Protein 5KLO (pdb70)

Solvent-accessible surface area: 60629 Å² total; per-residue (Å²): 125,57,106,15,42,0,8,1,62,9,88,69,44,71,19,112,60,58,25,54,3,69,30,2,7,22,27,121,80,32,0,43,0,25,39,0,63,55,160,24,1,66,82,0,0,61,9,0,69,83,11,49,157,16,96,3,44,152,54,24,67,108,81,28,1,57,22,0,32,99,1,0,72,20,0,93,87,58,40,88,82,0,4,61,15,0,18,30,1,5,0,6,7,22,131,24,0,110,80,41,0,0,45,24,0,14,35,0,0,66,30,0,0,6,13,11,36,15,33,74,14,17,2,5,54,37,67,23,128,95,68,59,11,3,6,1,7,4,0,44,19,50,15,10,2,0,0,0,17,7,23,50,7,6,6,0,4,13,1,0,9,5,0,0,0,0,0,1,7,4,0,0,0,0,0,7,4,7,50,58,2,0,12,1,2,8,27,0,0,58,4,0,88,115,11,50,10,24,85,0,0,2,0,0,0,1,0,76,36,152,111,2,0,3,42,53,0,8,104,28,109,14,2,34,0,0,0,10,7,20,89,12,153,50,0,8,71,8,0,82,37,3,0,97,21,4,33,33,7,6,4,12,0,3,3,4,7,2,0,1,0,8,50,45,16,80,33,113,40,0,13,83,4,0,17,94,1,0,5,31,9,3,0,7,4,18,4,4,2,8,12,1,6,0,41,158,85,26,33,112,113,0,16,66,19,0,73,75,50,2,98,162,28,50,28,0,64,14,116,67,136,60,23,74,2,2,3,0,5,22,73,49,20,41,93,67,0,36,45,27,6,150,39,0,86,119,58,52,16,79,56,25,14,32,28,20,65,22,148,36,117,56,66,28,38,114,0,0,1,2,55,14,0,0,2,19,64,12,75,47,133,14,118,1,8,48,50,25,0,29,0,0,0,0,5,1,12,58,5,72,75,33,86,58,1,8,100,43,7,39,82,26,112,38,4,1,3,2,3,0,13,0,49,38,0,28,57,0,2,80,1,2,85,77,1,52,8,0,4,1,5,0,33,16,5,24,37,36,10,18,32,2,1,18,2,1,9,63,46,0,2,10,22,31,7,0,2,64,20,0,9,27,27,0,7,5,10,2,7,1,0,0,32,30,97,113,14,39,0,6,2,65,8,91,72,41,72,20,106,58,67,28,54,2,71,30,1,8,22,30,119,116,38,0,52,0,29,38,0,62,52,161,23,1,67,80,0,0,61,7,0,72,82,9,50,155,18,98,3,47,158,56,24,65,107,80,30,1,51,18,0,35,109,0,0,70,19,0,96,89,56,41,89,86,0,4,60,13,0,19,29,1,6,0,7,9,22,134,21,0,114,81,42,0,0,44,24,0,13,36,0,0,67,27,0,0,6,12,10,36,13,33,72,15,19,1,5,58,38,65,23,130,100,68,57,12,4,5,1,4,3,0,46,20,46,17,9,2,0,0,0,15,7,22,49,6,5,6,0,4,14,1,0,7,6,0,0,0,0,0,0,8,3,0,0,0,0,0,8,5,6,51,61,2,0,11,1,2,6,29,0,0,59,4,0,88,116,25,50,10,21,84,0,0,1,0,0,0,1,0,76,36,156,120,3,0,3,42,49,0,7,106,28,109,13,2,34,0,0,0,10,7,20,84,11,128,39,0,9,65,9,0,81,38,4,0,99,20,4,31,34,6,6,4,13,1,3,3,4,7,2,0,2,0,9,54,47,14,80,33,117,38,0,14,66,5,0,16,141,1,0,6,37,10,3,0,8,4,17,4,4,2,8,13,1,6,0,40,134,83,25,32,112,112,0,17,66,20,0,72,68,51,2,98,160,29,49,26,0,62,15,114,61,139,59,19,73,2,2,4,0,6,22,70,49,20,42,90,70,0,33,54,30,7,146,36,0,86,116,56,52,15,80,56,25,15,32,30,23,70,24,161,36,115,56,73,29,54,113,0,0,1,2,59,13,0,0,2,20,66,13,72,43,138,12,119,1,6,56,51,29,0,28,0,0,0,0,5,1,11,40,2,76,75,33,88,54,1,9,99,44,6,39,77,27,110,41,4,1,3,2,3,0,15,0,49,36,0,29,54,0,4,80,1,1,83,78,1,54,8,1,3,1,5,0,31,16,30,31,38,36,11,17,33,2,0,19,2,1,11,62,47,0,2,9,21,30,7,0,2,68,22,0,9,26,27,0,8,4,11,2,5,1,0,0,33,29,106,108,22,42,0,7,1,63,8,91,71,42,72,18,106,62,59,25,54,3,71,30,2,8,19,29,115,89,44,3,52,0,23,40,0,62,54,163,22,1,68,78,0,0,60,7,0,58,86,9,49,144,16,94,2,45,158,55,24,63,106,81,28,1,56,26,0,36,129,0,0,68,20,0,94,90,60,40,89,84,0,3,59,12,0,18,29,1,5,0,7,7,26,131,27,0,111,81,43,0,0,46,28,0,12,35,0,0,68,30,0,0,7,13,10,38,15,34,75,14,19,2,6,50,40,66,23,134,98,71,55,12,3,6,2,8,4,0,43,17,52,17,9,1,0,0,0,15,6,23,52,6,4,6,0,4,17,2,0,10,4,0,0,0,0,0,0,6,4,0,0,0,0,0,7,4,7,48,60,3,0,13,1,2,9,28,0,0,59,5,0,87,111,26,50,11,23,84,0,0,2,0,0,0,1,0,78,34,170,102,4,0,4,46,56,0,7,106,28,108,13,3,32,0,0,0,10,6,19,89,11,152,49,0,7,86,9,0,85,28,2,0,98,19,4,30,34,6,5,4,15,1,3,3,4,7,2,0,1,0,8,50,51,14,78,33,117,39,0,16,66,6,0,15,135,1,0,7,31,12,3,0,7,6,17,4,4,2,8,12,1,5,0,44,140,80,22,30,113,110,0,17,66,21,0,79,67,48,2,105,162,33,53,25,0,60,16,122,60,142,49,22,75,4,3,3,1,6,22,71,50,20,42,89,69,0,31,54,28,6,145,39,0,86,118,57,52,14,80,56,21,13,30,30,22,70,24,151,34,123,53,65,30,39,116,0,0,3,2,58,13,0,0,2,20,64,14,69,46,150,12,119,1,7,54,51,28,0,26,0,0,0,0,6,1,12,35,2,73,80,42,98,52,1,10,98,42,8,38,84,27,111,43,4,1,2,2,3,0,13,0,49,38,0,28,56,0,4,83,1,1,87,87,1,52,8,0,2,2,5,0,31,22,24,32,36,35,11,18,31,1,0,18,1,1,10,65,49,0,2,8,23,29,10,0,2,65,19,0,8,25,28,0,8,4,11,3,7,0,0,0,33,27,105,106,14,39,0,7,2,62,9,91,74,44,69,21,110,57,65,27,56,4,72,28,1,6,22,27,126,108,41,1,53,0,26,34,1,62,56,146,18,1,67,73,0,0,60,9,0,65,81,9,49,141,15,97,3,44,160,54,25,67,106,82,31,1,57,29,0,34,102,0,0,65,18,0,97,87,60,42,88,83,0,4,60,14,0,19,30,1,5,0,8,10,24,129,24,0,111,82,40,0,0,43,27,0,14,36,0,0,68,30,0,0,7,14,11,39,16,34,71,15,18,1,5,60,40,66,23,132,100,70,58,11,4,5,2,5,3,0,45,18,50,13,10,2,0,0,0,15,7,22,50,6,5,6,0,3,14,2,0,8,5,0,0,0,0,0,1,7,3,0,0,0,0,0,7,4,7,50,62,2,0,11,1,3,6,28,0,0,59,4,1,85,110,17,51,11,22,85,0,0,2,0,0,0,1,0,76,38,163,119,2,0,4,52,50,0,8,105,28,109,12,2,32,0,0,0,10,7,20,78,10,144,52,0,9,69,9,0,81,40,3,0,95,21,4,31,34,6,6,4,14,0,2,4,4,7,2,0,1,0,6,52,46,14,81,31,113,40,0,15,91,4,0,18,97,1,0,6,32,10,3,0,8,4,18,4,4,2,8,12,2,4,0,42,134,84,25,32,111,112,0,16,66,18,0,75,71,52,1,98,170,34,50,26,0,60,14,117,64,143,56,21,70,2,2,3,1,6,21,68,51,19,44,93,68,0,36,51,30,7,147,37,0,84,119,58,54,15,79,57,24,12,30,29,24,68,26,150,33,121,55,68,31,42,116,0,0,2,2,56,13,0,0,2,18,65,13,72,45,147,13,119,1,6,54,50,26,0,27,0,0,0,0,4,0,10,36,2,64,84,37,98,50,1,10,100,44,7,38,78,28,108,41,5,1,3,2,2,0,14,0,50,39,1,29,62,0,3,84,1,1,82,86,2,56,8,0,4,2,6,0,34,15,5,29,35,38,13,17,30,2,0,19,2,1,10,64,46,0,3,9,24,30,8,0,2,70,19,0,8,25,28,0,8,4,10,3,7,0,0,0,30,33

Structure (mmCIF, N/CA/C/O backbone):
data_5KLO
#
_entry.id   5KLO
#
_cell.length_a   88.111
_cell.length_b   141.724
_cell.length_c   171.505
_cell.angle_alpha   90.000
_cell.angle_beta   90.000
_cell.angle_gamma   90.000
#
_symmetry.space_group_name_H-M   'P 21 21 21'
#
loop_
_entity.id
_entity.type
_entity.pdbx_description
1 polymer '2-aminomuconate 6-semialdehyde dehydrogenase'
2 non-polymer '(2Z,4E)-2-hydroxy-6-oxohexa-2,4-dienoic acid'
3 non-polymer 'SODIUM ION'
4 non-polymer NICOTINAMIDE-ADENINE-DINUCLEOTIDE
5 water water
#
loop_
_atom_site.group_PDB
_atom_site.id
_atom_site.type_symbol
_atom_site.label_atom_id
_atom_site.label_alt_id
_atom_site.label_comp_id
_atom_site.label_asym_id
_atom_site.label_entity_id
_atom_site.label_seq_id
_atom_site.pdbx_PDB_ins_code
_atom_site.Cartn_x
_atom_site.Cartn_y
_atom_site.Cartn_z
_atom_site.occupancy
_atom_site.B_iso_or_equiv
_atom_site.auth_seq_id
_atom_site.auth_comp_id
_atom_site.auth_asym_id
_atom_site.auth_atom_id
_atom_site.pdbx_PDB_model_num
ATOM 1 N N . PRO A 1 37 ? -25.225 7.033 160.145 1.00 59.41 17 PRO A N 1
ATOM 2 C CA . PRO A 1 37 ? -24.991 7.337 161.560 1.00 57.86 17 PRO A CA 1
ATOM 3 C C . PRO A 1 37 ? -25.517 6.230 162.471 1.00 56.21 17 PRO A C 1
ATOM 4 O O . PRO A 1 37 ? -24.945 5.139 162.479 1.00 66.52 17 PRO A O 1
ATOM 8 N N . SER A 1 38 ? -26.582 6.493 163.223 1.00 54.17 18 SER A N 1
ATOM 9 C CA . SER A 1 38 ? -27.137 5.461 164.095 1.00 51.58 18 SER A CA 1
ATOM 10 C C . SER A 1 38 ? -28.166 4.622 163.338 1.00 47.69 18 SER A C 1
ATOM 11 O O . SER A 1 38 ? -28.595 4.994 162.247 1.00 47.48 18 SER A O 1
ATOM 14 N N . GLN A 1 39 ? -28.518 3.469 163.892 1.00 46.61 19 GLN A N 1
ATOM 15 C CA . GLN A 1 39 ? -29.501 2.590 163.264 1.00 41.06 19 GLN A CA 1
ATOM 16 C C . GLN A 1 39 ? -30.546 2.190 164.296 1.00 39.34 19 GLN A C 1
ATOM 17 O O . GLN A 1 39 ? -30.212 1.799 165.417 1.00 41.32 19 GLN A O 1
ATOM 23 N N . LEU A 1 40 ? -31.812 2.293 163.916 1.00 33.50 20 LEU A N 1
ATOM 24 C CA . LEU A 1 40 ? -32.887 1.974 164.842 1.00 32.49 20 LEU A CA 1
ATOM 25 C C . LEU A 1 40 ? -33.569 0.680 164.438 1.00 30.15 20 LEU A C 1
ATOM 26 O O . LEU A 1 40 ? -34.231 0.607 163.401 1.00 31.44 20 LEU A O 1
ATOM 31 N N . LEU A 1 41 ? -33.412 -0.342 165.271 1.00 30.55 21 LEU A N 1
ATOM 32 C CA . LEU A 1 41 ? -33.956 -1.661 164.962 1.00 29.59 21 LEU A CA 1
ATOM 33 C C . LEU A 1 41 ? -35.339 -1.898 165.575 1.00 33.67 21 LEU A C 1
ATOM 34 O O . LEU A 1 41 ? -35.738 -1.219 166.530 1.00 31.11 21 LEU A O 1
ATOM 39 N N . ASN A 1 42 ? -36.068 -2.854 165.011 1.00 29.51 22 ASN A N 1
ATOM 40 C CA . ASN A 1 42 ? -37.280 -3.361 165.655 1.00 33.75 22 ASN A CA 1
ATOM 41 C C . ASN A 1 42 ? -36.913 -4.223 166.856 1.00 31.00 22 ASN A C 1
ATOM 42 O O . ASN A 1 42 ? -35.774 -4.670 166.976 1.00 29.90 22 ASN A O 1
ATOM 47 N N . TYR A 1 43 ? -37.875 -4.440 167.754 1.00 30.43 23 TYR A N 1
ATOM 48 C CA . TYR A 1 43 ? -37.654 -5.317 168.896 1.00 32.24 23 TYR A CA 1
ATOM 49 C C . TYR A 1 43 ? -38.813 -6.294 168.940 1.00 32.63 23 TYR A C 1
ATOM 50 O O . TYR A 1 43 ? -39.947 -5.921 169.253 1.00 28.96 23 TYR A O 1
ATOM 59 N N . ILE A 1 44 ? -38.530 -7.547 168.591 1.00 28.90 24 ILE A N 1
ATOM 60 C CA . ILE A 1 44 ? -39.585 -8.540 168.394 1.00 29.09 24 ILE A CA 1
ATOM 61 C C . ILE A 1 44 ? -39.233 -9.829 169.105 1.00 34.14 24 ILE A C 1
ATOM 62 O O . ILE A 1 44 ? -38.181 -10.421 168.843 1.00 32.74 24 ILE A O 1
ATOM 67 N N . ASP A 1 45 ? -40.114 -10.256 170.010 1.00 33.18 25 ASP A N 1
ATOM 68 C CA . ASP A 1 45 ? -39.916 -11.501 170.757 1.00 33.90 25 ASP A CA 1
ATOM 69 C C . ASP A 1 45 ? -38.552 -11.554 171.471 1.00 33.85 25 ASP A C 1
ATOM 70 O O . ASP A 1 45 ? -37.878 -12.587 171.504 1.00 33.32 25 ASP A O 1
ATOM 75 N N . GLY A 1 46 ? -38.151 -10.425 172.043 1.00 28.87 26 GLY A N 1
ATOM 76 C CA . GLY A 1 46 ? -36.976 -10.378 172.898 1.00 34.27 26 GLY A CA 1
ATOM 77 C C . GLY A 1 46 ? -35.668 -10.165 172.157 1.00 33.69 26 GLY A C 1
ATOM 78 O O . GLY A 1 46 ? -34.585 -10.225 172.755 1.00 35.71 26 GLY A O 1
ATOM 79 N N . ASN A 1 47 ? -35.767 -9.897 170.860 1.00 32.00 27 ASN A N 1
ATOM 80 C CA . ASN A 1 47 ? -34.582 -9.655 170.036 1.00 34.87 27 ASN A CA 1
ATOM 81 C C . ASN A 1 47 ? -34.678 -8.365 169.237 1.00 33.19 27 ASN A C 1
ATOM 82 O O . ASN A 1 47 ? -35.729 -8.069 168.667 1.00 32.91 27 ASN A O 1
ATOM 87 N N . PHE A 1 48 ? -33.580 -7.613 169.172 1.00 33.85 28 PHE A N 1
ATOM 88 C CA . PHE A 1 48 ? -33.496 -6.511 168.216 1.00 33.65 28 PHE A CA 1
ATOM 89 C C . PHE A 1 48 ? -33.219 -7.083 166.833 1.00 36.15 28 PHE A C 1
ATOM 90 O O . PHE A 1 48 ? -32.280 -7.861 166.644 1.00 35.70 28 PHE A O 1
ATOM 98 N N . VAL A 1 49 ? -34.058 -6.722 165.873 1.00 34.48 29 VAL A N 1
ATOM 99 C CA . VAL A 1 49 ? -33.946 -7.276 164.533 1.00 35.42 29 VAL A CA 1
ATOM 100 C C . VAL A 1 49 ? -34.007 -6.175 163.485 1.00 37.27 29 VAL A C 1
ATOM 101 O O . VAL A 1 49 ? -34.719 -5.175 163.650 1.00 33.44 29 VAL A O 1
ATOM 105 N N . THR A 1 50 ? -33.253 -6.361 162.407 1.00 34.80 30 THR A N 1
ATOM 106 C CA . THR A 1 50 ? -33.295 -5.431 161.295 1.00 35.18 30 THR A CA 1
ATOM 107 C C . THR A 1 50 ? -34.453 -5.791 160.387 1.00 36.13 30 THR A C 1
ATOM 108 O O . THR A 1 50 ? -35.270 -6.652 160.706 1.00 38.67 30 THR A O 1
ATOM 112 N N . SER A 1 51 ? -34.517 -5.122 159.245 1.00 39.79 31 SER A N 1
ATOM 113 C CA . SER A 1 51 ? -35.560 -5.378 158.271 1.00 35.99 31 SER A CA 1
ATOM 114 C C . SER A 1 51 ? -34.954 -5.270 156.883 1.00 39.64 31 SER A C 1
ATOM 115 O O . SER A 1 51 ? -33.827 -4.791 156.734 1.00 37.80 31 SER A O 1
ATOM 118 N N . ALA A 1 52 ? -35.716 -5.702 155.879 1.00 39.61 32 ALA A N 1
ATOM 119 C CA . ALA A 1 52 ? -35.261 -5.696 154.490 1.00 42.06 32 ALA A CA 1
ATOM 120 C C . ALA A 1 52 ? -35.112 -4.283 153.928 1.00 46.17 32 ALA A C 1
ATOM 121 O O . ALA A 1 52 ? -34.305 -4.050 153.035 1.00 45.88 32 ALA A O 1
ATOM 123 N N . SER A 1 53 ? -35.899 -3.342 154.440 1.00 43.73 33 SER A N 1
ATOM 124 C CA . SER A 1 53 ? -35.782 -1.952 154.007 1.00 43.49 33 SER A CA 1
ATOM 125 C C . SER A 1 53 ? -35.710 -0.997 155.195 1.00 42.70 33 SER A C 1
ATOM 126 O O . SER A 1 53 ? -36.145 -1.329 156.302 1.00 38.82 33 SER A O 1
ATOM 129 N N . SER A 1 54 ? -35.143 0.181 154.960 1.00 40.24 34 SER A N 1
ATOM 130 C CA . SER A 1 54 ? -35.009 1.186 156.004 1.00 36.06 34 SER A CA 1
ATOM 131 C C . SER A 1 54 ? -35.410 2.555 155.483 1.00 42.11 34 SER A C 1
ATOM 132 O O . SER A 1 54 ? -35.477 2.778 154.274 1.00 42.89 34 SER A O 1
ATOM 135 N N . PHE A 1 55 ? -35.689 3.472 156.401 1.00 34.92 35 PHE A N 1
ATOM 136 C CA . PHE A 1 55 ? -36.020 4.832 156.014 1.00 32.54 35 PHE A CA 1
ATOM 137 C C . PHE A 1 55 ? -35.257 5.826 156.866 1.00 33.66 35 PHE A C 1
ATOM 138 O O . PHE A 1 55 ? -34.725 5.481 157.929 1.00 32.88 35 PHE A O 1
ATOM 146 N N . ALA A 1 56 ? -35.190 7.057 156.380 1.00 33.70 36 ALA A N 1
ATOM 147 C CA . ALA A 1 56 ? -34.400 8.082 157.033 1.00 33.49 36 ALA A CA 1
ATOM 148 C C . ALA A 1 56 ? -35.184 8.746 158.162 1.00 30.98 36 ALA A C 1
ATOM 149 O O . ALA A 1 56 ? -36.376 9.009 158.033 1.00 31.75 36 ALA A O 1
ATOM 151 N N . ASN A 1 57 ? -34.474 8.979 159.261 1.00 32.07 37 ASN A N 1
ATOM 152 C CA . ASN A 1 57 ? -34.907 9.809 160.379 1.00 31.97 37 ASN A CA 1
ATOM 153 C C . ASN A 1 57 ? -34.142 11.123 160.188 1.00 32.01 37 ASN A C 1
ATOM 154 O O . ASN A 1 57 ? -32.917 11.121 160.200 1.00 31.05 37 ASN A O 1
ATOM 159 N N . ILE A 1 58 ? -34.848 12.233 159.969 1.00 31.78 38 ILE A N 1
ATOM 160 C CA . ILE A 1 58 ? -34.199 13.516 159.656 1.00 27.77 38 ILE A CA 1
ATOM 161 C C . ILE A 1 58 ? -34.324 14.526 160.795 1.00 32.12 38 ILE A C 1
ATOM 162 O O . ILE A 1 58 ? -35.408 14.735 161.280 1.00 31.65 38 ILE A O 1
ATOM 167 N N . ASN A 1 59 ? -33.239 15.184 161.195 1.00 28.28 39 ASN A N 1
ATOM 168 C CA . ASN A 1 59 ? -33.290 16.224 162.232 1.00 28.77 39 ASN A CA 1
ATOM 169 C C . ASN A 1 59 ? -33.935 17.497 161.679 1.00 30.75 39 ASN A C 1
ATOM 170 O O . ASN A 1 59 ? -33.413 18.085 160.728 1.00 29.91 39 ASN A O 1
ATOM 175 N N . PRO A 1 60 ? -35.069 17.947 162.272 1.00 26.75 40 PRO A N 1
ATOM 176 C CA . PRO A 1 60 ? -35.745 19.119 161.686 1.00 24.63 40 PRO A CA 1
ATOM 177 C C . PRO A 1 60 ? -35.029 20.449 161.966 1.00 23.57 40 PRO A C 1
ATOM 178 O O . PRO A 1 60 ? -35.401 21.472 161.405 1.00 25.52 40 PRO A O 1
ATOM 182 N N . VAL A 1 61 ? -34.021 20.430 162.828 1.00 26.65 41 VAL A N 1
ATOM 183 C CA . VAL A 1 61 ? -33.270 21.644 163.127 1.00 26.26 41 VAL A CA 1
ATOM 184 C C . VAL A 1 61 ? -32.458 22.066 161.900 1.00 28.46 41 VAL A C 1
ATOM 185 O O . VAL A 1 61 ? -32.370 23.251 161.588 1.00 28.73 41 VAL A O 1
ATOM 189 N N . ASN A 1 62 ? -31.918 21.084 161.179 1.00 28.16 42 ASN A N 1
ATOM 190 C CA . ASN A 1 62 ? -30.959 21.368 160.103 1.00 31.85 42 ASN A CA 1
ATOM 191 C C . ASN A 1 62 ? -31.108 20.488 158.863 1.00 35.84 42 ASN A C 1
ATOM 192 O O . ASN A 1 62 ? -30.301 20.579 157.937 1.00 33.91 42 ASN A O 1
ATOM 197 N N . GLY A 1 63 ? -32.116 19.618 158.859 1.00 30.62 43 GLY A N 1
ATOM 198 C CA . GLY A 1 63 ? -32.360 18.747 157.718 1.00 31.86 43 GLY A CA 1
ATOM 199 C C . GLY A 1 63 ? -31.411 17.571 157.563 1.00 34.72 43 GLY A C 1
ATOM 200 O O . GLY A 1 63 ? -31.494 16.830 156.587 1.00 37.04 43 GLY A O 1
ATOM 201 N N . LYS A 1 64 ? -30.524 17.382 158.533 1.00 31.55 44 LYS A N 1
ATOM 202 C CA . LYS A 1 64 ? -29.538 16.299 158.475 1.00 34.60 44 LYS A CA 1
ATOM 203 C C . LYS A 1 64 ? -30.064 14.923 158.878 1.00 36.99 44 LYS A C 1
ATOM 204 O O . LYS A 1 64 ? -30.977 14.796 159.701 1.00 32.39 44 LYS A O 1
ATOM 210 N N . LEU A 1 65 ? -29.465 13.892 158.288 1.00 35.10 45 LEU A N 1
ATOM 211 C CA . LEU A 1 65 ? -29.778 12.507 158.603 1.00 33.81 45 LEU A CA 1
ATOM 212 C C . LEU A 1 65 ? -29.294 12.138 160.002 1.00 36.46 45 LEU A C 1
ATOM 213 O O . LEU A 1 65 ? -28.138 12.372 160.349 1.00 39.38 45 LEU A O 1
ATOM 218 N N . ILE A 1 66 ? -30.187 11.562 160.803 1.00 36.05 46 ILE A N 1
ATOM 219 C CA . ILE A 1 66 ? -29.869 11.173 162.172 1.00 35.71 46 ILE A CA 1
ATOM 220 C C . ILE A 1 66 ? -29.621 9.682 162.247 1.00 33.92 46 ILE A C 1
ATOM 221 O O . ILE A 1 66 ? -28.705 9.225 162.922 1.00 39.60 46 ILE A O 1
ATOM 226 N N . SER A 1 67 ? -30.475 8.924 161.572 1.00 32.74 47 SER A N 1
ATOM 227 C CA . SER A 1 67 ? -30.399 7.479 161.639 1.00 37.42 47 SER A CA 1
ATOM 228 C C . SER A 1 67 ? -31.153 6.831 160.504 1.00 34.47 47 SER A C 1
ATOM 229 O O . SER A 1 67 ? -31.967 7.467 159.833 1.00 34.62 47 SER A O 1
ATOM 232 N N . ASP A 1 68 ? -30.871 5.552 160.300 1.00 33.93 48 ASP A N 1
ATOM 233 C CA . ASP A 1 68 ? -31.687 4.721 159.434 1.00 36.33 48 ASP A CA 1
ATOM 234 C C . ASP A 1 68 ? -32.577 3.896 160.343 1.00 34.24 48 ASP A C 1
ATOM 235 O O . ASP A 1 68 ? -32.122 3.397 161.369 1.00 34.94 48 ASP A O 1
ATOM 240 N N . VAL A 1 69 ? -33.841 3.769 159.964 1.00 30.51 49 VAL A N 1
ATOM 241 C CA . VAL A 1 69 ? -34.810 3.018 160.749 1.00 32.98 49 VAL A CA 1
ATOM 242 C C . VAL A 1 69 ? -35.334 1.849 159.942 1.00 34.16 49 VAL A C 1
ATOM 243 O O . VAL A 1 69 ? -35.842 2.025 158.830 1.00 34.44 49 VAL A O 1
ATOM 247 N N . PHE A 1 70 ? -35.238 0.657 160.513 1.00 30.69 50 PHE A N 1
ATOM 248 C CA . PHE A 1 70 ? -35.661 -0.548 159.813 1.00 34.90 50 PHE A CA 1
ATOM 249 C C . PHE A 1 70 ? -37.169 -0.723 159.844 1.00 36.09 50 PHE A C 1
ATOM 250 O O . PHE A 1 70 ? -37.766 -0.887 160.914 1.00 36.77 50 PHE A O 1
ATOM 258 N N . GLU A 1 71 ? -37.783 -0.682 158.665 1.00 36.08 51 GLU A N 1
ATOM 259 C CA . GLU A 1 71 ? -39.233 -0.742 158.536 1.00 32.75 51 GLU A CA 1
ATOM 260 C C . GLU A 1 71 ? -39.767 -2.175 158.637 1.00 38.28 51 GLU A C 1
ATOM 261 O O . GLU A 1 71 ? -39.466 -3.015 157.789 1.00 38.31 51 GLU A O 1
ATOM 267 N N . ALA A 1 72 ? -40.563 -2.454 159.668 1.00 37.48 52 ALA A N 1
ATOM 268 C CA . ALA A 1 72 ? -41.120 -3.790 159.843 1.00 34.01 52 ALA A CA 1
ATOM 269 C C . ALA A 1 72 ? -42.072 -4.112 158.705 1.00 35.02 52 ALA A C 1
ATOM 270 O O . ALA A 1 72 ? -42.908 -3.290 158.341 1.00 34.74 52 ALA A O 1
ATOM 272 N N . ASP A 1 73 ? -41.945 -5.306 158.135 1.00 37.54 53 ASP A N 1
ATOM 273 C CA . ASP A 1 73 ? -42.886 -5.732 157.100 1.00 36.00 53 ASP A CA 1
ATOM 274 C C . ASP A 1 73 ? -44.055 -6.523 157.705 1.00 39.37 53 ASP A C 1
ATOM 275 O O . ASP A 1 73 ? -44.095 -6.745 158.917 1.00 36.67 53 ASP A O 1
ATOM 280 N N . ALA A 1 74 ? -44.999 -6.937 156.860 1.00 38.17 54 ALA A N 1
ATOM 281 C CA . ALA A 1 74 ? -46.170 -7.694 157.304 1.00 38.68 54 ALA A CA 1
ATOM 282 C C . ALA A 1 74 ? -45.821 -8.958 158.076 1.00 37.97 54 ALA A C 1
ATOM 283 O O . ALA A 1 74 ? -46.501 -9.318 159.043 1.00 39.19 54 ALA A O 1
ATOM 285 N N . LYS A 1 75 ? -44.772 -9.638 157.628 1.00 40.11 55 LYS A N 1
ATOM 286 C CA . LYS A 1 75 ? -44.309 -10.863 158.258 1.00 40.95 55 LYS A CA 1
ATOM 287 C C . LYS A 1 75 ? -43.763 -10.568 159.649 1.00 38.77 55 LYS A C 1
ATOM 288 O O . LYS A 1 75 ? -44.010 -11.311 160.598 1.00 37.73 55 LYS A O 1
ATOM 294 N N . GLN A 1 76 ? -43.029 -9.470 159.775 1.00 36.58 56 GLN A N 1
ATOM 295 C CA . GLN A 1 76 ? -42.484 -9.105 161.077 1.00 36.21 56 GLN A CA 1
ATOM 296 C C . GLN A 1 76 ? -43.589 -8.636 162.027 1.00 35.36 56 GLN A C 1
ATOM 297 O O . GLN A 1 76 ? -43.537 -8.919 163.223 1.00 32.03 56 GLN A O 1
ATOM 303 N N . VAL A 1 77 ? -44.596 -7.946 161.495 1.00 30.35 57 VAL A N 1
ATOM 304 C CA . VAL A 1 77 ? -45.729 -7.533 162.325 1.00 30.60 57 VAL A CA 1
ATOM 305 C C . VAL A 1 77 ? -46.477 -8.765 162.831 1.00 34.75 57 VAL A C 1
ATOM 306 O O . VAL A 1 77 ? -46.838 -8.850 164.007 1.00 30.68 57 VAL A O 1
ATOM 310 N N . ASN A 1 78 ? -46.698 -9.733 161.948 1.00 36.03 58 ASN A N 1
ATOM 311 C CA . ASN A 1 78 ? -47.337 -10.967 162.377 1.00 33.60 58 ASN A CA 1
ATOM 312 C C . ASN A 1 78 ? -46.526 -11.664 163.462 1.00 34.62 58 ASN A C 1
ATOM 313 O O . ASN A 1 78 ? -47.082 -12.124 164.456 1.00 37.44 58 ASN A O 1
ATOM 318 N N . GLU A 1 79 ? -45.213 -11.732 163.269 1.00 34.00 59 GLU A N 1
ATOM 319 C CA . GLU A 1 79 ? -44.322 -12.366 164.240 1.00 33.92 59 GLU A CA 1
ATOM 320 C C . GLU A 1 79 ? -44.442 -11.691 165.613 1.00 35.02 59 GLU A C 1
ATOM 321 O O . GLU A 1 79 ? -44.492 -12.361 166.649 1.00 34.78 59 GLU A O 1
ATOM 327 N N . ALA A 1 80 ? -44.495 -10.361 165.607 1.00 31.07 60 ALA A N 1
ATOM 328 C CA . ALA A 1 80 ? -44.663 -9.587 166.840 1.00 31.73 60 ALA A CA 1
ATOM 329 C C . ALA A 1 80 ? -45.994 -9.891 167.533 1.00 30.01 60 ALA A C 1
ATOM 330 O O . ALA A 1 80 ? -46.043 -10.094 168.744 1.00 30.74 60 ALA A O 1
ATOM 332 N N . VAL A 1 81 ? -47.077 -9.893 166.769 1.00 29.12 61 VAL A N 1
ATOM 333 C CA . VAL A 1 81 ? -48.383 -10.169 167.347 1.00 31.32 61 VAL A CA 1
ATOM 334 C C . VAL A 1 81 ? -48.433 -11.585 167.907 1.00 32.28 61 VAL A C 1
ATOM 335 O O . VAL A 1 81 ? -48.898 -11.804 169.027 1.00 31.21 61 VAL A O 1
ATOM 339 N N . VAL A 1 82 ? -47.944 -12.552 167.132 1.00 32.59 62 VAL A N 1
ATOM 340 C CA . VAL A 1 82 ? -47.929 -13.939 167.589 1.00 30.99 62 VAL A CA 1
ATOM 341 C C . VAL A 1 82 ? -47.084 -14.086 168.855 1.00 31.26 62 VAL A C 1
ATOM 342 O O . VAL A 1 82 ? -47.477 -14.796 169.788 1.00 37.62 62 VAL A O 1
ATOM 346 N N . ALA A 1 83 ? -45.936 -13.413 168.892 1.00 30.63 63 ALA A N 1
ATOM 347 C CA . ALA A 1 83 ? -45.077 -13.417 170.082 1.00 33.35 63 ALA A CA 1
ATOM 348 C C . ALA A 1 83 ? -45.813 -12.857 171.299 1.00 30.30 63 ALA A C 1
ATOM 349 O O . ALA A 1 83 ? -45.699 -13.394 172.409 1.00 31.53 63 ALA A O 1
ATOM 351 N N . ALA A 1 84 ? -46.537 -11.762 171.085 1.00 31.71 64 ALA A N 1
ATOM 352 C CA . ALA A 1 84 ? -47.345 -11.154 172.146 1.00 28.92 64 ALA A CA 1
ATOM 353 C C . ALA A 1 84 ? -48.424 -12.103 172.661 1.00 31.56 64 ALA A C 1
ATOM 354 O O . ALA A 1 84 ? -48.685 -12.162 173.868 1.00 31.44 64 ALA A O 1
ATOM 356 N N . GLN A 1 85 ? -49.078 -12.814 171.745 1.00 29.87 65 GLN A N 1
ATOM 357 C CA . GLN A 1 85 ? -50.093 -13.789 172.140 1.00 32.33 65 GLN A CA 1
ATOM 358 C C . GLN A 1 85 ? -49.484 -14.908 172.970 1.00 36.29 65 GLN A C 1
ATOM 359 O O . GLN A 1 85 ? -50.041 -15.309 173.995 1.00 35.26 65 GLN A O 1
ATOM 365 N N . ASN A 1 86 ? -48.325 -15.398 172.540 1.00 36.12 66 ASN A N 1
ATOM 366 C CA . ASN A 1 86 ? -47.665 -16.474 173.260 1.00 34.19 66 ASN A CA 1
ATOM 367 C C . ASN A 1 86 ? -47.123 -16.042 174.615 1.00 36.39 66 ASN A C 1
ATOM 368 O O . ASN A 1 86 ? -47.122 -16.828 175.558 1.00 36.70 66 ASN A O 1
ATOM 373 N N . ALA A 1 87 ? -46.681 -14.790 174.723 1.00 32.78 67 ALA A N 1
ATOM 374 C CA . ALA A 1 87 ? -46.120 -14.300 175.978 1.00 34.13 67 ALA A CA 1
ATOM 375 C C . ALA A 1 87 ? -47.189 -14.217 177.075 1.00 33.24 67 ALA A C 1
ATOM 376 O O . ALA A 1 87 ? -46.872 -14.241 178.271 1.00 32.89 67 ALA A O 1
ATOM 378 N N . LEU A 1 88 ? -48.445 -14.106 176.667 1.00 31.56 68 LEU A N 1
ATOM 379 C CA . LEU A 1 88 ? -49.553 -14.113 177.630 1.00 34.76 68 LEU A CA 1
ATOM 380 C C . LEU A 1 88 ? -49.613 -15.456 178.375 1.00 36.81 68 LEU A C 1
ATOM 381 O O . LEU A 1 88 ? -50.122 -15.532 179.497 1.00 37.61 68 LEU A O 1
ATOM 386 N N . LYS A 1 89 ? -49.068 -16.499 177.749 1.00 35.89 69 LYS A N 1
ATOM 387 C CA . LYS A 1 89 ? -49.095 -17.858 178.299 1.00 41.99 69 LYS A CA 1
ATOM 388 C C . LYS A 1 89 ? -47.791 -18.226 178.988 1.00 40.93 69 LYS A C 1
ATOM 389 O O . LYS A 1 89 ? -47.632 -19.347 179.472 1.00 43.90 69 LYS A O 1
ATOM 395 N N . GLY A 1 90 ? -46.848 -17.294 179.015 1.00 38.92 70 GLY A N 1
ATOM 396 C CA . GLY A 1 90 ? -45.554 -17.545 179.610 1.00 39.27 70 GLY A CA 1
ATOM 397 C C . GLY A 1 90 ? -45.428 -16.894 180.969 1.00 35.94 70 GLY A C 1
ATOM 398 O O . GLY A 1 90 ? -46.439 -16.570 181.590 1.00 38.99 70 GLY A O 1
ATOM 399 N N . PRO A 1 91 ? -44.187 -16.707 181.436 1.00 38.61 71 PRO A N 1
ATOM 400 C CA . PRO A 1 91 ? -43.860 -16.126 182.747 1.00 40.91 71 PRO A CA 1
ATOM 401 C C . PRO A 1 91 ? -44.627 -14.841 183.071 1.00 39.89 71 PRO A C 1
ATOM 402 O O . PRO A 1 91 ? -45.059 -14.657 184.214 1.00 37.14 71 PRO A O 1
ATOM 406 N N . TRP A 1 92 ? -44.784 -13.966 182.081 1.00 35.71 72 TRP A N 1
ATOM 407 C CA . TRP A 1 92 ? -45.526 -12.714 182.261 1.00 33.73 72 TRP A CA 1
ATOM 408 C C . TRP A 1 92 ? -46.950 -12.958 182.747 1.00 35.17 72 TRP A C 1
ATOM 409 O O . TRP A 1 92 ? -47.424 -12.288 183.666 1.00 36.61 72 TRP A O 1
ATOM 420 N N . GLY A 1 93 ? -47.630 -13.906 182.110 1.00 36.17 73 GLY A N 1
ATOM 421 C CA . GLY A 1 93 ? -48.986 -14.265 182.477 1.00 35.51 73 GLY A CA 1
ATOM 422 C C . GLY A 1 93 ? -49.106 -14.818 183.883 1.00 37.77 73 GLY A C 1
ATOM 423 O O . GLY A 1 93 ? -50.184 -14.781 184.473 1.00 39.97 73 GLY A O 1
ATOM 424 N N . LYS A 1 94 ? -48.001 -15.320 184.427 1.00 36.55 74 LYS A N 1
ATOM 425 C CA . LYS A 1 94 ? -47.995 -15.906 185.767 1.00 39.17 74 LYS A CA 1
ATOM 426 C C . LYS A 1 94 ? -47.625 -14.940 186.884 1.00 38.56 74 LYS A C 1
ATOM 427 O O . LYS A 1 94 ? -47.729 -15.291 188.059 1.00 39.43 74 LYS A O 1
ATOM 433 N N . LEU A 1 95 ? -47.174 -13.738 186.538 1.00 33.53 75 LEU A N 1
ATOM 434 C CA . LEU A 1 95 ? -46.772 -12.777 187.560 1.00 33.71 75 LEU A CA 1
ATOM 435 C C . LEU A 1 95 ? -47.965 -12.301 188.394 1.00 29.86 75 LEU A C 1
ATOM 436 O O . LEU A 1 95 ? -49.033 -12.025 187.854 1.00 35.22 75 LEU A O 1
ATOM 441 N N . SER A 1 96 ? -47.766 -12.186 189.702 1.00 31.41 76 SER A N 1
ATOM 442 C CA . SER A 1 96 ? -48.740 -11.517 190.558 1.00 32.17 76 SER A CA 1
ATOM 443 C C . SER A 1 96 ? -48.821 -10.046 190.136 1.00 37.12 76 SER A C 1
ATOM 444 O O . SER A 1 96 ? -47.893 -9.527 189.506 1.00 31.72 76 SER A O 1
ATOM 447 N N . VAL A 1 97 ? -49.921 -9.375 190.470 1.00 34.03 77 VAL A N 1
ATOM 448 C CA . VAL A 1 97 ? -50.025 -7.937 190.211 1.00 35.77 77 VAL A CA 1
ATOM 449 C C . VAL A 1 97 ? -48.876 -7.175 190.882 1.00 36.29 77 VAL A C 1
ATOM 450 O O . VAL A 1 97 ? -48.309 -6.250 190.292 1.00 32.41 77 VAL A O 1
ATOM 454 N N . GLN A 1 98 ? -48.503 -7.588 192.094 1.00 34.37 78 GLN A N 1
ATOM 455 C CA . GLN A 1 98 ? -47.405 -6.940 192.805 1.00 35.68 78 GLN A CA 1
ATOM 456 C C . GLN A 1 98 ? -46.061 -7.093 192.076 1.00 34.50 78 GLN A C 1
ATOM 457 O O . GLN A 1 98 ? -45.297 -6.131 191.972 1.00 33.45 78 GLN A O 1
ATOM 463 N N . ASP A 1 99 ? -45.769 -8.297 191.585 1.00 33.34 79 ASP A N 1
ATOM 464 C CA . ASP A 1 99 ? -44.509 -8.522 190.875 1.00 34.74 79 ASP A CA 1
ATOM 465 C C . ASP A 1 99 ? -44.483 -7.777 189.542 1.00 32.09 79 ASP A C 1
ATOM 466 O O . ASP A 1 99 ? -43.453 -7.222 189.159 1.00 30.33 79 ASP A O 1
ATOM 471 N N . ARG A 1 100 ? -45.624 -7.753 188.856 1.00 33.56 80 ARG A N 1
ATOM 472 C CA . ARG A 1 100 ? -45.768 -6.980 187.626 1.00 33.04 80 ARG A CA 1
ATOM 473 C C . ARG A 1 100 ? -45.516 -5.492 187.866 1.00 33.09 80 ARG A C 1
ATOM 474 O O . ARG A 1 100 ? -44.742 -4.859 187.144 1.00 28.21 80 ARG A O 1
ATOM 482 N N . ALA A 1 101 ? -46.163 -4.930 188.882 1.00 28.94 81 ALA A N 1
ATOM 483 C CA . ALA A 1 101 ? -45.943 -3.527 189.218 1.00 30.06 81 ALA A CA 1
ATOM 484 C C . ALA A 1 101 ? -44.483 -3.254 189.554 1.00 30.94 81 ALA A C 1
ATOM 485 O O . ALA A 1 101 ? -43.940 -2.204 189.206 1.00 29.97 81 ALA A O 1
ATOM 487 N N . ALA A 1 102 ? -43.843 -4.192 190.241 1.00 29.65 82 ALA A N 1
ATOM 488 C CA . ALA A 1 102 ? -42.444 -3.990 190.615 1.00 30.68 82 ALA A CA 1
ATOM 489 C C . ALA A 1 102 ? -41.551 -3.912 189.374 1.00 28.24 82 ALA A C 1
ATOM 490 O O . ALA A 1 102 ? -40.627 -3.108 189.311 1.00 31.42 82 ALA A O 1
ATOM 492 N N . LEU A 1 103 ? -41.831 -4.760 188.395 1.00 29.11 83 LEU A N 1
ATOM 493 C CA . LEU A 1 103 ? -41.057 -4.799 187.162 1.00 30.07 83 LEU A CA 1
ATOM 494 C C . LEU A 1 103 ? -41.285 -3.529 186.353 1.00 29.47 83 LEU A C 1
ATOM 495 O O . LEU A 1 103 ? -40.373 -3.012 185.716 1.00 29.80 83 LEU A O 1
ATOM 500 N N . ILE A 1 104 ? -42.515 -3.026 186.373 1.00 27.19 84 ILE A N 1
ATOM 501 C CA . ILE A 1 104 ? -42.819 -1.777 185.689 1.00 26.69 84 ILE A CA 1
ATOM 502 C C . ILE A 1 104 ? -42.078 -0.597 186.331 1.00 27.62 84 ILE A C 1
ATOM 503 O O . ILE A 1 104 ? -41.588 0.296 185.632 1.00 27.28 84 ILE A O 1
ATOM 508 N N . HIS A 1 105 ? -41.961 -0.600 187.654 1.00 28.74 85 HIS A N 1
ATOM 509 C CA . HIS A 1 105 ? -41.124 0.394 188.319 1.00 28.27 85 HIS A CA 1
ATOM 510 C C . HIS A 1 105 ? -39.648 0.248 187.904 1.00 29.54 85 HIS A C 1
ATOM 511 O O . HIS A 1 105 ? -38.925 1.231 187.815 1.00 26.14 85 HIS A O 1
ATOM 518 N N . LYS A 1 106 ? -39.216 -0.978 187.637 1.00 29.75 86 LYS A N 1
ATOM 519 C CA . LYS A 1 106 ? -37.850 -1.190 187.146 1.00 32.54 86 LYS A CA 1
ATOM 520 C C . LYS A 1 106 ? -37.668 -0.598 185.746 1.00 31.24 86 LYS A C 1
ATOM 521 O O . LYS A 1 106 ? -36.601 -0.078 185.410 1.00 27.80 86 LYS A O 1
ATOM 527 N N . ILE A 1 107 ? -38.713 -0.673 184.926 1.00 29.17 87 ILE A N 1
ATOM 528 C CA . ILE A 1 107 ? -38.666 -0.025 183.615 1.00 28.82 87 ILE A CA 1
ATOM 529 C C . ILE A 1 107 ? -38.463 1.485 183.788 1.00 30.30 87 ILE A C 1
ATOM 530 O O . ILE A 1 107 ? -37.582 2.095 183.164 1.00 28.69 87 ILE A O 1
ATOM 535 N N . ALA A 1 108 ? -39.264 2.084 184.665 1.00 27.51 88 ALA A N 1
ATOM 536 C CA . ALA A 1 108 ? -39.108 3.497 184.989 1.00 24.67 88 ALA A CA 1
ATOM 537 C C . ALA A 1 108 ? -37.713 3.838 185.542 1.00 28.02 88 ALA A C 1
ATOM 538 O O . ALA A 1 108 ? -37.144 4.870 185.188 1.00 26.63 88 ALA A O 1
ATOM 540 N N . ASP A 1 109 ? -37.177 2.980 186.415 1.00 25.77 89 ASP A N 1
ATOM 541 C CA . ASP A 1 109 ? -35.828 3.170 186.956 1.00 29.42 89 ASP A CA 1
ATOM 542 C C . ASP A 1 109 ? -34.799 3.178 185.822 1.00 28.18 89 ASP A C 1
ATOM 543 O O . ASP A 1 109 ? -33.822 3.920 185.870 1.00 30.75 89 ASP A O 1
ATOM 548 N N . GLY A 1 110 ? -35.031 2.330 184.823 1.00 28.40 90 GLY A N 1
ATOM 549 C CA . GLY A 1 110 ? -34.123 2.172 183.694 1.00 30.26 90 GLY A CA 1
ATOM 550 C C . GLY A 1 110 ? -34.114 3.393 182.795 1.00 31.21 90 GLY A C 1
ATOM 551 O O . GLY A 1 110 ? -33.078 3.752 182.224 1.00 30.98 90 GLY A O 1
ATOM 552 N N . ILE A 1 111 ? -35.268 4.038 182.659 1.00 27.42 91 ILE A N 1
ATOM 553 C CA . ILE A 1 111 ? -35.333 5.292 181.920 1.00 28.40 91 ILE A CA 1
ATOM 554 C C . ILE A 1 111 ? -34.616 6.378 182.703 1.00 31.15 91 ILE A C 1
ATOM 555 O O . ILE A 1 111 ? -33.828 7.142 182.140 1.00 29.44 91 ILE A O 1
ATOM 560 N N . GLN A 1 112 ? -34.903 6.458 184.003 1.00 29.57 92 GLN A N 1
ATOM 561 C CA . GLN A 1 112 ? -34.264 7.449 184.862 1.00 31.02 92 GLN A CA 1
ATOM 562 C C . GLN A 1 112 ? -32.737 7.305 184.845 1.00 32.60 92 GLN A C 1
ATOM 563 O O . GLN A 1 112 ? -32.007 8.304 184.856 1.00 32.30 92 GLN A O 1
ATOM 569 N N . ALA A 1 113 ? -32.262 6.064 184.808 1.00 30.90 93 ALA A N 1
ATOM 570 C CA . ALA A 1 113 ? -30.822 5.787 184.818 1.00 35.37 93 ALA A CA 1
ATOM 571 C C . ALA A 1 113 ? -30.132 6.219 183.516 1.00 35.26 93 ALA A C 1
ATOM 572 O O . ALA A 1 113 ? -28.920 6.470 183.488 1.00 34.25 93 ALA A O 1
ATOM 574 N N . ARG A 1 114 ? -30.912 6.307 182.445 1.00 30.34 94 ARG A N 1
ATOM 575 C CA . ARG A 1 114 ? -30.411 6.789 181.164 1.00 29.95 94 ARG A CA 1
ATOM 576 C C . ARG A 1 114 ? -31.119 8.078 180.755 1.00 29.88 94 ARG A C 1
ATOM 577 O O . ARG A 1 114 ? -31.352 8.314 179.570 1.00 30.15 94 ARG A O 1
ATOM 585 N N . PHE A 1 115 ? -31.460 8.902 181.746 1.00 28.47 95 PHE A N 1
ATOM 586 C CA . PHE A 1 115 ? -32.263 10.105 181.532 1.00 29.89 95 PHE A CA 1
ATOM 587 C C . PHE A 1 115 ? -31.752 10.997 180.392 1.00 31.00 95 PHE A C 1
ATOM 588 O O . PHE A 1 115 ? -32.522 11.379 179.491 1.00 27.86 95 PHE A O 1
ATOM 596 N N . GLU A 1 116 ? -30.462 11.328 180.419 1.00 29.21 96 GLU A N 1
ATOM 597 C CA . GLU A 1 116 ? -29.926 12.252 179.416 1.00 30.15 96 GLU A CA 1
ATOM 598 C C . GLU A 1 116 ? -29.871 11.631 178.012 1.00 29.69 96 GLU A C 1
ATOM 599 O O . GLU A 1 116 ? -30.009 12.332 177.008 1.00 29.95 96 GLU A O 1
ATOM 605 N N . GLU A 1 117 ? -29.709 10.316 177.937 1.00 30.15 97 GLU A N 1
ATOM 606 C CA . GLU A 1 117 ? -29.771 9.637 176.645 1.00 29.95 97 GLU A CA 1
ATOM 607 C C . GLU A 1 117 ? -31.152 9.754 176.026 1.00 30.56 97 GLU A C 1
ATOM 608 O O . GLU A 1 117 ? -31.285 9.950 174.817 1.00 28.97 97 GLU A O 1
ATOM 614 N N . PHE A 1 118 ? -32.187 9.608 176.853 1.00 26.70 98 PHE A N 1
ATOM 615 C CA . PHE A 1 118 ? -33.543 9.759 176.354 1.00 27.28 98 PHE A CA 1
ATOM 616 C C . PHE A 1 118 ? -33.809 11.213 175.954 1.00 26.30 98 PHE A C 1
ATOM 617 O O . PHE A 1 118 ? -34.472 11.463 174.948 1.00 25.69 98 PHE A O 1
ATOM 625 N N . VAL A 1 119 ? -33.298 12.166 176.737 1.00 27.02 99 VAL A N 1
ATOM 626 C CA . VAL A 1 119 ? -33.463 13.582 176.406 1.00 27.20 99 VAL A CA 1
ATOM 627 C C . VAL A 1 119 ? -32.849 13.828 175.031 1.00 27.91 99 VAL A C 1
ATOM 628 O O . VAL A 1 119 ? -33.481 14.429 174.148 1.00 27.58 99 VAL A O 1
ATOM 632 N N . ALA A 1 120 ? -31.631 13.322 174.846 1.00 27.39 100 ALA A N 1
ATOM 633 C CA . ALA A 1 120 ? -30.898 13.538 173.592 1.00 29.65 100 ALA A CA 1
ATOM 634 C C . ALA A 1 120 ? -31.651 12.939 172.414 1.00 26.57 100 ALA A C 1
ATOM 635 O O . ALA A 1 120 ? -31.751 13.551 171.352 1.00 28.43 100 ALA A O 1
ATOM 637 N N . ALA A 1 121 ? -32.188 11.740 172.614 1.00 26.74 101 ALA A N 1
ATOM 638 C CA . ALA A 1 121 ? -32.952 11.059 171.576 1.00 25.75 101 ALA A CA 1
ATOM 639 C C . ALA A 1 121 ? -34.207 11.812 171.158 1.00 27.91 101 ALA A C 1
ATOM 640 O O . ALA A 1 121 ? -34.517 11.912 169.971 1.00 28.69 101 ALA A O 1
ATOM 642 N N . GLU A 1 122 ? -34.949 12.316 172.140 1.00 24.33 102 GLU A N 1
ATOM 643 C CA . GLU A 1 122 ? -36.206 13.002 171.856 1.00 26.17 102 GLU A CA 1
ATOM 644 C C . GLU A 1 122 ? -35.912 14.313 171.137 1.00 28.54 102 GLU A C 1
ATOM 645 O O . GLU A 1 122 ? -36.639 14.727 170.227 1.00 27.35 102 GLU A O 1
ATOM 651 N N . VAL A 1 123 ? -34.845 14.974 171.564 1.00 24.79 103 VAL A N 1
ATOM 652 C CA . VAL A 1 123 ? -34.469 16.263 170.982 1.00 27.33 103 VAL A CA 1
ATOM 653 C C . VAL A 1 123 ? -33.988 16.089 169.541 1.00 28.94 103 VAL A C 1
ATOM 654 O O . VAL A 1 123 ? -34.344 16.869 168.653 1.00 27.12 103 VAL A O 1
ATOM 658 N N . ALA A 1 124 ? -33.198 15.049 169.309 1.00 26.24 104 ALA A N 1
ATOM 659 C CA . ALA A 1 124 ? -32.625 14.836 167.978 1.00 30.01 104 ALA A CA 1
ATOM 660 C C . ALA A 1 124 ? -33.737 14.650 166.954 1.00 27.78 104 ALA A C 1
ATOM 661 O O . ALA A 1 124 ? -33.715 15.269 165.889 1.00 27.17 104 ALA A O 1
ATOM 663 N N . ASP A 1 125 ? -34.737 13.831 167.300 1.00 29.91 105 ASP A N 1
ATOM 664 C CA . ASP A 1 125 ? -35.861 13.565 166.402 1.00 27.72 105 ASP A CA 1
ATOM 665 C C . ASP A 1 125 ? -36.743 14.777 166.120 1.00 29.21 105 ASP A C 1
ATOM 666 O O . ASP A 1 125 ? -37.308 14.902 165.057 1.00 29.96 105 ASP A O 1
ATOM 671 N N . THR A 1 126 ? -36.928 15.659 167.082 1.00 27.74 106 THR A N 1
ATOM 672 C CA . THR A 1 126 ? -38.024 16.602 166.941 1.00 25.46 106 THR A CA 1
ATOM 673 C C . THR A 1 126 ? -37.624 18.058 166.975 1.00 25.05 106 THR A C 1
ATOM 674 O O . THR A 1 126 ? -38.428 18.915 166.642 1.00 27.04 106 THR A O 1
ATOM 678 N N . GLY A 1 127 ? -36.406 18.335 167.421 1.00 26.78 107 GLY A N 1
ATOM 679 C CA . GLY A 1 127 ? -35.959 19.710 167.573 1.00 25.50 107 GLY A CA 1
ATOM 680 C C . GLY A 1 127 ? -36.516 20.429 168.793 1.00 24.67 107 GLY A C 1
ATOM 681 O O . GLY A 1 127 ? -36.364 21.645 168.923 1.00 25.98 107 GLY A O 1
ATOM 682 N N . ARG A 1 128 ? -37.173 19.702 169.698 1.00 27.64 108 ARG A N 1
ATOM 683 C CA . ARG A 1 128 ? -37.795 20.363 170.852 1.00 27.28 108 ARG A CA 1
ATOM 684 C C . ARG A 1 128 ? -36.687 20.900 171.774 1.00 26.57 108 ARG A C 1
ATOM 685 O O . ARG A 1 128 ? -35.596 20.332 171.830 1.00 28.84 108 ARG A O 1
ATOM 693 N N . PRO A 1 129 ? -36.943 22.030 172.449 1.00 27.60 109 PRO A N 1
ATOM 694 C CA . PRO A 1 129 ? -35.981 22.582 173.402 1.00 27.13 109 PRO A CA 1
ATOM 695 C C . PRO A 1 129 ? -35.552 21.540 174.423 1.00 29.05 109 PRO A C 1
ATOM 696 O O . PRO A 1 129 ? -36.375 20.751 174.901 1.00 29.05 109 PRO A O 1
ATOM 700 N N . VAL A 1 130 ? -34.259 21.510 174.716 1.00 27.51 110 VAL A N 1
ATOM 701 C CA . VAL A 1 130 ? -33.720 20.556 175.681 1.00 28.75 110 VAL A CA 1
ATOM 702 C C . VAL A 1 130 ? -34.410 20.722 177.046 1.00 29.20 110 VAL A C 1
ATOM 703 O O . VAL A 1 130 ? -34.729 19.740 177.713 1.00 29.00 110 VAL A O 1
ATOM 707 N N . HIS A 1 131 ? -34.645 21.963 177.448 1.00 27.84 111 HIS A N 1
ATOM 708 C CA . HIS A 1 131 ? -35.354 22.237 178.702 1.00 32.28 111 HIS A CA 1
ATOM 709 C C . HIS A 1 131 ? -36.749 21.596 178.738 1.00 32.76 111 HIS A C 1
ATOM 710 O O . HIS A 1 131 ? -37.142 21.018 179.757 1.00 34.11 111 HIS A O 1
ATOM 717 N N . GLN A 1 132 ? -37.495 21.691 177.637 1.00 29.72 112 GLN A N 1
ATOM 718 C CA . GLN A 1 132 ? -38.786 20.997 177.540 1.00 29.58 112 GLN A CA 1
ATOM 719 C C . GLN A 1 132 ? -38.626 19.485 177.688 1.00 29.41 112 GLN A C 1
ATOM 720 O O . GLN A 1 132 ? -39.390 18.841 178.413 1.00 29.53 112 GLN A O 1
ATOM 726 N N . ALA A 1 133 ? -37.643 18.902 177.000 1.00 28.03 113 ALA A N 1
ATOM 727 C CA . ALA A 1 133 ? -37.445 17.455 177.097 1.00 27.83 113 ALA A CA 1
ATOM 728 C C . ALA A 1 133 ? -37.086 17.032 178.521 1.00 27.34 113 ALA A C 1
ATOM 729 O O . ALA A 1 133 ? -37.525 15.983 179.004 1.00 27.72 113 ALA A O 1
ATOM 731 N N . ARG A 1 134 ? -36.290 17.855 179.192 1.00 27.33 114 ARG A N 1
ATOM 732 C CA . ARG A 1 134 ? -35.824 17.536 180.541 1.00 27.86 114 ARG A CA 1
ATOM 733 C C . ARG A 1 134 ? -36.897 17.759 181.604 1.00 30.41 114 ARG A C 1
ATOM 734 O O . ARG A 1 134 ? -36.828 17.170 182.679 1.00 30.11 114 ARG A O 1
ATOM 742 N N . THR A 1 135 ? -37.866 18.622 181.312 1.00 30.22 115 THR A N 1
ATOM 743 C CA . THR A 1 135 ? -38.917 18.956 182.295 1.00 32.19 115 THR A CA 1
ATOM 744 C C . THR A 1 135 ? -40.309 18.386 182.010 1.00 33.15 115 THR A C 1
ATOM 745 O O . THR A 1 135 ? -41.106 18.175 182.933 1.00 34.97 115 THR A O 1
ATOM 749 N N . LEU A 1 136 ? -40.630 18.166 180.744 1.00 29.90 116 LEU A N 1
ATOM 750 C CA . LEU A 1 136 ? -41.950 17.647 180.405 1.00 30.80 116 LEU A CA 1
ATOM 751 C C . LEU A 1 136 ? -41.832 16.219 179.900 1.00 33.43 116 LEU A C 1
ATOM 752 O O . LEU A 1 136 ? -42.312 15.281 180.535 1.00 31.91 116 LEU A O 1
ATOM 757 N N . ASP A 1 137 ? -41.161 16.060 178.763 1.00 28.60 117 ASP A N 1
ATOM 758 C CA . ASP A 1 137 ? -41.258 14.827 177.994 1.00 28.54 117 ASP A CA 1
ATOM 759 C C . ASP A 1 137 ? -40.735 13.602 178.731 1.00 29.90 117 ASP A C 1
ATOM 760 O O . ASP A 1 137 ? -41.462 12.625 178.929 1.00 28.68 117 ASP A O 1
ATOM 765 N N . ILE A 1 138 ? -39.479 13.646 179.150 1.00 27.48 118 ILE A N 1
ATOM 766 C CA . ILE A 1 138 ? -38.902 12.462 179.768 1.00 26.54 118 ILE A CA 1
ATOM 767 C C . ILE A 1 138 ? -39.428 12.202 181.194 1.00 25.35 118 ILE A C 1
ATOM 768 O O . ILE A 1 138 ? -39.704 11.044 181.540 1.00 24.59 118 ILE A O 1
ATOM 773 N N . PRO A 1 139 ? -39.572 13.258 182.023 1.00 27.29 119 PRO A N 1
ATOM 774 C CA . PRO A 1 139 ? -40.190 12.989 183.334 1.00 26.96 119 PRO A CA 1
ATOM 775 C C . PRO A 1 139 ? -41.588 12.384 183.239 1.00 27.34 119 PRO A C 1
ATOM 776 O O . PRO A 1 139 ? -41.898 11.502 184.039 1.00 26.11 119 PRO A O 1
ATOM 780 N N . ARG A 1 140 ? -42.404 12.832 182.286 1.00 26.17 120 ARG A N 1
ATOM 781 C CA . ARG A 1 140 ? -43.758 12.293 182.138 1.00 27.76 120 ARG A CA 1
ATOM 782 C C . ARG A 1 140 ? -43.740 10.814 181.739 1.00 27.33 120 ARG A C 1
ATOM 783 O O . ARG A 1 140 ? -44.611 10.048 182.145 1.00 26.73 120 ARG A O 1
ATOM 791 N N . ALA A 1 141 ? -42.764 10.420 180.923 1.00 24.29 121 ALA A N 1
ATOM 792 C CA . ALA A 1 141 ? -42.633 9.017 180.526 1.00 23.95 121 ALA A CA 1
ATOM 793 C C . ALA A 1 141 ? -42.342 8.118 181.732 1.00 26.39 121 ALA A C 1
ATOM 794 O O . ALA A 1 141 ? -42.948 7.043 181.896 1.00 27.37 121 ALA A O 1
ATOM 796 N N . ILE A 1 142 ? -41.435 8.577 182.586 1.00 24.80 122 ILE A N 1
ATOM 797 C CA . ILE A 1 142 ? -41.138 7.892 183.839 1.00 26.30 122 ILE A CA 1
ATOM 798 C C . ILE A 1 142 ? -42.402 7.869 184.726 1.00 26.85 122 ILE A C 1
ATOM 799 O O . ILE A 1 142 ? -42.781 6.822 185.282 1.00 25.66 122 ILE A O 1
ATOM 804 N N . ALA A 1 143 ? -43.064 9.011 184.821 1.00 25.13 123 ALA A N 1
ATOM 805 C CA . ALA A 1 143 ? -44.268 9.122 185.656 1.00 24.03 123 ALA A CA 1
ATOM 806 C C . ALA A 1 143 ? -45.416 8.259 185.144 1.00 26.29 123 ALA A C 1
ATOM 807 O O . ALA A 1 143 ? -46.214 7.737 185.938 1.00 26.13 123 ALA A O 1
ATOM 809 N N . ASN A 1 144 ? -45.525 8.127 183.826 1.00 25.18 124 ASN A N 1
ATOM 810 C CA . ASN A 1 144 ? -46.541 7.246 183.257 1.00 25.52 124 ASN A CA 1
ATOM 811 C C . ASN A 1 144 ? -46.391 5.816 183.782 1.00 24.87 124 ASN A C 1
ATOM 812 O O . ASN A 1 144 ? -47.367 5.172 184.209 1.00 24.53 124 ASN A O 1
ATOM 817 N N . PHE A 1 145 ? -45.169 5.312 183.772 1.00 24.96 125 PHE A N 1
ATOM 818 C CA . PHE A 1 145 ? -44.957 3.954 184.239 1.00 25.47 125 PHE A CA 1
ATOM 819 C C . PHE A 1 145 ? -45.230 3.823 185.740 1.00 26.20 125 PHE A C 1
ATOM 820 O O . PHE A 1 145 ? -45.913 2.895 186.170 1.00 25.68 125 PHE A O 1
ATOM 828 N N . ARG A 1 146 ? -44.712 4.762 186.524 1.00 23.78 126 ARG A N 1
ATOM 829 C CA . ARG A 1 146 ? -44.865 4.673 187.970 1.00 26.31 126 ARG A CA 1
ATOM 830 C C . ARG A 1 146 ? -46.319 4.805 188.392 1.00 25.58 126 ARG A C 1
ATOM 831 O O . ARG A 1 146 ? -46.783 4.058 189.248 1.00 26.44 126 ARG A O 1
ATOM 839 N N . THR A 1 147 ? -47.039 5.750 187.795 1.00 25.07 127 THR A N 1
ATOM 840 C CA . THR A 1 147 ? -48.436 5.968 188.177 1.00 26.65 127 THR A CA 1
ATOM 841 C C . THR A 1 147 ? -49.328 4.778 187.853 1.00 26.67 127 THR A C 1
ATOM 842 O O . THR A 1 147 ? -50.162 4.385 188.671 1.00 26.10 127 THR A O 1
ATOM 846 N N . PHE A 1 148 ? -49.173 4.192 186.669 1.00 25.53 128 PHE A N 1
ATOM 847 C CA . PHE A 1 148 ? -50.019 3.043 186.335 1.00 25.21 128 PHE A CA 1
ATOM 848 C C . PHE A 1 148 ? -49.611 1.769 187.077 1.00 27.04 128 PHE A C 1
ATOM 849 O O . PHE A 1 148 ? -50.458 0.925 187.390 1.00 28.09 128 PHE A O 1
ATOM 857 N N . ALA A 1 149 ? -48.327 1.643 187.393 1.00 25.81 129 ALA A N 1
ATOM 858 C CA . ALA A 1 149 ? -47.881 0.555 188.262 1.00 27.30 129 ALA A CA 1
ATOM 859 C C . ALA A 1 149 ? -48.552 0.690 189.628 1.00 27.22 129 ALA A C 1
ATOM 860 O O . ALA A 1 149 ? -49.026 -0.290 190.197 1.00 29.74 129 ALA A O 1
ATOM 862 N N . ASP A 1 150 ? -48.579 1.909 190.150 1.00 25.98 130 ASP A N 1
ATOM 863 C CA . ASP A 1 150 ? -49.194 2.155 191.452 1.00 29.19 130 ASP A CA 1
ATOM 864 C C . ASP A 1 150 ? -50.703 1.926 191.433 1.00 28.47 130 ASP A C 1
ATOM 865 O O . ASP A 1 150 ? -51.275 1.358 192.373 1.00 28.49 130 ASP A O 1
ATOM 870 N N . LEU A 1 151 ? -51.351 2.397 190.371 1.00 27.89 131 LEU A N 1
ATOM 871 C CA . LEU A 1 151 ? -52.791 2.202 190.209 1.00 27.59 131 LEU A CA 1
ATOM 872 C C . LEU A 1 151 ? -53.126 0.723 190.128 1.00 31.69 131 LEU A C 1
ATOM 873 O O . LEU A 1 151 ? -54.163 0.286 190.624 1.00 30.67 131 LEU A O 1
ATOM 878 N N . ALA A 1 152 ? -52.256 -0.047 189.481 1.00 27.86 132 ALA A N 1
ATOM 879 C CA . ALA A 1 152 ? -52.472 -1.489 189.377 1.00 30.57 132 ALA A CA 1
ATOM 880 C C . ALA A 1 152 ? -52.406 -2.162 190.748 1.00 30.71 132 ALA A C 1
ATOM 881 O O . ALA A 1 152 ? -53.181 -3.075 191.041 1.00 34.32 132 ALA A O 1
ATOM 883 N N . LYS A 1 153 ? -51.480 -1.705 191.582 1.00 27.93 133 LYS A N 1
ATOM 884 C CA . LYS A 1 153 ? -51.320 -2.251 192.926 1.00 31.74 133 LYS A CA 1
ATOM 885 C C . LYS A 1 153 ? -52.502 -1.927 193.829 1.00 31.79 133 LYS A C 1
ATOM 886 O O . LYS A 1 153 ? -52.875 -2.727 194.683 1.00 34.92 133 LYS A O 1
ATOM 892 N N . THR A 1 154 ? -53.081 -0.745 193.658 1.00 27.12 134 THR A N 1
ATOM 893 C CA . THR A 1 154 ? -54.095 -0.287 194.608 1.00 29.04 134 THR A CA 1
ATOM 894 C C . THR A 1 154 ? -55.533 -0.460 194.128 1.00 32.44 134 THR A C 1
ATOM 895 O O . THR A 1 154 ? -56.457 -0.378 194.932 1.00 31.11 134 THR A O 1
ATOM 899 N N . SER A 1 155 ? -55.739 -0.677 192.834 1.00 30.64 135 SER A N 1
ATOM 900 C CA . SER A 1 155 ? -57.114 -0.687 192.305 1.00 27.70 135 SER A CA 1
ATOM 901 C C . SER A 1 155 ? -57.872 -1.965 192.690 1.00 30.00 135 SER A C 1
ATOM 902 O O . SER A 1 155 ? -57.281 -3.028 192.864 1.00 32.41 135 SER A O 1
ATOM 905 N N . HIS A 1 156 ? -59.184 -1.853 192.838 1.00 27.76 136 HIS A N 1
ATOM 906 C CA . HIS A 1 156 ? -59.984 -3.035 193.115 1.00 28.32 136 HIS A CA 1
ATOM 907 C C . HIS A 1 156 ? -61.245 -3.008 192.274 1.00 25.37 136 HIS A C 1
ATOM 908 O O . HIS A 1 156 ? -61.453 -2.091 191.476 1.00 25.89 136 HIS A O 1
ATOM 915 N N . THR A 1 157 ? -62.089 -4.017 192.454 1.00 23.62 137 THR A N 1
ATOM 916 C CA . THR A 1 157 ? -63.315 -4.102 191.677 1.00 23.83 137 THR A CA 1
ATOM 917 C C . THR A 1 157 ? -64.511 -4.223 192.630 1.00 27.69 137 THR A C 1
ATOM 918 O O . THR A 1 157 ? -64.368 -3.924 193.818 1.00 23.04 137 THR A O 1
ATOM 922 N N . ASP A 1 158 ? -65.650 -4.694 192.116 1.00 27.12 138 ASP A N 1
ATOM 923 C CA . ASP A 1 158 ? -66.935 -4.583 192.828 1.00 26.51 138 ASP A CA 1
ATOM 924 C C . ASP A 1 158 ? -67.599 -5.892 193.262 1.00 27.14 138 ASP A C 1
ATOM 925 O O . ASP A 1 158 ? -67.422 -6.950 192.647 1.00 26.71 138 ASP A O 1
ATOM 930 N N . LEU A 1 159 ? -68.403 -5.792 194.318 1.00 25.86 139 LEU A N 1
ATOM 931 C CA . LEU A 1 159 ? -69.165 -6.932 194.830 1.00 26.51 139 LEU A CA 1
ATOM 932 C C . LEU A 1 159 ? -70.599 -6.449 194.909 1.00 26.50 139 LEU A C 1
ATOM 933 O O . LEU A 1 159 ? -70.863 -5.400 195.508 1.00 25.03 139 LEU A O 1
ATOM 938 N N . PHE A 1 160 ? -71.519 -7.201 194.306 1.00 25.63 140 PHE A N 1
ATOM 939 C CA . PHE A 1 160 ? -72.931 -6.837 194.336 1.00 27.84 140 PHE A CA 1
ATOM 940 C C . PHE A 1 160 ? -73.694 -8.023 194.895 1.00 27.42 140 PHE A C 1
ATOM 941 O O . PHE A 1 160 ? -73.610 -9.108 194.337 1.00 30.23 140 PHE A O 1
ATOM 949 N N . GLU A 1 161 ? -74.427 -7.832 195.989 1.00 27.98 141 GLU A N 1
ATOM 950 C CA . GLU A 1 161 ? -75.304 -8.895 196.508 1.00 30.36 141 GLU A CA 1
ATOM 951 C C . GLU A 1 161 ? -76.733 -8.736 195.997 1.00 29.96 141 GLU A C 1
ATOM 952 O O . GLU A 1 161 ? -77.211 -7.618 195.804 1.00 28.33 141 GLU A O 1
ATOM 958 N N . MET A 1 162 ? -77.433 -9.849 195.797 1.00 30.32 142 MET A N 1
ATOM 959 C CA . MET A 1 162 ? -78.820 -9.767 195.333 1.00 34.12 142 MET A CA 1
ATOM 960 C C . MET A 1 162 ? -79.634 -10.883 195.957 1.00 30.82 142 MET A C 1
ATOM 961 O O . MET A 1 162 ? -79.094 -11.925 196.295 1.00 30.45 142 MET A O 1
ATOM 966 N N . SER A 1 163 ? -80.931 -10.660 196.119 1.00 31.75 143 SER A N 1
ATOM 967 C CA . SER A 1 163 ? -81.813 -11.739 196.565 1.00 34.62 143 SER A CA 1
ATOM 968 C C . SER A 1 163 ? -82.371 -12.492 195.361 1.00 35.21 143 SER A C 1
ATOM 969 O O . SER A 1 163 ? -82.435 -11.952 194.256 1.00 35.47 143 SER A O 1
ATOM 972 N N . THR A 1 164 ? -82.760 -13.745 195.577 1.00 35.30 144 THR A N 1
ATOM 973 C CA . THR A 1 164 ? -83.352 -14.554 194.519 1.00 38.30 144 THR A CA 1
ATOM 974 C C . THR A 1 164 ? -84.657 -15.152 195.013 1.00 40.17 144 THR A C 1
ATOM 975 O O . THR A 1 164 ? -84.929 -15.155 196.221 1.00 38.86 144 THR A O 1
ATOM 979 N N . SER A 1 165 ? -85.450 -15.672 194.079 1.00 43.00 145 SER A N 1
ATOM 980 C CA . SER A 1 165 ? -86.774 -16.205 194.400 1.00 43.70 145 SER A CA 1
ATOM 981 C C . SER A 1 165 ? -86.761 -17.355 195.417 1.00 49.26 145 SER A C 1
ATOM 982 O O . SER A 1 165 ? -87.711 -17.511 196.182 1.00 49.96 145 SER A O 1
ATOM 985 N N . ASP A 1 166 ? -85.694 -18.150 195.443 1.00 45.77 146 ASP A N 1
ATOM 986 C CA . ASP A 1 166 ? -85.621 -19.264 196.387 1.00 43.97 146 ASP A CA 1
ATOM 987 C C . ASP A 1 166 ? -85.152 -18.858 197.791 1.00 47.29 146 ASP A C 1
ATOM 988 O O . ASP A 1 166 ? -85.081 -19.691 198.700 1.00 49.03 146 ASP A O 1
ATOM 993 N N . GLY A 1 167 ? -84.826 -17.579 197.960 1.00 44.80 147 GLY A N 1
ATOM 994 C CA . GLY A 1 167 ? -84.460 -17.045 199.261 1.00 43.74 147 GLY A CA 1
ATOM 995 C C . GLY A 1 167 ? -83.023 -17.275 199.703 1.00 46.04 147 GLY A C 1
ATOM 996 O O . GLY A 1 167 ? -82.662 -16.956 200.838 1.00 44.46 147 GLY A O 1
ATOM 997 N N . SER A 1 168 ? -82.191 -17.825 198.823 1.00 43.01 148 SER A N 1
ATOM 998 C CA . SER A 1 168 ? -80.803 -18.103 199.189 1.00 43.02 148 SER A CA 1
ATOM 999 C C . SER A 1 168 ? -79.823 -17.049 198.689 1.00 40.96 148 SER A C 1
ATOM 1000 O O . SER A 1 168 ? -78.728 -16.907 199.234 1.00 40.08 148 SER A O 1
ATOM 1003 N N . GLY A 1 169 ? -80.218 -16.320 197.654 1.00 37.15 149 GLY A N 1
ATOM 1004 C CA . GLY A 1 169 ? -79.423 -15.205 197.185 1.00 34.45 149 GLY A CA 1
ATOM 1005 C C . GLY A 1 169 ? -78.346 -15.580 196.184 1.00 34.51 149 GLY A C 1
ATOM 1006 O O . GLY A 1 169 ? -78.195 -16.742 195.798 1.00 32.29 149 GLY A O 1
ATOM 1007 N N . ALA A 1 170 ? -77.604 -14.565 195.754 1.00 29.69 150 ALA A N 1
ATOM 1008 C CA . ALA A 1 170 ? -76.503 -14.741 194.816 1.00 31.39 150 ALA A CA 1
ATOM 1009 C C . ALA A 1 170 ? -75.498 -13.625 195.038 1.00 30.74 150 ALA A C 1
ATOM 1010 O O . ALA A 1 170 ? -75.823 -12.596 195.629 1.00 29.96 150 ALA A O 1
ATOM 1012 N N . LEU A 1 171 ? -74.278 -13.845 194.563 1.00 30.27 151 LEU A N 1
ATOM 1013 C CA . LEU A 1 171 ? -73.191 -12.879 194.690 1.00 31.58 151 LEU A CA 1
ATOM 1014 C C . LEU A 1 171 ? -72.703 -12.592 193.284 1.00 29.86 151 LEU A C 1
ATOM 1015 O O . LEU A 1 171 ? -72.434 -13.526 192.535 1.00 31.98 151 LEU A O 1
ATOM 1020 N N . ASN A 1 172 ? -72.599 -11.325 192.911 1.00 24.93 152 ASN A N 1
ATOM 1021 C CA . ASN A 1 172 ? -71.949 -10.985 191.653 1.00 26.02 152 ASN A CA 1
ATOM 1022 C C . ASN A 1 172 ? -70.659 -10.272 191.997 1.00 28.16 152 ASN A C 1
ATOM 1023 O O . ASN A 1 172 ? -70.679 -9.301 192.754 1.00 28.02 152 ASN A O 1
ATOM 1028 N N . TYR A 1 173 ? -69.539 -10.733 191.452 1.00 23.90 153 TYR A N 1
ATOM 1029 C CA . TYR A 1 173 ? -68.302 -9.983 191.648 1.00 25.97 153 TYR A CA 1
ATOM 1030 C C . TYR A 1 173 ? -67.621 -9.760 190.318 1.00 28.24 153 TYR A C 1
ATOM 1031 O O . TYR A 1 173 ? -67.765 -10.567 189.398 1.00 25.57 153 TYR A O 1
ATOM 1040 N N . THR A 1 174 ? -66.926 -8.637 190.200 1.00 25.98 154 THR A N 1
ATOM 1041 C CA . THR A 1 174 ? -66.229 -8.337 188.962 1.00 25.55 154 THR A CA 1
ATOM 1042 C C . THR A 1 174 ? -64.735 -8.487 189.129 1.00 27.21 154 THR A C 1
ATOM 1043 O O . THR A 1 174 ? -64.186 -8.346 190.226 1.00 25.65 154 THR A O 1
ATOM 1047 N N . VAL A 1 175 ? -64.081 -8.832 188.031 1.00 26.02 155 VAL A N 1
ATOM 1048 C CA . VAL A 1 175 ? -62.642 -8.923 188.011 1.00 29.98 155 VAL A CA 1
ATOM 1049 C C . VAL A 1 175 ? -62.114 -8.157 186.802 1.00 28.70 155 VAL A C 1
ATOM 1050 O O . VAL A 1 175 ? -62.816 -7.988 185.805 1.00 27.97 155 VAL A O 1
ATOM 1054 N N . ARG A 1 176 ? -60.892 -7.659 186.925 1.00 31.11 156 ARG A N 1
ATOM 1055 C CA . ARG A 1 176 ? -60.175 -7.116 185.783 1.00 28.07 156 ARG A CA 1
ATOM 1056 C C . ARG A 1 176 ? -59.118 -8.143 185.368 1.00 27.30 156 ARG A C 1
ATOM 1057 O O . ARG A 1 176 ? -58.308 -8.586 186.186 1.00 29.09 156 ARG A O 1
ATOM 1065 N N . LYS A 1 177 ? -59.136 -8.511 184.093 1.00 24.65 157 LYS A N 1
ATOM 1066 C CA . LYS A 1 177 ? -58.165 -9.428 183.520 1.00 26.12 157 LYS A CA 1
ATOM 1067 C C . LYS A 1 177 ? -57.514 -8.702 182.365 1.00 27.04 157 LYS A C 1
ATOM 1068 O O . LYS A 1 177 ? -58.076 -7.738 181.867 1.00 25.98 157 LYS A O 1
ATOM 1074 N N . PRO A 1 178 ? -56.335 -9.170 181.921 1.00 28.97 158 PRO A N 1
ATOM 1075 C CA . PRO A 1 178 ? -55.732 -8.568 180.731 1.00 28.29 158 PRO A CA 1
ATOM 1076 C C . PRO A 1 178 ? -56.683 -8.680 179.548 1.00 31.17 158 PRO A C 1
ATOM 1077 O O . PRO A 1 178 ? -57.339 -9.716 179.396 1.00 28.67 158 PRO A O 1
ATOM 1081 N N . LEU A 1 179 ? -56.775 -7.627 178.741 1.00 27.41 159 LEU A N 1
ATOM 1082 C CA . LEU A 1 179 ? -57.590 -7.664 177.533 1.00 30.41 159 LEU A CA 1
ATOM 1083 C C . LEU A 1 179 ? -56.948 -8.613 176.519 1.00 32.23 159 LEU A C 1
ATOM 1084 O O . LEU A 1 179 ? -57.639 -9.279 175.754 1.00 31.54 159 LEU A O 1
ATOM 1089 N N . GLY A 1 180 ? -55.619 -8.679 176.527 1.00 29.19 160 GLY A N 1
ATOM 1090 C CA . GLY A 1 180 ? -54.900 -9.541 175.599 1.00 31.29 160 GLY A CA 1
ATOM 1091 C C . GLY A 1 180 ? -53.725 -8.804 174.982 1.00 30.86 160 GLY A C 1
ATOM 1092 O O . GLY A 1 180 ? -52.925 -8.237 175.712 1.00 27.92 160 GLY A O 1
ATOM 1093 N N . VAL A 1 181 ? -53.623 -8.806 173.650 1.00 28.18 161 VAL A N 1
ATOM 1094 C CA . VAL A 1 181 ? -52.585 -8.037 172.957 1.00 25.14 161 VAL A CA 1
ATOM 1095 C C . VAL A 1 181 ? -53.092 -6.638 172.606 1.00 24.74 161 VAL A C 1
ATOM 1096 O O . VAL A 1 181 ? -54.101 -6.481 171.913 1.00 28.64 161 VAL A O 1
ATOM 1100 N N . ILE A 1 182 ? -52.393 -5.618 173.093 1.00 25.97 162 ILE A N 1
ATOM 1101 C CA . ILE A 1 182 ? -52.743 -4.235 172.775 1.00 26.23 162 ILE A CA 1
ATOM 1102 C C . ILE A 1 182 ? -51.881 -3.706 171.628 1.00 26.16 162 ILE A C 1
ATOM 1103 O O . ILE A 1 182 ? -50.641 -3.706 171.715 1.00 25.80 162 ILE A O 1
ATOM 1108 N N . GLY A 1 183 ? -52.533 -3.272 170.550 1.00 27.60 163 GLY A N 1
ATOM 1109 C CA . GLY A 1 183 ? -51.841 -2.566 169.482 1.00 26.19 163 GLY A CA 1
ATOM 1110 C C . GLY A 1 183 ? -51.794 -1.093 169.859 1.00 26.40 163 GLY A C 1
ATOM 1111 O O . GLY A 1 183 ? -52.829 -0.491 170.155 1.00 27.32 163 GLY A O 1
ATOM 1112 N N . VAL A 1 184 ? -50.600 -0.516 169.845 1.00 25.09 164 VAL A N 1
ATOM 1113 C CA . VAL A 1 184 ? -50.401 0.892 170.184 1.00 24.35 164 VAL A CA 1
ATOM 1114 C C . VAL A 1 184 ? -49.862 1.637 168.957 1.00 24.46 164 VAL A C 1
ATOM 1115 O O . VAL A 1 184 ? -48.877 1.211 168.366 1.00 25.49 164 VAL A O 1
ATOM 1119 N N . ILE A 1 185 ? -50.534 2.709 168.550 1.00 25.36 165 ILE A N 1
ATOM 1120 C CA . ILE A 1 185 ? -50.018 3.555 167.471 1.00 26.51 165 ILE A CA 1
ATOM 1121 C C . ILE A 1 185 ? -49.948 4.998 167.948 1.00 30.39 165 ILE A C 1
ATOM 1122 O O . ILE A 1 185 ? -50.974 5.577 168.321 1.00 28.05 165 ILE A O 1
ATOM 1127 N N . SER A 1 186 ? -48.746 5.577 167.951 1.00 28.04 166 SER A N 1
ATOM 1128 C CA . SER A 1 186 ? -48.576 6.886 168.579 1.00 27.06 166 SER A CA 1
ATOM 1129 C C . SER A 1 186 ? -47.981 7.928 167.631 1.00 28.46 166 SER A C 1
ATOM 1130 O O . SER A 1 186 ? -47.387 7.573 166.617 1.00 27.50 166 SER A O 1
ATOM 1133 N N . PRO A 1 187 ? -48.163 9.217 167.950 1.00 27.87 167 PRO A N 1
ATOM 1134 C CA . PRO A 1 187 ? -47.742 10.253 167.003 1.00 27.01 167 PRO A CA 1
ATOM 1135 C C . PRO A 1 187 ? -46.452 10.953 167.430 1.00 26.85 167 PRO A C 1
ATOM 1136 O O . PRO A 1 187 ? -45.847 10.607 168.450 1.00 25.75 167 PRO A O 1
ATOM 1140 N N . TRP A 1 188 ? -46.042 11.948 166.645 1.00 26.29 168 TRP A N 1
ATOM 1141 C CA . TRP A 1 188 ? -44.759 12.619 166.848 1.00 28.25 168 TRP A CA 1
ATOM 1142 C C . TRP A 1 188 ? -44.803 13.859 167.743 1.00 30.55 168 TRP A C 1
ATOM 1143 O O . TRP A 1 188 ? -43.753 14.445 168.019 1.00 28.12 168 TRP A O 1
ATOM 1154 N N . ALA A 1 189 ? -45.989 14.259 168.195 1.00 26.27 169 ALA A N 1
ATOM 1155 C CA . ALA A 1 189 ? -46.108 15.493 168.994 1.00 27.91 169 ALA A CA 1
ATOM 1156 C C . ALA A 1 189 ? -45.314 15.420 170.303 1.00 30.13 169 ALA A C 1
ATOM 1157 O O . ALA A 1 189 ? -44.522 16.309 170.628 1.00 31.13 169 ALA A O 1
ATOM 1159 N N . LEU A 1 190 ? -45.555 14.372 171.074 1.00 25.99 170 LEU A N 1
ATOM 1160 C CA . LEU A 1 190 ? -44.819 14.183 172.324 1.00 26.80 170 LEU A CA 1
ATOM 1161 C C . LEU A 1 190 ? -44.456 12.719 172.320 1.00 26.50 170 LEU A C 1
ATOM 1162 O O . LEU A 1 190 ? -45.158 11.900 172.918 1.00 26.60 170 LEU A O 1
ATOM 1167 N N . PRO A 1 191 ? -43.377 12.372 171.606 1.00 25.35 171 PRO A N 1
ATOM 1168 C CA . PRO A 1 191 ? -43.150 10.968 171.233 1.00 24.63 171 PRO A CA 1
ATOM 1169 C C . PRO A 1 191 ? -43.119 9.991 172.411 1.00 26.02 171 PRO A C 1
ATOM 1170 O O . PRO A 1 191 ? -43.941 9.074 172.447 1.00 25.61 171 PRO A O 1
ATOM 1174 N N . LEU A 1 192 ? -42.197 10.164 173.352 1.00 23.32 172 LEU A N 1
ATOM 1175 C CA . LEU A 1 192 ? -42.094 9.194 174.439 1.00 26.00 172 LEU A CA 1
ATOM 1176 C C . LEU A 1 192 ? -43.248 9.324 175.433 1.00 23.55 172 LEU A C 1
ATOM 1177 O O . LEU A 1 192 ? -43.736 8.319 175.968 1.00 24.13 172 LEU A O 1
ATOM 1182 N N . LEU A 1 193 ? -43.670 10.558 175.687 1.00 25.37 173 LEU A N 1
ATOM 1183 C CA . LEU A 1 193 ? -44.798 10.798 176.590 1.00 22.79 173 LEU A CA 1
ATOM 1184 C C . LEU A 1 193 ? -46.044 10.063 176.094 1.00 25.33 173 LEU A C 1
ATOM 1185 O O . LEU A 1 193 ? -46.698 9.343 176.854 1.00 24.73 173 LEU A O 1
ATOM 1190 N N . LEU A 1 194 ? -46.383 10.235 174.820 1.00 26.26 174 LEU A N 1
ATOM 1191 C CA . LEU A 1 194 ? -47.595 9.613 174.284 1.00 23.48 174 LEU A CA 1
ATOM 1192 C C . LEU A 1 194 ? -47.472 8.096 174.103 1.00 25.88 174 LEU A C 1
ATOM 1193 O O . LEU A 1 194 ? -48.431 7.359 174.323 1.00 26.35 174 LEU A O 1
ATOM 1198 N N . PHE A 1 195 ? -46.288 7.636 173.700 1.00 24.17 175 PHE A N 1
ATOM 1199 C CA . PHE A 1 195 ? -46.007 6.210 173.582 1.00 24.33 175 PHE A CA 1
ATOM 1200 C C . PHE A 1 195 ? -46.178 5.507 174.934 1.00 23.35 175 PHE A C 1
ATOM 1201 O O . PHE A 1 195 ? -46.881 4.498 175.032 1.00 24.07 175 PHE A O 1
ATOM 1209 N N . THR A 1 196 ? -45.530 6.036 175.973 1.00 23.30 176 THR A N 1
ATOM 1210 C CA . THR A 1 196 ? -45.622 5.444 177.310 1.00 24.04 176 THR A CA 1
ATOM 1211 C C . THR A 1 196 ? -46.998 5.667 177.955 1.00 24.54 176 THR A C 1
ATOM 1212 O O . THR A 1 196 ? -47.406 4.900 178.810 1.00 24.75 176 THR A O 1
ATOM 1216 N N . TRP A 1 197 ? -47.705 6.713 177.548 1.00 23.01 177 TRP A N 1
ATOM 1217 C CA . TRP A 1 197 ? -49.069 6.938 178.040 1.00 23.22 177 TRP A CA 1
ATOM 1218 C C . TRP A 1 197 ? -49.970 5.745 177.723 1.00 25.75 177 TRP A C 1
ATOM 1219 O O . TRP A 1 197 ? -50.898 5.444 178.476 1.00 24.29 177 TRP A O 1
ATOM 1230 N N . LYS A 1 198 ? -49.677 5.064 176.618 1.00 24.10 178 LYS A N 1
ATOM 1231 C CA . LYS A 1 198 ? -50.430 3.882 176.211 1.00 25.05 178 LYS A CA 1
ATOM 1232 C C . LYS A 1 198 ? -49.757 2.594 176.681 1.00 26.09 178 LYS A C 1
ATOM 1233 O O . LYS A 1 198 ? -50.434 1.675 177.181 1.00 24.09 178 LYS A O 1
ATOM 1239 N N . VAL A 1 199 ? -48.436 2.511 176.516 1.00 23.77 179 VAL A N 1
ATOM 1240 C CA . VAL A 1 199 ? -47.731 1.290 176.887 1.00 23.55 179 VAL A CA 1
ATOM 1241 C C . VAL A 1 199 ? -47.779 1.019 178.397 1.00 25.41 179 VAL A C 1
ATOM 1242 O O . VAL A 1 199 ? -47.931 -0.128 178.813 1.00 25.71 179 VAL A O 1
ATOM 1246 N N . ALA A 1 200 ? -47.657 2.072 179.210 1.00 23.68 180 ALA A N 1
ATOM 1247 C CA . ALA A 1 200 ? -47.666 1.914 180.666 1.00 22.86 180 ALA A CA 1
ATOM 1248 C C . ALA A 1 200 ? -48.927 1.228 181.238 1.00 25.55 180 ALA A C 1
ATOM 1249 O O . ALA A 1 200 ? -48.796 0.198 181.909 1.00 25.66 180 ALA A O 1
ATOM 1251 N N . PRO A 1 201 ? -50.135 1.771 180.968 1.00 25.62 181 PRO A N 1
ATOM 1252 C CA . PRO A 1 201 ? -51.333 1.082 181.478 1.00 23.33 181 PRO A CA 1
ATOM 1253 C C . PRO A 1 201 ? -51.541 -0.273 180.805 1.00 25.42 181 PRO A C 1
ATOM 1254 O O . PRO A 1 201 ? -52.034 -1.181 181.454 1.00 22.73 181 PRO A O 1
ATOM 1258 N N . ALA A 1 202 ? -51.165 -0.412 179.534 1.00 25.46 182 ALA A N 1
ATOM 1259 C CA . ALA A 1 202 ? -51.276 -1.717 178.879 1.00 25.94 182 ALA A CA 1
ATOM 1260 C C . ALA A 1 202 ? -50.517 -2.785 179.664 1.00 24.04 182 ALA A C 1
ATOM 1261 O O . ALA A 1 202 ? -51.072 -3.850 179.979 1.00 25.72 182 ALA A O 1
ATOM 1263 N N . LEU A 1 203 ? -49.273 -2.493 180.020 1.00 23.76 183 LEU A N 1
ATOM 1264 C CA . LEU A 1 203 ? -48.467 -3.456 180.763 1.00 24.91 183 LEU A CA 1
ATOM 1265 C C . LEU A 1 203 ? -48.950 -3.593 182.207 1.00 25.76 183 LEU A C 1
ATOM 1266 O O . LEU A 1 203 ? -48.948 -4.696 182.775 1.00 24.63 183 LEU A O 1
ATOM 1271 N N . ALA A 1 204 ? -49.339 -2.470 182.809 1.00 23.31 184 ALA A N 1
ATOM 1272 C CA . ALA A 1 204 ? -49.841 -2.496 184.185 1.00 25.53 184 ALA A CA 1
ATOM 1273 C C . ALA A 1 204 ? -51.051 -3.412 184.317 1.00 26.93 184 ALA A C 1
ATOM 1274 O O . ALA A 1 204 ? -51.263 -4.024 185.359 1.00 28.58 184 ALA A O 1
ATOM 1276 N N . CYS A 1 205 ? -51.847 -3.508 183.259 1.00 24.10 185 CYS A N 1
ATOM 1277 C CA . CYS A 1 205 ? -53.038 -4.347 183.294 1.00 24.90 185 CYS A CA 1
ATOM 1278 C C . CYS A 1 205 ? -52.775 -5.776 182.850 1.00 27.53 185 CYS A C 1
ATOM 1279 O O . CYS A 1 205 ? -53.719 -6.559 182.701 1.00 26.21 185 CYS A O 1
ATOM 1282 N N . GLY A 1 206 ? -51.501 -6.110 182.652 1.00 26.53 186 GLY A N 1
ATOM 1283 C CA . GLY A 1 206 ? -51.101 -7.477 182.370 1.00 27.43 186 GLY A CA 1
ATOM 1284 C C . GLY A 1 206 ? -51.222 -7.867 180.907 1.00 28.46 186 GLY A C 1
ATOM 1285 O O . GLY A 1 206 ? -51.141 -9.041 180.569 1.00 25.52 186 GLY A O 1
ATOM 1286 N N . ASN A 1 207 ? -51.420 -6.887 180.034 1.00 25.63 187 ASN A N 1
ATOM 1287 C CA . ASN A 1 207 ? -51.485 -7.176 178.603 1.00 26.84 187 ASN A CA 1
ATOM 1288 C C . ASN A 1 207 ? -50.079 -7.352 178.063 1.00 26.28 187 ASN A C 1
ATOM 1289 O O . ASN A 1 207 ? -49.106 -7.027 178.752 1.00 25.51 187 ASN A O 1
ATOM 1294 N N . THR A 1 208 ? -49.979 -7.861 176.835 1.00 25.68 188 THR A N 1
ATOM 1295 C CA . THR A 1 208 ? -48.745 -7.744 176.050 1.00 25.57 188 THR A CA 1
ATOM 1296 C C . THR A 1 208 ? -48.974 -6.709 174.947 1.00 27.02 188 THR A C 1
ATOM 1297 O O . THR A 1 208 ? -50.113 -6.349 174.658 1.00 26.93 188 THR A O 1
ATOM 1301 N N . VAL A 1 209 ? -47.888 -6.217 174.347 1.00 25.31 189 VAL A N 1
ATOM 1302 C CA . VAL A 1 209 ? -47.968 -5.010 173.540 1.00 27.60 189 VAL A CA 1
ATOM 1303 C C . VAL A 1 209 ? -47.229 -5.151 172.206 1.00 27.83 189 VAL A C 1
ATOM 1304 O O . VAL A 1 209 ? -46.134 -5.696 172.157 1.00 26.78 189 VAL A O 1
ATOM 1308 N N . VAL A 1 210 ? -47.851 -4.679 171.134 1.00 24.56 190 VAL A N 1
ATOM 1309 C CA . VAL A 1 210 ? -47.139 -4.395 169.884 1.00 26.61 190 VAL A CA 1
ATOM 1310 C C . VAL A 1 210 ? -47.349 -2.920 169.571 1.00 24.18 190 VAL A C 1
ATOM 1311 O O . VAL A 1 210 ? -48.486 -2.468 169.408 1.00 26.88 190 VAL A O 1
ATOM 1315 N N . ALA A 1 211 ? -46.258 -2.165 169.510 1.00 25.34 191 ALA A N 1
ATOM 1316 C CA . ALA A 1 211 ? -46.333 -0.709 169.480 1.00 25.95 191 ALA A CA 1
ATOM 1317 C C . ALA A 1 211 ? -45.520 -0.151 168.326 1.00 25.70 191 ALA A C 1
ATOM 1318 O O . ALA A 1 211 ? -44.389 -0.594 168.073 1.00 26.68 191 ALA A O 1
ATOM 1320 N N . LYS A 1 212 ? -46.122 0.818 167.646 1.00 27.79 192 LYS A N 1
ATOM 1321 C CA . LYS A 1 212 ? -45.610 1.408 166.413 1.00 27.45 192 LYS A CA 1
ATOM 1322 C C . LYS A 1 212 ? -45.506 2.921 166.618 1.00 26.62 192 LYS A C 1
ATOM 1323 O O . LYS A 1 212 ? -46.517 3.622 166.525 1.00 30.05 192 LYS A O 1
ATOM 1329 N N . PRO A 1 213 ? -44.285 3.433 166.896 1.00 29.71 193 PRO A N 1
ATOM 1330 C CA . PRO A 1 213 ? -44.106 4.880 167.082 1.00 26.94 193 PRO A CA 1
ATOM 1331 C C . PRO A 1 213 ? -44.107 5.602 165.742 1.00 30.35 193 PRO A C 1
ATOM 1332 O O . PRO A 1 213 ? -43.956 4.956 164.701 1.00 28.51 193 PRO A O 1
ATOM 1336 N N . SER A 1 214 ? -44.298 6.917 165.762 1.00 25.93 194 SER A N 1
ATOM 1337 C CA . SER A 1 214 ? -44.290 7.682 164.526 1.00 29.43 194 SER A CA 1
ATOM 1338 C C . SER A 1 214 ? -42.970 7.513 163.790 1.00 26.76 194 SER A C 1
ATOM 1339 O O . SER A 1 214 ? -41.897 7.489 164.404 1.00 27.89 194 SER A O 1
ATOM 1342 N N . GLU A 1 215 ? -43.063 7.398 162.469 1.00 28.09 195 GLU A N 1
ATOM 1343 C CA . GLU A 1 215 ? -41.878 7.356 161.615 1.00 26.71 195 GLU A CA 1
ATOM 1344 C C . GLU A 1 215 ? -41.039 8.622 161.774 1.00 29.24 195 GLU A C 1
ATOM 1345 O O . GLU A 1 215 ? -39.836 8.604 161.524 1.00 29.01 195 GLU A O 1
ATOM 1351 N N . GLU A 1 216 ? -41.669 9.717 162.199 1.00 28.38 196 GLU A N 1
ATOM 1352 C CA . GLU A 1 216 ? -40.929 10.954 162.449 1.00 27.99 196 GLU A CA 1
ATOM 1353 C C . GLU A 1 216 ? -40.193 10.904 163.775 1.00 29.17 196 GLU A C 1
ATOM 1354 O O . GLU A 1 216 ? -39.325 11.695 164.020 1.00 29.61 196 GLU A O 1
ATOM 1360 N N . SER A 1 217 ? -40.558 10.033 164.691 1.00 28.09 197 SER A N 1
ATOM 1361 C CA . SER A 1 217 ? -39.911 10.123 165.998 1.00 24.95 197 SER A CA 1
ATOM 1362 C C . SER A 1 217 ? -39.701 8.767 166.624 1.00 28.70 197 SER A C 1
ATOM 1363 O O . SER A 1 217 ? -40.319 8.447 167.639 1.00 30.04 197 SER A O 1
ATOM 1366 N N . PRO A 1 218 ? -38.808 7.964 166.027 1.00 27.14 198 PRO A N 1
ATOM 1367 C CA . PRO A 1 218 ? -38.624 6.574 166.422 1.00 26.91 198 PRO A CA 1
ATOM 1368 C C . PRO A 1 218 ? -37.559 6.367 167.504 1.00 28.46 198 PRO A C 1
ATOM 1369 O O . PRO A 1 218 ? -37.486 5.265 168.035 1.00 28.11 198 PRO A O 1
ATOM 1373 N N . SER A 1 219 ? -36.762 7.382 167.838 1.00 26.64 199 SER A N 1
ATOM 1374 C CA . SER A 1 219 ? -35.575 7.137 168.662 1.00 27.60 199 SER A CA 1
ATOM 1375 C C . SER A 1 219 ? -35.856 6.749 170.110 1.00 28.83 199 SER A C 1
ATOM 1376 O O . SER A 1 219 ? -35.338 5.748 170.582 1.00 28.42 199 SER A O 1
ATOM 1379 N N . SER A 1 220 ? -36.650 7.541 170.825 1.00 28.62 200 SER A N 1
ATOM 1380 C CA . SER A 1 220 ? -36.847 7.258 172.251 1.00 27.11 200 SER A CA 1
ATOM 1381 C C . SER A 1 220 ? -37.565 5.926 172.463 1.00 26.78 200 SER A C 1
ATOM 1382 O O . SER A 1 220 ? -37.290 5.217 173.433 1.00 26.51 200 SER A O 1
ATOM 1385 N N . ALA A 1 221 ? -38.458 5.564 171.545 1.00 26.10 201 ALA A N 1
ATOM 1386 C CA . ALA A 1 221 ? -39.151 4.281 171.650 1.00 27.50 201 ALA A CA 1
ATOM 1387 C C . ALA A 1 221 ? -38.178 3.117 171.502 1.00 27.51 201 ALA A C 1
ATOM 1388 O O . ALA A 1 221 ? -38.332 2.071 172.142 1.00 26.98 201 ALA A O 1
ATOM 1390 N N . THR A 1 222 ? -37.170 3.296 170.653 1.00 28.15 202 THR A N 1
ATOM 1391 C CA . THR A 1 222 ? -36.152 2.267 170.481 1.00 27.58 202 THR A CA 1
ATOM 1392 C C . THR A 1 222 ? -35.279 2.136 171.728 1.00 26.24 202 THR A C 1
ATOM 1393 O O . THR A 1 222 ? -34.949 1.021 172.138 1.00 28.40 202 THR A O 1
ATOM 1397 N N . LEU A 1 223 ? -34.905 3.273 172.313 1.00 25.43 203 LEU A N 1
ATOM 1398 C CA . LEU A 1 223 ? -34.205 3.285 173.599 1.00 27.24 203 LEU A CA 1
ATOM 1399 C C . LEU A 1 223 ? -35.053 2.586 174.668 1.00 29.21 203 LEU A C 1
ATOM 1400 O O . LEU A 1 223 ? -34.535 1.827 175.492 1.00 28.85 203 LEU A O 1
ATOM 1405 N N . LEU A 1 224 ? -36.356 2.858 174.658 1.00 28.33 204 LEU A N 1
ATOM 1406 C CA . LEU A 1 224 ? -37.257 2.216 175.616 1.00 26.43 204 LEU A CA 1
ATOM 1407 C C . LEU A 1 224 ? -37.219 0.691 175.466 1.00 28.12 204 LEU A C 1
ATOM 1408 O O . LEU A 1 224 ? -37.242 -0.039 176.459 1.00 25.90 204 LEU A O 1
ATOM 1413 N N . ALA A 1 225 ? -37.158 0.205 174.230 1.00 28.16 205 ALA A N 1
ATOM 1414 C CA . ALA A 1 225 ? -37.051 -1.242 174.019 1.00 30.51 205 ALA A CA 1
ATOM 1415 C C . ALA A 1 225 ? -35.806 -1.806 174.719 1.00 28.28 205 ALA A C 1
ATOM 1416 O O . ALA A 1 225 ? -35.848 -2.890 175.321 1.00 28.69 205 ALA A O 1
ATOM 1418 N N . GLU A 1 226 ? -34.710 -1.053 174.662 1.00 29.23 206 GLU A N 1
ATOM 1419 C CA . GLU A 1 226 ? -33.463 -1.455 175.320 1.00 30.75 206 GLU A CA 1
ATOM 1420 C C . GLU A 1 226 ? -33.638 -1.533 176.830 1.00 32.75 206 GLU A C 1
ATOM 1421 O O . GLU A 1 226 ? -33.185 -2.477 177.471 1.00 30.81 206 GLU A O 1
ATOM 1427 N N . VAL A 1 227 ? -34.285 -0.519 177.394 1.00 30.50 207 VAL A N 1
ATOM 1428 C CA . VAL A 1 227 ? -34.579 -0.496 178.825 1.00 29.16 207 VAL A CA 1
ATOM 1429 C C . VAL A 1 227 ? -35.427 -1.708 179.225 1.00 28.90 207 VAL A C 1
ATOM 1430 O O . VAL A 1 227 ? -35.154 -2.357 180.230 1.00 30.73 207 VAL A O 1
ATOM 1434 N N . MET A 1 228 ? -36.445 -2.015 178.426 1.00 27.21 208 MET A N 1
ATOM 1435 C CA . MET A 1 228 ? -37.292 -3.185 178.657 1.00 29.21 208 MET A CA 1
ATOM 1436 C C . MET A 1 228 ? -36.472 -4.468 178.663 1.00 32.35 208 MET A C 1
ATOM 1437 O O . MET A 1 228 ? -36.628 -5.321 179.541 1.00 31.26 208 MET A O 1
ATOM 1442 N N . HIS A 1 229 ? -35.610 -4.605 177.662 1.00 32.74 209 HIS A N 1
ATOM 1443 C CA . HIS A 1 229 ? -34.757 -5.783 177.529 1.00 30.78 209 HIS A CA 1
ATOM 1444 C C . HIS A 1 229 ? -33.860 -5.930 178.756 1.00 31.33 209 HIS A C 1
ATOM 1445 O O . HIS A 1 229 ? -33.807 -6.999 179.375 1.00 33.52 209 HIS A O 1
ATOM 1452 N N . ASP A 1 230 ? -33.158 -4.852 179.100 1.00 29.91 210 ASP A N 1
ATOM 1453 C CA . ASP A 1 230 ? -32.246 -4.839 180.245 1.00 34.20 210 ASP A CA 1
ATOM 1454 C C . ASP A 1 230 ? -32.951 -5.050 181.582 1.00 36.52 210 ASP A C 1
ATOM 1455 O O . ASP A 1 230 ? -32.359 -5.585 182.521 1.00 33.24 210 ASP A O 1
ATOM 1460 N N . ALA A 1 231 ? -34.208 -4.623 181.676 1.00 33.93 211 ALA A N 1
ATOM 1461 C CA . ALA A 1 231 ? -34.969 -4.809 182.912 1.00 34.98 211 ALA A CA 1
ATOM 1462 C C . ALA A 1 231 ? -35.446 -6.249 183.096 1.00 37.21 211 ALA A C 1
ATOM 1463 O O . ALA A 1 231 ? -35.951 -6.607 184.164 1.00 38.09 211 ALA A O 1
ATOM 1465 N N . GLY A 1 232 ? -35.304 -7.068 182.056 1.00 35.85 212 GLY A N 1
ATOM 1466 C CA . GLY A 1 232 ? -35.719 -8.461 182.127 1.00 37.93 212 GLY A CA 1
ATOM 1467 C C . GLY A 1 232 ? -37.180 -8.721 181.780 1.00 38.46 212 GLY A C 1
ATOM 1468 O O . GLY A 1 232 ? -37.727 -9.780 182.100 1.00 35.09 212 GLY A O 1
ATOM 1469 N N . VAL A 1 233 ? -37.824 -7.768 181.117 1.00 32.41 213 VAL A N 1
ATOM 1470 C CA . VAL A 1 233 ? -39.177 -7.999 180.617 1.00 31.14 213 VAL A CA 1
ATOM 1471 C C . VAL A 1 233 ? -39.180 -9.189 179.662 1.00 31.76 213 VAL A C 1
ATOM 1472 O O . VAL A 1 233 ? -38.436 -9.196 178.686 1.00 33.54 213 VAL A O 1
ATOM 1476 N N . PRO A 1 234 ? -40.001 -10.217 179.953 1.00 32.25 214 PRO A N 1
ATOM 1477 C CA . PRO A 1 234 ? -39.961 -11.459 179.167 1.00 32.65 214 PRO A CA 1
ATOM 1478 C C . PRO A 1 234 ? -40.204 -11.238 177.676 1.00 33.97 214 PRO A C 1
ATOM 1479 O O . PRO A 1 234 ? -40.948 -10.331 177.299 1.00 31.44 214 PRO A O 1
ATOM 1483 N N . PRO A 1 235 ? -39.554 -12.053 176.833 1.00 33.78 215 PRO A N 1
ATOM 1484 C CA . PRO A 1 235 ? -39.668 -11.959 175.375 1.00 31.69 215 PRO A CA 1
ATOM 1485 C C . PRO A 1 235 ? -41.114 -12.018 174.932 1.00 32.94 215 PRO A C 1
ATOM 1486 O O . PRO A 1 235 ? -41.851 -12.869 175.420 1.00 31.38 215 PRO A O 1
ATOM 1490 N N . GLY A 1 236 ? -41.506 -11.120 174.030 1.00 29.72 216 GLY A N 1
ATOM 1491 C CA . GLY A 1 236 ? -42.848 -11.115 173.479 1.00 29.88 216 GLY A CA 1
ATOM 1492 C C . GLY A 1 236 ? -43.815 -10.185 174.205 1.00 25.91 216 GLY A C 1
ATOM 1493 O O . GLY A 1 236 ? -44.885 -9.872 173.698 1.00 28.74 216 GLY A O 1
ATOM 1494 N N . VAL A 1 237 ? -43.449 -9.761 175.404 1.00 25.97 217 VAL A N 1
ATOM 1495 C CA . VAL A 1 237 ? -44.341 -8.930 176.204 1.00 28.22 217 VAL A CA 1
ATOM 1496 C C . VAL A 1 237 ? -44.436 -7.514 175.638 1.00 29.17 217 VAL A C 1
ATOM 1497 O O . VAL A 1 237 ? -45.526 -6.944 175.532 1.00 28.60 217 VAL A O 1
ATOM 1501 N N . PHE A 1 238 ? -43.282 -6.951 175.291 1.00 28.25 218 PHE A N 1
ATOM 1502 C CA . PHE A 1 238 ? -43.221 -5.666 174.601 1.00 27.23 218 PHE A CA 1
ATOM 1503 C C . PHE A 1 238 ? -42.551 -5.836 173.238 1.00 25.96 218 PHE A C 1
ATOM 1504 O O . PHE A 1 238 ? -41.424 -6.300 173.156 1.00 28.34 218 PHE A O 1
ATOM 1512 N N . ASN A 1 239 ? -43.249 -5.461 172.174 1.00 28.64 219 ASN A N 1
ATOM 1513 C CA . ASN A 1 239 ? -42.681 -5.536 170.839 1.00 28.42 219 ASN A CA 1
ATOM 1514 C C . ASN A 1 239 ? -42.763 -4.180 170.161 1.00 28.84 219 ASN A C 1
ATOM 1515 O O . ASN A 1 239 ? -43.804 -3.522 170.187 1.00 28.17 219 ASN A O 1
ATOM 1520 N N . LEU A 1 240 ? -41.657 -3.772 169.556 1.00 27.77 220 LEU A N 1
ATOM 1521 C CA . LEU A 1 240 ? -41.556 -2.478 168.893 1.00 28.58 220 LEU A CA 1
ATOM 1522 C C . LEU A 1 240 ? -41.413 -2.709 167.397 1.00 27.84 220 LEU A C 1
ATOM 1523 O O . LEU A 1 240 ? -40.496 -3.407 166.966 1.00 29.28 220 LEU A O 1
ATOM 1528 N N . ILE A 1 241 ? -42.331 -2.149 166.621 1.00 28.18 221 ILE A N 1
ATOM 1529 C CA . ILE A 1 241 ? -42.272 -2.246 165.167 1.00 29.99 221 ILE A CA 1
ATOM 1530 C C . ILE A 1 241 ? -42.207 -0.837 164.578 1.00 30.31 221 ILE A C 1
ATOM 1531 O O . ILE A 1 241 ? -43.004 0.032 164.945 1.00 29.33 221 ILE A O 1
ATOM 1536 N N . HIS A 1 242 ? -41.255 -0.612 163.676 1.00 27.80 222 HIS A N 1
ATOM 1537 C CA . HIS A 1 242 ? -41.123 0.686 163.020 1.00 27.89 222 HIS A CA 1
ATOM 1538 C C . HIS A 1 242 ? -41.768 0.699 161.654 1.00 32.31 222 HIS A C 1
ATOM 1539 O O . HIS A 1 242 ? -41.878 -0.337 160.996 1.00 30.91 222 HIS A O 1
ATOM 1546 N N . GLY A 1 243 ? -42.194 1.882 161.229 1.00 32.10 223 GLY A N 1
ATOM 1547 C CA . GLY A 1 243 ? -42.747 2.036 159.903 1.00 29.89 223 GLY A CA 1
ATOM 1548 C C . GLY A 1 243 ? -43.713 3.189 159.769 1.00 33.30 223 GLY A C 1
ATOM 1549 O O . GLY A 1 243 ? -43.798 4.069 160.632 1.00 30.89 223 GLY A O 1
ATOM 1550 N N . PHE A 1 244 ? -44.444 3.179 158.663 1.00 30.16 224 PHE A N 1
ATOM 1551 C CA . PHE A 1 244 ? -45.420 4.211 158.366 1.00 32.31 224 PHE A CA 1
ATOM 1552 C C . PHE A 1 244 ? -46.820 3.703 158.665 1.00 32.32 224 PHE A C 1
ATOM 1553 O O . PHE A 1 244 ? -46.992 2.751 159.433 1.00 32.21 224 PHE A O 1
ATOM 1561 N N . GLY A 1 245 ? -47.816 4.337 158.051 1.00 33.29 225 GLY A N 1
ATOM 1562 C CA . GLY A 1 245 ? -49.202 3.947 158.236 1.00 33.14 225 GLY A CA 1
ATOM 1563 C C . GLY A 1 245 ? -49.719 3.043 157.128 1.00 37.70 225 GLY A C 1
ATOM 1564 O O . GLY A 1 245 ? -49.521 1.830 157.163 1.00 32.53 225 GLY A O 1
ATOM 1565 N N . LYS A 1 246 ? -50.400 3.631 156.148 1.00 38.67 226 LYS A N 1
ATOM 1566 C CA . LYS A 1 246 ? -50.917 2.869 155.011 1.00 40.74 226 LYS A CA 1
ATOM 1567 C C . LYS A 1 246 ? -49.810 2.084 154.300 1.00 42.01 226 LYS A C 1
ATOM 1568 O O . LYS A 1 246 ? -48.720 2.607 154.071 1.00 40.60 226 LYS A O 1
ATOM 1574 N N . ASP A 1 247 ? -50.090 0.821 153.985 1.00 42.15 227 ASP A N 1
ATOM 1575 C CA . ASP A 1 247 ? -49.139 -0.064 153.301 1.00 41.55 227 ASP A CA 1
ATOM 1576 C C . ASP A 1 247 ? -47.854 -0.268 154.090 1.00 41.73 227 ASP A C 1
ATOM 1577 O O . ASP A 1 247 ? -46.798 -0.564 153.528 1.00 40.14 227 ASP A O 1
ATOM 1582 N N . SER A 1 248 ? -47.945 -0.119 155.402 1.00 37.11 228 SER A N 1
ATOM 1583 C CA . SER A 1 248 ? -46.774 -0.266 156.239 1.00 35.70 228 SER A CA 1
ATOM 1584 C C . SER A 1 248 ? -47.179 -0.807 157.598 1.00 34.52 228 SER A C 1
ATOM 1585 O O . SER A 1 248 ? -48.304 -1.278 157.775 1.00 35.30 228 SER A O 1
ATOM 1588 N N . ALA A 1 249 ? -46.262 -0.723 158.554 1.00 35.06 229 ALA A N 1
ATOM 1589 C CA . ALA A 1 249 ? -46.432 -1.404 159.829 1.00 32.18 229 ALA A CA 1
ATOM 1590 C C . ALA A 1 249 ? -47.722 -1.002 160.537 1.00 30.75 229 ALA A C 1
ATOM 1591 O O . ALA A 1 249 ? -48.365 -1.834 161.165 1.00 32.71 229 ALA A O 1
ATOM 1593 N N . GLY A 1 250 ? -48.093 0.272 160.443 1.00 31.07 230 GLY A N 1
ATOM 1594 C CA . GLY A 1 250 ? -49.283 0.755 161.134 1.00 31.47 230 GLY A CA 1
ATOM 1595 C C . GLY A 1 250 ? -50.550 0.080 160.639 1.00 34.83 230 GLY A C 1
ATOM 1596 O O . GLY A 1 250 ? -51.375 -0.411 161.420 1.00 30.99 230 GLY A O 1
ATOM 1597 N N . GLU A 1 251 ? -50.718 0.062 159.325 1.00 33.88 231 GLU A N 1
ATOM 1598 C CA . GLU A 1 251 ? -51.859 -0.613 158.733 1.00 35.36 231 GLU A CA 1
ATOM 1599 C C . GLU A 1 251 ? -51.839 -2.117 159.017 1.00 34.36 231 GLU A C 1
ATOM 1600 O O . GLU A 1 251 ? -52.873 -2.695 159.351 1.00 36.70 231 GLU A O 1
ATOM 1606 N N . PHE A 1 252 ? -50.665 -2.740 158.902 1.00 34.74 232 PHE A N 1
ATOM 1607 C CA . PHE A 1 252 ? -50.538 -4.180 159.157 1.00 34.36 232 PHE A CA 1
ATOM 1608 C C . PHE A 1 252 ? -50.988 -4.516 160.581 1.00 35.59 232 PHE A C 1
ATOM 1609 O O . PHE A 1 252 ? -51.610 -5.551 160.821 1.00 31.82 232 PHE A O 1
ATOM 1617 N N . LEU A 1 253 ? -50.669 -3.633 161.521 1.00 32.42 233 LEU A N 1
ATOM 1618 C CA . LEU A 1 253 ? -51.028 -3.848 162.916 1.00 32.02 233 LEU A CA 1
ATOM 1619 C C . LEU A 1 253 ? -52.535 -3.741 163.131 1.00 30.76 233 LEU A C 1
ATOM 1620 O O . LEU A 1 253 ? -53.134 -4.611 163.769 1.00 32.41 233 LEU A O 1
ATOM 1625 N N . THR A 1 254 ? -53.164 -2.691 162.597 1.00 31.81 234 THR A N 1
ATOM 1626 C CA . THR A 1 254 ? -54.597 -2.502 162.826 1.00 34.71 234 THR A CA 1
ATOM 1627 C C . THR A 1 254 ? -55.428 -3.604 162.171 1.00 34.67 234 THR A C 1
ATOM 1628 O O . THR A 1 254 ? -56.548 -3.877 162.597 1.00 34.16 234 THR A O 1
ATOM 1632 N N . GLN A 1 255 ? -54.873 -4.234 161.138 1.00 33.84 235 GLN A N 1
ATOM 1633 C CA . GLN A 1 255 ? -55.602 -5.262 160.395 1.00 38.26 235 GLN A CA 1
ATOM 1634 C C . GLN A 1 255 ? -55.370 -6.662 160.929 1.00 38.44 235 GLN A C 1
ATOM 1635 O O . GLN A 1 255 ? -56.021 -7.614 160.489 1.00 38.39 235 GLN A O 1
ATOM 1641 N N . HIS A 1 256 ? -54.435 -6.805 161.861 1.00 33.99 236 HIS A N 1
ATOM 1642 C CA . HIS A 1 256 ? -54.111 -8.129 162.374 1.00 34.48 236 HIS A CA 1
ATOM 1643 C C . HIS A 1 256 ? -55.202 -8.639 163.316 1.00 38.81 236 HIS A C 1
ATOM 1644 O O . HIS A 1 256 ? -55.561 -7.966 164.275 1.00 35.95 236 HIS A O 1
ATOM 1651 N N . PRO A 1 257 ? -55.735 -9.841 163.045 1.00 37.80 237 PRO A N 1
ATOM 1652 C CA . PRO A 1 257 ? -56.842 -10.355 163.859 1.00 37.30 237 PRO A CA 1
ATOM 1653 C C . PRO A 1 257 ? -56.383 -10.788 165.245 1.00 34.90 237 PRO A C 1
ATOM 1654 O O . PRO A 1 257 ? -57.219 -11.068 166.105 1.00 39.20 237 PRO A O 1
ATOM 1658 N N . GLY A 1 258 ? -55.073 -10.838 165.455 1.00 32.49 238 GLY A N 1
ATOM 1659 C CA . GLY A 1 258 ? -54.512 -11.291 166.716 1.00 35.16 238 GLY A CA 1
ATOM 1660 C C . GLY A 1 258 ? -54.534 -10.280 167.849 1.00 33.59 238 GLY A C 1
ATOM 1661 O O . GLY A 1 258 ? -54.380 -10.650 169.011 1.00 35.38 238 GLY A O 1
ATOM 1662 N N . ILE A 1 259 ? -54.725 -9.004 167.530 1.00 31.64 239 ILE A N 1
ATOM 1663 C CA . ILE A 1 259 ? -54.823 -7.996 168.591 1.00 30.02 239 ILE A CA 1
ATOM 1664 C C . ILE A 1 259 ? -56.203 -7.981 169.247 1.00 32.31 239 ILE A C 1
ATOM 1665 O O . ILE A 1 259 ? -57.189 -8.440 168.667 1.00 34.03 239 ILE A O 1
ATOM 1670 N N . SER A 1 260 ? -56.269 -7.472 170.473 1.00 29.03 240 SER A N 1
ATOM 1671 C CA . SER A 1 260 ? -57.534 -7.374 171.188 1.00 29.07 240 SER A CA 1
ATOM 1672 C C . SER A 1 260 ? -58.033 -5.945 171.237 1.00 29.98 240 SER A C 1
ATOM 1673 O O . SER A 1 260 ? -59.204 -5.701 171.486 1.00 30.71 240 SER A O 1
ATOM 1676 N N . ALA A 1 261 ? -57.133 -4.994 171.016 1.00 26.51 241 ALA A N 1
ATOM 1677 C CA . ALA A 1 261 ? -57.517 -3.589 171.075 1.00 28.48 241 ALA A CA 1
ATOM 1678 C C . ALA A 1 261 ? -56.529 -2.762 170.290 1.00 24.56 241 ALA A C 1
ATOM 1679 O O . ALA A 1 261 ? -55.408 -3.193 170.058 1.00 27.12 241 ALA A O 1
ATOM 1681 N N . LEU A 1 262 ? -56.956 -1.567 169.903 1.00 26.49 242 LEU A N 1
ATOM 1682 C CA . LEU A 1 262 ? -56.083 -0.601 169.242 1.00 24.66 242 LEU A CA 1
ATOM 1683 C C . LEU A 1 262 ? -56.306 0.722 169.950 1.00 27.58 242 LEU A C 1
ATOM 1684 O O . LEU A 1 262 ? -57.424 1.237 169.983 1.00 26.26 242 LEU A O 1
ATOM 1689 N N . THR A 1 263 ? -55.249 1.264 170.543 1.00 27.15 243 THR A N 1
ATOM 1690 C CA . THR A 1 263 ? -55.349 2.581 171.147 1.00 25.28 243 THR A CA 1
ATOM 1691 C C . THR A 1 263 ? -54.458 3.505 170.324 1.00 28.00 243 THR A C 1
ATOM 1692 O O . THR A 1 263 ? -53.340 3.134 169.945 1.00 27.73 243 THR A O 1
ATOM 1696 N N . PHE A 1 264 ? -54.970 4.690 170.022 1.00 27.80 244 PHE A N 1
ATOM 1697 C CA . PHE A 1 264 ? -54.346 5.557 169.022 1.00 27.78 244 PHE A CA 1
ATOM 1698 C C . PHE A 1 264 ? -54.484 7.010 169.422 1.00 28.23 244 PHE A C 1
ATOM 1699 O O . PHE A 1 264 ? -55.512 7.413 169.965 1.00 28.55 244 PHE A O 1
ATOM 1707 N N . THR A 1 265 ? -53.433 7.785 169.177 1.00 26.66 245 THR A N 1
ATOM 1708 C CA . THR A 1 265 ? -53.488 9.235 169.271 1.00 28.47 245 THR A CA 1
ATOM 1709 C C . THR A 1 265 ? -52.914 9.770 167.964 1.00 29.66 245 THR A C 1
ATOM 1710 O O . THR A 1 265 ? -51.840 9.329 167.533 1.00 27.96 245 THR A O 1
ATOM 1714 N N . GLY A 1 266 ? -53.631 10.693 167.326 1.00 28.84 246 GLY A N 1
ATOM 1715 C CA . GLY A 1 266 ? -53.188 11.265 166.061 1.00 31.68 246 GLY A CA 1
ATOM 1716 C C . GLY A 1 266 ? -54.281 12.054 165.354 1.00 34.06 246 GLY A C 1
ATOM 1717 O O . GLY A 1 266 ? -55.138 12.669 166.000 1.00 30.17 246 GLY A O 1
ATOM 1718 N N . GLU A 1 267 ? -54.256 12.047 164.023 1.00 32.83 247 GLU A N 1
ATOM 1719 C CA . GLU A 1 267 ? -55.220 12.832 163.262 1.00 33.61 247 GLU A CA 1
ATOM 1720 C C . GLU A 1 267 ? -56.613 12.221 163.335 1.00 31.36 247 GLU A C 1
ATOM 1721 O O . GLU A 1 267 ? -56.772 10.997 163.294 1.00 29.66 247 GLU A O 1
ATOM 1727 N N . SER A 1 268 ? -57.620 13.079 163.424 1.00 29.54 248 SER A N 1
ATOM 1728 C CA . SER A 1 268 ? -59.006 12.624 163.464 1.00 34.64 248 SER A CA 1
ATOM 1729 C C . SER A 1 268 ? -59.350 11.674 162.305 1.00 32.80 248 SER A C 1
ATOM 1730 O O . SER A 1 268 ? -59.945 10.611 162.510 1.00 30.79 248 SER A O 1
ATOM 1733 N N . LYS A 1 269 ? -58.951 12.047 161.093 1.00 33.97 249 LYS A N 1
ATOM 1734 C CA . LYS A 1 269 ? -59.254 11.220 159.926 1.00 33.37 249 LYS A CA 1
ATOM 1735 C C . LYS A 1 269 ? -58.589 9.847 160.013 1.00 31.45 249 LYS A C 1
ATOM 1736 O O . LYS A 1 269 ? -59.155 8.850 159.549 1.00 33.80 249 LYS A O 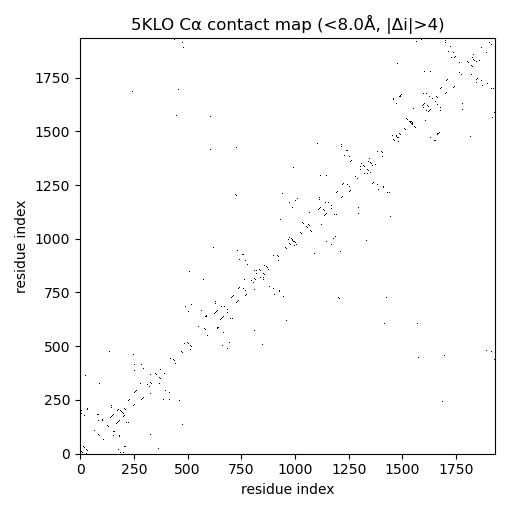1
ATOM 1742 N N . THR A 1 270 ? -57.407 9.787 160.620 1.00 30.68 250 THR A N 1
ATOM 1743 C CA . THR A 1 270 ? -56.742 8.507 160.821 1.00 30.85 250 THR A CA 1
ATOM 1744 C C . THR A 1 270 ? -57.520 7.662 161.833 1.00 31.91 250 THR A C 1
ATOM 1745 O O . THR A 1 270 ? -57.671 6.453 161.654 1.00 31.52 250 THR A O 1
ATOM 1749 N N . GLY A 1 271 ? -58.018 8.297 162.890 1.00 30.66 251 GLY A N 1
ATOM 1750 C CA . GLY A 1 271 ? -58.896 7.612 163.830 1.00 30.23 251 GLY A CA 1
ATOM 1751 C C . GLY A 1 271 ? -60.060 6.924 163.121 1.00 31.46 251 GLY A C 1
ATOM 1752 O O . GLY A 1 271 ? -60.367 5.753 163.385 1.00 31.01 251 GLY A O 1
ATOM 1753 N N . SER A 1 272 ? -60.713 7.649 162.216 1.00 31.17 252 SER A N 1
ATOM 1754 C CA . SER A 1 272 ? -61.822 7.074 161.456 1.00 29.41 252 SER A CA 1
ATOM 1755 C C . SER A 1 272 ? -61.361 5.863 160.639 1.00 31.57 252 SER A C 1
ATOM 1756 O O . SER A 1 272 ? -62.013 4.816 160.625 1.00 32.07 252 SER A O 1
ATOM 1759 N N . THR A 1 273 ? -60.222 6.005 159.979 1.00 30.77 253 THR A N 1
ATOM 1760 C CA . THR A 1 273 ? -59.668 4.924 159.168 1.00 31.19 253 THR A CA 1
ATOM 1761 C C . THR A 1 273 ? -59.418 3.683 160.014 1.00 33.69 253 THR A C 1
ATOM 1762 O O . THR A 1 273 ? -59.784 2.566 159.629 1.00 34.44 253 THR A O 1
ATOM 1766 N N . ILE A 1 274 ? -58.807 3.885 161.179 1.00 30.38 254 ILE A N 1
ATOM 1767 C CA . ILE A 1 274 ? -58.483 2.770 162.068 1.00 30.22 254 ILE A CA 1
ATOM 1768 C C . ILE A 1 274 ? -59.754 2.114 162.603 1.00 30.53 254 ILE A C 1
ATOM 1769 O O . ILE A 1 274 ? -59.827 0.890 162.715 1.00 32.91 254 ILE A O 1
ATOM 1774 N N . MET A 1 275 ? -60.759 2.929 162.908 1.00 28.69 255 MET A N 1
ATOM 1775 C CA . MET A 1 275 ? -62.014 2.411 163.428 1.00 30.79 255 MET A CA 1
ATOM 1776 C C . MET A 1 275 ? -62.666 1.469 162.413 1.00 34.29 255 MET A C 1
ATOM 1777 O O . MET A 1 275 ? -63.196 0.416 162.775 1.00 29.96 255 MET A O 1
ATOM 1782 N N . LYS A 1 276 ? -62.596 1.836 161.136 1.00 32.82 256 LYS A N 1
ATOM 1783 C CA . LYS A 1 276 ? -63.108 0.969 160.071 1.00 34.10 256 LYS A CA 1
ATOM 1784 C C . LYS A 1 276 ? -62.270 -0.306 159.946 1.00 34.73 256 LYS A C 1
ATOM 1785 O O . LYS A 1 276 ? -62.800 -1.394 159.700 1.00 35.04 256 LYS A O 1
ATOM 1791 N N . ALA A 1 277 ? -60.962 -0.160 160.111 1.00 32.83 257 ALA A N 1
ATOM 1792 C CA . ALA A 1 277 ? -60.031 -1.267 159.898 1.00 34.84 257 ALA A CA 1
ATOM 1793 C C . ALA A 1 277 ? -60.221 -2.370 160.926 1.00 35.29 257 ALA A C 1
ATOM 1794 O O . ALA A 1 277 ? -60.068 -3.553 160.608 1.00 35.18 257 ALA A O 1
ATOM 1796 N N . VAL A 1 278 ? -60.553 -1.990 162.159 1.00 31.89 258 VAL A N 1
ATOM 1797 C CA . VAL A 1 278 ? -60.696 -2.986 163.220 1.00 35.06 258 VAL A CA 1
ATOM 1798 C C . VAL A 1 278 ? -62.136 -3.489 163.370 1.00 32.30 258 VAL A C 1
ATOM 1799 O O . VAL A 1 278 ? -62.396 -4.382 164.177 1.00 33.19 258 VAL A O 1
ATOM 1803 N N . ALA A 1 279 ? -63.060 -2.932 162.583 1.00 34.97 259 ALA A N 1
ATOM 1804 C CA . ALA A 1 279 ? -64.499 -3.161 162.774 1.00 30.57 259 ALA A CA 1
ATOM 1805 C C . ALA A 1 279 ? -64.960 -4.602 162.552 1.00 34.10 259 ALA A C 1
ATOM 1806 O O . ALA A 1 279 ? -65.860 -5.099 163.249 1.00 32.32 259 ALA A O 1
ATOM 1808 N N . ASP A 1 280 ? -64.365 -5.270 161.570 1.00 33.02 260 ASP A N 1
ATOM 1809 C CA . ASP A 1 280 ? -64.716 -6.660 161.313 1.00 34.71 260 ASP A CA 1
ATOM 1810 C C . ASP A 1 280 ? -64.403 -7.586 162.496 1.00 36.92 260 ASP A C 1
ATOM 1811 O O . ASP A 1 280 ? -65.056 -8.614 162.668 1.00 36.37 260 ASP A O 1
ATOM 1816 N N . GLY A 1 281 ? -63.409 -7.222 163.303 1.00 34.54 261 GLY A N 1
ATOM 1817 C CA . GLY A 1 281 ? -63.053 -8.005 164.475 1.00 34.45 261 GLY A CA 1
ATOM 1818 C C . GLY A 1 281 ? -63.680 -7.470 165.760 1.00 33.85 261 GLY A C 1
ATOM 1819 O O . GLY A 1 281 ? -63.486 -8.046 166.837 1.00 33.80 261 GLY A O 1
ATOM 1820 N N . VAL A 1 282 ? -64.431 -6.375 165.635 1.00 31.04 262 VAL A N 1
ATOM 1821 C CA . VAL A 1 282 ? -65.029 -5.669 166.780 1.00 29.51 262 VAL A CA 1
ATOM 1822 C C . VAL A 1 282 ? -63.998 -5.455 167.900 1.00 32.44 262 VAL A C 1
ATOM 1823 O O . VAL A 1 282 ? -64.248 -5.765 169.061 1.00 31.78 262 VAL A O 1
ATOM 1827 N N . LYS A 1 283 ? -62.827 -4.948 167.537 1.00 31.49 263 LYS A N 1
ATOM 1828 C CA . LYS A 1 283 ? -61.775 -4.699 168.519 1.00 28.07 263 LYS A CA 1
ATOM 1829 C C . LYS A 1 283 ? -62.117 -3.490 169.398 1.00 28.46 263 LYS A C 1
ATOM 1830 O O . LYS A 1 283 ? -62.736 -2.532 168.933 1.00 30.50 263 LYS A O 1
ATOM 1836 N N . GLU A 1 284 ? -61.716 -3.536 170.666 1.00 31.01 264 GLU A N 1
ATOM 1837 C CA . GLU A 1 284 ? -61.893 -2.384 171.551 1.00 29.31 264 GLU A CA 1
ATOM 1838 C C . GLU A 1 284 ? -61.009 -1.249 171.042 1.00 27.55 264 GLU A C 1
ATOM 1839 O O . GLU A 1 284 ? -59.875 -1.485 170.622 1.00 26.33 264 GLU A O 1
ATOM 1845 N N . VAL A 1 285 ? -61.532 -0.027 171.062 1.00 29.03 265 VAL A N 1
ATOM 1846 C CA . VAL A 1 285 ? -60.774 1.119 170.560 1.00 27.30 265 VAL A CA 1
ATOM 1847 C C . VAL A 1 285 ? -60.786 2.304 171.525 1.00 28.99 265 VAL A C 1
ATOM 1848 O O . VAL A 1 285 ? -61.734 2.499 172.293 1.00 27.08 265 VAL A O 1
ATOM 1852 N N . SER A 1 286 ? -59.729 3.107 171.456 1.00 26.31 266 SER A N 1
ATOM 1853 C CA . SER A 1 286 ? -59.598 4.280 172.302 1.00 26.13 266 SER A CA 1
ATOM 1854 C C . SER A 1 286 ? -58.854 5.294 171.460 1.00 26.30 266 SER A C 1
ATOM 1855 O O . SER A 1 286 ? -57.742 5.024 171.019 1.00 28.41 266 SER A O 1
ATOM 1858 N N . PHE A 1 287 ? -59.479 6.438 171.217 1.00 28.32 267 PHE A N 1
ATOM 1859 C CA . PHE A 1 287 ? -58.912 7.450 170.321 1.00 30.05 267 PHE A CA 1
ATOM 1860 C C . PHE A 1 287 ? -58.814 8.813 170.985 1.00 27.82 267 PHE A C 1
ATOM 1861 O O . PHE A 1 287 ? -59.783 9.305 171.567 1.00 27.84 267 PHE A O 1
ATOM 1869 N N . GLU A 1 288 ? -57.649 9.436 170.883 1.00 25.48 268 GLU A N 1
ATOM 1870 C CA . GLU A 1 288 ? -57.549 10.858 171.166 1.00 28.16 268 GLU A CA 1
ATOM 1871 C C . GLU A 1 288 ? -57.063 11.507 169.877 1.00 27.44 268 GLU A C 1
ATOM 1872 O O . GLU A 1 288 ? -56.014 11.133 169.341 1.00 27.70 268 GLU A O 1
ATOM 1878 N N . LEU A 1 289 ? -57.837 12.460 169.374 1.00 27.32 269 LEU A N 1
ATOM 1879 C CA . LEU A 1 289 ? -57.710 12.872 167.977 1.00 30.91 269 LEU A CA 1
ATOM 1880 C C . LEU A 1 289 ? -57.533 14.379 167.752 1.00 33.08 269 LEU A C 1
ATOM 1881 O O . LEU A 1 289 ? -57.955 14.911 166.719 1.00 30.50 269 LEU A O 1
ATOM 1886 N N . GLY A 1 290 ? -56.925 15.079 168.697 1.00 27.46 270 GLY A N 1
ATOM 1887 C CA . GLY A 1 290 ? -56.674 16.500 168.478 1.00 33.80 270 GLY A CA 1
ATOM 1888 C C . GLY A 1 290 ? -57.922 17.378 168.408 1.00 33.06 270 GLY A C 1
ATOM 1889 O O . GLY A 1 290 ? -59.019 16.959 168.787 1.00 31.41 270 GLY A O 1
ATOM 1890 N N . GLY A 1 291 ? -57.773 18.613 167.937 1.00 29.48 271 GLY A N 1
ATOM 1891 C CA . GLY A 1 291 ? -58.903 19.524 167.982 1.00 28.89 271 GLY A CA 1
ATOM 1892 C C . GLY A 1 291 ? -58.661 20.893 167.390 1.00 29.98 271 GLY A C 1
ATOM 1893 O O . GLY A 1 291 ? -57.701 21.104 166.661 1.00 29.48 271 GLY A O 1
ATOM 1894 N N . LYS A 1 292 ? -59.561 21.819 167.700 1.00 25.25 272 LYS A N 1
ATOM 1895 C CA . LYS A 1 292 ? -59.382 23.226 167.358 1.00 26.49 272 LYS A CA 1
ATOM 1896 C C . LYS A 1 292 ? -59.750 23.991 168.623 1.00 27.26 272 LYS A C 1
ATOM 1897 O O . LYS A 1 292 ? -60.829 24.589 168.732 1.00 26.51 272 LYS A O 1
ATOM 1903 N N . ASN A 1 293 ? -58.856 23.950 169.603 1.00 25.45 273 ASN A N 1
ATOM 1904 C CA . ASN A 1 293 ? -59.224 24.371 170.945 1.00 25.88 273 ASN A CA 1
ATOM 1905 C C . ASN A 1 293 ? -59.228 25.862 171.115 1.00 24.43 273 ASN A C 1
ATOM 1906 O O . ASN A 1 293 ? -58.451 26.572 170.476 1.00 26.09 273 ASN A O 1
ATOM 1911 N N . ALA A 1 294 ? -60.087 26.324 172.018 1.00 23.23 274 ALA A N 1
ATOM 1912 C CA . ALA A 1 294 ? -60.193 27.739 172.335 1.00 25.27 274 ALA A CA 1
ATOM 1913 C C . ALA A 1 294 ? -59.633 28.068 173.712 1.00 26.37 274 ALA A C 1
ATOM 1914 O O . ALA A 1 294 ? -59.729 27.267 174.656 1.00 25.47 274 ALA A O 1
ATOM 1916 N N . ALA A 1 295 ? -59.043 29.253 173.804 1.00 23.18 275 ALA A N 1
ATOM 1917 C CA . ALA A 1 295 ? -58.823 29.908 175.083 1.00 23.18 275 ALA A CA 1
ATOM 1918 C C . ALA A 1 295 ? -59.799 31.067 175.178 1.00 25.14 275 ALA A C 1
ATOM 1919 O O . ALA A 1 295 ? -60.073 31.742 174.180 1.00 24.75 275 ALA A O 1
ATOM 1921 N N . VAL A 1 296 ? -60.335 31.302 176.371 1.00 21.33 276 VAL A N 1
ATOM 1922 C CA . VAL A 1 296 ? -61.280 32.389 176.583 1.00 21.56 276 VAL A CA 1
ATOM 1923 C C . VAL A 1 296 ? -60.742 33.262 177.689 1.00 24.10 276 VAL A C 1
ATOM 1924 O O . VAL A 1 296 ? -60.430 32.770 178.784 1.00 25.21 276 VAL A O 1
ATOM 1928 N N . VAL A 1 297 ? -60.615 34.549 177.403 1.00 22.71 277 VAL A N 1
ATOM 1929 C CA . VAL A 1 297 ? -60.122 35.496 178.389 1.00 22.44 277 VAL A CA 1
ATOM 1930 C C . VAL A 1 297 ? -61.218 36.506 178.731 1.00 23.97 277 VAL A C 1
ATOM 1931 O O . VAL A 1 297 ? -61.533 37.412 177.949 1.00 24.29 277 VAL A O 1
ATOM 1935 N N . PHE A 1 298 ? -61.802 36.337 179.914 1.00 21.61 278 PHE A N 1
ATOM 1936 C CA . PHE A 1 298 ? -62.841 37.238 180.393 1.00 24.24 278 PHE A CA 1
ATOM 1937 C C . PHE A 1 298 ? -62.260 38.554 180.897 1.00 23.01 278 PHE A C 1
ATOM 1938 O O . PHE A 1 298 ? -61.079 38.643 181.256 1.00 24.77 278 PHE A O 1
ATOM 1946 N N . ALA A 1 299 ? -63.080 39.598 180.902 1.00 22.73 279 ALA A N 1
ATOM 1947 C CA . ALA A 1 299 ? -62.616 40.917 181.322 1.00 25.46 279 ALA A CA 1
ATOM 1948 C C . ALA A 1 299 ? -62.056 40.918 182.741 1.00 27.53 279 ALA A C 1
ATOM 1949 O O . ALA A 1 299 ? -61.224 41.763 183.082 1.00 27.96 279 ALA A O 1
ATOM 1951 N N . ASP A 1 300 ? -62.515 39.989 183.579 1.00 26.63 280 ASP A N 1
ATOM 1952 C CA . ASP A 1 300 ? -62.000 39.913 184.956 1.00 27.62 280 ASP A CA 1
ATOM 1953 C C . ASP A 1 300 ? -60.783 39.002 185.130 1.00 28.11 280 ASP A C 1
ATOM 1954 O O . ASP A 1 300 ? -60.400 38.685 186.256 1.00 29.42 280 ASP A O 1
ATOM 1959 N N . ALA A 1 301 ? -60.163 38.590 184.027 1.00 24.47 281 ALA A N 1
ATOM 1960 C CA . ALA A 1 301 ? -58.948 37.786 184.113 1.00 26.23 281 ALA A CA 1
ATOM 1961 C C . ALA A 1 301 ? -57.790 38.619 184.671 1.00 26.70 281 ALA A C 1
ATOM 1962 O O . ALA A 1 301 ? -57.786 39.845 184.553 1.00 27.84 281 ALA A O 1
ATOM 1964 N N . ASP A 1 302 ? -56.823 37.951 185.290 1.00 26.64 282 ASP A N 1
ATOM 1965 C CA . ASP A 1 302 ? -55.526 38.574 185.550 1.00 25.95 282 ASP A CA 1
ATOM 1966 C C . ASP A 1 302 ? -54.873 38.687 184.166 1.00 26.97 282 ASP A C 1
ATOM 1967 O O . ASP A 1 302 ? -54.463 37.690 183.600 1.00 25.36 282 ASP A O 1
ATOM 1972 N N . LEU A 1 303 ? -54.812 39.897 183.611 1.00 26.99 283 LEU A N 1
ATOM 1973 C CA . LEU A 1 303 ? -54.451 40.068 182.196 1.00 28.25 283 LEU A CA 1
ATOM 1974 C C . LEU A 1 303 ? -53.018 39.624 181.842 1.00 30.74 283 LEU A C 1
ATOM 1975 O O . LEU A 1 303 ? -52.808 38.940 180.839 1.00 27.12 283 LEU A O 1
ATOM 1980 N N . ASP A 1 304 ? -52.037 40.006 182.659 1.00 31.82 284 ASP A N 1
ATOM 1981 C CA . ASP A 1 304 ? -50.664 39.527 182.455 1.00 32.76 284 ASP A CA 1
ATOM 1982 C C . ASP A 1 304 ? -50.546 37.999 182.538 1.00 27.80 284 ASP A C 1
ATOM 1983 O O . ASP A 1 304 ? -49.840 37.385 181.746 1.00 28.27 284 ASP A O 1
ATOM 1988 N N . ALA A 1 305 ? -51.233 37.386 183.495 1.00 27.53 285 ALA A N 1
ATOM 1989 C CA . ALA A 1 305 ? -51.215 35.932 183.614 1.00 26.51 285 ALA A CA 1
ATOM 1990 C C . ALA A 1 305 ? -51.840 35.275 182.386 1.00 24.06 285 ALA A C 1
ATOM 1991 O O . ALA A 1 305 ? -51.352 34.244 181.905 1.00 25.93 285 ALA A O 1
ATOM 1993 N N . ALA A 1 306 ? -52.920 35.874 181.890 1.00 25.58 286 ALA A N 1
ATOM 1994 C CA . ALA A 1 306 ? -53.632 35.343 180.732 1.00 24.27 286 ALA A CA 1
ATOM 1995 C C . ALA A 1 306 ? -52.788 35.476 179.472 1.00 25.15 286 ALA A C 1
ATOM 1996 O O . ALA A 1 306 ? -52.783 34.590 178.622 1.00 25.93 286 ALA A O 1
ATOM 1998 N N . ILE A 1 307 ? -52.092 36.599 179.335 1.00 24.22 287 ILE A N 1
ATOM 1999 C CA . ILE A 1 307 ? -51.203 36.766 178.194 1.00 24.94 287 ILE A CA 1
ATOM 2000 C C . ILE A 1 307 ? -50.122 35.675 178.212 1.00 26.49 287 ILE A C 1
ATOM 2001 O O . ILE A 1 307 ? -49.880 34.999 177.207 1.00 25.09 287 ILE A O 1
ATOM 2006 N N . GLU A 1 308 ? -49.482 35.489 179.366 1.00 26.15 288 GLU A N 1
ATOM 2007 C CA . GLU A 1 308 ? -48.509 34.421 179.524 1.00 27.61 288 GLU A CA 1
ATOM 2008 C C . GLU A 1 308 ? -49.134 33.047 179.266 1.00 28.59 288 GLU A C 1
ATOM 2009 O O . GLU A 1 308 ? -48.524 32.171 178.634 1.00 27.30 288 GLU A O 1
ATOM 2015 N N . GLY A 1 309 ? -50.347 32.850 179.774 1.00 26.69 289 GLY A N 1
ATOM 2016 C CA . GLY A 1 309 ? -50.996 31.561 179.644 1.00 26.04 289 GLY A CA 1
ATOM 2017 C C . GLY A 1 309 ? -51.315 31.235 178.199 1.00 24.84 289 GLY A C 1
ATOM 2018 O O . GLY A 1 309 ? -51.154 30.095 177.773 1.00 25.29 289 GLY A O 1
ATOM 2019 N N . VAL A 1 310 ? -51.762 32.234 177.443 1.00 23.44 290 VAL A N 1
ATOM 2020 C CA . VAL A 1 310 ? -52.110 32.006 176.037 1.00 24.15 290 VAL A CA 1
ATOM 2021 C C . VAL A 1 310 ? -50.863 31.864 175.160 1.00 24.88 290 VAL A C 1
ATOM 2022 O O . VAL A 1 310 ? -50.856 31.122 174.180 1.00 24.54 290 VAL A O 1
ATOM 2026 N N . LEU A 1 311 ? -49.801 32.565 175.533 1.00 25.46 291 LEU A N 1
ATOM 2027 C CA . LEU A 1 311 ? -48.512 32.359 174.901 1.00 24.41 291 LEU A CA 1
ATOM 2028 C C . LEU A 1 311 ? -48.132 30.888 175.028 1.00 26.76 291 LEU A C 1
ATOM 2029 O O . LEU A 1 311 ? -47.693 30.268 174.056 1.00 26.22 291 LEU A O 1
ATOM 2034 N N . ARG A 1 312 ? -48.300 30.321 176.227 1.00 25.75 292 ARG A N 1
ATOM 2035 C CA . ARG A 1 312 ? -47.949 28.922 176.452 1.00 22.97 292 ARG A CA 1
ATOM 2036 C C . ARG A 1 312 ? -48.874 27.994 175.688 1.00 23.20 292 ARG A C 1
ATOM 2037 O O . ARG A 1 312 ? -48.429 27.042 175.058 1.00 23.72 292 ARG A O 1
ATOM 2045 N N . SER A 1 313 ? -50.174 28.263 175.768 1.00 24.84 293 SER A N 1
ATOM 2046 C CA . SER A 1 313 ? -51.139 27.348 175.170 1.00 24.29 293 SER A CA 1
ATOM 2047 C C . SER A 1 313 ? -51.117 27.412 173.648 1.00 25.77 293 SER A C 1
ATOM 2048 O O . SER A 1 313 ? -51.561 26.485 172.991 1.00 25.53 293 SER A O 1
ATOM 2051 N N . SER A 1 314 ? -50.592 28.496 173.084 1.00 22.97 294 SER A N 1
ATOM 2052 C CA . SER A 1 314 ? -50.558 28.614 171.625 1.00 22.42 294 SER A CA 1
ATOM 2053 C C . SER A 1 314 ? -49.253 28.139 171.015 1.00 24.07 294 SER A C 1
ATOM 2054 O O . SER A 1 314 ? -49.255 27.638 169.888 1.00 24.13 294 SER A O 1
ATOM 2057 N N . PHE A 1 315 ? -48.143 28.310 171.739 1.00 23.52 295 PHE A N 1
ATOM 2058 C CA . PHE A 1 315 ? -46.816 28.153 171.120 1.00 21.13 295 PHE A CA 1
ATOM 2059 C C . PHE A 1 315 ? -45.933 27.054 171.745 1.00 24.16 295 PHE A C 1
ATOM 2060 O O . PHE A 1 315 ? -44.831 26.791 171.264 1.00 25.26 295 PHE A O 1
ATOM 2068 N N . THR A 1 316 ? -46.418 26.400 172.800 1.00 24.45 296 THR A N 1
ATOM 2069 C CA . THR A 1 316 ? -45.680 25.283 173.400 1.00 24.94 296 THR A CA 1
ATOM 2070 C C . THR A 1 316 ? -45.436 24.172 172.368 1.00 24.00 296 THR A C 1
ATOM 2071 O O . THR A 1 316 ? -46.338 23.837 171.602 1.00 24.71 296 THR A O 1
ATOM 2075 N N . ASN A 1 317 ? -44.227 23.610 172.365 1.00 23.92 297 ASN A N 1
ATOM 2076 C CA . ASN A 1 317 ? -43.806 22.632 171.350 1.00 23.18 297 ASN A CA 1
ATOM 2077 C C . ASN A 1 317 ? -44.062 23.164 169.930 1.00 23.84 297 ASN A C 1
ATOM 2078 O O . ASN A 1 317 ? -44.462 22.413 169.037 1.00 23.97 297 ASN A O 1
ATOM 2083 N N . SER A 1 318 ? -43.828 24.460 169.744 1.00 22.58 298 SER A N 1
ATOM 2084 C CA . SER A 1 318 ? -44.131 25.154 168.488 1.00 24.98 298 SER A CA 1
ATOM 2085 C C . SER A 1 318 ? -45.558 24.903 168.007 1.00 25.38 298 SER A C 1
ATOM 2086 O O . SER A 1 318 ? -45.810 24.763 166.808 1.00 24.60 298 SER A O 1
ATOM 2089 N N . GLY A 1 319 ? -46.498 24.848 168.953 1.00 23.59 299 GLY A N 1
ATOM 2090 C CA . GLY A 1 319 ? -47.900 24.694 168.625 1.00 22.38 299 GLY A CA 1
ATOM 2091 C C . GLY A 1 319 ? -48.309 23.276 168.265 1.00 25.38 299 GLY A C 1
ATOM 2092 O O . GLY A 1 319 ? -49.444 23.051 167.846 1.00 24.59 299 GLY A O 1
ATOM 2093 N N . GLN A 1 320 ? -47.393 22.331 168.440 1.00 23.04 300 GLN A N 1
ATOM 2094 C CA . GLN A 1 320 ? -47.598 20.952 167.993 1.00 21.11 300 GLN A CA 1
ATOM 2095 C C . GLN A 1 320 ? -48.036 20.097 169.184 1.00 24.62 300 GLN A C 1
ATOM 2096 O O . GLN A 1 320 ? -47.359 19.142 169.567 1.00 25.22 300 GLN A O 1
ATOM 2102 N N . VAL A 1 321 ? -49.151 20.495 169.790 1.00 25.74 301 VAL A N 1
ATOM 2103 C CA . VAL A 1 321 ? -49.800 19.680 170.818 1.00 27.66 301 VAL A CA 1
ATOM 2104 C C . VAL A 1 321 ? -51.284 19.695 170.499 1.00 25.62 301 VAL A C 1
ATOM 2105 O O . VAL A 1 321 ? -51.825 20.740 170.127 1.00 23.04 301 VAL A O 1
ATOM 2109 N N . CYS A 1 322 ? -51.949 18.542 170.632 1.00 27.30 302 CYS A N 1
ATOM 2110 C CA . CYS A 1 322 ? -53.371 18.432 170.347 1.00 27.18 302 CYS A CA 1
ATOM 2111 C C . CYS A 1 322 ? -54.184 19.424 171.189 1.00 26.66 302 CYS A C 1
ATOM 2112 O O . CYS A 1 322 ? -55.255 19.882 170.779 1.00 26.98 302 CYS A O 1
ATOM 2115 N N . LEU A 1 323 ? -53.643 19.760 172.357 1.00 23.47 303 LEU A N 1
ATOM 2116 C CA . LEU A 1 323 ? -54.305 20.628 173.331 1.00 24.18 303 LEU A CA 1
ATOM 2117 C C . LEU A 1 323 ? -54.079 22.122 173.115 1.00 24.99 303 LEU A C 1
ATOM 2118 O O . LEU A 1 323 ? -54.670 22.946 173.817 1.00 24.58 303 LEU A O 1
ATOM 2123 N N . CYS A 1 324 ? -53.214 22.484 172.171 1.00 24.28 304 CYS A N 1
ATOM 2124 C CA . CYS A 1 324 ? -52.943 23.905 171.939 1.00 22.32 304 CYS A CA 1
ATOM 2125 C C . CYS A 1 324 ? -54.167 24.728 171.528 1.00 26.10 304 CYS A C 1
ATOM 2126 O O . CYS A 1 324 ? -55.071 24.235 170.840 1.00 25.87 304 CYS A O 1
ATOM 2129 N N . SER A 1 325 ? -54.184 25.989 171.948 1.00 23.87 305 SER A N 1
ATOM 2130 C CA . SER A 1 325 ? -55.236 26.920 171.601 1.00 23.42 305 SER A CA 1
ATOM 2131 C C . SER A 1 325 ? -54.948 27.592 170.264 1.00 30.35 305 SER A C 1
ATOM 2132 O O . SER A 1 325 ? -54.022 28.401 170.163 1.00 30.74 305 SER A O 1
ATOM 2135 N N . GLU A 1 326 ? -55.722 27.252 169.238 1.00 25.30 306 GLU A N 1
ATOM 2136 C CA . GLU A 1 326 ? -55.592 27.931 167.949 1.00 26.35 306 GLU A CA 1
ATOM 2137 C C . GLU A 1 326 ? -56.704 28.976 167.750 1.00 26.41 306 GLU A C 1
ATOM 2138 O O . GLU A 1 326 ? -56.664 29.785 166.814 1.00 27.24 306 GLU A O 1
ATOM 2144 N N . ARG A 1 327 ? -57.684 28.972 168.652 1.00 24.61 307 ARG A N 1
ATOM 2145 C CA . ARG A 1 327 ? -58.701 30.020 168.692 1.00 24.30 307 ARG A CA 1
ATOM 2146 C C . ARG A 1 327 ? -58.604 30.693 170.047 1.00 26.35 307 ARG A C 1
ATOM 2147 O O . ARG A 1 327 ? -58.495 30.019 171.068 1.00 25.69 307 ARG A O 1
ATOM 2155 N N . VAL A 1 328 ? -58.633 32.017 170.059 1.00 23.66 308 VAL A N 1
ATOM 2156 C CA . VAL A 1 328 ? -58.656 32.756 171.315 1.00 24.91 308 VAL A CA 1
ATOM 2157 C C . VAL A 1 328 ? -59.787 33.784 171.292 1.00 26.92 308 VAL A C 1
ATOM 2158 O O . VAL A 1 328 ? -59.944 34.508 170.311 1.00 25.80 308 VAL A O 1
ATOM 2162 N N . TYR A 1 329 ? -60.584 33.822 172.358 1.00 23.35 309 TYR A N 1
ATOM 2163 C CA . TYR A 1 329 ? -61.684 34.780 172.485 1.00 23.77 309 TYR A CA 1
ATOM 2164 C C . TYR A 1 329 ? -61.396 35.677 173.672 1.00 27.38 309 TYR A C 1
ATOM 2165 O O . TYR A 1 329 ? -61.167 35.181 174.780 1.00 25.39 309 TYR A O 1
ATOM 2174 N N . VAL A 1 330 ? -61.396 36.990 173.445 1.00 22.58 310 VAL A N 1
ATOM 2175 C CA . VAL A 1 330 ? -61.021 37.933 174.489 1.00 24.08 310 VAL A CA 1
ATOM 2176 C C . VAL A 1 330 ? -62.107 38.988 174.614 1.00 25.37 310 VAL A C 1
ATOM 2177 O O . VAL A 1 330 ? -62.630 39.470 173.608 1.00 25.11 310 VAL A O 1
ATOM 2181 N N . HIS A 1 331 ? -62.485 39.329 175.841 1.00 24.13 311 HIS A N 1
ATOM 2182 C CA . HIS A 1 331 ? -63.555 40.291 176.002 1.00 23.90 311 HIS A CA 1
ATOM 2183 C C . HIS A 1 331 ? -63.220 41.616 175.319 1.00 25.93 311 HIS A C 1
ATOM 2184 O O . HIS A 1 331 ? -62.074 42.068 175.364 1.00 25.72 311 HIS A O 1
ATOM 2191 N N . ARG A 1 332 ? -64.234 42.241 174.717 1.00 26.56 312 ARG A N 1
ATOM 2192 C CA . ARG A 1 332 ? -64.018 43.449 173.923 1.00 26.45 312 ARG A CA 1
ATOM 2193 C C . ARG A 1 332 ? -63.283 44.534 174.701 1.00 28.48 312 ARG A C 1
ATOM 2194 O O . ARG A 1 332 ? -62.420 45.211 174.153 1.00 27.57 312 ARG A O 1
ATOM 2202 N N . SER A 1 333 ? -63.605 44.669 175.985 1.00 27.38 313 SER A N 1
ATOM 2203 C CA . SER A 1 333 ? -63.027 45.717 176.828 1.00 28.02 313 SER A CA 1
ATOM 2204 C C . SER A 1 333 ? -61.514 45.610 177.039 1.00 30.47 313 SER A C 1
ATOM 2205 O O . SER A 1 333 ? -60.854 46.608 177.363 1.00 28.84 313 SER A O 1
ATOM 2208 N N . ILE A 1 334 ? -60.963 44.410 176.870 1.00 26.45 314 ILE A N 1
ATOM 2209 C CA . ILE A 1 334 ? -59.527 44.186 177.031 1.00 27.98 314 ILE A CA 1
ATOM 2210 C C . ILE A 1 334 ? -58.861 43.672 175.754 1.00 28.75 314 ILE A C 1
ATOM 2211 O O . ILE A 1 334 ? -57.682 43.337 175.757 1.00 27.89 314 ILE A O 1
ATOM 2216 N N . PHE A 1 335 ? -59.616 43.616 174.663 1.00 28.38 315 PHE A N 1
ATOM 2217 C CA . PHE A 1 335 ? -59.126 43.007 173.429 1.00 26.91 315 PHE A CA 1
ATOM 2218 C C . PHE A 1 335 ? -57.853 43.655 172.894 1.00 25.48 315 PHE A C 1
ATOM 2219 O O . PHE A 1 335 ? -56.869 42.957 172.639 1.00 29.41 315 PHE A O 1
ATOM 2227 N N . ASP A 1 336 ? -57.849 44.982 172.751 1.00 28.95 316 ASP A N 1
ATOM 2228 C CA . ASP A 1 336 ? -56.673 45.673 172.210 1.00 30.37 316 ASP A CA 1
ATOM 2229 C C . ASP A 1 336 ? -55.439 45.504 173.087 1.00 29.35 316 ASP A C 1
ATOM 2230 O O . ASP A 1 336 ? -54.343 45.255 172.582 1.00 30.37 316 ASP A O 1
ATOM 2235 N N . GLU A 1 337 ? -55.614 45.650 174.396 1.00 29.61 317 GLU A N 1
ATOM 2236 C CA . GLU A 1 337 ? -54.496 45.503 175.314 1.00 31.12 317 GLU A CA 1
ATOM 2237 C C . GLU A 1 337 ? -53.964 44.070 175.291 1.00 30.23 317 GLU A C 1
ATOM 2238 O O . GLU A 1 337 ? -52.752 43.838 175.368 1.00 30.02 317 GLU A O 1
ATOM 2244 N N . PHE A 1 338 ? -54.873 43.103 175.187 1.00 27.51 318 PHE A N 1
ATOM 2245 C CA . PHE A 1 338 ? -54.456 41.702 175.151 1.00 27.58 318 PHE A CA 1
ATOM 2246 C C . PHE A 1 338 ? -53.631 41.401 173.901 1.00 26.26 318 PHE A C 1
ATOM 2247 O O . PHE A 1 338 ? -52.592 40.759 173.984 1.00 26.47 318 PHE A O 1
ATOM 2255 N N . VAL A 1 339 ? -54.121 41.836 172.743 1.00 25.47 319 VAL A N 1
ATOM 2256 C CA . VAL A 1 339 ? -53.460 41.543 171.477 1.00 27.94 319 VAL A CA 1
ATOM 2257 C C . VAL A 1 339 ? -52.071 42.192 171.416 1.00 29.01 319 VAL A C 1
ATOM 2258 O O . VAL A 1 339 ? -51.092 41.561 171.001 1.00 28.87 319 VAL A O 1
ATOM 2262 N N . SER A 1 340 ? -51.988 43.449 171.844 1.00 29.77 320 SER A N 1
ATOM 2263 C CA . SER A 1 340 ? -50.708 44.150 171.871 1.00 30.95 320 SER A CA 1
ATOM 2264 C C . SER A 1 340 ? -49.725 43.451 172.790 1.00 29.08 320 SER A C 1
ATOM 2265 O O . SER A 1 340 ? -48.558 43.295 172.444 1.00 30.51 320 SER A O 1
ATOM 2268 N N . GLY A 1 341 ? -50.202 43.037 173.963 1.00 29.45 321 GLY A N 1
ATOM 2269 C CA . GLY A 1 341 ? -49.371 42.313 174.917 1.00 29.56 321 GLY A CA 1
ATOM 2270 C C . GLY A 1 341 ? -48.855 40.983 174.385 1.00 30.29 321 GLY A C 1
ATOM 2271 O O . GLY A 1 341 ? -47.679 40.639 174.531 1.00 30.63 321 GLY A O 1
ATOM 2272 N N . LEU A 1 342 ? -49.734 40.219 173.759 1.00 28.23 322 LEU A N 1
ATOM 2273 C CA . LEU A 1 342 ? -49.341 38.921 173.245 1.00 29.41 322 LEU A CA 1
ATOM 2274 C C . LEU A 1 342 ? -48.360 39.051 172.082 1.00 26.24 322 LEU A C 1
ATOM 2275 O O . LEU A 1 342 ? -47.449 38.239 171.940 1.00 29.28 322 LEU A O 1
ATOM 2280 N N . LYS A 1 343 ? -48.567 40.055 171.239 1.00 26.50 323 LYS A N 1
ATOM 2281 C CA . LYS A 1 343 ? -47.638 40.336 170.133 1.00 29.04 323 LYS A CA 1
ATOM 2282 C C . LYS A 1 343 ? -46.215 40.532 170.654 1.00 31.39 323 LYS A C 1
ATOM 2283 O O . LYS A 1 343 ? -45.242 39.908 170.182 1.00 29.88 323 LYS A O 1
ATOM 2289 N N . VAL A 1 344 ? -46.100 41.412 171.640 1.00 31.78 324 VAL A N 1
ATOM 2290 C CA . VAL A 1 344 ? -44.819 41.696 172.266 1.00 33.65 324 VAL A CA 1
ATOM 2291 C C . VAL A 1 344 ? -44.171 40.433 172.832 1.00 33.67 324 VAL A C 1
ATOM 2292 O O . VAL A 1 344 ? -42.999 40.171 172.574 1.00 30.76 324 VAL A O 1
ATOM 2296 N N . GLU A 1 345 ? -44.935 39.647 173.588 1.00 30.99 325 GLU A N 1
ATOM 2297 C CA . GLU A 1 345 ? -44.405 38.418 174.175 1.00 29.86 325 GLU A CA 1
ATOM 2298 C C . GLU A 1 345 ? -44.084 37.354 173.120 1.00 29.56 325 GLU A C 1
ATOM 2299 O O . GLU A 1 345 ? -43.106 36.616 173.255 1.00 30.48 325 GLU A O 1
ATOM 2305 N N . ALA A 1 346 ? -44.886 37.276 172.063 1.00 28.00 326 ALA A N 1
ATOM 2306 C CA . ALA A 1 346 ? -44.588 36.314 170.997 1.00 28.17 326 ALA A CA 1
ATOM 2307 C C . ALA A 1 346 ? -43.298 36.712 170.283 1.00 30.35 326 ALA A C 1
ATOM 2308 O O . ALA A 1 346 ? -42.487 35.860 169.899 1.00 28.48 326 ALA A O 1
ATOM 2310 N N . GLU A 1 347 ? -43.106 38.013 170.100 1.00 29.84 327 GLU A N 1
ATOM 2311 C CA . GLU A 1 347 ? -41.906 38.474 169.402 1.00 32.08 327 GLU A CA 1
ATOM 2312 C C . GLU A 1 347 ? -40.663 38.358 170.278 1.00 34.09 327 GLU A C 1
ATOM 2313 O O . GLU A 1 347 ? -39.546 38.265 169.767 1.00 32.74 327 GLU A O 1
ATOM 2319 N N . ARG A 1 348 ? -40.875 38.313 171.591 1.00 29.74 328 ARG A N 1
ATOM 2320 C CA . ARG A 1 348 ? -39.804 38.017 172.551 1.00 30.27 328 ARG A CA 1
ATOM 2321 C C . ARG A 1 348 ? -39.326 36.567 172.509 1.00 32.32 328 ARG A C 1
ATOM 2322 O O . ARG A 1 348 ? -38.245 36.255 173.008 1.00 32.37 328 ARG A O 1
ATOM 2330 N N . LEU A 1 349 ? -40.142 35.662 171.969 1.00 30.28 329 LEU A N 1
ATOM 2331 C CA . LEU A 1 349 ? -39.783 34.251 171.998 1.00 30.19 329 LEU A CA 1
ATOM 2332 C C . LEU A 1 349 ? -38.524 33.991 171.193 1.00 29.95 329 LEU A C 1
ATOM 2333 O O . LEU A 1 349 ? -38.392 34.475 170.070 1.00 29.95 329 LEU A O 1
ATOM 2338 N N . VAL A 1 350 ? -37.611 33.219 171.770 1.00 26.71 330 VAL A N 1
ATOM 2339 C CA . VAL A 1 350 ? -36.401 32.813 171.065 1.00 28.09 330 VAL A CA 1
ATOM 2340 C C . VAL A 1 350 ? -36.694 31.528 170.287 1.00 30.25 330 VAL A C 1
ATOM 2341 O O . VAL A 1 350 ? -37.012 30.484 170.868 1.00 28.86 330 VAL A O 1
ATOM 2345 N N . VAL A 1 351 ? -36.615 31.625 168.965 1.00 26.29 331 VAL A N 1
ATOM 2346 C CA . VAL A 1 351 ? -36.809 30.484 168.087 1.00 27.07 331 VAL A CA 1
ATOM 2347 C C . VAL A 1 351 ? -35.430 30.061 167.604 1.00 30.52 331 VAL A C 1
ATOM 2348 O O . VAL A 1 351 ? -34.732 30.871 166.995 1.00 29.37 331 VAL A O 1
ATOM 2352 N N . GLY A 1 352 ? -35.009 28.830 167.898 1.00 28.41 332 GLY A N 1
ATOM 2353 C CA . GLY A 1 352 ? -33.654 28.417 167.539 1.00 29.32 332 GLY A CA 1
ATOM 2354 C C . GLY A 1 352 ? -33.239 27.014 167.945 1.00 29.60 332 GLY A C 1
ATOM 2355 O O . GLY A 1 352 ? -34.071 26.090 167.992 1.00 27.16 332 GLY A O 1
ATOM 2356 N N . TYR A 1 353 ? -31.953 26.845 168.249 1.00 25.77 333 TYR A N 1
ATOM 2357 C CA . TYR A 1 353 ? -31.401 25.528 168.572 1.00 29.38 333 TYR A CA 1
ATOM 2358 C C . TYR A 1 353 ? -31.957 25.005 169.897 1.00 26.99 333 TYR A C 1
ATOM 2359 O O . TYR A 1 353 ? -32.187 25.786 170.809 1.00 27.19 333 TYR A O 1
ATOM 2368 N N . PRO A 1 354 ? -32.133 23.676 170.003 1.00 30.32 334 PRO A N 1
ATOM 2369 C CA . PRO A 1 354 ? -32.687 23.054 171.213 1.00 28.10 334 PRO A CA 1
ATOM 2370 C C . PRO A 1 354 ? -31.907 23.381 172.484 1.00 30.36 334 PRO A C 1
ATOM 2371 O O . PRO A 1 354 ? -32.517 23.426 173.550 1.00 29.40 334 PRO A O 1
ATOM 2375 N N . ASP A 1 355 ? -30.596 23.601 172.382 1.00 25.99 335 ASP A N 1
ATOM 2376 C CA . ASP A 1 355 ? -29.790 23.920 173.566 1.00 30.14 335 ASP A CA 1
ATOM 2377 C C . ASP A 1 355 ? -29.257 25.356 173.573 1.00 29.39 335 ASP A C 1
ATOM 2378 O O . ASP A 1 355 ? -28.394 25.700 174.366 1.00 30.88 335 ASP A O 1
ATOM 2383 N N . GLN A 1 356 ? -29.811 26.194 172.704 1.00 28.50 336 GLN A N 1
ATOM 2384 C CA . GLN A 1 356 ? -29.471 27.614 172.653 1.00 29.60 336 GLN A CA 1
ATOM 2385 C C . GLN A 1 356 ? -29.947 28.359 173.908 1.00 34.61 336 GLN A C 1
ATOM 2386 O O . GLN A 1 356 ? -31.013 28.053 174.456 1.00 29.14 336 GLN A O 1
ATOM 2392 N N . ASP A 1 357 ? -29.152 29.323 174.366 1.00 32.44 337 ASP A N 1
ATOM 2393 C CA . ASP A 1 357 ? -29.507 30.142 175.530 1.00 35.99 337 ASP A CA 1
ATOM 2394 C C . ASP A 1 357 ? -30.877 30.778 175.408 1.00 33.19 337 ASP A C 1
ATOM 2395 O O . ASP A 1 357 ? -31.158 31.507 174.458 1.00 34.09 337 ASP A O 1
ATOM 2400 N N . GLY A 1 358 ? -31.731 30.510 176.387 1.00 35.35 338 GLY A N 1
ATOM 2401 C CA . GLY A 1 358 ? -33.034 31.138 176.434 1.00 34.39 338 GLY A CA 1
ATOM 2402 C C . GLY A 1 358 ? -34.012 30.676 175.364 1.00 31.08 338 GLY A C 1
ATOM 2403 O O . GLY A 1 358 ? -35.015 31.347 175.143 1.00 29.31 338 GLY A O 1
ATOM 2404 N N . VAL A 1 359 ? -33.751 29.536 174.721 1.00 26.29 339 VAL A N 1
ATOM 2405 C CA . VAL A 1 359 ? -34.629 29.098 173.633 1.00 27.46 339 VAL A CA 1
ATOM 2406 C C . VAL A 1 359 ? -36.041 28.758 174.133 1.00 29.85 339 VAL A C 1
ATOM 2407 O O . VAL A 1 359 ? -36.200 28.143 175.195 1.00 28.73 339 VAL A O 1
ATOM 2411 N N . ASN A 1 360 ? -37.045 29.173 173.360 1.00 26.88 340 ASN A N 1
ATOM 2412 C CA . ASN A 1 360 ? -38.450 28.907 173.683 1.00 29.58 340 ASN A CA 1
ATOM 2413 C C . ASN A 1 360 ? -39.107 27.957 172.681 1.00 32.72 340 ASN A C 1
ATOM 2414 O O . ASN A 1 360 ? -40.024 27.202 173.033 1.00 29.86 340 ASN A O 1
ATOM 2419 N N . MET A 1 361 ? -38.658 28.017 171.428 1.00 27.68 341 MET A N 1
ATOM 2420 C CA . MET A 1 361 ? -39.298 27.254 170.353 1.00 26.78 341 MET A CA 1
ATOM 2421 C C . MET A 1 361 ? -38.275 26.634 169.419 1.00 28.79 341 MET A C 1
ATOM 2422 O O . MET A 1 361 ? -37.335 27.309 168.971 1.00 25.14 341 MET A O 1
ATOM 2427 N N . GLY A 1 362 ? -38.487 25.363 169.104 1.00 24.59 342 GLY A N 1
ATOM 2428 C CA . GLY A 1 362 ? -37.742 24.692 168.056 1.00 25.50 342 GLY A CA 1
ATOM 2429 C C . GLY A 1 362 ? -38.507 24.731 166.742 1.00 24.24 342 GLY A C 1
ATOM 2430 O O . GLY A 1 362 ? -39.473 25.487 166.587 1.00 25.91 342 GLY A O 1
ATOM 2431 N N . PRO A 1 363 ? -38.079 23.909 165.771 1.00 25.00 343 PRO A N 1
ATOM 2432 C CA . PRO A 1 363 ? -38.768 23.847 164.479 1.00 25.08 343 PRO A CA 1
ATOM 2433 C C . PRO A 1 363 ? -40.068 23.037 164.546 1.00 26.63 343 PRO A C 1
ATOM 2434 O O . PRO A 1 363 ? -40.403 22.488 165.602 1.00 26.48 343 PRO A O 1
ATOM 2438 N N . LEU A 1 364 ? -40.774 22.950 163.420 1.00 25.12 344 LEU A N 1
ATOM 2439 C CA . LEU A 1 364 ? -41.824 21.956 163.254 1.00 26.48 344 LEU A CA 1
ATOM 2440 C C . LEU A 1 364 ? -41.171 20.592 163.069 1.00 26.86 344 LEU A C 1
ATOM 2441 O O . LEU A 1 364 ? -39.953 20.496 162.881 1.00 25.75 344 LEU A O 1
ATOM 2446 N N . ILE A 1 365 ? -41.970 19.531 163.132 1.00 23.55 345 ILE A N 1
ATOM 2447 C CA . ILE A 1 365 ? -41.440 18.169 163.125 1.00 25.55 345 ILE A CA 1
ATOM 2448 C C . ILE A 1 365 ? -40.724 17.798 161.809 1.00 26.89 345 ILE A C 1
ATOM 2449 O O . ILE A 1 365 ? -39.787 16.989 161.806 1.00 26.25 345 ILE A O 1
ATOM 2454 N N . SER A 1 366 ? -41.161 18.389 160.701 1.00 28.77 346 SER A N 1
ATOM 2455 C CA . SER A 1 366 ? -40.682 17.955 159.388 1.00 28.10 346 SER A CA 1
ATOM 2456 C C . SER A 1 366 ? -40.954 18.998 158.321 1.00 29.54 346 SER A C 1
ATOM 2457 O O . SER A 1 366 ? -41.786 19.886 158.503 1.00 26.23 346 SER A O 1
ATOM 2460 N N . HIS A 1 367 ? -40.261 18.891 157.191 1.00 28.80 347 HIS A N 1
ATOM 2461 C CA . HIS A 1 367 ? -40.522 19.793 156.078 1.00 27.88 347 HIS A CA 1
ATOM 2462 C C . HIS A 1 367 ? -41.941 19.596 155.557 1.00 28.11 347 HIS A C 1
ATOM 2463 O O . HIS A 1 367 ? -42.610 20.552 155.173 1.00 29.48 347 HIS A O 1
ATOM 2470 N N . GLY A 1 368 ? -42.391 18.344 155.555 1.00 29.19 348 GLY A N 1
ATOM 2471 C CA . GLY A 1 368 ? -43.735 18.007 155.118 1.00 28.91 348 GLY A CA 1
ATOM 2472 C C . GLY A 1 368 ? -44.797 18.662 155.986 1.00 31.80 348 GLY A C 1
ATOM 2473 O O . GLY A 1 368 ? -45.794 19.182 155.481 1.00 31.22 348 GLY A O 1
ATOM 2474 N N . HIS A 1 369 ? -44.600 18.640 157.301 1.00 28.80 349 HIS A N 1
ATOM 2475 C CA . HIS A 1 369 ? -45.544 19.335 158.180 1.00 26.83 349 HIS A CA 1
ATOM 2476 C C . HIS A 1 369 ? -45.443 20.847 157.990 1.00 27.76 349 HIS A C 1
ATOM 2477 O O . HIS A 1 369 ? -46.450 21.545 158.008 1.00 29.14 349 HIS A O 1
ATOM 2484 N N . ARG A 1 370 ? -44.231 21.365 157.795 1.00 28.43 350 ARG A N 1
ATOM 2485 C CA . ARG A 1 370 ? -44.113 22.796 157.529 1.00 28.08 350 ARG A CA 1
ATOM 2486 C C . ARG A 1 370 ? -44.883 23.194 156.274 1.00 28.34 350 ARG A C 1
ATOM 2487 O O . ARG A 1 370 ? -45.508 24.260 156.235 1.00 27.87 350 ARG A O 1
ATOM 2495 N N . ASP A 1 371 ? -44.847 22.343 155.253 1.00 31.49 351 ASP A N 1
ATOM 2496 C CA . ASP A 1 371 ? -45.644 22.602 154.049 1.00 32.91 351 ASP A CA 1
ATOM 2497 C C . ASP A 1 371 ? -47.127 22.811 154.373 1.00 31.62 351 ASP A C 1
ATOM 2498 O O . ASP A 1 371 ? -47.751 23.731 153.844 1.00 34.30 351 ASP A O 1
ATOM 2503 N N . LYS A 1 372 ? -47.696 21.948 155.220 1.00 31.67 352 LYS A N 1
ATOM 2504 C CA . LYS A 1 372 ? -49.095 22.091 155.639 1.00 31.48 352 LYS A CA 1
ATOM 2505 C C . LYS A 1 372 ? -49.317 23.415 156.367 1.00 27.93 352 LYS A C 1
ATOM 2506 O O . LYS A 1 372 ? -50.216 24.193 156.024 1.00 27.96 352 LYS A O 1
ATOM 2512 N N . VAL A 1 373 ? -48.468 23.687 157.355 1.00 28.07 353 VAL A N 1
ATOM 2513 C CA . VAL A 1 373 ? -48.620 24.886 158.167 1.00 24.05 353 VAL A CA 1
ATOM 2514 C C . VAL A 1 373 ? -48.482 26.158 157.330 1.00 27.14 353 VAL A C 1
ATOM 2515 O O . VAL A 1 373 ? -49.266 27.080 157.463 1.00 27.19 353 VAL A O 1
ATOM 2519 N N . LEU A 1 374 ? -47.490 26.204 156.449 1.00 27.29 354 LEU A N 1
ATOM 2520 C CA . LEU A 1 374 ? -47.339 27.390 155.605 1.00 26.93 354 LEU A CA 1
ATOM 2521 C C . LEU A 1 374 ? -48.520 27.578 154.656 1.00 30.42 354 LEU A C 1
ATOM 2522 O O . LEU A 1 374 ? -48.917 28.713 154.339 1.00 29.94 354 LEU A O 1
ATOM 2527 N N . SER A 1 375 ? -49.092 26.473 154.197 1.00 30.59 355 SER A N 1
ATOM 2528 C CA . SER A 1 375 ? -50.253 26.581 153.323 1.00 31.08 355 SER A CA 1
ATOM 2529 C C . SER A 1 375 ? -51.425 27.231 154.069 1.00 31.17 355 SER A C 1
ATOM 2530 O O . SER A 1 375 ? -52.208 27.967 153.486 1.00 31.75 355 SER A O 1
ATOM 2533 N N . TYR A 1 376 ? -51.535 26.969 155.369 1.00 32.41 356 TYR A N 1
ATOM 2534 C CA . TYR A 1 376 ? -52.538 27.651 156.184 1.00 26.94 356 TYR A CA 1
ATOM 2535 C C . TYR A 1 376 ? -52.169 29.119 156.417 1.00 28.91 356 TYR A C 1
ATOM 2536 O O . TYR A 1 376 ? -53.050 29.983 156.465 1.00 29.06 356 TYR A O 1
ATOM 2545 N N . TYR A 1 377 ? -50.876 29.404 156.577 1.00 28.97 357 TYR A N 1
ATOM 2546 C CA . TYR A 1 377 ? -50.442 30.790 156.734 1.00 26.09 357 TYR A CA 1
ATOM 2547 C C . TYR A 1 377 ? -50.878 31.595 155.513 1.00 32.24 357 TYR A C 1
ATOM 2548 O O . TYR A 1 377 ? -51.360 32.720 155.639 1.00 32.54 357 TYR A O 1
ATOM 2557 N N . ARG A 1 378 ? -50.691 31.015 154.329 1.00 32.77 358 ARG A N 1
ATOM 2558 C CA . ARG A 1 378 ? -51.167 31.643 153.090 1.00 36.03 358 ARG A CA 1
ATOM 2559 C C . ARG A 1 378 ? -52.687 31.773 153.061 1.00 34.56 358 ARG A C 1
ATOM 2560 O O . ARG A 1 378 ? -53.227 32.837 152.734 1.00 33.31 358 ARG A O 1
ATOM 2568 N N . LEU A 1 379 ? -53.376 30.689 153.408 1.00 33.73 359 LEU A N 1
ATOM 2569 C CA . LEU A 1 379 ? -54.833 30.682 153.412 1.00 30.53 359 LEU A CA 1
ATOM 2570 C C . LEU A 1 379 ? -55.412 31.773 154.307 1.00 32.84 359 LEU A C 1
ATOM 2571 O O . LEU A 1 379 ? -56.413 32.381 153.954 1.00 33.17 359 LEU A O 1
ATOM 2576 N N . ALA A 1 380 ? -54.785 32.034 155.459 1.00 30.53 360 ALA A N 1
ATOM 2577 C CA . ALA A 1 380 ? -55.306 33.048 156.376 1.00 30.43 360 ALA A CA 1
ATOM 2578 C C . ALA A 1 380 ? -55.301 34.426 155.726 1.00 33.42 360 ALA A C 1
ATOM 2579 O O . ALA A 1 380 ? -56.252 35.189 155.860 1.00 33.33 360 ALA A O 1
ATOM 2581 N N . VAL A 1 381 ? -54.218 34.738 155.023 1.00 33.37 361 VAL A N 1
ATOM 2582 C CA . VAL A 1 381 ? -54.137 36.001 154.307 1.00 35.19 361 VAL A CA 1
ATOM 2583 C C . VAL A 1 381 ? -55.212 36.042 153.225 1.00 34.72 361 VAL A C 1
ATOM 2584 O O . VAL A 1 381 ? -55.935 37.027 153.109 1.00 38.20 361 VAL A O 1
ATOM 2588 N N . ASP A 1 382 ? -55.341 34.962 152.462 1.00 36.32 362 ASP A N 1
ATOM 2589 C CA . ASP A 1 382 ? -56.394 34.881 151.442 1.00 36.61 362 ASP A CA 1
ATOM 2590 C C . ASP A 1 382 ? -57.805 35.048 152.020 1.00 41.25 362 ASP A C 1
ATOM 2591 O O . ASP A 1 382 ? -58.680 35.646 151.382 1.00 39.87 362 ASP A O 1
ATOM 2596 N N . GLU A 1 383 ? -58.027 34.532 153.230 1.00 35.85 363 GLU A N 1
ATOM 2597 C CA . GLU A 1 383 ? -59.326 34.655 153.892 1.00 34.85 363 GLU A CA 1
ATOM 2598 C C . GLU A 1 383 ? -59.559 36.022 154.540 1.00 34.46 363 GLU A C 1
ATOM 2599 O O . GLU A 1 383 ? -60.622 36.278 155.113 1.00 37.98 363 GLU A O 1
ATOM 2605 N N . GLY A 1 384 ? -58.563 36.895 154.461 1.00 37.13 364 GLY A N 1
ATOM 2606 C CA . GLY A 1 384 ? -58.718 38.257 154.938 1.00 35.34 364 GLY A CA 1
ATOM 2607 C C . GLY A 1 384 ? -58.191 38.550 156.335 1.00 34.73 364 GLY A C 1
ATOM 2608 O O . GLY A 1 384 ? -58.596 39.536 156.946 1.00 34.42 364 GLY A O 1
ATOM 2609 N N . ALA A 1 385 ? -57.286 37.713 156.838 1.00 32.90 365 ALA A N 1
ATOM 2610 C CA . ALA A 1 385 ? -56.710 37.930 158.167 1.00 32.76 365 ALA A CA 1
ATOM 2611 C C . ALA A 1 385 ? -55.778 39.135 158.215 1.00 34.57 365 ALA A C 1
ATOM 2612 O O . ALA A 1 385 ? -55.114 39.460 157.234 1.00 35.03 365 ALA A O 1
ATOM 2614 N N . THR A 1 386 ? -55.736 39.787 159.371 1.00 30.98 366 THR A N 1
ATOM 2615 C CA . THR A 1 386 ? -54.663 40.709 159.698 1.00 30.38 366 THR A CA 1
ATOM 2616 C C . THR A 1 386 ? -53.594 39.878 160.369 1.00 35.15 366 THR A C 1
ATOM 2617 O O . THR A 1 386 ? -53.890 39.153 161.319 1.00 30.36 366 THR A O 1
ATOM 2621 N N . VAL A 1 387 ? -52.362 39.958 159.865 1.00 30.14 367 VAL A N 1
ATOM 2622 C CA . VAL A 1 387 ? -51.258 39.233 160.470 1.00 29.25 367 VAL A CA 1
ATOM 2623 C C . VAL A 1 387 ? -50.624 40.125 161.532 1.00 32.17 367 VAL A C 1
ATOM 2624 O O . VAL A 1 387 ? -49.915 41.097 161.230 1.00 31.29 367 VAL A O 1
ATOM 2628 N N . VAL A 1 388 ? -50.904 39.809 162.788 1.00 27.33 368 VAL A N 1
ATOM 2629 C CA . VAL A 1 388 ? -50.443 40.636 163.891 1.00 27.65 368 VAL A CA 1
ATOM 2630 C C . VAL A 1 388 ? -48.953 40.430 164.104 1.00 28.67 368 VAL A C 1
ATOM 2631 O O . VAL A 1 388 ? -48.205 41.386 164.341 1.00 31.67 368 VAL A O 1
ATOM 2635 N N . THR A 1 389 ? -48.519 39.178 164.008 1.00 27.42 369 THR A N 1
ATOM 2636 C CA . THR A 1 389 ? -47.100 38.852 164.033 1.00 28.96 369 THR A CA 1
ATOM 2637 C C . THR A 1 389 ? -46.861 37.533 163.310 1.00 29.30 369 THR A C 1
ATOM 2638 O O . THR A 1 389 ? -47.792 36.746 163.123 1.00 29.43 369 THR A O 1
ATOM 2642 N N . GLY A 1 390 ? -45.622 37.303 162.882 1.00 29.35 370 GLY A N 1
ATOM 2643 C CA . GLY A 1 390 ? -45.264 36.055 162.227 1.00 26.83 370 GLY A CA 1
ATOM 2644 C C . GLY A 1 390 ? -45.803 35.975 160.811 1.00 30.03 370 GLY A C 1
ATOM 2645 O O . GLY A 1 390 ? -45.718 36.934 160.037 1.00 29.59 370 GLY A O 1
ATOM 2646 N N . GLY A 1 391 ? -46.355 34.823 160.466 1.00 28.97 371 GLY A N 1
ATOM 2647 C CA . GLY A 1 391 ? -46.941 34.618 159.151 1.00 30.12 371 GLY A CA 1
ATOM 2648 C C . GLY A 1 391 ? -45.996 34.007 158.134 1.00 31.97 371 GLY A C 1
ATOM 2649 O O . GLY A 1 391 ? -46.389 33.765 156.991 1.00 31.91 371 GLY A O 1
ATOM 2650 N N . GLY A 1 392 ? -44.758 33.736 158.545 1.00 30.92 372 GLY A N 1
ATOM 2651 C CA . GLY A 1 392 ? -43.769 33.170 157.644 1.00 31.58 372 GLY A CA 1
ATOM 2652 C C . GLY A 1 392 ? -42.710 32.284 158.280 1.00 32.55 372 GLY A C 1
ATOM 2653 O O . GLY A 1 392 ? -42.945 31.621 159.288 1.00 30.23 372 GLY A O 1
ATOM 2654 N N . VAL A 1 393 ? -41.533 32.272 157.664 1.00 28.72 373 VAL A N 1
ATOM 2655 C CA . VAL A 1 393 ? -40.414 31.463 158.117 1.00 29.02 373 VAL A CA 1
ATOM 2656 C C . VAL A 1 393 ? -39.309 32.403 158.607 1.00 31.69 373 VAL A C 1
ATOM 2657 O O . VAL A 1 393 ? -39.003 33.401 157.944 1.00 29.68 373 VAL A O 1
ATOM 2661 N N . PRO A 1 394 ? -38.723 32.114 159.779 1.00 30.51 374 PRO A N 1
ATOM 2662 C CA . PRO A 1 394 ? -37.594 32.947 160.206 1.00 30.62 374 PRO A CA 1
ATOM 2663 C C . PRO A 1 394 ? -36.404 32.734 159.282 1.00 32.90 374 PRO A C 1
ATOM 2664 O O . PRO A 1 394 ? -36.233 31.637 158.767 1.00 30.90 374 PRO A O 1
ATOM 2668 N N . LYS A 1 395 ? -35.601 33.771 159.071 1.00 29.70 375 LYS A N 1
ATOM 2669 C CA . LYS A 1 395 ? -34.363 33.606 158.312 1.00 32.47 375 LYS A CA 1
ATOM 2670 C C . LYS A 1 395 ? -33.168 33.611 159.266 1.00 28.52 375 LYS A C 1
ATOM 2671 O O . LYS A 1 395 ? -32.876 34.626 159.899 1.00 29.66 375 LYS A O 1
ATOM 2677 N N . PHE A 1 396 ? -32.491 32.473 159.379 1.00 26.55 376 PHE A N 1
ATOM 2678 C CA . PHE A 1 396 ? -31.390 32.335 160.327 1.00 28.05 376 PHE A CA 1
ATOM 2679 C C . PHE A 1 396 ? -30.034 32.657 159.719 1.00 27.68 376 PHE A C 1
ATOM 2680 O O . PHE A 1 396 ? -29.107 33.034 160.435 1.00 27.96 376 PHE A O 1
ATOM 2688 N N . ASN A 1 397 ? -29.921 32.458 158.412 1.00 28.30 377 ASN A N 1
ATOM 2689 C CA . ASN A 1 397 ? -28.644 32.597 157.718 1.00 28.66 377 ASN A CA 1
ATOM 2690 C C . ASN A 1 397 ? -27.578 31.674 158.303 1.00 29.91 377 ASN A C 1
ATOM 2691 O O . ASN A 1 397 ? -26.439 32.071 158.559 1.00 30.37 377 ASN A O 1
ATOM 2696 N N . ASP A 1 398 ? -27.992 30.431 158.539 1.00 27.08 378 ASP A N 1
ATOM 2697 C CA . ASP A 1 398 ? -27.091 29.348 158.889 1.00 28.16 378 ASP A CA 1
ATOM 2698 C C . ASP A 1 398 ? -27.819 28.040 158.586 1.00 28.95 378 ASP A C 1
ATOM 2699 O O . ASP A 1 398 ? -28.865 28.067 157.941 1.00 26.57 378 ASP A O 1
ATOM 2704 N N . GLU A 1 399 ? -27.267 26.914 159.044 1.00 29.17 379 GLU A N 1
ATOM 2705 C CA . GLU A 1 399 ? -27.779 25.586 158.682 1.00 30.29 379 GLU A CA 1
ATOM 2706 C C . GLU A 1 399 ? -29.258 25.392 159.018 1.00 30.60 379 GLU A C 1
ATOM 2707 O O . GLU A 1 399 ? -29.938 24.539 158.419 1.00 27.70 379 GLU A O 1
ATOM 2713 N N . ARG A 1 400 ? -29.764 26.173 159.970 1.00 26.96 380 ARG A N 1
ATOM 2714 C CA . ARG A 1 400 ? -31.169 26.033 160.378 1.00 28.54 380 ARG A CA 1
ATOM 2715 C C . ARG A 1 400 ? -32.117 26.409 159.246 1.00 31.15 380 ARG A C 1
ATOM 2716 O O . ARG A 1 400 ? -33.278 26.012 159.242 1.00 28.21 380 ARG A O 1
ATOM 2724 N N . ASP A 1 401 ? -31.615 27.158 158.264 1.00 28.10 381 ASP A N 1
ATOM 2725 C CA . ASP A 1 401 ? -32.429 27.452 157.094 1.00 27.70 381 ASP A CA 1
ATOM 2726 C C . ASP A 1 401 ? -32.765 26.195 156.279 1.00 27.18 381 ASP A C 1
ATOM 2727 O O . ASP A 1 401 ? -33.692 26.211 155.476 1.00 30.02 381 ASP A O 1
ATOM 2732 N N . GLN A 1 402 ? -32.012 25.119 156.492 1.00 27.76 382 GLN A N 1
ATOM 2733 C CA . GLN A 1 402 ? -32.283 23.838 155.842 1.00 29.68 382 GLN A CA 1
ATOM 2734 C C . GLN A 1 402 ? -33.231 22.994 156.695 1.00 30.86 382 GLN A C 1
ATOM 2735 O O . GLN A 1 402 ? -33.625 21.898 156.290 1.00 26.74 382 GLN A O 1
ATOM 2741 N N . GLY A 1 403 ? -33.571 23.517 157.872 1.00 29.28 383 GLY A N 1
ATOM 2742 C CA . GLY A 1 403 ? -34.507 22.865 158.783 1.00 29.20 383 GLY A CA 1
ATOM 2743 C C . GLY A 1 403 ? -35.960 23.165 158.457 1.00 28.90 383 GLY A C 1
ATOM 2744 O O . GLY A 1 403 ? -36.288 23.518 157.329 1.00 28.83 383 GLY A O 1
ATOM 2745 N N . ALA A 1 404 ? -36.849 23.016 159.443 1.00 28.18 384 ALA A N 1
ATOM 2746 C CA . ALA A 1 404 ? -38.279 23.174 159.190 1.00 26.36 384 ALA A CA 1
ATOM 2747 C C . ALA A 1 404 ? -38.935 24.138 160.169 1.00 28.35 384 ALA A C 1
ATOM 2748 O O . ALA A 1 404 ? -39.987 23.845 160.711 1.00 26.92 384 ALA A O 1
ATOM 2750 N N . TYR A 1 405 ? -38.305 25.286 160.386 1.00 27.09 385 TYR A N 1
ATOM 2751 C CA . TYR A 1 405 ? -38.818 26.294 161.305 1.00 26.58 385 TYR A CA 1
ATOM 2752 C C . TYR A 1 405 ? -39.928 27.141 160.675 1.00 29.19 385 TYR A C 1
ATOM 2753 O O . TYR A 1 405 ? -39.927 27.371 159.458 1.00 26.17 385 TYR A O 1
ATOM 2762 N N . VAL A 1 406 ? -40.872 27.593 161.512 1.00 26.38 386 VAL A N 1
ATOM 2763 C CA . VAL A 1 406 ? -41.803 28.676 161.160 1.00 24.83 386 VAL A CA 1
ATOM 2764 C C . VAL A 1 406 ? -41.896 29.669 162.322 1.00 24.55 386 VAL A C 1
ATOM 2765 O O . VAL A 1 406 ? -41.488 29.356 163.446 1.00 27.10 386 VAL A O 1
ATOM 2769 N N . GLN A 1 407 ? -42.426 30.855 162.043 1.00 26.90 387 GLN A N 1
ATOM 2770 C CA . GLN A 1 407 ? -42.630 31.881 163.066 1.00 26.32 387 GLN A CA 1
ATOM 2771 C C . GLN A 1 407 ? -43.888 31.638 163.890 1.00 24.80 387 GLN A C 1
ATOM 2772 O O . GLN A 1 407 ? -44.919 31.234 163.344 1.00 26.16 387 GLN A O 1
ATOM 2778 N N . PRO A 1 408 ? -43.812 31.912 165.203 1.00 24.23 388 PRO A N 1
ATOM 2779 C CA . PRO A 1 408 ? -45.063 32.017 165.969 1.00 21.97 388 PRO A CA 1
ATOM 2780 C C . PRO A 1 408 ? -45.907 33.112 165.334 1.00 26.39 388 PRO A C 1
ATOM 2781 O O . PRO A 1 408 ? -45.386 34.189 164.987 1.00 26.33 388 PRO A O 1
ATOM 2785 N N . THR A 1 409 ? -47.193 32.830 165.169 1.00 23.55 389 THR A N 1
ATOM 2786 C CA . THR A 1 409 ? -48.062 33.653 164.339 1.00 24.52 389 THR A CA 1
ATOM 2787 C C . THR A 1 409 ? -49.375 33.970 165.042 1.00 26.15 389 THR A C 1
ATOM 2788 O O . THR A 1 409 ? -49.973 33.099 165.684 1.00 27.27 389 THR A O 1
ATOM 2792 N N . ILE A 1 410 ? -49.809 35.223 164.940 1.00 26.30 390 ILE A N 1
ATOM 2793 C CA . ILE A 1 410 ? -51.091 35.653 165.497 1.00 26.36 390 ILE A CA 1
ATOM 2794 C C . ILE A 1 410 ? -51.931 36.310 164.408 1.00 28.76 390 ILE A C 1
ATOM 2795 O O . ILE A 1 410 ? -51.438 37.180 163.678 1.00 26.14 390 ILE A O 1
ATOM 2800 N N . TRP A 1 411 ? -53.182 35.877 164.283 1.00 24.34 391 TRP A N 1
ATOM 2801 C CA . TRP A 1 411 ? -54.120 36.481 163.342 1.00 26.22 391 TRP A CA 1
ATOM 2802 C C . TRP A 1 411 ? -55.267 37.184 164.067 1.00 29.50 391 TRP A C 1
ATOM 2803 O O . TRP A 1 411 ? -55.649 36.795 165.171 1.00 27.01 391 TRP A O 1
ATOM 2814 N N . THR A 1 412 ? -55.819 38.220 163.438 1.00 26.81 392 THR A N 1
ATOM 2815 C CA . THR A 1 412 ? -57.120 38.758 163.845 1.00 28.38 392 THR A CA 1
ATOM 2816 C C . THR A 1 412 ? -57.959 38.968 162.581 1.00 30.65 392 THR A C 1
ATOM 2817 O O . THR A 1 412 ? -57.445 38.828 161.464 1.00 28.34 392 THR A O 1
ATOM 2821 N N . GLY A 1 413 ? -59.244 39.271 162.763 1.00 30.52 393 GLY A N 1
ATOM 2822 C CA . GLY A 1 413 ? -60.100 39.707 161.665 1.00 31.25 393 GLY A CA 1
ATOM 2823 C C . GLY A 1 413 ? -60.871 38.662 160.876 1.00 32.87 393 GLY A C 1
ATOM 2824 O O . GLY A 1 413 ? -61.639 39.009 159.970 1.00 35.40 393 GLY A O 1
ATOM 2825 N N . LEU A 1 414 ? -60.695 37.389 161.206 1.00 30.46 394 LEU A N 1
ATOM 2826 C CA . LEU A 1 414 ? -61.418 36.325 160.504 1.00 31.88 394 LEU A CA 1
ATOM 2827 C C . LEU A 1 414 ? -62.774 36.057 161.138 1.00 33.62 394 LEU A C 1
ATOM 2828 O O . LEU A 1 414 ? -62.943 36.213 162.347 1.00 33.75 394 LEU A O 1
ATOM 2833 N N . SER A 1 415 ? -63.740 35.635 160.327 1.00 37.58 395 SER A N 1
ATOM 2834 C CA . SER A 1 415 ? -65.034 35.240 160.872 1.00 35.13 395 SER A CA 1
ATOM 2835 C C . SER A 1 415 ? -64.919 33.839 161.475 1.00 33.58 395 SER A C 1
ATOM 2836 O O . SER A 1 415 ? -63.971 33.101 161.179 1.00 33.14 395 SER A O 1
ATOM 2839 N N . ASP A 1 416 ? -65.880 33.476 162.321 1.00 32.79 396 ASP A N 1
ATOM 2840 C CA . ASP A 1 416 ? -65.876 32.175 162.985 1.00 34.11 396 ASP A CA 1
ATOM 2841 C C . ASP A 1 416 ? -65.946 31.022 162.000 1.00 36.70 396 ASP A C 1
ATOM 2842 O O . ASP A 1 416 ? -65.671 29.876 162.353 1.00 34.99 396 ASP A O 1
ATOM 2847 N N . LYS A 1 417 ? -66.320 31.328 160.764 1.00 35.58 397 LYS A N 1
ATOM 2848 C CA . LYS A 1 417 ? -66.498 30.303 159.751 1.00 32.76 397 LYS A CA 1
ATOM 2849 C C . LYS A 1 417 ? -65.308 30.144 158.815 1.00 35.25 397 LYS A C 1
ATOM 2850 O O . LYS A 1 417 ? -65.301 29.254 157.970 1.00 34.73 397 LYS A O 1
ATOM 2856 N N . ALA A 1 418 ? -64.298 30.990 158.965 1.00 31.33 398 ALA A N 1
ATOM 2857 C CA . ALA A 1 418 ? -63.100 30.848 158.138 1.00 32.84 398 ALA A CA 1
ATOM 2858 C C . ALA A 1 418 ? -62.456 29.476 158.340 1.00 36.14 398 ALA A C 1
ATOM 2859 O O . ALA A 1 418 ? -62.497 28.915 159.444 1.00 34.13 398 ALA A O 1
ATOM 2861 N N . ARG A 1 419 ? -61.866 28.934 157.278 1.00 30.73 399 ARG A N 1
ATOM 2862 C CA . ARG A 1 419 ? -61.187 27.645 157.366 1.00 32.24 399 ARG A CA 1
ATOM 2863 C C . ARG A 1 419 ? -60.054 27.664 158.395 1.00 29.60 399 ARG A C 1
ATOM 2864 O O . ARG A 1 419 ? -59.819 26.680 159.089 1.00 31.03 399 ARG A O 1
ATOM 2872 N N . CYS A 1 420 ? -59.357 28.787 158.496 1.00 29.28 400 CYS A N 1
ATOM 2873 C CA . CYS A 1 420 ? -58.195 28.867 159.385 1.00 31.16 400 CYS A CA 1
ATOM 2874 C C . CYS A 1 420 ? -58.605 28.896 160.853 1.00 34.08 400 CYS A C 1
ATOM 2875 O O . CYS A 1 420 ? -57.771 28.742 161.746 1.00 31.93 400 CYS A O 1
ATOM 2878 N N . VAL A 1 421 ? -59.896 29.091 161.089 1.00 29.52 401 VAL A N 1
ATOM 2879 C CA . VAL A 1 421 ? -60.417 29.184 162.438 1.00 31.14 401 VAL A CA 1
ATOM 2880 C C . VAL A 1 421 ? -61.175 27.897 162.805 1.00 32.25 401 VAL A C 1
ATOM 2881 O O . VAL A 1 421 ? -61.520 27.676 163.966 1.00 30.95 401 VAL A O 1
ATOM 2885 N N . THR A 1 422 ? -61.392 27.022 161.822 1.00 30.34 402 THR A N 1
ATOM 2886 C CA . THR A 1 422 ? -62.174 25.812 162.059 1.00 31.17 402 THR A CA 1
ATOM 2887 C C . THR A 1 422 ? -61.402 24.513 161.853 1.00 32.52 402 THR A C 1
ATOM 2888 O O . THR A 1 422 ? -61.828 23.467 162.328 1.00 35.03 402 THR A O 1
ATOM 2892 N N . GLU A 1 423 ? -60.294 24.564 161.117 1.00 29.93 403 GLU A N 1
ATOM 2893 C CA . GLU A 1 423 ? -59.533 23.364 160.816 1.00 29.64 403 GLU A CA 1
ATOM 2894 C C . GLU A 1 423 ? -58.234 23.368 161.614 1.00 27.40 403 GLU A C 1
ATOM 2895 O O . GLU A 1 423 ? -57.583 24.405 161.738 1.00 28.62 403 GLU A O 1
ATOM 2901 N N . GLU A 1 424 ? -57.867 22.205 162.138 1.00 28.47 404 GLU A N 1
ATOM 2902 C CA . GLU A 1 424 ? -56.640 22.051 162.914 1.00 26.16 404 GLU A CA 1
ATOM 2903 C C . GLU A 1 424 ? -55.372 22.252 162.078 1.00 31.13 404 GLU A C 1
ATOM 2904 O O . GLU A 1 424 ? -55.125 21.542 161.106 1.00 28.87 404 GLU A O 1
ATOM 2910 N N . ILE A 1 425 ? -54.559 23.211 162.490 1.00 25.16 405 ILE A N 1
ATOM 2911 C CA . ILE A 1 425 ? -53.305 23.508 161.794 1.00 25.13 405 ILE A CA 1
ATOM 2912 C C . ILE A 1 425 ? -52.139 22.750 162.424 1.00 28.10 405 ILE A C 1
ATOM 2913 O O . ILE A 1 425 ? -51.293 22.180 161.716 1.00 28.56 405 ILE A O 1
ATOM 2918 N N . PHE A 1 426 ? -52.110 22.721 163.756 1.00 25.10 406 PHE A N 1
ATOM 2919 C CA . PHE A 1 426 ? -51.060 22.017 164.501 1.00 24.84 406 PHE A CA 1
ATOM 2920 C C . PHE A 1 426 ? -49.717 22.740 164.307 1.00 26.12 406 PHE A C 1
ATOM 2921 O O . PHE A 1 426 ? -48.664 22.114 164.173 1.00 27.06 406 PHE A O 1
ATOM 2929 N N . GLY A 1 427 ? -49.781 24.066 164.289 1.00 25.75 407 GLY A N 1
ATOM 2930 C CA . GLY A 1 427 ? -48.604 24.907 164.221 1.00 23.69 407 GLY A CA 1
ATOM 2931 C C . GLY A 1 427 ? -48.655 25.954 165.323 1.00 24.20 407 GLY A C 1
ATOM 2932 O O . GLY A 1 427 ? -49.608 25.990 166.115 1.00 25.28 407 GLY A O 1
ATOM 2933 N N . PRO A 1 428 ? -47.642 26.825 165.378 1.00 24.64 408 PRO A N 1
ATOM 2934 C CA . PRO A 1 428 ? -47.590 27.803 166.468 1.00 24.54 408 PRO A CA 1
ATOM 2935 C C . PRO A 1 428 ? -48.383 29.029 166.082 1.00 25.72 408 PRO A C 1
ATOM 2936 O O . PRO A 1 428 ? -47.824 30.061 165.712 1.00 24.81 408 PRO A O 1
ATOM 2940 N N . VAL A 1 429 ? -49.700 28.909 166.178 1.00 24.27 409 VAL A N 1
ATOM 2941 C CA . VAL A 1 429 ? -50.561 29.947 165.667 1.00 24.58 409 VAL A CA 1
ATOM 2942 C C . VAL A 1 429 ? -51.824 30.052 166.492 1.00 24.56 409 VAL A C 1
ATOM 2943 O O . VAL A 1 429 ? -52.294 29.057 167.053 1.00 26.33 409 VAL A O 1
ATOM 2947 N N . CYS A 1 430 ? -52.357 31.264 166.589 1.00 25.12 410 CYS A N 1
ATOM 2948 C CA . CYS A 1 430 ? -53.703 31.461 167.123 1.00 24.36 410 CYS A CA 1
ATOM 2949 C C . CYS A 1 430 ? -54.384 32.639 166.447 1.00 26.00 410 CYS A C 1
ATOM 2950 O O . CYS A 1 430 ? -53.739 33.617 166.073 1.00 26.35 410 CYS A O 1
ATOM 2953 N N . HIS A 1 431 ? -55.690 32.529 166.274 1.00 23.93 411 HIS A N 1
ATOM 2954 C CA . HIS A 1 431 ? -56.485 33.661 165.828 1.00 24.05 411 HIS A CA 1
ATOM 2955 C C . HIS A 1 431 ? -57.193 34.224 167.049 1.00 26.91 411 HIS A C 1
ATOM 2956 O O . HIS A 1 431 ? -57.675 33.467 167.886 1.00 27.22 411 HIS A O 1
ATOM 2963 N N . ILE A 1 432 ? -57.238 35.542 167.165 1.00 24.67 412 ILE A N 1
ATOM 2964 C CA . ILE A 1 432 ? -57.865 36.181 168.318 1.00 24.24 412 ILE A CA 1
ATOM 2965 C C . ILE A 1 432 ? -59.071 37.009 167.912 1.00 27.13 412 ILE A C 1
ATOM 2966 O O . ILE A 1 432 ? -58.988 37.835 166.996 1.00 26.92 412 ILE A O 1
ATOM 2971 N N . SER A 1 433 ? -60.183 36.802 168.615 1.00 24.24 413 SER A N 1
ATOM 2972 C CA . SER A 1 433 ? -61.440 37.447 168.273 1.00 30.06 413 SER A CA 1
ATOM 2973 C C . SER A 1 433 ? -62.081 38.035 169.535 1.00 28.78 413 SER A C 1
ATOM 2974 O O . SER A 1 433 ? -62.011 37.422 170.604 1.00 27.55 413 SER A O 1
ATOM 2977 N N . PRO A 1 434 ? -62.704 39.225 169.424 1.00 26.65 414 PRO A N 1
ATOM 2978 C CA . PRO A 1 434 ? -63.389 39.780 170.598 1.00 26.64 414 PRO A CA 1
ATOM 2979 C C . PRO A 1 434 ? -64.743 39.114 170.848 1.00 26.97 414 PRO A C 1
ATOM 2980 O O . PRO A 1 434 ? -65.306 38.539 169.930 1.00 29.01 414 PRO A O 1
ATOM 2984 N N . PHE A 1 435 ? -65.252 39.209 172.077 1.00 26.95 415 PHE A N 1
ATOM 2985 C CA . PHE A 1 435 ? -66.630 38.824 172.390 1.00 25.77 415 PHE A CA 1
ATOM 2986 C C . PHE A 1 435 ? -67.190 39.793 173.434 1.00 26.47 415 PHE A C 1
ATOM 2987 O O . PHE A 1 435 ? -66.422 40.487 174.112 1.00 25.36 415 PHE A O 1
ATOM 2995 N N . ASP A 1 436 ? -68.514 39.827 173.587 1.00 25.28 416 ASP A N 1
ATOM 2996 C CA . ASP A 1 436 ? -69.133 40.748 174.549 1.00 25.80 416 ASP A CA 1
ATOM 2997 C C . ASP A 1 436 ? -69.820 40.040 175.707 1.00 28.35 416 ASP A C 1
ATOM 2998 O O . ASP A 1 436 ? -69.898 40.574 176.809 1.00 31.24 416 ASP A O 1
ATOM 3003 N N . ASP A 1 437 ? -70.354 38.857 175.437 1.00 25.70 417 ASP A N 1
ATOM 3004 C CA . ASP A 1 437 ? -71.282 38.207 176.362 1.00 26.76 417 ASP A CA 1
ATOM 3005 C C . ASP A 1 437 ? -70.844 36.775 176.691 1.00 27.22 417 ASP A C 1
ATOM 3006 O O . ASP A 1 437 ? -70.312 36.059 175.841 1.00 24.74 417 ASP A O 1
ATOM 3011 N N . GLU A 1 438 ? -71.091 36.353 177.924 1.00 25.28 418 GLU A N 1
ATOM 3012 C CA . GLU A 1 438 ? -70.662 35.023 178.371 1.00 25.80 418 GLU A CA 1
ATOM 3013 C C . GLU A 1 438 ? -71.354 33.884 177.611 1.00 25.51 418 GLU A C 1
ATOM 3014 O O . GLU A 1 438 ? -70.712 32.933 177.170 1.00 26.14 418 GLU A O 1
ATOM 3020 N N . ASP A 1 439 ? -72.667 33.975 177.449 1.00 26.21 419 ASP A N 1
ATOM 3021 C CA . ASP A 1 439 ? -73.376 32.940 176.711 1.00 28.38 419 ASP A CA 1
ATOM 3022 C C . ASP A 1 439 ? -72.931 32.922 175.251 1.00 27.96 419 ASP A C 1
ATOM 3023 O O . ASP A 1 439 ? -72.783 31.853 174.665 1.00 27.53 419 ASP A O 1
ATOM 3028 N N . GLU A 1 440 ? -72.703 34.111 174.691 1.00 26.59 420 GLU A N 1
ATOM 3029 C CA . GLU A 1 440 ? -72.200 34.255 173.323 1.00 29.56 420 GLU A CA 1
ATOM 3030 C C . GLU A 1 440 ? -70.908 33.479 173.106 1.00 26.25 420 GLU A C 1
ATOM 3031 O O . GLU A 1 440 ? -70.781 32.700 172.155 1.00 25.71 420 GLU A O 1
ATOM 3037 N N . VAL A 1 441 ? -69.942 33.692 173.994 1.00 25.22 421 VAL A N 1
ATOM 3038 C CA . VAL A 1 441 ? -68.629 33.087 173.801 1.00 23.74 421 VAL A CA 1
ATOM 3039 C C . VAL A 1 441 ? -68.671 31.582 174.037 1.00 23.21 421 VAL A C 1
ATOM 3040 O O . VAL A 1 441 ? -67.946 30.820 173.386 1.00 26.35 421 VAL A O 1
ATOM 3044 N N . ILE A 1 442 ? -69.518 31.155 174.966 1.00 23.15 422 ILE A N 1
ATOM 3045 C CA . ILE A 1 442 ? -69.712 29.731 175.191 1.00 22.89 422 ILE A CA 1
ATOM 3046 C C . ILE A 1 442 ? -70.212 29.074 173.905 1.00 23.20 422 ILE A C 1
ATOM 3047 O O . ILE A 1 442 ? -69.704 28.034 173.487 1.00 24.30 422 ILE A O 1
ATOM 3052 N N . ASN A 1 443 ? -71.196 29.691 173.262 1.00 26.45 423 ASN A N 1
ATOM 3053 C CA . ASN A 1 443 ? -71.733 29.120 172.027 1.00 27.76 423 ASN A CA 1
ATOM 3054 C C . ASN A 1 443 ? -70.691 29.121 170.911 1.00 24.54 423 ASN A C 1
ATOM 3055 O O . ASN A 1 443 ? -70.601 28.176 170.133 1.00 26.21 423 ASN A O 1
ATOM 3060 N N . ARG A 1 444 ? -69.890 30.176 170.848 1.00 23.60 424 ARG A N 1
ATOM 3061 C CA . ARG A 1 444 ? -68.838 30.248 169.831 1.00 24.48 424 ARG A CA 1
ATOM 3062 C C . ARG A 1 444 ? -67.729 29.218 170.060 1.00 24.90 424 ARG A C 1
ATOM 3063 O O . ARG A 1 444 ? -67.176 28.637 169.104 1.00 26.03 424 ARG A O 1
ATOM 3071 N N . VAL A 1 445 ? -67.380 28.994 171.325 1.00 24.26 425 VAL A N 1
ATOM 3072 C CA . VAL A 1 445 ? -66.409 27.953 171.644 1.00 23.85 425 VAL A CA 1
ATOM 3073 C C . VAL A 1 445 ? -66.935 26.587 171.211 1.00 24.18 425 VAL A C 1
ATOM 3074 O O . VAL A 1 445 ? -66.187 25.769 170.646 1.00 23.63 425 VAL A O 1
ATOM 3078 N N . ASN A 1 446 ? -68.225 26.352 171.453 1.00 24.90 426 ASN A N 1
ATOM 3079 C CA . ASN A 1 446 ? -68.822 25.041 171.205 1.00 25.48 426 ASN A CA 1
ATOM 3080 C C . ASN A 1 446 ? -69.182 24.813 169.740 1.00 28.41 426 ASN A C 1
ATOM 3081 O O . ASN A 1 446 ? -69.473 23.687 169.342 1.00 29.01 426 ASN A O 1
ATOM 3086 N N . ASP A 1 447 ? -69.172 25.881 168.948 1.00 28.69 427 ASP A N 1
ATOM 3087 C CA . ASP A 1 447 ? -69.495 25.786 167.521 1.00 31.17 427 ASP A CA 1
ATOM 3088 C C . ASP A 1 447 ? -68.282 25.256 166.772 1.00 32.77 427 ASP A C 1
ATOM 3089 O O . ASP A 1 447 ? -67.537 26.003 166.139 1.00 31.92 427 ASP A O 1
ATOM 3094 N N . SER A 1 448 ? -68.078 23.951 166.866 1.00 29.72 428 SER A N 1
ATOM 3095 C CA . SER A 1 448 ? -66.886 23.328 166.332 1.00 33.59 428 SER A CA 1
ATOM 3096 C C . SER A 1 448 ? -67.200 21.858 166.146 1.00 32.25 428 SER A C 1
ATOM 3097 O O . SER A 1 448 ? -67.992 21.301 166.904 1.00 30.80 428 SER A O 1
ATOM 3100 N N . ASN A 1 449 ? -66.599 21.236 165.134 1.00 30.86 429 ASN A N 1
ATOM 3101 C CA . ASN A 1 449 ? -66.730 19.792 164.949 1.00 33.65 429 ASN A CA 1
ATOM 3102 C C . ASN A 1 449 ? -65.783 19.031 165.870 1.00 32.69 429 ASN A C 1
ATOM 3103 O O . ASN A 1 449 ? -65.843 17.805 165.948 1.00 31.16 429 ASN A O 1
ATOM 3108 N N . TYR A 1 450 ? -64.911 19.772 166.556 1.00 29.05 430 TYR A N 1
ATOM 3109 C CA . TYR A 1 450 ? -63.969 19.194 167.509 1.00 28.85 430 TYR A CA 1
ATOM 3110 C C . TYR A 1 450 ? -64.424 19.479 168.941 1.00 27.63 430 TYR A C 1
ATOM 3111 O O . TYR A 1 450 ? -65.362 20.228 169.160 1.00 30.08 430 TYR A O 1
ATOM 3120 N N . GLY A 1 451 ? -63.735 18.903 169.920 1.00 29.37 431 GLY A N 1
ATOM 3121 C CA . GLY A 1 451 ? -64.107 19.130 171.308 1.00 25.90 431 GLY A CA 1
ATOM 3122 C C . GLY A 1 451 ? -63.112 18.509 172.275 1.00 27.42 431 GLY A C 1
ATOM 3123 O O . GLY A 1 451 ? -63.483 17.673 173.103 1.00 26.71 431 GLY A O 1
ATOM 3124 N N . LEU A 1 452 ? -61.857 18.944 172.202 1.00 25.65 432 LEU A N 1
ATOM 3125 C CA . LEU A 1 452 ? -60.823 18.330 173.033 1.00 25.88 432 LEU A CA 1
ATOM 3126 C C . LEU A 1 452 ? -60.636 19.075 174.342 1.00 26.11 432 LEU A C 1
ATOM 3127 O O . LEU A 1 452 ? -60.893 18.533 175.412 1.00 25.15 432 LEU A O 1
ATOM 3132 N N . ALA A 1 453 ? -60.194 20.326 174.257 1.00 24.30 433 ALA A N 1
ATOM 3133 C CA . ALA A 1 453 ? -59.829 21.063 175.458 1.00 24.56 433 ALA A CA 1
ATOM 3134 C C . ALA A 1 453 ? -60.219 22.512 175.337 1.00 25.63 433 ALA A C 1
ATOM 3135 O O . ALA A 1 453 ? -60.437 23.014 174.233 1.00 25.57 433 ALA A O 1
ATOM 3137 N N . CYS A 1 454 ? -60.322 23.176 176.482 1.00 21.42 434 CYS A N 1
ATOM 3138 C CA . CYS A 1 454 ? -60.532 24.622 176.520 1.00 22.66 434 CYS A CA 1
ATOM 3139 C C . CYS A 1 454 ? -59.805 25.178 177.733 1.00 25.79 434 CYS A C 1
ATOM 3140 O O . CYS A 1 454 ? -59.731 24.507 178.764 1.00 25.94 434 CYS A O 1
ATOM 3143 N N . ALA A 1 455 ? -59.268 26.389 177.611 1.00 22.56 435 ALA A N 1
ATOM 3144 C CA . ALA A 1 455 ? -58.628 27.078 178.733 1.00 22.19 435 ALA A CA 1
ATOM 3145 C C . ALA A 1 455 ? -59.368 28.387 178.957 1.00 25.97 435 ALA A C 1
ATOM 3146 O O . ALA A 1 455 ? -59.571 29.146 178.016 1.00 26.21 435 ALA A O 1
ATOM 3148 N N . ILE A 1 456 ? -59.782 28.641 180.198 1.00 22.64 436 ILE A N 1
ATOM 3149 C CA . ILE A 1 456 ? -60.568 29.822 180.556 1.00 23.37 436 ILE A CA 1
ATOM 3150 C C . ILE A 1 456 ? -59.792 30.636 181.579 1.00 22.02 436 ILE A C 1
ATOM 3151 O O . ILE A 1 456 ? -59.217 30.068 182.509 1.00 23.19 436 ILE A O 1
ATOM 3156 N N . TRP A 1 457 ? -59.769 31.954 181.394 1.00 22.05 437 TRP A N 1
ATOM 3157 C CA . TRP A 1 457 ? -59.060 32.860 182.286 1.00 21.86 437 TRP A CA 1
ATOM 3158 C C . TRP A 1 457 ? -60.073 33.802 182.914 1.00 22.88 437 TRP A C 1
ATOM 3159 O O . TRP A 1 457 ? -60.709 34.592 182.214 1.00 21.44 437 TRP A O 1
ATOM 3170 N N . THR A 1 458 ? -60.250 33.676 184.228 1.00 23.36 438 THR A N 1
ATOM 3171 C CA . THR A 1 458 ? -61.156 34.532 184.993 1.00 23.68 438 THR A CA 1
ATOM 3172 C C . THR A 1 458 ? -60.780 34.447 186.468 1.00 24.02 438 THR A C 1
ATOM 3173 O O . THR A 1 458 ? -60.410 33.379 186.944 1.00 24.79 438 THR A O 1
ATOM 3177 N N . THR A 1 459 ? -60.903 35.553 187.195 1.00 23.61 439 THR A N 1
ATOM 3178 C CA . THR A 1 459 ? -60.669 35.523 188.639 1.00 23.52 439 THR A CA 1
ATOM 3179 C C . THR A 1 459 ? -61.975 35.320 189.429 1.00 25.06 439 THR A C 1
ATOM 3180 O O . THR A 1 459 ? -61.965 35.278 190.657 1.00 24.18 439 THR A O 1
ATOM 3184 N N . ASN A 1 460 ? -63.089 35.158 188.719 1.00 22.60 440 ASN A N 1
ATOM 3185 C CA . ASN A 1 460 ? -64.398 35.095 189.372 1.00 22.88 440 ASN A CA 1
ATOM 3186 C C . ASN A 1 460 ? -64.815 33.657 189.688 1.00 23.12 440 ASN A C 1
ATOM 3187 O O . ASN A 1 460 ? -64.843 32.794 188.818 1.00 23.77 440 ASN A O 1
ATOM 3192 N N . LEU A 1 461 ? -65.113 33.411 190.955 1.00 24.32 441 LEU A N 1
ATOM 3193 C CA . LEU A 1 461 ? -65.460 32.067 191.438 1.00 24.34 441 LEU A CA 1
ATOM 3194 C C . LEU A 1 461 ? -66.624 31.431 190.673 1.00 22.96 441 LEU A C 1
ATOM 3195 O O . LEU A 1 461 ? -66.484 30.330 190.119 1.00 23.74 441 LEU A O 1
ATOM 3200 N N . SER A 1 462 ? -67.788 32.079 190.711 1.00 22.59 442 SER A N 1
ATOM 3201 C CA . SER A 1 462 ? -68.959 31.552 190.002 1.00 25.00 442 SER A CA 1
ATOM 3202 C C . SER A 1 462 ? -68.692 31.380 188.513 1.00 24.26 442 SER A C 1
ATOM 3203 O O . SER A 1 462 ? -69.107 30.386 187.912 1.00 23.62 442 SER A O 1
ATOM 3206 N N . ARG A 1 463 ? -68.003 32.348 187.920 1.00 24.87 443 ARG A N 1
ATOM 3207 C CA . ARG A 1 463 ? -67.781 32.292 186.477 1.00 26.08 443 ARG A CA 1
ATOM 3208 C C . ARG A 1 463 ? -66.974 31.053 186.120 1.00 23.35 443 ARG A C 1
ATOM 3209 O O . ARG A 1 463 ? -67.310 30.323 185.188 1.00 22.49 443 ARG A O 1
ATOM 3217 N N . ALA A 1 464 ? -65.925 30.784 186.895 1.00 22.71 444 ALA A N 1
ATOM 3218 C CA . ALA A 1 464 ? -65.084 29.631 186.622 1.00 22.98 444 ALA A CA 1
ATOM 3219 C C . ALA A 1 464 ? -65.877 28.332 186.550 1.00 24.17 444 ALA A C 1
ATOM 3220 O O . ALA A 1 464 ? -65.756 27.558 185.587 1.00 22.37 444 ALA A O 1
ATOM 3222 N N . HIS A 1 465 ? -66.710 28.087 187.554 1.00 21.87 445 HIS A N 1
ATOM 3223 C CA . HIS A 1 465 ? -67.456 26.840 187.593 1.00 22.65 445 HIS A CA 1
ATOM 3224 C C . HIS A 1 465 ? -68.651 26.811 186.636 1.00 23.04 445 HIS A C 1
ATOM 3225 O O . HIS A 1 465 ? -68.927 25.775 186.021 1.00 25.56 445 HIS A O 1
ATOM 3232 N N . ARG A 1 466 ? -69.343 27.942 186.511 1.00 21.66 446 ARG A N 1
ATOM 3233 C CA . ARG A 1 466 ? -70.519 28.048 185.623 1.00 22.08 446 ARG A CA 1
ATOM 3234 C C . ARG A 1 466 ? -70.148 27.850 184.143 1.00 23.48 446 ARG A C 1
ATOM 3235 O O . ARG A 1 466 ? -70.807 27.102 183.401 1.00 25.77 446 ARG A O 1
ATOM 3243 N N . VAL A 1 467 ? -69.100 28.538 183.712 1.00 22.46 447 VAL A N 1
ATOM 3244 C CA . VAL A 1 467 ? -68.678 28.474 182.320 1.00 23.38 447 VAL A CA 1
ATOM 3245 C C . VAL A 1 467 ? -68.023 27.137 181.986 1.00 22.83 447 VAL A C 1
ATOM 3246 O O . VAL A 1 467 ? -68.323 26.536 180.961 1.00 23.46 447 VAL A O 1
ATOM 3250 N N . SER A 1 468 ? -67.164 26.640 182.873 1.00 21.82 448 SER A N 1
ATOM 3251 C CA . SER A 1 468 ? -66.419 25.426 182.566 1.00 22.33 448 SER A CA 1
ATOM 3252 C C . SER A 1 468 ? -67.348 24.253 182.295 1.00 23.56 448 SER A C 1
ATOM 3253 O O . SER A 1 468 ? -67.090 23.440 181.404 1.00 23.52 448 SER A O 1
ATOM 3256 N N . ARG A 1 469 ? -68.432 24.169 183.060 1.00 23.00 449 ARG A N 1
ATOM 3257 C CA . ARG A 1 469 ? -69.360 23.058 182.913 1.00 24.06 449 ARG A CA 1
ATOM 3258 C C . ARG A 1 469 ? -70.114 23.090 181.587 1.00 27.07 449 ARG A C 1
ATOM 3259 O O . ARG A 1 469 ? -70.650 22.071 181.144 1.00 28.17 449 ARG A O 1
ATOM 3267 N N . GLN A 1 470 ? -70.156 24.256 180.957 1.00 24.48 450 GLN A N 1
ATOM 3268 C CA . GLN A 1 470 ? -70.935 24.427 179.735 1.00 23.57 450 GLN A CA 1
ATOM 3269 C C . GLN A 1 470 ? -70.099 24.238 178.474 1.00 27.52 450 GLN A C 1
ATOM 3270 O O . GLN A 1 470 ? -70.639 24.209 177.372 1.00 26.74 450 GLN A O 1
ATOM 3276 N N . ILE A 1 471 ? -68.785 24.114 178.628 1.00 24.15 451 ILE A N 1
ATOM 3277 C CA . ILE A 1 471 ? -67.937 23.925 177.449 1.00 25.41 451 ILE A CA 1
ATOM 3278 C C . ILE A 1 471 ? -67.959 22.472 177.009 1.00 26.57 451 ILE A C 1
ATOM 3279 O O . ILE A 1 471 ? -67.688 21.571 177.804 1.00 25.93 451 ILE A O 1
ATOM 3284 N N . HIS A 1 472 ? -68.256 22.244 175.734 1.00 24.57 452 HIS A N 1
ATOM 3285 C CA . HIS A 1 472 ? -68.408 20.882 175.237 1.00 25.71 452 HIS A CA 1
ATOM 3286 C C . HIS A 1 472 ? -67.081 20.255 174.802 1.00 26.77 452 HIS A C 1
ATOM 3287 O O . HIS A 1 472 ? -66.799 20.135 173.601 1.00 25.98 452 HIS A O 1
ATOM 3294 N N . VAL A 1 473 ? -66.253 19.882 175.781 1.00 24.07 453 VAL A N 1
ATOM 3295 C CA . VAL A 1 473 ? -64.923 19.328 175.526 1.00 23.07 453 VAL A CA 1
ATOM 3296 C C . VAL A 1 473 ? -64.653 18.320 176.618 1.00 24.38 453 VAL A C 1
ATOM 3297 O O . VAL A 1 473 ? -65.408 18.251 177.595 1.00 26.54 453 VAL A O 1
ATOM 3301 N N . GLY A 1 474 ? -63.592 17.536 176.473 1.00 22.57 454 GLY A N 1
ATOM 3302 C CA . GLY A 1 474 ? -63.262 16.569 177.505 1.00 21.67 454 GLY A CA 1
ATOM 3303 C C . GLY A 1 474 ? -62.489 17.178 178.667 1.00 27.25 454 GLY A C 1
ATOM 3304 O O . GLY A 1 474 ? -62.523 16.654 179.783 1.00 25.05 454 GLY A O 1
ATOM 3305 N N . LEU A 1 475 ? -61.805 18.290 178.401 1.00 22.69 455 LEU A N 1
ATOM 3306 C CA . LEU A 1 475 ? -60.817 18.846 179.333 1.00 25.08 455 LEU A CA 1
ATOM 3307 C C . LEU A 1 475 ? -60.922 20.362 179.413 1.00 26.17 455 LEU A C 1
ATOM 3308 O O . LEU A 1 475 ? -60.765 21.043 178.400 1.00 24.94 455 LEU A O 1
ATOM 3313 N N . VAL A 1 476 ? -61.173 20.902 180.606 1.00 21.50 456 VAL A N 1
ATOM 3314 C CA . VAL A 1 476 ? -61.155 22.350 180.783 1.00 21.19 456 VAL A CA 1
ATOM 3315 C C . VAL A 1 476 ? -60.085 22.709 181.803 1.00 24.59 456 VAL A C 1
ATOM 3316 O O . VAL A 1 476 ? -59.944 22.029 182.818 1.00 24.35 456 VAL A O 1
ATOM 3320 N N . TRP A 1 477 ? -59.308 23.748 181.513 1.00 21.10 457 TRP A N 1
ATOM 3321 C CA . TRP A 1 477 ? -58.383 24.321 182.501 1.00 22.35 457 TRP A CA 1
ATOM 3322 C C . TRP A 1 477 ? -58.842 25.731 182.829 1.00 25.75 457 TRP A C 1
ATOM 3323 O O . TRP A 1 477 ? -59.297 26.457 181.942 1.00 24.92 457 TRP A O 1
ATOM 3334 N N . VAL A 1 478 ? -58.739 26.128 184.095 1.00 22.04 458 VAL A N 1
ATOM 3335 C CA . VAL A 1 478 ? -59.063 27.502 184.461 1.00 21.06 458 VAL A CA 1
ATOM 3336 C C . VAL A 1 478 ? -57.804 28.144 185.044 1.00 25.07 458 VAL A C 1
ATOM 3337 O O . VAL A 1 478 ? -57.218 27.609 185.986 1.00 22.28 458 VAL A O 1
ATOM 3341 N N . ASN A 1 479 ? -57.366 29.253 184.443 1.00 22.72 459 ASN A N 1
ATOM 3342 C CA . ASN A 1 479 ? -56.167 29.979 184.888 1.00 25.40 459 ASN A CA 1
ATOM 3343 C C . ASN A 1 479 ? -54.869 29.173 184.815 1.00 25.68 459 ASN A C 1
ATOM 3344 O O . ASN A 1 479 ? -53.922 29.405 185.570 1.00 22.22 459 ASN A O 1
ATOM 3349 N N . THR A 1 480 ? -54.845 28.216 183.895 1.00 23.63 460 THR A N 1
ATOM 3350 C CA . THR A 1 480 ? -53.648 27.466 183.570 1.00 22.69 460 THR A CA 1
ATOM 3351 C C . THR A 1 480 ? -53.951 26.757 182.254 1.00 24.60 460 THR A C 1
ATOM 3352 O O . THR A 1 480 ? -54.982 27.025 181.627 1.00 24.39 460 THR A O 1
ATOM 3356 N N . TRP A 1 481 ? -53.048 25.881 181.834 1.00 24.70 461 TRP A N 1
ATOM 3357 C CA . TRP A 1 481 ? -53.237 25.075 180.627 1.00 24.59 461 TRP A CA 1
ATOM 3358 C C . TRP A 1 481 ? -52.277 23.903 180.673 1.00 24.69 461 TRP A C 1
ATOM 3359 O O . TRP A 1 481 ? -51.118 24.061 181.074 1.00 25.32 461 TRP A O 1
ATOM 3370 N N . TYR A 1 482 ? -52.776 22.730 180.276 1.00 23.31 462 TYR A N 1
ATOM 3371 C CA . TYR A 1 482 ? -52.007 21.493 180.219 1.00 25.56 462 TYR A CA 1
ATOM 3372 C C . TYR A 1 482 ? -51.325 21.177 181.556 1.00 28.52 462 TYR A C 1
ATOM 3373 O O . TYR A 1 482 ? -50.171 20.758 181.602 1.00 28.29 462 TYR A O 1
ATOM 3382 N N . LEU A 1 483 ? -52.072 21.376 182.638 1.00 27.51 463 LEU A N 1
ATOM 3383 C CA . LEU A 1 483 ? -51.667 20.943 183.972 1.00 28.53 463 LEU A CA 1
ATOM 3384 C C . LEU A 1 483 ? -52.289 19.569 184.126 1.00 28.18 463 LEU A C 1
ATOM 3385 O O . LEU A 1 483 ? -53.515 19.439 184.050 1.00 27.51 463 LEU A O 1
ATOM 3390 N N . ARG A 1 484 ? -51.465 18.544 184.331 1.00 25.80 464 ARG A N 1
ATOM 3391 C CA . ARG A 1 484 ? -51.937 17.164 184.242 1.00 27.02 464 ARG A CA 1
ATOM 3392 C C . ARG A 1 484 ? -51.848 16.368 185.547 1.00 28.61 464 ARG A C 1
ATOM 3393 O O . ARG A 1 484 ? -50.787 16.235 186.140 1.00 28.28 464 ARG A O 1
ATOM 3401 N N . ASP A 1 485 ? -52.984 15.838 185.980 1.00 28.25 465 ASP A N 1
ATOM 3402 C CA . ASP A 1 485 ? -53.018 14.840 187.046 1.00 28.07 465 ASP A CA 1
ATOM 3403 C C . ASP A 1 485 ? -53.354 13.524 186.353 1.00 27.85 465 ASP A C 1
ATOM 3404 O O . ASP A 1 485 ? -54.442 13.384 185.788 1.00 26.69 465 ASP A O 1
ATOM 3409 N N . LEU A 1 486 ? -52.425 12.564 186.374 1.00 26.45 466 LEU A N 1
ATOM 3410 C CA . LEU A 1 486 ? -52.570 11.352 185.561 1.00 24.61 466 LEU A CA 1
ATOM 3411 C C . LEU A 1 486 ? -53.725 10.426 185.980 1.00 26.99 466 LEU A C 1
ATOM 3412 O O . LEU A 1 486 ? -54.033 9.461 185.286 1.00 28.14 466 LEU A O 1
ATOM 3417 N N . ARG A 1 487 ? -54.359 10.731 187.108 1.00 25.48 467 ARG A N 1
ATOM 3418 C CA . ARG A 1 487 ? -55.509 9.965 187.597 1.00 27.15 467 ARG A CA 1
ATOM 3419 C C . ARG A 1 487 ? -56.848 10.392 186.973 1.00 28.51 467 ARG A C 1
ATOM 3420 O O . ARG A 1 487 ? -57.864 9.699 187.127 1.00 28.24 467 ARG A O 1
ATOM 3428 N N . THR A 1 488 ? -56.860 11.542 186.304 1.00 25.51 468 THR A N 1
ATOM 3429 C CA . THR A 1 488 ? -58.102 12.131 185.816 1.00 24.25 468 THR A CA 1
ATOM 3430 C C . THR A 1 488 ? -58.478 11.567 184.451 1.00 26.99 468 THR A C 1
ATOM 3431 O O . THR A 1 488 ? -57.614 11.099 183.721 1.00 25.53 468 THR A O 1
ATOM 3435 N N . PRO A 1 489 ? -59.775 11.604 184.104 1.00 28.26 469 PRO A N 1
ATOM 3436 C CA . PRO A 1 489 ? -60.137 11.189 182.743 1.00 26.20 469 PRO A CA 1
ATOM 3437 C C . PRO A 1 489 ? -59.623 12.178 181.709 1.00 27.78 469 PRO A C 1
ATOM 3438 O O . PRO A 1 489 ? -59.723 13.394 181.890 1.00 27.59 469 PRO A O 1
ATOM 3442 N N . PHE A 1 490 ? -59.090 11.637 180.625 1.00 24.58 470 PHE A N 1
ATOM 3443 C CA . PHE A 1 490 ? -58.500 12.427 179.563 1.00 26.70 470 PHE A CA 1
ATOM 3444 C C . PHE A 1 490 ? -59.029 11.929 178.219 1.00 28.16 470 PHE A C 1
ATOM 3445 O O . PHE A 1 490 ? -58.930 10.749 177.907 1.00 26.97 470 PHE A O 1
ATOM 3453 N N . GLY A 1 491 ? -59.580 12.835 177.417 1.00 27.13 471 GLY A N 1
ATOM 3454 C CA . GLY A 1 491 ? -60.075 12.461 176.105 1.00 27.61 471 GLY A CA 1
ATOM 3455 C C . GLY A 1 491 ? -60.902 13.596 175.564 1.00 27.39 471 GLY A C 1
ATOM 3456 O O . GLY A 1 491 ? -60.954 14.660 176.181 1.00 26.46 471 GLY A O 1
ATOM 3457 N N . GLY A 1 492 ? -61.575 13.374 174.439 1.00 26.51 472 GLY A N 1
ATOM 3458 C CA . GLY A 1 492 ? -62.338 14.438 173.820 1.00 25.69 472 GLY A CA 1
ATOM 3459 C C . GLY A 1 492 ? -63.723 14.012 173.370 1.00 29.32 472 GLY A C 1
ATOM 3460 O O . GLY A 1 492 ? -64.089 12.831 173.462 1.00 29.35 472 GLY A O 1
ATOM 3461 N N . VAL A 1 493 ? -64.496 14.985 172.886 1.00 26.69 473 VAL A N 1
ATOM 3462 C CA . VAL A 1 493 ? -65.821 14.720 172.334 1.00 28.08 473 VAL A CA 1
ATOM 3463 C C . VAL A 1 493 ? -65.852 15.034 170.838 1.00 29.56 473 VAL A C 1
ATOM 3464 O O . VAL A 1 493 ? -64.887 15.580 170.283 1.00 27.92 473 VAL A O 1
ATOM 3468 N N . LYS A 1 494 ? -66.951 14.668 170.182 1.00 30.22 474 LYS A N 1
ATOM 3469 C CA . LYS A 1 494 ? -67.101 14.926 168.750 1.00 29.24 474 LYS A CA 1
ATOM 3470 C C . LYS A 1 494 ? -65.947 14.294 167.973 1.00 30.13 474 LYS A C 1
ATOM 3471 O O . LYS A 1 494 ? -65.571 13.164 168.262 1.00 29.77 474 LYS A O 1
ATOM 3477 N N . LEU A 1 495 ? -65.376 15.002 167.004 1.00 28.93 475 LEU A N 1
ATOM 3478 C CA . LEU A 1 495 ? -64.263 14.449 166.223 1.00 29.49 475 LEU A CA 1
ATOM 3479 C C . LEU A 1 495 ? -62.963 14.312 167.026 1.00 28.85 475 LEU A C 1
ATOM 3480 O O . LEU A 1 495 ? -61.975 13.757 166.526 1.00 28.44 475 LEU A O 1
ATOM 3485 N N . SER A 1 496 ? -62.953 14.827 168.257 1.00 28.25 476 SER A N 1
ATOM 3486 C CA . SER A 1 496 ? -61.726 14.831 169.058 1.00 28.17 476 SER A CA 1
ATOM 3487 C C . SER A 1 496 ? -61.443 13.534 169.797 1.00 29.49 476 SER A C 1
ATOM 3488 O O . SER A 1 496 ? -60.378 13.374 170.408 1.00 27.45 476 SER A O 1
ATOM 3491 N N . GLY A 1 497 ? -62.369 12.590 169.751 1.00 27.34 477 GLY A N 1
ATOM 3492 C CA . GLY A 1 497 ? -62.051 11.320 170.357 1.00 27.94 477 GLY A CA 1
ATOM 3493 C C . GLY A 1 497 ? -63.194 10.372 170.636 1.00 28.90 477 GLY A C 1
ATOM 3494 O O . GLY A 1 497 ? -64.374 10.643 170.370 1.00 28.30 477 GLY A O 1
ATOM 3495 N N . LEU A 1 498 ? -62.808 9.230 171.175 1.00 27.28 478 LEU A N 1
ATOM 3496 C CA . LEU A 1 498 ? -63.750 8.213 171.579 1.00 32.42 478 LEU A CA 1
ATOM 3497 C C . LEU A 1 498 ? -63.131 7.605 172.830 1.00 29.25 478 LEU A C 1
ATOM 3498 O O . LEU A 1 498 ? -61.979 7.202 172.805 1.00 29.01 478 LEU A O 1
ATOM 3503 N N . GLY A 1 499 ? -63.886 7.540 173.919 1.00 29.69 479 GLY A N 1
ATOM 3504 C CA . GLY A 1 499 ? -63.381 6.903 175.123 1.00 26.46 479 GLY A CA 1
ATOM 3505 C C . GLY A 1 499 ? -62.644 7.888 176.005 1.00 26.76 479 GLY A C 1
ATOM 3506 O O . GLY A 1 499 ? -62.443 9.052 175.631 1.00 28.72 479 GLY A O 1
ATOM 3507 N N . ARG A 1 500 ? -62.265 7.421 177.190 1.00 26.11 480 ARG A N 1
ATOM 3508 C CA . ARG A 1 500 ? -61.386 8.176 178.085 1.00 28.83 480 ARG A CA 1
ATOM 3509 C C . ARG A 1 500 ? -60.241 7.281 178.522 1.00 27.53 480 ARG A C 1
ATOM 3510 O O . ARG A 1 500 ? -60.413 6.065 178.688 1.00 24.51 480 ARG A O 1
ATOM 3518 N N . GLU A 1 501 ? -59.077 7.889 178.721 1.00 24.67 481 GLU A N 1
ATOM 3519 C CA . GLU A 1 501 ? -57.976 7.220 179.390 1.00 22.45 481 GLU A CA 1
ATOM 3520 C C . GLU A 1 501 ? -57.556 8.045 180.604 1.00 27.04 481 GLU A C 1
ATOM 3521 O O . GLU A 1 501 ? -58.123 9.114 180.854 1.00 29.50 481 GLU A O 1
ATOM 3527 N N . GLY A 1 502 ? -56.594 7.536 181.363 1.00 24.51 482 GLY A N 1
ATOM 3528 C CA . GLY A 1 502 ? -56.209 8.152 182.624 1.00 27.57 482 GLY A CA 1
ATOM 3529 C C . GLY A 1 502 ? -56.874 7.439 183.787 1.00 27.63 482 GLY A C 1
ATOM 3530 O O . GLY A 1 502 ? -58.023 7.031 183.684 1.00 27.41 482 GLY A O 1
ATOM 3531 N N . GLY A 1 503 ? -56.144 7.278 184.886 1.00 27.63 483 GLY A N 1
ATOM 3532 C CA . GLY A 1 503 ? -56.699 6.690 186.098 1.00 27.33 483 GLY A CA 1
ATOM 3533 C C . GLY A 1 503 ? -57.521 5.430 185.880 1.00 28.74 483 GLY A C 1
ATOM 3534 O O . GLY A 1 503 ? -57.081 4.499 185.193 1.00 26.46 483 GLY A O 1
ATOM 3535 N N . ARG A 1 504 ? -58.721 5.409 186.459 1.00 27.59 484 ARG A N 1
ATOM 3536 C CA . ARG A 1 504 ? -59.583 4.229 186.404 1.00 28.78 484 ARG A CA 1
ATOM 3537 C C . ARG A 1 504 ? -60.062 3.947 184.988 1.00 27.43 484 ARG A C 1
ATOM 3538 O O . ARG A 1 504 ? -60.394 2.807 184.650 1.00 27.84 484 ARG A O 1
ATOM 3546 N N . PHE A 1 505 ? -60.108 4.995 184.171 1.00 25.84 485 PHE A N 1
ATOM 3547 C CA . PHE A 1 505 ? -60.527 4.871 182.783 1.00 26.63 485 PHE A CA 1
ATOM 3548 C C . PHE A 1 505 ? -59.544 4.017 181.988 1.00 28.38 485 PHE A C 1
ATOM 3549 O O . PHE A 1 505 ? -59.954 3.141 181.208 1.00 28.10 485 PHE A O 1
ATOM 3557 N N . SER A 1 506 ? -58.250 4.210 182.235 1.00 26.04 486 SER A N 1
ATOM 3558 C CA . SER A 1 506 ? -57.259 3.308 181.642 1.00 24.68 486 SER A CA 1
ATOM 3559 C C . SER A 1 506 ? -57.342 1.901 182.232 1.00 25.83 486 SER A C 1
ATOM 3560 O O . SER A 1 506 ? -57.248 0.926 181.501 1.00 26.48 486 SER A O 1
ATOM 3563 N N . MET A 1 507 ? -57.503 1.792 183.550 1.00 25.97 487 MET A N 1
ATOM 3564 C CA . MET A 1 507 ? -57.578 0.470 184.181 1.00 28.50 487 MET A CA 1
ATOM 3565 C C . MET A 1 507 ? -58.736 -0.346 183.602 1.00 27.66 487 MET A C 1
ATOM 3566 O O . MET A 1 507 ? -58.635 -1.567 183.496 1.00 26.85 487 MET A O 1
ATOM 3571 N N . ASP A 1 508 ? -59.825 0.337 183.238 1.00 28.39 488 ASP A N 1
ATOM 3572 C CA . ASP A 1 508 ? -60.983 -0.311 182.610 1.00 29.34 488 ASP A CA 1
ATOM 3573 C C . ASP A 1 508 ? -60.755 -0.572 181.122 1.00 29.90 488 ASP A C 1
ATOM 3574 O O . ASP A 1 508 ? -61.107 -1.643 180.623 1.00 27.17 488 ASP A O 1
ATOM 3579 N N . PHE A 1 509 ? -60.196 0.404 180.400 1.00 24.70 489 PHE A N 1
ATOM 3580 C CA . PHE A 1 509 ? -60.024 0.180 178.973 1.00 26.28 489 PHE A CA 1
ATOM 3581 C C . PHE A 1 509 ? -59.050 -0.964 178.664 1.00 27.05 489 PHE A C 1
ATOM 3582 O O . PHE A 1 509 ? -59.297 -1.773 177.763 1.00 28.64 489 PHE A O 1
ATOM 3590 N N . TYR A 1 510 ? -57.948 -1.029 179.401 1.00 24.89 490 TYR A N 1
ATOM 3591 C CA . TYR A 1 510 ? -56.905 -2.006 179.083 1.00 25.13 490 TYR A CA 1
ATOM 3592 C C . TYR A 1 510 ? -57.155 -3.335 179.762 1.00 27.08 490 TYR A C 1
ATOM 3593 O O . TYR A 1 510 ? -56.288 -4.198 179.758 1.00 27.46 490 TYR A O 1
ATOM 3602 N N . SER A 1 511 ? -58.353 -3.488 180.335 1.00 28.33 491 SER A N 1
ATOM 3603 C CA . SER A 1 511 ? -58.758 -4.747 180.966 1.00 28.40 491 SER A CA 1
ATOM 3604 C C . SER A 1 511 ? -60.022 -5.344 180.362 1.00 29.87 491 SER A C 1
ATOM 3605 O O . SER A 1 511 ? -60.894 -4.616 179.896 1.00 27.08 491 SER A O 1
ATOM 3608 N N . ASP A 1 512 ? -60.105 -6.673 180.387 1.00 27.83 492 ASP A N 1
ATOM 3609 C CA . ASP A 1 512 ? -61.381 -7.373 180.270 1.00 28.38 492 ASP A CA 1
ATOM 3610 C C . ASP A 1 512 ? -62.076 -7.187 181.617 1.00 30.15 492 ASP A C 1
ATOM 3611 O O . ASP A 1 512 ? -61.526 -7.580 182.655 1.00 30.81 492 ASP A O 1
ATOM 3616 N N . ILE A 1 513 ? -63.263 -6.593 181.612 1.00 29.78 493 ILE A N 1
ATOM 3617 C CA . ILE A 1 513 ? -64.105 -6.565 182.807 1.00 28.26 493 ILE A CA 1
ATOM 3618 C C . ILE A 1 513 ? -65.033 -7.771 182.740 1.00 28.48 493 ILE A C 1
ATOM 3619 O O . ILE A 1 513 ? -65.833 -7.887 181.812 1.00 30.88 493 ILE A O 1
ATOM 3624 N N . ALA A 1 514 ? -64.919 -8.692 183.688 1.00 28.18 494 ALA A N 1
ATOM 3625 C CA . ALA A 1 514 ? -65.803 -9.856 183.673 1.00 26.64 494 ALA A CA 1
ATOM 3626 C C . ALA A 1 514 ? -66.653 -9.892 184.935 1.00 25.88 494 ALA A C 1
ATOM 3627 O O . ALA A 1 514 ? -66.145 -9.628 186.030 1.00 27.20 494 ALA A O 1
ATOM 3629 N N . ASN A 1 515 ? -67.932 -10.215 184.776 1.00 25.86 495 ASN A N 1
ATOM 3630 C CA . ASN A 1 515 ? -68.828 -10.389 185.914 1.00 23.89 495 ASN A CA 1
ATOM 3631 C C . ASN A 1 515 ? -69.000 -11.878 186.176 1.00 26.83 495 ASN A C 1
ATOM 3632 O O . ASN A 1 515 ? -69.256 -12.641 185.252 1.00 28.66 495 ASN A O 1
ATOM 3637 N N . ILE A 1 516 ? -68.836 -12.284 187.429 1.00 21.19 496 ILE A N 1
ATOM 3638 C CA . ILE A 1 516 ? -68.992 -13.671 187.811 1.00 22.84 496 ILE A CA 1
ATOM 3639 C C . ILE A 1 516 ? -70.129 -13.718 188.826 1.00 26.83 496 ILE A C 1
ATOM 3640 O O . ILE A 1 516 ? -70.068 -13.085 189.882 1.00 26.55 496 ILE A O 1
ATOM 3645 N N . CYS A 1 517 ? -71.174 -14.453 188.481 1.00 24.65 497 CYS A N 1
ATOM 3646 C CA . CYS A 1 517 ? -72.357 -14.522 189.319 1.00 22.46 497 CYS A CA 1
ATOM 3647 C C . CYS A 1 517 ? -72.464 -15.907 189.946 1.00 27.76 497 CYS A C 1
ATOM 3648 O O . CYS A 1 517 ? -72.560 -16.896 189.232 1.00 29.66 497 CYS A O 1
ATOM 3651 N N . ILE A 1 518 ? -72.443 -15.965 191.277 1.00 25.97 498 ILE A N 1
ATOM 3652 C CA . ILE A 1 518 ? -72.520 -17.228 192.014 1.00 28.80 498 ILE A CA 1
ATOM 3653 C C . ILE A 1 518 ? -73.895 -17.364 192.647 1.00 29.81 498 ILE A C 1
ATOM 3654 O O . ILE A 1 518 ? -74.266 -16.557 193.493 1.00 29.27 498 ILE A O 1
ATOM 3659 N N . LYS A 1 519 ? -74.644 -18.388 192.259 1.00 29.33 499 LYS A N 1
ATOM 3660 C CA . LYS A 1 519 ? -75.902 -18.671 192.927 1.00 31.01 499 LYS A CA 1
ATOM 3661 C C . LYS A 1 519 ? -75.579 -19.408 194.219 1.00 31.84 499 LYS A C 1
ATOM 3662 O O . LYS A 1 519 ? -74.848 -20.390 194.208 1.00 34.02 499 LYS A O 1
ATOM 3668 N N . ILE A 1 520 ? -76.117 -18.935 195.334 1.00 29.93 500 ILE A N 1
ATOM 3669 C CA . ILE A 1 520 ? -75.812 -19.544 196.623 1.00 31.57 500 ILE A CA 1
ATOM 3670 C C . ILE A 1 520 ? -76.904 -20.532 197.051 1.00 37.56 500 ILE A C 1
ATOM 3671 O O . ILE A 1 520 ? -78.066 -20.377 196.654 1.00 39.45 500 ILE A O 1
ATOM 3676 N N . SER B 1 38 ? -28.248 -3.403 225.532 1.00 49.55 18 SER B N 1
ATOM 3677 C CA . SER B 1 38 ? -28.429 -2.123 224.849 1.00 46.16 18 SER B CA 1
ATOM 3678 C C . SER B 1 38 ? -29.218 -1.135 225.707 1.00 44.64 18 SER B C 1
ATOM 3679 O O . SER B 1 38 ? -29.590 -1.437 226.840 1.00 43.67 18 SER B O 1
ATOM 3682 N N . GLN B 1 39 ? -29.440 0.059 225.175 1.00 41.10 19 GLN B N 1
ATOM 3683 C CA . GLN B 1 39 ? -30.242 1.060 225.856 1.00 42.48 19 GLN B CA 1
ATOM 3684 C C . GLN B 1 39 ? -31.240 1.634 224.860 1.00 40.42 19 GLN B C 1
ATOM 3685 O O . GLN B 1 39 ? -30.882 1.955 223.726 1.00 42.54 19 GLN B O 1
ATOM 3691 N N . LEU B 1 40 ? -32.491 1.758 225.281 1.00 37.09 20 LEU B N 1
ATOM 3692 C CA . LEU B 1 40 ? -33.528 2.235 224.383 1.00 34.87 20 LEU B CA 1
ATOM 3693 C C . LEU B 1 40 ? -34.056 3.590 224.850 1.00 35.57 20 LEU B C 1
ATOM 3694 O O . LEU B 1 40 ? -34.658 3.703 225.921 1.00 32.84 20 LEU B O 1
ATOM 3699 N N . LEU B 1 41 ? -33.816 4.617 224.037 1.00 32.82 21 LEU B N 1
ATOM 3700 C CA . LEU B 1 41 ? -34.220 5.976 224.380 1.00 30.96 21 LEU B CA 1
ATOM 3701 C C . LEU B 1 41 ? -35.537 6.388 223.724 1.00 31.97 21 LEU B C 1
ATOM 3702 O O . LEU B 1 41 ? -35.967 5.797 222.732 1.00 33.19 21 LEU B O 1
ATOM 3707 N N . ASN B 1 42 ? -36.170 7.404 224.302 1.00 32.95 22 ASN B N 1
ATOM 3708 C CA . ASN B 1 42 ? -37.283 8.086 223.665 1.00 33.73 22 ASN B CA 1
ATOM 3709 C C . ASN B 1 42 ? -36.771 8.880 222.469 1.00 32.47 22 ASN B C 1
ATOM 3710 O O . ASN B 1 42 ? -35.585 9.210 222.397 1.00 32.17 22 ASN B O 1
ATOM 3715 N N . TYR B 1 43 ? -37.665 9.202 221.539 1.00 29.82 23 TYR B N 1
ATOM 3716 C CA . TYR B 1 43 ? -37.294 10.036 220.404 1.00 30.80 23 TYR B CA 1
ATOM 3717 C C . TYR B 1 43 ? -38.290 11.179 220.313 1.00 33.81 23 TYR B C 1
ATOM 3718 O O . TYR B 1 43 ? -39.447 10.974 219.943 1.00 30.24 23 TYR B O 1
ATOM 3727 N N . ILE B 1 44 ? -37.846 12.378 220.688 1.00 29.05 24 ILE B N 1
ATOM 3728 C CA . ILE B 1 44 ? -38.746 13.514 220.843 1.00 31.14 24 ILE B CA 1
ATOM 3729 C C . ILE B 1 44 ? -38.162 14.730 220.151 1.00 36.64 24 ILE B C 1
ATOM 3730 O O . ILE B 1 44 ? -37.005 15.101 220.394 1.00 35.30 24 ILE B O 1
ATOM 3735 N N . ASP B 1 45 ? -38.958 15.321 219.264 1.00 34.23 25 ASP B N 1
ATOM 3736 C CA . ASP B 1 45 ? -38.561 16.517 218.525 1.00 34.32 25 ASP B CA 1
ATOM 3737 C C . ASP B 1 45 ? -37.183 16.382 217.873 1.00 36.62 25 ASP B C 1
ATOM 3738 O O . ASP B 1 45 ? -36.365 17.314 217.896 1.00 35.75 25 ASP B O 1
ATOM 3743 N N . GLY B 1 46 ? -36.926 15.208 217.308 1.00 35.17 26 GLY B N 1
ATOM 3744 C CA . GLY B 1 46 ? -35.761 15.009 216.469 1.00 35.04 26 GLY B CA 1
ATOM 3745 C C . GLY B 1 46 ? -34.543 14.548 217.241 1.00 36.56 26 GLY B C 1
ATOM 3746 O O . GLY B 1 46 ? -33.463 14.379 216.664 1.00 36.87 26 GLY B O 1
ATOM 3747 N N . ASN B 1 47 ? -34.716 14.335 218.541 1.00 34.99 27 ASN B N 1
ATOM 3748 C CA . ASN B 1 47 ? -33.610 13.917 219.396 1.00 36.09 27 ASN B CA 1
ATOM 3749 C C . ASN B 1 47 ? -33.916 12.695 220.240 1.00 34.19 27 ASN B C 1
ATOM 3750 O O . ASN B 1 47 ? -34.992 12.579 220.810 1.00 34.20 27 ASN B O 1
ATOM 3755 N N . PHE B 1 48 ? -32.940 11.808 220.352 1.00 34.18 28 PHE B N 1
ATOM 3756 C CA . PHE B 1 48 ? -33.030 10.725 221.323 1.00 34.55 28 PHE B CA 1
ATOM 3757 C C . PHE B 1 48 ? -32.745 11.284 222.721 1.00 38.80 28 PHE B C 1
ATOM 3758 O O . PHE B 1 48 ? -31.755 11.997 222.935 1.00 39.17 28 PHE B O 1
ATOM 3766 N N . VAL B 1 49 ? -33.624 10.978 223.665 1.00 32.86 29 VAL B N 1
ATOM 3767 C CA . VAL B 1 49 ? -33.501 11.508 225.018 1.00 34.68 29 VAL B CA 1
ATOM 3768 C C . VAL B 1 49 ? -33.717 10.411 226.060 1.00 39.25 29 VAL B C 1
ATOM 3769 O O . VAL B 1 49 ? -34.487 9.473 225.842 1.00 34.03 29 VAL B O 1
ATOM 3773 N N . THR B 1 50 ? -33.017 10.520 227.185 1.00 34.71 30 THR B N 1
ATOM 3774 C CA . THR B 1 50 ? -33.228 9.598 228.293 1.00 35.85 30 THR B CA 1
ATOM 3775 C C . THR B 1 50 ? -34.352 10.103 229.198 1.00 39.75 30 THR B C 1
ATOM 3776 O O . THR B 1 50 ? -35.055 11.064 228.865 1.00 38.54 30 THR B O 1
ATOM 3780 N N . SER B 1 51 ? -34.517 9.450 230.343 1.00 37.51 31 SER B N 1
ATOM 3781 C CA . SER B 1 51 ? -35.570 9.800 231.284 1.00 37.63 31 SER B CA 1
ATOM 3782 C C . SER B 1 51 ? -35.108 9.574 232.722 1.00 39.74 31 SER B C 1
ATOM 3783 O O . SER B 1 51 ? -34.119 8.881 232.960 1.00 38.62 31 SER B O 1
ATOM 3786 N N . ALA B 1 52 ? -35.851 10.148 233.665 1.00 43.17 32 ALA B N 1
ATOM 3787 C CA . ALA B 1 52 ? -35.589 9.981 235.092 1.00 41.93 32 ALA B CA 1
ATOM 3788 C C . ALA B 1 52 ? -35.662 8.515 235.483 1.00 46.78 32 ALA B C 1
ATOM 3789 O O . ALA B 1 52 ? -34.847 8.037 236.270 1.00 49.98 32 ALA B O 1
ATOM 3791 N N . SER B 1 53 ? -36.645 7.807 234.929 1.00 45.78 33 SER B N 1
ATOM 3792 C CA . SER B 1 53 ? -36.867 6.402 235.255 1.00 41.29 33 SER B CA 1
ATOM 3793 C C . SER B 1 53 ? -36.531 5.496 234.081 1.00 43.88 33 SER B C 1
ATOM 3794 O O . SER B 1 53 ? -36.682 5.883 232.923 1.00 40.16 33 SER B O 1
ATOM 3797 N N . SER B 1 54 ? -36.094 4.279 234.391 1.00 42.69 34 SER B N 1
ATOM 3798 C CA . SER B 1 54 ? -35.823 3.279 233.369 1.00 41.16 34 SER B CA 1
ATOM 3799 C C . SER B 1 54 ? -36.370 1.919 233.786 1.00 41.45 34 SER B C 1
ATOM 3800 O O . SER B 1 54 ? -36.573 1.665 234.973 1.00 41.55 34 SER B O 1
ATOM 3803 N N . PHE B 1 55 ? -36.608 1.044 232.814 1.00 33.93 35 PHE B N 1
ATOM 3804 C CA . PHE B 1 55 ? -37.063 -0.306 233.129 1.00 36.15 35 PHE B CA 1
ATOM 3805 C C . PHE B 1 55 ? -36.385 -1.370 232.283 1.00 34.82 35 PHE B C 1
ATOM 3806 O O . PHE B 1 55 ? -35.731 -1.069 231.280 1.00 36.57 35 PHE B O 1
ATOM 3814 N N . ALA B 1 56 ? -36.533 -2.618 232.712 1.00 34.06 36 ALA B N 1
ATOM 3815 C CA . ALA B 1 56 ? -35.902 -3.740 232.048 1.00 33.34 36 ALA B CA 1
ATOM 3816 C C . ALA B 1 56 ? -36.707 -4.305 230.881 1.00 34.31 36 ALA B C 1
ATOM 3817 O O . ALA B 1 56 ? -37.935 -4.440 230.946 1.00 33.73 36 ALA B O 1
ATOM 3819 N N . ASN B 1 57 ? -35.965 -4.624 229.825 1.00 33.49 37 ASN B N 1
ATOM 3820 C CA . ASN B 1 57 ? -36.408 -5.406 228.684 1.00 35.11 37 ASN B CA 1
ATOM 3821 C C . ASN B 1 57 ? -35.793 -6.800 228.850 1.00 34.81 37 ASN B C 1
ATOM 3822 O O . ASN B 1 57 ? -34.570 -6.928 228.901 1.00 37.28 37 ASN B O 1
ATOM 3827 N N . ILE B 1 58 ? -36.629 -7.834 228.944 1.00 33.94 38 ILE B N 1
ATOM 3828 C CA . ILE B 1 58 ? -36.173 -9.182 229.317 1.00 34.92 38 ILE B CA 1
ATOM 3829 C C . ILE B 1 58 ? -36.395 -10.230 228.228 1.00 38.88 38 ILE B C 1
ATOM 3830 O O . ILE B 1 58 ? -37.503 -10.401 227.771 1.00 38.72 38 ILE B O 1
ATOM 3835 N N . ASN B 1 59 ? -35.370 -10.978 227.841 1.00 33.60 39 ASN B N 1
ATOM 3836 C CA . ASN B 1 59 ? -35.551 -12.033 226.841 1.00 34.04 39 ASN B CA 1
ATOM 3837 C C . ASN B 1 59 ? -36.356 -13.224 227.389 1.00 35.70 39 ASN B C 1
ATOM 3838 O O . ASN B 1 59 ? -35.905 -13.881 228.320 1.00 37.01 39 ASN B O 1
ATOM 3843 N N . PRO B 1 60 ? -37.531 -13.528 226.797 1.00 31.43 40 PRO B N 1
ATOM 3844 C CA . PRO B 1 60 ? -38.372 -14.604 227.343 1.00 31.37 40 PRO B CA 1
ATOM 3845 C C . PRO B 1 60 ? -37.862 -16.016 227.040 1.00 31.05 40 PRO B C 1
ATOM 3846 O O . PRO B 1 60 ? -38.386 -16.985 227.595 1.00 33.30 40 PRO B O 1
ATOM 3850 N N . VAL B 1 61 ? -36.868 -16.135 226.169 1.00 34.19 41 VAL B N 1
ATOM 3851 C CA . VAL B 1 61 ? -36.264 -17.437 225.900 1.00 32.49 41 VAL B CA 1
ATOM 3852 C C . VAL B 1 61 ? -35.509 -17.922 227.147 1.00 35.86 41 VAL B C 1
ATOM 3853 O O . VAL B 1 61 ? -35.550 -19.103 227.494 1.00 34.68 41 VAL B O 1
ATOM 3857 N N . ASN B 1 62 ? -34.837 -16.997 227.822 1.00 34.46 42 ASN B N 1
ATOM 3858 C CA . ASN B 1 62 ? -33.916 -17.358 228.902 1.00 35.76 42 ASN B CA 1
ATOM 3859 C C . ASN B 1 62 ? -33.949 -16.429 230.123 1.00 37.03 42 ASN B C 1
ATOM 3860 O O . ASN B 1 62 ? -33.152 -16.588 231.049 1.00 35.34 42 ASN B O 1
ATOM 3865 N N . GLY B 1 63 ? -34.845 -15.445 230.120 1.00 35.07 43 GLY B N 1
ATOM 3866 C CA . GLY B 1 63 ? -34.997 -14.566 231.273 1.00 37.57 43 GLY B CA 1
ATOM 3867 C C . GLY B 1 63 ? -33.863 -13.577 231.507 1.00 38.46 43 GLY B C 1
ATOM 3868 O O . GLY B 1 63 ? -33.794 -12.923 232.556 1.00 41.31 43 GLY B O 1
ATOM 3869 N N . LYS B 1 64 ? -32.980 -13.447 230.524 1.00 35.81 44 LYS B N 1
ATOM 3870 C CA . LYS B 1 64 ? -31.861 -12.524 230.622 1.00 39.15 44 LYS B CA 1
ATOM 3871 C C . LYS B 1 64 ? -32.244 -11.086 230.247 1.00 41.11 44 LYS B C 1
ATOM 3872 O O . LYS B 1 64 ? -33.100 -10.857 229.388 1.00 37.74 44 LYS B O 1
ATOM 3878 N N . LEU B 1 65 ? -31.606 -10.126 230.906 1.00 38.63 45 LEU B N 1
ATOM 3879 C CA . LEU B 1 65 ? -31.753 -8.717 230.569 1.00 42.45 45 LEU B CA 1
ATOM 3880 C C . LEU B 1 65 ? -31.208 -8.423 229.165 1.00 45.48 45 LEU B C 1
ATOM 3881 O O . LEU B 1 65 ? -30.065 -8.756 228.860 1.00 42.16 45 LEU B O 1
ATOM 3886 N N . ILE B 1 66 ? -32.030 -7.801 228.321 1.00 39.46 46 ILE B N 1
ATOM 3887 C CA . ILE B 1 66 ? -31.615 -7.385 226.980 1.00 39.57 46 ILE B CA 1
ATOM 3888 C C . ILE B 1 66 ? -31.217 -5.919 226.953 1.00 40.03 46 ILE B C 1
ATOM 3889 O O . ILE B 1 66 ? -30.232 -5.549 226.318 1.00 42.78 46 ILE B O 1
ATOM 3894 N N . SER B 1 67 ? -32.009 -5.074 227.611 1.00 37.18 47 SER B N 1
ATOM 3895 C CA . SER B 1 67 ? -31.769 -3.636 227.558 1.00 37.46 47 SER B CA 1
ATOM 3896 C C . SER B 1 67 ? -32.360 -2.859 228.717 1.00 37.64 47 SER B C 1
ATOM 3897 O O . SER B 1 67 ? -33.195 -3.365 229.463 1.00 38.57 47 SER B O 1
ATOM 3900 N N . ASP B 1 68 ? -31.906 -1.618 228.858 1.00 38.95 48 ASP B N 1
ATOM 3901 C CA . ASP B 1 68 ? -32.561 -0.661 229.729 1.00 39.71 48 ASP B CA 1
ATOM 3902 C C . ASP B 1 68 ? -33.422 0.229 228.851 1.00 37.67 48 ASP B C 1
ATOM 3903 O O . ASP B 1 68 ? -33.010 0.610 227.763 1.00 36.37 48 ASP B O 1
ATOM 3908 N N . VAL B 1 69 ? -34.611 0.562 229.334 1.00 37.92 49 VAL B N 1
ATOM 3909 C CA . VAL B 1 69 ? -35.544 1.371 228.569 1.00 34.02 49 VAL B CA 1
ATOM 3910 C C . VAL B 1 69 ? -35.958 2.582 229.392 1.00 37.03 49 VAL B C 1
ATOM 3911 O O . VAL B 1 69 ? -36.401 2.441 230.527 1.00 37.28 49 VAL B O 1
ATOM 3915 N N . PHE B 1 70 ? -35.841 3.771 228.815 1.00 33.86 50 PHE B N 1
ATOM 3916 C CA . PHE B 1 70 ? -36.202 4.977 229.546 1.00 33.36 50 PHE B CA 1
ATOM 3917 C C . PHE B 1 70 ? -37.687 5.288 229.479 1.00 40.04 50 PHE B C 1
ATOM 3918 O O . PHE B 1 70 ? -38.242 5.467 228.396 1.00 39.74 50 PHE B O 1
ATOM 3926 N N . GLU B 1 71 ? -38.323 5.359 230.646 1.00 35.45 51 GLU B N 1
ATOM 3927 C CA . GLU B 1 71 ? -39.759 5.602 230.722 1.00 37.46 51 GLU B CA 1
ATOM 3928 C C . GLU B 1 71 ? -40.064 7.096 230.647 1.00 40.79 51 GLU B C 1
ATOM 3929 O O . GLU B 1 71 ? -39.676 7.861 231.530 1.00 38.35 51 GLU B O 1
ATOM 3935 N N . ALA B 1 72 ? -40.766 7.513 229.595 1.00 34.55 52 ALA B N 1
ATOM 3936 C CA . ALA B 1 72 ? -41.156 8.913 229.463 1.00 35.63 52 ALA B CA 1
ATOM 3937 C C . ALA B 1 72 ? -42.114 9.314 230.585 1.00 34.37 52 ALA B C 1
ATOM 3938 O O . ALA B 1 72 ? -43.039 8.575 230.902 1.00 38.09 52 ALA B O 1
ATOM 3940 N N . ASP B 1 73 ? -41.893 10.479 231.192 1.00 35.87 53 ASP B N 1
ATOM 3941 C CA . ASP B 1 73 ? -42.830 10.975 232.194 1.00 40.02 53 ASP B CA 1
ATOM 3942 C C . ASP B 1 73 ? -43.844 11.899 231.532 1.00 41.32 53 ASP B C 1
ATOM 3943 O O . ASP B 1 73 ? -43.808 12.083 230.311 1.00 38.96 53 ASP B O 1
ATOM 3948 N N . ALA B 1 74 ? -44.728 12.484 232.336 1.00 40.13 54 ALA B N 1
ATOM 3949 C CA . ALA B 1 74 ? -45.790 13.338 231.819 1.00 40.79 54 ALA B CA 1
ATOM 3950 C C . ALA B 1 74 ? -45.231 14.574 231.114 1.00 42.99 54 ALA B C 1
ATOM 3951 O O . ALA B 1 74 ? -45.770 15.021 230.098 1.00 39.24 54 ALA B O 1
ATOM 3953 N N . LYS B 1 75 ? -44.149 15.119 231.660 1.00 39.07 55 LYS B N 1
ATOM 3954 C CA . LYS B 1 75 ? -43.473 16.263 231.060 1.00 40.37 55 LYS B CA 1
ATOM 3955 C C . LYS B 1 75 ? -42.996 15.941 229.649 1.00 40.21 55 LYS B C 1
ATOM 3956 O O . LYS B 1 75 ? -43.096 16.768 228.737 1.00 36.75 55 LYS B O 1
ATOM 3962 N N . GLN B 1 76 ? -42.461 14.738 229.476 1.00 37.58 56 GLN B N 1
ATOM 3963 C CA . GLN B 1 76 ? -41.905 14.349 228.185 1.00 37.78 56 GLN B CA 1
ATOM 3964 C C . GLN B 1 76 ? -42.998 14.000 227.177 1.00 36.62 56 GLN B C 1
ATOM 3965 O O . GLN B 1 76 ? -42.849 14.251 225.982 1.00 37.85 56 GLN B O 1
ATOM 3971 N N . VAL B 1 77 ? -44.086 13.419 227.658 1.00 33.76 57 VAL B N 1
ATOM 3972 C CA . VAL B 1 77 ? -45.226 13.164 226.793 1.00 34.50 57 VAL B CA 1
ATOM 3973 C C . VAL B 1 77 ? -45.748 14.503 226.265 1.00 39.71 57 VAL B C 1
ATOM 3974 O O . VAL B 1 77 ? -46.044 14.639 225.079 1.00 35.85 57 VAL B O 1
ATOM 3978 N N . ASN B 1 78 ? -45.826 15.502 227.141 1.00 36.04 58 ASN B N 1
ATOM 3979 C CA . ASN B 1 78 ? -46.256 16.821 226.707 1.00 36.42 58 ASN B CA 1
ATOM 3980 C C . ASN B 1 78 ? -45.311 17.406 225.662 1.00 37.11 58 ASN B C 1
ATOM 3981 O O . ASN B 1 78 ? -45.758 17.960 224.657 1.00 35.75 58 ASN B O 1
ATOM 3986 N N . GLU B 1 79 ? -44.008 17.271 225.889 1.00 34.98 59 GLU B N 1
ATOM 3987 C CA . GLU B 1 79 ? -43.015 17.774 224.936 1.00 37.60 59 GLU B CA 1
ATOM 3988 C C . GLU B 1 79 ? -43.182 17.126 223.554 1.00 36.97 59 GLU B C 1
ATOM 3989 O O . GLU B 1 79 ? -43.041 17.794 222.520 1.00 34.85 59 GLU B O 1
ATOM 3995 N N . ALA B 1 80 ? -43.487 15.831 223.544 1.00 34.11 60 ALA B N 1
ATOM 3996 C CA . ALA B 1 80 ? -43.692 15.095 222.289 1.00 32.81 60 ALA B CA 1
ATOM 3997 C C . ALA B 1 80 ? -44.951 15.543 221.540 1.00 33.94 60 ALA B C 1
ATOM 3998 O O . ALA B 1 80 ? -44.904 15.773 220.330 1.00 32.48 60 ALA B O 1
ATOM 4000 N N . VAL B 1 81 ? -46.073 15.637 222.252 1.00 30.70 61 VAL B N 1
ATOM 4001 C CA . VAL B 1 81 ? -47.321 16.131 221.656 1.00 30.62 61 VAL B CA 1
ATOM 4002 C C . VAL B 1 81 ? -47.167 17.567 221.129 1.00 35.76 61 VAL B C 1
ATOM 4003 O O . VAL B 1 81 ? -47.517 17.863 219.983 1.00 31.78 61 VAL B O 1
ATOM 4007 N N . VAL B 1 82 ? -46.614 18.459 221.948 1.00 35.27 62 VAL B N 1
ATOM 4008 C CA . VAL B 1 82 ? -46.374 19.832 221.496 1.00 34.16 62 VAL B CA 1
ATOM 4009 C C . VAL B 1 82 ? -45.440 19.864 220.282 1.00 36.36 62 VAL B C 1
ATOM 4010 O O . VAL B 1 82 ? -45.676 20.613 219.330 1.00 35.43 62 VAL B O 1
ATOM 4014 N N . ALA B 1 83 ? -44.400 19.030 220.301 1.00 34.07 63 ALA B N 1
ATOM 4015 C CA . ALA B 1 83 ? -43.481 18.938 219.160 1.00 36.91 63 ALA B CA 1
ATOM 4016 C C . ALA B 1 83 ? -44.222 18.464 217.909 1.00 35.82 63 ALA B C 1
ATOM 4017 O O . ALA B 1 83 ? -43.964 18.944 216.805 1.00 34.41 63 ALA B O 1
ATOM 4019 N N . ALA B 1 84 ? -45.136 17.516 218.097 1.00 32.55 64 ALA B N 1
ATOM 4020 C CA . ALA B 1 84 ? -45.967 17.007 216.999 1.00 32.16 64 ALA B CA 1
ATOM 4021 C C . ALA B 1 84 ? -46.898 18.080 216.431 1.00 31.65 64 ALA B C 1
ATOM 4022 O O . ALA B 1 84 ? -47.092 18.164 215.210 1.00 32.29 64 ALA B O 1
ATOM 4024 N N . GLN B 1 85 ? -47.477 18.890 217.310 1.00 31.61 65 GLN B N 1
ATOM 4025 C CA . GLN B 1 85 ? -48.376 19.954 216.871 1.00 32.70 65 GLN B CA 1
ATOM 4026 C C . GLN B 1 85 ? -47.613 20.981 216.049 1.00 36.93 65 GLN B C 1
ATOM 4027 O O . GLN B 1 85 ? -48.081 21.423 214.991 1.00 32.79 65 GLN B O 1
ATOM 4033 N N . ASN B 1 86 ? -46.439 21.366 216.547 1.00 34.79 66 ASN B N 1
ATOM 4034 C CA . ASN B 1 86 ? -45.597 22.336 215.861 1.00 37.15 66 ASN B CA 1
ATOM 4035 C C . ASN B 1 86 ? -45.083 21.836 214.519 1.00 37.37 66 ASN B C 1
ATOM 4036 O O . ASN B 1 86 ? -44.971 22.608 213.563 1.00 40.58 66 ASN B O 1
ATOM 4041 N N . ALA B 1 87 ? -44.778 20.544 214.445 1.00 33.95 67 ALA B N 1
ATOM 4042 C CA . ALA B 1 87 ? -44.277 19.953 213.204 1.00 33.92 67 ALA B CA 1
ATOM 4043 C C . ALA B 1 87 ? -45.323 19.995 212.082 1.00 34.09 67 ALA B C 1
ATOM 4044 O O . ALA B 1 87 ? -44.978 19.966 210.904 1.00 34.23 67 ALA B O 1
ATOM 4046 N N . LEU B 1 88 ? -46.599 20.062 212.446 1.00 32.26 68 LEU B N 1
ATOM 4047 C CA . LEU B 1 88 ? -47.653 20.224 211.447 1.00 33.19 68 LEU B CA 1
ATOM 4048 C C . LEU B 1 88 ? -47.493 21.556 210.713 1.00 36.75 68 LEU B C 1
ATOM 4049 O O . LEU B 1 88 ? -47.924 21.696 209.566 1.00 39.31 68 LEU B O 1
ATOM 4054 N N . LYS B 1 89 ? -46.871 22.523 211.381 1.00 36.53 69 LYS B N 1
ATOM 4055 C CA . LYS B 1 89 ? -46.702 23.867 210.821 1.00 40.73 69 LYS B CA 1
ATOM 4056 C C . LYS B 1 89 ? -45.325 24.073 210.197 1.00 42.94 69 LYS B C 1
ATOM 4057 O O . LYS B 1 89 ? -45.002 25.176 209.738 1.00 41.70 69 LYS B O 1
ATOM 4063 N N . GLY B 1 90 ? -44.517 23.016 210.190 1.00 35.39 70 GLY B N 1
ATOM 4064 C CA . GLY B 1 90 ? -43.167 23.072 209.656 1.00 39.97 70 GLY B CA 1
ATOM 4065 C C . GLY B 1 90 ? -43.109 22.504 208.251 1.00 37.82 70 GLY B C 1
ATOM 4066 O O . GLY B 1 90 ? -44.137 22.428 207.578 1.00 38.56 70 GLY B O 1
ATOM 4067 N N . PRO B 1 91 ? -41.914 22.099 207.802 1.00 35.86 71 PRO B N 1
ATOM 4068 C CA . PRO B 1 91 ? -41.679 21.569 206.453 1.00 35.25 71 PRO B CA 1
ATOM 4069 C C . PRO B 1 91 ? -42.514 20.330 206.123 1.00 37.22 71 PRO B C 1
ATOM 4070 O O . PRO B 1 91 ? -42.872 20.131 204.958 1.00 37.05 71 PRO B O 1
ATOM 4074 N N . TRP B 1 92 ? -42.801 19.502 207.124 1.00 35.72 72 TRP B N 1
ATOM 4075 C CA . TRP B 1 92 ? -43.671 18.341 206.931 1.00 34.89 72 TRP B CA 1
ATOM 4076 C C . TRP B 1 92 ? -45.020 18.754 206.356 1.00 34.80 72 TRP B C 1
ATOM 4077 O O . TRP B 1 92 ? -45.519 18.133 205.412 1.00 34.93 72 TRP B O 1
ATOM 4088 N N . GLY B 1 93 ? -45.601 19.807 206.927 1.00 32.10 73 GLY B N 1
ATOM 4089 C CA . GLY B 1 93 ? -46.935 20.256 206.549 1.00 35.99 73 GLY B CA 1
ATOM 4090 C C . GLY B 1 93 ? -46.989 20.935 205.191 1.00 35.66 73 GLY B C 1
ATOM 4091 O O . GLY B 1 93 ? -48.065 21.177 204.648 1.00 41.07 73 GLY B O 1
ATOM 4092 N N . LYS B 1 94 ? -45.819 21.227 204.640 1.00 37.93 74 LYS B N 1
ATOM 4093 C CA . LYS B 1 94 ? -45.700 21.894 203.348 1.00 37.95 74 LYS B CA 1
ATOM 4094 C C . LYS B 1 94 ? -45.410 20.924 202.205 1.00 38.93 74 LYS B C 1
ATOM 4095 O O . LYS B 1 94 ? -45.425 21.323 201.037 1.00 39.08 74 LYS B O 1
ATOM 4101 N N . LEU B 1 95 ? -45.136 19.658 202.530 1.00 33.65 75 LEU B N 1
ATOM 4102 C CA . LEU B 1 95 ? -44.843 18.653 201.505 1.00 32.30 75 LEU B CA 1
ATOM 4103 C C . LEU B 1 95 ? -46.061 18.283 200.665 1.00 35.80 75 LEU B C 1
ATOM 4104 O O . LEU B 1 95 ? -47.170 18.135 201.191 1.00 31.81 75 LEU B O 1
ATOM 4109 N N . SER B 1 96 ? -45.846 18.089 199.369 1.00 31.31 76 SER B N 1
ATOM 4110 C CA . SER B 1 96 ? -46.902 17.558 198.515 1.00 31.76 76 SER B CA 1
ATOM 4111 C C . SER B 1 96 ? -47.165 16.114 198.910 1.00 36.90 76 SER B C 1
ATOM 4112 O O . SER B 1 96 ? -46.334 15.478 199.565 1.00 31.79 76 SER B O 1
ATOM 4115 N N . VAL B 1 97 ? -48.324 15.602 198.518 1.00 32.93 77 VAL B N 1
ATOM 4116 C CA . VAL B 1 97 ? -48.634 14.207 198.770 1.00 32.63 77 VAL B CA 1
ATOM 4117 C C . VAL B 1 97 ? -47.590 13.318 198.114 1.00 32.35 77 VAL B C 1
ATOM 4118 O O . VAL B 1 97 ? -47.135 12.347 198.717 1.00 32.28 77 VAL B O 1
ATOM 4122 N N . GLN B 1 98 ? -47.175 13.662 196.895 1.00 32.85 78 GLN B N 1
ATOM 4123 C CA . GLN B 1 98 ? -46.133 12.895 196.210 1.00 34.18 78 GLN B CA 1
ATOM 4124 C C . GLN B 1 98 ? -44.808 12.868 196.985 1.00 32.75 78 GLN B C 1
ATOM 4125 O O . GLN B 1 98 ? -44.194 11.812 197.151 1.00 32.05 78 GLN B O 1
ATOM 4131 N N . ASP B 1 99 ? -44.362 14.028 197.456 1.00 34.85 79 ASP B N 1
ATOM 4132 C CA . ASP B 1 99 ? -43.113 14.092 198.208 1.00 33.68 79 ASP B CA 1
ATOM 4133 C C . ASP B 1 99 ? -43.236 13.366 199.551 1.00 32.63 79 ASP B C 1
ATOM 4134 O O . ASP B 1 99 ? -42.308 12.690 200.002 1.00 31.11 79 ASP B O 1
ATOM 4139 N N . ARG B 1 100 ? -44.400 13.486 200.169 1.00 34.26 80 ARG B N 1
ATOM 4140 C CA . ARG B 1 100 ? -44.645 12.790 201.416 1.00 33.16 80 ARG B CA 1
ATOM 4141 C C . ARG B 1 100 ? -44.562 11.278 201.209 1.00 31.71 80 ARG B C 1
ATOM 4142 O O . ARG B 1 100 ? -43.903 10.586 201.982 1.00 29.02 80 ARG B O 1
ATOM 4150 N N . ALA B 1 101 ? -45.207 10.775 200.155 1.00 27.68 81 ALA B N 1
ATOM 4151 C CA . ALA B 1 101 ? -45.162 9.346 199.845 1.00 31.07 81 ALA B CA 1
ATOM 4152 C C . ALA B 1 101 ? -43.752 8.874 199.507 1.00 31.03 81 ALA B C 1
ATOM 4153 O O . ALA B 1 101 ? -43.365 7.752 199.843 1.00 28.20 81 ALA B O 1
ATOM 4155 N N . ALA B 1 102 ? -42.989 9.719 198.821 1.00 29.45 82 ALA B N 1
ATOM 4156 C CA . ALA B 1 102 ? -41.603 9.379 198.490 1.00 33.21 82 ALA B CA 1
ATOM 4157 C C . ALA B 1 102 ? -40.773 9.209 199.760 1.00 31.15 82 ALA B C 1
ATOM 4158 O O . ALA B 1 102 ? -39.961 8.279 199.869 1.00 33.79 82 ALA B O 1
ATOM 4160 N N . LEU B 1 103 ? -40.988 10.108 200.717 1.00 29.18 83 LEU B N 1
ATOM 4161 C CA . LEU B 1 103 ? -40.296 10.057 202.005 1.00 29.55 83 LEU B CA 1
ATOM 4162 C C . LEU B 1 103 ? -40.677 8.789 202.781 1.00 32.27 83 LEU B C 1
ATOM 4163 O O . LEU B 1 103 ? -39.826 8.140 203.385 1.00 28.61 83 LEU B O 1
ATOM 4168 N N . ILE B 1 104 ? -41.960 8.437 202.757 1.00 29.00 84 ILE B N 1
ATOM 4169 C CA . ILE B 1 104 ? -42.415 7.219 203.422 1.00 28.22 84 ILE B CA 1
ATOM 4170 C C . ILE B 1 104 ? -41.798 5.973 202.768 1.00 31.80 84 ILE B C 1
ATOM 4171 O O . ILE B 1 104 ? -41.410 5.014 203.455 1.00 29.83 84 ILE B O 1
ATOM 4176 N N . HIS B 1 105 ? -41.683 5.989 201.442 1.00 30.09 85 HIS B N 1
ATOM 4177 C CA . HIS B 1 105 ? -40.987 4.909 200.750 1.00 31.25 85 HIS B CA 1
ATOM 4178 C C . HIS B 1 105 ? -39.511 4.822 201.177 1.00 30.23 85 HIS B C 1
ATOM 4179 O O . HIS B 1 105 ? -38.954 3.722 201.260 1.00 30.10 85 HIS B O 1
ATOM 4186 N N . LYS B 1 106 ? -38.890 5.970 201.453 1.00 31.85 86 LYS B N 1
ATOM 4187 C CA . LYS B 1 106 ? -37.508 5.986 201.959 1.00 32.35 86 LYS B CA 1
ATOM 4188 C C . LYS B 1 106 ? -37.429 5.406 203.380 1.00 33.44 86 LYS B C 1
ATOM 4189 O O . LYS B 1 106 ? -36.444 4.771 203.737 1.00 30.93 86 LYS B O 1
ATOM 4195 N N . ILE B 1 107 ? -38.466 5.616 204.189 1.00 30.12 87 ILE B N 1
ATOM 4196 C CA . ILE B 1 107 ? -38.535 4.938 205.491 1.00 30.25 87 ILE B CA 1
ATOM 4197 C C . ILE B 1 107 ? -38.540 3.418 205.313 1.00 32.10 87 ILE B C 1
ATOM 4198 O O . ILE B 1 107 ? -37.792 2.685 205.991 1.00 30.11 87 ILE B O 1
ATOM 4203 N N . ALA B 1 108 ? -39.378 2.943 204.391 1.00 30.43 88 ALA B N 1
ATOM 4204 C CA . ALA B 1 108 ? -39.443 1.524 204.067 1.00 27.73 88 ALA B CA 1
ATOM 4205 C C . ALA B 1 108 ? -38.081 1.005 203.577 1.00 32.34 88 ALA B C 1
ATOM 4206 O O . ALA B 1 108 ? -37.636 -0.077 203.983 1.00 29.23 88 ALA B O 1
ATOM 4208 N N . ASP B 1 109 ? -37.423 1.782 202.715 1.00 31.10 89 ASP B N 1
ATOM 4209 C CA . ASP B 1 109 ? -36.088 1.428 202.210 1.00 31.49 89 ASP B CA 1
ATOM 4210 C C . ASP B 1 109 ? -35.108 1.262 203.368 1.00 32.19 89 ASP B C 1
ATOM 4211 O O . ASP B 1 109 ? -34.280 0.348 203.367 1.00 35.52 89 ASP B O 1
ATOM 4216 N N . GLY B 1 110 ? -35.210 2.164 204.341 1.00 29.25 90 GLY B N 1
ATOM 4217 C CA . GLY B 1 110 ? -34.352 2.157 205.519 1.00 32.59 90 GLY B CA 1
ATOM 4218 C C . GLY B 1 110 ? -34.486 0.915 206.383 1.00 36.05 90 GLY B C 1
ATOM 4219 O O . GLY B 1 110 ? -33.494 0.410 206.917 1.00 34.92 90 GLY B O 1
ATOM 4220 N N . ILE B 1 111 ? -35.713 0.424 206.531 1.00 31.96 91 ILE B N 1
ATOM 4221 C CA . ILE B 1 111 ? -35.969 -0.821 207.263 1.00 31.15 91 ILE B CA 1
ATOM 4222 C C . ILE B 1 111 ? -35.394 -2.007 206.490 1.00 35.38 91 ILE B C 1
ATOM 4223 O O . ILE B 1 111 ? -34.734 -2.886 207.062 1.00 35.75 91 ILE B O 1
ATOM 4228 N N . GLN B 1 112 ? -35.634 -2.023 205.184 1.00 32.29 92 GLN B N 1
ATOM 4229 C CA . GLN B 1 112 ? -35.077 -3.060 204.323 1.00 34.23 92 GLN B CA 1
ATOM 4230 C C . GLN B 1 112 ? -33.542 -3.074 204.391 1.00 34.33 92 GLN B C 1
ATOM 4231 O O . GLN B 1 112 ? -32.919 -4.142 204.450 1.00 34.80 92 GLN B O 1
ATOM 4237 N N . ALA B 1 113 ? -32.931 -1.894 204.412 1.00 35.56 93 ALA B N 1
ATOM 4238 C CA . ALA B 1 113 ? -31.464 -1.811 204.428 1.00 36.51 93 ALA B CA 1
ATOM 4239 C C . ALA B 1 113 ? -30.892 -2.351 205.733 1.00 36.93 93 ALA B C 1
ATOM 4240 O O . ALA B 1 113 ? -29.712 -2.688 205.812 1.00 37.50 93 ALA B O 1
ATOM 4242 N N . ARG B 1 114 ? -31.735 -2.430 206.757 1.00 34.03 94 ARG B N 1
ATOM 4243 C CA . ARG B 1 114 ? -31.305 -2.954 208.045 1.00 34.37 94 ARG B CA 1
ATOM 4244 C C . ARG B 1 114 ? -32.146 -4.152 208.438 1.00 31.84 94 ARG B C 1
ATOM 4245 O O . ARG B 1 114 ? -32.351 -4.402 209.622 1.00 35.24 94 ARG B O 1
ATOM 4253 N N . PHE B 1 115 ? -32.623 -4.884 207.434 1.00 32.08 95 PHE B N 1
ATOM 4254 C CA . PHE B 1 115 ? -33.571 -5.983 207.627 1.00 33.10 95 PHE B CA 1
ATOM 4255 C C . PHE B 1 115 ? -33.199 -6.926 208.776 1.00 36.02 95 PHE B C 1
ATOM 4256 O O . PHE B 1 115 ? -34.010 -7.190 209.662 1.00 29.22 95 PHE B O 1
ATOM 4264 N N . GLU B 1 116 ? -31.976 -7.439 208.760 1.00 34.45 96 GLU B N 1
ATOM 4265 C CA . GLU B 1 116 ? -31.584 -8.427 209.762 1.00 35.33 96 GLU B CA 1
ATOM 4266 C C . GLU B 1 116 ? -31.430 -7.830 211.162 1.00 33.69 96 GLU B C 1
ATOM 4267 O O . GLU B 1 116 ? -31.608 -8.535 212.152 1.00 35.52 96 GLU B O 1
ATOM 4273 N N . GLU B 1 117 ? -31.116 -6.539 211.249 1.00 31.78 97 GLU B N 1
ATOM 4274 C CA . GLU B 1 117 ? -31.087 -5.861 212.542 1.00 35.88 97 GLU B CA 1
ATOM 4275 C C . GLU B 1 117 ? -32.488 -5.785 213.137 1.00 34.77 97 GLU B C 1
ATOM 4276 O O . GLU B 1 117 ? -32.663 -5.932 214.346 1.00 33.82 97 GLU B O 1
ATOM 4282 N N . PHE B 1 118 ? -33.476 -5.487 212.291 1.00 31.34 98 PHE B N 1
ATOM 4283 C CA . PHE B 1 118 ? -34.858 -5.458 212.748 1.00 31.66 98 PHE B CA 1
ATOM 4284 C C . PHE B 1 118 ? -35.311 -6.868 213.160 1.00 29.71 98 PHE B C 1
ATOM 4285 O O . PHE B 1 118 ? -36.000 -7.046 214.169 1.00 31.11 98 PHE B O 1
ATOM 4293 N N . VAL B 1 119 ? -34.915 -7.871 212.391 1.00 28.88 99 VAL B N 1
ATOM 4294 C CA . VAL B 1 119 ? -35.255 -9.250 212.726 1.00 29.55 99 VAL B CA 1
ATOM 4295 C C . VAL B 1 119 ? -34.728 -9.623 214.112 1.00 31.29 99 VAL B C 1
ATOM 4296 O O . VAL B 1 119 ? -35.473 -10.126 214.963 1.00 28.21 99 VAL B O 1
ATOM 4300 N N . ALA B 1 120 ? -33.448 -9.342 214.337 1.00 33.31 100 ALA B N 1
ATOM 4301 C CA . ALA B 1 120 ? -32.793 -9.671 215.601 1.00 33.84 100 ALA B CA 1
ATOM 4302 C C . ALA B 1 120 ? -33.469 -8.963 216.771 1.00 34.45 100 ALA B C 1
ATOM 4303 O O . ALA B 1 120 ? -33.665 -9.555 217.829 1.00 33.61 100 ALA B O 1
ATOM 4305 N N . ALA B 1 121 ? -33.834 -7.699 216.565 1.00 33.88 101 ALA B N 1
ATOM 4306 C CA . ALA B 1 121 ? -34.520 -6.916 217.590 1.00 31.35 101 ALA B CA 1
ATOM 4307 C C . ALA B 1 121 ? -35.896 -7.489 217.961 1.00 33.87 101 ALA B C 1
ATOM 4308 O O . ALA B 1 121 ? -36.230 -7.579 219.151 1.00 31.92 101 ALA B O 1
ATOM 4310 N N . GLU B 1 122 ? -36.695 -7.849 216.951 1.00 29.08 102 GLU B N 1
ATOM 4311 C CA . GLU B 1 122 ? -38.022 -8.414 217.192 1.00 31.20 102 GLU B CA 1
ATOM 4312 C C . GLU B 1 122 ? -37.896 -9.743 217.919 1.00 30.84 102 GLU B C 1
ATOM 4313 O O . GLU B 1 122 ? -38.661 -10.046 218.832 1.00 30.39 102 GLU B O 1
ATOM 4319 N N . VAL B 1 123 ? -36.934 -10.542 217.480 1.00 31.48 103 VAL B N 1
ATOM 4320 C CA . VAL B 1 123 ? -36.725 -11.874 218.027 1.00 30.40 103 VAL B CA 1
ATOM 4321 C C . VAL B 1 123 ? -36.225 -11.780 219.471 1.00 32.11 103 VAL B C 1
ATOM 4322 O O . VAL B 1 123 ? -36.692 -12.514 220.350 1.00 31.75 103 VAL B O 1
ATOM 4326 N N . ALA B 1 124 ? -35.304 -10.855 219.716 1.00 30.15 104 ALA B N 1
ATOM 4327 C CA . ALA B 1 124 ? -34.736 -10.693 221.058 1.00 33.07 104 ALA B CA 1
ATOM 4328 C C . ALA B 1 124 ? -35.822 -10.363 222.072 1.00 34.38 104 ALA B C 1
ATOM 4329 O O . ALA B 1 124 ? -35.873 -10.959 223.145 1.00 33.89 104 ALA B O 1
ATOM 4331 N N . ASP B 1 125 ? -36.692 -9.416 221.720 1.00 28.65 105 ASP B N 1
ATOM 4332 C CA . ASP B 1 125 ? -37.750 -8.980 222.630 1.00 30.98 105 ASP B CA 1
ATOM 4333 C C . ASP B 1 125 ? -38.750 -10.094 222.916 1.00 31.52 105 ASP B C 1
ATOM 4334 O O . ASP B 1 125 ? -39.247 -10.220 224.008 1.00 34.00 105 ASP B O 1
ATOM 4339 N N . THR B 1 126 ? -39.103 -10.890 221.927 1.00 30.19 106 THR B N 1
ATOM 4340 C CA . THR B 1 126 ? -40.326 -11.671 222.074 1.00 31.76 106 THR B CA 1
ATOM 4341 C C . THR B 1 126 ? -40.120 -13.168 222.040 1.00 29.93 106 THR B C 1
ATOM 4342 O O . THR B 1 126 ? -41.016 -13.922 222.403 1.00 30.99 106 THR B O 1
ATOM 4346 N N . GLY B 1 127 ? -38.975 -13.607 221.541 1.00 30.95 107 GLY B N 1
ATOM 4347 C CA . GLY B 1 127 ? -38.738 -15.037 221.418 1.00 31.11 107 GLY B CA 1
ATOM 4348 C C . GLY B 1 127 ? -39.374 -15.658 220.189 1.00 34.71 107 GLY B C 1
ATOM 4349 O O . GLY B 1 127 ? -39.361 -16.879 220.038 1.00 31.62 107 GLY B O 1
ATOM 4350 N N . ARG B 1 128 ? -39.946 -14.841 219.303 1.00 30.36 108 ARG B N 1
ATOM 4351 C CA . ARG B 1 128 ? -40.590 -15.408 218.116 1.00 31.21 108 ARG B CA 1
ATOM 4352 C C . ARG B 1 128 ? -39.557 -16.080 217.212 1.00 30.80 108 ARG B C 1
ATOM 4353 O O . ARG B 1 128 ? -38.395 -15.668 217.184 1.00 32.55 108 ARG B O 1
ATOM 4361 N N . PRO B 1 129 ? -39.976 -17.135 216.500 1.00 31.12 109 PRO B N 1
ATOM 4362 C CA . PRO B 1 129 ? -39.097 -17.856 215.576 1.00 33.20 109 PRO B CA 1
ATOM 4363 C C . PRO B 1 129 ? -38.481 -16.902 214.563 1.00 34.15 109 PRO B C 1
ATOM 4364 O O . PRO B 1 129 ? -39.174 -16.001 214.068 1.00 31.71 109 PRO B O 1
ATOM 4368 N N . VAL B 1 130 ? -37.200 -17.091 214.273 1.00 28.72 110 VAL B N 1
ATOM 4369 C CA . VAL B 1 130 ? -36.503 -16.210 213.339 1.00 33.03 110 VAL B CA 1
ATOM 4370 C C . VAL B 1 130 ? -37.180 -16.253 211.972 1.00 32.82 110 VAL B C 1
ATOM 4371 O O . VAL B 1 130 ? -37.326 -15.227 211.301 1.00 36.58 110 VAL B O 1
ATOM 4375 N N . HIS B 1 131 ? -37.630 -17.439 211.579 1.00 30.60 111 HIS B N 1
ATOM 4376 C CA . HIS B 1 131 ? -38.311 -17.617 210.301 1.00 36.76 111 HIS B CA 1
ATOM 4377 C C . HIS B 1 131 ? -39.604 -16.795 210.219 1.00 34.22 111 HIS B C 1
ATOM 4378 O O . HIS B 1 131 ? -39.934 -16.242 209.168 1.00 33.67 111 HIS B O 1
ATOM 4385 N N . GLN B 1 132 ? -40.335 -16.722 211.325 1.00 32.06 112 GLN B N 1
ATOM 4386 C CA . GLN B 1 132 ? -41.549 -15.912 211.366 1.00 33.80 112 GLN B CA 1
ATOM 4387 C C . GLN B 1 132 ? -41.208 -14.431 211.254 1.00 34.53 112 GLN B C 1
ATOM 4388 O O . GLN B 1 132 ? -41.871 -13.679 210.540 1.00 32.36 112 GLN B O 1
ATOM 4394 N N . ALA B 1 133 ? -40.177 -14.006 211.969 1.00 32.18 113 ALA B N 1
ATOM 4395 C CA . ALA B 1 133 ? -39.762 -12.607 211.911 1.00 30.43 113 ALA B CA 1
ATOM 4396 C C . ALA B 1 133 ? -39.314 -12.203 210.506 1.00 33.05 113 ALA B C 1
ATOM 4397 O O . ALA B 1 133 ? -39.548 -11.068 210.075 1.00 30.19 113 ALA B O 1
ATOM 4399 N N . ARG B 1 134 ? -38.667 -13.131 209.803 1.00 30.70 114 ARG B N 1
ATOM 4400 C CA . ARG B 1 134 ? -38.137 -12.867 208.460 1.00 31.00 114 ARG B CA 1
ATOM 4401 C C . ARG B 1 134 ? -39.198 -12.942 207.371 1.00 33.20 114 ARG B C 1
ATOM 4402 O O . ARG B 1 134 ? -39.018 -12.387 206.291 1.00 33.82 114 ARG B O 1
ATOM 4410 N N . THR B 1 135 ? -40.292 -13.646 207.635 1.00 34.38 115 THR B N 1
ATOM 4411 C CA . THR B 1 135 ? -41.316 -13.826 206.603 1.00 34.23 115 THR B CA 1
ATOM 4412 C C . THR B 1 135 ? -42.612 -13.057 206.867 1.00 36.00 115 THR B C 1
ATOM 4413 O O . THR B 1 135 ? -43.309 -12.660 205.925 1.00 34.85 115 THR B O 1
ATOM 4417 N N . LEU B 1 136 ? -42.939 -12.845 208.136 1.00 33.34 116 LEU B N 1
ATOM 4418 C CA . LEU B 1 136 ? -44.179 -12.152 208.481 1.00 33.65 116 LEU B CA 1
ATOM 4419 C C . LEU B 1 136 ? -43.894 -10.770 209.042 1.00 33.64 116 LEU B C 1
ATOM 4420 O O . LEU B 1 136 ? -44.245 -9.763 208.430 1.00 34.67 116 LEU B O 1
ATOM 4425 N N . ASP B 1 137 ? -43.225 -10.727 210.190 1.00 28.82 117 ASP B N 1
ATOM 4426 C CA . ASP B 1 137 ? -43.122 -9.504 210.968 1.00 28.24 117 ASP B CA 1
ATOM 4427 C C . ASP B 1 137 ? -42.413 -8.352 210.256 1.00 28.72 117 ASP B C 1
ATOM 4428 O O . ASP B 1 137 ? -42.989 -7.274 210.069 1.00 29.30 117 ASP B O 1
ATOM 4433 N N . ILE B 1 138 ? -41.168 -8.558 209.864 1.00 27.40 118 ILE B N 1
ATOM 4434 C CA . ILE B 1 138 ? -40.432 -7.454 209.256 1.00 29.19 118 ILE B CA 1
ATOM 4435 C C . ILE B 1 138 ? -40.921 -7.104 207.837 1.00 27.36 118 ILE B C 1
ATOM 4436 O O . ILE B 1 138 ? -41.085 -5.920 207.525 1.00 29.19 118 ILE B O 1
ATOM 4441 N N . PRO B 1 139 ? -41.164 -8.115 206.979 1.00 28.96 119 PRO B N 1
ATOM 4442 C CA . PRO B 1 139 ? -41.717 -7.758 205.666 1.00 29.10 119 PRO B CA 1
ATOM 4443 C C . PRO B 1 139 ? -43.055 -7.013 205.756 1.00 30.80 119 PRO B C 1
ATOM 4444 O O . PRO B 1 139 ? -43.286 -6.115 204.949 1.00 28.70 119 PRO B O 1
ATOM 4448 N N . ARG B 1 140 ? -43.911 -7.361 206.716 1.00 28.31 120 ARG B N 1
ATOM 4449 C CA . ARG B 1 140 ? -45.181 -6.636 206.859 1.00 31.41 120 ARG B CA 1
ATOM 4450 C C . ARG B 1 140 ? -44.972 -5.185 207.265 1.00 30.15 120 ARG B C 1
ATOM 4451 O O . ARG B 1 140 ? -45.738 -4.313 206.850 1.00 29.33 120 ARG B O 1
ATOM 4459 N N . ALA B 1 141 ? -43.950 -4.911 208.078 1.00 26.77 121 ALA B N 1
ATOM 4460 C CA . ALA B 1 141 ? -43.681 -3.531 208.467 1.00 25.59 121 ALA B CA 1
ATOM 4461 C C . ALA B 1 141 ? -43.291 -2.712 207.241 1.00 29.75 121 ALA B C 1
ATOM 4462 O O . ALA B 1 141 ? -43.761 -1.588 207.042 1.00 29.79 121 ALA B O 1
ATOM 4464 N N . ILE B 1 142 ? -42.442 -3.293 206.407 1.00 26.17 122 ILE B N 1
ATOM 4465 C CA . ILE B 1 142 ? -42.048 -2.647 205.169 1.00 27.14 122 ILE B CA 1
ATOM 4466 C C . ILE B 1 142 ? -43.261 -2.432 204.265 1.00 27.82 122 ILE B C 1
ATOM 4467 O O . ILE B 1 142 ? -43.497 -1.316 203.782 1.00 27.85 122 ILE B O 1
ATOM 4472 N N . ALA B 1 143 ? -44.049 -3.487 204.084 1.00 26.88 123 ALA B N 1
ATOM 4473 C CA . ALA B 1 143 ? -45.244 -3.428 203.241 1.00 28.02 123 ALA B CA 1
ATOM 4474 C C . ALA B 1 143 ? -46.292 -2.449 203.783 1.00 27.48 123 ALA B C 1
ATOM 4475 O O . ALA B 1 143 ? -47.017 -1.826 203.001 1.00 27.47 123 ALA B O 1
ATOM 4477 N N . ASN B 1 144 ? -46.380 -2.313 205.107 1.00 25.66 124 ASN B N 1
ATOM 4478 C CA . ASN B 1 144 ? -47.289 -1.321 205.695 1.00 27.12 124 ASN B CA 1
ATOM 4479 C C . ASN B 1 144 ? -46.976 0.089 205.201 1.00 26.34 124 ASN B C 1
ATOM 4480 O O . ASN B 1 144 ? -47.873 0.828 204.754 1.00 25.25 124 ASN B O 1
ATOM 4485 N N . PHE B 1 145 ? -45.700 0.460 205.270 1.00 25.41 125 PHE B N 1
ATOM 4486 C CA . PHE B 1 145 ? -45.274 1.781 204.812 1.00 25.05 125 PHE B CA 1
ATOM 4487 C C . PHE B 1 145 ? -45.480 1.940 203.301 1.00 26.53 125 PHE B C 1
ATOM 4488 O O . PHE B 1 145 ? -46.014 2.952 202.844 1.00 27.63 125 PHE B O 1
ATOM 4496 N N . ARG B 1 146 ? -45.065 0.947 202.523 1.00 25.96 126 ARG B N 1
ATOM 4497 C CA . ARG B 1 146 ? -45.203 1.048 201.067 1.00 28.32 126 ARG B CA 1
ATOM 4498 C C . ARG B 1 146 ? -46.665 1.113 200.611 1.00 28.28 126 ARG B C 1
ATOM 4499 O O . ARG B 1 146 ? -47.021 1.889 199.715 1.00 27.74 126 ARG B O 1
ATOM 4507 N N . THR B 1 147 ? -47.517 0.294 201.215 1.00 24.73 127 THR B N 1
ATOM 4508 C CA . THR B 1 147 ? -48.919 0.261 200.791 1.00 25.95 127 THR B CA 1
ATOM 4509 C C . THR B 1 147 ? -49.654 1.561 201.077 1.00 26.69 127 THR B C 1
ATOM 4510 O O . THR B 1 147 ? -50.400 2.065 200.228 1.00 26.78 127 THR B O 1
ATOM 4514 N N . PHE B 1 148 ? -49.448 2.117 202.267 1.00 27.24 128 PHE B N 1
ATOM 4515 C CA . PHE B 1 148 ? -50.131 3.359 202.597 1.00 26.72 128 PHE B CA 1
ATOM 4516 C C . PHE B 1 148 ? -49.563 4.569 201.875 1.00 27.63 128 PHE B C 1
ATOM 4517 O O . PHE B 1 148 ? -50.320 5.500 201.550 1.00 28.10 128 PHE B O 1
ATOM 4525 N N . ALA B 1 149 ? -48.254 4.549 201.606 1.00 25.64 129 ALA B N 1
ATOM 4526 C CA . ALA B 1 149 ? -47.646 5.549 200.722 1.00 26.64 129 ALA B CA 1
ATOM 4527 C C . ALA B 1 149 ? -48.326 5.462 199.349 1.00 26.24 129 ALA B C 1
ATOM 4528 O O . ALA B 1 149 ? -48.739 6.472 198.786 1.00 29.98 129 ALA B O 1
ATOM 4530 N N . ASP B 1 150 ? -48.461 4.248 198.827 1.00 27.55 130 ASP B N 1
ATOM 4531 C CA . ASP B 1 150 ? -49.103 4.060 197.524 1.00 27.56 130 ASP B CA 1
ATOM 4532 C C . ASP B 1 150 ? -50.573 4.482 197.512 1.00 29.92 130 ASP B C 1
ATOM 4533 O O . ASP B 1 150 ? -51.030 5.147 196.572 1.00 28.41 130 ASP B O 1
ATOM 4538 N N . LEU B 1 151 ? -51.315 4.096 198.550 1.00 27.27 131 LEU B N 1
ATOM 4539 C CA . LEU B 1 151 ? -52.707 4.494 198.677 1.00 28.70 131 LEU B CA 1
ATOM 4540 C C . LEU B 1 151 ? -52.846 6.019 198.744 1.00 31.06 131 LEU B C 1
ATOM 4541 O O . LEU B 1 151 ? -53.787 6.591 198.188 1.00 28.72 131 LEU B O 1
ATOM 4546 N N . ALA B 1 152 ? -51.922 6.676 199.435 1.00 27.43 132 ALA B N 1
ATOM 4547 C CA . ALA B 1 152 ? -51.926 8.139 199.490 1.00 30.36 132 ALA B CA 1
ATOM 4548 C C . ALA B 1 152 ? -51.750 8.753 198.106 1.00 31.60 132 ALA B C 1
ATOM 4549 O O . ALA B 1 152 ? -52.430 9.722 197.755 1.00 33.71 132 ALA B O 1
ATOM 4551 N N . LYS B 1 153 ? -50.845 8.183 197.320 1.00 27.75 133 LYS B N 1
ATOM 4552 C CA . LYS B 1 153 ? -50.593 8.669 195.965 1.00 31.40 133 LYS B CA 1
ATOM 4553 C C . LYS B 1 153 ? -51.799 8.510 195.045 1.00 30.81 133 LYS B C 1
ATOM 4554 O O . LYS B 1 153 ? -52.049 9.356 194.188 1.00 35.53 133 LYS B O 1
ATOM 4560 N N . THR B 1 154 ? -52.533 7.421 195.205 1.00 26.34 134 THR B N 1
ATOM 4561 C CA . THR B 1 154 ? -53.594 7.081 194.252 1.00 27.94 134 THR B CA 1
ATOM 4562 C C . THR B 1 154 ? -55.016 7.437 194.704 1.00 31.42 134 THR B C 1
ATOM 4563 O O . THR B 1 154 ? -55.938 7.441 193.887 1.00 31.32 134 THR B O 1
ATOM 4567 N N . SER B 1 155 ? -55.214 7.722 195.988 1.00 29.94 135 SER B N 1
ATOM 4568 C CA . SER B 1 155 ? -56.584 7.896 196.482 1.00 29.29 135 SER B CA 1
ATOM 4569 C C . SER B 1 155 ? -57.153 9.263 196.116 1.00 28.34 135 SER B C 1
ATOM 4570 O O . SER B 1 155 ? -56.421 10.239 195.972 1.00 31.63 135 SER B O 1
ATOM 4573 N N . HIS B 1 156 ? -58.462 9.323 195.922 1.00 25.78 136 HIS B N 1
ATOM 4574 C CA . HIS B 1 156 ? -59.092 10.600 195.645 1.00 26.98 136 HIS B CA 1
ATOM 4575 C C . HIS B 1 156 ? -60.380 10.690 196.443 1.00 27.24 136 HIS B C 1
ATOM 4576 O O . HIS B 1 156 ? -60.712 9.783 197.211 1.00 26.00 136 HIS B O 1
ATOM 4583 N N . THR B 1 157 ? -61.096 11.797 196.261 1.00 24.07 137 THR B N 1
ATOM 4584 C CA . THR B 1 157 ? -62.314 12.045 197.012 1.00 25.41 137 THR B CA 1
ATOM 4585 C C . THR B 1 157 ? -63.474 12.324 196.059 1.00 28.26 137 THR B C 1
ATOM 4586 O O . THR B 1 157 ? -63.392 11.998 194.874 1.00 26.11 137 THR B O 1
ATOM 4590 N N . ASP B 1 158 ? -64.547 12.917 196.576 1.00 27.20 138 ASP B N 1
ATOM 4591 C CA . ASP B 1 158 ? -65.824 12.927 195.855 1.00 26.48 138 ASP B CA 1
ATOM 4592 C C . ASP B 1 158 ? -66.289 14.303 195.419 1.00 26.76 138 ASP B C 1
ATOM 4593 O O . ASP B 1 158 ? -65.970 15.319 196.049 1.00 28.95 138 ASP B O 1
ATOM 4598 N N . LEU B 1 159 ? -67.055 14.308 194.333 1.00 24.32 139 LEU B N 1
ATOM 4599 C CA . LEU B 1 159 ? -67.662 15.515 193.787 1.00 26.08 139 LEU B CA 1
ATOM 4600 C C . LEU B 1 159 ? -69.151 15.224 193.663 1.00 24.83 139 LEU B C 1
ATOM 4601 O O . LEU B 1 159 ? -69.543 14.223 193.060 1.00 24.10 139 LEU B O 1
ATOM 4606 N N . PHE B 1 160 ? -69.986 16.078 194.245 1.00 27.16 140 PHE B N 1
ATOM 4607 C CA . PHE B 1 160 ? -71.432 15.910 194.138 1.00 26.13 140 PHE B CA 1
ATOM 4608 C C . PHE B 1 160 ? -72.002 17.195 193.578 1.00 23.93 140 PHE B C 1
ATOM 4609 O O . PHE B 1 160 ? -71.704 18.266 194.080 1.00 29.24 140 PHE B O 1
ATOM 4617 N N . GLU B 1 161 ? -72.822 17.096 192.541 1.00 27.59 141 GLU B N 1
ATOM 4618 C CA . GLU B 1 161 ? -73.485 18.280 192.018 1.00 29.87 141 GLU B CA 1
ATOM 4619 C C . GLU B 1 161 ? -74.922 18.319 192.499 1.00 29.06 141 GLU B C 1
ATOM 4620 O O . GLU B 1 161 ? -75.560 17.278 192.666 1.00 28.15 141 GLU B O 1
ATOM 4626 N N . MET B 1 162 ? -75.453 19.517 192.709 1.00 30.11 142 MET B N 1
ATOM 4627 C CA . MET B 1 162 ? -76.850 19.620 193.108 1.00 33.11 142 MET B CA 1
ATOM 4628 C C . MET B 1 162 ? -77.492 20.821 192.453 1.00 32.38 142 MET B C 1
ATOM 4629 O O . MET B 1 162 ? -76.809 21.777 192.087 1.00 30.13 142 MET B O 1
ATOM 4634 N N . SER B 1 163 ? -78.809 20.774 192.315 1.00 32.65 143 SER B N 1
ATOM 4635 C CA . SER B 1 163 ? -79.560 21.936 191.843 1.00 33.34 143 SER B CA 1
ATOM 4636 C C . SER B 1 163 ? -80.016 22.793 193.009 1.00 34.67 143 SER B C 1
ATOM 4637 O O . SER B 1 163 ? -80.202 22.295 194.110 1.00 38.16 143 SER B O 1
ATOM 4640 N N . THR B 1 164 ? -80.211 24.083 192.754 1.00 35.95 144 THR B N 1
ATOM 4641 C CA . THR B 1 164 ? -80.689 25.009 193.775 1.00 41.29 144 THR B CA 1
ATOM 4642 C C . THR B 1 164 ? -81.898 25.784 193.246 1.00 44.35 144 THR B C 1
ATOM 4643 O O . THR B 1 164 ? -82.191 25.736 192.045 1.00 41.73 144 THR B O 1
ATOM 4647 N N . SER B 1 165 ? -82.583 26.496 194.143 1.00 43.53 145 SER B N 1
ATOM 4648 C CA . SER B 1 165 ? -83.768 27.285 193.792 1.00 47.98 145 SER B CA 1
ATOM 4649 C C . SER B 1 165 ? -83.536 28.211 192.602 1.00 50.36 145 SER B C 1
ATOM 4650 O O . SER B 1 165 ? -84.320 28.211 191.652 1.00 52.56 145 SER B O 1
ATOM 4653 N N . ASP B 1 166 ? -82.458 28.991 192.648 1.00 48.83 146 ASP B N 1
ATOM 4654 C CA . ASP B 1 166 ? -82.216 29.991 191.611 1.00 46.29 146 ASP B CA 1
ATOM 4655 C C . ASP B 1 166 ? -81.768 29.411 190.263 1.00 46.15 146 ASP B C 1
ATOM 4656 O O . ASP B 1 166 ? -81.559 30.153 189.302 1.00 50.90 146 ASP B O 1
ATOM 4661 N N . GLY B 1 167 ? -81.628 28.090 190.193 1.00 43.99 147 GLY B N 1
ATOM 4662 C CA . GLY B 1 167 ? -81.253 27.419 188.955 1.00 45.30 147 GLY B CA 1
ATOM 4663 C C . GLY B 1 167 ? -79.784 27.506 188.554 1.00 45.68 147 GLY B C 1
ATOM 4664 O O . GLY B 1 167 ? -79.406 27.056 187.469 1.00 43.87 147 GLY B O 1
ATOM 4665 N N . SER B 1 168 ? -78.949 28.074 189.423 1.00 42.40 148 SER B N 1
ATOM 4666 C CA . SER B 1 168 ? -77.519 28.208 189.137 1.00 42.51 148 SER B CA 1
ATOM 4667 C C . SER B 1 168 ? -76.720 26.989 189.605 1.00 41.08 148 SER B C 1
ATOM 4668 O O . SER B 1 168 ? -75.675 26.667 189.040 1.00 40.30 148 SER B O 1
ATOM 4671 N N . GLY B 1 169 ? -77.212 26.307 190.634 1.00 34.74 149 GLY B N 1
ATOM 4672 C CA . GLY B 1 169 ? -76.576 25.074 191.063 1.00 34.53 149 GLY B CA 1
ATOM 4673 C C . GLY B 1 169 ? -75.534 25.266 192.148 1.00 31.36 149 GLY B C 1
ATOM 4674 O O . GLY B 1 169 ? -75.215 26.388 192.554 1.00 29.41 149 GLY B O 1
ATOM 4675 N N . ALA B 1 170 ? -75.022 24.149 192.643 1.00 28.94 150 ALA B N 1
ATOM 4676 C CA . ALA B 1 170 ? -73.954 24.182 193.627 1.00 28.49 150 ALA B CA 1
ATOM 4677 C C . ALA B 1 170 ? -73.093 22.960 193.438 1.00 28.76 150 ALA B C 1
ATOM 4678 O O . ALA B 1 170 ? -73.524 21.973 192.863 1.00 28.57 150 ALA B O 1
ATOM 4680 N N . LEU B 1 171 ? -71.866 23.009 193.932 1.00 24.66 151 LEU B N 1
ATOM 4681 C CA . LEU B 1 171 ? -71.077 21.800 193.921 1.00 26.31 151 LEU B CA 1
ATOM 4682 C C . LEU B 1 171 ? -70.493 21.569 195.292 1.00 26.02 151 LEU B C 1
ATOM 4683 O O . LEU B 1 171 ? -70.101 22.502 195.983 1.00 28.44 151 LEU B O 1
ATOM 4688 N N . ASN B 1 172 ? -70.484 20.311 195.681 1.00 27.13 152 ASN B N 1
ATOM 4689 C CA . ASN B 1 172 ? -69.926 19.907 196.940 1.00 24.68 152 ASN B CA 1
ATOM 4690 C C . ASN B 1 172 ? -68.742 19.034 196.591 1.00 24.33 152 ASN B C 1
ATOM 4691 O O . ASN B 1 172 ? -68.885 18.064 195.840 1.00 28.71 152 ASN B O 1
ATOM 4696 N N . TYR B 1 173 ? -67.574 19.369 197.108 1.00 21.60 153 TYR B N 1
ATOM 4697 C CA . TYR B 1 173 ? -66.440 18.467 196.939 1.00 23.75 153 TYR B CA 1
ATOM 4698 C C . TYR B 1 173 ? -65.813 18.160 198.281 1.00 26.71 153 TYR B C 1
ATOM 4699 O O . TYR B 1 173 ? -65.837 18.979 199.191 1.00 25.07 153 TYR B O 1
ATOM 4708 N N . THR B 1 174 ? -65.307 16.946 198.423 1.00 23.66 154 THR B N 1
ATOM 4709 C CA . THR B 1 174 ? -64.721 16.572 199.697 1.00 25.73 154 THR B CA 1
ATOM 4710 C C . THR B 1 174 ? -63.221 16.524 199.559 1.00 27.09 154 THR B C 1
ATOM 4711 O O . THR B 1 174 ? -62.688 16.270 198.471 1.00 24.65 154 THR B O 1
ATOM 4715 N N . VAL B 1 175 ? -62.525 16.785 200.655 1.00 24.46 155 VAL B N 1
ATOM 4716 C CA . VAL B 1 175 ? -61.086 16.652 200.642 1.00 28.26 155 VAL B CA 1
ATOM 4717 C C . VAL B 1 175 ? -60.654 15.898 201.884 1.00 28.12 155 VAL B C 1
ATOM 4718 O O . VAL B 1 175 ? -61.361 15.898 202.898 1.00 25.66 155 VAL B O 1
ATOM 4722 N N . ARG B 1 176 ? -59.505 15.235 201.780 1.00 27.06 156 ARG B N 1
ATOM 4723 C CA . ARG B 1 176 ? -58.884 14.591 202.926 1.00 28.43 156 ARG B CA 1
ATOM 4724 C C . ARG B 1 176 ? -57.728 15.475 203.389 1.00 26.19 156 ARG B C 1
ATOM 4725 O O . ARG B 1 176 ? -56.855 15.842 202.598 1.00 29.40 156 ARG B O 1
ATOM 4733 N N . LYS B 1 177 ? -57.742 15.834 204.667 1.00 24.75 157 LYS B N 1
ATOM 4734 C CA . LYS B 1 177 ? -56.682 16.637 205.264 1.00 24.44 157 LYS B CA 1
ATOM 4735 C C . LYS B 1 177 ? -56.142 15.867 206.454 1.00 25.30 157 LYS B C 1
ATOM 4736 O O . LYS B 1 177 ? -56.823 14.978 206.957 1.00 25.20 157 LYS B O 1
ATOM 4742 N N . PRO B 1 178 ? -54.943 16.222 206.935 1.00 26.20 158 PRO B N 1
ATOM 4743 C CA . PRO B 1 178 ? -54.458 15.529 208.131 1.00 26.70 158 PRO B CA 1
ATOM 4744 C C . PRO B 1 178 ? -55.425 15.775 209.279 1.00 27.48 158 PRO B C 1
ATOM 4745 O O . PRO B 1 178 ? -55.957 16.867 209.394 1.00 28.82 158 PRO B O 1
ATOM 4749 N N . LEU B 1 179 ? -55.642 14.765 210.106 1.00 28.27 159 LEU B N 1
ATOM 4750 C CA . LEU B 1 179 ? -56.449 14.889 211.303 1.00 27.90 159 LEU B CA 1
ATOM 4751 C C . LEU B 1 179 ? -55.713 15.769 212.323 1.00 30.19 159 LEU B C 1
ATOM 4752 O O . LEU B 1 179 ? -56.314 16.610 212.992 1.00 31.39 159 LEU B O 1
ATOM 4757 N N . GLY B 1 180 ? -54.406 15.567 212.436 1.00 29.02 160 GLY B N 1
ATOM 4758 C CA . GLY B 1 180 ? -53.589 16.341 213.356 1.00 27.58 160 GLY B CA 1
ATOM 4759 C C . GLY B 1 180 ? -52.510 15.467 213.958 1.00 29.09 160 GLY B C 1
ATOM 4760 O O . GLY B 1 180 ? -51.755 14.820 213.234 1.00 26.73 160 GLY B O 1
ATOM 4761 N N . VAL B 1 181 ? -52.452 15.433 215.286 1.00 26.31 161 VAL B N 1
ATOM 4762 C CA . VAL B 1 181 ? -51.508 14.577 215.981 1.00 26.91 161 VAL B CA 1
ATOM 4763 C C . VAL B 1 181 ? -52.192 13.261 216.327 1.00 28.43 161 VAL B C 1
ATOM 4764 O O . VAL B 1 181 ? -53.238 13.243 216.989 1.00 26.19 161 VAL B O 1
ATOM 4768 N N . ILE B 1 182 ? -51.616 12.165 215.852 1.00 26.08 162 ILE B N 1
ATOM 4769 C CA . ILE B 1 182 ? -52.184 10.845 216.105 1.00 26.39 162 ILE B CA 1
ATOM 4770 C C . ILE B 1 182 ? -51.444 10.187 217.256 1.00 27.46 162 ILE B C 1
ATOM 4771 O O . ILE B 1 182 ? -50.228 10.033 217.205 1.00 26.04 162 ILE B O 1
ATOM 4776 N N . GLY B 1 183 ? -52.173 9.805 218.299 1.00 27.55 163 GLY B N 1
ATOM 4777 C CA . GLY B 1 183 ? -51.572 9.030 219.366 1.00 29.23 163 GLY B CA 1
ATOM 4778 C C . GLY B 1 183 ? -51.713 7.571 219.016 1.00 26.71 163 GLY B C 1
ATOM 4779 O O . GLY B 1 183 ? -52.801 7.105 218.662 1.00 26.02 163 GLY B O 1
ATOM 4780 N N . VAL B 1 184 ? -50.616 6.837 219.116 1.00 26.75 164 VAL B N 1
ATOM 4781 C CA . VAL B 1 184 ? -50.612 5.430 218.751 1.00 27.26 164 VAL B CA 1
ATOM 4782 C C . VAL B 1 184 ? -50.173 4.621 219.951 1.00 30.15 164 VAL B C 1
ATOM 4783 O O . VAL B 1 184 ? -49.119 4.894 220.525 1.00 28.51 164 VAL B O 1
ATOM 4787 N N . ILE B 1 185 ? -50.981 3.640 220.345 1.00 27.21 165 ILE B N 1
ATOM 4788 C CA . ILE B 1 185 ? -50.577 2.754 221.426 1.00 29.44 165 ILE B CA 1
ATOM 4789 C C . ILE B 1 185 ? -50.673 1.316 220.940 1.00 30.17 165 ILE B C 1
ATOM 4790 O O . ILE B 1 185 ? -51.725 0.888 220.470 1.00 27.83 165 ILE B O 1
ATOM 4795 N N . SER B 1 186 ? -49.576 0.568 221.036 1.00 27.47 166 SER B N 1
ATOM 4796 C CA . SER B 1 186 ? -49.516 -0.747 220.398 1.00 29.75 166 SER B CA 1
ATOM 4797 C C . SER B 1 186 ? -49.085 -1.866 221.361 1.00 29.55 166 SER B C 1
ATOM 4798 O O . SER B 1 186 ? -48.486 -1.592 222.402 1.00 30.68 166 SER B O 1
ATOM 4801 N N . PRO B 1 187 ? -49.430 -3.127 221.034 1.00 29.53 167 PRO B N 1
ATOM 4802 C CA . PRO B 1 187 ? -49.179 -4.223 221.976 1.00 27.13 167 PRO B CA 1
ATOM 4803 C C . PRO B 1 187 ? -47.994 -5.079 221.543 1.00 30.88 167 PRO B C 1
ATOM 4804 O O . PRO B 1 187 ? -47.346 -4.763 220.547 1.00 28.32 167 PRO B O 1
ATOM 4808 N N . TRP B 1 188 ? -47.742 -6.172 222.262 1.00 30.32 168 TRP B N 1
ATOM 4809 C CA . TRP B 1 188 ? -46.542 -6.974 222.025 1.00 28.14 168 TRP B CA 1
ATOM 4810 C C . TRP B 1 188 ? -46.740 -8.202 221.135 1.00 29.42 168 TRP B C 1
ATOM 4811 O O . TRP B 1 188 ? -45.767 -8.906 220.855 1.00 31.71 168 TRP B O 1
ATOM 4822 N N . ALA B 1 189 ? -47.964 -8.470 220.686 1.00 29.28 169 ALA B N 1
ATOM 4823 C CA . ALA B 1 189 ? -48.223 -9.684 219.900 1.00 30.90 169 ALA B CA 1
ATOM 4824 C C . ALA B 1 189 ? -47.391 -9.714 218.610 1.00 35.23 169 ALA B C 1
ATOM 4825 O O . ALA B 1 189 ? -46.656 -10.668 218.344 1.00 34.52 169 ALA B O 1
ATOM 4827 N N . LEU B 1 190 ? -47.483 -8.647 217.828 1.00 33.07 170 LEU B N 1
ATOM 4828 C CA . LEU B 1 190 ? -46.720 -8.518 216.586 1.00 29.39 170 LEU B CA 1
ATOM 4829 C C . LEU B 1 190 ? -46.160 -7.109 216.583 1.00 29.12 170 LEU B C 1
ATOM 4830 O O . LEU B 1 190 ? -46.708 -6.228 215.920 1.00 29.83 170 LEU B O 1
ATOM 4835 N N . PRO B 1 191 ? -45.079 -6.884 217.350 1.00 28.52 171 PRO B N 1
ATOM 4836 C CA . PRO B 1 191 ? -44.617 -5.539 217.723 1.00 27.85 171 PRO B CA 1
ATOM 4837 C C . PRO B 1 191 ? -44.488 -4.540 216.569 1.00 27.87 171 PRO B C 1
ATOM 4838 O O . PRO B 1 191 ? -45.234 -3.562 216.550 1.00 29.83 171 PRO B O 1
ATOM 4842 N N . LEU B 1 192 ? -43.583 -4.778 215.627 1.00 26.44 172 LEU B N 1
ATOM 4843 C CA . LEU B 1 192 ? -43.342 -3.814 214.560 1.00 27.56 172 LEU B CA 1
ATOM 4844 C C . LEU B 1 192 ? -44.477 -3.831 213.532 1.00 26.72 172 LEU B C 1
ATOM 4845 O O . LEU B 1 192 ? -44.854 -2.784 212.996 1.00 28.51 172 LEU B O 1
ATOM 4850 N N . LEU B 1 193 ? -45.040 -5.009 213.283 1.00 23.89 173 LEU B N 1
ATOM 4851 C CA . LEU B 1 193 ? -46.176 -5.115 212.364 1.00 26.94 173 LEU B CA 1
ATOM 4852 C C . LEU B 1 193 ? -47.322 -4.209 212.824 1.00 27.96 173 LEU B C 1
ATOM 4853 O O . LEU B 1 193 ? -47.855 -3.421 212.038 1.00 25.99 173 LEU B O 1
ATOM 4858 N N . LEU B 1 194 ? -47.703 -4.336 214.091 1.00 26.95 174 LEU B N 1
ATOM 4859 C CA . LEU B 1 194 ? -48.840 -3.581 214.631 1.00 27.02 174 LEU B CA 1
ATOM 4860 C C . LEU B 1 194 ? -48.519 -2.110 214.855 1.00 28.08 174 LEU B C 1
ATOM 4861 O O . LEU B 1 194 ? -49.374 -1.245 214.650 1.00 28.81 174 LEU B O 1
ATOM 4866 N N . PHE B 1 195 ? -47.281 -1.827 215.263 1.00 26.23 175 PHE B N 1
ATOM 4867 C CA . PHE B 1 195 ? -46.812 -0.449 215.410 1.00 28.73 175 PHE B CA 1
ATOM 4868 C C . PHE B 1 195 ? -46.888 0.294 214.073 1.00 26.06 175 PHE B C 1
ATOM 4869 O O . PHE B 1 195 ? -47.445 1.396 213.993 1.00 26.77 175 PHE B O 1
ATOM 4877 N N . THR B 1 196 ? -46.344 -0.321 213.023 1.00 27.13 176 THR B N 1
ATOM 4878 C CA . THR B 1 196 ? -46.300 0.317 211.702 1.00 26.11 176 THR B CA 1
ATOM 4879 C C . THR B 1 196 ? -47.654 0.298 210.985 1.00 26.50 176 THR B C 1
ATOM 4880 O O . THR B 1 196 ? -47.931 1.159 210.154 1.00 26.09 176 THR B O 1
ATOM 4884 N N . TRP B 1 197 ? -48.505 -0.658 211.343 1.00 24.06 177 TRP B N 1
ATOM 4885 C CA . TRP B 1 197 ? -49.881 -0.703 210.840 1.00 26.72 177 TRP B CA 1
ATOM 4886 C C . TRP B 1 197 ? -50.629 0.587 211.186 1.00 26.35 177 TRP B C 1
ATOM 4887 O O . TRP B 1 197 ? -51.542 0.995 210.451 1.00 25.40 177 TRP B O 1
ATOM 4898 N N . LYS B 1 198 ? -50.247 1.219 212.301 1.00 23.20 178 LYS B N 1
ATOM 4899 C CA . LYS B 1 198 ? -50.843 2.494 212.713 1.00 25.21 178 LYS B CA 1
ATOM 4900 C C . LYS B 1 198 ? -50.021 3.683 212.248 1.00 26.76 178 LYS B C 1
ATOM 4901 O O . LYS B 1 198 ? -50.573 4.672 211.758 1.00 25.44 178 LYS B O 1
ATOM 4907 N N . VAL B 1 199 ? -48.700 3.598 212.428 1.00 23.43 179 VAL B N 1
ATOM 4908 C CA . VAL B 1 199 ? -47.828 4.712 212.090 1.00 25.37 179 VAL B CA 1
ATOM 4909 C C . VAL B 1 199 ? -47.785 5.001 210.584 1.00 26.38 179 VAL B C 1
ATOM 4910 O O . VAL B 1 199 ? -47.740 6.169 210.171 1.00 26.23 179 VAL B O 1
ATOM 4914 N N . ALA B 1 200 ? -47.808 3.957 209.760 1.00 24.37 180 ALA B N 1
ATOM 4915 C CA . ALA B 1 200 ? -47.731 4.158 208.310 1.00 24.46 180 ALA B CA 1
ATOM 4916 C C . ALA B 1 200 ? -48.913 4.975 207.725 1.00 23.87 180 ALA B C 1
ATOM 4917 O O . ALA B 1 200 ? -48.685 5.981 207.042 1.00 27.73 180 ALA B O 1
ATOM 4919 N N . PRO B 1 201 ? -50.170 4.564 207.992 1.00 23.90 181 PRO B N 1
ATOM 4920 C CA . PRO B 1 201 ? -51.271 5.385 207.459 1.00 26.01 181 PRO B CA 1
ATOM 4921 C C . PRO B 1 201 ? -51.332 6.767 208.117 1.00 25.93 181 PRO B C 1
ATOM 4922 O O . PRO B 1 201 ? -51.756 7.731 207.486 1.00 25.07 181 PRO B O 1
ATOM 4926 N N . ALA B 1 202 ? -50.896 6.873 209.370 1.00 25.61 182 ALA B N 1
ATOM 4927 C CA . ALA B 1 202 ? -50.921 8.168 210.045 1.00 25.32 182 ALA B CA 1
ATOM 4928 C C . ALA B 1 202 ? -50.033 9.152 209.292 1.00 26.35 182 ALA B C 1
ATOM 4929 O O . ALA B 1 202 ? -50.465 10.254 208.948 1.00 26.97 182 ALA B O 1
ATOM 4931 N N . LEU B 1 203 ? -48.802 8.735 209.008 1.00 24.52 183 LEU B N 1
ATOM 4932 C CA . LEU B 1 203 ? -47.861 9.565 208.252 1.00 27.49 183 LEU B CA 1
ATOM 4933 C C . LEU B 1 203 ? -48.280 9.731 206.795 1.00 28.31 183 LEU B C 1
ATOM 4934 O O . LEU B 1 203 ? -48.104 10.799 206.219 1.00 26.00 183 LEU B O 1
ATOM 4939 N N . ALA B 1 204 ? -48.843 8.678 206.202 1.00 25.99 184 ALA B N 1
ATOM 4940 C CA . ALA B 1 204 ? -49.285 8.748 204.807 1.00 28.32 184 ALA B CA 1
ATOM 4941 C C . ALA B 1 204 ? -50.370 9.799 204.611 1.00 28.72 184 ALA B C 1
ATOM 4942 O O . ALA B 1 204 ? -50.456 10.424 203.552 1.00 28.02 184 ALA B O 1
ATOM 4944 N N . CYS B 1 205 ? -51.182 10.000 205.643 1.00 23.37 185 CYS B N 1
ATOM 4945 C CA . CYS B 1 205 ? -52.239 11.002 205.600 1.00 25.85 185 CYS B CA 1
ATOM 4946 C C . CYS B 1 205 ? -51.771 12.374 206.078 1.00 27.08 185 CYS B C 1
ATOM 4947 O O . CYS B 1 205 ? -52.583 13.282 206.229 1.00 27.01 185 CYS B O 1
ATOM 4950 N N . GLY B 1 206 ? -50.466 12.512 206.315 1.00 27.98 186 GLY B N 1
ATOM 4951 C CA . GLY B 1 206 ? -49.872 13.808 206.627 1.00 27.85 186 GLY B CA 1
ATOM 4952 C C . GLY B 1 206 ? -49.990 14.243 208.078 1.00 30.23 186 GLY B C 1
ATOM 4953 O O . GLY B 1 206 ? -49.755 15.410 208.405 1.00 27.00 186 GLY B O 1
ATOM 4954 N N . ASN B 1 207 ? -50.375 13.319 208.950 1.00 25.87 187 ASN B N 1
ATOM 4955 C CA . ASN B 1 207 ? -50.398 13.600 210.382 1.00 29.47 187 ASN B CA 1
ATOM 4956 C C . ASN B 1 207 ? -48.999 13.580 210.953 1.00 27.13 187 ASN B C 1
ATOM 4957 O O . ASN B 1 207 ? -48.055 13.162 210.290 1.00 27.48 187 ASN B O 1
ATOM 4962 N N . THR B 1 208 ? -48.873 14.032 212.192 1.00 26.08 188 THR B N 1
ATOM 4963 C CA . THR B 1 208 ? -47.665 13.768 212.976 1.00 27.05 188 THR B CA 1
ATOM 4964 C C . THR B 1 208 ? -48.045 12.791 214.089 1.00 26.99 188 THR B C 1
ATOM 4965 O O . THR B 1 208 ? -49.230 12.545 214.323 1.00 25.45 188 THR B O 1
ATOM 4969 N N . VAL B 1 209 ? -47.053 12.219 214.768 1.00 28.58 189 VAL B N 1
ATOM 4970 C CA . VAL B 1 209 ? -47.308 11.010 215.551 1.00 28.99 189 VAL B CA 1
ATOM 4971 C C . VAL B 1 209 ? -46.609 11.040 216.907 1.00 27.74 189 VAL B C 1
ATOM 4972 O O . VAL B 1 209 ? -45.448 11.449 216.999 1.00 27.75 189 VAL B O 1
ATOM 4976 N N . VAL B 1 210 ? -47.333 10.663 217.961 1.00 27.08 190 VAL B N 1
ATOM 4977 C CA . VAL B 1 210 ? -46.678 10.301 219.222 1.00 28.85 190 VAL B CA 1
ATOM 4978 C C . VAL B 1 210 ? -47.065 8.861 219.496 1.00 26.53 190 VAL B C 1
ATOM 4979 O O . VAL B 1 210 ? -48.253 8.554 219.663 1.00 27.11 190 VAL B O 1
ATOM 4983 N N . ALA B 1 211 ? -46.066 7.978 219.516 1.00 27.85 191 ALA B N 1
ATOM 4984 C CA . ALA B 1 211 ? -46.316 6.541 219.538 1.00 26.97 191 ALA B CA 1
ATOM 4985 C C . ALA B 1 211 ? -45.663 5.854 220.735 1.00 30.31 191 ALA B C 1
ATOM 4986 O O . ALA B 1 211 ? -44.492 6.110 221.046 1.00 27.68 191 ALA B O 1
ATOM 4988 N N . LYS B 1 212 ? -46.419 4.954 221.369 1.00 27.68 192 LYS B N 1
ATOM 4989 C CA . LYS B 1 212 ? -45.994 4.280 222.593 1.00 30.71 192 LYS B CA 1
ATOM 4990 C C . LYS B 1 212 ? -46.082 2.763 222.375 1.00 29.27 192 LYS B C 1
ATOM 4991 O O . LYS B 1 212 ? -47.175 2.194 222.423 1.00 30.11 192 LYS B O 1
ATOM 4997 N N . PRO B 1 213 ? -44.936 2.095 222.143 1.00 31.27 193 PRO B N 1
ATOM 4998 C CA . PRO B 1 213 ? -44.973 0.648 221.919 1.00 28.62 193 PRO B CA 1
ATOM 4999 C C . PRO B 1 213 ? -45.045 -0.097 223.242 1.00 30.38 193 PRO B C 1
ATOM 5000 O O . PRO B 1 213 ? -44.795 0.499 224.285 1.00 33.03 193 PRO B O 1
ATOM 5004 N N . SER B 1 214 ? -45.393 -1.378 223.198 1.00 29.54 194 SER B N 1
ATOM 5005 C CA . SER B 1 214 ? -45.480 -2.168 224.421 1.00 32.84 194 SER B CA 1
ATOM 5006 C C . SER B 1 214 ? -44.161 -2.180 225.187 1.00 30.47 194 SER B C 1
ATOM 5007 O O . SER B 1 214 ? -43.079 -2.313 224.599 1.00 30.78 194 SER B O 1
ATOM 5010 N N . GLU B 1 215 ? -44.268 -2.059 226.507 1.00 32.53 195 GLU B N 1
ATOM 5011 C CA . GLU B 1 215 ? -43.109 -2.151 227.392 1.00 33.02 195 GLU B CA 1
ATOM 5012 C C . GLU B 1 215 ? -42.409 -3.502 227.218 1.00 31.77 195 GLU B C 1
ATOM 5013 O O . GLU B 1 215 ? -41.203 -3.638 227.485 1.00 34.79 195 GLU B O 1
ATOM 5019 N N . GLU B 1 216 ? -43.164 -4.500 226.766 1.00 32.57 196 GLU B N 1
ATOM 5020 C CA . GLU B 1 216 ? -42.591 -5.821 226.534 1.00 32.68 196 GLU B CA 1
ATOM 5021 C C . GLU B 1 216 ? -41.805 -5.860 225.231 1.00 34.86 196 GLU B C 1
ATOM 5022 O O . GLU B 1 216 ? -40.980 -6.706 225.046 1.00 30.88 196 GLU B O 1
ATOM 5028 N N . SER B 1 217 ? -42.061 -4.976 224.289 1.00 31.05 197 SER B N 1
ATOM 5029 C CA . SER B 1 217 ? -41.355 -5.127 223.023 1.00 30.42 197 SER B CA 1
ATOM 5030 C C . SER B 1 217 ? -40.957 -3.782 222.442 1.00 31.21 197 SER B C 1
ATOM 5031 O O . SER B 1 217 ? -41.507 -3.363 221.419 1.00 33.37 197 SER B O 1
ATOM 5034 N N . PRO B 1 218 ? -40.012 -3.090 223.098 1.00 29.70 198 PRO B N 1
ATOM 5035 C CA . PRO B 1 218 ? -39.679 -1.720 222.702 1.00 28.95 198 PRO B CA 1
ATOM 5036 C C . PRO B 1 218 ? -38.600 -1.607 221.634 1.00 31.08 198 PRO B C 1
ATOM 5037 O O . PRO B 1 218 ? -38.374 -0.501 221.160 1.00 29.74 198 PRO B O 1
ATOM 5041 N N . SER B 1 219 ? -37.928 -2.701 221.279 1.00 30.50 199 SER B N 1
ATOM 5042 C CA . SER B 1 219 ? -36.720 -2.598 220.461 1.00 30.28 199 SER B CA 1
ATOM 5043 C C . SER B 1 219 ? -36.931 -2.153 219.012 1.00 30.65 199 SER B C 1
ATOM 5044 O O . SER B 1 219 ? -36.301 -1.196 218.564 1.00 31.65 199 SER B O 1
ATOM 5047 N N . SER B 1 220 ? -37.799 -2.844 218.277 1.00 30.15 200 SER B N 1
ATOM 5048 C CA . SER B 1 220 ? -37.943 -2.542 216.854 1.00 29.34 200 SER B CA 1
ATOM 5049 C C . SER B 1 220 ? -38.500 -1.135 216.637 1.00 28.30 200 SER B C 1
ATOM 5050 O O . SER B 1 220 ? -38.141 -0.464 215.675 1.00 29.09 200 SER B O 1
ATOM 5053 N N . ALA B 1 221 ? -39.349 -0.670 217.549 1.00 27.63 201 ALA B N 1
ATOM 5054 C CA . ALA B 1 221 ? -39.857 0.694 217.452 1.00 29.78 201 ALA B CA 1
ATOM 5055 C C . ALA B 1 221 ? -38.722 1.721 217.607 1.00 30.79 201 ALA B C 1
ATOM 5056 O O . ALA B 1 221 ? -38.699 2.753 216.931 1.00 29.83 201 ALA B O 1
ATOM 5058 N N . THR B 1 222 ? -37.769 1.428 218.486 1.00 30.97 202 THR B N 1
ATOM 5059 C CA . THR B 1 222 ? -36.635 2.324 218.709 1.00 29.97 202 THR B CA 1
ATOM 5060 C C . THR B 1 222 ? -35.711 2.351 217.491 1.00 28.83 202 THR B C 1
ATOM 5061 O O . THR B 1 222 ? -35.196 3.409 217.113 1.00 29.36 202 THR B O 1
ATOM 5065 N N . LEU B 1 223 ? -35.505 1.188 216.882 1.00 28.70 203 LEU B N 1
ATOM 5066 C CA . LEU B 1 223 ? -34.787 1.110 215.610 1.00 29.26 203 LEU B CA 1
ATOM 5067 C C . LEU B 1 223 ? -35.516 1.901 214.517 1.00 31.65 203 LEU B C 1
ATOM 5068 O O . LEU B 1 223 ? -34.886 2.571 213.694 1.00 32.09 203 LEU B O 1
ATOM 5073 N N . LEU B 1 224 ? -36.847 1.811 214.502 1.00 31.55 204 LEU B N 1
ATOM 5074 C CA . LEU B 1 224 ? -37.629 2.564 213.523 1.00 29.32 204 LEU B CA 1
ATOM 5075 C C . LEU B 1 224 ? -37.389 4.073 213.683 1.00 30.53 204 LEU B C 1
ATOM 5076 O O . LEU B 1 224 ? -37.273 4.800 212.695 1.00 30.95 204 LEU B O 1
ATOM 5081 N N . ALA B 1 225 ? -37.280 4.541 214.923 1.00 28.19 205 ALA B N 1
ATOM 5082 C CA . ALA B 1 225 ? -36.951 5.954 215.176 1.00 28.54 205 ALA B CA 1
ATOM 5083 C C . ALA B 1 225 ? -35.616 6.347 214.530 1.00 30.76 205 ALA B C 1
ATOM 5084 O O . ALA B 1 225 ? -35.480 7.442 213.959 1.00 30.83 205 ALA B O 1
ATOM 5086 N N . GLU B 1 226 ? -34.638 5.448 214.614 1.00 29.95 206 GLU B N 1
ATOM 5087 C CA . GLU B 1 226 ? -33.342 5.645 213.953 1.00 31.53 206 GLU B CA 1
ATOM 5088 C C . GLU B 1 226 ? -33.497 5.727 212.440 1.00 33.38 206 GLU B C 1
ATOM 5089 O O . GLU B 1 226 ? -32.855 6.547 211.782 1.00 33.42 206 GLU B O 1
ATOM 5095 N N . VAL B 1 227 ? -34.353 4.874 211.887 1.00 32.68 207 VAL B N 1
ATOM 5096 C CA . VAL B 1 227 ? -34.585 4.877 210.449 1.00 32.95 207 VAL B CA 1
ATOM 5097 C C . VAL B 1 227 ? -35.184 6.213 210.003 1.00 34.14 207 VAL B C 1
ATOM 5098 O O . VAL B 1 227 ? -34.711 6.822 209.037 1.00 35.61 207 VAL B O 1
ATOM 5102 N N . MET B 1 228 ? -36.194 6.677 210.735 1.00 28.54 208 MET B N 1
ATOM 5103 C CA . MET B 1 228 ? -36.850 7.949 210.443 1.00 32.43 208 MET B CA 1
ATOM 5104 C C . MET B 1 228 ? -35.848 9.090 210.491 1.00 34.35 208 MET B C 1
ATOM 5105 O O . MET B 1 228 ? -35.833 9.953 209.608 1.00 33.72 208 MET B O 1
ATOM 5110 N N . HIS B 1 229 ? -35.023 9.092 211.536 1.00 32.50 209 HIS B N 1
ATOM 5111 C CA . HIS B 1 229 ? -34.008 10.128 211.719 1.00 34.40 209 HIS B CA 1
ATOM 5112 C C . HIS B 1 229 ? -33.054 10.158 210.536 1.00 35.42 209 HIS B C 1
ATOM 5113 O O . HIS B 1 229 ? -32.763 11.221 209.982 1.00 38.19 209 HIS B O 1
ATOM 5120 N N . ASP B 1 230 ? -32.578 8.988 210.139 1.00 33.75 210 ASP B N 1
ATOM 5121 C CA . ASP B 1 230 ? -31.629 8.897 209.037 1.00 35.69 210 ASP B CA 1
ATOM 5122 C C . ASP B 1 230 ? -32.252 9.192 207.673 1.00 38.70 210 ASP B C 1
ATOM 5123 O O . ASP B 1 230 ? -31.541 9.541 206.729 1.00 37.75 210 ASP B O 1
ATOM 5128 N N . ALA B 1 231 ? -33.572 9.061 207.566 1.00 34.25 211 ALA B N 1
ATOM 5129 C CA . ALA B 1 231 ? -34.257 9.328 206.300 1.00 35.28 211 ALA B CA 1
ATOM 5130 C C . ALA B 1 231 ? -34.517 10.816 206.134 1.00 37.53 211 ALA B C 1
ATOM 5131 O O . ALA B 1 231 ? -34.890 11.280 205.050 1.00 38.63 211 ALA B O 1
ATOM 5133 N N . GLY B 1 232 ? -34.334 11.564 207.216 1.00 35.51 212 GLY B N 1
ATOM 5134 C CA . GLY B 1 232 ? -34.549 12.998 207.187 1.00 38.08 212 GLY B CA 1
ATOM 5135 C C . GLY B 1 232 ? -35.979 13.408 207.496 1.00 37.67 212 GLY B C 1
ATOM 5136 O O . GLY B 1 232 ? -36.402 14.510 207.146 1.00 34.46 212 GLY B O 1
ATOM 5137 N N . VAL B 1 233 ? -36.733 12.525 208.143 1.00 35.19 213 VAL B N 1
ATOM 5138 C CA . VAL B 1 233 ? -38.071 12.890 208.597 1.00 33.59 213 VAL B CA 1
ATOM 5139 C C . VAL B 1 233 ? -37.941 14.084 209.544 1.00 32.47 213 VAL B C 1
ATOM 5140 O O . VAL B 1 233 ? -37.190 14.022 210.508 1.00 33.83 213 VAL B O 1
ATOM 5144 N N . PRO B 1 234 ? -38.648 15.191 209.248 1.00 34.43 214 PRO B N 1
ATOM 5145 C CA . PRO B 1 234 ? -38.465 16.402 210.055 1.00 33.39 214 PRO B CA 1
ATOM 5146 C C . PRO B 1 234 ? -38.766 16.185 211.535 1.00 32.24 214 PRO B C 1
ATOM 5147 O O . PRO B 1 234 ? -39.605 15.355 211.887 1.00 31.56 214 PRO B O 1
ATOM 5151 N N . PRO B 1 235 ? -38.062 16.918 212.401 1.00 34.66 215 PRO B N 1
ATOM 5152 C CA . PRO B 1 235 ? -38.223 16.826 213.851 1.00 34.78 215 PRO B CA 1
ATOM 5153 C C . PRO B 1 235 ? -39.649 17.098 214.273 1.00 32.02 215 PRO B C 1
ATOM 5154 O O . PRO B 1 235 ? -40.267 18.060 213.795 1.00 33.05 215 PRO B O 1
ATOM 5158 N N . GLY B 1 236 ? -40.168 16.247 215.152 1.00 31.13 216 GLY B N 1
ATOM 5159 C CA . GLY B 1 236 ? -41.506 16.407 215.683 1.00 30.46 216 GLY B CA 1
ATOM 5160 C C . GLY B 1 236 ? -42.558 15.588 214.949 1.00 27.41 216 GLY B C 1
ATOM 5161 O O . GLY B 1 236 ? -43.649 15.384 215.461 1.00 28.37 216 GLY B O 1
ATOM 5162 N N . VAL B 1 237 ? -42.231 15.123 213.749 1.00 27.08 217 VAL B N 1
ATOM 5163 C CA . VAL B 1 237 ? -43.202 14.386 212.919 1.00 27.12 217 VAL B CA 1
ATOM 5164 C C . VAL B 1 237 ? -43.480 12.990 213.471 1.00 25.96 217 VAL B C 1
ATOM 5165 O O . VAL B 1 237 ? -44.621 12.539 213.520 1.00 28.03 217 VAL B O 1
ATOM 5169 N N . PHE B 1 238 ? -42.416 12.306 213.869 1.00 28.32 218 PHE B N 1
ATOM 5170 C CA . PHE B 1 238 ? -42.534 11.021 214.538 1.00 29.27 218 PHE B CA 1
ATOM 5171 C C . PHE B 1 238 ? -41.875 11.132 215.909 1.00 29.11 218 PHE B C 1
ATOM 5172 O O . PHE B 1 238 ? -40.708 11.510 216.014 1.00 28.73 218 PHE B O 1
ATOM 5180 N N . ASN B 1 239 ? -42.639 10.845 216.952 1.00 26.40 219 ASN B N 1
ATOM 5181 C CA . ASN B 1 239 ? -42.109 10.860 218.307 1.00 30.12 219 ASN B CA 1
ATOM 5182 C C . ASN B 1 239 ? -42.380 9.524 218.966 1.00 30.06 219 ASN B C 1
ATOM 5183 O O . ASN B 1 239 ? -43.490 9.013 218.908 1.00 28.59 219 ASN B O 1
ATOM 5188 N N . LEU B 1 240 ? -41.346 8.957 219.567 1.00 28.47 220 LEU B N 1
ATOM 5189 C CA . LEU B 1 240 ? -41.445 7.689 220.267 1.00 27.45 220 LEU B CA 1
ATOM 5190 C C . LEU B 1 240 ? -41.291 7.906 221.767 1.00 30.25 220 LEU B C 1
ATOM 5191 O O . LEU B 1 240 ? -40.295 8.478 222.221 1.00 30.43 220 LEU B O 1
ATOM 5196 N N . ILE B 1 241 ? -42.287 7.463 222.527 1.00 29.66 221 ILE B N 1
ATOM 5197 C CA . ILE B 1 241 ? -42.247 7.521 223.986 1.00 29.96 221 ILE B CA 1
ATOM 5198 C C . ILE B 1 241 ? -42.368 6.099 224.533 1.00 30.99 221 ILE B C 1
ATOM 5199 O O . ILE B 1 241 ? -43.169 5.308 224.029 1.00 31.04 221 ILE B O 1
ATOM 5204 N N . HIS B 1 242 ? -41.563 5.769 225.542 1.00 31.58 222 HIS B N 1
ATOM 5205 C CA . 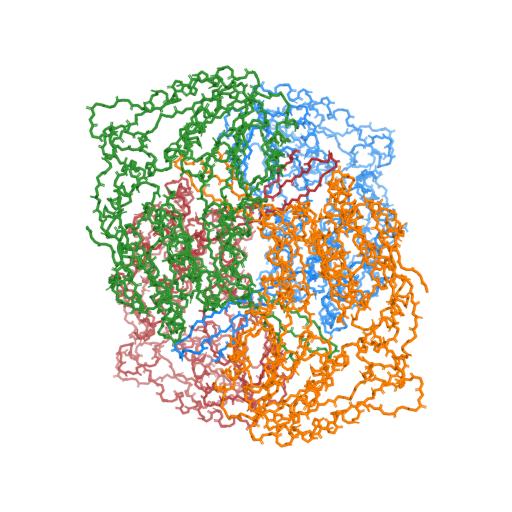HIS B 1 242 ? -41.578 4.433 226.141 1.00 28.87 222 HIS B CA 1
ATOM 5206 C C . HIS B 1 242 ? -42.243 4.435 227.505 1.00 33.28 222 HIS B C 1
ATOM 5207 O O . HIS B 1 242 ? -42.246 5.446 228.203 1.00 31.63 222 HIS B O 1
ATOM 5214 N N . GLY B 1 243 ? -42.786 3.288 227.890 1.00 31.52 223 GLY B N 1
ATOM 5215 C CA . GLY B 1 243 ? -43.353 3.154 229.216 1.00 33.26 223 GLY B CA 1
ATOM 5216 C C . GLY B 1 243 ? -44.517 2.189 229.293 1.00 34.97 223 GLY B C 1
ATOM 5217 O O . GLY B 1 243 ? -44.702 1.330 228.427 1.00 31.61 223 GLY B O 1
ATOM 5218 N N . PHE B 1 244 ? -45.311 2.346 230.343 1.00 31.51 224 PHE B N 1
ATOM 5219 C CA . PHE B 1 244 ? -46.410 1.440 230.623 1.00 32.72 224 PHE B CA 1
ATOM 5220 C C . PHE B 1 244 ? -47.731 2.144 230.340 1.00 35.18 224 PHE B C 1
ATOM 5221 O O . PHE B 1 244 ? -47.765 3.102 229.567 1.00 32.86 224 PHE B O 1
ATOM 5229 N N . GLY B 1 245 ? -48.808 1.673 230.965 1.00 33.05 225 GLY B N 1
ATOM 5230 C CA . GLY B 1 245 ? -50.122 2.254 230.763 1.00 37.55 225 GLY B CA 1
ATOM 5231 C C . GLY B 1 245 ? -50.520 3.219 231.861 1.00 38.49 225 GLY B C 1
ATOM 5232 O O . GLY B 1 245 ? -50.164 4.389 231.821 1.00 36.00 225 GLY B O 1
ATOM 5233 N N . LYS B 1 246 ? -51.261 2.720 232.847 1.00 38.31 226 LYS B N 1
ATOM 5234 C CA . LYS B 1 246 ? -51.712 3.534 233.974 1.00 45.64 226 LYS B CA 1
ATOM 5235 C C . LYS B 1 246 ? -50.541 4.228 234.674 1.00 43.83 226 LYS B C 1
ATOM 5236 O O . LYS B 1 246 ? -49.498 3.619 234.878 1.00 41.93 226 LYS B O 1
ATOM 5242 N N . ASP B 1 247 ? -50.720 5.499 235.031 1.00 42.03 227 ASP B N 1
ATOM 5243 C CA . ASP B 1 247 ? -49.671 6.304 235.677 1.00 44.94 227 ASP B CA 1
ATOM 5244 C C . ASP B 1 247 ? -48.356 6.324 234.907 1.00 42.03 227 ASP B C 1
ATOM 5245 O O . ASP B 1 247 ? -47.290 6.509 235.491 1.00 41.23 227 ASP B O 1
ATOM 5250 N N . SER B 1 248 ? -48.426 6.135 233.596 1.00 38.93 228 SER B N 1
ATOM 5251 C CA . SER B 1 248 ? -47.217 6.125 232.795 1.00 35.26 228 SER B CA 1
ATOM 5252 C C . SER B 1 248 ? -47.508 6.684 231.409 1.00 35.25 228 SER B C 1
ATOM 5253 O O . SER B 1 248 ? -48.591 7.218 231.166 1.00 37.53 228 SER B O 1
ATOM 5256 N N . ALA B 1 249 ? -46.539 6.541 230.512 1.00 33.03 229 ALA B N 1
ATOM 5257 C CA . ALA B 1 249 ? -46.570 7.162 229.190 1.00 29.51 229 ALA B CA 1
ATOM 5258 C C . ALA B 1 249 ? -47.877 6.926 228.432 1.00 34.64 229 ALA B C 1
ATOM 5259 O O . ALA B 1 249 ? -48.414 7.850 227.830 1.00 33.51 229 ALA B O 1
ATOM 5261 N N . GLY B 1 250 ? -48.384 5.699 228.478 1.00 30.40 230 GLY B N 1
ATOM 5262 C CA . GLY B 1 250 ? -49.597 5.346 227.754 1.00 31.11 230 GLY B CA 1
ATOM 5263 C C . GLY B 1 250 ? -50.808 6.136 228.212 1.00 35.28 230 GLY B C 1
ATOM 5264 O O . GLY B 1 250 ? -51.544 6.719 227.405 1.00 33.90 230 GLY B O 1
ATOM 5265 N N . GLU B 1 251 ? -51.029 6.155 229.519 1.00 35.41 231 GLU B N 1
ATOM 5266 C CA . GLU B 1 251 ? -52.118 6.945 230.073 1.00 36.69 231 GLU B CA 1
ATOM 5267 C C . GLU B 1 251 ? -51.937 8.442 229.810 1.00 38.00 231 GLU B C 1
ATOM 5268 O O . GLU B 1 251 ? -52.892 9.117 229.413 1.00 36.60 231 GLU B O 1
ATOM 5274 N N . PHE B 1 252 ? -50.725 8.957 230.020 1.00 35.78 232 PHE B N 1
ATOM 5275 C CA . PHE B 1 252 ? -50.461 10.383 229.805 1.00 36.04 232 PHE B CA 1
ATOM 5276 C C . PHE B 1 252 ? -50.808 10.805 228.380 1.00 35.17 232 PHE B C 1
ATOM 5277 O O . PHE B 1 252 ? -51.334 11.891 228.160 1.00 35.27 232 PHE B O 1
ATOM 5285 N N . LEU B 1 253 ? -50.495 9.941 227.419 1.00 35.10 233 LEU B N 1
ATOM 5286 C CA . LEU B 1 253 ? -50.806 10.211 226.019 1.00 32.49 233 LEU B CA 1
ATOM 5287 C C . LEU B 1 253 ? -52.317 10.314 225.802 1.00 31.95 233 LEU B C 1
ATOM 5288 O O . LEU B 1 253 ? -52.804 11.244 225.154 1.00 33.32 233 LEU B O 1
ATOM 5293 N N . THR B 1 254 ? -53.066 9.378 226.366 1.00 31.05 234 THR B N 1
ATOM 5294 C CA . THR B 1 254 ? -54.505 9.365 226.142 1.00 34.35 234 THR B CA 1
ATOM 5295 C C . THR B 1 254 ? -55.194 10.563 226.796 1.00 34.44 234 THR B C 1
ATOM 5296 O O . THR B 1 254 ? -56.278 10.965 226.369 1.00 34.36 234 THR B O 1
ATOM 5300 N N . GLN B 1 255 ? -54.562 11.128 227.826 1.00 33.08 235 GLN B N 1
ATOM 5301 C CA . GLN B 1 255 ? -55.147 12.248 228.573 1.00 37.48 235 GLN B CA 1
ATOM 5302 C C . GLN B 1 255 ? -54.741 13.608 228.024 1.00 37.63 235 GLN B C 1
ATOM 5303 O O . GLN B 1 255 ? -55.222 14.651 228.489 1.00 34.92 235 GLN B O 1
ATOM 5309 N N . HIS B 1 256 ? -53.836 13.610 227.056 1.00 35.52 236 HIS B N 1
ATOM 5310 C CA . HIS B 1 256 ? -53.323 14.866 226.552 1.00 33.41 236 HIS B CA 1
ATOM 5311 C C . HIS B 1 256 ? -54.319 15.498 225.583 1.00 35.43 236 HIS B C 1
ATOM 5312 O O . HIS B 1 256 ? -54.734 14.862 224.621 1.00 34.33 236 HIS B O 1
ATOM 5319 N N . PRO B 1 257 ? -54.710 16.759 225.844 1.00 34.74 237 PRO B N 1
ATOM 5320 C CA . PRO B 1 257 ? -55.721 17.441 225.018 1.00 34.05 237 PRO B CA 1
ATOM 5321 C C . PRO B 1 257 ? -55.188 17.840 223.641 1.00 33.13 237 PRO B C 1
ATOM 5322 O O . PRO B 1 257 ? -55.977 18.250 222.783 1.00 33.56 237 PRO B O 1
ATOM 5326 N N . GLY B 1 258 ? -53.880 17.713 223.437 1.00 32.27 238 GLY B N 1
ATOM 5327 C CA . GLY B 1 258 ? -53.247 18.097 222.191 1.00 33.76 238 GLY B CA 1
ATOM 5328 C C . GLY B 1 258 ? -53.294 17.062 221.078 1.00 35.43 238 GLY B C 1
ATOM 5329 O O . GLY B 1 258 ? -52.909 17.356 219.941 1.00 34.35 238 GLY B O 1
ATOM 5330 N N . ILE B 1 259 ? -53.735 15.845 221.386 1.00 29.05 239 ILE B N 1
ATOM 5331 C CA . ILE B 1 259 ? -53.856 14.837 220.336 1.00 30.24 239 ILE B CA 1
ATOM 5332 C C . ILE B 1 259 ? -55.188 14.990 219.616 1.00 29.62 239 ILE B C 1
ATOM 5333 O O . ILE B 1 259 ? -56.125 15.584 220.140 1.00 31.40 239 ILE B O 1
ATOM 5338 N N . SER B 1 260 ? -55.272 14.445 218.410 1.00 28.47 240 SER B N 1
ATOM 5339 C CA . SER B 1 260 ? -56.503 14.519 217.643 1.00 26.37 240 SER B CA 1
ATOM 5340 C C . SER B 1 260 ? -57.185 13.165 217.550 1.00 26.62 240 SER B C 1
ATOM 5341 O O . SER B 1 260 ? -58.375 13.091 217.271 1.00 29.64 240 SER B O 1
ATOM 5344 N N . ALA B 1 261 ? -56.429 12.090 217.772 1.00 26.30 241 ALA B N 1
ATOM 5345 C CA . ALA B 1 261 ? -57.024 10.769 217.761 1.00 27.33 241 ALA B CA 1
ATOM 5346 C C . ALA B 1 261 ? -56.174 9.803 218.560 1.00 25.80 241 ALA B C 1
ATOM 5347 O O . ALA B 1 261 ? -54.999 10.058 218.817 1.00 25.85 241 ALA B O 1
ATOM 5349 N N . LEU B 1 262 ? -56.787 8.695 218.948 1.00 24.78 242 LEU B N 1
ATOM 5350 C CA . LEU B 1 262 ? -56.062 7.617 219.619 1.00 24.71 242 LEU B CA 1
ATOM 5351 C C . LEU B 1 262 ? -56.414 6.329 218.888 1.00 27.86 242 LEU B C 1
ATOM 5352 O O . LEU B 1 262 ? -57.579 5.913 218.864 1.00 27.97 242 LEU B O 1
ATOM 5357 N N . THR B 1 263 ? -55.416 5.692 218.274 1.00 27.21 243 THR B N 1
ATOM 5358 C CA . THR B 1 263 ? -55.642 4.379 217.684 1.00 26.78 243 THR B CA 1
ATOM 5359 C C . THR B 1 263 ? -54.875 3.347 218.506 1.00 25.46 243 THR B C 1
ATOM 5360 O O . THR B 1 263 ? -53.753 3.594 218.912 1.00 29.31 243 THR B O 1
ATOM 5364 N N . PHE B 1 264 ? -55.491 2.196 218.745 1.00 28.00 244 PHE B N 1
ATOM 5365 C CA . PHE B 1 264 ? -55.022 1.273 219.782 1.00 27.28 244 PHE B CA 1
ATOM 5366 C C . PHE B 1 264 ? -55.361 -0.163 219.429 1.00 28.60 244 PHE B C 1
ATOM 5367 O O . PHE B 1 264 ? -56.445 -0.439 218.925 1.00 29.12 244 PHE B O 1
ATOM 5375 N N . THR B 1 265 ? -54.436 -1.080 219.702 1.00 28.39 245 THR B N 1
ATOM 5376 C CA . THR B 1 265 ? -54.697 -2.510 219.570 1.00 27.68 245 THR B CA 1
ATOM 5377 C C . THR B 1 265 ? -54.217 -3.127 220.867 1.00 29.60 245 THR B C 1
ATOM 5378 O O . THR B 1 265 ? -53.146 -2.777 221.352 1.00 28.89 245 THR B O 1
ATOM 5382 N N . GLY B 1 266 ? -55.009 -4.024 221.441 1.00 30.43 246 GLY B N 1
ATOM 5383 C CA . GLY B 1 266 ? -54.650 -4.631 222.713 1.00 31.63 246 GLY B CA 1
ATOM 5384 C C . GLY B 1 266 ? -55.866 -5.265 223.369 1.00 32.49 246 GLY B C 1
ATOM 5385 O O . GLY B 1 266 ? -56.785 -5.722 222.686 1.00 32.08 246 GLY B O 1
ATOM 5386 N N . GLU B 1 267 ? -55.882 -5.280 224.698 1.00 35.08 247 GLU B N 1
ATOM 5387 C CA . GLU B 1 267 ? -56.961 -5.920 225.449 1.00 35.65 247 GLU B CA 1
ATOM 5388 C C . GLU B 1 267 ? -58.265 -5.102 225.409 1.00 33.61 247 GLU B C 1
ATOM 5389 O O . GLU B 1 267 ? -58.234 -3.872 225.431 1.00 32.80 247 GLU B O 1
ATOM 5395 N N . SER B 1 268 ? -59.402 -5.787 225.363 1.00 31.60 248 SER B N 1
ATOM 5396 C CA . SER B 1 268 ? -60.704 -5.107 225.321 1.00 33.29 248 SER B CA 1
ATOM 5397 C C . SER B 1 268 ? -60.930 -4.144 226.483 1.00 34.41 248 SER B C 1
ATOM 5398 O O . SER B 1 268 ? -61.369 -3.010 226.276 1.00 29.88 248 SER B O 1
ATOM 5401 N N . LYS B 1 269 ? -60.627 -4.591 227.700 1.00 33.49 249 LYS B N 1
ATOM 5402 C CA . LYS B 1 269 ? -60.806 -3.743 228.877 1.00 33.30 249 LYS B CA 1
ATOM 5403 C C . LYS B 1 269 ? -60.000 -2.448 228.772 1.00 34.86 249 LYS B C 1
ATOM 5404 O O . LYS B 1 269 ? -60.433 -1.393 229.240 1.00 34.24 249 LYS B O 1
ATOM 5410 N N . THR B 1 270 ? -58.826 -2.529 228.157 1.00 30.74 250 THR B N 1
ATOM 5411 C CA . THR B 1 270 ? -57.977 -1.357 227.982 1.00 31.41 250 THR B CA 1
ATOM 5412 C C . THR B 1 270 ? -58.581 -0.391 226.961 1.00 31.87 250 THR B C 1
ATOM 5413 O O . THR B 1 270 ? -58.518 0.824 227.135 1.00 30.20 250 THR B O 1
ATOM 5417 N N . GLY B 1 271 ? -59.147 -0.936 225.888 1.00 30.95 251 GLY B N 1
ATOM 5418 C CA . GLY B 1 271 ? -59.866 -0.115 224.921 1.00 30.18 251 GLY B CA 1
ATOM 5419 C C . GLY B 1 271 ? -60.968 0.681 225.599 1.00 28.95 251 GLY B C 1
ATOM 5420 O O . GLY B 1 271 ? -61.139 1.884 225.346 1.00 30.57 251 GLY B O 1
ATOM 5421 N N . SER B 1 272 ? -61.706 0.021 226.487 1.00 27.29 252 SER B N 1
ATOM 5422 C CA . SER B 1 272 ? -62.777 0.691 227.219 1.00 30.84 252 SER B CA 1
ATOM 5423 C C . SER B 1 272 ? -62.239 1.826 228.066 1.00 29.77 252 SER B C 1
ATOM 5424 O O . SER B 1 272 ? -62.808 2.914 228.095 1.00 32.70 252 SER B O 1
ATOM 5427 N N . THR B 1 273 ? -61.140 1.562 228.763 1.00 31.48 253 THR B N 1
ATOM 5428 C CA . THR B 1 273 ? -60.493 2.563 229.594 1.00 30.39 253 THR B CA 1
ATOM 5429 C C . THR B 1 273 ? -60.039 3.765 228.764 1.00 34.83 253 THR B C 1
ATOM 5430 O O . THR B 1 273 ? -60.235 4.922 229.151 1.00 32.26 253 THR B O 1
ATOM 5434 N N . ILE B 1 274 ? -59.436 3.483 227.616 1.00 31.20 254 ILE B N 1
ATOM 5435 C CA . ILE B 1 274 ? -58.967 4.541 226.723 1.00 30.51 254 ILE B CA 1
ATOM 5436 C C . ILE B 1 274 ? -60.134 5.359 226.153 1.00 27.89 254 ILE B C 1
ATOM 5437 O O . ILE B 1 274 ? -60.053 6.589 226.034 1.00 31.90 254 ILE B O 1
ATOM 5442 N N . MET B 1 275 ? -61.219 4.674 225.817 1.00 27.42 255 MET B N 1
ATOM 5443 C CA . MET B 1 275 ? -62.392 5.348 225.260 1.00 30.54 255 MET B CA 1
ATOM 5444 C C . MET B 1 275 ? -62.936 6.359 226.268 1.00 33.13 255 MET B C 1
ATOM 5445 O O . MET B 1 275 ? -63.350 7.452 225.895 1.00 31.82 255 MET B O 1
ATOM 5450 N N . LYS B 1 276 ? -62.913 5.994 227.548 1.00 31.58 256 LYS B N 1
ATOM 5451 C CA . LYS B 1 276 ? -63.297 6.927 228.603 1.00 34.27 256 LYS B CA 1
ATOM 5452 C C . LYS B 1 276 ? -62.286 8.054 228.770 1.00 34.81 256 LYS B C 1
ATOM 5453 O O . LYS B 1 276 ? -62.660 9.207 229.008 1.00 34.90 256 LYS B O 1
ATOM 5459 N N . ALA B 1 277 ? -61.004 7.724 228.648 1.00 29.97 257 ALA B N 1
ATOM 5460 C CA . ALA B 1 277 ? -59.946 8.713 228.842 1.00 31.15 257 ALA B CA 1
ATOM 5461 C C . ALA B 1 277 ? -59.987 9.856 227.816 1.00 34.62 257 ALA B C 1
ATOM 5462 O O . ALA B 1 277 ? -59.642 10.993 228.135 1.00 31.11 257 ALA B O 1
ATOM 5464 N N . VAL B 1 278 ? -60.400 9.555 226.586 1.00 30.94 258 VAL B N 1
ATOM 5465 C CA . VAL B 1 278 ? -60.400 10.574 225.531 1.00 32.48 258 VAL B CA 1
ATOM 5466 C C . VAL B 1 278 ? -61.768 11.236 225.358 1.00 33.72 258 VAL B C 1
ATOM 5467 O O . VAL B 1 278 ? -61.929 12.139 224.529 1.00 31.62 258 VAL B O 1
ATOM 5471 N N . ALA B 1 279 ? -62.750 10.797 226.141 1.00 32.02 259 ALA B N 1
ATOM 5472 C CA . ALA B 1 279 ? -64.136 11.207 225.920 1.00 33.56 259 ALA B CA 1
ATOM 5473 C C . ALA B 1 279 ? -64.354 12.702 226.097 1.00 32.42 259 ALA B C 1
ATOM 5474 O O . ALA B 1 279 ? -65.123 13.311 225.352 1.00 30.79 259 ALA B O 1
ATOM 5476 N N . ASP B 1 280 ? -63.681 13.292 227.080 1.00 32.57 260 ASP B N 1
ATOM 5477 C CA . ASP B 1 280 ? -63.852 14.721 227.351 1.00 34.89 260 ASP B CA 1
ATOM 5478 C C . ASP B 1 280 ? -63.393 15.596 226.190 1.00 34.29 260 ASP B C 1
ATOM 5479 O O . ASP B 1 280 ? -63.869 16.721 226.033 1.00 33.46 260 ASP B O 1
ATOM 5484 N N . GLY B 1 281 ? -62.466 15.086 225.385 1.00 32.08 261 GLY B N 1
ATOM 5485 C CA . GLY B 1 281 ? -61.989 15.823 224.226 1.00 33.05 261 GLY B CA 1
ATOM 5486 C C . GLY B 1 281 ? -62.679 15.402 222.935 1.00 33.81 261 GLY B C 1
ATOM 5487 O O . GLY B 1 281 ? -62.406 15.967 221.872 1.00 32.87 261 GLY B O 1
ATOM 5488 N N . VAL B 1 282 ? -63.568 14.418 223.042 1.00 28.74 262 VAL B N 1
ATOM 5489 C CA . VAL B 1 282 ? -64.264 13.816 221.894 1.00 30.49 262 VAL B CA 1
ATOM 5490 C C . VAL B 1 282 ? -63.260 13.433 220.802 1.00 31.58 262 VAL B C 1
ATOM 5491 O O . VAL B 1 282 ? -63.445 13.763 219.631 1.00 30.25 262 VAL B O 1
ATOM 5495 N N . LYS B 1 283 ? -62.180 12.759 221.191 1.00 30.14 263 LYS B N 1
ATOM 5496 C CA . LYS B 1 283 ? -61.144 12.396 220.227 1.00 25.92 263 LYS B CA 1
ATOM 5497 C C . LYS B 1 283 ? -61.618 11.260 219.328 1.00 29.38 263 LYS B C 1
ATOM 5498 O O . LYS B 1 283 ? -62.362 10.389 219.764 1.00 28.70 263 LYS B O 1
ATOM 5504 N N . GLU B 1 284 ? -61.181 11.255 218.073 1.00 29.42 264 GLU B N 1
ATOM 5505 C CA . GLU B 1 284 ? -61.513 10.142 217.192 1.00 29.00 264 GLU B CA 1
ATOM 5506 C C . GLU B 1 284 ? -60.796 8.911 217.734 1.00 27.73 264 GLU B C 1
ATOM 5507 O O . GLU B 1 284 ? -59.663 9.016 218.203 1.00 27.41 264 GLU B O 1
ATOM 5513 N N . VAL B 1 285 ? -61.454 7.759 217.670 1.00 27.92 265 VAL B N 1
ATOM 5514 C CA . VAL B 1 285 ? -60.873 6.525 218.190 1.00 27.69 265 VAL B CA 1
ATOM 5515 C C . VAL B 1 285 ? -61.011 5.370 217.207 1.00 28.35 265 VAL B C 1
ATOM 5516 O O . VAL B 1 285 ? -61.977 5.292 216.432 1.00 29.52 265 VAL B O 1
ATOM 5520 N N . SER B 1 286 ? -60.036 4.473 217.248 1.00 28.07 266 SER B N 1
ATOM 5521 C CA . SER B 1 286 ? -60.063 3.266 216.438 1.00 28.12 266 SER B CA 1
ATOM 5522 C C . SER B 1 286 ? -59.450 2.143 217.277 1.00 29.51 266 SER B C 1
ATOM 5523 O O . SER B 1 286 ? -58.320 2.271 217.749 1.00 28.47 266 SER B O 1
ATOM 5526 N N . PHE B 1 287 ? -60.203 1.063 217.472 1.00 28.15 267 PHE B N 1
ATOM 5527 C CA . PHE B 1 287 ? -59.807 -0.012 218.389 1.00 30.47 267 PHE B CA 1
ATOM 5528 C C . PHE B 1 287 ? -59.913 -1.387 217.744 1.00 29.27 267 PHE B C 1
ATOM 5529 O O . PHE B 1 287 ? -60.937 -1.721 217.153 1.00 27.52 267 PHE B O 1
ATOM 5537 N N . GLU B 1 288 ? -58.865 -2.191 217.887 1.00 28.73 268 GLU B N 1
ATOM 5538 C CA . GLU B 1 288 ? -58.956 -3.619 217.607 1.00 29.77 268 GLU B CA 1
ATOM 5539 C C . GLU B 1 288 ? -58.576 -4.319 218.899 1.00 29.74 268 GLU B C 1
ATOM 5540 O O . GLU B 1 288 ? -57.498 -4.077 219.438 1.00 30.28 268 GLU B O 1
ATOM 5546 N N . LEU B 1 289 ? -59.465 -5.176 219.391 1.00 29.73 269 LEU B N 1
ATOM 5547 C CA . LEU B 1 289 ? -59.429 -5.575 220.801 1.00 30.90 269 LEU B CA 1
ATOM 5548 C C . LEU B 1 289 ? -59.417 -7.088 221.058 1.00 32.18 269 LEU B C 1
ATOM 5549 O O . LEU B 1 289 ? -59.925 -7.557 222.081 1.00 32.32 269 LEU B O 1
ATOM 5554 N N . GLY B 1 290 ? -58.863 -7.860 220.135 1.00 31.70 270 GLY B N 1
ATOM 5555 C CA . GLY B 1 290 ? -58.747 -9.295 220.360 1.00 35.14 270 GLY B CA 1
ATOM 5556 C C . GLY B 1 290 ? -60.099 -9.995 220.407 1.00 35.46 270 GLY B C 1
ATOM 5557 O O . GLY B 1 290 ? -61.112 -9.429 220.015 1.00 32.16 270 GLY B O 1
ATOM 5558 N N . GLY B 1 291 ? -60.135 -11.228 220.892 1.00 29.00 271 GLY B N 1
ATOM 5559 C CA . GLY B 1 291 ? -61.386 -11.957 220.861 1.00 28.55 271 GLY B CA 1
ATOM 5560 C C . GLY B 1 291 ? -61.292 -13.372 221.387 1.00 31.84 271 GLY B C 1
ATOM 5561 O O . GLY B 1 291 ? -60.358 -13.714 222.103 1.00 31.11 271 GLY B O 1
ATOM 5562 N N . LYS B 1 292 ? -62.286 -14.178 221.035 1.00 29.06 272 LYS B N 1
ATOM 5563 C CA . LYS B 1 292 ? -62.304 -15.601 221.358 1.00 29.29 272 LYS B CA 1
ATOM 5564 C C . LYS B 1 292 ? -62.754 -16.322 220.098 1.00 29.05 272 LYS B C 1
ATOM 5565 O O . LYS B 1 292 ? -63.889 -16.790 219.993 1.00 29.50 272 LYS B O 1
ATOM 5571 N N . ASN B 1 293 ? -61.853 -16.399 219.126 1.00 29.29 273 ASN B N 1
ATOM 5572 C CA . ASN B 1 293 ? -62.232 -16.799 217.777 1.00 27.47 273 ASN B CA 1
ATOM 5573 C C . ASN B 1 293 ? -62.442 -18.292 217.594 1.00 30.31 273 ASN B C 1
ATOM 5574 O O . ASN B 1 293 ? -61.763 -19.109 218.211 1.00 30.51 273 ASN B O 1
ATOM 5579 N N . ALA B 1 294 ? -63.381 -18.628 216.722 1.00 29.42 274 ALA B N 1
ATOM 5580 C CA . ALA B 1 294 ? -63.676 -20.013 216.406 1.00 27.38 274 ALA B CA 1
ATOM 5581 C C . ALA B 1 294 ? -63.136 -20.403 215.038 1.00 31.76 274 ALA B C 1
ATOM 5582 O O . ALA B 1 294 ? -63.142 -19.603 214.089 1.00 28.49 274 ALA B O 1
ATOM 5584 N N . ALA B 1 295 ? -62.683 -21.647 214.940 1.00 28.67 275 ALA B N 1
ATOM 5585 C CA . ALA B 1 295 ? -62.522 -22.288 213.647 1.00 26.93 275 ALA B CA 1
ATOM 5586 C C . ALA B 1 295 ? -63.666 -23.285 213.526 1.00 28.67 275 ALA B C 1
ATOM 5587 O O . ALA B 1 295 ? -64.081 -23.867 214.524 1.00 28.92 275 ALA B O 1
ATOM 5589 N N . VAL B 1 296 ? -64.200 -23.456 212.323 1.00 26.47 276 VAL B N 1
ATOM 5590 C CA . VAL B 1 296 ? -65.260 -24.440 212.090 1.00 24.76 276 VAL B CA 1
ATOM 5591 C C . VAL B 1 296 ? -64.837 -25.394 210.986 1.00 30.05 276 VAL B C 1
ATOM 5592 O O . VAL B 1 296 ? -64.471 -24.965 209.893 1.00 26.59 276 VAL B O 1
ATOM 5596 N N . VAL B 1 297 ? -64.886 -26.692 211.270 1.00 28.64 277 VAL B N 1
ATOM 5597 C CA . VAL B 1 297 ? -64.526 -27.693 210.273 1.00 27.45 277 VAL B CA 1
ATOM 5598 C C . VAL B 1 297 ? -65.744 -28.527 209.896 1.00 28.57 277 VAL B C 1
ATOM 5599 O O . VAL B 1 297 ? -66.214 -29.350 210.684 1.00 30.13 277 VAL B O 1
ATOM 5603 N N . PHE B 1 298 ? -66.267 -28.304 208.694 1.00 26.14 278 PHE B N 1
ATOM 5604 C CA . PHE B 1 298 ? -67.453 -29.014 208.239 1.00 26.00 278 PHE B CA 1
ATOM 5605 C C . PHE B 1 298 ? -67.071 -30.395 207.745 1.00 29.91 278 PHE B C 1
ATOM 5606 O O . PHE B 1 298 ? -65.918 -30.626 207.429 1.00 28.74 278 PHE B O 1
ATOM 5614 N N . ALA B 1 299 ? -68.043 -31.306 207.688 1.00 28.92 279 ALA B N 1
ATOM 5615 C CA . ALA B 1 299 ? -67.778 -32.680 207.269 1.00 32.80 279 ALA B CA 1
ATOM 5616 C C . ALA B 1 299 ? -67.186 -32.749 205.867 1.00 35.77 279 ALA B C 1
ATOM 5617 O O . ALA B 1 299 ? -66.448 -33.684 205.555 1.00 35.21 279 ALA B O 1
ATOM 5619 N N . ASP B 1 300 ? -67.498 -31.763 205.023 1.00 32.47 280 ASP B N 1
ATOM 5620 C CA . ASP B 1 300 ? -66.987 -31.766 203.652 1.00 31.22 280 ASP B CA 1
ATOM 5621 C C . ASP B 1 300 ? -65.628 -31.058 203.493 1.00 29.65 280 ASP B C 1
ATOM 5622 O O . ASP B 1 300 ? -65.167 -30.834 202.374 1.00 32.88 280 ASP B O 1
ATOM 5627 N N . ALA B 1 301 ? -64.978 -30.723 204.606 1.00 30.17 281 ALA B N 1
ATOM 5628 C CA . ALA B 1 301 ? -63.661 -30.094 204.539 1.00 27.28 281 ALA B CA 1
ATOM 5629 C C . ALA B 1 301 ? -62.633 -31.081 204.009 1.00 34.25 281 ALA B C 1
ATOM 5630 O O . ALA B 1 301 ? -62.783 -32.294 204.180 1.00 32.55 281 ALA B O 1
ATOM 5632 N N . ASP B 1 302 ? -61.599 -30.554 203.358 1.00 33.18 282 ASP B N 1
ATOM 5633 C CA . ASP B 1 302 ? -60.380 -31.316 203.110 1.00 32.90 282 ASP B CA 1
ATOM 5634 C C . ASP B 1 302 ? -59.768 -31.522 204.492 1.00 34.12 282 ASP B C 1
ATOM 5635 O O . ASP B 1 302 ? -59.242 -30.583 205.089 1.00 33.08 282 ASP B O 1
ATOM 5640 N N . LEU B 1 303 ? -59.852 -32.744 205.014 1.00 34.65 283 LEU B N 1
ATOM 5641 C CA . LEU B 1 303 ? -59.506 -32.969 206.419 1.00 33.58 283 LEU B CA 1
ATOM 5642 C C . LEU B 1 303 ? -58.044 -32.694 206.773 1.00 35.39 283 LEU B C 1
ATOM 5643 O O . LEU B 1 303 ? -57.758 -32.074 207.800 1.00 33.41 283 LEU B O 1
ATOM 5648 N N . ASP B 1 304 ? -57.115 -33.158 205.938 1.00 35.74 284 ASP B N 1
ATOM 5649 C CA . ASP B 1 304 ? -55.691 -32.904 206.181 1.00 38.00 284 ASP B CA 1
ATOM 5650 C C . ASP B 1 304 ? -55.373 -31.412 206.151 1.00 35.34 284 ASP B C 1
ATOM 5651 O O . ASP B 1 304 ? -54.606 -30.914 206.980 1.00 33.24 284 ASP B O 1
ATOM 5656 N N . ALA B 1 305 ? -55.950 -30.708 205.182 1.00 35.64 285 ALA B N 1
ATOM 5657 C CA . ALA B 1 305 ? -55.776 -29.259 205.086 1.00 35.79 285 ALA B CA 1
ATOM 5658 C C . ALA B 1 305 ? -56.361 -28.557 206.318 1.00 30.88 285 ALA B C 1
ATOM 5659 O O . ALA B 1 305 ? -55.764 -27.611 206.839 1.00 31.70 285 ALA B O 1
ATOM 5661 N N . ALA B 1 306 ? -57.513 -29.029 206.790 1.00 31.61 286 ALA B N 1
ATOM 5662 C CA . ALA B 1 306 ? -58.149 -28.414 207.967 1.00 30.11 286 ALA B CA 1
ATOM 5663 C C . ALA B 1 306 ? -57.344 -28.650 209.244 1.00 29.29 286 ALA B C 1
ATOM 5664 O O . ALA B 1 306 ? -57.228 -27.771 210.094 1.00 31.89 286 ALA B O 1
ATOM 5666 N N . ILE B 1 307 ? -56.788 -29.850 209.382 1.00 31.08 287 ILE B N 1
ATOM 5667 C CA . ILE B 1 307 ? -55.918 -30.136 210.518 1.00 30.31 287 ILE B CA 1
ATOM 5668 C C . ILE B 1 307 ? -54.701 -29.208 210.518 1.00 29.94 287 ILE B C 1
ATOM 5669 O O . ILE B 1 307 ? -54.367 -28.596 211.542 1.00 29.38 287 ILE B O 1
ATOM 5674 N N . GLU B 1 308 ? -54.053 -29.088 209.360 1.00 27.63 288 GLU B N 1
ATOM 5675 C CA . GLU B 1 308 ? -52.917 -28.183 209.208 1.00 32.22 288 GLU B CA 1
ATOM 5676 C C . GLU B 1 308 ? -53.345 -26.736 209.460 1.00 31.48 288 GLU B C 1
ATOM 5677 O O . GLU B 1 308 ? -52.628 -25.969 210.101 1.00 31.42 288 GLU B O 1
ATOM 5683 N N . GLY B 1 309 ? -54.519 -26.378 208.947 1.00 32.90 289 GLY B N 1
ATOM 5684 C CA . GLY B 1 309 ? -55.032 -25.023 209.080 1.00 28.87 289 GLY B CA 1
ATOM 5685 C C . GLY B 1 309 ? -55.284 -24.630 210.522 1.00 29.52 289 GLY B C 1
ATOM 5686 O O . GLY B 1 309 ? -54.902 -23.537 210.957 1.00 28.47 289 GLY B O 1
ATOM 5687 N N . VAL B 1 310 ? -55.917 -25.529 211.269 1.00 27.10 290 VAL B N 1
ATOM 5688 C CA . VAL B 1 310 ? -56.228 -25.284 212.679 1.00 28.87 290 VAL B CA 1
ATOM 5689 C C . VAL B 1 310 ? -54.969 -25.341 213.541 1.00 27.85 290 VAL B C 1
ATOM 5690 O O . VAL B 1 310 ? -54.845 -24.613 214.516 1.00 24.90 290 VAL B O 1
ATOM 5694 N N . LEU B 1 311 ? -54.009 -26.186 213.163 1.00 28.17 291 LEU B N 1
ATOM 5695 C CA . LEU B 1 311 ? -52.704 -26.148 213.805 1.00 27.74 291 LEU B CA 1
ATOM 5696 C C . LEU B 1 311 ? -52.117 -24.742 213.688 1.00 28.10 291 LEU B C 1
ATOM 5697 O O . LEU B 1 311 ? -51.631 -24.169 214.672 1.00 28.31 291 LEU B O 1
ATOM 5702 N N . ARG B 1 312 ? -52.183 -24.170 212.491 1.00 28.89 292 ARG B N 1
ATOM 5703 C CA . ARG B 1 312 ? -51.642 -22.835 212.290 1.00 28.74 292 ARG B CA 1
ATOM 5704 C C . ARG B 1 312 ? -52.427 -21.791 213.077 1.00 26.20 292 ARG B C 1
ATOM 5705 O O . ARG B 1 312 ? -51.839 -20.935 213.739 1.00 28.32 292 ARG B O 1
ATOM 5713 N N . SER B 1 313 ? -53.749 -21.872 213.004 1.00 28.34 293 SER B N 1
ATOM 5714 C CA . SER B 1 313 ? -54.587 -20.826 213.588 1.00 27.20 293 SER B CA 1
ATOM 5715 C C . SER B 1 313 ? -54.581 -20.872 215.112 1.00 29.43 293 SER B C 1
ATOM 5716 O O . SER B 1 313 ? -54.856 -19.875 215.747 1.00 27.71 293 SER B O 1
ATOM 5719 N N . SER B 1 314 ? -54.231 -22.017 215.702 1.00 26.51 294 SER B N 1
ATOM 5720 C CA . SER B 1 314 ? -54.211 -22.123 217.162 1.00 26.98 294 SER B CA 1
ATOM 5721 C C . SER B 1 314 ? -52.844 -21.841 217.768 1.00 29.13 294 SER B C 1
ATOM 5722 O O . SER B 1 314 ? -52.746 -21.340 218.893 1.00 26.94 294 SER B O 1
ATOM 5725 N N . PHE B 1 315 ? -51.784 -22.151 217.027 1.00 29.91 295 PHE B N 1
ATOM 5726 C CA . PHE B 1 315 ? -50.453 -22.178 217.631 1.00 27.33 295 PHE B CA 1
ATOM 5727 C C . PHE B 1 315 ? -49.426 -21.217 217.021 1.00 25.44 295 PHE B C 1
ATOM 5728 O O . PHE B 1 315 ? -48.315 -21.114 217.522 1.00 27.23 295 PHE B O 1
ATOM 5736 N N . THR B 1 316 ? -49.791 -20.512 215.949 1.00 28.64 296 THR B N 1
ATOM 5737 C CA . THR B 1 316 ? -48.905 -19.490 215.380 1.00 29.09 296 THR B CA 1
ATOM 5738 C C . THR B 1 316 ? -48.557 -18.433 216.430 1.00 28.56 296 THR B C 1
ATOM 5739 O O . THR B 1 316 ? -49.428 -18.001 217.189 1.00 28.87 296 THR B O 1
ATOM 5743 N N . ASN B 1 317 ? -47.284 -18.035 216.476 1.00 26.16 297 ASN B N 1
ATOM 5744 C CA . ASN B 1 317 ? -46.771 -17.122 217.496 1.00 30.08 297 ASN B CA 1
ATOM 5745 C C . ASN B 1 317 ? -47.100 -17.621 218.905 1.00 30.56 297 ASN B C 1
ATOM 5746 O O . ASN B 1 317 ? -47.401 -16.833 219.809 1.00 27.91 297 ASN B O 1
ATOM 5751 N N . SER B 1 318 ? -47.053 -18.941 219.068 1.00 30.28 298 SER B N 1
ATOM 5752 C CA . SER B 1 318 ? -47.436 -19.587 220.320 1.00 28.60 298 SER B CA 1
ATOM 5753 C C . SER B 1 318 ? -48.822 -19.139 220.785 1.00 28.52 298 SER B C 1
ATOM 5754 O O . SER B 1 318 ? -49.043 -18.902 221.980 1.00 28.92 298 SER B O 1
ATOM 5757 N N . GLY B 1 319 ? -49.750 -19.035 219.831 1.00 25.11 299 GLY B N 1
ATOM 5758 C CA . GLY B 1 319 ? -51.130 -18.659 220.113 1.00 25.58 299 GLY B CA 1
ATOM 5759 C C . GLY B 1 319 ? -51.336 -17.219 220.531 1.00 29.65 299 GLY B C 1
ATOM 5760 O O . GLY B 1 319 ? -52.436 -16.847 220.943 1.00 27.99 299 GLY B O 1
ATOM 5761 N N . GLN B 1 320 ? -50.285 -16.412 220.412 1.00 28.07 300 GLN B N 1
ATOM 5762 C CA . GLN B 1 320 ? -50.309 -15.018 220.835 1.00 28.27 300 GLN B CA 1
ATOM 5763 C C . GLN B 1 320 ? -50.627 -14.104 219.654 1.00 27.74 300 GLN B C 1
ATOM 5764 O O . GLN B 1 320 ? -49.836 -13.225 219.301 1.00 28.72 300 GLN B O 1
ATOM 5770 N N . VAL B 1 321 ? -51.769 -14.342 219.019 1.00 31.60 301 VAL B N 1
ATOM 5771 C CA . VAL B 1 321 ? -52.294 -13.407 218.021 1.00 30.74 301 VAL B CA 1
ATOM 5772 C C . VAL B 1 321 ? -53.770 -13.195 218.335 1.00 29.44 301 VAL B C 1
ATOM 5773 O O . VAL B 1 321 ? -54.466 -14.150 218.677 1.00 27.55 301 VAL B O 1
ATOM 5777 N N . CYS B 1 322 ? -54.253 -11.953 218.209 1.00 29.50 302 CYS B N 1
ATOM 5778 C CA . CYS B 1 322 ? -55.665 -11.650 218.450 1.00 32.20 302 CYS B CA 1
ATOM 5779 C C . CYS B 1 322 ? -56.593 -12.536 217.621 1.00 30.18 302 CYS B C 1
ATOM 5780 O O . CYS B 1 322 ? -57.717 -12.837 218.028 1.00 30.74 302 CYS B O 1
ATOM 5783 N N . LEU B 1 323 ? -56.100 -12.964 216.460 1.00 28.93 303 LEU B N 1
ATOM 5784 C CA . LEU B 1 323 ? -56.883 -13.705 215.478 1.00 29.52 303 LEU B CA 1
ATOM 5785 C C . LEU B 1 323 ? -56.850 -15.225 215.663 1.00 29.11 303 LEU B C 1
ATOM 5786 O O . LEU B 1 323 ? -57.545 -15.942 214.954 1.00 26.65 303 LEU B O 1
ATOM 5791 N N . CYS B 1 324 ? -56.038 -15.722 216.591 1.00 27.52 304 CYS B N 1
ATOM 5792 C CA . CYS B 1 324 ? -55.940 -17.178 216.794 1.00 30.28 304 CYS B CA 1
ATOM 5793 C C . CYS B 1 324 ? -57.265 -17.837 217.171 1.00 27.71 304 CYS B C 1
ATOM 5794 O O . CYS B 1 324 ? -58.102 -17.220 217.828 1.00 27.78 304 CYS B O 1
ATOM 5797 N N . SER B 1 325 ? -57.451 -19.093 216.765 1.00 26.79 305 SER B N 1
ATOM 5798 C CA . SER B 1 325 ? -58.648 -19.863 217.109 1.00 28.21 305 SER B CA 1
ATOM 5799 C C . SER B 1 325 ? -58.490 -20.562 218.462 1.00 33.96 305 SER B C 1
ATOM 5800 O O . SER B 1 325 ? -57.716 -21.517 218.589 1.00 35.65 305 SER B O 1
ATOM 5803 N N . GLU B 1 326 ? -59.208 -20.097 219.478 1.00 29.45 306 GLU B N 1
ATOM 5804 C CA . GLU B 1 326 ? -59.177 -20.799 220.758 1.00 30.62 306 GLU B CA 1
ATOM 5805 C C . GLU B 1 326 ? -60.396 -21.700 220.927 1.00 30.01 306 GLU B C 1
ATOM 5806 O O . GLU B 1 326 ? -60.431 -22.527 221.834 1.00 31.27 306 GLU B O 1
ATOM 5812 N N . ARG B 1 327 ? -61.372 -21.555 220.030 1.00 26.06 307 ARG B N 1
ATOM 5813 C CA . ARG B 1 327 ? -62.528 -22.438 219.976 1.00 26.47 307 ARG B CA 1
ATOM 5814 C C . ARG B 1 327 ? -62.533 -23.148 218.629 1.00 30.66 307 ARG B C 1
ATOM 5815 O O . ARG B 1 327 ? -62.303 -22.525 217.591 1.00 29.63 307 ARG B O 1
ATOM 5823 N N . VAL B 1 328 ? -62.788 -24.452 218.624 1.00 26.49 308 VAL B N 1
ATOM 5824 C CA . VAL B 1 328 ? -62.899 -25.165 217.360 1.00 25.44 308 VAL B CA 1
ATOM 5825 C C . VAL B 1 328 ? -64.155 -26.019 217.364 1.00 29.10 308 VAL B C 1
ATOM 5826 O O . VAL B 1 328 ? -64.446 -26.677 218.349 1.00 31.29 308 VAL B O 1
ATOM 5830 N N . TYR B 1 329 ? -64.917 -25.976 216.273 1.00 27.62 309 TYR B N 1
ATOM 5831 C CA . TYR B 1 329 ? -66.122 -26.779 216.136 1.00 28.54 309 TYR B CA 1
ATOM 5832 C C . TYR B 1 329 ? -65.927 -27.690 214.943 1.00 29.99 309 TYR B C 1
ATOM 5833 O O . TYR B 1 329 ? -65.583 -27.233 213.853 1.00 27.30 309 TYR B O 1
ATOM 5842 N N . VAL B 1 330 ? -66.133 -28.984 215.159 1.00 26.39 310 VAL B N 1
ATOM 5843 C CA . VAL B 1 330 ? -65.860 -29.992 214.140 1.00 25.33 310 VAL B CA 1
ATOM 5844 C C . VAL B 1 330 ? -67.071 -30.884 214.023 1.00 29.07 310 VAL B C 1
ATOM 5845 O O . VAL B 1 330 ? -67.650 -31.288 215.038 1.00 29.33 310 VAL B O 1
ATOM 5849 N N . HIS B 1 331 ? -67.500 -31.165 212.797 1.00 28.67 311 HIS B N 1
ATOM 5850 C CA . HIS B 1 331 ? -68.706 -31.957 212.651 1.00 28.51 311 HIS B CA 1
ATOM 5851 C C . HIS B 1 331 ? -68.540 -33.308 213.333 1.00 29.52 311 HIS B C 1
ATOM 5852 O O . HIS B 1 331 ? -67.465 -33.891 213.286 1.00 30.14 311 HIS B O 1
ATOM 5859 N N . ARG B 1 332 ? -69.608 -33.769 213.978 1.00 30.26 312 ARG B N 1
ATOM 5860 C CA . ARG B 1 332 ? -69.581 -35.014 214.759 1.00 32.20 312 ARG B CA 1
ATOM 5861 C C . ARG B 1 332 ? -69.010 -36.182 213.958 1.00 31.27 312 ARG B C 1
ATOM 5862 O O . ARG B 1 332 ? -68.238 -36.982 214.488 1.00 31.41 312 ARG B O 1
ATOM 5870 N N . SER B 1 333 ? -69.382 -36.258 212.683 1.00 28.12 313 SER B N 1
ATOM 5871 C CA . SER B 1 333 ? -68.970 -37.350 211.800 1.00 34.22 313 SER B CA 1
ATOM 5872 C C . SER B 1 333 ? -67.463 -37.468 211.594 1.00 35.02 313 SER B C 1
ATOM 5873 O O . SER B 1 333 ? -66.964 -38.553 211.298 1.00 33.99 313 SER B O 1
ATOM 5876 N N . ILE B 1 334 ? -66.733 -36.362 211.731 1.00 31.55 314 ILE B N 1
ATOM 5877 C CA . ILE B 1 334 ? -65.284 -36.401 211.568 1.00 30.70 314 ILE B CA 1
ATOM 5878 C C . ILE B 1 334 ? -64.544 -35.963 212.826 1.00 33.49 314 ILE B C 1
ATOM 5879 O O . ILE B 1 334 ? -63.341 -35.718 212.789 1.00 33.02 314 ILE B O 1
ATOM 5884 N N . PHE B 1 335 ? -65.266 -35.848 213.936 1.00 32.63 315 PHE B N 1
ATOM 5885 C CA . PHE B 1 335 ? -64.701 -35.286 215.155 1.00 30.26 315 PHE B CA 1
ATOM 5886 C C . PHE B 1 335 ? -63.518 -36.089 215.697 1.00 34.71 315 PHE B C 1
ATOM 5887 O O . PHE B 1 335 ? -62.466 -35.525 215.989 1.00 31.50 315 PHE B O 1
ATOM 5895 N N . ASP B 1 336 ? -63.695 -37.399 215.837 1.00 32.05 316 ASP B N 1
ATOM 5896 C CA . ASP B 1 336 ? -62.643 -38.251 216.400 1.00 34.42 316 ASP B CA 1
ATOM 5897 C C . ASP B 1 336 ? -61.403 -38.250 215.522 1.00 34.66 316 ASP B C 1
ATOM 5898 O O . ASP B 1 336 ? -60.281 -38.188 216.017 1.00 36.74 316 ASP B O 1
ATOM 5903 N N . GLU B 1 337 ? -61.610 -38.329 214.213 1.00 36.28 317 GLU B N 1
ATOM 5904 C CA . GLU B 1 337 ? -60.492 -38.375 213.281 1.00 34.73 317 GLU B CA 1
ATOM 5905 C C . GLU B 1 337 ? -59.752 -37.041 213.290 1.00 35.92 317 GLU B C 1
ATOM 5906 O O . GLU B 1 337 ? -58.519 -36.991 213.194 1.00 36.06 317 GLU B O 1
ATOM 5912 N N . PHE B 1 338 ? -60.504 -35.954 213.422 1.00 34.04 318 PHE B N 1
ATOM 5913 C CA . PHE B 1 338 ? -59.888 -34.635 213.443 1.00 33.01 318 PHE B CA 1
ATOM 5914 C C . PHE B 1 338 ? -59.041 -34.458 214.694 1.00 30.58 318 PHE B C 1
ATOM 5915 O O . PHE B 1 338 ? -57.914 -33.984 214.626 1.00 31.41 318 PHE B O 1
ATOM 5923 N N . VAL B 1 339 ? -59.596 -34.824 215.845 1.00 30.52 319 VAL B N 1
ATOM 5924 C CA . VAL B 1 339 ? -58.905 -34.593 217.108 1.00 32.13 319 VAL B CA 1
ATOM 5925 C C . VAL B 1 339 ? -57.619 -35.432 217.207 1.00 34.98 319 VAL B C 1
ATOM 5926 O O . VAL B 1 339 ? -56.594 -34.941 217.667 1.00 35.15 319 VAL B O 1
ATOM 5930 N N . SER B 1 340 ? -57.679 -36.684 216.755 1.00 36.09 320 SER B N 1
ATOM 5931 C CA . SER B 1 340 ? -56.499 -37.555 216.753 1.00 34.33 320 SER B CA 1
ATOM 5932 C C . SER B 1 340 ? -55.417 -36.993 215.844 1.00 34.50 320 SER B C 1
ATOM 5933 O O . SER B 1 340 ? -54.245 -36.978 216.201 1.00 35.88 320 SER B O 1
ATOM 5936 N N . GLY B 1 341 ? -55.836 -36.516 214.673 1.00 38.90 321 GLY B N 1
ATOM 5937 C CA . GLY B 1 341 ? -54.931 -35.960 213.689 1.00 33.28 321 GLY B CA 1
ATOM 5938 C C . GLY B 1 341 ? -54.259 -34.711 214.203 1.00 35.11 321 GLY B C 1
ATOM 5939 O O . GLY B 1 341 ? -53.055 -34.528 214.036 1.00 33.86 321 GLY B O 1
ATOM 5940 N N . LEU B 1 342 ? -55.039 -33.842 214.843 1.00 34.20 322 LEU B N 1
ATOM 5941 C CA . LEU B 1 342 ? -54.493 -32.609 215.380 1.00 34.83 322 LEU B CA 1
ATOM 5942 C C . LEU B 1 342 ? -53.559 -32.909 216.549 1.00 34.38 322 LEU B C 1
ATOM 5943 O O . LEU B 1 342 ? -52.531 -32.263 216.701 1.00 33.12 322 LEU B O 1
ATOM 5948 N N . LYS B 1 343 ? -53.907 -33.901 217.365 1.00 35.96 323 LYS B N 1
ATOM 5949 C CA . LYS B 1 343 ? -53.047 -34.288 218.489 1.00 35.44 323 LYS B CA 1
ATOM 5950 C C . LYS B 1 343 ? -51.649 -34.671 218.013 1.00 34.77 323 LYS B C 1
ATOM 5951 O O . LYS B 1 343 ? -50.641 -34.213 218.559 1.00 34.54 323 LYS B O 1
ATOM 5957 N N . VAL B 1 344 ? -51.602 -35.500 216.982 1.00 34.06 324 VAL B N 1
ATOM 5958 C CA . VAL B 1 344 ? -50.334 -35.952 216.420 1.00 36.57 324 VAL B CA 1
ATOM 5959 C C . VAL B 1 344 ? -49.524 -34.790 215.870 1.00 37.46 324 VAL B C 1
ATOM 5960 O O . VAL B 1 344 ? -48.335 -34.663 216.163 1.00 35.65 324 VAL B O 1
ATOM 5964 N N . GLU B 1 345 ? -50.167 -33.932 215.082 1.00 37.47 325 GLU B N 1
ATOM 5965 C CA . GLU B 1 345 ? -49.469 -32.791 214.500 1.00 35.55 325 GLU B CA 1
ATOM 5966 C C . GLU B 1 345 ? -49.017 -31.790 215.558 1.00 35.18 325 GLU B C 1
ATOM 5967 O O . GLU B 1 345 ? -47.968 -31.169 215.416 1.00 36.04 325 GLU B O 1
ATOM 5973 N N . ALA B 1 346 ? -49.812 -31.616 216.613 1.00 35.69 326 ALA B N 1
ATOM 5974 C CA . ALA B 1 346 ? -49.425 -30.708 217.685 1.00 33.56 326 ALA B CA 1
ATOM 5975 C C . ALA B 1 346 ? -48.200 -31.262 218.403 1.00 34.27 326 ALA B C 1
ATOM 5976 O O . ALA B 1 346 ? -47.288 -30.527 218.772 1.00 33.41 326 ALA B O 1
ATOM 5978 N N . GLU B 1 347 ? -48.183 -32.572 218.598 1.00 34.44 327 GLU B N 1
ATOM 5979 C CA . GLU B 1 347 ? -47.060 -33.196 219.286 1.00 37.14 327 GLU B CA 1
ATOM 5980 C C . GLU B 1 347 ? -45.772 -33.241 218.444 1.00 37.38 327 GLU B C 1
ATOM 5981 O O . GLU B 1 347 ? -44.683 -33.435 218.981 1.00 42.23 327 GLU B O 1
ATOM 5987 N N . ARG B 1 348 ? -45.889 -33.009 217.139 1.00 38.25 328 ARG B N 1
ATOM 5988 C CA . ARG B 1 348 ? -44.704 -32.899 216.282 1.00 35.23 328 ARG B CA 1
ATOM 5989 C C . ARG B 1 348 ? -44.146 -31.483 216.247 1.00 37.57 328 ARG B C 1
ATOM 5990 O O . ARG B 1 348 ? -43.057 -31.256 215.720 1.00 35.33 328 ARG B O 1
ATOM 5998 N N . LEU B 1 349 ? -44.894 -30.522 216.786 1.00 36.98 329 LEU B N 1
ATOM 5999 C CA . LEU B 1 349 ? -44.418 -29.146 216.823 1.00 33.79 329 LEU B CA 1
ATOM 6000 C C . LEU B 1 349 ? -43.126 -29.043 217.618 1.00 35.31 329 LEU B C 1
ATOM 6001 O O . LEU B 1 349 ? -43.024 -29.569 218.726 1.00 35.71 329 LEU B O 1
ATOM 6006 N N . VAL B 1 350 ? -42.145 -28.349 217.058 1.00 32.61 330 VAL B N 1
ATOM 6007 C CA . VAL B 1 350 ? -40.894 -28.119 217.765 1.00 33.73 330 VAL B CA 1
ATOM 6008 C C . VAL B 1 350 ? -40.973 -26.825 218.557 1.00 36.40 330 VAL B C 1
ATOM 6009 O O . VAL B 1 350 ? -41.205 -25.750 217.990 1.00 33.68 330 VAL B O 1
ATOM 6013 N N . VAL B 1 351 ? -40.797 -26.940 219.872 1.00 33.15 331 VAL B N 1
ATOM 6014 C CA . VAL B 1 351 ? -40.820 -25.794 220.776 1.00 34.64 331 VAL B CA 1
ATOM 6015 C C . VAL B 1 351 ? -39.409 -25.532 221.294 1.00 36.55 331 VAL B C 1
ATOM 6016 O O . VAL B 1 351 ? -38.805 -26.404 221.911 1.00 34.61 331 VAL B O 1
ATOM 6020 N N . GLY B 1 352 ? -38.863 -24.345 221.038 1.00 31.85 332 GLY B N 1
ATOM 6021 C CA . GLY B 1 352 ? -37.489 -24.080 221.438 1.00 29.89 332 GLY B CA 1
ATOM 6022 C C . GLY B 1 352 ? -36.912 -22.734 221.042 1.00 32.47 332 GLY B C 1
ATOM 6023 O O . GLY B 1 352 ? -37.586 -21.707 221.118 1.00 32.36 332 GLY B O 1
ATOM 6024 N N . TYR B 1 353 ? -35.649 -22.739 220.619 1.00 30.98 333 TYR B N 1
ATOM 6025 C CA . TYR B 1 353 ? -34.917 -21.502 220.337 1.00 32.58 333 TYR B CA 1
ATOM 6026 C C . TYR B 1 353 ? -35.419 -20.861 219.054 1.00 31.36 333 TYR B C 1
ATOM 6027 O O . TYR B 1 353 ? -35.734 -21.566 218.111 1.00 29.96 333 TYR B O 1
ATOM 6036 N N . PRO B 1 354 ? -35.461 -19.521 219.012 1.00 33.65 334 PRO B N 1
ATOM 6037 C CA . PRO B 1 354 ? -35.940 -18.793 217.827 1.00 35.19 334 PRO B CA 1
ATOM 6038 C C . PRO B 1 354 ? -35.237 -19.202 216.532 1.00 35.75 334 PRO B C 1
ATOM 6039 O O . PRO B 1 354 ? -35.880 -19.249 215.482 1.00 35.04 334 PRO B O 1
ATOM 6043 N N . ASP B 1 355 ? -33.946 -19.513 216.596 1.00 37.11 335 ASP B N 1
ATOM 6044 C CA . ASP B 1 355 ? -33.246 -19.957 215.387 1.00 41.12 335 ASP B CA 1
ATOM 6045 C C . ASP B 1 355 ? -32.935 -21.451 215.344 1.00 46.49 335 ASP B C 1
ATOM 6046 O O . ASP B 1 355 ? -32.074 -21.884 214.578 1.00 49.90 335 ASP B O 1
ATOM 6051 N N . GLN B 1 356 ? -33.647 -22.229 216.155 1.00 41.56 336 GLN B N 1
ATOM 6052 C CA . GLN B 1 356 ? -33.454 -23.683 216.240 1.00 39.67 336 GLN B CA 1
ATOM 6053 C C . GLN B 1 356 ? -33.953 -24.390 214.986 1.00 47.43 336 GLN B C 1
ATOM 6054 O O . GLN B 1 356 ? -34.894 -23.909 214.334 1.00 44.41 336 GLN B O 1
ATOM 6060 N N . ASP B 1 357 ? -33.317 -25.522 214.654 1.00 44.96 337 ASP B N 1
ATOM 6061 C CA . ASP B 1 357 ? -33.626 -26.269 213.440 1.00 45.95 337 ASP B CA 1
ATOM 6062 C C . ASP B 1 357 ? -35.087 -26.686 213.378 1.00 49.04 337 ASP B C 1
ATOM 6063 O O . ASP B 1 357 ? -35.530 -27.577 214.110 1.00 47.36 337 ASP B O 1
ATOM 6068 N N . GLY B 1 358 ? -35.837 -26.028 212.501 1.00 42.82 338 GLY B N 1
ATOM 6069 C CA . GLY B 1 358 ? -37.228 -26.374 212.313 1.00 43.68 338 GLY B CA 1
ATOM 6070 C C . GLY B 1 358 ? -38.090 -26.075 213.527 1.00 36.62 338 GLY B C 1
ATOM 6071 O O . GLY B 1 358 ? -39.039 -26.794 213.795 1.00 39.53 338 GLY B O 1
ATOM 6072 N N . VAL B 1 359 ? -37.767 -25.014 214.256 1.00 35.67 339 VAL B N 1
ATOM 6073 C CA . VAL B 1 359 ? -38.602 -24.612 215.383 1.00 33.42 339 VAL B CA 1
ATOM 6074 C C . VAL B 1 359 ? -39.963 -24.113 214.884 1.00 35.32 339 VAL B C 1
ATOM 6075 O O . VAL B 1 359 ? -40.054 -23.483 213.823 1.00 34.56 339 VAL B O 1
ATOM 6079 N N . ASN B 1 360 ? -41.019 -24.428 215.629 1.00 33.59 340 ASN B N 1
ATOM 6080 C CA . ASN B 1 360 ? -42.359 -23.952 215.297 1.00 33.98 340 ASN B CA 1
ATOM 6081 C C . ASN B 1 360 ? -42.859 -22.920 216.297 1.00 36.70 340 ASN B C 1
ATOM 6082 O O . ASN B 1 360 ? -43.588 -21.997 215.937 1.00 34.67 340 ASN B O 1
ATOM 6087 N N . MET B 1 361 ? -42.460 -23.084 217.553 1.00 30.37 341 MET B N 1
ATOM 6088 C CA . MET B 1 361 ? -42.936 -22.231 218.636 1.00 31.77 341 MET B CA 1
ATOM 6089 C C . MET B 1 361 ? -41.798 -21.785 219.533 1.00 32.94 341 MET B C 1
ATOM 6090 O O . MET B 1 361 ? -40.978 -22.597 219.967 1.00 30.49 341 MET B O 1
ATOM 6095 N N . GLY B 1 362 ? -41.758 -20.493 219.819 1.00 30.27 342 GLY B N 1
ATOM 6096 C CA . GLY B 1 362 ? -40.874 -19.963 220.841 1.00 29.37 342 GLY B CA 1
ATOM 6097 C C . GLY B 1 362 ? -41.658 -19.909 222.146 1.00 28.91 342 GLY B C 1
ATOM 6098 O O . GLY B 1 362 ? -42.716 -20.539 222.258 1.00 30.23 342 GLY B O 1
ATOM 6099 N N . PRO B 1 363 ? -41.150 -19.157 223.134 1.00 29.74 343 PRO B N 1
ATOM 6100 C CA . PRO B 1 363 ? -41.829 -19.038 224.427 1.00 29.88 343 PRO B CA 1
ATOM 6101 C C . PRO B 1 363 ? -42.986 -18.059 224.331 1.00 31.87 343 PRO B C 1
ATOM 6102 O O . PRO B 1 363 ? -43.244 -17.507 223.256 1.00 29.22 343 PRO B O 1
ATOM 6106 N N . LEU B 1 364 ? -43.659 -17.836 225.452 1.00 27.80 344 LEU B N 1
ATOM 6107 C CA . LEU B 1 364 ? -44.611 -16.743 225.559 1.00 31.03 344 LEU B CA 1
ATOM 6108 C C . LEU B 1 364 ? -43.833 -15.446 225.760 1.00 30.67 344 LEU B C 1
ATOM 6109 O O . LEU B 1 364 ? -42.612 -15.470 225.975 1.00 29.83 344 LEU B O 1
ATOM 6114 N N . ILE B 1 365 ? -44.526 -14.313 225.683 1.00 30.08 345 ILE B N 1
ATOM 6115 C CA . ILE B 1 365 ? -43.862 -13.009 225.741 1.00 28.23 345 ILE B CA 1
ATOM 6116 C C . ILE B 1 365 ? -43.107 -12.755 227.054 1.00 29.52 345 ILE B C 1
ATOM 6117 O O . ILE B 1 365 ? -42.088 -12.058 227.067 1.00 29.37 345 ILE B O 1
ATOM 6122 N N . SER B 1 366 ? -43.607 -13.317 228.151 1.00 30.84 346 SER B N 1
ATOM 6123 C CA . SER B 1 366 ? -43.100 -12.982 229.481 1.00 33.21 346 SER B CA 1
ATOM 6124 C C . SER B 1 366 ? -43.520 -14.017 230.525 1.00 31.09 346 SER B C 1
ATOM 6125 O O . SER B 1 366 ? -44.456 -14.791 230.313 1.00 32.20 346 SER B O 1
ATOM 6128 N N . HIS B 1 367 ? -42.822 -14.039 231.657 1.00 33.52 347 HIS B N 1
ATOM 6129 C CA . HIS B 1 367 ? -43.205 -14.933 232.749 1.00 33.24 347 HIS B CA 1
ATOM 6130 C C . HIS B 1 367 ? -44.572 -14.552 233.304 1.00 33.67 347 HIS B C 1
ATOM 6131 O O . HIS B 1 367 ? -45.356 -15.417 233.691 1.00 36.08 347 HIS B O 1
ATOM 6138 N N . GLY B 1 368 ? -44.842 -13.249 233.343 1.00 34.88 348 GLY B N 1
ATOM 6139 C CA . GLY B 1 368 ? -46.134 -12.735 233.767 1.00 36.18 348 GLY B CA 1
ATOM 6140 C C . GLY B 1 368 ? -47.260 -13.261 232.894 1.00 36.10 348 GLY B C 1
ATOM 6141 O O . GLY B 1 368 ? -48.294 -13.694 233.403 1.00 35.58 348 GLY B O 1
ATOM 6142 N N . HIS B 1 369 ? -47.069 -13.235 231.577 1.00 32.92 349 HIS B N 1
ATOM 6143 C CA . HIS B 1 369 ? -48.081 -13.789 230.684 1.00 32.44 349 HIS B CA 1
ATOM 6144 C C . HIS B 1 369 ? -48.205 -15.298 230.880 1.00 32.73 349 HIS B C 1
ATOM 6145 O O . HIS B 1 369 ? -49.311 -15.840 230.857 1.00 30.77 349 HIS B O 1
ATOM 6152 N N . ARG B 1 370 ? -47.079 -15.982 231.070 1.00 34.25 350 ARG B N 1
ATOM 6153 C CA . ARG B 1 370 ? -47.141 -17.424 231.324 1.00 32.99 350 ARG B CA 1
ATOM 6154 C C . ARG B 1 370 ? -47.970 -17.754 232.566 1.00 33.11 350 ARG B C 1
ATOM 6155 O O . ARG B 1 370 ? -48.753 -18.710 232.564 1.00 36.25 350 ARG B O 1
ATOM 6163 N N . ASP B 1 371 ? -47.798 -16.961 233.619 1.00 35.29 351 ASP B N 1
ATOM 6164 C CA . ASP B 1 371 ? -48.624 -17.097 234.822 1.00 33.43 351 ASP B CA 1
ATOM 6165 C C . ASP B 1 371 ? -50.109 -17.094 234.471 1.00 36.15 351 ASP B C 1
ATOM 6166 O O . ASP B 1 371 ? -50.861 -17.979 234.903 1.00 36.30 351 ASP B O 1
ATOM 6171 N N . LYS B 1 372 ? -50.529 -16.114 233.669 1.00 36.08 352 LYS B N 1
ATOM 6172 C CA . LYS B 1 372 ? -51.910 -16.059 233.179 1.00 36.24 352 LYS B CA 1
ATOM 6173 C C . LYS B 1 372 ? -52.307 -17.323 232.418 1.00 34.10 352 LYS B C 1
ATOM 6174 O O . LYS B 1 372 ? -53.349 -17.919 232.685 1.00 34.06 352 LYS B O 1
ATOM 6180 N N . VAL B 1 373 ? -51.475 -17.725 231.459 1.00 32.10 353 VAL B N 1
ATOM 6181 C CA . VAL B 1 373 ? -51.807 -18.859 230.606 1.00 32.03 353 VAL B CA 1
ATOM 6182 C C . VAL B 1 373 ? -51.882 -20.163 231.401 1.00 32.50 353 VAL B C 1
ATOM 6183 O O . VAL B 1 373 ? -52.796 -20.964 231.206 1.00 32.49 353 VAL B O 1
ATOM 6187 N N . LEU B 1 374 ? -50.923 -20.363 232.300 1.00 31.94 354 LEU B N 1
ATOM 6188 C CA . LEU B 1 374 ? -50.897 -21.560 233.138 1.00 34.79 354 LEU B CA 1
ATOM 6189 C C . LEU B 1 374 ? -52.070 -21.586 234.112 1.00 36.77 354 LEU B C 1
ATOM 6190 O O . LEU B 1 374 ? -52.574 -22.656 234.461 1.00 38.14 354 LEU B O 1
ATOM 6195 N N . SER B 1 375 ? -52.493 -20.407 234.558 1.00 34.79 355 SER B N 1
ATOM 6196 C CA . SER B 1 375 ? -53.677 -20.293 235.398 1.00 38.38 355 SER B CA 1
ATOM 6197 C C . SER B 1 375 ? -54.912 -20.797 234.653 1.00 38.14 355 SER B C 1
ATOM 6198 O O . SER B 1 375 ? -55.768 -21.473 235.234 1.00 37.61 355 SER B O 1
ATOM 6201 N N . TYR B 1 376 ? -55.009 -20.471 233.364 1.00 34.57 356 TYR B N 1
ATOM 6202 C CA . TYR B 1 376 ? -56.080 -21.019 232.534 1.00 36.35 356 TYR B CA 1
ATOM 6203 C C . TYR B 1 376 ? -55.939 -22.531 232.298 1.00 34.57 356 TYR B C 1
ATOM 6204 O O . TYR B 1 376 ? -56.941 -23.246 232.276 1.00 34.53 356 TYR B O 1
ATOM 6213 N N . TYR B 1 377 ? -54.706 -23.013 232.129 1.00 34.99 357 TYR B N 1
ATOM 6214 C CA . TYR B 1 377 ? -54.465 -24.454 232.000 1.00 29.87 357 TYR B CA 1
ATOM 6215 C C . TYR B 1 377 ? -55.043 -25.210 233.209 1.00 35.56 357 TYR B C 1
ATOM 6216 O O . TYR B 1 377 ? -55.729 -26.221 233.046 1.00 35.63 357 TYR B O 1
ATOM 6225 N N . ARG B 1 378 ? -54.771 -24.708 234.413 1.00 37.17 358 ARG B N 1
ATOM 6226 C CA . ARG B 1 378 ? -55.346 -25.281 235.641 1.00 38.80 358 ARG B CA 1
ATOM 6227 C C . ARG B 1 378 ? -56.863 -25.186 235.659 1.00 37.00 358 ARG B C 1
ATOM 6228 O O . ARG B 1 378 ? -57.550 -26.155 235.983 1.00 37.10 358 ARG B O 1
ATOM 6236 N N . LEU B 1 379 ? -57.380 -24.009 235.321 1.00 33.63 359 LEU B N 1
ATOM 6237 C CA . LEU B 1 379 ? -58.821 -23.789 235.317 1.00 36.12 359 LEU B CA 1
ATOM 6238 C C . LEU B 1 379 ? -59.539 -24.764 234.391 1.00 36.56 359 LEU B C 1
ATOM 6239 O O . LEU B 1 379 ? -60.620 -25.252 234.723 1.00 35.42 359 LEU B O 1
ATOM 6244 N N . ALA B 1 380 ? -58.938 -25.066 233.241 1.00 34.82 360 ALA B N 1
ATOM 6245 C CA . ALA B 1 380 ? -59.573 -25.972 232.287 1.00 35.65 360 ALA B CA 1
ATOM 6246 C C . ALA B 1 380 ? -59.777 -27.344 232.909 1.00 36.22 360 ALA B C 1
ATOM 6247 O O . ALA B 1 380 ? -60.836 -27.961 232.765 1.00 36.10 360 ALA B O 1
ATOM 6249 N N . VAL B 1 381 ? -58.743 -27.816 233.592 1.00 37.64 361 VAL B N 1
ATOM 6250 C CA . VAL B 1 381 ? -58.818 -29.075 234.324 1.00 39.06 361 VAL B CA 1
ATOM 6251 C C . VAL B 1 381 ? -59.917 -29.019 235.387 1.00 38.84 361 VAL B C 1
ATOM 6252 O O . VAL B 1 381 ? -60.742 -29.931 235.489 1.00 40.20 361 VAL B O 1
ATOM 6256 N N . ASP B 1 382 ? -59.940 -27.936 236.158 1.00 38.94 362 ASP B N 1
ATOM 6257 C CA . ASP B 1 382 ? -60.985 -27.735 237.171 1.00 36.26 362 ASP B CA 1
ATOM 6258 C C . ASP B 1 382 ? -62.386 -27.685 236.559 1.00 42.89 362 ASP B C 1
ATOM 6259 O O . ASP B 1 382 ? -63.367 -28.136 237.169 1.00 42.06 362 ASP B O 1
ATOM 6264 N N . GLU B 1 383 ? -62.487 -27.144 235.350 1.00 37.83 363 GLU B N 1
ATOM 6265 C CA . GLU B 1 383 ? -63.777 -27.086 234.669 1.00 39.23 363 GLU B CA 1
ATOM 6266 C C . GLU B 1 383 ? -64.173 -28.417 234.036 1.00 40.77 363 GLU B C 1
ATOM 6267 O O . GLU B 1 383 ? -65.249 -28.534 233.447 1.00 43.38 363 GLU B O 1
ATOM 6273 N N . GLY B 1 384 ? -63.306 -29.419 234.161 1.00 38.70 364 GLY B N 1
ATOM 6274 C CA . GLY B 1 384 ? -63.638 -30.762 233.718 1.00 40.55 364 GLY B CA 1
ATOM 6275 C C . GLY B 1 384 ? -63.167 -31.125 232.320 1.00 38.92 364 GLY B C 1
ATOM 6276 O O . GLY B 1 384 ? -63.682 -32.055 231.705 1.00 38.04 364 GLY B O 1
ATOM 6277 N N . ALA B 1 385 ? -62.183 -30.394 231.811 1.00 38.31 365 ALA B N 1
ATOM 6278 C CA . ALA B 1 385 ? -61.682 -30.660 230.470 1.00 39.67 365 ALA B CA 1
ATOM 6279 C C . ALA B 1 385 ? -60.836 -31.925 230.403 1.00 38.60 365 ALA B C 1
ATOM 6280 O O . ALA B 1 385 ? -60.145 -32.284 231.358 1.00 40.63 365 ALA B O 1
ATOM 6282 N N . THR B 1 386 ? -60.888 -32.586 229.256 1.00 35.81 366 THR B N 1
ATOM 6283 C CA . THR B 1 386 ? -59.926 -33.617 228.921 1.00 37.12 366 THR B CA 1
ATOM 6284 C C . THR B 1 386 ? -58.757 -32.932 228.231 1.00 40.50 366 THR B C 1
ATOM 6285 O O . THR B 1 386 ? -58.958 -32.170 227.274 1.00 34.76 366 THR B O 1
ATOM 6289 N N . VAL B 1 387 ? -57.553 -33.165 228.743 1.00 35.28 367 VAL B N 1
ATOM 6290 C CA . VAL B 1 387 ? -56.344 -32.610 228.138 1.00 34.03 367 VAL B CA 1
ATOM 6291 C C . VAL B 1 387 ? -55.858 -33.574 227.066 1.00 37.15 367 VAL B C 1
ATOM 6292 O O . VAL B 1 387 ? -55.249 -34.601 227.362 1.00 35.88 367 VAL B O 1
ATOM 6296 N N . VAL B 1 388 ? -56.174 -33.256 225.817 1.00 32.49 368 VAL B N 1
ATOM 6297 C CA . VAL B 1 388 ? -55.814 -34.111 224.691 1.00 35.93 368 VAL B CA 1
ATOM 6298 C C . VAL B 1 388 ? -54.287 -34.144 224.501 1.00 37.04 368 VAL B C 1
ATOM 6299 O O . VAL B 1 388 ? -53.695 -35.202 224.264 1.00 40.66 368 VAL B O 1
ATOM 6303 N N . THR B 1 389 ? -53.654 -32.981 224.629 1.00 34.60 369 THR B N 1
ATOM 6304 C CA . THR B 1 389 ? -52.202 -32.872 224.607 1.00 34.77 369 THR B CA 1
ATOM 6305 C C . THR B 1 389 ? -51.806 -31.586 225.308 1.00 35.93 369 THR B C 1
ATOM 6306 O O . THR B 1 389 ? -52.624 -30.666 225.435 1.00 33.56 369 THR B O 1
ATOM 6310 N N . GLY B 1 390 ? -50.560 -31.528 225.764 1.00 32.81 370 GLY B N 1
ATOM 6311 C CA . GLY B 1 390 ? -50.025 -30.340 226.408 1.00 34.87 370 GLY B CA 1
ATOM 6312 C C . GLY B 1 390 ? -50.512 -30.177 227.831 1.00 36.82 370 GLY B C 1
ATOM 6313 O O . GLY B 1 390 ? -50.623 -31.155 228.570 1.00 36.82 370 GLY B O 1
ATOM 6314 N N . GLY B 1 391 ? -50.799 -28.940 228.225 1.00 33.85 371 GLY B N 1
ATOM 6315 C CA . GLY B 1 391 ? -51.344 -28.674 229.547 1.00 35.11 371 GLY B CA 1
ATOM 6316 C C . GLY B 1 391 ? -50.301 -28.328 230.593 1.00 37.18 371 GLY B C 1
ATOM 6317 O O . GLY B 1 391 ? -50.628 -28.136 231.767 1.00 35.03 371 GLY B O 1
ATOM 6318 N N . GLY B 1 392 ? -49.044 -28.217 230.168 1.00 34.39 372 GLY B N 1
ATOM 6319 C CA . GLY B 1 392 ? -47.965 -27.927 231.094 1.00 36.63 372 GLY B CA 1
ATOM 6320 C C . GLY B 1 392 ? -46.853 -27.134 230.445 1.00 40.37 372 GLY B C 1
ATOM 6321 O O . GLY B 1 392 ? -47.078 -26.426 229.460 1.00 35.45 372 GLY B O 1
ATOM 6322 N N . VAL B 1 393 ? -45.647 -27.247 230.995 1.00 36.49 373 VAL B N 1
ATOM 6323 C CA . VAL B 1 393 ? -44.494 -26.587 230.399 1.00 35.98 373 VAL B CA 1
ATOM 6324 C C . VAL B 1 393 ? -43.385 -27.592 230.079 1.00 41.46 373 VAL B C 1
ATOM 6325 O O . VAL B 1 393 ? -43.124 -28.514 230.858 1.00 41.97 373 VAL B O 1
ATOM 6329 N N . PRO B 1 394 ? -42.754 -27.439 228.905 1.00 38.74 374 PRO B N 1
ATOM 6330 C CA . PRO B 1 394 ? -41.728 -28.410 228.512 1.00 37.01 374 PRO B CA 1
ATOM 6331 C C . PRO B 1 394 ? -40.513 -28.349 229.437 1.00 35.73 374 PRO B C 1
ATOM 6332 O O . PRO B 1 394 ? -40.249 -27.328 230.077 1.00 38.42 374 PRO B O 1
ATOM 6336 N N . LYS B 1 395 ? -39.786 -29.457 229.508 1.00 37.36 375 LYS B N 1
ATOM 6337 C CA . LYS B 1 395 ? -38.564 -29.519 230.292 1.00 39.12 375 LYS B CA 1
ATOM 6338 C C . LYS B 1 395 ? -37.383 -29.634 229.332 1.00 37.58 375 LYS B C 1
ATOM 6339 O O . LYS B 1 395 ? -37.251 -30.633 228.628 1.00 35.18 375 LYS B O 1
ATOM 6345 N N . PHE B 1 396 ? -36.546 -28.596 229.296 1.00 35.42 376 PHE B N 1
ATOM 6346 C CA . PHE B 1 396 ? -35.457 -28.492 228.322 1.00 35.06 376 PHE B CA 1
ATOM 6347 C C . PHE B 1 396 ? -34.121 -28.910 228.905 1.00 37.69 376 PHE B C 1
ATOM 6348 O O . PHE B 1 396 ? -33.210 -29.316 228.172 1.00 35.92 376 PHE B O 1
ATOM 6356 N N . ASN B 1 397 ? -34.000 -28.751 230.219 1.00 37.00 377 ASN B N 1
ATOM 6357 C CA . ASN B 1 397 ? -32.736 -28.938 230.913 1.00 35.86 377 ASN B CA 1
ATOM 6358 C C . ASN B 1 397 ? -31.606 -28.072 230.368 1.00 38.02 377 ASN B C 1
ATOM 6359 O O . ASN B 1 397 ? -30.455 -28.503 230.282 1.00 42.22 377 ASN B O 1
ATOM 6364 N N . ASP B 1 398 ? -31.945 -26.844 230.001 1.00 36.19 378 ASP B N 1
ATOM 6365 C CA . ASP B 1 398 ? -30.951 -25.813 229.730 1.00 34.20 378 ASP B CA 1
ATOM 6366 C C . ASP B 1 398 ? -31.542 -24.444 230.060 1.00 39.66 378 ASP B C 1
ATOM 6367 O O . ASP B 1 398 ? -32.568 -24.366 230.739 1.00 37.44 378 ASP B O 1
ATOM 6372 N N . GLU B 1 399 ? -30.900 -23.380 229.578 1.00 37.69 379 GLU B N 1
ATOM 6373 C CA . GLU B 1 399 ? -31.299 -22.006 229.885 1.00 38.32 379 GLU B CA 1
ATOM 6374 C C . GLU B 1 399 ? -32.758 -21.687 229.543 1.00 36.62 379 GLU B C 1
ATOM 6375 O O . GLU B 1 399 ? -33.327 -20.732 230.082 1.00 39.59 379 GLU B O 1
ATOM 6381 N N . ARG B 1 400 ? -33.361 -22.469 228.648 1.00 36.02 380 ARG B N 1
ATOM 6382 C CA . ARG B 1 400 ? -34.756 -22.237 228.281 1.00 35.68 380 ARG B CA 1
ATOM 6383 C C . ARG B 1 400 ? -35.686 -22.480 229.474 1.00 36.54 380 ARG B C 1
ATOM 6384 O O . ARG B 1 400 ? -36.800 -21.971 229.515 1.00 34.15 380 ARG B O 1
ATOM 6392 N N . ASP B 1 401 ? -35.213 -23.231 230.465 1.00 37.50 381 ASP B N 1
ATOM 6393 C CA . ASP B 1 401 ? -36.012 -23.440 231.674 1.00 38.86 381 ASP B CA 1
ATOM 6394 C C . ASP B 1 401 ? -36.165 -22.167 232.506 1.00 36.27 381 ASP B C 1
ATOM 6395 O O . ASP B 1 401 ? -37.046 -22.073 233.357 1.00 37.60 381 ASP B O 1
ATOM 6400 N N . GLN B 1 402 ? -35.310 -21.185 232.255 1.00 35.76 382 GLN B N 1
ATOM 6401 C CA . GLN B 1 402 ? -35.426 -19.898 232.924 1.00 35.04 382 GLN B CA 1
ATOM 6402 C C . GLN B 1 402 ? -36.299 -18.955 232.100 1.00 36.43 382 GLN B C 1
ATOM 6403 O O . GLN B 1 402 ? -36.486 -17.785 232.460 1.00 36.23 382 GLN B O 1
ATOM 6409 N N . GLY B 1 403 ? -36.829 -19.483 231.001 1.00 35.48 383 GLY B N 1
ATOM 6410 C CA . GLY B 1 403 ? -37.650 -18.710 230.089 1.00 33.68 383 GLY B CA 1
ATOM 6411 C C . GLY B 1 403 ? -39.132 -18.819 230.394 1.00 38.31 383 GLY B C 1
ATOM 6412 O O . GLY B 1 403 ? -39.527 -19.277 231.471 1.00 35.67 383 GLY B O 1
ATOM 6413 N N . ALA B 1 404 ? -39.957 -18.402 229.437 1.00 33.20 384 ALA B N 1
ATOM 6414 C CA . ALA B 1 404 ? -41.406 -18.384 229.626 1.00 32.47 384 ALA B CA 1
ATOM 6415 C C . ALA B 1 404 ? -42.145 -19.321 228.675 1.00 33.09 384 ALA B C 1
ATOM 6416 O O . ALA B 1 404 ? -43.161 -18.945 228.089 1.00 31.06 384 ALA B O 1
ATOM 6418 N N . TYR B 1 405 ? -41.658 -20.554 228.545 1.00 30.70 385 TYR B N 1
ATOM 6419 C CA . TYR B 1 405 ? -42.258 -21.530 227.627 1.00 29.00 385 TYR B CA 1
ATOM 6420 C C . TYR B 1 405 ? -43.471 -22.261 228.188 1.00 32.58 385 TYR B C 1
ATOM 6421 O O . TYR B 1 405 ? -43.552 -22.538 229.386 1.00 31.09 385 TYR B O 1
ATOM 6430 N N . VAL B 1 406 ? -44.407 -22.586 227.300 1.00 29.75 386 VAL B N 1
ATOM 6431 C CA . VAL B 1 406 ? -45.481 -23.523 227.608 1.00 28.30 386 VAL B CA 1
ATOM 6432 C C . VAL B 1 406 ? -45.695 -24.469 226.430 1.00 32.66 386 VAL B C 1
ATOM 6433 O O . VAL B 1 406 ? -45.225 -24.215 225.316 1.00 31.97 386 VAL B O 1
ATOM 6437 N N . GLN B 1 407 ? -46.410 -25.561 226.684 1.00 31.09 387 GLN B N 1
ATOM 6438 C CA . GLN B 1 407 ? -46.731 -26.543 225.658 1.00 30.79 387 GLN B CA 1
ATOM 6439 C C . GLN B 1 407 ? -47.994 -26.163 224.889 1.00 31.11 387 GLN B C 1
ATOM 6440 O O . GLN B 1 407 ? -48.957 -25.651 225.481 1.00 30.08 387 GLN B O 1
ATOM 6446 N N . PRO B 1 408 ? -48.006 -26.432 223.571 1.00 30.42 388 PRO B N 1
ATOM 6447 C CA . PRO B 1 408 ? -49.253 -26.298 222.812 1.00 29.72 388 PRO B CA 1
ATOM 6448 C C . PRO B 1 408 ? -50.273 -27.286 223.361 1.00 33.97 388 PRO B C 1
ATOM 6449 O O . PRO B 1 408 ? -49.951 -28.459 223.594 1.00 33.90 388 PRO B O 1
ATOM 6453 N N . THR B 1 409 ? -51.498 -26.812 223.556 1.00 30.54 389 THR B N 1
ATOM 6454 C CA . THR B 1 409 ? -52.485 -27.558 224.320 1.00 31.23 389 THR B CA 1
ATOM 6455 C C . THR B 1 409 ? -53.833 -27.670 223.604 1.00 34.60 389 THR B C 1
ATOM 6456 O O . THR B 1 409 ? -54.313 -26.710 222.991 1.00 30.80 389 THR B O 1
ATOM 6460 N N . ILE B 1 410 ? -54.438 -28.853 223.687 1.00 29.74 390 ILE B N 1
ATOM 6461 C CA . ILE B 1 410 ? -55.751 -29.100 223.117 1.00 31.09 390 ILE B CA 1
ATOM 6462 C C . ILE B 1 410 ? -56.681 -29.654 224.194 1.00 33.22 390 ILE B C 1
ATOM 6463 O O . ILE B 1 410 ? -56.323 -30.608 224.899 1.00 34.23 390 ILE B O 1
ATOM 6468 N N . TRP B 1 411 ? -57.855 -29.043 224.335 1.00 31.45 391 TRP B N 1
ATOM 6469 C CA . TRP B 1 411 ? -58.881 -29.547 225.249 1.00 30.07 391 TRP B CA 1
ATOM 6470 C C . TRP B 1 411 ? -60.134 -30.035 224.532 1.00 33.51 391 TRP B C 1
ATOM 6471 O O . TRP B 1 411 ? -60.463 -29.569 223.438 1.00 31.10 391 TRP B O 1
ATOM 6482 N N . THR B 1 412 ? -60.843 -30.970 225.166 1.00 29.48 392 THR B N 1
ATOM 6483 C CA . THR B 1 412 ? -62.176 -31.373 224.741 1.00 32.10 392 THR B CA 1
ATOM 6484 C C . THR B 1 412 ? -63.023 -31.559 226.004 1.00 35.32 392 THR B C 1
ATOM 6485 O O . THR B 1 412 ? -62.489 -31.561 227.120 1.00 32.75 392 THR B O 1
ATOM 6489 N N . GLY B 1 413 ? -64.334 -31.695 225.823 1.00 34.59 393 GLY B N 1
ATOM 6490 C CA . GLY B 1 413 ? -65.234 -31.992 226.927 1.00 34.96 393 GLY B CA 1
ATOM 6491 C C . GLY B 1 413 ? -65.796 -30.822 227.725 1.00 38.83 393 GLY B C 1
ATOM 6492 O O . GLY B 1 413 ? -66.476 -31.043 228.731 1.00 36.94 393 GLY B O 1
ATOM 6493 N N . LEU B 1 414 ? -65.522 -29.585 227.305 1.00 33.30 394 LEU B N 1
ATOM 6494 C CA . LEU B 1 414 ? -66.076 -28.415 227.995 1.00 32.57 394 LEU B CA 1
ATOM 6495 C C . LEU B 1 414 ? -67.395 -27.928 227.393 1.00 38.16 394 LEU B C 1
ATOM 6496 O O . LEU B 1 414 ? -67.635 -28.059 226.187 1.00 36.31 394 LEU B O 1
ATOM 6501 N N . SER B 1 415 ? -68.244 -27.364 228.250 1.00 33.06 395 SER B N 1
ATOM 6502 C CA . SER B 1 415 ? -69.466 -26.699 227.830 1.00 37.79 395 SER B CA 1
ATOM 6503 C C . SER B 1 415 ? -69.146 -25.413 227.076 1.00 33.88 395 SER B C 1
ATOM 6504 O O . SER B 1 415 ? -68.082 -24.827 227.276 1.00 33.16 395 SER B O 1
ATOM 6507 N N . ASP B 1 416 ? -70.077 -24.978 226.229 1.00 37.94 396 ASP B N 1
ATOM 6508 C CA . ASP B 1 416 ? -69.967 -23.699 225.524 1.00 35.52 396 ASP B CA 1
ATOM 6509 C C . ASP B 1 416 ? -69.898 -22.514 226.478 1.00 36.70 396 ASP B C 1
ATOM 6510 O O . ASP B 1 416 ? -69.479 -21.423 226.089 1.00 37.82 396 ASP B O 1
ATOM 6515 N N . LYS B 1 417 ? -70.306 -22.725 227.726 1.00 34.95 397 LYS B N 1
ATOM 6516 C CA . LYS B 1 417 ? -70.314 -21.653 228.715 1.00 36.01 397 LYS B CA 1
ATOM 6517 C C . LYS B 1 417 ? -69.131 -21.682 229.692 1.00 36.15 397 LYS B C 1
ATOM 6518 O O . LYS B 1 417 ? -69.005 -20.798 230.543 1.00 35.82 397 LYS B O 1
ATOM 6524 N N . ALA B 1 418 ? -68.257 -22.673 229.573 1.00 35.16 398 ALA B N 1
ATOM 6525 C CA . ALA B 1 418 ? -67.064 -22.707 230.421 1.00 32.89 398 ALA B CA 1
ATOM 6526 C C . ALA B 1 418 ? -66.182 -21.469 230.217 1.00 37.30 398 ALA B C 1
ATOM 6527 O O . ALA B 1 418 ? -66.074 -20.939 229.108 1.00 36.20 398 ALA B O 1
ATOM 6529 N N . ARG B 1 419 ? -65.545 -21.018 231.288 1.00 31.75 399 ARG B N 1
ATOM 6530 C CA . ARG B 1 419 ? -64.661 -19.866 231.213 1.00 34.77 399 ARG B CA 1
ATOM 6531 C C . ARG B 1 419 ? -63.554 -20.047 230.157 1.00 34.75 399 ARG B C 1
ATOM 6532 O O . ARG B 1 419 ? -63.204 -19.107 229.441 1.00 32.83 399 ARG B O 1
ATOM 6540 N N . CYS B 1 420 ? -63.014 -21.257 230.063 1.00 30.77 400 CYS B N 1
ATOM 6541 C CA . CYS B 1 420 ? -61.887 -21.513 229.163 1.00 34.93 400 CYS B CA 1
ATOM 6542 C C . CYS B 1 420 ? -62.314 -21.506 227.694 1.00 36.70 400 CYS B C 1
ATOM 6543 O O . CYS B 1 420 ? -61.483 -21.507 226.779 1.00 34.27 400 CYS B O 1
ATOM 6546 N N . VAL B 1 421 ? -63.619 -21.481 227.482 1.00 32.90 401 VAL B N 1
ATOM 6547 C CA . VAL B 1 421 ? -64.172 -21.465 226.139 1.00 33.97 401 VAL B CA 1
ATOM 6548 C C . VAL B 1 421 ? -64.704 -20.074 225.793 1.00 34.62 401 VAL B C 1
ATOM 6549 O O . VAL B 1 421 ? -64.943 -19.772 224.629 1.00 34.51 401 VAL B O 1
ATOM 6553 N N . THR B 1 422 ? -64.852 -19.216 226.802 1.00 34.91 402 THR B N 1
ATOM 6554 C CA . THR B 1 422 ? -65.426 -17.885 226.591 1.00 31.44 402 THR B CA 1
ATOM 6555 C C . THR B 1 422 ? -64.475 -16.716 226.861 1.00 35.72 402 THR B C 1
ATOM 6556 O O . THR B 1 422 ? -64.760 -15.588 226.455 1.00 40.30 402 THR B O 1
ATOM 6560 N N . GLU B 1 423 ? -63.372 -16.963 227.563 1.00 31.41 403 GLU B N 1
ATOM 6561 C CA . GLU B 1 423 ? -62.430 -15.888 227.896 1.00 29.91 403 GLU B CA 1
ATOM 6562 C C . GLU B 1 423 ? -61.138 -16.011 227.078 1.00 30.09 403 GLU B C 1
ATOM 6563 O O . GLU B 1 423 ? -60.599 -17.105 226.930 1.00 33.20 403 GLU B O 1
ATOM 6569 N N . GLU B 1 424 ? -60.648 -14.888 226.561 1.00 31.06 404 GLU B N 1
ATOM 6570 C CA . GLU B 1 424 ? -59.406 -14.880 225.779 1.00 29.51 404 GLU B CA 1
ATOM 6571 C C . GLU B 1 424 ? -58.209 -15.271 226.646 1.00 30.89 404 GLU B C 1
ATOM 6572 O O . GLU B 1 424 ? -57.914 -14.604 227.637 1.00 31.72 404 GLU B O 1
ATOM 6578 N N . ILE B 1 425 ? -57.512 -16.339 226.259 1.00 28.26 405 ILE B N 1
ATOM 6579 C CA . ILE B 1 425 ? -56.342 -16.813 227.004 1.00 31.00 405 ILE B CA 1
ATOM 6580 C C . ILE B 1 425 ? -55.049 -16.224 226.431 1.00 29.37 405 ILE B C 1
ATOM 6581 O O . ILE B 1 425 ? -54.154 -15.816 227.176 1.00 31.25 405 ILE B O 1
ATOM 6586 N N . PHE B 1 426 ? -54.983 -16.131 225.105 1.00 30.98 406 PHE B N 1
ATOM 6587 C CA . PHE B 1 426 ? -53.818 -15.574 224.398 1.00 29.48 406 PHE B CA 1
ATOM 6588 C C . PHE B 1 426 ? -52.582 -16.457 224.568 1.00 29.91 406 PHE B C 1
ATOM 6589 O O . PHE B 1 426 ? -51.452 -15.971 224.701 1.00 29.44 406 PHE B O 1
ATOM 6597 N N . GLY B 1 427 ? -52.822 -17.764 224.562 1.00 30.54 407 GLY B N 1
ATOM 6598 C CA . GLY B 1 427 ? -51.752 -18.744 224.574 1.00 28.60 407 GLY B CA 1
ATOM 6599 C C . GLY B 1 427 ? -52.004 -19.772 223.491 1.00 28.16 407 GLY B C 1
ATOM 6600 O O . GLY B 1 427 ? -52.983 -19.684 222.752 1.00 29.24 407 GLY B O 1
ATOM 6601 N N . PRO B 1 428 ? -51.128 -20.782 223.400 1.00 27.42 408 PRO B N 1
ATOM 6602 C CA . PRO B 1 428 ? -51.222 -21.778 222.331 1.00 26.21 408 PRO B CA 1
ATOM 6603 C C . PRO B 1 428 ? -52.178 -22.891 222.705 1.00 30.04 408 PRO B C 1
ATOM 6604 O O . PRO B 1 428 ? -51.750 -24.006 223.030 1.00 30.66 408 PRO B O 1
ATOM 6608 N N . VAL B 1 429 ? -53.469 -22.589 222.650 1.00 29.77 409 VAL B N 1
ATOM 6609 C CA . VAL B 1 429 ? -54.471 -23.514 223.122 1.00 29.22 409 VAL B CA 1
ATOM 6610 C C . VAL B 1 429 ? -55.716 -23.453 222.248 1.00 32.15 409 VAL B C 1
ATOM 6611 O O . VAL B 1 429 ? -56.023 -22.410 221.652 1.00 31.06 409 VAL B O 1
ATOM 6615 N N . CYS B 1 430 ? -56.422 -24.575 222.156 1.00 29.24 410 CYS B N 1
ATOM 6616 C CA . CYS B 1 430 ? -57.747 -24.584 221.582 1.00 30.41 410 CYS B CA 1
ATOM 6617 C C . CYS B 1 430 ? -58.573 -25.680 222.232 1.00 31.23 410 CYS B C 1
ATOM 6618 O O . CYS B 1 430 ? -58.048 -26.725 222.630 1.00 31.18 410 CYS B O 1
ATOM 6621 N N . HIS B 1 431 ? -59.862 -25.412 222.355 1.00 28.22 411 HIS B N 1
ATOM 6622 C CA . HIS B 1 431 ? -60.823 -26.423 222.773 1.00 27.08 411 HIS B CA 1
ATOM 6623 C C . HIS B 1 431 ? -61.601 -26.853 221.541 1.00 30.75 411 HIS B C 1
ATOM 6624 O O . HIS B 1 431 ? -61.968 -26.018 220.716 1.00 31.81 411 HIS B O 1
ATOM 6631 N N . ILE B 1 432 ? -61.853 -28.151 221.409 1.00 27.60 412 ILE B N 1
ATOM 6632 C CA . ILE B 1 432 ? -62.573 -28.682 220.262 1.00 27.73 412 ILE B CA 1
ATOM 6633 C C . ILE B 1 432 ? -63.867 -29.343 220.708 1.00 31.50 412 ILE B C 1
ATOM 6634 O O . ILE B 1 432 ? -63.877 -30.137 221.649 1.00 31.02 412 ILE B O 1
ATOM 6639 N N . SER B 1 433 ? -64.951 -29.013 220.015 1.00 28.25 413 SER B N 1
ATOM 6640 C CA . SER B 1 433 ? -66.279 -29.495 220.368 1.00 30.09 413 SER B CA 1
ATOM 6641 C C . SER B 1 433 ? -66.999 -29.975 219.112 1.00 30.57 413 SER B C 1
ATOM 6642 O O . SER B 1 433 ? -66.876 -29.373 218.042 1.00 29.58 413 SER B O 1
ATOM 6645 N N . PRO B 1 434 ? -67.771 -31.059 219.225 1.00 31.13 414 PRO B N 1
ATOM 6646 C CA . PRO B 1 434 ? -68.518 -31.518 218.055 1.00 29.80 414 PRO B CA 1
ATOM 6647 C C . PRO B 1 434 ? -69.757 -30.670 217.801 1.00 28.17 414 PRO B C 1
ATOM 6648 O O . PRO B 1 434 ? -70.291 -30.042 218.721 1.00 30.11 414 PRO B O 1
ATOM 6652 N N . PHE B 1 435 ? -70.226 -30.661 216.561 1.00 27.39 415 PHE B N 1
ATOM 6653 C CA . PHE B 1 435 ? -71.533 -30.085 216.256 1.00 25.78 415 PHE B CA 1
ATOM 6654 C C . PHE B 1 435 ? -72.235 -30.958 215.231 1.00 29.76 415 PHE B C 1
ATOM 6655 O O . PHE B 1 435 ? -71.605 -31.807 214.604 1.00 29.85 415 PHE B O 1
ATOM 6663 N N . ASP B 1 436 ? -73.531 -30.734 215.039 1.00 29.50 416 ASP B N 1
ATOM 6664 C CA . ASP B 1 436 ? -74.314 -31.585 214.159 1.00 29.64 416 ASP B CA 1
ATOM 6665 C C . ASP B 1 436 ? -74.881 -30.855 212.962 1.00 32.60 416 ASP B C 1
ATOM 6666 O O . ASP B 1 436 ? -74.948 -31.408 211.869 1.00 32.84 416 ASP B O 1
ATOM 6671 N N . ASP B 1 437 ? -75.300 -29.613 213.174 1.00 29.62 417 ASP B N 1
ATOM 6672 C CA . ASP B 1 437 ? -76.084 -28.900 212.177 1.00 28.63 417 ASP B CA 1
ATOM 6673 C C . ASP B 1 437 ? -75.427 -27.558 211.828 1.00 29.23 417 ASP B C 1
ATOM 6674 O O . ASP B 1 437 ? -74.810 -26.932 212.681 1.00 26.27 417 ASP B O 1
ATOM 6679 N N . GLU B 1 438 ? -75.567 -27.128 210.578 1.00 28.19 418 GLU B N 1
ATOM 6680 C CA . GLU B 1 438 ? -74.971 -25.855 210.147 1.00 28.70 418 GLU B CA 1
ATOM 6681 C C . GLU B 1 438 ? -75.531 -24.650 210.916 1.00 28.16 418 GLU B C 1
ATOM 6682 O O . GLU B 1 438 ? -74.765 -23.827 211.442 1.00 26.49 418 GLU B O 1
ATOM 6688 N N . ASP B 1 439 ? -76.856 -24.547 211.005 1.00 27.82 419 ASP B N 1
ATOM 6689 C CA . ASP B 1 439 ? -77.443 -23.407 211.697 1.00 30.76 419 ASP B CA 1
ATOM 6690 C C . ASP B 1 439 ? -77.042 -23.411 213.163 1.00 30.27 419 ASP B C 1
ATOM 6691 O O . ASP B 1 439 ? -76.784 -22.358 213.749 1.00 27.61 419 ASP B O 1
ATOM 6696 N N . GLU B 1 440 ? -77.005 -24.604 213.750 1.00 31.27 420 GLU B N 1
ATOM 6697 C CA . GLU B 1 440 ? -76.536 -24.783 215.119 1.00 31.96 420 GLU B CA 1
ATOM 6698 C C . GLU B 1 440 ? -75.132 -24.219 215.323 1.00 29.49 420 GLU B C 1
ATOM 6699 O O . GLU B 1 440 ? -74.874 -23.466 216.262 1.00 28.92 420 GLU B O 1
ATOM 6705 N N . VAL B 1 441 ? -74.198 -24.597 214.455 1.00 27.36 421 VAL B N 1
ATOM 6706 C CA . VAL B 1 441 ? -72.830 -24.159 214.674 1.00 28.40 421 VAL B CA 1
ATOM 6707 C C . VAL B 1 441 ? -72.670 -22.637 214.468 1.00 23.72 421 VAL B C 1
ATOM 6708 O O . VAL B 1 441 ? -71.887 -22.007 215.172 1.00 26.70 421 VAL B O 1
ATOM 6712 N N . ILE B 1 442 ? -73.424 -22.063 213.529 1.00 27.12 422 ILE B N 1
ATOM 6713 C CA . ILE B 1 442 ? -73.401 -20.606 213.317 1.00 24.68 422 ILE B CA 1
ATOM 6714 C C . ILE B 1 442 ? -73.809 -19.925 214.620 1.00 27.38 422 ILE B C 1
ATOM 6715 O O . ILE B 1 442 ? -73.130 -19.018 215.106 1.00 25.78 422 ILE B O 1
ATOM 6720 N N . ASN B 1 443 ? -74.896 -20.402 215.216 1.00 27.53 423 ASN B N 1
ATOM 6721 C CA . ASN B 1 443 ? -75.352 -19.844 216.496 1.00 28.22 423 ASN B CA 1
ATOM 6722 C C . ASN B 1 443 ? -74.312 -19.978 217.600 1.00 27.16 423 ASN B C 1
ATOM 6723 O O . ASN B 1 443 ? -74.084 -19.048 218.376 1.00 29.32 423 ASN B O 1
ATOM 6728 N N . ARG B 1 444 ? -73.651 -21.131 217.660 1.00 27.56 424 ARG B N 1
ATOM 6729 C CA . ARG B 1 444 ? -72.612 -21.341 218.677 1.00 25.03 424 ARG B CA 1
ATOM 6730 C C . ARG B 1 444 ? -71.360 -20.469 218.486 1.00 27.46 424 ARG B C 1
ATOM 6731 O O . ARG B 1 444 ? -70.748 -19.996 219.452 1.00 26.46 424 ARG B O 1
ATOM 6739 N N . VAL B 1 445 ? -70.955 -20.275 217.238 1.00 27.37 425 VAL B N 1
ATOM 6740 C CA . VAL B 1 445 ? -69.850 -19.358 216.961 1.00 27.50 425 VAL B CA 1
ATOM 6741 C C . VAL B 1 445 ? -70.204 -17.930 217.388 1.00 25.94 425 VAL B C 1
ATOM 6742 O O . VAL B 1 445 ? -69.387 -17.228 217.997 1.00 26.62 425 VAL B O 1
ATOM 6746 N N . ASN B 1 446 ? -71.431 -17.519 217.086 1.00 27.50 426 ASN B N 1
ATOM 6747 C CA . ASN B 1 446 ? -71.873 -16.145 217.356 1.00 25.77 426 ASN B CA 1
ATOM 6748 C C . ASN B 1 446 ? -72.196 -15.875 218.821 1.00 32.27 426 ASN B C 1
ATOM 6749 O O . ASN B 1 446 ? -72.297 -14.711 219.240 1.00 27.83 426 ASN B O 1
ATOM 6754 N N . ASP B 1 447 ? -72.336 -16.951 219.595 1.00 28.87 427 ASP B N 1
ATOM 6755 C CA . ASP B 1 447 ? -72.702 -16.849 221.004 1.00 31.06 427 ASP B CA 1
ATOM 6756 C C . ASP B 1 447 ? -71.472 -16.465 221.805 1.00 32.88 427 ASP B C 1
ATOM 6757 O O . ASP B 1 447 ? -70.844 -17.294 222.466 1.00 34.37 427 ASP B O 1
ATOM 6762 N N . SER B 1 448 ? -71.119 -15.187 221.720 1.00 32.52 428 SER B N 1
ATOM 6763 C CA . SER B 1 448 ? -69.863 -14.700 222.259 1.00 31.44 428 SER B CA 1
ATOM 6764 C C . SER B 1 448 ? -69.962 -13.187 222.424 1.00 31.90 428 SER B C 1
ATOM 6765 O O . SER B 1 448 ? -70.630 -12.519 221.634 1.00 30.50 428 SER B O 1
ATOM 6768 N N . ASN B 1 449 ? -69.301 -12.650 223.442 1.00 30.48 429 ASN B N 1
ATOM 6769 C CA . ASN B 1 449 ? -69.206 -11.200 223.610 1.00 33.12 429 ASN B CA 1
ATOM 6770 C C . ASN B 1 449 ? -68.131 -10.615 222.712 1.00 33.39 429 ASN B C 1
ATOM 6771 O O . ASN B 1 449 ? -67.991 -9.394 222.611 1.00 31.83 429 ASN B O 1
ATOM 6776 N N . TYR B 1 450 ? -67.359 -11.498 222.081 1.00 29.41 430 TYR B N 1
ATOM 6777 C CA . TYR B 1 450 ? -66.334 -11.087 221.124 1.00 28.07 430 TYR B CA 1
ATOM 6778 C C . TYR B 1 450 ? -66.810 -11.314 219.697 1.00 28.77 430 TYR B C 1
ATOM 6779 O O . TYR B 1 450 ? -67.852 -11.922 219.472 1.00 28.96 430 TYR B O 1
ATOM 6788 N N . GLY B 1 451 ? -66.031 -10.842 218.728 1.00 29.08 431 GLY B N 1
ATOM 6789 C CA . GLY B 1 451 ? -66.388 -11.046 217.335 1.00 27.60 431 GLY B CA 1
ATOM 6790 C C . GLY B 1 451 ? -65.322 -10.479 216.420 1.00 27.79 431 GLY B C 1
ATOM 6791 O O . GLY B 1 451 ? -65.579 -9.549 215.644 1.00 27.88 431 GLY B O 1
ATOM 6792 N N . LEU B 1 452 ? -64.121 -11.042 216.500 1.00 26.21 432 LEU B N 1
ATOM 6793 C CA . LEU B 1 452 ? -63.026 -10.532 215.688 1.00 26.53 432 LEU B CA 1
ATOM 6794 C C . LEU B 1 452 ? -62.941 -11.316 214.392 1.00 27.15 432 LEU B C 1
ATOM 6795 O O . LEU B 1 452 ? -63.104 -10.759 213.310 1.00 27.24 432 LEU B O 1
ATOM 6800 N N . ALA B 1 453 ? -62.687 -12.617 214.500 1.00 26.81 433 ALA B N 1
ATOM 6801 C CA . ALA B 1 453 ? -62.432 -13.414 213.311 1.00 25.01 433 ALA B CA 1
ATOM 6802 C C . ALA B 1 453 ? -62.992 -14.819 213.400 1.00 28.02 433 ALA B C 1
ATOM 6803 O O . ALA B 1 453 ? -63.265 -15.337 214.491 1.00 25.58 433 ALA B O 1
ATOM 6805 N N . CYS B 1 454 ? -63.138 -15.436 212.237 1.00 24.50 434 CYS B N 1
ATOM 6806 C CA . CYS B 1 454 ? -63.538 -16.838 212.160 1.00 26.62 434 CYS B CA 1
ATOM 6807 C C . CYS B 1 454 ? -62.895 -17.502 210.931 1.00 28.54 434 CYS B C 1
ATOM 6808 O O . CYS B 1 454 ? -62.775 -16.875 209.870 1.00 26.54 434 CYS B O 1
ATOM 6811 N N . ALA B 1 455 ? -62.446 -18.751 211.090 1.00 24.49 435 ALA B N 1
ATOM 6812 C CA . ALA B 1 455 ? -61.947 -19.546 209.968 1.00 25.32 435 ALA B CA 1
ATOM 6813 C C . ALA B 1 455 ? -62.872 -20.729 209.750 1.00 28.29 435 ALA B C 1
ATOM 6814 O O . ALA B 1 455 ? -63.243 -21.414 210.693 1.00 28.94 435 ALA B O 1
ATOM 6816 N N . ILE B 1 456 ? -63.240 -20.964 208.503 1.00 25.28 436 ILE B N 1
ATOM 6817 C CA . ILE B 1 456 ? -64.188 -21.999 208.156 1.00 24.72 436 ILE B CA 1
ATOM 6818 C C . ILE B 1 456 ? -63.541 -22.890 207.120 1.00 29.56 436 ILE B C 1
ATOM 6819 O O . ILE B 1 456 ? -62.909 -22.386 206.182 1.00 25.93 436 ILE B O 1
ATOM 6824 N N . TRP B 1 457 ? -63.706 -24.202 207.296 1.00 26.48 437 TRP B N 1
ATOM 6825 C CA . TRP B 1 457 ? -63.137 -25.209 206.397 1.00 26.90 437 TRP B CA 1
ATOM 6826 C C . TRP B 1 457 ? -64.244 -26.024 205.743 1.00 28.42 437 TRP B C 1
ATOM 6827 O O . TRP B 1 457 ? -65.010 -26.715 206.421 1.00 25.93 437 TRP B O 1
ATOM 6838 N N . THR B 1 458 ? -64.333 -25.905 204.423 1.00 24.29 438 THR B N 1
ATOM 6839 C CA . THR B 1 458 ? -65.356 -26.574 203.634 1.00 28.15 438 THR B CA 1
ATOM 6840 C C . THR B 1 458 ? -64.999 -26.539 202.157 1.00 30.30 438 THR B C 1
ATOM 6841 O O . THR B 1 458 ? -64.461 -25.546 201.676 1.00 28.24 438 THR B O 1
ATOM 6845 N N . THR B 1 459 ? -65.317 -27.614 201.434 1.00 28.06 439 THR B N 1
ATOM 6846 C CA . THR B 1 459 ? -65.067 -27.647 199.995 1.00 28.54 439 THR B CA 1
ATOM 6847 C C . THR B 1 459 ? -66.305 -27.281 199.193 1.00 30.12 439 THR B C 1
ATOM 6848 O O . THR B 1 459 ? -66.259 -27.250 197.968 1.00 28.53 439 THR B O 1
ATOM 6852 N N . ASN B 1 460 ? -67.407 -26.989 199.886 1.00 27.95 440 ASN B N 1
ATOM 6853 C CA . ASN B 1 460 ? -68.676 -26.725 199.218 1.00 26.79 440 ASN B CA 1
ATOM 6854 C C . ASN B 1 460 ? -68.835 -25.235 198.890 1.00 28.44 440 ASN B C 1
ATOM 6855 O O . ASN B 1 460 ? -68.720 -24.398 199.779 1.00 25.92 440 ASN B O 1
ATOM 6860 N N . LEU B 1 461 ? -69.106 -24.937 197.616 1.00 27.47 441 LEU B N 1
ATOM 6861 C CA . LEU B 1 461 ? -69.246 -23.570 197.110 1.00 26.11 441 LEU B CA 1
ATOM 6862 C C . LEU B 1 461 ? -70.319 -22.780 197.866 1.00 28.45 441 LEU B C 1
ATOM 6863 O O . LEU B 1 461 ? -70.046 -21.700 198.410 1.00 26.72 441 LEU B O 1
ATOM 6868 N N . SER B 1 462 ? -71.539 -23.312 197.888 1.00 25.34 442 SER B N 1
ATOM 6869 C CA . SER B 1 462 ? -72.652 -22.596 198.519 1.00 29.43 442 SER B CA 1
ATOM 6870 C C . SER B 1 462 ? -72.386 -22.384 200.001 1.00 28.49 442 SER B C 1
ATOM 6871 O O . SER B 1 462 ? -72.678 -21.316 200.556 1.00 25.83 442 SER B O 1
ATOM 6874 N N . ARG B 1 463 ? -71.842 -23.414 200.642 1.00 25.98 443 ARG B N 1
ATOM 6875 C CA . ARG B 1 463 ? -71.667 -23.379 202.083 1.00 28.49 443 ARG B CA 1
ATOM 6876 C C . ARG B 1 463 ? -70.686 -22.281 202.461 1.00 26.90 443 ARG B C 1
ATOM 6877 O O . ARG B 1 463 ? -70.903 -21.566 203.439 1.00 23.99 443 ARG B O 1
ATOM 6885 N N . ALA B 1 464 ? -69.617 -22.139 201.675 1.00 26.00 444 ALA B N 1
ATOM 6886 C CA . ALA B 1 464 ? -68.606 -21.128 201.966 1.00 25.38 444 ALA B CA 1
ATOM 6887 C C . ALA B 1 464 ? -69.230 -19.743 202.042 1.00 24.49 444 ALA B C 1
ATOM 6888 O O . ALA B 1 464 ? -68.961 -18.986 202.978 1.00 25.47 444 ALA B O 1
ATOM 6890 N N . HIS B 1 465 ? -70.070 -19.413 201.068 1.00 22.09 445 HIS B N 1
ATOM 6891 C CA . HIS B 1 465 ? -70.610 -18.054 200.991 1.00 24.14 445 HIS B CA 1
ATOM 6892 C C . HIS B 1 465 ? -71.798 -17.880 201.928 1.00 27.46 445 HIS B C 1
ATOM 6893 O O . HIS B 1 465 ? -71.928 -16.855 202.583 1.00 27.38 445 HIS B O 1
ATOM 6900 N N . ARG B 1 466 ? -72.643 -18.901 201.999 1.00 25.07 446 ARG B N 1
ATOM 6901 C CA . ARG B 1 466 ? -73.815 -18.875 202.889 1.00 25.90 446 ARG B CA 1
ATOM 6902 C C . ARG B 1 466 ? -73.403 -18.736 204.358 1.00 25.46 446 ARG B C 1
ATOM 6903 O O . ARG B 1 466 ? -73.922 -17.889 205.091 1.00 26.34 446 ARG B O 1
ATOM 6911 N N . VAL B 1 467 ? -72.459 -19.560 204.790 1.00 23.28 447 VAL B N 1
ATOM 6912 C CA . VAL B 1 467 ? -72.061 -19.546 206.187 1.00 25.57 447 VAL B CA 1
ATOM 6913 C C . VAL B 1 467 ? -71.264 -18.299 206.556 1.00 26.66 447 VAL B C 1
ATOM 6914 O O . VAL B 1 467 ? -71.555 -17.661 207.564 1.00 26.01 447 VAL B O 1
ATOM 6918 N N . SER B 1 468 ? -70.284 -17.932 205.724 1.00 22.79 448 SER B N 1
ATOM 6919 C CA . SER B 1 468 ? -69.406 -16.814 206.046 1.00 25.27 448 SER B CA 1
ATOM 6920 C C . SER B 1 468 ? -70.192 -15.545 206.311 1.00 23.47 448 SER B C 1
ATOM 6921 O O . SER B 1 468 ? -69.827 -14.757 207.197 1.00 25.17 448 SER B O 1
ATOM 6924 N N . ARG B 1 469 ? -71.259 -15.354 205.540 1.00 24.33 449 ARG B N 1
ATOM 6925 C CA . ARG B 1 469 ? -72.030 -14.120 205.627 1.00 25.52 449 ARG B CA 1
ATOM 6926 C C . ARG B 1 469 ? -72.794 -14.046 206.941 1.00 27.76 449 ARG B C 1
ATOM 6927 O O . ARG B 1 469 ? -73.217 -12.963 207.348 1.00 25.41 449 ARG B O 1
ATOM 6935 N N . GLN B 1 470 ? -72.975 -15.193 207.597 1.00 24.47 450 GLN B N 1
ATOM 6936 C CA . GLN B 1 470 ? -73.776 -15.257 208.817 1.00 26.51 450 GLN B CA 1
ATOM 6937 C C . GLN B 1 470 ? -72.951 -15.180 210.086 1.00 26.85 450 GLN B C 1
ATOM 6938 O O . GLN B 1 470 ? -73.503 -15.077 211.187 1.00 27.87 450 GLN B O 1
ATOM 6944 N N . ILE B 1 471 ? -71.630 -15.218 209.958 1.00 24.34 451 ILE B N 1
ATOM 6945 C CA . ILE B 1 471 ? -70.796 -15.161 211.151 1.00 26.16 451 ILE B CA 1
ATOM 6946 C C . ILE B 1 471 ? -70.618 -13.717 211.610 1.00 29.41 451 ILE B C 1
ATOM 6947 O O . ILE B 1 471 ? -70.186 -12.859 210.838 1.00 29.69 451 ILE B O 1
ATOM 6952 N N . HIS B 1 472 ? -70.947 -13.450 212.870 1.00 25.90 452 HIS B N 1
ATOM 6953 C CA . HIS B 1 472 ? -70.908 -12.085 213.394 1.00 26.93 452 HIS B CA 1
ATOM 6954 C C . HIS B 1 472 ? -69.493 -11.664 213.831 1.00 28.72 452 HIS B C 1
ATOM 6955 O O . HIS B 1 472 ? -69.195 -11.550 215.021 1.00 25.32 452 HIS B O 1
ATOM 6962 N N . VAL B 1 473 ? -68.605 -11.454 212.852 1.00 25.03 453 VAL B N 1
ATOM 6963 C CA . VAL B 1 473 ? -67.221 -11.057 213.124 1.00 24.97 453 VAL B CA 1
ATOM 6964 C C . VAL B 1 473 ? -66.806 -10.073 212.042 1.00 26.28 453 VAL B C 1
ATOM 6965 O O . VAL B 1 473 ? -67.550 -9.862 211.089 1.00 26.88 453 VAL B O 1
ATOM 6969 N N . GLY B 1 474 ? -65.631 -9.467 212.181 1.00 24.37 454 GLY B N 1
ATOM 6970 C CA . GLY B 1 474 ? -65.168 -8.520 211.176 1.00 25.40 454 GLY B CA 1
ATOM 6971 C C . GLY B 1 474 ? -64.450 -9.216 210.028 1.00 26.87 454 GLY B C 1
ATOM 6972 O O . GLY B 1 474 ? -64.386 -8.691 208.913 1.00 25.66 454 GLY B O 1
ATOM 6973 N N . LEU B 1 475 ? -63.925 -10.409 210.303 1.00 25.03 455 LEU B N 1
ATOM 6974 C CA . LEU B 1 475 ? -63.001 -11.096 209.392 1.00 26.80 455 LEU B CA 1
ATOM 6975 C C . LEU B 1 475 ? -63.319 -12.587 209.292 1.00 26.91 455 LEU B C 1
ATOM 6976 O O . LEU B 1 475 ? -63.258 -13.293 210.288 1.00 25.52 455 LEU B O 1
ATOM 6981 N N . VAL B 1 476 ? -63.628 -13.071 208.094 1.00 25.39 456 VAL B N 1
ATOM 6982 C CA . VAL B 1 476 ? -63.826 -14.511 207.885 1.00 23.58 456 VAL B CA 1
ATOM 6983 C C . VAL B 1 476 ? -62.790 -15.007 206.879 1.00 28.60 456 VAL B C 1
ATOM 6984 O O . VAL B 1 476 ? -62.546 -14.354 205.870 1.00 25.34 456 VAL B O 1
ATOM 6988 N N . TRP B 1 477 ? -62.167 -16.144 207.180 1.00 23.90 457 TRP B N 1
ATOM 6989 C CA . TRP B 1 477 ? -61.287 -16.839 206.235 1.00 25.49 457 TRP B CA 1
ATOM 6990 C C . TRP B 1 477 ? -61.906 -18.192 205.907 1.00 27.70 457 TRP B C 1
ATOM 6991 O O . TRP B 1 477 ? -62.408 -18.876 206.795 1.00 27.14 457 TRP B O 1
ATOM 7002 N N . VAL B 1 478 ? -61.882 -18.567 204.635 1.00 24.55 458 VAL B N 1
ATOM 7003 C CA . VAL B 1 478 ? -62.367 -19.871 204.226 1.00 23.03 458 VAL B CA 1
ATOM 7004 C C . VAL B 1 478 ? -61.191 -20.656 203.644 1.00 27.68 458 VAL B C 1
ATOM 7005 O O . VAL B 1 478 ? -60.521 -20.196 202.703 1.00 24.81 458 VAL B O 1
ATOM 7009 N N . ASN B 1 479 ? -60.935 -21.819 204.235 1.00 24.98 459 ASN B N 1
ATOM 7010 C CA . ASN B 1 479 ? -59.837 -22.698 203.812 1.00 28.77 459 ASN B CA 1
ATOM 7011 C C . ASN B 1 479 ? -58.452 -22.048 203.913 1.00 30.76 459 ASN B C 1
ATOM 7012 O O . ASN B 1 479 ? -57.526 -22.394 203.169 1.00 28.10 459 ASN B O 1
ATOM 7017 N N . THR B 1 480 ? -58.323 -21.101 204.843 1.00 26.55 460 THR B N 1
ATOM 7018 C CA . THR B 1 480 ? -57.044 -20.502 205.193 1.00 26.04 460 THR B CA 1
ATOM 7019 C C . THR B 1 480 ? -57.230 -19.766 206.523 1.00 28.11 460 THR B C 1
ATOM 7020 O O . THR B 1 480 ? -58.275 -19.889 207.159 1.00 27.65 460 THR B O 1
ATOM 7024 N N . TRP B 1 481 ? -56.214 -19.026 206.950 1.00 27.28 461 TRP B N 1
ATOM 7025 C CA . TRP B 1 481 ? -56.296 -18.224 208.168 1.00 27.24 461 TRP B CA 1
ATOM 7026 C C . TRP B 1 481 ? -55.205 -17.169 208.135 1.00 29.96 461 TRP B C 1
ATOM 7027 O O . TRP B 1 481 ? -54.081 -17.452 207.726 1.00 30.19 461 TRP B O 1
ATOM 7038 N N . TYR B 1 482 ? -55.558 -15.955 208.553 1.00 26.60 462 TYR B N 1
ATOM 7039 C CA . TYR B 1 482 ? -54.636 -14.814 208.583 1.00 27.54 462 TYR B CA 1
ATOM 7040 C C . TYR B 1 482 ? -53.903 -14.613 207.252 1.00 28.65 462 TYR B C 1
ATOM 7041 O O . TYR B 1 482 ? -52.692 -14.385 207.219 1.00 31.05 462 TYR B O 1
ATOM 7050 N N . LEU B 1 483 ? -54.665 -14.699 206.163 1.00 28.44 463 LEU B N 1
ATOM 7051 C CA . LEU B 1 483 ? -54.190 -14.339 204.832 1.00 32.42 463 LEU B CA 1
ATOM 7052 C C . LEU B 1 483 ? -54.594 -12.876 204.665 1.00 32.79 463 LEU B C 1
ATOM 7053 O O . LEU B 1 483 ? -55.777 -12.555 204.758 1.00 31.55 463 LEU B O 1
ATOM 7058 N N . ARG B 1 484 ? -53.629 -11.990 204.424 1.00 32.37 464 ARG B N 1
ATOM 7059 C CA . ARG B 1 484 ? -53.895 -10.556 204.524 1.00 32.34 464 ARG B CA 1
ATOM 7060 C C . ARG B 1 484 ? -53.684 -9.789 203.228 1.00 31.41 464 ARG B C 1
ATOM 7061 O O . ARG B 1 484 ? -52.608 -9.844 202.635 1.00 34.08 464 ARG B O 1
ATOM 7069 N N . ASP B 1 485 ? -54.721 -9.076 202.796 1.00 28.50 465 ASP B N 1
ATOM 7070 C CA . ASP B 1 485 ? -54.602 -8.094 201.729 1.00 31.99 465 ASP B CA 1
ATOM 7071 C C . ASP B 1 485 ? -54.779 -6.759 202.432 1.00 32.42 465 ASP B C 1
ATOM 7072 O O . ASP B 1 485 ? -55.834 -6.494 203.009 1.00 27.81 465 ASP B O 1
ATOM 7077 N N . LEU B 1 486 ? -53.747 -5.922 202.397 1.00 28.85 466 LEU B N 1
ATOM 7078 C CA . LEU B 1 486 ? -53.742 -4.708 203.204 1.00 28.97 466 LEU B CA 1
ATOM 7079 C C . LEU B 1 486 ? -54.783 -3.666 202.799 1.00 28.14 466 LEU B C 1
ATOM 7080 O O . LEU B 1 486 ? -54.998 -2.691 203.517 1.00 29.45 466 LEU B O 1
ATOM 7085 N N . ARG B 1 487 ? -55.448 -3.877 201.667 1.00 25.72 467 ARG B N 1
ATOM 7086 C CA . ARG B 1 487 ? -56.476 -2.933 201.216 1.00 27.31 467 ARG B CA 1
ATOM 7087 C C . ARG B 1 487 ? -57.846 -3.175 201.844 1.00 29.08 467 ARG B C 1
ATOM 7088 O O . ARG B 1 487 ? -58.751 -2.347 201.711 1.00 28.84 467 ARG B O 1
ATOM 7096 N N . THR B 1 488 ? -58.020 -4.323 202.494 1.00 27.84 468 THR B N 1
ATOM 7097 C CA . THR B 1 488 ? -59.349 -4.730 202.949 1.00 25.13 468 THR B CA 1
ATOM 7098 C C . THR B 1 488 ? -59.650 -4.139 204.318 1.00 27.40 468 THR B C 1
ATOM 7099 O O . THR B 1 488 ? -58.731 -3.826 205.064 1.00 27.88 468 THR B O 1
ATOM 7103 N N . PRO B 1 489 ? -60.943 -3.990 204.653 1.00 28.54 469 PRO B N 1
ATOM 7104 C CA . PRO B 1 489 ? -61.298 -3.511 205.997 1.00 28.61 469 PRO B CA 1
ATOM 7105 C C . PRO B 1 489 ? -60.931 -4.545 207.056 1.00 28.54 469 PRO B C 1
ATOM 7106 O O . PRO B 1 489 ? -61.164 -5.731 206.873 1.00 28.83 469 PRO B O 1
ATOM 7110 N N . PHE B 1 490 ? -60.365 -4.081 208.159 1.00 27.17 470 PHE B N 1
ATOM 7111 C CA . PHE B 1 490 ? -59.896 -4.955 209.215 1.00 25.15 470 PHE B CA 1
ATOM 7112 C C . PHE B 1 490 ? -60.397 -4.379 210.534 1.00 29.03 470 PHE B C 1
ATOM 7113 O O . PHE B 1 490 ? -60.135 -3.221 210.851 1.00 30.05 470 PHE B O 1
ATOM 7121 N N . GLY B 1 491 ? -61.114 -5.194 211.302 1.00 30.23 471 GLY B N 1
ATOM 7122 C CA . GLY B 1 491 ? -61.609 -4.771 212.600 1.00 26.55 471 GLY B CA 1
ATOM 7123 C C . GLY B 1 491 ? -62.576 -5.812 213.129 1.00 29.98 471 GLY B C 1
ATOM 7124 O O . GLY B 1 491 ? -62.804 -6.834 212.477 1.00 30.05 471 GLY B O 1
ATOM 7125 N N . GLY B 1 492 ? -63.153 -5.559 214.299 1.00 28.28 472 GLY B N 1
ATOM 7126 C CA . GLY B 1 492 ? -64.077 -6.518 214.880 1.00 26.42 472 GLY B CA 1
ATOM 7127 C C . GLY B 1 492 ? -65.410 -5.905 215.285 1.00 30.54 472 GLY B C 1
ATOM 7128 O O . GLY B 1 492 ? -65.636 -4.699 215.139 1.00 29.82 472 GLY B O 1
ATOM 7129 N N . VAL B 1 493 ? -66.311 -6.754 215.770 1.00 27.97 473 VAL B N 1
ATOM 7130 C CA . VAL B 1 493 ? -67.589 -6.289 216.288 1.00 26.80 473 VAL B CA 1
ATOM 7131 C C . VAL B 1 493 ? -67.665 -6.611 217.771 1.00 28.33 473 VAL B C 1
ATOM 7132 O O . VAL B 1 493 ? -66.764 -7.245 218.319 1.00 26.90 473 VAL B O 1
ATOM 7136 N N . LYS B 1 494 ? -68.732 -6.152 218.421 1.00 28.81 474 LYS B N 1
ATOM 7137 C CA . LYS B 1 494 ? -68.921 -6.372 219.851 1.00 28.39 474 LYS B CA 1
ATOM 7138 C C . LYS B 1 494 ? -67.700 -5.910 220.639 1.00 28.21 474 LYS B C 1
ATOM 7139 O O . LYS B 1 494 ? -67.158 -4.837 220.362 1.00 28.90 474 LYS B O 1
ATOM 7145 N N . LEU B 1 495 ? -67.231 -6.712 221.594 1.00 26.67 475 LEU B N 1
ATOM 7146 C CA . LEU B 1 495 ? -66.104 -6.274 222.415 1.00 28.92 475 LEU B CA 1
ATOM 7147 C C . LEU B 1 495 ? -64.766 -6.312 221.655 1.00 31.41 475 LEU B C 1
ATOM 7148 O O . LEU B 1 495 ? -63.728 -5.913 222.197 1.00 28.33 475 LEU B O 1
ATOM 7153 N N . SER B 1 496 ? -64.785 -6.788 220.411 1.00 29.20 476 SER B N 1
ATOM 7154 C CA . SER B 1 496 ? -63.535 -6.936 219.655 1.00 26.35 476 SER B CA 1
ATOM 7155 C C . SER B 1 496 ? -63.077 -5.679 218.922 1.00 29.57 476 SER B C 1
ATOM 7156 O O . SER B 1 496 ? -62.011 -5.667 218.299 1.00 28.60 476 SER B O 1
ATOM 7159 N N . GLY B 1 497 ? -63.869 -4.619 218.972 1.00 29.81 477 GLY B N 1
ATOM 7160 C CA . GLY B 1 497 ? -63.392 -3.403 218.345 1.00 30.66 477 GLY B CA 1
ATOM 7161 C C . GLY B 1 497 ? -64.423 -2.341 218.053 1.00 28.97 477 GLY B C 1
ATOM 7162 O O . GLY B 1 497 ? -65.614 -2.509 218.283 1.00 27.98 477 GLY B O 1
ATOM 7163 N N . LEU B 1 498 ? -63.915 -1.250 217.500 1.00 28.90 478 LEU B N 1
ATOM 7164 C CA . LEU B 1 498 ? -6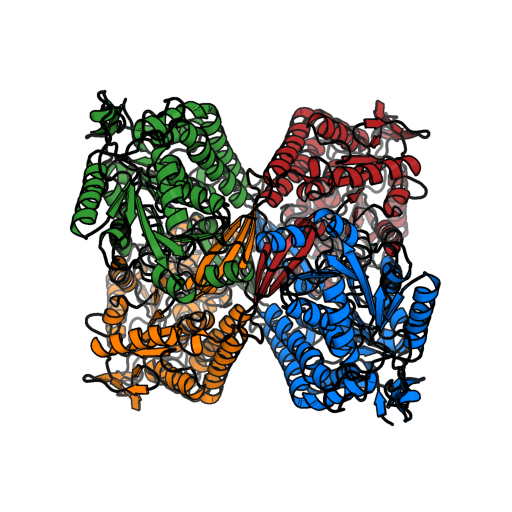4.703 -0.107 217.101 1.00 31.12 478 LEU B CA 1
ATOM 7165 C C . LEU B 1 498 ? -63.978 0.391 215.862 1.00 28.68 478 LEU B C 1
ATOM 7166 O O . LEU B 1 498 ? -62.766 0.601 215.906 1.00 30.00 478 LEU B O 1
ATOM 7171 N N . GLY B 1 499 ? -64.712 0.572 214.770 1.00 29.57 479 GLY B N 1
ATOM 7172 C CA . GLY B 1 499 ? -64.127 1.077 213.540 1.00 28.82 479 GLY B CA 1
ATOM 7173 C C . GLY B 1 499 ? -63.466 0.019 212.676 1.00 29.01 479 GLY B C 1
ATOM 7174 O O . GLY B 1 499 ? -63.343 -1.139 213.068 1.00 27.15 479 GLY B O 1
ATOM 7175 N N . ARG B 1 500 ? -63.051 0.427 211.481 1.00 26.57 480 ARG B N 1
ATOM 7176 C CA . ARG B 1 500 ? -62.244 -0.419 210.612 1.00 27.83 480 ARG B CA 1
ATOM 7177 C C . ARG B 1 500 ? -60.974 0.324 210.206 1.00 28.17 480 ARG B C 1
ATOM 7178 O O . ARG B 1 500 ? -60.975 1.549 210.058 1.00 27.66 480 ARG B O 1
ATOM 7186 N N . GLU B 1 501 ? -59.891 -0.424 210.022 1.00 25.21 481 GLU B N 1
ATOM 7187 C CA . GLU B 1 501 ? -58.702 0.126 209.389 1.00 25.65 481 GLU B CA 1
ATOM 7188 C C . GLU B 1 501 ? -58.344 -0.709 208.164 1.00 28.72 481 GLU B C 1
ATOM 7189 O O . GLU B 1 501 ? -58.985 -1.725 207.897 1.00 30.01 481 GLU B O 1
ATOM 7195 N N . GLY B 1 502 ? -57.345 -0.270 207.406 1.00 26.20 482 GLY B N 1
ATOM 7196 C CA . GLY B 1 502 ? -56.993 -0.952 206.169 1.00 26.07 482 GLY B CA 1
ATOM 7197 C C . GLY B 1 502 ? -57.525 -0.190 204.970 1.00 28.31 482 GLY B C 1
ATOM 7198 O O . GLY B 1 502 ? -58.644 0.320 205.008 1.00 27.80 482 GLY B O 1
ATOM 7199 N N . GLY B 1 503 ? -56.728 -0.118 203.906 1.00 26.85 483 GLY B N 1
ATOM 7200 C CA . GLY B 1 503 ? -57.157 0.527 202.675 1.00 27.94 483 GLY B CA 1
ATOM 7201 C C . GLY B 1 503 ? -57.849 1.868 202.891 1.00 29.01 483 GLY B C 1
ATOM 7202 O O . GLY B 1 503 ? -57.345 2.722 203.618 1.00 28.05 483 GLY B O 1
ATOM 7203 N N . ARG B 1 504 ? -59.012 2.041 202.273 1.00 28.07 484 ARG B N 1
ATOM 7204 C CA . ARG B 1 504 ? -59.729 3.317 202.328 1.00 28.93 484 ARG B CA 1
ATOM 7205 C C . ARG B 1 504 ? -60.204 3.650 203.734 1.00 29.04 484 ARG B C 1
ATOM 7206 O O . ARG B 1 504 ? -60.415 4.816 204.064 1.00 27.40 484 ARG B O 1
ATOM 7214 N N . PHE B 1 505 ? -60.370 2.625 204.561 1.00 28.06 485 PHE B N 1
ATOM 7215 C CA . PHE B 1 505 ? -60.823 2.836 205.928 1.00 28.62 485 PHE B CA 1
ATOM 7216 C C . PHE B 1 505 ? -59.763 3.543 206.766 1.00 27.16 485 PHE B C 1
ATOM 7217 O O . PHE B 1 505 ? -60.097 4.413 207.566 1.00 26.38 485 PHE B O 1
ATOM 7225 N N . SER B 1 506 ? -58.491 3.196 206.558 1.00 26.72 486 SER B N 1
ATOM 7226 C CA . SER B 1 506 ? -57.401 3.957 207.166 1.00 24.76 486 SER B CA 1
ATOM 7227 C C . SER B 1 506 ? -57.279 5.352 206.554 1.00 26.00 486 SER B C 1
ATOM 7228 O O . SER B 1 506 ? -57.068 6.319 207.278 1.00 26.25 486 SER B O 1
ATOM 7231 N N . MET B 1 507 ? -57.389 5.468 205.230 1.00 27.57 487 MET B N 1
ATOM 7232 C CA . MET B 1 507 ? -57.327 6.807 204.608 1.00 28.79 487 MET B CA 1
ATOM 7233 C C . MET B 1 507 ? -58.400 7.756 205.176 1.00 30.33 487 MET B C 1
ATOM 7234 O O . MET B 1 507 ? -58.155 8.961 205.320 1.00 29.90 487 MET B O 1
ATOM 7239 N N . ASP B 1 508 ? -59.572 7.211 205.506 1.00 27.01 488 ASP B N 1
ATOM 7240 C CA . ASP B 1 508 ? -60.639 8.009 206.120 1.00 27.12 488 ASP B CA 1
ATOM 7241 C C . ASP B 1 508 ? -60.377 8.256 207.610 1.00 28.42 488 ASP B C 1
ATOM 7242 O O . ASP B 1 508 ? -60.532 9.383 208.090 1.00 27.80 488 ASP B O 1
ATOM 7247 N N . PHE B 1 509 ? -59.994 7.217 208.354 1.00 25.68 489 PHE B N 1
ATOM 7248 C CA . PHE B 1 509 ? -59.791 7.418 209.796 1.00 26.65 489 PHE B CA 1
ATOM 7249 C C . PHE B 1 509 ? -58.682 8.411 210.120 1.00 27.66 489 PHE B C 1
ATOM 7250 O O . PHE B 1 509 ? -58.843 9.252 211.000 1.00 27.30 489 PHE B O 1
ATOM 7258 N N . TYR B 1 510 ? -57.552 8.306 209.426 1.00 25.56 490 TYR B N 1
ATOM 7259 C CA . TYR B 1 510 ? -56.413 9.157 209.747 1.00 24.99 490 TYR B CA 1
ATOM 7260 C C . TYR B 1 510 ? -56.496 10.517 209.059 1.00 25.88 490 TYR B C 1
ATOM 7261 O O . TYR B 1 510 ? -55.528 11.262 209.042 1.00 26.09 490 TYR B O 1
ATOM 7270 N N . SER B 1 511 ? -57.654 10.830 208.480 1.00 25.39 491 SER B N 1
ATOM 7271 C CA . SER B 1 511 ? -57.838 12.130 207.839 1.00 25.00 491 SER B CA 1
ATOM 7272 C C . SER B 1 511 ? -59.030 12.880 208.413 1.00 27.64 491 SER B C 1
ATOM 7273 O O . SER B 1 511 ? -60.015 12.271 208.817 1.00 25.90 491 SER B O 1
ATOM 7276 N N . ASP B 1 512 ? -58.949 14.205 208.402 1.00 26.71 492 ASP B N 1
ATOM 7277 C CA . ASP B 1 512 ? -60.147 15.040 208.462 1.00 28.40 492 ASP B CA 1
ATOM 7278 C C . ASP B 1 512 ? -60.854 14.911 207.123 1.00 29.44 492 ASP B C 1
ATOM 7279 O O . ASP B 1 512 ? -60.246 15.185 206.087 1.00 29.93 492 ASP B O 1
ATOM 7284 N N . ILE B 1 513 ? -62.120 14.512 207.129 1.00 27.52 493 ILE B N 1
ATOM 7285 C CA . ILE B 1 513 ? -62.932 14.570 205.914 1.00 27.05 493 ILE B CA 1
ATOM 7286 C C . ILE B 1 513 ? -63.684 15.892 205.938 1.00 28.31 493 ILE B C 1
ATOM 7287 O O . ILE B 1 513 ? -64.494 16.120 206.836 1.00 26.26 493 ILE B O 1
ATOM 7292 N N . ALA B 1 514 ? -63.401 16.780 204.987 1.00 27.21 494 ALA B N 1
ATOM 7293 C CA . ALA B 1 514 ? -64.105 18.064 204.936 1.00 25.94 494 ALA B CA 1
ATOM 7294 C C . ALA B 1 514 ? -64.955 18.174 203.673 1.00 25.27 494 ALA B C 1
ATOM 7295 O O . ALA B 1 514 ? -64.508 17.797 202.594 1.00 27.69 494 ALA B O 1
ATOM 7297 N N . ASN B 1 515 ? -66.176 18.677 203.821 1.00 25.04 495 ASN B N 1
ATOM 7298 C CA . ASN B 1 515 ? -67.039 18.976 202.674 1.00 24.48 495 ASN B CA 1
ATOM 7299 C C . ASN B 1 515 ? -67.038 20.476 202.393 1.00 26.39 495 ASN B C 1
ATOM 7300 O O . ASN B 1 515 ? -67.262 21.291 203.304 1.00 24.28 495 ASN B O 1
ATOM 7305 N N . ILE B 1 516 ? -66.778 20.836 201.140 1.00 22.32 496 ILE B N 1
ATOM 7306 C CA . ILE B 1 516 ? -66.742 22.239 200.742 1.00 23.18 496 ILE B CA 1
ATOM 7307 C C . ILE B 1 516 ? -67.843 22.429 199.720 1.00 23.71 496 ILE B C 1
ATOM 7308 O O . ILE B 1 516 ? -67.866 21.775 198.686 1.00 24.54 496 ILE B O 1
ATOM 7313 N N . CYS B 1 517 ? -68.787 23.302 200.040 1.00 22.90 497 CYS B N 1
ATOM 7314 C CA . CYS B 1 517 ? -69.956 23.492 199.195 1.00 23.91 497 CYS B CA 1
ATOM 7315 C C . CYS B 1 517 ? -69.884 24.872 198.569 1.00 28.04 497 CYS B C 1
ATOM 7316 O O . CYS B 1 517 ? -69.908 25.872 199.276 1.00 26.86 497 CYS B O 1
ATOM 7319 N N . ILE B 1 518 ? -69.773 24.921 197.246 1.00 26.76 498 ILE B N 1
ATOM 7320 C CA . ILE B 1 518 ? -69.682 26.189 196.535 1.00 29.79 498 ILE B CA 1
ATOM 7321 C C . ILE B 1 518 ? -71.017 26.489 195.854 1.00 28.18 498 ILE B C 1
ATOM 7322 O O . ILE B 1 518 ? -71.462 25.717 195.003 1.00 27.29 498 ILE B O 1
ATOM 7327 N N . LYS B 1 519 ? -71.665 27.591 196.225 1.00 26.81 499 LYS B N 1
ATOM 7328 C CA . LYS B 1 519 ? -72.885 28.002 195.544 1.00 28.42 499 LYS B CA 1
ATOM 7329 C C . LYS B 1 519 ? -72.448 28.732 194.292 1.00 30.18 499 LYS B C 1
ATOM 7330 O O . LYS B 1 519 ? -71.665 29.669 194.367 1.00 32.39 499 LYS B O 1
ATOM 7336 N N . ILE B 1 520 ? -72.930 28.292 193.139 1.00 27.92 500 ILE B N 1
ATOM 7337 C CA . ILE B 1 520 ? -72.478 28.875 191.880 1.00 29.74 500 ILE B CA 1
ATOM 7338 C C . ILE B 1 520 ? -73.397 30.013 191.429 1.00 36.36 500 ILE B C 1
ATOM 7339 O O . ILE B 1 520 ? -74.598 29.992 191.722 1.00 36.61 500 ILE B O 1
ATOM 7344 N N . SER C 1 38 ? -102.933 15.244 222.982 1.00 55.00 18 SER C N 1
ATOM 7345 C CA . SER C 1 38 ? -102.800 15.690 224.366 1.00 51.87 18 SER C CA 1
ATOM 7346 C C . SER C 1 38 ? -102.102 14.639 225.228 1.00 50.37 18 SER C C 1
ATOM 7347 O O . SER C 1 38 ? -101.653 14.936 226.335 1.00 49.16 18 SER C O 1
ATOM 7350 N N . GLN C 1 39 ? -102.018 13.409 224.726 1.00 46.22 19 GLN C N 1
ATOM 7351 C CA . GLN C 1 39 ? -101.183 12.392 225.360 1.00 45.27 19 GLN C CA 1
ATOM 7352 C C . GLN C 1 39 ? -100.244 11.730 224.353 1.00 36.77 19 GLN C C 1
ATOM 7353 O O . GLN C 1 39 ? -100.665 11.274 223.295 1.00 40.82 19 GLN C O 1
ATOM 7359 N N . LEU C 1 40 ? -98.963 11.705 224.691 1.00 35.15 20 LEU C N 1
ATOM 7360 C CA . LEU C 1 40 ? -97.960 11.115 223.814 1.00 38.29 20 LEU C CA 1
ATOM 7361 C C . LEU C 1 40 ? -97.421 9.840 224.435 1.00 33.20 20 LEU C C 1
ATOM 7362 O O . LEU C 1 40 ? -96.833 9.862 225.512 1.00 33.34 20 LEU C O 1
ATOM 7367 N N . LEU C 1 41 ? -97.630 8.727 223.745 1.00 35.76 21 LEU C N 1
ATOM 7368 C CA . LEU C 1 41 ? -97.242 7.421 224.269 1.00 33.83 21 LEU C CA 1
ATOM 7369 C C . LEU C 1 41 ? -95.939 6.907 223.653 1.00 38.23 21 LEU C C 1
ATOM 7370 O O . LEU C 1 41 ? -95.509 7.368 222.589 1.00 34.40 21 LEU C O 1
ATOM 7375 N N . ASN C 1 42 ? -95.319 5.956 224.344 1.00 35.94 22 ASN C N 1
ATOM 7376 C CA . ASN C 1 42 ? -94.193 5.201 223.806 1.00 36.02 22 ASN C CA 1
ATOM 7377 C C . ASN C 1 42 ? -94.681 4.202 222.782 1.00 35.95 22 ASN C C 1
ATOM 7378 O O . ASN C 1 42 ? -95.857 3.844 222.768 1.00 33.41 22 ASN C O 1
ATOM 7383 N N . TYR C 1 43 ? -93.775 3.723 221.932 1.00 31.43 23 TYR C N 1
ATOM 7384 C CA . TYR C 1 43 ? -94.153 2.736 220.937 1.00 32.16 23 TYR C CA 1
ATOM 7385 C C . TYR C 1 43 ? -93.116 1.648 221.022 1.00 35.90 23 TYR C C 1
ATOM 7386 O O . TYR C 1 43 ? -91.970 1.841 220.611 1.00 33.41 23 TYR C O 1
ATOM 7395 N N . ILE C 1 44 ? -93.510 0.519 221.609 1.00 33.35 24 ILE C N 1
ATOM 7396 C CA . ILE C 1 44 ? -92.579 -0.558 221.921 1.00 34.13 24 ILE C CA 1
ATOM 7397 C C . ILE C 1 44 ? -93.142 -1.886 221.436 1.00 41.56 24 ILE C C 1
ATOM 7398 O O . ILE C 1 44 ? -94.266 -2.257 221.786 1.00 39.59 24 ILE C O 1
ATOM 7403 N N . ASP C 1 45 ? -92.358 -2.577 220.608 1.00 36.15 25 ASP C N 1
ATOM 7404 C CA . ASP C 1 45 ? -92.725 -3.883 220.069 1.00 38.85 25 ASP C CA 1
ATOM 7405 C C . ASP C 1 45 ? -94.109 -3.904 219.410 1.00 40.24 25 ASP C C 1
ATOM 7406 O O . ASP C 1 45 ? -94.900 -4.828 219.621 1.00 41.72 25 ASP C O 1
ATOM 7411 N N . GLY C 1 46 ? -94.402 -2.876 218.620 1.00 34.26 26 GLY C N 1
ATOM 7412 C CA . GLY C 1 46 ? -95.610 -2.848 217.814 1.00 38.00 26 GLY C CA 1
ATOM 7413 C C . GLY C 1 46 ? -96.839 -2.284 218.512 1.00 37.86 26 GLY C C 1
ATOM 7414 O O . GLY C 1 46 ? -97.934 -2.281 217.943 1.00 36.90 26 GLY C O 1
ATOM 7415 N N . ASN C 1 47 ? -96.650 -1.798 219.735 1.00 34.62 27 ASN C N 1
ATOM 7416 C CA . ASN C 1 47 ? -97.759 -1.304 220.548 1.00 40.61 27 ASN C CA 1
ATOM 7417 C C . ASN C 1 47 ? -97.480 0.053 221.176 1.00 37.29 27 ASN C C 1
ATOM 7418 O O . ASN C 1 47 ? -96.399 0.286 221.717 1.00 38.33 27 ASN C O 1
ATOM 7423 N N . PHE C 1 48 ? -98.462 0.950 221.117 1.00 35.59 28 PHE C N 1
ATOM 7424 C CA . PHE C 1 48 ? -98.377 2.192 221.881 1.00 38.19 28 PHE C CA 1
ATOM 7425 C C . PHE C 1 48 ? -98.640 1.934 223.359 1.00 39.96 28 PHE C C 1
ATOM 7426 O O . PHE C 1 48 ? -99.664 1.353 223.724 1.00 39.05 28 PHE C O 1
ATOM 7434 N N . VAL C 1 49 ? -97.718 2.353 224.215 1.00 37.51 29 VAL C N 1
ATOM 7435 C CA . VAL C 1 49 ? -97.858 2.061 225.637 1.00 40.40 29 VAL C CA 1
ATOM 7436 C C . VAL C 1 49 ? -97.620 3.280 226.513 1.00 41.76 29 VAL C C 1
ATOM 7437 O O . VAL C 1 49 ? -96.759 4.125 226.228 1.00 38.60 29 VAL C O 1
ATOM 7441 N N . THR C 1 50 ? -98.392 3.369 227.592 1.00 38.76 30 THR C N 1
ATOM 7442 C CA . THR C 1 50 ? -98.202 4.436 228.559 1.00 37.27 30 THR C CA 1
ATOM 7443 C C . THR C 1 50 ? -97.058 4.088 229.492 1.00 39.60 30 THR C C 1
ATOM 7444 O O . THR C 1 50 ? -96.418 3.048 229.347 1.00 45.56 30 THR C O 1
ATOM 7448 N N . SER C 1 51 ? -96.784 4.973 230.439 1.00 37.85 31 SER C N 1
ATOM 7449 C CA . SER C 1 51 ? -95.751 4.739 231.427 1.00 39.36 31 SER C CA 1
ATOM 7450 C C . SER C 1 51 ? -96.280 5.100 232.801 1.00 43.82 31 SER C C 1
ATOM 7451 O O . SER C 1 51 ? -97.391 5.620 232.928 1.00 42.43 31 SER C O 1
ATOM 7454 N N . ALA C 1 52 ? -95.476 4.832 233.824 1.00 43.24 32 ALA C N 1
ATOM 7455 C CA . ALA C 1 52 ? -95.854 5.150 235.197 1.00 48.69 32 ALA C CA 1
ATOM 7456 C C . ALA C 1 52 ? -95.870 6.660 235.413 1.00 48.76 32 ALA C C 1
ATOM 7457 O O . ALA C 1 52 ? -96.811 7.203 236.000 1.00 48.73 32 ALA C O 1
ATOM 7459 N N . SER C 1 53 ? -94.826 7.330 234.933 1.00 44.72 33 SER C N 1
ATOM 7460 C CA . SER C 1 53 ? -94.722 8.783 235.063 1.00 48.33 33 SER C CA 1
ATOM 7461 C C . SER C 1 53 ? -94.950 9.500 233.736 1.00 48.16 33 SER C C 1
ATOM 7462 O O . SER C 1 53 ? -94.722 8.938 232.659 1.00 42.76 33 SER C O 1
ATOM 7465 N N . SER C 1 54 ? -95.400 10.747 233.822 1.00 43.77 34 SER C N 1
ATOM 7466 C CA . SER C 1 54 ? -95.478 11.592 232.639 1.00 43.12 34 SER C CA 1
ATOM 7467 C C . SER C 1 54 ? -94.929 12.988 232.926 1.00 44.92 34 SER C C 1
ATOM 7468 O O . SER C 1 54 ? -94.797 13.392 234.083 1.00 42.99 34 SER C O 1
ATOM 7471 N N . PHE C 1 55 ? -94.570 13.710 231.870 1.00 40.34 35 PHE C N 1
ATOM 7472 C CA . PHE C 1 55 ? -94.106 15.080 232.025 1.00 36.82 35 PHE C CA 1
ATOM 7473 C C . PHE C 1 55 ? -94.791 15.951 231.004 1.00 34.63 35 PHE C C 1
ATOM 7474 O O . PHE C 1 55 ? -95.362 15.452 230.038 1.00 35.95 35 PHE C O 1
ATOM 7482 N N . ALA C 1 56 ? -94.716 17.256 231.225 1.00 37.51 36 ALA C N 1
ATOM 7483 C CA . ALA C 1 56 ? -95.438 18.229 230.410 1.00 38.33 36 ALA C CA 1
ATOM 7484 C C . ALA C 1 56 ? -94.660 18.611 229.150 1.00 30.14 36 ALA C C 1
ATOM 7485 O O . ALA C 1 56 ? -93.458 18.832 229.214 1.00 33.42 36 ALA C O 1
ATOM 7487 N N . ASN C 1 57 ? -95.385 18.671 228.033 1.00 35.70 37 ASN C N 1
ATOM 7488 C CA . ASN C 1 57 ? -94.953 19.275 226.769 1.00 34.94 37 ASN C CA 1
ATOM 7489 C C . ASN C 1 57 ? -95.557 20.687 226.713 1.00 34.65 37 ASN C C 1
ATOM 7490 O O . ASN C 1 57 ? -96.782 20.822 226.646 1.00 34.86 37 ASN C O 1
ATOM 7495 N N . ILE C 1 58 ? -94.716 21.722 226.748 1.00 33.56 38 ILE C N 1
ATOM 7496 C CA . ILE C 1 58 ? -95.161 23.125 226.856 1.00 31.82 38 ILE C CA 1
ATOM 7497 C C . ILE C 1 58 ? -94.948 23.930 225.575 1.00 36.14 38 ILE C C 1
ATOM 7498 O O . ILE C 1 58 ? -93.847 23.986 225.086 1.00 34.91 38 ILE C O 1
ATOM 7503 N N . ASN C 1 59 ? -95.976 24.591 225.060 1.00 30.85 39 ASN C N 1
ATOM 7504 C CA . ASN C 1 59 ? -95.843 25.477 223.896 1.00 32.43 39 ASN C CA 1
ATOM 7505 C C . ASN C 1 59 ? -95.017 26.728 224.210 1.00 33.79 39 ASN C C 1
ATOM 7506 O O . ASN C 1 59 ? -95.435 27.552 225.024 1.00 33.70 39 ASN C O 1
ATOM 7511 N N . PRO C 1 60 ? -93.855 26.906 223.544 1.00 28.34 40 PRO C N 1
ATOM 7512 C CA . PRO C 1 60 ? -93.022 28.078 223.853 1.00 27.02 40 PRO C CA 1
ATOM 7513 C C . PRO C 1 60 ? -93.577 29.396 223.280 1.00 26.99 40 PRO C C 1
ATOM 7514 O O . PRO C 1 60 ? -93.057 30.465 223.592 1.00 28.02 40 PRO C O 1
ATOM 7518 N N . VAL C 1 61 ? -94.605 29.322 222.451 1.00 27.93 41 VAL C N 1
ATOM 7519 C CA . VAL C 1 61 ? -95.241 30.546 221.957 1.00 26.60 41 VAL C CA 1
ATOM 7520 C C . VAL C 1 61 ? -95.972 31.257 223.109 1.00 32.90 41 VAL C C 1
ATOM 7521 O O . VAL C 1 61 ? -95.940 32.492 223.220 1.00 32.23 41 VAL C O 1
ATOM 7525 N N . ASN C 1 62 ? -96.593 30.472 223.991 1.00 30.63 42 ASN C N 1
ATOM 7526 C CA . ASN C 1 62 ? -97.484 31.045 225.013 1.00 35.03 42 ASN C CA 1
ATOM 7527 C C . ASN C 1 62 ? -97.380 30.406 226.399 1.00 39.84 42 ASN C C 1
ATOM 7528 O O . ASN C 1 62 ? -98.129 30.764 227.313 1.00 39.58 42 ASN C O 1
ATOM 7533 N N . GLY C 1 63 ? -96.471 29.452 226.551 1.00 34.44 43 GLY C N 1
ATOM 7534 C CA . GLY C 1 63 ? -96.297 28.756 227.817 1.00 35.01 43 GLY C CA 1
ATOM 7535 C C . GLY C 1 63 ? -97.428 27.803 228.191 1.00 35.35 43 GLY C C 1
ATOM 7536 O O . GLY C 1 63 ? -97.469 27.303 229.313 1.00 40.45 43 GLY C O 1
ATOM 7537 N N . LYS C 1 64 ? -98.333 27.528 227.261 1.00 33.23 44 LYS C N 1
ATOM 7538 C CA . LYS C 1 64 ? -99.443 26.621 227.547 1.00 39.16 44 LYS C CA 1
ATOM 7539 C C . LYS C 1 64 ? -99.061 25.147 227.404 1.00 41.02 44 LYS C C 1
ATOM 7540 O O . LYS C 1 64 ? -98.131 24.790 226.673 1.00 36.74 44 LYS C O 1
ATOM 7546 N N . LEU C 1 65 ? -99.794 24.297 228.114 1.00 39.98 45 LEU C N 1
ATOM 7547 C CA . LEU C 1 65 ? -99.581 22.857 228.075 1.00 41.05 45 LEU C CA 1
ATOM 7548 C C . LEU C 1 65 ? -100.173 22.274 226.790 1.00 41.51 45 LEU C C 1
ATOM 7549 O O . LEU C 1 65 ? -101.329 22.525 226.475 1.00 39.51 45 LEU C O 1
ATOM 7554 N N . ILE C 1 66 ? -99.379 21.487 226.063 1.00 33.98 46 ILE C N 1
ATOM 7555 C CA . ILE C 1 66 ? -99.805 20.891 224.798 1.00 39.24 46 ILE C CA 1
ATOM 7556 C C . ILE C 1 66 ? -100.236 19.456 225.006 1.00 35.89 46 ILE C C 1
ATOM 7557 O O . ILE C 1 66 ? -101.233 18.999 224.448 1.00 43.62 46 ILE C O 1
ATOM 7562 N N . SER C 1 67 ? -99.448 18.743 225.797 1.00 38.12 47 SER C N 1
ATOM 7563 C CA . SER C 1 67 ? -99.666 17.327 226.001 1.00 39.76 47 SER C CA 1
ATOM 7564 C C . SER C 1 67 ? -98.916 16.812 227.216 1.00 38.77 47 SER C C 1
ATOM 7565 O O . SER C 1 67 ? -98.031 17.479 227.750 1.00 36.42 47 SER C O 1
ATOM 7568 N N . ASP C 1 68 ? -99.304 15.622 227.663 1.00 37.54 48 ASP C N 1
ATOM 7569 C CA . ASP C 1 68 ? -98.566 14.915 228.686 1.00 37.21 48 ASP C CA 1
ATOM 7570 C C . ASP C 1 68 ? -97.810 13.811 227.973 1.00 34.18 48 ASP C C 1
ATOM 7571 O O . ASP C 1 68 ? -98.336 13.165 227.062 1.00 40.67 48 ASP C O 1
ATOM 7576 N N . VAL C 1 69 ? -96.571 13.610 228.381 1.00 35.54 49 VAL C N 1
ATOM 7577 C CA . VAL C 1 69 ? -95.712 12.657 227.705 1.00 35.39 49 VAL C CA 1
ATOM 7578 C C . VAL C 1 69 ? -95.269 11.562 228.666 1.00 35.21 49 VAL C C 1
ATOM 7579 O O . VAL C 1 69 ? -94.670 11.840 229.706 1.00 35.06 49 VAL C O 1
ATOM 7583 N N . PHE C 1 70 ? -95.532 10.316 228.293 1.00 38.07 50 PHE C N 1
ATOM 7584 C CA . PHE C 1 70 ? -95.172 9.190 229.145 1.00 37.74 50 PHE C CA 1
ATOM 7585 C C . PHE C 1 70 ? -93.688 8.870 229.118 1.00 40.62 50 PHE C C 1
ATOM 7586 O O . PHE C 1 70 ? -93.130 8.540 228.075 1.00 37.89 50 PHE C O 1
ATOM 7594 N N . GLU C 1 71 ? -93.055 8.983 230.278 1.00 38.56 51 GLU C N 1
ATOM 7595 C CA . GLU C 1 71 ? -91.620 8.785 230.398 1.00 37.82 51 GLU C CA 1
ATOM 7596 C C . GLU C 1 71 ? -91.258 7.309 230.559 1.00 42.87 51 GLU C C 1
ATOM 7597 O O . GLU C 1 71 ? -91.619 6.673 231.548 1.00 39.99 51 GLU C O 1
ATOM 7603 N N . ALA C 1 72 ? -90.532 6.767 229.589 1.00 37.44 52 ALA C N 1
ATOM 7604 C CA . ALA C 1 72 ? -90.085 5.385 229.680 1.00 35.85 52 ALA C CA 1
ATOM 7605 C C . ALA C 1 72 ? -89.116 5.194 230.840 1.00 36.18 52 ALA C C 1
ATOM 7606 O O . ALA C 1 72 ? -88.185 5.977 231.020 1.00 37.42 52 ALA C O 1
ATOM 7608 N N . ASP C 1 73 ? -89.337 4.150 231.636 1.00 42.28 53 ASP C N 1
ATOM 7609 C CA . ASP C 1 73 ? -88.398 3.818 232.704 1.00 39.28 53 ASP C CA 1
ATOM 7610 C C . ASP C 1 73 ? -87.378 2.792 232.211 1.00 40.34 53 ASP C C 1
ATOM 7611 O O . ASP C 1 73 ? -87.453 2.340 231.064 1.00 39.85 53 ASP C O 1
ATOM 7616 N N . ALA C 1 74 ? -86.435 2.430 233.075 1.00 39.82 54 ALA C N 1
ATOM 7617 C CA . ALA C 1 74 ? -85.391 1.474 232.711 1.00 42.12 54 ALA C CA 1
ATOM 7618 C C . ALA C 1 74 ? -85.969 0.142 232.220 1.00 45.37 54 ALA C C 1
ATOM 7619 O O . ALA C 1 74 ? -85.406 -0.497 231.332 1.00 40.26 54 ALA C O 1
ATOM 7621 N N . LYS C 1 75 ? -87.103 -0.255 232.788 1.00 41.26 55 LYS C N 1
ATOM 7622 C CA . LYS C 1 75 ? -87.752 -1.510 232.422 1.00 43.42 55 LYS C CA 1
ATOM 7623 C C . LYS C 1 75 ? -88.323 -1.481 231.003 1.00 43.68 55 LYS C C 1
ATOM 7624 O O . LYS C 1 75 ? -88.212 -2.460 230.256 1.00 39.38 55 LYS C O 1
ATOM 7630 N N . GLN C 1 76 ? -88.937 -0.361 230.631 1.00 39.55 56 GLN C N 1
ATOM 7631 C CA . GLN C 1 76 ? -89.484 -0.215 229.285 1.00 40.11 56 GLN C CA 1
ATOM 7632 C C . GLN C 1 76 ? -88.365 -0.028 228.251 1.00 37.99 56 GLN C C 1
ATOM 7633 O O . GLN C 1 76 ? -88.499 -0.464 227.109 1.00 38.17 56 GLN C O 1
ATOM 7639 N N . VAL C 1 77 ? -87.275 0.616 228.660 1.00 33.13 57 VAL C N 1
ATOM 7640 C CA . VAL C 1 77 ? -86.111 0.775 227.787 1.00 34.41 57 VAL C CA 1
ATOM 7641 C C . VAL C 1 77 ? -85.530 -0.603 227.486 1.00 36.56 57 VAL C C 1
ATOM 7642 O O . VAL C 1 77 ? -85.175 -0.915 226.345 1.00 35.82 57 VAL C O 1
ATOM 7646 N N . ASN C 1 78 ? -85.477 -1.450 228.508 1.00 37.78 58 ASN C N 1
ATOM 7647 C CA . ASN C 1 78 ? -85.011 -2.814 228.300 1.00 37.46 58 ASN C CA 1
ATOM 7648 C C . ASN C 1 78 ? -85.957 -3.579 227.377 1.00 36.72 58 ASN C C 1
ATOM 7649 O O . ASN C 1 78 ? -85.516 -4.276 226.465 1.00 37.32 58 ASN C O 1
ATOM 7654 N N . GLU C 1 79 ? -87.258 -3.432 227.603 1.00 34.88 59 GLU C N 1
ATOM 7655 C CA . GLU C 1 79 ? -88.260 -4.068 226.756 1.00 38.72 59 GLU C CA 1
ATOM 7656 C C . GLU C 1 79 ? -88.098 -3.664 225.288 1.00 39.18 59 GLU C C 1
ATOM 7657 O O . GLU C 1 79 ? -88.233 -4.497 224.383 1.00 34.45 59 GLU C O 1
ATOM 7663 N N . ALA C 1 80 ? -87.799 -2.385 225.064 1.00 34.61 60 ALA C N 1
ATOM 7664 C CA . ALA C 1 80 ? -87.616 -1.866 223.712 1.00 33.00 60 ALA C CA 1
ATOM 7665 C C . ALA C 1 80 ? -86.383 -2.470 223.046 1.00 31.62 60 ALA C C 1
ATOM 7666 O O . ALA C 1 80 ? -86.445 -2.924 221.910 1.00 33.86 60 ALA C O 1
ATOM 7668 N N . VAL C 1 81 ? -85.266 -2.471 223.754 1.00 29.63 61 VAL C N 1
ATOM 7669 C CA . VAL C 1 81 ? -84.032 -3.023 223.194 1.00 32.89 61 VAL C CA 1
ATOM 7670 C C . VAL C 1 81 ? -84.189 -4.516 222.888 1.00 35.52 61 VAL C C 1
ATOM 7671 O O . VAL C 1 81 ? -83.799 -4.986 221.812 1.00 33.75 61 VAL C O 1
ATOM 7675 N N . VAL C 1 82 ? -84.773 -5.261 223.823 1.00 36.58 62 VAL C N 1
ATOM 7676 C CA . VAL C 1 82 ? -84.985 -6.697 223.600 1.00 36.76 62 VAL C CA 1
ATOM 7677 C C . VAL C 1 82 ? -85.893 -6.943 222.397 1.00 35.19 62 VAL C C 1
ATOM 7678 O O . VAL C 1 82 ? -85.627 -7.834 221.585 1.00 34.79 62 VAL C O 1
ATOM 7682 N N . ALA C 1 83 ? -86.945 -6.137 222.260 1.00 32.17 63 ALA C N 1
ATOM 7683 C CA . ALA C 1 83 ? -87.835 -6.272 221.113 1.00 35.72 63 ALA C CA 1
ATOM 7684 C C . ALA C 1 83 ? -87.098 -5.985 219.804 1.00 31.79 63 ALA C C 1
ATOM 7685 O O . ALA C 1 83 ? -87.356 -6.639 218.787 1.00 33.03 63 ALA C O 1
ATOM 7687 N N . ALA C 1 84 ? -86.192 -5.010 219.837 1.00 33.06 64 ALA C N 1
ATOM 7688 C CA . ALA C 1 84 ? -85.408 -4.646 218.650 1.00 31.59 64 ALA C CA 1
ATOM 7689 C C . ALA C 1 84 ? -84.423 -5.751 218.300 1.00 31.55 64 ALA C C 1
ATOM 7690 O O . ALA C 1 84 ? -84.179 -6.022 217.124 1.00 32.98 64 ALA C O 1
ATOM 7692 N N . GLN C 1 85 ? -83.834 -6.354 219.325 1.00 33.20 65 GLN C N 1
ATOM 7693 C CA . GLN C 1 85 ? -82.967 -7.516 219.120 1.00 36.21 65 GLN C CA 1
ATOM 7694 C C . GLN C 1 85 ? -83.754 -8.667 218.493 1.00 37.89 65 GLN C C 1
ATOM 7695 O O . GLN C 1 85 ? -83.297 -9.309 217.546 1.00 39.09 65 GLN C O 1
ATOM 7701 N N . ASN C 1 86 ? -84.952 -8.915 219.013 1.00 34.90 66 ASN C N 1
ATOM 7702 C CA . ASN C 1 86 ? -85.781 -10.004 218.516 1.00 35.70 66 ASN C CA 1
ATOM 7703 C C . ASN C 1 86 ? -86.285 -9.760 217.102 1.00 39.11 66 ASN C C 1
ATOM 7704 O O . ASN C 1 86 ? -86.359 -10.689 216.299 1.00 40.14 66 ASN C O 1
ATOM 7709 N N . ALA C 1 87 ? -86.615 -8.508 216.790 1.00 34.88 67 ALA C N 1
ATOM 7710 C CA . ALA C 1 87 ? -87.086 -8.167 215.455 1.00 34.43 67 ALA C CA 1
ATOM 7711 C C . ALA C 1 87 ? -86.023 -8.466 214.391 1.00 35.96 67 ALA C C 1
ATOM 7712 O O . ALA C 1 87 ? -86.358 -8.741 213.240 1.00 37.41 67 ALA C O 1
ATOM 7714 N N . LEU C 1 88 ? -84.750 -8.425 214.781 1.00 35.24 68 LEU C N 1
ATOM 7715 C CA . LEU C 1 88 ? -83.658 -8.750 213.856 1.00 38.61 68 LEU C CA 1
ATOM 7716 C C . LEU C 1 88 ? -83.757 -10.187 213.337 1.00 41.95 68 LEU C C 1
ATOM 7717 O O . LEU C 1 88 ? -83.243 -10.497 212.263 1.00 41.16 68 LEU C O 1
ATOM 7722 N N . LYS C 1 89 ? -84.437 -11.044 214.099 1.00 40.80 69 LYS C N 1
ATOM 7723 C CA . LYS C 1 89 ? -84.588 -12.457 213.756 1.00 43.40 69 LYS C CA 1
ATOM 7724 C C . LYS C 1 89 ? -85.937 -12.746 213.123 1.00 45.26 69 LYS C C 1
ATOM 7725 O O . LYS C 1 89 ? -86.250 -13.898 212.817 1.00 48.66 69 LYS C O 1
ATOM 7731 N N . GLY C 1 90 ? -86.737 -11.701 212.938 1.00 39.38 70 GLY C N 1
ATOM 7732 C CA . GLY C 1 90 ? -88.085 -11.847 212.425 1.00 39.14 70 GLY C CA 1
ATOM 7733 C C . GLY C 1 90 ? -88.161 -11.500 210.956 1.00 40.31 70 GLY C C 1
ATOM 7734 O O . GLY C 1 90 ? -87.134 -11.492 210.266 1.00 42.65 70 GLY C O 1
ATOM 7735 N N . PRO C 1 91 ? -89.378 -11.212 210.471 1.00 40.15 71 PRO C N 1
ATOM 7736 C CA . PRO C 1 91 ? -89.660 -10.906 209.065 1.00 40.04 71 PRO C CA 1
ATOM 7737 C C . PRO C 1 91 ? -88.785 -9.773 208.544 1.00 41.44 71 PRO C C 1
ATOM 7738 O O . PRO C 1 91 ? -88.404 -9.796 207.374 1.00 40.46 71 PRO C O 1
ATOM 7742 N N . TRP C 1 92 ? -88.480 -8.799 209.398 1.00 37.02 72 TRP C N 1
ATOM 7743 C CA . TRP C 1 92 ? -87.629 -7.679 208.998 1.00 36.32 72 TRP C CA 1
ATOM 7744 C C . TRP C 1 92 ? -86.263 -8.185 208.558 1.00 36.75 72 TRP C C 1
ATOM 7745 O O . TRP C 1 92 ? -85.708 -7.707 207.573 1.00 36.98 72 TRP C O 1
ATOM 7756 N N . GLY C 1 93 ? -85.731 -9.156 209.296 1.00 37.65 73 GLY C N 1
ATOM 7757 C CA . GLY C 1 93 ? -84.433 -9.731 208.996 1.00 37.61 73 GLY C CA 1
ATOM 7758 C C . GLY C 1 93 ? -84.365 -10.448 207.659 1.00 39.66 73 GLY C C 1
ATOM 7759 O O . GLY C 1 93 ? -83.301 -10.541 207.064 1.00 41.30 73 GLY C O 1
ATOM 7760 N N . LYS C 1 94 ? -85.503 -10.933 207.177 1.00 37.93 74 LYS C N 1
ATOM 7761 C CA . LYS C 1 94 ? -85.549 -11.762 205.975 1.00 38.80 74 LYS C CA 1
ATOM 7762 C C . LYS C 1 94 ? -85.872 -10.962 204.718 1.00 43.17 74 LYS C C 1
ATOM 7763 O O . LYS C 1 94 ? -85.858 -11.513 203.616 1.00 39.39 74 LYS C O 1
ATOM 7769 N N . LEU C 1 95 ? -86.201 -9.682 204.875 1.00 39.75 75 LEU C N 1
ATOM 7770 C CA . LEU C 1 95 ? -86.550 -8.849 203.724 1.00 38.81 75 LEU C CA 1
ATOM 7771 C C . LEU C 1 95 ? -85.347 -8.637 202.826 1.00 33.51 75 LEU C C 1
ATOM 7772 O O . LEU C 1 95 ? -84.248 -8.420 203.310 1.00 34.47 75 LEU C O 1
ATOM 7777 N N . SER C 1 96 ? -85.567 -8.669 201.518 1.00 36.81 76 SER C N 1
ATOM 7778 C CA . SER C 1 96 ? -84.514 -8.285 200.582 1.00 36.22 76 SER C CA 1
ATOM 7779 C C . SER C 1 96 ? -84.279 -6.782 200.707 1.00 37.08 76 SER C C 1
ATOM 7780 O O . SER C 1 96 ? -85.145 -6.034 201.196 1.00 33.85 76 SER C O 1
ATOM 7783 N N . VAL C 1 97 ? -83.110 -6.335 200.265 1.00 35.27 77 VAL C N 1
ATOM 7784 C CA . VAL C 1 97 ? -82.801 -4.914 200.295 1.00 36.44 77 VAL C CA 1
ATOM 7785 C C . VAL C 1 97 ? -83.820 -4.133 199.465 1.00 34.15 77 VAL C C 1
ATOM 7786 O O . VAL C 1 97 ? -84.223 -3.034 199.842 1.00 34.86 77 VAL C O 1
ATOM 7790 N N . GLN C 1 98 ? -84.248 -4.705 198.344 1.00 36.81 78 GLN C N 1
ATOM 7791 C CA . GLN C 1 98 ? -85.280 -4.066 197.527 1.00 36.43 78 GLN C CA 1
ATOM 7792 C C . GLN C 1 98 ? -86.602 -3.954 198.283 1.00 37.35 78 GLN C C 1
ATOM 7793 O O . GLN C 1 98 ? -87.270 -2.929 198.220 1.00 37.05 78 GLN C O 1
ATOM 7799 N N . ASP C 1 99 ? -86.986 -5.012 198.992 1.00 37.23 79 ASP C N 1
ATOM 7800 C CA . ASP C 1 99 ? -88.242 -4.975 199.742 1.00 35.07 79 ASP C CA 1
ATOM 7801 C C . ASP C 1 99 ? -88.145 -4.038 200.938 1.00 34.50 79 ASP C C 1
ATOM 7802 O O . ASP C 1 99 ? -89.109 -3.346 201.282 1.00 32.16 79 ASP C O 1
ATOM 7807 N N . ARG C 1 100 ? -86.970 -3.999 201.558 1.00 34.83 80 ARG C N 1
ATOM 7808 C CA . ARG C 1 100 ? -86.734 -3.077 202.656 1.00 33.43 80 ARG C CA 1
ATOM 7809 C C . ARG C 1 100 ? -86.835 -1.624 202.179 1.00 33.27 80 ARG C C 1
ATOM 7810 O O . ARG C 1 100 ? -87.484 -0.796 202.817 1.00 29.86 80 ARG C O 1
ATOM 7818 N N . ALA C 1 101 ? -86.195 -1.311 201.053 1.00 32.28 81 ALA C N 1
ATOM 7819 C CA . ALA C 1 101 ? -86.242 0.053 200.515 1.00 31.14 81 ALA C CA 1
ATOM 7820 C C . ALA C 1 101 ? -87.661 0.472 200.135 1.00 31.77 81 ALA C C 1
ATOM 7821 O O . ALA C 1 101 ? -88.048 1.619 200.342 1.00 29.69 81 ALA C O 1
ATOM 7823 N N . ALA C 1 102 ? -88.424 -0.466 199.574 1.00 30.78 82 ALA C N 1
ATOM 7824 C CA . ALA C 1 102 ? -89.808 -0.224 199.183 1.00 33.45 82 ALA C CA 1
ATOM 7825 C C . ALA C 1 102 ? -90.624 0.195 200.398 1.00 30.70 82 ALA C C 1
ATOM 7826 O O . ALA C 1 102 ? -91.427 1.123 200.330 1.00 35.12 82 ALA C O 1
ATOM 7828 N N . LEU C 1 103 ? -90.395 -0.491 201.510 1.00 30.84 83 LEU C N 1
ATOM 7829 C CA . LEU C 1 103 ? -91.122 -0.242 202.744 1.00 32.41 83 LEU C CA 1
ATOM 7830 C C . LEU C 1 103 ? -90.742 1.106 203.333 1.00 36.28 83 LEU C C 1
ATOM 7831 O O . LEU C 1 103 ? -91.576 1.802 203.927 1.00 29.38 83 LEU C O 1
ATOM 7836 N N . ILE C 1 104 ? -89.470 1.469 203.186 1.00 32.81 84 ILE C N 1
ATOM 7837 C CA . ILE C 1 104 ? -89.019 2.759 203.682 1.00 28.88 84 ILE C CA 1
ATOM 7838 C C . ILE C 1 104 ? -89.633 3.876 202.856 1.00 29.40 84 ILE C C 1
ATOM 7839 O O . ILE C 1 104 ? -90.006 4.921 203.399 1.00 32.25 84 ILE C O 1
ATOM 7844 N N . HIS C 1 105 ? -89.769 3.655 201.550 1.00 29.19 85 HIS C N 1
ATOM 7845 C CA . HIS C 1 105 ? -90.502 4.597 200.714 1.00 30.02 85 HIS C CA 1
ATOM 7846 C C . HIS C 1 105 ? -91.968 4.714 201.155 1.00 33.24 85 HIS C C 1
ATOM 7847 O O . HIS C 1 105 ? -92.562 5.789 201.065 1.00 31.93 85 HIS C O 1
ATOM 7854 N N . LYS C 1 106 ? -92.549 3.624 201.644 1.00 33.09 86 LYS C N 1
ATOM 7855 C CA . LYS C 1 106 ? -93.914 3.701 202.182 1.00 34.63 86 LYS C CA 1
ATOM 7856 C C . LYS C 1 106 ? -93.984 4.518 203.472 1.00 33.59 86 LYS C C 1
ATOM 7857 O O . LYS C 1 106 ? -94.967 5.224 203.710 1.00 34.00 86 LYS C O 1
ATOM 7863 N N . ILE C 1 107 ? -92.943 4.439 204.302 1.00 34.04 87 ILE C N 1
ATOM 7864 C CA . ILE C 1 107 ? -92.865 5.322 205.468 1.00 30.09 87 ILE C CA 1
ATOM 7865 C C . ILE C 1 107 ? -92.902 6.789 205.021 1.00 35.08 87 ILE C C 1
ATOM 7866 O O . ILE C 1 107 ? -93.676 7.590 205.550 1.00 32.98 87 ILE C O 1
ATOM 7871 N N . ALA C 1 108 ? -92.070 7.130 204.039 1.00 31.18 88 ALA C N 1
ATOM 7872 C CA . ALA C 1 108 ? -92.051 8.472 203.469 1.00 31.48 88 ALA C CA 1
ATOM 7873 C C . ALA C 1 108 ? -93.409 8.881 202.884 1.00 32.95 88 ALA C C 1
ATOM 7874 O O . ALA C 1 108 ? -93.863 10.008 203.082 1.00 33.33 88 ALA C O 1
ATOM 7876 N N . ASP C 1 109 ? -94.047 7.966 202.155 1.00 30.36 89 ASP C N 1
ATOM 7877 C CA . ASP C 1 109 ? -95.395 8.207 201.635 1.00 32.18 89 ASP C CA 1
ATOM 7878 C C . ASP C 1 109 ? -96.358 8.519 202.776 1.00 33.25 89 ASP C C 1
ATOM 7879 O O . ASP C 1 109 ? -97.224 9.380 202.647 1.00 35.78 89 ASP C O 1
ATOM 7884 N N . GLY C 1 110 ? -96.214 7.786 203.876 1.00 32.82 90 GLY C N 1
ATOM 7885 C CA . GLY C 1 110 ? -97.057 7.946 205.045 1.00 31.53 90 GLY C CA 1
ATOM 7886 C C . GLY C 1 110 ? -96.933 9.304 205.708 1.00 37.74 90 GLY C C 1
ATOM 7887 O O . GLY C 1 110 ? -97.923 9.838 206.231 1.00 34.63 90 GLY C O 1
ATOM 7888 N N . ILE C 1 111 ? -95.720 9.859 205.713 1.00 33.78 91 ILE C N 1
ATOM 7889 C CA . ILE C 1 111 ? -95.508 11.207 206.236 1.00 32.28 91 ILE C CA 1
ATOM 7890 C C . ILE C 1 111 ? -96.136 12.209 205.278 1.00 34.51 91 ILE C C 1
ATOM 7891 O O . ILE C 1 111 ? -96.814 13.144 205.707 1.00 35.57 91 ILE C O 1
ATOM 7896 N N . GLN C 1 112 ? -95.928 11.994 203.978 1.00 32.65 92 GLN C N 1
ATOM 7897 C CA . GLN C 1 112 ? -96.483 12.869 202.950 1.00 35.51 92 GLN C CA 1
ATOM 7898 C C . GLN C 1 112 ? -98.017 12.890 202.982 1.00 33.67 92 GLN C C 1
ATOM 7899 O O . GLN C 1 112 ? -98.637 13.937 202.786 1.00 35.31 92 GLN C O 1
ATOM 7905 N N . ALA C 1 113 ? -98.626 11.736 203.235 1.00 35.88 93 ALA C N 1
ATOM 7906 C CA . ALA C 1 113 ? -100.086 11.652 203.298 1.00 37.05 93 ALA C CA 1
ATOM 7907 C C . ALA C 1 113 ? -100.662 12.407 204.506 1.00 39.42 93 ALA C C 1
ATOM 7908 O O . ALA C 1 113 ? -101.821 12.848 204.483 1.00 38.34 93 ALA C O 1
ATOM 7910 N N . ARG C 1 114 ? -99.850 12.565 205.550 1.00 35.30 94 ARG C N 1
ATOM 7911 C CA . ARG C 1 114 ? -100.265 13.295 206.743 1.00 34.65 94 ARG C CA 1
ATOM 7912 C C . ARG C 1 114 ? -99.419 14.549 206.942 1.00 33.02 94 ARG C C 1
ATOM 7913 O O . ARG C 1 114 ? -99.133 14.945 208.072 1.00 32.73 94 ARG C O 1
ATOM 7921 N N . PHE C 1 115 ? -99.030 15.169 205.832 1.00 33.89 95 PHE C N 1
ATOM 7922 C CA . PHE C 1 115 ? -98.065 16.268 205.833 1.00 32.96 95 PHE C CA 1
ATOM 7923 C C . PHE C 1 115 ? -98.419 17.377 206.829 1.00 34.05 95 PHE C C 1
ATOM 7924 O O . PHE C 1 115 ? -97.605 17.753 207.674 1.00 29.30 95 PHE C O 1
ATOM 7932 N N . GLU C 1 116 ? -99.643 17.886 206.740 1.00 36.71 96 GLU C N 1
ATOM 7933 C CA . GLU C 1 116 ? -100.057 19.015 207.574 1.00 37.29 96 GLU C CA 1
ATOM 7934 C C . GLU C 1 116 ? -100.137 18.688 209.066 1.00 32.36 96 GLU C C 1
ATOM 7935 O O . GLU C 1 116 ? -99.905 19.564 209.903 1.00 35.52 96 GLU C O 1
ATOM 7941 N N . GLU C 1 117 ? -100.444 17.436 209.395 1.00 32.58 97 GLU C N 1
ATOM 7942 C CA . GLU C 1 117 ? -100.412 16.975 210.785 1.00 32.66 97 GLU C CA 1
ATOM 7943 C C . GLU C 1 117 ? -99.006 17.035 211.356 1.00 33.12 97 GLU C C 1
ATOM 7944 O O . GLU C 1 117 ? -98.799 17.428 212.507 1.00 29.13 97 GLU C O 1
ATOM 7950 N N . PHE C 1 118 ? -98.033 16.603 210.558 1.00 32.39 98 PHE C N 1
ATOM 7951 C CA . PHE C 1 118 ? -96.635 16.711 210.962 1.00 30.49 98 PHE C CA 1
ATOM 7952 C C . PHE C 1 118 ? -96.211 18.169 211.145 1.00 28.34 98 PHE C C 1
ATOM 7953 O O . PHE C 1 118 ? -95.500 18.501 212.096 1.00 29.37 98 PHE C O 1
ATOM 7961 N N . VAL C 1 119 ? -96.645 19.032 210.232 1.00 29.14 99 VAL C N 1
ATOM 7962 C CA . VAL C 1 119 ? -96.362 20.460 210.344 1.00 31.22 99 VAL C CA 1
ATOM 7963 C C . VAL C 1 119 ? -96.905 20.981 211.672 1.00 31.52 99 VAL C C 1
ATOM 7964 O O . VAL C 1 119 ? -96.191 21.629 212.435 1.00 29.96 99 VAL C O 1
ATOM 7968 N N . ALA C 1 120 ? -98.160 20.649 211.956 1.00 32.50 100 ALA C N 1
ATOM 7969 C CA . ALA C 1 120 ? -98.817 21.132 213.162 1.00 32.83 100 ALA C CA 1
ATOM 7970 C C . ALA C 1 120 ? -98.081 20.641 214.393 1.00 30.73 100 ALA C C 1
ATOM 7971 O O . ALA C 1 120 ? -97.877 21.393 215.341 1.00 32.44 100 ALA C O 1
ATOM 7973 N N . ALA C 1 121 ? -97.671 19.374 214.367 1.00 32.19 101 ALA C N 1
ATOM 7974 C CA . ALA C 1 121 ? -96.901 18.785 215.463 1.00 30.50 101 ALA C CA 1
ATOM 7975 C C . ALA C 1 121 ? -95.571 19.484 215.727 1.00 32.32 101 ALA C C 1
ATOM 7976 O O . ALA C 1 121 ? -95.228 19.774 216.879 1.00 30.70 101 ALA C O 1
ATOM 7978 N N . GLU C 1 122 ? -94.796 19.716 214.666 1.00 28.59 102 GLU C N 1
ATOM 7979 C CA . GLU C 1 122 ? -93.498 20.361 214.815 1.00 31.17 102 GLU C CA 1
ATOM 7980 C C . GLU C 1 122 ? -93.669 21.786 215.331 1.00 31.04 102 GLU C C 1
ATOM 7981 O O . GLU C 1 122 ? -92.912 22.252 216.186 1.00 29.37 102 GLU C O 1
ATOM 7987 N N . VAL C 1 123 ? -94.662 22.475 214.783 1.00 27.79 103 VAL C N 1
ATOM 7988 C CA . VAL C 1 123 ? -94.891 23.871 215.127 1.00 30.03 103 VAL C CA 1
ATOM 7989 C C . VAL C 1 123 ? -95.332 23.990 216.591 1.00 29.70 103 VAL C C 1
ATOM 7990 O O . VAL C 1 123 ? -94.838 24.844 217.337 1.00 30.31 103 VAL C O 1
ATOM 7994 N N . ALA C 1 124 ? -96.237 23.111 217.007 1.00 31.35 104 ALA C N 1
ATOM 7995 C CA . ALA C 1 124 ? -96.731 23.133 218.385 1.00 33.66 104 ALA C CA 1
ATOM 7996 C C . ALA C 1 124 ? -95.592 23.041 219.399 1.00 31.95 104 ALA C C 1
ATOM 7997 O O . ALA C 1 124 ? -95.506 23.849 220.320 1.00 29.17 104 ALA C O 1
ATOM 7999 N N . ASP C 1 125 ? -94.699 22.069 219.209 1.00 31.63 105 ASP C N 1
ATOM 8000 C CA . ASP C 1 125 ? -93.603 21.854 220.144 1.00 30.54 105 ASP C CA 1
ATOM 8001 C C . ASP C 1 125 ? -92.588 22.991 220.167 1.00 30.75 105 ASP C C 1
ATOM 8002 O O . ASP C 1 125 ? -91.996 23.278 221.190 1.00 32.47 105 ASP C O 1
ATOM 8007 N N . THR C 1 126 ? -92.345 23.624 219.029 1.00 29.87 106 THR C N 1
ATOM 8008 C CA . THR C 1 126 ? -91.147 24.443 218.914 1.00 30.04 106 THR C CA 1
ATOM 8009 C C . THR C 1 126 ? -91.426 25.913 218.698 1.00 28.62 106 THR C C 1
ATOM 8010 O O . THR C 1 126 ? -90.562 26.748 218.956 1.00 27.09 106 THR C O 1
ATOM 8014 N N . GLY C 1 127 ? -92.616 26.215 218.192 1.00 26.93 107 GLY C N 1
ATOM 8015 C CA . GLY C 1 127 ? -92.957 27.581 217.840 1.00 28.46 107 GLY C CA 1
ATOM 8016 C C . GLY C 1 127 ? -92.315 28.041 216.542 1.00 31.14 107 GLY C C 1
ATOM 8017 O O . GLY C 1 127 ? -92.323 29.234 216.235 1.00 30.15 107 GLY C O 1
ATOM 8018 N N . ARG C 1 128 ? -91.744 27.117 215.769 1.00 29.31 108 ARG C N 1
ATOM 8019 C CA . ARG C 1 128 ? -91.163 27.523 214.487 1.00 31.90 108 ARG C CA 1
ATOM 8020 C C . ARG C 1 128 ? -92.249 28.024 213.538 1.00 29.12 108 ARG C C 1
ATOM 8021 O O . ARG C 1 128 ? -93.376 27.540 213.572 1.00 31.98 108 ARG C O 1
ATOM 8029 N N . PRO C 1 129 ? -91.919 29.022 212.705 1.00 32.52 109 PRO C N 1
ATOM 8030 C CA . PRO C 1 129 ? -92.886 29.509 211.716 1.00 31.77 109 PRO C CA 1
ATOM 8031 C C . PRO C 1 129 ? -93.441 28.371 210.879 1.00 32.89 109 PRO C C 1
ATOM 8032 O O . PRO C 1 129 ? -92.672 27.482 210.488 1.00 32.80 109 PRO C O 1
ATOM 8036 N N . VAL C 1 130 ? -94.746 28.393 210.616 1.00 32.47 110 VAL C N 1
ATOM 8037 C CA . VAL C 1 130 ? -95.385 27.344 209.834 1.00 31.75 110 VAL C CA 1
ATOM 8038 C C . VAL C 1 130 ? -94.700 27.219 208.472 1.00 37.07 110 VAL C C 1
ATOM 8039 O O . VAL C 1 130 ? -94.517 26.111 207.953 1.00 30.76 110 VAL C O 1
ATOM 8043 N N . HIS C 1 131 ? -94.288 28.351 207.908 1.00 35.46 111 HIS C N 1
ATOM 8044 C CA . HIS C 1 131 ? -93.624 28.322 206.609 1.00 36.11 111 HIS C CA 1
ATOM 8045 C C . HIS C 1 131 ? -92.316 27.534 206.631 1.00 36.06 111 HIS C C 1
ATOM 8046 O O . HIS C 1 131 ? -92.027 26.794 205.692 1.00 39.13 111 HIS C O 1
ATOM 8053 N N . GLN C 1 132 ? -91.521 27.703 207.686 1.00 33.51 112 GLN C N 1
ATOM 8054 C CA . GLN C 1 132 ? -90.274 26.955 207.825 1.00 35.38 112 GLN C CA 1
ATOM 8055 C C . GLN C 1 132 ? -90.587 25.473 207.928 1.00 36.02 112 GLN C C 1
ATOM 8056 O O . GLN C 1 132 ? -89.952 24.654 207.275 1.00 34.44 112 GLN C O 1
ATOM 8062 N N . ALA C 1 133 ? -91.576 25.133 208.749 1.00 30.93 113 ALA C N 1
ATOM 8063 C CA . ALA C 1 133 ? -91.938 23.736 208.942 1.00 30.30 113 ALA C CA 1
ATOM 8064 C C . ALA C 1 133 ? -92.372 23.104 207.625 1.00 32.37 113 ALA C C 1
ATOM 8065 O O . ALA C 1 133 ? -92.036 21.955 207.333 1.00 30.61 113 ALA C O 1
ATOM 8067 N N . ARG C 1 134 ? -93.109 23.865 206.823 1.00 30.42 114 ARG C N 1
ATOM 8068 C CA . ARG C 1 134 ? -93.615 23.365 205.543 1.00 32.72 114 ARG C CA 1
ATOM 8069 C C . ARG C 1 134 ? -92.528 23.231 204.483 1.00 33.85 114 ARG C C 1
ATOM 8070 O O . ARG C 1 134 ? -92.661 22.428 203.560 1.00 34.64 114 ARG C O 1
ATOM 8078 N N . THR C 1 135 ? -91.472 24.029 204.595 1.00 36.66 115 THR C N 1
ATOM 8079 C CA . THR C 1 135 ? -90.446 24.072 203.552 1.00 36.94 115 THR C CA 1
ATOM 8080 C C . THR C 1 135 ? -89.125 23.400 203.930 1.00 38.13 115 THR C C 1
ATOM 8081 O O . THR C 1 135 ? -88.481 22.776 203.085 1.00 40.15 115 THR C O 1
ATOM 8085 N N . LEU C 1 136 ? -88.713 23.524 205.185 1.00 35.53 116 LEU C N 1
ATOM 8086 C CA . LEU C 1 136 ? -87.477 22.883 205.632 1.00 39.01 116 LEU C CA 1
ATOM 8087 C C . LEU C 1 136 ? -87.739 21.565 206.354 1.00 38.34 116 LEU C C 1
ATOM 8088 O O . LEU C 1 136 ? -87.292 20.514 205.901 1.00 37.15 116 LEU C O 1
ATOM 8093 N N . ASP C 1 137 ? -88.477 21.626 207.464 1.00 33.88 117 ASP C N 1
ATOM 8094 C CA . ASP C 1 137 ? -88.523 20.518 208.423 1.00 33.81 117 ASP C CA 1
ATOM 8095 C C . ASP C 1 137 ? -89.174 19.239 207.905 1.00 33.14 117 ASP C C 1
ATOM 8096 O O . ASP C 1 137 ? -88.542 18.174 207.885 1.00 32.49 117 ASP C O 1
ATOM 8101 N N . ILE C 1 138 ? -90.434 19.332 207.502 1.00 32.13 118 ILE C N 1
ATOM 8102 C CA . ILE C 1 138 ? -91.144 18.136 207.071 1.00 29.18 118 ILE C CA 1
ATOM 8103 C C . ILE C 1 138 ? -90.633 17.579 205.737 1.00 29.57 118 ILE C C 1
ATOM 8104 O O . ILE C 1 138 ? -90.444 16.377 205.623 1.00 28.69 118 ILE C O 1
ATOM 8109 N N . PRO C 1 139 ? -90.403 18.441 204.725 1.00 31.41 119 PRO C N 1
ATOM 8110 C CA . PRO C 1 139 ? -89.887 17.850 203.481 1.00 32.03 119 PRO C CA 1
ATOM 8111 C C . PRO C 1 139 ? -88.533 17.172 203.658 1.00 28.82 119 PRO C C 1
ATOM 8112 O O . PRO C 1 139 ? -88.261 16.201 202.950 1.00 28.87 119 PRO C O 1
ATOM 8116 N N . ARG C 1 140 ? -87.706 17.665 204.580 1.00 29.76 120 ARG C N 1
ATOM 8117 C CA . ARG C 1 140 ? -86.393 17.055 204.799 1.00 30.01 120 ARG C CA 1
ATOM 8118 C C . ARG C 1 140 ? -86.548 15.693 205.441 1.00 31.35 120 ARG C C 1
ATOM 8119 O O . ARG C 1 140 ? -85.766 14.785 205.166 1.00 28.50 120 ARG C O 1
ATOM 8127 N N . ALA C 1 141 ? -87.535 15.557 206.327 1.00 27.95 121 ALA C N 1
ATOM 8128 C CA . ALA C 1 141 ? -87.780 14.279 206.977 1.00 27.25 121 ALA C CA 1
ATOM 8129 C C . ALA C 1 141 ? -88.167 13.234 205.939 1.00 27.78 121 ALA C C 1
ATOM 8130 O O . ALA C 1 141 ? -87.697 12.092 205.981 1.00 29.85 121 ALA C O 1
ATOM 8132 N N . ILE C 1 142 ? -89.014 13.631 204.997 1.00 26.54 122 ILE C N 1
ATOM 8133 C CA . ILE C 1 142 ? -89.404 12.744 203.905 1.00 28.55 122 ILE C CA 1
ATOM 8134 C C . ILE C 1 142 ? -88.183 12.427 203.026 1.00 29.15 122 ILE C C 1
ATOM 8135 O O . ILE C 1 142 ? -87.916 11.260 202.692 1.00 28.66 122 ILE C O 1
ATOM 8140 N N . ALA C 1 143 ? -87.423 13.461 202.684 1.00 26.12 123 ALA C N 1
ATOM 8141 C CA . ALA C 1 143 ? -86.235 13.282 201.847 1.00 26.44 123 ALA C CA 1
ATOM 8142 C C . ALA C 1 143 ? -85.215 12.369 202.527 1.00 27.94 123 ALA C C 1
ATOM 8143 O O . ALA C 1 143 ? -84.507 11.615 201.856 1.00 27.40 123 ALA C O 1
ATOM 8145 N N . ASN C 1 144 ? -85.138 12.433 203.854 1.00 24.99 124 ASN C N 1
ATOM 8146 C CA . ASN C 1 144 ? -84.212 11.562 204.579 1.00 26.16 124 ASN C CA 1
ATOM 8147 C C . ASN C 1 144 ? -84.530 10.089 204.322 1.00 25.78 124 ASN C C 1
ATOM 8148 O O . ASN C 1 144 ? -83.631 9.282 204.053 1.00 25.81 124 ASN C O 1
ATOM 8153 N N . PHE C 1 145 ? -85.807 9.737 204.408 1.00 25.46 125 PHE C N 1
ATOM 8154 C CA . PHE C 1 145 ? -86.196 8.352 204.177 1.00 25.88 125 PHE C CA 1
ATOM 8155 C C . PHE C 1 145 ? -85.977 7.927 202.728 1.00 30.11 125 PHE C C 1
ATOM 8156 O O . PHE C 1 145 ? -85.428 6.854 202.472 1.00 29.16 125 PHE C O 1
ATOM 8164 N N . ARG C 1 146 ? -86.395 8.767 201.783 1.00 28.86 126 ARG C N 1
ATOM 8165 C CA . ARG C 1 146 ? -86.282 8.414 200.368 1.00 30.10 126 ARG C CA 1
ATOM 8166 C C . ARG C 1 146 ? -84.818 8.290 199.930 1.00 30.78 126 ARG C C 1
ATOM 8167 O O . ARG C 1 146 ? -84.444 7.358 199.199 1.00 29.37 126 ARG C O 1
ATOM 8175 N N . THR C 1 147 ? -83.983 9.214 200.387 1.00 27.80 127 THR C N 1
ATOM 8176 C CA . THR C 1 147 ? -82.590 9.216 199.951 1.00 27.59 127 THR C CA 1
ATOM 8177 C C . THR C 1 147 ? -81.829 8.001 200.449 1.00 26.53 127 THR C C 1
ATOM 8178 O O . THR C 1 147 ? -81.067 7.379 199.705 1.00 27.34 127 THR C O 1
ATOM 8182 N N . PHE C 1 148 ? -82.014 7.649 201.713 1.00 28.40 128 PHE C N 1
ATOM 8183 C CA . PHE C 1 148 ? -81.304 6.482 202.225 1.00 25.75 128 PHE C CA 1
ATOM 8184 C C . PHE C 1 148 ? -81.892 5.170 201.711 1.00 30.68 128 PHE C C 1
ATOM 8185 O O . PHE C 1 148 ? -81.161 4.187 201.542 1.00 28.56 128 PHE C O 1
ATOM 8193 N N . ALA C 1 149 ? -83.197 5.153 201.438 1.00 27.66 129 ALA C N 1
ATOM 8194 C CA . ALA C 1 149 ? -83.777 3.991 200.757 1.00 28.97 129 ALA C CA 1
ATOM 8195 C C . ALA C 1 149 ? -83.093 3.809 199.394 1.00 29.82 129 ALA C C 1
ATOM 8196 O O . ALA C 1 149 ? -82.733 2.699 199.022 1.00 29.55 129 ALA C O 1
ATOM 8198 N N . ASP C 1 150 ? -82.927 4.906 198.658 1.00 28.17 130 ASP C N 1
ATOM 8199 C CA . ASP C 1 150 ? -82.329 4.840 197.328 1.00 30.16 130 ASP C CA 1
ATOM 8200 C C . ASP C 1 150 ? -80.866 4.393 197.411 1.00 32.05 130 ASP C C 1
ATOM 8201 O O . ASP C 1 150 ? -80.415 3.557 196.622 1.00 28.73 130 ASP C O 1
ATOM 8206 N N . LEU C 1 151 ? -80.129 4.951 198.372 1.00 30.65 131 LEU C N 1
ATOM 8207 C CA . LEU C 1 151 ? -78.736 4.569 198.592 1.00 31.86 131 LEU C CA 1
ATOM 8208 C C . LEU C 1 151 ? -78.624 3.086 198.953 1.00 32.18 131 LEU C C 1
ATOM 8209 O O . LEU C 1 151 ? -77.715 2.400 198.505 1.00 30.41 131 LEU C O 1
ATOM 8214 N N . ALA C 1 152 ? -79.553 2.587 199.762 1.00 30.83 132 ALA C N 1
ATOM 8215 C CA . ALA C 1 152 ? -79.531 1.172 200.120 1.00 33.76 132 ALA C CA 1
ATOM 8216 C C . ALA C 1 152 ? -79.665 0.300 198.878 1.00 36.05 132 ALA C C 1
ATOM 8217 O O . ALA C 1 152 ? -78.995 -0.720 198.754 1.00 39.23 132 ALA C O 1
ATOM 8219 N N . LYS C 1 153 ? -80.529 0.723 197.965 1.00 32.98 133 LYS C N 1
ATOM 8220 C CA . LYS C 1 153 ? -80.799 -0.004 196.734 1.00 35.33 133 LYS C CA 1
ATOM 8221 C C . LYS C 1 153 ? -79.608 -0.025 195.798 1.00 35.11 133 LYS C C 1
ATOM 8222 O O . LYS C 1 153 ? -79.372 -1.015 195.113 1.00 37.58 133 LYS C O 1
ATOM 8228 N N . THR C 1 154 ? -78.867 1.075 195.749 1.00 28.46 134 THR C N 1
ATOM 8229 C CA . THR C 1 154 ? -77.826 1.214 194.730 1.00 29.72 134 THR C CA 1
ATOM 8230 C C . THR C 1 154 ? -76.412 0.932 195.232 1.00 33.76 134 THR C C 1
ATOM 8231 O O . THR C 1 154 ? -75.514 0.689 194.437 1.00 33.72 134 THR C O 1
ATOM 8235 N N . SER C 1 155 ? -76.209 0.964 196.542 1.00 30.86 135 SER C N 1
ATOM 8236 C CA . SER C 1 155 ? -74.860 0.814 197.078 1.00 29.54 135 SER C CA 1
ATOM 8237 C C . SER C 1 155 ? -74.316 -0.605 196.902 1.00 29.73 135 SER C C 1
ATOM 8238 O O . SER C 1 155 ? -75.065 -1.575 196.952 1.00 31.19 135 SER C O 1
ATOM 8241 N N . HIS C 1 156 ? -73.009 -0.707 196.688 1.00 28.60 136 HIS C N 1
ATOM 8242 C CA . HIS C 1 156 ? -72.340 -1.999 196.635 1.00 29.42 136 HIS C CA 1
ATOM 8243 C C . HIS C 1 156 ? -71.041 -1.977 197.421 1.00 28.21 136 HIS C C 1
ATOM 8244 O O . HIS C 1 156 ? -70.682 -0.970 198.038 1.00 26.18 136 HIS C O 1
ATOM 8251 N N . THR C 1 157 ? -70.329 -3.098 197.397 1.00 22.97 137 THR C N 1
ATOM 8252 C CA . THR C 1 157 ? -69.103 -3.208 198.167 1.00 26.55 137 THR C CA 1
ATOM 8253 C C . THR C 1 157 ? -67.948 -3.641 197.257 1.00 29.93 137 THR C C 1
ATOM 8254 O O . THR C 1 157 ? -68.041 -3.537 196.035 1.00 25.84 137 THR C O 1
ATOM 8258 N N . ASP C 1 158 ? -66.881 -4.145 197.855 1.00 27.44 138 ASP C N 1
ATOM 8259 C CA . ASP C 1 158 ? -65.608 -4.281 197.139 1.00 28.95 138 ASP C CA 1
ATOM 8260 C C . ASP C 1 158 ? -65.124 -5.710 196.962 1.00 26.96 138 ASP C C 1
ATOM 8261 O O . ASP C 1 158 ? -65.466 -6.612 197.732 1.00 28.32 138 ASP C O 1
ATOM 8266 N N . LEU C 1 159 ? -64.319 -5.893 195.920 1.00 24.93 139 LEU C N 1
ATOM 8267 C CA . LEU C 1 159 ? -63.705 -7.179 195.600 1.00 25.95 139 LEU C CA 1
ATOM 8268 C C . LEU C 1 159 ? -62.219 -6.895 195.440 1.00 27.10 139 LEU C C 1
ATOM 8269 O O . LEU C 1 159 ? -61.838 -6.001 194.690 1.00 26.94 139 LEU C O 1
ATOM 8274 N N . PHE C 1 160 ? -61.389 -7.660 196.152 1.00 25.50 140 PHE C N 1
ATOM 8275 C CA . PHE C 1 160 ? -59.942 -7.542 196.066 1.00 29.36 140 PHE C CA 1
ATOM 8276 C C . PHE C 1 160 ? -59.400 -8.914 195.731 1.00 29.82 140 PHE C C 1
ATOM 8277 O O . PHE C 1 160 ? -59.741 -9.888 196.396 1.00 28.62 140 PHE C O 1
ATOM 8285 N N . GLU C 1 161 ? -58.578 -8.996 194.689 1.00 28.90 141 GLU C N 1
ATOM 8286 C CA . GLU C 1 161 ? -57.892 -10.241 194.361 1.00 31.26 141 GLU C CA 1
ATOM 8287 C C . GLU C 1 161 ? -56.447 -10.167 194.820 1.00 30.49 141 GLU C C 1
ATOM 8288 O O . GLU C 1 161 ? -55.823 -9.109 194.765 1.00 28.09 141 GLU C O 1
ATOM 8294 N N . MET C 1 162 ? -55.903 -11.296 195.246 1.00 30.25 142 MET C N 1
ATOM 8295 C CA . MET C 1 162 ? -54.500 -11.326 195.639 1.00 32.84 142 MET C CA 1
ATOM 8296 C C . MET C 1 162 ? -53.881 -12.650 195.229 1.00 32.47 142 MET C C 1
ATOM 8297 O O . MET C 1 162 ? -54.584 -13.646 195.049 1.00 28.70 142 MET C O 1
ATOM 8302 N N . SER C 1 163 ? -52.561 -12.651 195.069 1.00 32.09 143 SER C N 1
ATOM 8303 C CA . SER C 1 163 ? -51.844 -13.886 194.788 1.00 31.32 143 SER C CA 1
ATOM 8304 C C . SER C 1 163 ? -51.387 -14.538 196.072 1.00 33.94 143 SER C C 1
ATOM 8305 O O . SER C 1 163 ? -51.222 -13.869 197.091 1.00 34.92 143 SER C O 1
ATOM 8308 N N . THR C 1 164 ? -51.183 -15.851 196.014 1.00 32.67 144 THR C N 1
ATOM 8309 C CA . THR C 1 164 ? -50.711 -16.606 197.168 1.00 38.39 144 THR C CA 1
ATOM 8310 C C . THR C 1 164 ? -49.497 -17.463 196.815 1.00 42.30 144 THR C C 1
ATOM 8311 O O . THR C 1 164 ? -49.219 -17.704 195.634 1.00 44.38 144 THR C O 1
ATOM 8315 N N . SER C 1 165 ? -48.793 -17.919 197.849 1.00 42.21 145 SER C N 1
ATOM 8316 C CA . SER C 1 165 ? -47.598 -18.754 197.697 1.00 46.10 145 SER C CA 1
ATOM 8317 C C . SER C 1 165 ? -47.790 -19.955 196.763 1.00 47.18 145 SER C C 1
ATOM 8318 O O . SER C 1 165 ? -46.897 -20.286 195.979 1.00 49.98 145 SER C O 1
ATOM 8321 N N . ASP C 1 166 ? -48.953 -20.598 196.837 1.00 44.90 146 ASP C N 1
ATOM 8322 C CA . ASP C 1 166 ? -49.200 -21.808 196.051 1.00 43.40 146 ASP C CA 1
ATOM 8323 C C . ASP C 1 166 ? -49.642 -21.552 194.602 1.00 43.77 146 ASP C C 1
ATOM 8324 O O . ASP C 1 166 ? -49.850 -22.495 193.836 1.00 47.30 146 ASP C O 1
ATOM 8329 N N . GLY C 1 167 ? -49.790 -20.282 194.234 1.00 42.21 147 GLY C N 1
ATOM 8330 C CA . GLY C 1 167 ? -50.117 -19.921 192.865 1.00 42.78 147 GLY C CA 1
ATOM 8331 C C . GLY C 1 167 ? -51.590 -19.970 192.487 1.00 43.10 147 GLY C C 1
ATOM 8332 O O . GLY C 1 167 ? -51.941 -19.699 191.336 1.00 43.72 147 GLY C O 1
ATOM 8333 N N . SER C 1 168 ? -52.456 -20.294 193.447 1.00 41.49 148 SER C N 1
ATOM 8334 C CA . SER C 1 168 ? -53.894 -20.402 193.184 1.00 39.03 148 SER C CA 1
ATOM 8335 C C . SER C 1 168 ? -54.680 -19.122 193.497 1.00 40.76 148 SER C C 1
ATOM 8336 O O . SER C 1 168 ? -55.786 -18.922 192.988 1.00 41.47 148 SER C O 1
ATOM 8339 N N . GLY C 1 169 ? -54.119 -18.277 194.351 1.00 33.59 149 GLY C N 1
ATOM 8340 C CA . GLY C 1 169 ? -54.710 -16.988 194.650 1.00 33.13 149 GLY C CA 1
ATOM 8341 C C . GLY C 1 169 ? -55.807 -17.023 195.698 1.00 32.23 149 GLY C C 1
ATOM 8342 O O . GLY C 1 169 ? -56.186 -18.078 196.209 1.00 31.96 149 GLY C O 1
ATOM 8343 N N . ALA C 1 170 ? -56.306 -15.841 196.034 1.00 30.24 150 ALA C N 1
ATOM 8344 C CA . ALA C 1 170 ? -57.420 -15.728 196.961 1.00 29.38 150 ALA C CA 1
ATOM 8345 C C . ALA C 1 170 ? -58.294 -14.550 196.559 1.00 30.40 150 ALA C C 1
ATOM 8346 O O . ALA C 1 170 ? -57.860 -13.676 195.806 1.00 30.38 150 ALA C O 1
ATOM 8348 N N . LEU C 1 171 ? -59.528 -14.550 197.057 1.00 26.91 151 LEU C N 1
ATOM 8349 C CA . LEU C 1 171 ? -60.496 -13.487 196.809 1.00 28.05 151 LEU C CA 1
ATOM 8350 C C . LEU C 1 171 ? -60.884 -12.916 198.163 1.00 30.17 151 LEU C C 1
ATOM 8351 O O . LEU C 1 171 ? -61.206 -13.676 199.073 1.00 29.61 151 LEU C O 1
ATOM 8356 N N . ASN C 1 172 ? -60.845 -11.596 198.302 1.00 27.71 152 ASN C N 1
ATOM 8357 C CA . ASN C 1 172 ? -61.444 -10.944 199.452 1.00 27.93 152 ASN C CA 1
ATOM 8358 C C . ASN C 1 172 ? -62.609 -10.097 198.979 1.00 28.33 152 ASN C C 1
ATOM 8359 O O . ASN C 1 172 ? -62.450 -9.260 198.090 1.00 28.01 152 ASN C O 1
ATOM 8364 N N . TYR C 1 173 ? -63.781 -10.302 199.565 1.00 23.39 153 TYR C N 1
ATOM 8365 C CA . TYR C 1 173 ? -64.886 -9.436 199.237 1.00 22.10 153 TYR C CA 1
ATOM 8366 C C . TYR C 1 173 ? -65.512 -8.913 200.507 1.00 24.50 153 TYR C C 1
ATOM 8367 O O . TYR C 1 173 ? -65.457 -9.560 201.547 1.00 23.84 153 TYR C O 1
ATOM 8376 N N . THR C 1 174 ? -66.049 -7.705 200.435 1.00 22.69 154 THR C N 1
ATOM 8377 C CA . THR C 1 174 ? -66.700 -7.137 201.612 1.00 26.09 154 THR C CA 1
ATOM 8378 C C . THR C 1 174 ? -68.197 -7.154 201.468 1.00 27.25 154 THR C C 1
ATOM 8379 O O . THR C 1 174 ? -68.727 -7.165 200.359 1.00 27.42 154 THR C O 1
ATOM 8383 N N . VAL C 1 175 ? -68.892 -7.193 202.600 1.00 25.09 155 VAL C N 1
ATOM 8384 C CA . VAL C 1 175 ? -70.332 -7.058 202.580 1.00 25.88 155 VAL C CA 1
ATOM 8385 C C . VAL C 1 175 ? -70.722 -6.059 203.652 1.00 25.36 155 VAL C C 1
ATOM 8386 O O . VAL C 1 175 ? -69.975 -5.845 204.611 1.00 26.73 155 VAL C O 1
ATOM 8390 N N . ARG C 1 176 ? -71.880 -5.438 203.463 1.00 27.01 156 ARG C N 1
ATOM 8391 C CA . ARG C 1 176 ? -72.487 -4.609 204.483 1.00 26.92 156 ARG C CA 1
ATOM 8392 C C . ARG C 1 176 ? -73.649 -5.391 205.066 1.00 27.35 156 ARG C C 1
ATOM 8393 O O . ARG C 1 176 ? -74.534 -5.819 204.339 1.00 30.40 156 ARG C O 1
ATOM 8401 N N . LYS C 1 177 ? -73.642 -5.561 206.375 1.00 26.64 157 LYS C N 1
ATOM 8402 C CA . LYS C 1 177 ? -74.733 -6.236 207.062 1.00 28.96 157 LYS C CA 1
ATOM 8403 C C . LYS C 1 177 ? -75.286 -5.268 208.096 1.00 29.24 157 LYS C C 1
ATOM 8404 O O . LYS C 1 177 ? -74.611 -4.304 208.447 1.00 26.35 157 LYS C O 1
ATOM 8410 N N . PRO C 1 178 ? -76.506 -5.521 208.600 1.00 26.43 158 PRO C N 1
ATOM 8411 C CA . PRO C 1 178 ? -76.984 -4.672 209.698 1.00 28.59 158 PRO C CA 1
ATOM 8412 C C . PRO C 1 178 ? -75.993 -4.686 210.848 1.00 30.53 158 PRO C C 1
ATOM 8413 O O . PRO C 1 178 ? -75.416 -5.730 211.112 1.00 31.77 158 PRO C O 1
ATOM 8417 N N . LEU C 1 179 ? -75.780 -3.551 211.503 1.00 27.47 159 LEU C N 1
ATOM 8418 C CA . LEU C 1 179 ? -74.937 -3.502 212.687 1.00 27.58 159 LEU C CA 1
ATOM 8419 C C . LEU C 1 179 ? -75.647 -4.183 213.857 1.00 31.93 159 LEU C C 1
ATOM 8420 O O . LEU C 1 179 ? -75.023 -4.862 214.673 1.00 29.46 159 LEU C O 1
ATOM 8425 N N . GLY C 1 180 ? -76.956 -3.979 213.952 1.00 30.05 160 GLY C N 1
ATOM 8426 C CA . GLY C 1 180 ? -77.727 -4.569 215.036 1.00 32.39 160 GLY C CA 1
ATOM 8427 C C . GLY C 1 180 ? -78.835 -3.635 215.492 1.00 29.88 160 GLY C C 1
ATOM 8428 O O . GLY C 1 180 ? -79.641 -3.181 214.682 1.00 29.31 160 GLY C O 1
ATOM 8429 N N . VAL C 1 181 ? -78.873 -3.354 216.789 1.00 28.20 161 VAL C N 1
ATOM 8430 C CA . VAL C 1 181 ? -79.838 -2.397 217.330 1.00 29.84 161 VAL C CA 1
ATOM 8431 C C . VAL C 1 181 ? -79.165 -1.045 217.466 1.00 25.05 161 VAL C C 1
ATOM 8432 O O . VAL C 1 181 ? -78.143 -0.912 218.141 1.00 27.72 161 VAL C O 1
ATOM 8436 N N . ILE C 1 182 ? -79.740 -0.034 216.820 1.00 27.00 162 ILE C N 1
ATOM 8437 C CA . ILE C 1 182 ? -79.172 1.306 216.876 1.00 25.81 162 ILE C CA 1
ATOM 8438 C C . ILE C 1 182 ? -79.936 2.143 217.891 1.00 24.48 162 ILE C C 1
ATOM 8439 O O . ILE C 1 182 ? -81.143 2.273 217.776 1.00 26.93 162 ILE C O 1
ATOM 8444 N N . GLY C 1 183 ? -79.237 2.684 218.877 1.00 26.75 163 GLY C N 1
ATOM 8445 C CA . GLY C 1 183 ? -79.848 3.634 219.786 1.00 26.28 163 GLY C CA 1
ATOM 8446 C C . GLY C 1 183 ? -79.703 5.020 219.190 1.00 27.31 163 GLY C C 1
ATOM 8447 O O . GLY C 1 183 ? -78.599 5.432 218.829 1.00 27.02 163 GLY C O 1
ATOM 8448 N N . VAL C 1 184 ? -80.817 5.735 219.089 1.00 26.04 164 VAL C N 1
ATOM 8449 C CA . VAL C 1 184 ? -80.830 7.075 218.526 1.00 26.97 164 VAL C CA 1
ATOM 8450 C C . VAL C 1 184 ? -81.285 8.035 219.598 1.00 29.23 164 VAL C C 1
ATOM 8451 O O . VAL C 1 184 ? -82.346 7.834 220.208 1.00 28.77 164 VAL C O 1
ATOM 8455 N N . ILE C 1 185 ? -80.485 9.067 219.842 1.00 26.55 165 ILE C N 1
ATOM 8456 C CA . ILE C 1 185 ? -80.887 10.146 220.746 1.00 26.80 165 ILE C CA 1
ATOM 8457 C C . ILE C 1 185 ? -80.774 11.479 220.022 1.00 30.47 165 ILE C C 1
ATOM 8458 O O . ILE C 1 185 ? -79.694 11.845 219.552 1.00 27.82 165 ILE C O 1
ATOM 8463 N N . SER C 1 186 ? -81.886 12.209 219.927 1.00 29.27 166 SER C N 1
ATOM 8464 C CA . SER C 1 186 ? -81.906 13.433 219.114 1.00 28.08 166 SER C CA 1
ATOM 8465 C C . SER C 1 186 ? -82.295 14.686 219.917 1.00 30.52 166 SER C C 1
ATOM 8466 O O . SER C 1 186 ? -82.867 14.581 221.010 1.00 30.06 166 SER C O 1
ATOM 8469 N N . PRO C 1 187 ? -81.968 15.877 219.388 1.00 29.13 167 PRO C N 1
ATOM 8470 C CA . PRO C 1 187 ? -82.248 17.105 220.141 1.00 26.69 167 PRO C CA 1
ATOM 8471 C C . PRO C 1 187 ? -83.481 17.852 219.634 1.00 26.31 167 PRO C C 1
ATOM 8472 O O . PRO C 1 187 ? -84.202 17.380 218.747 1.00 26.94 167 PRO C O 1
ATOM 8476 N N . TRP C 1 188 ? -83.719 19.032 220.201 1.00 28.46 168 TRP C N 1
ATOM 8477 C CA . TRP C 1 188 ? -84.945 19.768 219.921 1.00 30.08 168 TRP C CA 1
ATOM 8478 C C . TRP C 1 188 ? -84.775 20.813 218.825 1.00 32.19 168 TRP C C 1
ATOM 8479 O O . TRP C 1 188 ? -85.745 21.471 218.449 1.00 30.06 168 TRP C O 1
ATOM 8490 N N . ALA C 1 189 ? -83.562 20.946 218.297 1.00 28.41 169 ALA C N 1
ATOM 8491 C CA . ALA C 1 189 ? -83.278 22.002 217.317 1.00 30.08 169 ALA C CA 1
ATOM 8492 C C . ALA C 1 189 ? -84.096 21.863 216.029 1.00 30.33 169 ALA C C 1
ATOM 8493 O O . ALA C 1 189 ? -84.844 22.755 215.643 1.00 35.38 169 ALA C O 1
ATOM 8495 N N . LEU C 1 190 ? -83.962 20.746 215.349 1.00 30.40 170 LEU C N 1
ATOM 8496 C CA . LEU C 1 190 ? -84.829 20.507 214.201 1.00 32.74 170 LEU C CA 1
ATOM 8497 C C . LEU C 1 190 ? -85.332 19.114 214.439 1.00 29.35 170 LEU C C 1
ATOM 8498 O O . LEU C 1 190 ? -84.753 18.157 213.939 1.00 28.92 170 LEU C O 1
ATOM 8503 N N . PRO C 1 191 ? -86.389 18.988 215.257 1.00 28.90 171 PRO C N 1
ATOM 8504 C CA . PRO C 1 191 ? -86.792 17.705 215.846 1.00 28.28 171 PRO C CA 1
ATOM 8505 C C . PRO C 1 191 ? -87.005 16.569 214.857 1.00 26.66 171 PRO C C 1
ATOM 8506 O O . PRO C 1 191 ? -86.338 15.544 214.983 1.00 27.17 171 PRO C O 1
ATOM 8510 N N . LEU C 1 192 ? -87.922 16.711 213.908 1.00 26.59 172 LEU C N 1
ATOM 8511 C CA . LEU C 1 192 ? -88.174 15.592 213.003 1.00 29.28 172 LEU C CA 1
ATOM 8512 C C . LEU C 1 192 ? -87.027 15.400 212.007 1.00 26.53 172 LEU C C 1
ATOM 8513 O O . LEU C 1 192 ? -86.682 14.273 211.665 1.00 27.33 172 LEU C O 1
ATOM 8518 N N . LEU C 1 193 ? -86.441 16.506 211.551 1.00 26.01 173 LEU C N 1
ATOM 8519 C CA . LEU C 1 193 ? -85.324 16.428 210.599 1.00 25.12 173 LEU C CA 1
ATOM 8520 C C . LEU C 1 193 ? -84.178 15.612 211.196 1.00 25.40 173 LEU C C 1
ATOM 8521 O O . LEU C 1 193 ? -83.668 14.674 210.572 1.00 26.98 173 LEU C O 1
ATOM 8526 N N . LEU C 1 194 ? -83.773 15.959 212.410 1.00 25.23 174 LEU C N 1
ATOM 8527 C CA . LEU C 1 194 ? -82.643 15.290 213.038 1.00 27.51 174 LEU C CA 1
ATOM 8528 C C . LEU C 1 194 ? -82.970 13.865 213.448 1.00 29.16 174 LEU C C 1
ATOM 8529 O O . LEU C 1 194 ? -82.123 12.975 213.345 1.00 28.51 174 LEU C O 1
ATOM 8534 N N . PHE C 1 195 ? -84.193 13.652 213.923 1.00 27.47 175 PHE C N 1
ATOM 8535 C CA . PHE C 1 195 ? -84.643 12.312 214.296 1.00 26.02 175 PHE C CA 1
ATOM 8536 C C . PHE C 1 195 ? -84.557 11.371 213.083 1.00 25.03 175 PHE C C 1
ATOM 8537 O O . PHE C 1 195 ? -83.954 10.298 213.157 1.00 28.18 175 PHE C O 1
ATOM 8545 N N . THR C 1 196 ? -85.144 11.781 211.967 1.00 26.08 176 THR C N 1
ATOM 8546 C CA . THR C 1 196 ? -85.184 10.949 210.762 1.00 24.62 176 THR C CA 1
ATOM 8547 C C . THR C 1 196 ? -83.815 10.842 210.076 1.00 24.45 176 THR C C 1
ATOM 8548 O O . THR C 1 196 ? -83.526 9.860 209.400 1.00 25.05 176 THR C O 1
ATOM 8552 N N . TRP C 1 197 ? -82.968 11.838 210.289 1.00 24.05 177 TRP C N 1
ATOM 8553 C CA . TRP C 1 197 ? -81.604 11.836 209.758 1.00 26.58 177 TRP C CA 1
ATOM 8554 C C . TRP C 1 197 ? -80.833 10.632 210.302 1.00 27.71 177 TRP C C 1
ATOM 8555 O O . TRP C 1 197 ? -79.928 10.107 209.648 1.00 26.43 177 TRP C O 1
ATOM 8566 N N . LYS C 1 198 ? -81.226 10.174 211.492 1.00 27.41 178 LYS C N 1
ATOM 8567 C CA . LYS C 1 198 ? -80.611 9.004 212.095 1.00 25.87 178 LYS C CA 1
ATOM 8568 C C . LYS C 1 198 ? -81.433 7.750 211.867 1.00 29.02 178 LYS C C 1
ATOM 8569 O O . LYS C 1 198 ? -80.873 6.691 211.566 1.00 26.72 178 LYS C O 1
ATOM 8575 N N . VAL C 1 199 ? -82.755 7.860 212.018 1.00 25.64 179 VAL C N 1
ATOM 8576 C CA . VAL C 1 199 ? -83.618 6.695 211.864 1.00 26.69 179 VAL C CA 1
ATOM 8577 C C . VAL C 1 199 ? -83.665 6.164 210.427 1.00 26.12 179 VAL C C 1
ATOM 8578 O O . VAL C 1 199 ? -83.663 4.950 210.216 1.00 25.29 179 VAL C O 1
ATOM 8582 N N . ALA C 1 200 ? -83.671 7.061 209.439 1.00 25.08 180 ALA C N 1
ATOM 8583 C CA . ALA C 1 200 ? -83.726 6.618 208.041 1.00 26.03 180 ALA C CA 1
ATOM 8584 C C . ALA C 1 200 ? -82.527 5.734 207.613 1.00 26.34 180 ALA C C 1
ATOM 8585 O O . ALA C 1 200 ? -82.739 4.627 207.112 1.00 27.11 180 ALA C O 1
ATOM 8587 N N . PRO C 1 201 ? -81.277 6.190 207.830 1.00 27.68 181 PRO C N 1
ATOM 8588 C CA . PRO C 1 201 ? -80.168 5.300 207.429 1.00 25.45 181 PRO C CA 1
ATOM 8589 C C . PRO C 1 201 ? -80.102 4.043 208.292 1.00 28.39 181 PRO C C 1
ATOM 8590 O O . PRO C 1 201 ? -79.738 2.975 207.791 1.00 24.50 181 PRO C O 1
ATOM 8594 N N . ALA C 1 202 ? -80.466 4.163 209.569 1.00 27.13 182 ALA C N 1
ATOM 8595 C CA . ALA C 1 202 ? -80.501 2.995 210.445 1.00 27.71 182 ALA C CA 1
ATOM 8596 C C . ALA C 1 202 ? -81.379 1.905 209.847 1.00 28.95 182 ALA C C 1
ATOM 8597 O O . ALA C 1 202 ? -80.938 0.758 209.704 1.00 28.25 182 ALA C O 1
ATOM 8599 N N . LEU C 1 203 ? -82.601 2.265 209.457 1.00 26.69 183 LEU C N 1
ATOM 8600 C CA . LEU C 1 203 ? -83.533 1.282 208.917 1.00 26.48 183 LEU C CA 1
ATOM 8601 C C . LEU C 1 203 ? -83.137 0.852 207.507 1.00 29.75 183 LEU C C 1
ATOM 8602 O O . LEU C 1 203 ? -83.274 -0.319 207.152 1.00 28.95 183 LEU C O 1
ATOM 8607 N N . ALA C 1 204 ? -82.631 1.785 206.707 1.00 26.94 184 ALA C N 1
ATOM 8608 C CA . ALA C 1 204 ? -82.210 1.449 205.342 1.00 29.36 184 ALA C CA 1
ATOM 8609 C C . ALA C 1 204 ? -81.111 0.380 205.327 1.00 30.40 184 ALA C C 1
ATOM 8610 O O . ALA C 1 204 ? -81.004 -0.408 204.384 1.00 28.90 184 ALA C O 1
ATOM 8612 N N . CYS C 1 205 ? -80.298 0.360 206.376 1.00 26.94 185 CYS C N 1
ATOM 8613 C CA . CYS C 1 205 ? -79.205 -0.591 206.469 1.00 25.55 185 CYS C CA 1
ATOM 8614 C C . CYS C 1 205 ? -79.642 -1.854 207.166 1.00 32.00 185 CYS C C 1
ATOM 8615 O O . CYS C 1 205 ? -78.817 -2.716 207.448 1.00 28.63 185 CYS C O 1
ATOM 8618 N N . GLY C 1 206 ? -80.933 -1.954 207.449 1.00 29.17 186 GLY C N 1
ATOM 8619 C CA . GLY C 1 206 ? -81.504 -3.187 207.967 1.00 29.93 186 GLY C CA 1
ATOM 8620 C C . GLY C 1 206 ? -81.414 -3.344 209.472 1.00 29.24 186 GLY C C 1
ATOM 8621 O O . GLY C 1 206 ? -81.699 -4.422 210.001 1.00 29.43 186 GLY C O 1
ATOM 8622 N N . ASN C 1 207 ? -81.018 -2.286 210.173 1.00 27.74 187 ASN C N 1
ATOM 8623 C CA . ASN C 1 207 ? -81.008 -2.332 211.630 1.00 30.82 187 ASN C CA 1
ATOM 8624 C C . ASN C 1 207 ? -82.414 -2.259 212.185 1.00 27.75 187 ASN C C 1
ATOM 8625 O O . ASN C 1 207 ? -83.371 -1.983 211.461 1.00 27.40 187 ASN C O 1
ATOM 8630 N N . THR C 1 208 ? -82.518 -2.523 213.480 1.00 28.17 188 THR C N 1
ATOM 8631 C CA . THR C 1 208 ? -83.697 -2.160 214.241 1.00 28.32 188 THR C CA 1
ATOM 8632 C C . THR C 1 208 ? -83.300 -1.009 215.155 1.00 27.62 188 THR C C 1
ATOM 8633 O O . THR C 1 208 ? -82.116 -0.730 215.345 1.00 26.61 188 THR C O 1
ATOM 8637 N N . VAL C 1 209 ? -84.287 -0.310 215.709 1.00 28.08 189 VAL C N 1
ATOM 8638 C CA . VAL C 1 209 ? -84.014 0.993 216.293 1.00 26.69 189 VAL C CA 1
ATOM 8639 C C . VAL C 1 209 ? -84.742 1.192 217.607 1.00 28.53 189 VAL C C 1
ATOM 8640 O O . VAL C 1 209 ? -85.890 0.789 217.746 1.00 27.34 189 VAL C O 1
ATOM 8644 N N . VAL C 1 210 ? -84.051 1.792 218.562 1.00 27.52 190 VAL C N 1
ATOM 8645 C CA . VAL C 1 210 ? -84.679 2.338 219.752 1.00 28.65 190 VAL C CA 1
ATOM 8646 C C . VAL C 1 210 ? -84.300 3.810 219.799 1.00 27.68 190 VAL C C 1
ATOM 8647 O O . VAL C 1 210 ? -83.120 4.147 219.918 1.00 28.82 190 VAL C O 1
ATOM 8651 N N . ALA C 1 211 ? -85.297 4.683 219.713 1.00 28.15 191 ALA C N 1
ATOM 8652 C CA . ALA C 1 211 ? -85.045 6.104 219.501 1.00 29.92 191 ALA C CA 1
ATOM 8653 C C . ALA C 1 211 ? -85.711 6.965 220.575 1.00 27.89 191 ALA C C 1
ATOM 8654 O O . ALA C 1 211 ? -86.877 6.754 220.904 1.00 29.28 191 ALA C O 1
ATOM 8656 N N . LYS C 1 212 ? -84.953 7.931 221.087 1.00 27.58 192 LYS C N 1
ATOM 8657 C CA . LYS C 1 212 ? -85.352 8.805 222.192 1.00 30.85 192 LYS C CA 1
ATOM 8658 C C . LYS C 1 212 ? -85.290 10.265 221.736 1.00 27.84 192 LYS C C 1
ATOM 8659 O O . LYS C 1 212 ? -84.204 10.849 221.690 1.00 30.76 192 LYS C O 1
ATOM 8665 N N . PRO C 1 213 ? -86.446 10.867 221.417 1.00 31.16 193 PRO C N 1
ATOM 8666 C CA . PRO C 1 213 ? -86.429 12.266 220.981 1.00 30.30 193 PRO C CA 1
ATOM 8667 C C . PRO C 1 213 ? -86.321 13.191 222.182 1.00 32.06 193 PRO C C 1
ATOM 8668 O O . PRO C 1 213 ? -86.481 12.760 223.330 1.00 30.42 193 PRO C O 1
ATOM 8672 N N . SER C 1 214 ? -86.034 14.459 221.927 1.00 28.12 194 SER C N 1
ATOM 8673 C CA . SER C 1 214 ? -85.899 15.412 223.007 1.00 29.08 194 SER C CA 1
ATOM 8674 C C . SER C 1 214 ? -87.225 15.552 223.743 1.00 25.57 194 SER C C 1
ATOM 8675 O O . SER C 1 214 ? -88.293 15.614 223.120 1.00 28.61 194 SER C O 1
ATOM 8678 N N . GLU C 1 215 ? -87.130 15.610 225.065 1.00 31.01 195 GLU C N 1
ATOM 8679 C CA . GLU C 1 215 ? -88.289 15.854 225.933 1.00 28.48 195 GLU C CA 1
ATOM 8680 C C . GLU C 1 215 ? -88.995 17.146 225.534 1.00 32.07 195 GLU C C 1
ATOM 8681 O O . GLU C 1 215 ? -90.202 17.297 225.745 1.00 32.19 195 GLU C O 1
ATOM 8687 N N . GLU C 1 216 ? -88.240 18.080 224.957 1.00 29.30 196 GLU C N 1
ATOM 8688 C CA . GLU C 1 216 ? -88.825 19.337 224.495 1.00 30.64 196 GLU C CA 1
ATOM 8689 C C . GLU C 1 216 ? -89.575 19.163 223.191 1.00 32.87 196 GLU C C 1
ATOM 8690 O O . GLU C 1 216 ? -90.383 19.979 222.850 1.00 33.02 196 GLU C O 1
ATOM 8696 N N . SER C 1 217 ? -89.318 18.127 222.420 1.00 27.90 197 SER C N 1
ATOM 8697 C CA . SER C 1 217 ? -90.008 18.051 221.132 1.00 29.81 197 SER C CA 1
ATOM 8698 C C . SER C 1 217 ? -90.412 16.637 220.776 1.00 30.66 197 SER C C 1
ATOM 8699 O O . SER C 1 217 ? -89.862 16.033 219.859 1.00 31.61 197 SER C O 1
ATOM 8702 N N . PRO C 1 218 ? -91.403 16.109 221.497 1.00 30.75 198 PRO C N 1
ATOM 8703 C CA . PRO C 1 218 ? -91.755 14.692 221.385 1.00 30.61 198 PRO C CA 1
ATOM 8704 C C . PRO C 1 218 ? -92.826 14.405 220.335 1.00 31.17 198 PRO C C 1
ATOM 8705 O O . PRO C 1 218 ? -92.984 13.249 219.965 1.00 31.78 198 PRO C O 1
ATOM 8709 N N . SER C 1 219 ? -93.539 15.423 219.850 1.00 27.55 199 SER C N 1
ATOM 8710 C CA . SER C 1 219 ? -94.750 15.171 219.062 1.00 29.67 199 SER C CA 1
ATOM 8711 C C . SER C 1 219 ? -94.546 14.577 217.673 1.00 31.78 199 SER C C 1
ATOM 8712 O O . SER C 1 219 ? -95.245 13.638 217.304 1.00 29.50 199 SER C O 1
ATOM 8715 N N . SER C 1 220 ? -93.626 15.123 216.881 1.00 27.56 200 SER C N 1
ATOM 8716 C CA . SER C 1 220 ? -93.518 14.607 215.520 1.00 26.86 200 SER C CA 1
ATOM 8717 C C . SER C 1 220 ? -92.990 13.166 215.523 1.00 23.34 200 SER C C 1
ATOM 8718 O O . SER C 1 220 ? -93.395 12.358 214.700 1.00 27.58 200 SER C O 1
ATOM 8721 N N . ALA C 1 221 ? -92.113 12.853 216.468 1.00 26.99 201 ALA C N 1
ATOM 8722 C CA . ALA C 1 221 ? -91.570 11.493 216.584 1.00 29.88 201 ALA C CA 1
ATOM 8723 C C . ALA C 1 221 ? -92.689 10.485 216.916 1.00 29.76 201 ALA C C 1
ATOM 8724 O O . ALA C 1 221 ? -92.688 9.342 216.444 1.00 30.16 201 ALA C O 1
ATOM 8726 N N . THR C 1 222 ? -93.644 10.916 217.731 1.00 29.02 202 THR C N 1
ATOM 8727 C CA . THR C 1 222 ? -94.795 10.075 218.056 1.00 25.67 202 THR C CA 1
ATOM 8728 C C . THR C 1 222 ? -95.698 9.855 216.840 1.00 29.72 202 THR C C 1
ATOM 8729 O O . THR C 1 222 ? -96.170 8.745 216.584 1.00 29.99 202 THR C O 1
ATOM 8733 N N . LEU C 1 223 ? -95.934 10.911 216.076 1.00 26.80 203 LEU C N 1
ATOM 8734 C CA . LEU C 1 223 ? -96.691 10.770 214.845 1.00 28.24 203 LEU C CA 1
ATOM 8735 C C . LEU C 1 223 ? -95.952 9.822 213.889 1.00 30.55 203 LEU C C 1
ATOM 8736 O O . LEU C 1 223 ? -96.579 9.021 213.193 1.00 28.26 203 LEU C O 1
ATOM 8741 N N . LEU C 1 224 ? -94.622 9.914 213.864 1.00 29.36 204 LEU C N 1
ATOM 8742 C CA . LEU C 1 224 ? -93.815 9.010 213.034 1.00 26.41 204 LEU C CA 1
ATOM 8743 C C . LEU C 1 224 ? -94.028 7.545 213.404 1.00 30.25 204 LEU C C 1
ATOM 8744 O O . LEU C 1 224 ? -94.161 6.692 212.525 1.00 30.25 204 LEU C O 1
ATOM 8749 N N . ALA C 1 225 ? -94.053 7.252 214.700 1.00 29.38 205 ALA C N 1
ATOM 8750 C CA . ALA C 1 225 ? -94.399 5.907 215.161 1.00 33.35 205 ALA C CA 1
ATOM 8751 C C . ALA C 1 225 ? -95.732 5.401 214.567 1.00 31.12 205 ALA C C 1
ATOM 8752 O O . ALA C 1 225 ? -95.851 4.236 214.193 1.00 30.26 205 ALA C O 1
ATOM 8754 N N . GLU C 1 226 ? -96.729 6.280 214.460 1.00 31.96 206 GLU C N 1
ATOM 8755 C CA . GLU C 1 226 ? -98.014 5.903 213.875 1.00 33.00 206 GLU C CA 1
ATOM 8756 C C . GLU C 1 226 ? -97.901 5.580 212.391 1.00 35.01 206 GLU C C 1
ATOM 8757 O O . GLU C 1 226 ? -98.555 4.676 211.884 1.00 32.40 206 GLU C O 1
ATOM 8763 N N . VAL C 1 227 ? -97.067 6.338 211.694 1.00 32.29 207 VAL C N 1
ATOM 8764 C CA . VAL C 1 227 ? -96.844 6.101 210.282 1.00 34.97 207 VAL C CA 1
ATOM 8765 C C . VAL C 1 227 ? -96.171 4.742 210.092 1.00 31.04 207 VAL C C 1
ATOM 8766 O O . VAL C 1 227 ? -96.531 3.988 209.189 1.00 35.42 207 VAL C O 1
ATOM 8770 N N . MET C 1 228 ? -95.219 4.428 210.965 1.00 31.71 208 MET C N 1
ATOM 8771 C CA . MET C 1 228 ? -94.494 3.156 210.881 1.00 29.91 208 MET C CA 1
ATOM 8772 C C . MET C 1 228 ? -95.490 2.035 211.072 1.00 33.83 208 MET C C 1
ATOM 8773 O O . MET C 1 228 ? -95.511 1.062 210.315 1.00 34.99 208 MET C O 1
ATOM 8778 N N . HIS C 1 229 ? -96.322 2.192 212.094 1.00 33.99 209 HIS C N 1
ATOM 8779 C CA . HIS C 1 229 ? -97.330 1.193 212.417 1.00 34.53 209 HIS C CA 1
ATOM 8780 C C . HIS C 1 229 ? -98.239 0.957 211.221 1.00 37.11 209 HIS C C 1
ATOM 8781 O O . HIS C 1 229 ? -98.426 -0.182 210.785 1.00 39.51 209 HIS C O 1
ATOM 8788 N N . ASP C 1 230 ? -98.792 2.034 210.681 1.00 35.44 210 ASP C N 1
ATOM 8789 C CA . ASP C 1 230 ? -99.735 1.920 209.570 1.00 41.33 210 ASP C CA 1
ATOM 8790 C C . ASP C 1 230 ? -99.086 1.419 208.280 1.00 39.99 210 ASP C C 1
ATOM 8791 O O . ASP C 1 230 ? -99.761 0.848 207.416 1.00 40.23 210 ASP C O 1
ATOM 8796 N N . ALA C 1 231 ? -97.780 1.637 208.152 1.00 36.37 211 ALA C N 1
ATOM 8797 C CA . ALA C 1 231 ? -97.040 1.191 206.971 1.00 38.40 211 ALA C CA 1
ATOM 8798 C C . ALA C 1 231 ? -96.742 -0.302 207.032 1.00 40.34 211 ALA C C 1
ATOM 8799 O O . ALA C 1 231 ? -96.326 -0.900 206.041 1.00 39.01 211 ALA C O 1
ATOM 8801 N N . GLY C 1 232 ? -96.939 -0.891 208.205 1.00 37.69 212 GLY C N 1
ATOM 8802 C CA . GLY C 1 232 ? -96.726 -2.311 208.386 1.00 41.64 212 GLY C CA 1
ATOM 8803 C C . GLY C 1 232 ? -95.291 -2.663 208.722 1.00 41.01 212 GLY C C 1
ATOM 8804 O O . GLY C 1 232 ? -94.860 -3.797 208.483 1.00 37.47 212 GLY C O 1
ATOM 8805 N N . VAL C 1 233 ? -94.544 -1.701 209.264 1.00 36.01 213 VAL C N 1
ATOM 8806 C CA . VAL C 1 233 ? -93.206 -1.997 209.769 1.00 34.54 213 VAL C CA 1
ATOM 8807 C C . VAL C 1 233 ? -93.381 -3.001 210.904 1.00 36.83 213 VAL C C 1
ATOM 8808 O O . VAL C 1 233 ? -94.148 -2.750 211.835 1.00 35.52 213 VAL C O 1
ATOM 8812 N N . PRO C 1 234 ? -92.707 -4.159 210.810 1.00 35.79 214 PRO C N 1
ATOM 8813 C CA . PRO C 1 234 ? -92.904 -5.242 211.786 1.00 36.48 214 PRO C CA 1
ATOM 8814 C C . PRO C 1 234 ? -92.591 -4.820 213.215 1.00 37.44 214 PRO C C 1
ATOM 8815 O O . PRO C 1 234 ? -91.709 -3.991 213.424 1.00 33.86 214 PRO C O 1
ATOM 8819 N N . PRO C 1 235 ? -93.299 -5.402 214.198 1.00 34.49 215 PRO C N 1
ATOM 8820 C CA . PRO C 1 235 ? -93.104 -5.042 215.608 1.00 34.09 215 PRO C CA 1
ATOM 8821 C C . PRO C 1 235 ? -91.664 -5.212 216.057 1.00 34.67 215 PRO C C 1
ATOM 8822 O O . PRO C 1 235 ? -91.019 -6.211 215.728 1.00 35.88 215 PRO C O 1
ATOM 8826 N N . GLY C 1 236 ? -91.164 -4.243 216.813 1.00 33.43 216 GLY C N 1
ATOM 8827 C CA . GLY C 1 236 ? -89.818 -4.308 217.340 1.00 33.48 216 GLY C CA 1
ATOM 8828 C C . GLY C 1 236 ? -88.784 -3.618 216.461 1.00 28.24 216 GLY C C 1
ATOM 8829 O O . GLY C 1 236 ? -87.711 -3.271 216.934 1.00 30.00 216 GLY C O 1
ATOM 8830 N N . VAL C 1 237 ? -89.106 -3.407 215.190 1.00 32.04 217 VAL C N 1
ATOM 8831 C CA . VAL C 1 237 ? -88.135 -2.809 214.262 1.00 29.91 217 VAL C CA 1
ATOM 8832 C C . VAL C 1 237 ? -87.878 -1.343 214.611 1.00 29.37 217 VAL C C 1
ATOM 8833 O O . VAL C 1 237 ? -86.730 -0.880 214.633 1.00 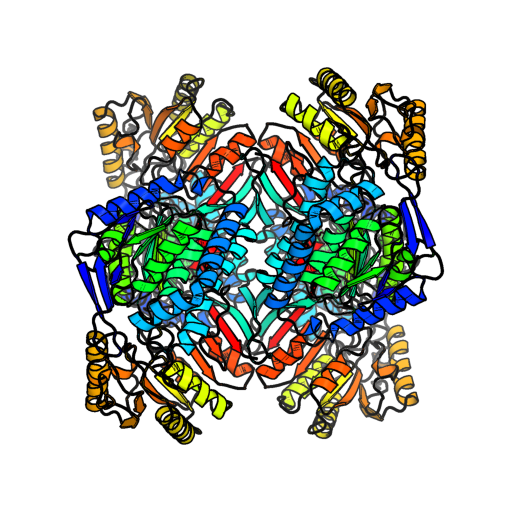30.13 217 VAL C O 1
ATOM 8837 N N . PHE C 1 238 ? -88.960 -0.616 214.877 1.00 27.96 218 PHE C N 1
ATOM 8838 C CA . PHE C 1 238 ? -88.872 0.777 215.304 1.00 30.80 218 PHE C CA 1
ATOM 8839 C C . PHE C 1 238 ? -89.552 0.943 216.653 1.00 30.19 218 PHE C C 1
ATOM 8840 O O . PHE C 1 238 ? -90.752 0.677 216.785 1.00 30.46 218 PHE C O 1
ATOM 8848 N N . ASN C 1 239 ? -88.776 1.378 217.640 1.00 28.84 219 ASN C N 1
ATOM 8849 C CA . ASN C 1 239 ? -89.289 1.635 218.977 1.00 31.70 219 ASN C CA 1
ATOM 8850 C C . ASN C 1 239 ? -89.008 3.062 219.406 1.00 31.43 219 ASN C C 1
ATOM 8851 O O . ASN C 1 239 ? -87.892 3.565 219.258 1.00 28.97 219 ASN C O 1
ATOM 8856 N N . LEU C 1 240 ? -90.043 3.709 219.932 1.00 30.48 220 LEU C N 1
ATOM 8857 C CA . LEU C 1 240 ? -89.947 5.084 220.401 1.00 30.32 220 LEU C CA 1
ATOM 8858 C C . LEU C 1 240 ? -90.039 5.108 221.920 1.00 31.72 220 LEU C C 1
ATOM 8859 O O . LEU C 1 240 ? -90.996 4.585 222.494 1.00 32.03 220 LEU C O 1
ATOM 8864 N N . ILE C 1 241 ? -89.049 5.696 222.573 1.00 29.97 221 ILE C N 1
ATOM 8865 C CA . ILE C 1 241 ? -89.094 5.862 224.025 1.00 31.08 221 ILE C CA 1
ATOM 8866 C C . ILE C 1 241 ? -88.974 7.349 224.375 1.00 33.85 221 ILE C C 1
ATOM 8867 O O . ILE C 1 241 ? -88.091 8.039 223.862 1.00 33.34 221 ILE C O 1
ATOM 8872 N N . HIS C 1 242 ? -89.859 7.843 225.240 1.00 30.23 222 HIS C N 1
ATOM 8873 C CA . HIS C 1 242 ? -89.810 9.242 225.670 1.00 30.73 222 HIS C CA 1
ATOM 8874 C C . HIS C 1 242 ? -89.116 9.390 227.007 1.00 34.91 222 HIS C C 1
ATOM 8875 O O . HIS C 1 242 ? -89.048 8.443 227.783 1.00 36.40 222 HIS C O 1
ATOM 8882 N N . GLY C 1 243 ? -88.601 10.586 227.273 1.00 31.01 223 GLY C N 1
ATOM 8883 C CA . GLY C 1 243 ? -87.981 10.865 228.547 1.00 29.98 223 GLY C CA 1
ATOM 8884 C C . GLY C 1 243 ? -86.904 11.921 228.475 1.00 32.92 223 GLY C C 1
ATOM 8885 O O . GLY C 1 243 ? -86.738 12.602 227.454 1.00 31.85 223 GLY C O 1
ATOM 8886 N N . PHE C 1 244 ? -86.160 12.050 229.565 1.00 31.69 224 PHE C N 1
ATOM 8887 C CA . PHE C 1 244 ? -85.074 13.010 229.655 1.00 34.93 224 PHE C CA 1
ATOM 8888 C C . PHE C 1 244 ? -83.734 12.320 229.402 1.00 33.11 224 PHE C C 1
ATOM 8889 O O . PHE C 1 244 ? -83.678 11.280 228.746 1.00 34.68 224 PHE C O 1
ATOM 8897 N N . GLY C 1 245 ? -82.656 12.898 229.910 1.00 32.31 225 GLY C N 1
ATOM 8898 C CA . GLY C 1 245 ? -81.344 12.337 229.673 1.00 35.06 225 GLY C CA 1
ATOM 8899 C C . GLY C 1 245 ? -80.833 11.596 230.887 1.00 36.20 225 GLY C C 1
ATOM 8900 O O . GLY C 1 245 ? -81.144 10.423 231.083 1.00 35.52 225 GLY C O 1
ATOM 8901 N N . LYS C 1 246 ? -80.039 12.292 231.693 1.00 33.90 226 LYS C N 1
ATOM 8902 C CA . LYS C 1 246 ? -79.561 11.770 232.964 1.00 38.62 226 LYS C CA 1
ATOM 8903 C C . LYS C 1 246 ? -80.718 11.212 233.787 1.00 41.68 226 LYS C C 1
ATOM 8904 O O . LYS C 1 246 ? -81.780 11.833 233.871 1.00 36.21 226 LYS C O 1
ATOM 8910 N N . ASP C 1 247 ? -80.514 10.024 234.352 1.00 38.43 227 ASP C N 1
ATOM 8911 C CA . ASP C 1 247 ? -81.496 9.377 235.220 1.00 38.75 227 ASP C CA 1
ATOM 8912 C C . ASP C 1 247 ? -82.839 9.119 234.544 1.00 41.25 227 ASP C C 1
ATOM 8913 O O . ASP C 1 247 ? -83.866 8.971 235.208 1.00 40.03 227 ASP C O 1
ATOM 8918 N N . SER C 1 248 ? -82.839 9.042 233.220 1.00 37.22 228 SER C N 1
ATOM 8919 C CA . SER C 1 248 ? -84.084 8.827 232.498 1.00 34.80 228 SER C CA 1
ATOM 8920 C C . SER C 1 248 ? -83.821 8.004 231.238 1.00 34.70 228 SER C C 1
ATOM 8921 O O . SER C 1 248 ? -82.749 7.392 231.103 1.00 37.31 228 SER C O 1
ATOM 8924 N N . ALA C 1 249 ? -84.786 8.004 230.323 1.00 32.15 229 ALA C N 1
ATOM 8925 C CA . ALA C 1 249 ? -84.751 7.126 229.147 1.00 33.14 229 ALA C CA 1
ATOM 8926 C C . ALA C 1 249 ? -83.462 7.236 228.329 1.00 35.34 229 ALA C C 1
ATOM 8927 O O . ALA C 1 249 ? -82.931 6.224 227.866 1.00 33.55 229 ALA C O 1
ATOM 8929 N N . GLY C 1 250 ? -82.952 8.455 228.170 1.00 33.66 230 GLY C N 1
ATOM 8930 C CA . GLY C 1 250 ? -81.724 8.668 227.415 1.00 32.04 230 GLY C CA 1
ATOM 8931 C C . GLY C 1 250 ? -80.543 7.938 228.038 1.00 37.26 230 GLY C C 1
ATOM 8932 O O . GLY C 1 250 ? -79.846 7.169 227.363 1.00 35.98 230 GLY C O 1
ATOM 8933 N N . GLU C 1 251 ? -80.314 8.176 229.328 1.00 33.68 231 GLU C N 1
ATOM 8934 C CA . GLU C 1 251 ? -79.234 7.498 230.038 1.00 39.04 231 GLU C CA 1
ATOM 8935 C C . GLU C 1 251 ? -79.359 5.975 229.962 1.00 36.52 231 GLU C C 1
ATOM 8936 O O . GLU C 1 251 ? -78.391 5.284 229.643 1.00 38.54 231 GLU C O 1
ATOM 8942 N N . PHE C 1 252 ? -80.552 5.463 230.255 1.00 35.58 232 PHE C N 1
ATOM 8943 C CA . PHE C 1 252 ? -80.798 4.023 230.260 1.00 35.92 232 PHE C CA 1
ATOM 8944 C C . PHE C 1 252 ? -80.457 3.408 228.904 1.00 39.11 232 PHE C C 1
ATOM 8945 O O . PHE C 1 252 ? -79.863 2.327 228.829 1.00 36.55 232 PHE C O 1
ATOM 8953 N N . LEU C 1 253 ? -80.833 4.099 227.830 1.00 33.39 233 LEU C N 1
ATOM 8954 C CA . LEU C 1 253 ? -80.547 3.590 226.495 1.00 33.95 233 LEU C CA 1
ATOM 8955 C C . LEU C 1 253 ? -79.036 3.483 226.269 1.00 33.79 233 LEU C C 1
ATOM 8956 O O . LEU C 1 253 ? -78.550 2.452 225.785 1.00 33.53 233 LEU C O 1
ATOM 8961 N N . THR C 1 254 ? -78.293 4.526 226.640 1.00 31.91 234 THR C N 1
ATOM 8962 C CA . THR C 1 254 ? -76.852 4.538 226.394 1.00 33.88 234 THR C CA 1
ATOM 8963 C C . THR C 1 254 ? -76.143 3.468 227.208 1.00 37.05 234 THR C C 1
ATOM 8964 O O . THR C 1 254 ? -75.064 3.015 226.839 1.00 35.02 234 THR C O 1
ATOM 8968 N N . GLN C 1 255 ? -76.746 3.063 228.318 1.00 35.71 235 GLN C N 1
ATOM 8969 C CA . GLN C 1 255 ? -76.083 2.088 229.186 1.00 38.53 235 GLN C CA 1
ATOM 8970 C C . GLN C 1 255 ? -76.532 0.646 228.959 1.00 39.49 235 GLN C C 1
ATOM 8971 O O . GLN C 1 255 ? -76.008 -0.273 229.587 1.00 36.77 235 GLN C O 1
ATOM 8977 N N . HIS C 1 256 ? -77.477 0.440 228.045 1.00 34.76 236 HIS C N 1
ATOM 8978 C CA . HIS C 1 256 ? -77.969 -0.910 227.772 1.00 34.81 236 HIS C CA 1
ATOM 8979 C C . HIS C 1 256 ? -76.978 -1.719 226.918 1.00 38.27 236 HIS C C 1
ATOM 8980 O O . HIS C 1 256 ? -76.525 -1.253 225.874 1.00 34.26 236 HIS C O 1
ATOM 8987 N N . PRO C 1 257 ? -76.638 -2.940 227.364 1.00 35.97 237 PRO C N 1
ATOM 8988 C CA . PRO C 1 257 ? -75.619 -3.743 226.669 1.00 35.17 237 PRO C CA 1
ATOM 8989 C C . PRO C 1 257 ? -76.129 -4.364 225.369 1.00 35.47 237 PRO C C 1
ATOM 8990 O O . PRO C 1 257 ? -75.346 -4.959 224.626 1.00 37.82 237 PRO C O 1
ATOM 8994 N N . GLY C 1 258 ? -77.417 -4.204 225.090 1.00 31.41 238 GLY C N 1
ATOM 8995 C CA . GLY C 1 258 ? -78.042 -4.844 223.950 1.00 33.81 238 GLY C CA 1
ATOM 8996 C C . GLY C 1 258 ? -78.017 -4.023 222.674 1.00 31.80 238 GLY C C 1
ATOM 8997 O O . GLY C 1 258 ? -78.331 -4.539 221.597 1.00 33.62 238 GLY C O 1
ATOM 8998 N N . ILE C 1 259 ? -77.660 -2.745 222.779 1.00 36.12 239 ILE C N 1
ATOM 8999 C CA . ILE C 1 259 ? -77.540 -1.917 221.574 1.00 32.95 239 ILE C CA 1
ATOM 9000 C C . ILE C 1 259 ? -76.209 -2.214 220.893 1.00 31.31 239 ILE C C 1
ATOM 9001 O O . ILE C 1 259 ? -75.306 -2.772 221.509 1.00 33.48 239 ILE C O 1
ATOM 9006 N N . SER C 1 260 ? -76.093 -1.845 219.622 1.00 28.05 240 SER C N 1
ATOM 9007 C CA . SER C 1 260 ? -74.849 -2.060 218.891 1.00 30.07 240 SER C CA 1
ATOM 9008 C C . SER C 1 260 ? -74.168 -0.731 218.615 1.00 31.47 240 SER C C 1
ATOM 9009 O O . SER C 1 260 ? -72.961 -0.683 218.391 1.00 28.67 240 SER C O 1
ATOM 9012 N N . ALA C 1 261 ? -74.944 0.350 218.637 1.00 29.14 241 ALA C N 1
ATOM 9013 C CA . ALA C 1 261 ? -74.390 1.666 218.360 1.00 26.13 241 ALA C CA 1
ATOM 9014 C C . ALA C 1 261 ? -75.227 2.741 219.027 1.00 23.51 241 ALA C C 1
ATOM 9015 O O . ALA C 1 261 ? -76.396 2.519 219.324 1.00 28.44 241 ALA C O 1
ATOM 9017 N N . LEU C 1 262 ? -74.614 3.896 219.250 1.00 25.43 242 LEU C N 1
ATOM 9018 C CA . LEU C 1 262 ? -75.338 5.072 219.734 1.00 25.60 242 LEU C CA 1
ATOM 9019 C C . LEU C 1 262 ? -74.972 6.238 218.820 1.00 26.25 242 LEU C C 1
ATOM 9020 O O . LEU C 1 262 ? -73.804 6.648 218.755 1.00 26.36 242 LEU C O 1
ATOM 9025 N N . THR C 1 263 ? -75.968 6.758 218.102 1.00 28.43 243 THR C N 1
ATOM 9026 C CA . THR C 1 263 ? -75.765 7.985 217.334 1.00 28.50 243 THR C CA 1
ATOM 9027 C C . THR C 1 263 ? -76.525 9.114 218.017 1.00 26.68 243 THR C C 1
ATOM 9028 O O . THR C 1 263 ? -77.645 8.924 218.495 1.00 27.14 243 THR C O 1
ATOM 9032 N N . PHE C 1 264 ? -75.899 10.286 218.065 1.00 29.96 244 PHE C N 1
ATOM 9033 C CA . PHE C 1 264 ? -76.353 11.376 218.924 1.00 28.45 244 PHE C CA 1
ATOM 9034 C C . PHE C 1 264 ? -76.045 12.726 218.306 1.00 29.93 244 PHE C C 1
ATOM 9035 O O . PHE C 1 264 ? -74.935 12.941 217.784 1.00 29.54 244 PHE C O 1
ATOM 9043 N N . THR C 1 265 ? -77.014 13.639 218.380 1.00 26.69 245 THR C N 1
ATOM 9044 C CA . THR C 1 265 ? -76.775 15.036 218.049 1.00 26.83 245 THR C CA 1
ATOM 9045 C C . THR C 1 265 ? -77.223 15.850 219.250 1.00 28.91 245 THR C C 1
ATOM 9046 O O . THR C 1 265 ? -78.292 15.607 219.795 1.00 28.38 245 THR C O 1
ATOM 9050 N N . GLY C 1 266 ? -76.381 16.770 219.698 1.00 30.19 246 GLY C N 1
ATOM 9051 C CA . GLY C 1 266 ? -76.731 17.606 220.835 1.00 30.71 246 GLY C CA 1
ATOM 9052 C C . GLY C 1 266 ? -75.527 18.325 221.390 1.00 30.63 246 GLY C C 1
ATOM 9053 O O . GLY C 1 266 ? -74.607 18.674 220.648 1.00 29.69 246 GLY C O 1
ATOM 9054 N N . GLU C 1 267 ? -75.522 18.540 222.703 1.00 30.61 247 GLU C N 1
ATOM 9055 C CA . GLU C 1 267 ? -74.469 19.316 223.348 1.00 32.07 247 GLU C CA 1
ATOM 9056 C C . GLU C 1 267 ? -73.162 18.526 223.451 1.00 31.83 247 GLU C C 1
ATOM 9057 O O . GLU C 1 267 ? -73.173 17.323 223.701 1.00 29.07 247 GLU C O 1
ATOM 9063 N N . SER C 1 268 ? -72.042 19.215 223.263 1.00 28.61 248 SER C N 1
ATOM 9064 C CA . SER C 1 268 ? -70.732 18.564 223.284 1.00 30.51 248 SER C CA 1
ATOM 9065 C C . SER C 1 268 ? -70.466 17.803 224.593 1.00 33.66 248 SER C C 1
ATOM 9066 O O . SER C 1 268 ? -70.086 16.624 224.572 1.00 32.05 248 SER C O 1
ATOM 9069 N N . LYS C 1 269 ? -70.706 18.445 225.734 1.00 32.86 249 LYS C N 1
ATOM 9070 C CA . LYS C 1 269 ? -70.463 17.758 227.009 1.00 36.82 249 LYS C CA 1
ATOM 9071 C C . LYS C 1 269 ? -71.337 16.498 227.167 1.00 34.83 249 LYS C C 1
ATOM 9072 O O . LYS C 1 269 ? -70.923 15.534 227.811 1.00 35.57 249 LYS C O 1
ATOM 9078 N N . THR C 1 270 ? -72.529 16.497 226.563 1.00 32.80 250 THR C N 1
ATOM 9079 C CA . THR C 1 270 ? -73.395 15.318 226.582 1.00 33.69 250 THR C CA 1
ATOM 9080 C C . THR C 1 270 ? -72.808 14.210 225.705 1.00 31.53 250 THR C C 1
ATOM 9081 O O . THR C 1 270 ? -72.898 13.021 226.028 1.00 29.89 250 THR C O 1
ATOM 9085 N N . GLY C 1 271 ? -72.212 14.605 224.587 1.00 28.15 251 GLY C N 1
ATOM 9086 C CA . GLY C 1 271 ? -71.467 13.653 223.773 1.00 29.59 251 GLY C CA 1
ATOM 9087 C C . GLY C 1 271 ? -70.394 12.933 224.578 1.00 32.01 251 GLY C C 1
ATOM 9088 O O . GLY C 1 271 ? -70.272 11.702 224.505 1.00 31.72 251 GLY C O 1
ATOM 9089 N N . SER C 1 272 ? -69.619 13.685 225.356 1.00 28.04 252 SER C N 1
ATOM 9090 C CA . SER C 1 272 ? -68.569 13.085 226.178 1.00 30.21 252 SER C CA 1
ATOM 9091 C C . SER C 1 272 ? -69.181 12.123 227.191 1.00 31.59 252 SER C C 1
ATOM 9092 O O . SER C 1 272 ? -68.630 11.048 227.460 1.00 31.63 252 SER C O 1
ATOM 9095 N N . THR C 1 273 ? -70.319 12.510 227.757 1.00 30.19 253 THR C N 1
ATOM 9096 C CA . THR C 1 273 ? -70.975 11.664 228.757 1.00 30.93 253 THR C CA 1
ATOM 9097 C C . THR C 1 273 ? -71.417 10.342 228.144 1.00 33.39 253 THR C C 1
ATOM 9098 O O . THR C 1 273 ? -71.231 9.274 228.732 1.00 34.12 253 THR C O 1
ATOM 9102 N N . ILE C 1 274 ? -72.004 10.417 226.952 1.00 29.70 254 ILE C N 1
ATOM 9103 C CA . ILE C 1 274 ? -72.476 9.229 226.262 1.00 31.04 254 ILE C CA 1
ATOM 9104 C C . ILE C 1 274 ? -71.309 8.328 225.833 1.00 30.99 254 ILE C C 1
ATOM 9105 O O . ILE C 1 274 ? -71.418 7.094 225.865 1.00 32.30 254 ILE C O 1
ATOM 9110 N N . MET C 1 275 ? -70.197 8.945 225.445 1.00 29.24 255 MET C N 1
ATOM 9111 C CA . MET C 1 275 ? -69.010 8.193 225.012 1.00 30.39 255 MET C CA 1
ATOM 9112 C C . MET C 1 275 ? -68.466 7.350 226.160 1.00 33.20 255 MET C C 1
ATOM 9113 O O . MET C 1 275 ? -68.069 6.196 225.964 1.00 32.23 255 MET C O 1
ATOM 9118 N N . LYS C 1 276 ? -68.469 7.922 227.361 1.00 32.23 256 LYS C N 1
ATOM 9119 C CA . LYS C 1 276 ? -68.063 7.181 228.558 1.00 34.74 256 LYS C CA 1
ATOM 9120 C C . LYS C 1 276 ? -69.065 6.071 228.893 1.00 34.58 256 LYS C C 1
ATOM 9121 O O . LYS C 1 276 ? -68.678 4.981 229.318 1.00 32.70 256 LYS C O 1
ATOM 9127 N N . ALA C 1 277 ? -70.352 6.363 228.720 1.00 31.44 257 ALA C N 1
ATOM 9128 C CA . ALA C 1 277 ? -71.415 5.410 229.062 1.00 34.03 257 ALA C CA 1
ATOM 9129 C C . ALA C 1 277 ? -71.387 4.121 228.224 1.00 34.98 257 ALA C C 1
ATOM 9130 O O . ALA C 1 277 ? -71.683 3.035 228.731 1.00 30.29 257 ALA C O 1
ATOM 9132 N N . VAL C 1 278 ? -71.061 4.242 226.940 1.00 28.90 258 VAL C N 1
ATOM 9133 C CA . VAL C 1 278 ? -71.056 3.077 226.056 1.00 29.95 258 VAL C CA 1
ATOM 9134 C C . VAL C 1 278 ? -69.692 2.383 226.015 1.00 33.29 258 VAL C C 1
ATOM 9135 O O . VAL C 1 278 ? -69.532 1.361 225.345 1.00 31.94 258 VAL C O 1
ATOM 9139 N N . ALA C 1 279 ? -68.717 2.938 226.728 1.00 30.98 259 ALA C N 1
ATOM 9140 C CA . ALA C 1 279 ? -67.325 2.502 226.601 1.00 31.85 259 ALA C CA 1
ATOM 9141 C C . ALA C 1 279 ? -67.077 1.052 227.017 1.00 33.92 259 ALA C C 1
ATOM 9142 O O . ALA C 1 279 ? -66.294 0.346 226.374 1.00 31.05 259 ALA C O 1
ATOM 9144 N N . ASP C 1 280 ? -67.736 0.614 228.090 1.00 33.29 260 ASP C N 1
ATOM 9145 C CA . ASP C 1 280 ? -67.540 -0.748 228.602 1.00 34.75 260 ASP C CA 1
ATOM 9146 C C . ASP C 1 280 ? -68.028 -1.794 227.610 1.00 33.72 260 ASP C C 1
ATOM 9147 O O . ASP C 1 280 ? -67.587 -2.940 227.638 1.00 36.57 260 ASP C O 1
ATOM 9152 N N . GLY C 1 281 ? -68.951 -1.398 226.743 1.00 30.25 261 GLY C N 1
ATOM 9153 C CA . GLY C 1 281 ? -69.411 -2.266 225.677 1.00 33.30 261 GLY C CA 1
ATOM 9154 C C . GLY C 1 281 ? -68.694 -2.044 224.348 1.00 30.51 261 GLY C C 1
ATOM 9155 O O . GLY C 1 281 ? -68.961 -2.763 223.391 1.00 33.24 261 GLY C O 1
ATOM 9156 N N . VAL C 1 282 ? -67.789 -1.069 224.295 1.00 29.72 262 VAL C N 1
ATOM 9157 C CA . VAL C 1 282 ? -67.122 -0.677 223.041 1.00 27.90 262 VAL C CA 1
ATOM 9158 C C . VAL C 1 282 ? -68.137 -0.478 221.899 1.00 29.36 262 VAL C C 1
ATOM 9159 O O . VAL C 1 282 ? -67.946 -0.952 220.789 1.00 29.43 262 VAL C O 1
ATOM 9163 N N . LYS C 1 283 ? -69.221 0.232 222.177 1.00 29.33 263 LYS C N 1
ATOM 9164 C CA . LYS C 1 283 ? -70.249 0.439 221.165 1.00 29.44 263 LYS C CA 1
ATOM 9165 C C . LYS C 1 283 ? -69.750 1.403 220.096 1.00 28.61 263 LYS C C 1
ATOM 9166 O O . LYS C 1 283 ? -68.993 2.325 220.392 1.00 29.45 263 LYS C O 1
ATOM 9172 N N . GLU C 1 284 ? -70.184 1.200 218.859 1.00 30.41 264 GLU C N 1
ATOM 9173 C CA . GLU C 1 284 ? -69.888 2.162 217.802 1.00 30.91 264 GLU C CA 1
ATOM 9174 C C . GLU C 1 284 ? -70.587 3.474 218.144 1.00 29.48 264 GLU C C 1
ATOM 9175 O O . GLU C 1 284 ? -71.700 3.460 218.655 1.00 26.55 264 GLU C O 1
ATOM 9181 N N . VAL C 1 285 ? -69.926 4.598 217.892 1.00 25.55 265 VAL C N 1
ATOM 9182 C CA . VAL C 1 285 ? -70.522 5.898 218.191 1.00 24.78 265 VAL C CA 1
ATOM 9183 C C . VAL C 1 285 ? -70.375 6.873 217.027 1.00 26.77 265 VAL C C 1
ATOM 9184 O O . VAL C 1 285 ? -69.429 6.797 216.235 1.00 27.40 265 VAL C O 1
ATOM 9188 N N . SER C 1 286 ? -71.316 7.801 216.944 1.00 28.86 266 SER C N 1
ATOM 9189 C CA . SER C 1 286 ? -71.285 8.841 215.921 1.00 28.67 266 SER C CA 1
ATOM 9190 C C . SER C 1 286 ? -71.912 10.066 216.562 1.00 27.91 266 SER C C 1
ATOM 9191 O O . SER C 1 286 ? -73.050 9.989 217.013 1.00 26.82 266 SER C O 1
ATOM 9194 N N . PHE C 1 287 ? -71.169 11.173 216.629 1.00 27.92 267 PHE C N 1
ATOM 9195 C CA . PHE C 1 287 ? -71.619 12.370 217.351 1.00 25.12 267 PHE C CA 1
ATOM 9196 C C . PHE C 1 287 ? -71.526 13.611 216.488 1.00 27.50 267 PHE C C 1
ATOM 9197 O O . PHE C 1 287 ? -70.481 13.870 215.876 1.00 26.52 267 PHE C O 1
ATOM 9205 N N . GLU C 1 288 ? -72.591 14.406 216.492 1.00 29.98 268 GLU C N 1
ATOM 9206 C CA . GLU C 1 288 ? -72.519 15.776 215.990 1.00 30.58 268 GLU C CA 1
ATOM 9207 C C . GLU C 1 288 ? -72.878 16.704 217.155 1.00 29.19 268 GLU C C 1
ATOM 9208 O O . GLU C 1 288 ? -73.952 16.576 217.750 1.00 28.24 268 GLU C O 1
ATOM 9214 N N . LEU C 1 289 ? -71.961 17.607 217.494 1.00 26.63 269 LEU C N 1
ATOM 9215 C CA . LEU C 1 289 ? -71.974 18.259 218.809 1.00 27.80 269 LEU C CA 1
ATOM 9216 C C . LEU C 1 289 ? -72.009 19.799 218.813 1.00 30.77 269 LEU C C 1
ATOM 9217 O O . LEU C 1 289 ? -71.555 20.447 219.768 1.00 32.73 269 LEU C O 1
ATOM 9222 N N . GLY C 1 290 ? -72.547 20.404 217.764 1.00 28.34 270 GLY C N 1
ATOM 9223 C CA . GLY C 1 290 ? -72.683 21.857 217.781 1.00 32.22 270 GLY C CA 1
ATOM 9224 C C . GLY C 1 290 ? -71.327 22.550 217.696 1.00 32.34 270 GLY C C 1
ATOM 9225 O O . GLY C 1 290 ? -70.317 21.906 217.415 1.00 31.04 270 GLY C O 1
ATOM 9226 N N . GLY C 1 291 ? -71.285 23.855 217.940 1.00 27.66 271 GLY C N 1
ATOM 9227 C CA . GLY C 1 291 ? -70.047 24.587 217.750 1.00 28.96 271 GLY C CA 1
ATOM 9228 C C . GLY C 1 291 ? -70.152 26.069 217.989 1.00 31.32 271 GLY C C 1
ATOM 9229 O O . GLY C 1 291 ? -71.106 26.544 218.603 1.00 30.56 271 GLY C O 1
ATOM 9230 N N . LYS C 1 292 ? -69.160 26.803 217.503 1.00 27.20 272 LYS C N 1
ATOM 9231 C CA . LYS C 1 292 ? -69.174 28.256 217.597 1.00 27.41 272 LYS C CA 1
ATOM 9232 C C . LYS C 1 292 ? -68.718 28.770 216.233 1.00 26.24 272 LYS C C 1
ATOM 9233 O O . LYS C 1 292 ? -67.587 29.225 216.055 1.00 26.72 272 LYS C O 1
ATOM 9239 N N . ASN C 1 293 ? -69.616 28.661 215.263 1.00 25.57 273 ASN C N 1
ATOM 9240 C CA . ASN C 1 293 ? -69.247 28.806 213.863 1.00 24.38 273 ASN C CA 1
ATOM 9241 C C . ASN C 1 293 ? -69.061 30.234 213.433 1.00 25.50 273 ASN C C 1
ATOM 9242 O O . ASN C 1 293 ? -69.766 31.125 213.901 1.00 27.68 273 ASN C O 1
ATOM 9247 N N . ALA C 1 294 ? -68.129 30.434 212.511 1.00 25.76 274 ALA C N 1
ATOM 9248 C CA . ALA C 1 294 ? -67.854 31.755 211.970 1.00 24.94 274 ALA C CA 1
ATOM 9249 C C . ALA C 1 294 ? -68.402 31.925 210.562 1.00 25.36 274 ALA C C 1
ATOM 9250 O O . ALA C 1 294 ? -68.456 30.972 209.785 1.00 26.02 274 ALA C O 1
ATOM 9252 N N . ALA C 1 295 ? -68.795 33.148 210.233 1.00 23.90 275 ALA C N 1
ATOM 9253 C CA . ALA C 1 295 ? -69.008 33.530 208.846 1.00 24.52 275 ALA C CA 1
ATOM 9254 C C . ALA C 1 295 ? -67.923 34.549 208.547 1.00 26.83 275 ALA C C 1
ATOM 9255 O O . ALA C 1 295 ? -67.564 35.346 209.419 1.00 25.71 275 ALA C O 1
ATOM 9257 N N . VAL C 1 296 ? -67.363 34.490 207.344 1.00 24.55 276 VAL C N 1
ATOM 9258 C CA . VAL C 1 296 ? -66.300 35.415 206.967 1.00 22.24 276 VAL C CA 1
ATOM 9259 C C . VAL C 1 296 ? -66.732 36.137 205.710 1.00 24.28 276 VAL C C 1
ATOM 9260 O O . VAL C 1 296 ? -67.123 35.503 204.728 1.00 24.25 276 VAL C O 1
ATOM 9264 N N . VAL C 1 297 ? -66.673 37.463 205.743 1.00 23.47 277 VAL C N 1
ATOM 9265 C CA . VAL C 1 297 ? -67.072 38.267 204.592 1.00 22.79 277 VAL C CA 1
ATOM 9266 C C . VAL C 1 297 ? -65.859 39.063 204.104 1.00 25.47 277 VAL C C 1
ATOM 9267 O O . VAL C 1 297 ? -65.408 39.992 204.771 1.00 25.99 277 VAL C O 1
ATOM 9271 N N . PHE C 1 298 ? -65.316 38.669 202.954 1.00 25.14 278 PHE C N 1
ATOM 9272 C CA . PHE C 1 298 ? -64.150 39.335 202.394 1.00 27.36 278 PHE C CA 1
ATOM 9273 C C . PHE C 1 298 ? -64.582 40.590 201.659 1.00 28.15 278 PHE C C 1
ATOM 9274 O O . PHE C 1 298 ? -65.750 40.750 201.331 1.00 25.31 278 PHE C O 1
ATOM 9282 N N . ALA C 1 299 ? -63.632 41.485 201.409 1.00 30.39 279 ALA C N 1
ATOM 9283 C CA . ALA C 1 299 ? -63.939 42.764 200.778 1.00 33.08 279 ALA C CA 1
ATOM 9284 C C . ALA C 1 299 ? -64.484 42.590 199.372 1.00 31.70 279 ALA C C 1
ATOM 9285 O O . ALA C 1 299 ? -65.166 43.469 198.858 1.00 34.59 279 ALA C O 1
ATOM 9287 N N . ASP C 1 300 ? -64.202 41.448 198.748 1.00 29.45 280 ASP C N 1
ATOM 9288 C CA . ASP C 1 300 ? -64.672 41.207 197.384 1.00 28.96 280 ASP C CA 1
ATOM 9289 C C . ASP C 1 300 ? -66.002 40.431 197.337 1.00 30.95 280 ASP C C 1
ATOM 9290 O O . ASP C 1 300 ? -66.470 40.028 196.271 1.00 33.14 280 ASP C O 1
ATOM 9295 N N . ALA C 1 301 ? -66.624 40.237 198.497 1.00 28.90 281 ALA C N 1
ATOM 9296 C CA . ALA C 1 301 ? -67.936 39.598 198.541 1.00 27.80 281 ALA C CA 1
ATOM 9297 C C . ALA C 1 301 ? -69.011 40.450 197.874 1.00 31.72 281 ALA C C 1
ATOM 9298 O O . ALA C 1 301 ? -68.894 41.674 197.809 1.00 30.35 281 ALA C O 1
ATOM 9300 N N . ASP C 1 302 ? -70.054 39.789 197.381 1.00 29.86 282 ASP C N 1
ATOM 9301 C CA . ASP C 1 302 ? -71.297 40.466 197.014 1.00 32.46 282 ASP C CA 1
ATOM 9302 C C . ASP C 1 302 ? -71.925 40.898 198.337 1.00 32.30 282 ASP C C 1
ATOM 9303 O O . ASP C 1 302 ? -72.492 40.071 199.059 1.00 30.33 282 ASP C O 1
ATOM 9308 N N . LEU C 1 303 ? -71.817 42.186 198.654 1.00 30.73 283 LEU C N 1
ATOM 9309 C CA . LEU C 1 303 ? -72.197 42.684 199.977 1.00 34.77 283 LEU C CA 1
ATOM 9310 C C . LEU C 1 303 ? -73.663 42.442 200.339 1.00 32.39 283 LEU C C 1
ATOM 9311 O O . LEU C 1 303 ? -73.959 41.996 201.449 1.00 31.66 283 LEU C O 1
ATOM 9316 N N . ASP C 1 304 ? -74.580 42.719 199.413 1.00 32.09 284 ASP C N 1
ATOM 9317 C CA . ASP C 1 304 ? -76.008 42.475 199.655 1.00 32.29 284 ASP C CA 1
ATOM 9318 C C . ASP C 1 304 ? -76.307 40.990 199.895 1.00 31.99 284 ASP C C 1
ATOM 9319 O O . ASP C 1 304 ? -77.138 40.624 200.739 1.00 29.26 284 ASP C O 1
ATOM 9324 N N . ALA C 1 305 ? -75.653 40.139 199.121 1.00 30.81 285 ALA C N 1
ATOM 9325 C CA . ALA C 1 305 ? -75.810 38.699 199.268 1.00 30.86 285 ALA C CA 1
ATOM 9326 C C . ALA C 1 305 ? -75.274 38.240 200.618 1.00 27.50 285 ALA C C 1
ATOM 9327 O O . ALA C 1 305 ? -75.891 37.377 201.270 1.00 28.06 285 ALA C O 1
ATOM 9329 N N . ALA C 1 306 ? -74.149 38.825 201.034 1.00 25.81 286 ALA C N 1
ATOM 9330 C CA . ALA C 1 306 ? -73.498 38.467 202.309 1.00 25.84 286 ALA C CA 1
ATOM 9331 C C . ALA C 1 306 ? -74.350 38.889 203.497 1.00 31.04 286 ALA C C 1
ATOM 9332 O O . ALA C 1 306 ? -74.486 38.157 204.485 1.00 26.74 286 ALA C O 1
ATOM 9334 N N . ILE C 1 307 ? -74.931 40.077 203.394 1.00 28.31 287 ILE C N 1
ATOM 9335 C CA . ILE C 1 307 ? -75.828 40.552 204.443 1.00 27.17 287 ILE C CA 1
ATOM 9336 C C . ILE C 1 307 ? -77.033 39.626 204.597 1.00 27.08 287 ILE C C 1
ATOM 9337 O O . ILE C 1 307 ? -77.363 39.190 205.714 1.00 28.28 287 ILE C O 1
ATOM 9342 N N . GLU C 1 308 ? -77.677 39.289 203.485 1.00 26.06 288 GLU C N 1
ATOM 9343 C CA . GLU C 1 308 ? -78.817 38.385 203.538 1.00 30.10 288 GLU C CA 1
ATOM 9344 C C . GLU C 1 308 ? -78.377 37.002 204.028 1.00 31.96 288 GLU C C 1
ATOM 9345 O O . GLU C 1 308 ? -79.072 36.362 204.819 1.00 30.00 288 GLU C O 1
ATOM 9351 N N . GLY C 1 309 ? -77.215 36.563 203.551 1.00 27.01 289 GLY C N 1
ATOM 9352 C CA . GLY C 1 309 ? -76.645 35.280 203.939 1.00 27.61 289 GLY C CA 1
ATOM 9353 C C . GLY C 1 309 ? -76.391 35.168 205.433 1.00 28.56 289 GLY C C 1
ATOM 9354 O O . GLY C 1 309 ? -76.697 34.145 206.050 1.00 28.26 289 GLY C O 1
ATOM 9355 N N . VAL C 1 310 ? -75.833 36.220 206.020 1.00 25.70 290 VAL C N 1
ATOM 9356 C CA . VAL C 1 310 ? -75.508 36.215 207.445 1.00 27.70 290 VAL C CA 1
ATOM 9357 C C . VAL C 1 310 ? -76.769 36.427 208.307 1.00 28.11 290 VAL C C 1
ATOM 9358 O O . VAL C 1 310 ? -76.856 35.939 209.440 1.00 26.41 290 VAL C O 1
ATOM 9362 N N . LEU C 1 311 ? -77.756 37.136 207.762 1.00 26.70 291 LEU C N 1
ATOM 9363 C CA . LEU C 1 311 ? -79.061 37.202 208.404 1.00 28.45 291 LEU C CA 1
ATOM 9364 C C . LEU C 1 311 ? -79.629 35.789 208.550 1.00 28.00 291 LEU C C 1
ATOM 9365 O O . LEU C 1 311 ? -80.101 35.402 209.623 1.00 27.32 291 LEU C O 1
ATOM 9370 N N . ARG C 1 312 ? -79.575 35.010 207.472 1.00 27.90 292 ARG C N 1
ATOM 9371 C CA . ARG C 1 312 ? -80.029 33.617 207.506 1.00 27.27 292 ARG C CA 1
ATOM 9372 C C . ARG C 1 312 ? -79.186 32.784 208.481 1.00 25.15 292 ARG C C 1
ATOM 9373 O O . ARG C 1 312 ? -79.716 32.047 209.318 1.00 25.70 292 ARG C O 1
ATOM 9381 N N . SER C 1 313 ? -77.870 32.875 208.352 1.00 23.86 293 SER C N 1
ATOM 9382 C CA . SER C 1 313 ? -77.013 31.995 209.144 1.00 26.59 293 SER C CA 1
ATOM 9383 C C . SER C 1 313 ? -77.007 32.329 210.635 1.00 26.26 293 SER C C 1
ATOM 9384 O O . SER C 1 313 ? -76.656 31.481 211.442 1.00 24.93 293 SER C O 1
ATOM 9387 N N . SER C 1 314 ? -77.419 33.545 211.004 1.00 24.89 294 SER C N 1
ATOM 9388 C CA . SER C 1 314 ? -77.451 33.933 212.419 1.00 25.42 294 SER C CA 1
ATOM 9389 C C . SER C 1 314 ? -78.814 33.718 213.092 1.00 26.75 294 SER C C 1
ATOM 9390 O O . SER C 1 314 ? -78.875 33.408 214.290 1.00 26.86 294 SER C O 1
ATOM 9393 N N . PHE C 1 315 ? -79.897 33.882 212.332 1.00 25.86 295 PHE C N 1
ATOM 9394 C CA . PHE C 1 315 ? -81.239 33.956 212.926 1.00 26.08 295 PHE C CA 1
ATOM 9395 C C . PHE C 1 315 ? -82.229 32.866 212.509 1.00 25.57 295 PHE C C 1
ATOM 9396 O O . PHE C 1 315 ? -83.343 32.804 213.042 1.00 28.44 295 PHE C O 1
ATOM 9404 N N . THR C 1 316 ? -81.838 32.001 211.569 1.00 25.40 296 THR C N 1
ATOM 9405 C CA . THR C 1 316 ? -82.683 30.870 211.180 1.00 27.31 296 THR C CA 1
ATOM 9406 C C . THR C 1 316 ? -83.038 30.037 212.419 1.00 25.73 296 THR C C 1
ATOM 9407 O O . THR C 1 316 ? -82.174 29.784 213.263 1.00 24.82 296 THR C O 1
ATOM 9411 N N . ASN C 1 317 ? -84.309 29.647 212.523 1.00 25.82 297 ASN C N 1
ATOM 9412 C CA . ASN C 1 317 ? -84.825 28.900 213.679 1.00 28.90 297 ASN C CA 1
ATOM 9413 C C . ASN C 1 317 ? -84.496 29.612 214.989 1.00 27.58 297 ASN C C 1
ATOM 9414 O O . ASN C 1 317 ? -84.193 28.968 215.998 1.00 26.84 297 ASN C O 1
ATOM 9419 N N . SER C 1 318 ? -84.557 30.943 214.956 1.00 27.13 298 SER C N 1
ATOM 9420 C CA . SER C 1 318 ? -84.167 31.794 216.082 1.00 26.64 298 SER C CA 1
ATOM 9421 C C . SER C 1 318 ? -82.747 31.504 216.590 1.00 26.31 298 SER C C 1
ATOM 9422 O O . SER C 1 318 ? -82.458 31.554 217.790 1.00 26.07 298 SER C O 1
ATOM 9425 N N . GLY C 1 319 ? -81.845 31.213 215.653 1.00 26.06 299 GLY C N 1
ATOM 9426 C CA . GLY C 1 319 ? -80.454 30.960 215.990 1.00 24.60 299 GLY C CA 1
ATOM 9427 C C . GLY C 1 319 ? -80.228 29.611 216.655 1.00 25.47 299 GLY C C 1
ATOM 9428 O O . GLY C 1 319 ? -79.128 29.338 217.155 1.00 27.79 299 GLY C O 1
ATOM 9429 N N . GLN C 1 320 ? -81.259 28.767 216.650 1.00 24.41 300 GLN C N 1
ATOM 9430 C CA . GLN C 1 320 ? -81.186 27.465 217.296 1.00 25.75 300 GLN C CA 1
ATOM 9431 C C . GLN C 1 320 ? -80.891 26.360 216.286 1.00 25.37 300 GLN C C 1
ATOM 9432 O O . GLN C 1 320 ? -81.692 25.445 216.096 1.00 25.98 300 GLN C O 1
ATOM 9438 N N . VAL C 1 321 ? -79.747 26.476 215.620 1.00 27.43 301 VAL C N 1
ATOM 9439 C CA . VAL C 1 321 ? -79.219 25.385 214.792 1.00 26.36 301 VAL C CA 1
ATOM 9440 C C . VAL C 1 321 ? -77.732 25.270 215.118 1.00 26.93 301 VAL C C 1
ATOM 9441 O O . VAL C 1 321 ? -77.068 26.280 215.343 1.00 26.01 301 VAL C O 1
ATOM 9445 N N . CYS C 1 322 ? -77.210 24.045 215.159 1.00 28.90 302 CYS C N 1
ATOM 9446 C CA . CYS C 1 322 ? -75.805 23.835 215.460 1.00 28.92 302 CYS C CA 1
ATOM 9447 C C . CYS C 1 322 ? -74.907 24.560 214.454 1.00 25.84 302 CYS C C 1
ATOM 9448 O O . CYS C 1 322 ? -73.792 24.940 214.779 1.00 26.88 302 CYS C O 1
ATOM 9451 N N . LEU C 1 323 ? -75.414 24.749 213.241 1.00 25.98 303 LEU C N 1
ATOM 9452 C CA . LEU C 1 323 ? -74.625 25.329 212.143 1.00 27.05 303 LEU C CA 1
ATOM 9453 C C . LEU C 1 323 ? -74.654 26.860 212.108 1.00 25.72 303 LEU C C 1
ATOM 9454 O O . LEU C 1 323 ? -73.939 27.482 211.305 1.00 26.36 303 LEU C O 1
ATOM 9459 N N . CYS C 1 324 ? -75.468 27.477 212.968 1.00 26.07 304 CYS C N 1
ATOM 9460 C CA . CYS C 1 324 ? -75.592 28.944 212.937 1.00 25.58 304 CYS C CA 1
ATOM 9461 C C . CYS C 1 324 ? -74.278 29.694 213.186 1.00 26.49 304 CYS C C 1
ATOM 9462 O O . CYS C 1 324 ? -73.404 29.231 213.933 1.00 27.62 304 CYS C O 1
ATOM 9465 N N . SER C 1 325 ? -74.137 30.860 212.555 1.00 27.57 305 SER C N 1
ATOM 9466 C CA . SER C 1 325 ? -72.963 31.704 212.750 1.00 25.27 305 SER C CA 1
ATOM 9467 C C . SER C 1 325 ? -73.130 32.619 213.948 1.00 30.02 305 SER C C 1
ATOM 9468 O O . SER C 1 325 ? -73.873 33.590 213.871 1.00 34.65 305 SER C O 1
ATOM 9471 N N . GLU C 1 326 ? -72.422 32.341 215.037 1.00 26.74 306 GLU C N 1
ATOM 9472 C CA . GLU C 1 326 ? -72.460 33.235 216.193 1.00 28.50 306 GLU C CA 1
ATOM 9473 C C . GLU C 1 326 ? -71.248 34.167 216.222 1.00 30.43 306 GLU C C 1
ATOM 9474 O O . GLU C 1 326 ? -71.214 35.132 216.992 1.00 27.65 306 GLU C O 1
ATOM 9480 N N . ARG C 1 327 ? -70.264 33.893 215.361 1.00 26.39 307 ARG C N 1
ATOM 9481 C CA . ARG C 1 327 ? -69.147 34.806 215.159 1.00 26.58 307 ARG C CA 1
ATOM 9482 C C . ARG C 1 327 ? -69.135 35.224 213.696 1.00 27.66 307 ARG C C 1
ATOM 9483 O O . ARG C 1 327 ? -69.381 34.399 212.810 1.00 27.50 307 ARG C O 1
ATOM 9491 N N . VAL C 1 328 ? -68.878 36.505 213.447 1.00 26.91 308 VAL C N 1
ATOM 9492 C CA . VAL C 1 328 ? -68.816 37.023 212.081 1.00 26.14 308 VAL C CA 1
ATOM 9493 C C . VAL C 1 328 ? -67.599 37.928 211.939 1.00 29.79 308 VAL C C 1
ATOM 9494 O O . VAL C 1 328 ? -67.359 38.800 212.787 1.00 27.21 308 VAL C O 1
ATOM 9498 N N . TYR C 1 329 ? -66.818 37.694 210.887 1.00 24.40 309 TYR C N 1
ATOM 9499 C CA . TYR C 1 329 ? -65.619 38.481 210.608 1.00 27.38 309 TYR C CA 1
ATOM 9500 C C . TYR C 1 329 ? -65.812 39.178 209.279 1.00 27.00 309 TYR C C 1
ATOM 9501 O O . TYR C 1 329 ? -66.095 38.527 208.280 1.00 25.18 309 TYR C O 1
ATOM 9510 N N . VAL C 1 330 ? -65.654 40.500 209.265 1.00 24.54 310 VAL C N 1
ATOM 9511 C CA . VAL C 1 330 ? -65.947 41.263 208.064 1.00 27.29 310 VAL C CA 1
ATOM 9512 C C . VAL C 1 330 ? -64.733 42.134 207.750 1.00 29.34 310 VAL C C 1
ATOM 9513 O O . VAL C 1 330 ? -64.187 42.774 208.638 1.00 29.70 310 VAL C O 1
ATOM 9517 N N . HIS C 1 331 ? -64.295 42.145 206.497 1.00 27.99 311 HIS C N 1
ATOM 9518 C CA . HIS C 1 331 ? -63.150 42.981 206.146 1.00 27.54 311 HIS C CA 1
ATOM 9519 C C . HIS C 1 331 ? -63.441 44.457 206.452 1.00 29.20 311 HIS C C 1
ATOM 9520 O O . HIS C 1 331 ? -64.540 44.965 206.207 1.00 30.42 311 HIS C O 1
ATOM 9527 N N . ARG C 1 332 ? -62.450 45.130 207.009 1.00 33.22 312 ARG C N 1
ATOM 9528 C CA . ARG C 1 332 ? -62.660 46.467 207.542 1.00 35.34 312 ARG C CA 1
ATOM 9529 C C . ARG C 1 332 ? -63.157 47.479 206.525 1.00 34.44 312 ARG C C 1
ATOM 9530 O O . ARG C 1 332 ? -63.796 48.446 206.899 1.00 39.98 312 ARG C O 1
ATOM 9538 N N . SER C 1 333 ? -62.890 47.248 205.241 1.00 33.89 313 SER C N 1
ATOM 9539 C CA . SER C 1 333 ? -63.339 48.166 204.194 1.00 32.03 313 SER C CA 1
ATOM 9540 C C . SER C 1 333 ? -64.854 48.166 204.006 1.00 36.85 313 SER C C 1
ATOM 9541 O O . SER C 1 333 ? -65.425 49.121 203.475 1.00 34.66 313 SER C O 1
ATOM 9544 N N . ILE C 1 334 ? -65.514 47.095 204.436 1.00 31.88 314 ILE C N 1
ATOM 9545 C CA . ILE C 1 334 ? -66.957 47.004 204.303 1.00 33.96 314 ILE C CA 1
ATOM 9546 C C . ILE C 1 334 ? -67.626 46.758 205.652 1.00 29.97 314 ILE C C 1
ATOM 9547 O O . ILE C 1 334 ? -68.822 46.472 205.711 1.00 35.11 314 ILE C O 1
ATOM 9552 N N . PHE C 1 335 ? -66.857 46.873 206.728 1.00 30.82 315 PHE C N 1
ATOM 9553 C CA . PHE C 1 335 ? -67.365 46.563 208.065 1.00 32.85 315 PHE C CA 1
ATOM 9554 C C . PHE C 1 335 ? -68.559 47.434 208.462 1.00 36.34 315 PHE C C 1
ATOM 9555 O O . PHE C 1 335 ? -69.606 46.919 208.860 1.00 32.95 315 PHE C O 1
ATOM 9563 N N . ASP C 1 336 ? -68.412 48.749 208.351 1.00 36.22 316 ASP C N 1
ATOM 9564 C CA . ASP C 1 336 ? -69.467 49.658 208.809 1.00 38.22 316 ASP C CA 1
ATOM 9565 C C . ASP C 1 336 ? -70.721 49.493 207.971 1.00 35.83 316 ASP C C 1
ATOM 9566 O O . ASP C 1 336 ? -71.832 49.480 208.491 1.00 36.49 316 ASP C O 1
ATOM 9571 N N . GLU C 1 337 ? -70.535 49.359 206.666 1.00 33.85 317 GLU C N 1
ATOM 9572 C CA . GLU C 1 337 ? -71.648 49.169 205.750 1.00 33.90 317 GLU C CA 1
ATOM 9573 C C . GLU C 1 337 ? -72.362 47.838 206.011 1.00 34.66 317 GLU C C 1
ATOM 9574 O O . GLU C 1 337 ? -73.594 47.760 205.958 1.00 32.95 317 GLU C O 1
ATOM 9580 N N . PHE C 1 338 ? -71.586 46.789 206.293 1.00 31.87 318 PHE C N 1
ATOM 9581 C CA . PHE C 1 338 ? -72.170 45.474 206.554 1.00 31.94 318 PHE C CA 1
ATOM 9582 C C . PHE C 1 338 ? -73.024 45.505 207.823 1.00 29.34 318 PHE C C 1
ATOM 9583 O O . PHE C 1 338 ? -74.160 45.021 207.836 1.00 29.80 318 PHE C O 1
ATOM 9591 N N . VAL C 1 339 ? -72.455 46.058 208.888 1.00 31.40 319 VAL C N 1
ATOM 9592 C CA . VAL C 1 339 ? -73.113 46.072 210.187 1.00 32.58 319 VAL C CA 1
ATOM 9593 C C . VAL C 1 339 ? -74.384 46.922 210.109 1.00 35.22 319 VAL C C 1
ATOM 9594 O O . VAL C 1 339 ? -75.430 46.540 210.632 1.00 34.10 319 VAL C O 1
ATOM 9598 N N . SER C 1 340 ? -74.306 48.057 209.420 1.00 35.25 320 SER C N 1
ATOM 9599 C CA . SER C 1 340 ? -75.488 48.888 209.218 1.00 34.08 320 SER C CA 1
ATOM 9600 C C . SER C 1 340 ? -76.567 48.149 208.450 1.00 37.08 320 SER C C 1
ATOM 9601 O O . SER C 1 340 ? -77.735 48.195 208.819 1.00 32.12 320 SER C O 1
ATOM 9604 N N . GLY C 1 341 ? -76.177 47.460 207.383 1.00 30.02 321 GLY C N 1
ATOM 9605 C CA . GLY C 1 341 ? -77.141 46.747 206.570 1.00 31.43 321 GLY C CA 1
ATOM 9606 C C . GLY C 1 341 ? -77.785 45.591 207.320 1.00 31.34 321 GLY C C 1
ATOM 9607 O O . GLY C 1 341 ? -78.998 45.354 207.200 1.00 34.03 321 GLY C O 1
ATOM 9608 N N . LEU C 1 342 ? -76.977 44.866 208.094 1.00 31.70 322 LEU C N 1
ATOM 9609 C CA . LEU C 1 342 ? -77.489 43.727 208.856 1.00 29.44 322 LEU C CA 1
ATOM 9610 C C . LEU C 1 342 ? -78.430 44.200 209.960 1.00 32.10 322 LEU C C 1
ATOM 9611 O O . LEU C 1 342 ? -79.461 43.571 210.213 1.00 31.29 322 LEU C O 1
ATOM 9616 N N . LYS C 1 343 ? -78.081 45.309 210.604 1.00 33.04 323 LYS C N 1
ATOM 9617 C CA . LYS C 1 343 ? -78.936 45.889 211.639 1.00 34.22 323 LYS C CA 1
ATOM 9618 C C . LYS C 1 343 ? -80.322 46.185 211.076 1.00 32.66 323 LYS C C 1
ATOM 9619 O O . LYS C 1 343 ? -81.343 45.854 211.685 1.00 33.85 323 LYS C O 1
ATOM 9625 N N . VAL C 1 344 ? -80.355 46.787 209.895 1.00 31.42 324 VAL C N 1
ATOM 9626 C CA . VAL C 1 344 ? -81.618 47.128 209.255 1.00 33.01 324 VAL C CA 1
ATOM 9627 C C . VAL C 1 344 ? -82.443 45.887 208.941 1.00 36.93 324 VAL C C 1
ATOM 9628 O O . VAL C 1 344 ? -83.644 45.833 209.208 1.00 34.41 324 VAL C O 1
ATOM 9632 N N . GLU C 1 345 ? -81.793 44.866 208.395 1.00 34.42 325 GLU C N 1
ATOM 9633 C CA . GLU C 1 345 ? -82.509 43.647 208.060 1.00 33.36 325 GLU C CA 1
ATOM 9634 C C . GLU C 1 345 ? -82.952 42.896 209.311 1.00 32.34 325 GLU C C 1
ATOM 9635 O O . GLU C 1 345 ? -84.022 42.293 209.320 1.00 33.66 325 GLU C O 1
ATOM 9641 N N . ALA C 1 346 ? -82.129 42.908 210.358 1.00 30.31 326 ALA C N 1
ATOM 9642 C CA . ALA C 1 346 ? -82.496 42.201 211.585 1.00 29.14 326 ALA C CA 1
ATOM 9643 C C . ALA C 1 346 ? -83.719 42.876 212.212 1.00 33.36 326 ALA C C 1
ATOM 9644 O O . ALA C 1 346 ? -84.617 42.224 212.744 1.00 34.14 326 ALA C O 1
ATOM 9646 N N . GLU C 1 347 ? -83.748 44.197 212.133 1.00 35.88 327 GLU C N 1
ATOM 9647 C CA . GLU C 1 347 ? -84.851 44.952 212.720 1.00 35.18 327 GLU C CA 1
ATOM 9648 C C . GLU C 1 347 ? -86.132 44.879 211.885 1.00 36.97 327 GLU C C 1
ATOM 9649 O O . GLU C 1 347 ? -87.203 45.258 212.358 1.00 38.39 327 GLU C O 1
ATOM 9655 N N . ARG C 1 348 ? -86.028 44.363 210.657 1.00 33.57 328 ARG C N 1
ATOM 9656 C CA . ARG C 1 348 ? -87.200 44.119 209.820 1.00 36.08 328 ARG C CA 1
ATOM 9657 C C . ARG C 1 348 ? -87.821 42.746 210.086 1.00 33.34 328 ARG C C 1
ATOM 9658 O O . ARG C 1 348 ? -88.925 42.457 209.630 1.00 33.03 328 ARG C O 1
ATOM 9666 N N . LEU C 1 349 ? -87.092 41.882 210.783 1.00 32.93 329 LEU C N 1
ATOM 9667 C CA . LEU C 1 349 ? -87.600 40.550 211.072 1.00 31.97 329 LEU C CA 1
ATOM 9668 C C . LEU C 1 349 ? -88.854 40.645 211.929 1.00 31.26 329 LEU C C 1
ATOM 9669 O O . LEU C 1 349 ? -88.863 41.327 212.952 1.00 35.41 329 LEU C O 1
ATOM 9674 N N . VAL C 1 350 ? -89.905 39.962 211.505 1.00 32.92 330 VAL C N 1
ATOM 9675 C CA . VAL C 1 350 ? -91.121 39.899 212.301 1.00 32.18 330 VAL C CA 1
ATOM 9676 C C . VAL C 1 350 ? -90.999 38.735 213.272 1.00 31.73 330 VAL C C 1
ATOM 9677 O O . VAL C 1 350 ? -90.849 37.586 212.853 1.00 31.34 330 VAL C O 1
ATOM 9681 N N . VAL C 1 351 ? -91.031 39.043 214.567 1.00 31.19 331 VAL C N 1
ATOM 9682 C CA . VAL C 1 351 ? -90.960 38.014 215.604 1.00 31.67 331 VAL C CA 1
ATOM 9683 C C . VAL C 1 351 ? -92.363 37.794 216.161 1.00 33.62 331 VAL C C 1
ATOM 9684 O O . VAL C 1 351 ? -92.985 38.741 216.659 1.00 29.66 331 VAL C O 1
ATOM 9688 N N . GLY C 1 352 ? -92.884 36.571 216.070 1.00 29.29 332 GLY C N 1
ATOM 9689 C CA . GLY C 1 352 ? -94.237 36.337 216.559 1.00 30.91 332 GLY C CA 1
ATOM 9690 C C . GLY C 1 352 ? -94.785 34.936 216.427 1.00 30.93 332 GLY C C 1
ATOM 9691 O O . GLY C 1 352 ? -94.048 33.946 216.604 1.00 30.38 332 GLY C O 1
ATOM 9692 N N . TYR C 1 353 ? -96.082 34.855 216.127 1.00 29.50 333 TYR C N 1
ATOM 9693 C CA . TYR C 1 353 ? -96.809 33.588 216.044 1.00 32.13 333 TYR C CA 1
ATOM 9694 C C . TYR C 1 353 ? -96.452 32.808 214.790 1.00 28.95 333 TYR C C 1
ATOM 9695 O O . TYR C 1 353 ? -96.230 33.397 213.731 1.00 28.13 333 TYR C O 1
ATOM 9704 N N . PRO C 1 354 ? -96.458 31.473 214.889 1.00 31.24 334 PRO C N 1
ATOM 9705 C CA . PRO C 1 354 ? -96.065 30.661 213.727 1.00 30.40 334 PRO C CA 1
ATOM 9706 C C . PRO C 1 354 ? -96.957 30.853 212.495 1.00 35.18 334 PRO C C 1
ATOM 9707 O O . PRO C 1 354 ? -96.471 30.662 211.376 1.00 35.00 334 PRO C O 1
ATOM 9711 N N . ASP C 1 355 ? -98.212 31.263 212.694 1.00 32.27 335 ASP C N 1
ATOM 9712 C CA . ASP C 1 355 ? -99.149 31.477 211.587 1.00 35.75 335 ASP C CA 1
ATOM 9713 C C . ASP C 1 355 ? -99.390 32.968 211.312 1.00 35.62 335 ASP C C 1
ATOM 9714 O O . ASP C 1 355 ? -100.288 33.339 210.554 1.00 37.32 335 ASP C O 1
ATOM 9719 N N . GLN C 1 356 ? -98.583 33.816 211.934 1.00 33.31 336 GLN C N 1
ATOM 9720 C CA . GLN C 1 356 ? -98.695 35.260 211.763 1.00 33.04 336 GLN C CA 1
ATOM 9721 C C . GLN C 1 356 ? -98.244 35.673 210.366 1.00 38.85 336 GLN C C 1
ATOM 9722 O O . GLN C 1 356 ? -97.238 35.170 209.857 1.00 36.05 336 GLN C O 1
ATOM 9728 N N . ASP C 1 357 ? -99.009 36.564 209.740 1.00 37.88 337 ASP C N 1
ATOM 9729 C CA . ASP C 1 357 ? -98.669 37.081 208.421 1.00 41.29 337 ASP C CA 1
ATOM 9730 C C . ASP C 1 357 ? -97.268 37.697 208.429 1.00 36.93 337 ASP C C 1
ATOM 9731 O O . ASP C 1 357 ? -96.994 38.636 209.177 1.00 39.09 337 ASP C O 1
ATOM 9736 N N . GLY C 1 358 ? -96.378 37.148 207.607 1.00 38.20 338 GLY C N 1
ATOM 9737 C CA . GLY C 1 358 ? -95.038 37.695 207.458 1.00 38.11 338 GLY C CA 1
ATOM 9738 C C . GLY C 1 358 ? -94.039 37.354 208.554 1.00 34.77 338 GLY C C 1
ATOM 9739 O O . GLY C 1 358 ? -92.966 37.932 208.608 1.00 34.72 338 GLY C O 1
ATOM 9740 N N . VAL C 1 359 ? -94.375 36.404 209.419 1.00 34.77 339 VAL C N 1
ATOM 9741 C CA . VAL C 1 359 ? -93.499 36.069 210.538 1.00 30.70 339 VAL C CA 1
ATOM 9742 C C . VAL C 1 359 ? -92.162 35.478 210.058 1.00 29.57 339 VAL C C 1
ATOM 9743 O O . VAL C 1 359 ? -92.129 34.695 209.112 1.00 34.70 339 VAL C O 1
ATOM 9747 N N . ASN C 1 360 ? -91.070 35.870 210.702 1.00 29.47 340 ASN C N 1
ATOM 9748 C CA . ASN C 1 360 ? -89.749 35.360 210.345 1.00 30.67 340 ASN C CA 1
ATOM 9749 C C . ASN C 1 360 ? -89.130 34.522 211.444 1.00 33.83 340 ASN C C 1
ATOM 9750 O O . ASN C 1 360 ? -88.314 33.641 211.172 1.00 32.65 340 ASN C O 1
ATOM 9755 N N . MET C 1 361 ? -89.503 34.814 212.688 1.00 28.53 341 MET C N 1
ATOM 9756 C CA . MET C 1 361 ? -88.875 34.187 213.847 1.00 30.12 341 MET C CA 1
ATOM 9757 C C . MET C 1 361 ? -89.907 33.859 214.900 1.00 30.81 341 MET C C 1
ATOM 9758 O O . MET C 1 361 ? -90.763 34.698 215.227 1.00 28.14 341 MET C O 1
ATOM 9763 N N . GLY C 1 362 ? -89.796 32.657 215.456 1.00 28.29 342 GLY C N 1
ATOM 9764 C CA . GLY C 1 362 ? -90.616 32.272 216.589 1.00 28.27 342 GLY C CA 1
ATOM 9765 C C . GLY C 1 362 ? -89.812 32.417 217.862 1.00 26.15 342 GLY C C 1
ATOM 9766 O O . GLY C 1 362 ? -88.740 33.040 217.869 1.00 27.95 342 GLY C O 1
ATOM 9767 N N . PRO C 1 363 ? -90.310 31.828 218.959 1.00 26.53 343 PRO C N 1
ATOM 9768 C CA . PRO C 1 363 ? -89.607 31.920 220.235 1.00 25.58 343 PRO C CA 1
ATOM 9769 C C . PRO C 1 363 ? -88.448 30.943 220.284 1.00 29.11 343 PRO C C 1
ATOM 9770 O O . PRO C 1 363 ? -88.210 30.191 219.327 1.00 29.42 343 PRO C O 1
ATOM 9774 N N . LEU C 1 364 ? -87.756 30.955 221.415 1.00 28.45 344 LEU C N 1
ATOM 9775 C CA . LEU C 1 364 ? -86.781 29.928 221.750 1.00 29.33 344 LEU C CA 1
ATOM 9776 C C . LEU C 1 364 ? -87.564 28.695 222.180 1.00 29.45 344 LEU C C 1
ATOM 9777 O O . LEU C 1 364 ? -88.779 28.755 222.358 1.00 28.97 344 LEU C O 1
ATOM 9782 N N . ILE C 1 365 ? -86.873 27.572 222.343 1.00 28.79 345 ILE C N 1
ATOM 9783 C CA . ILE C 1 365 ? -87.557 26.301 222.546 1.00 25.17 345 ILE C CA 1
ATOM 9784 C C . ILE C 1 365 ? -88.287 26.219 223.895 1.00 25.30 345 ILE C C 1
ATOM 9785 O O . ILE C 1 365 ? -89.324 25.558 224.011 1.00 27.27 345 ILE C O 1
ATOM 9790 N N . SER C 1 366 ? -87.733 26.877 224.909 1.00 29.47 346 SER C N 1
ATOM 9791 C CA . SER C 1 366 ? -88.221 26.717 226.282 1.00 32.13 346 SER C CA 1
ATOM 9792 C C . SER C 1 366 ? -87.846 27.913 227.127 1.00 32.46 346 SER C C 1
ATOM 9793 O O . SER C 1 366 ? -86.926 28.658 226.798 1.00 29.18 346 SER C O 1
ATOM 9796 N N . HIS C 1 367 ? -88.542 28.086 228.245 1.00 32.21 347 HIS C N 1
ATOM 9797 C CA . HIS C 1 367 ? -88.177 29.132 229.189 1.00 34.06 347 HIS C CA 1
ATOM 9798 C C . HIS C 1 367 ? -86.777 28.918 229.731 1.00 33.64 347 HIS C C 1
ATOM 9799 O O . HIS C 1 367 ? -86.038 29.875 229.962 1.00 35.11 347 HIS C O 1
ATOM 9806 N N . GLY C 1 368 ? -86.415 27.655 229.932 1.00 34.12 348 GLY C N 1
ATOM 9807 C CA . GLY C 1 368 ? -85.116 27.317 230.474 1.00 33.74 348 GLY C CA 1
ATOM 9808 C C . GLY C 1 368 ? -84.009 27.668 229.501 1.00 35.47 348 GLY C C 1
ATOM 9809 O O . GLY C 1 368 ? -82.957 28.164 229.903 1.00 34.19 348 GLY C O 1
ATOM 9810 N N . HIS C 1 369 ? -84.234 27.409 228.218 1.00 32.32 349 HIS C N 1
ATOM 9811 C CA . HIS C 1 369 ? -83.238 27.792 227.234 1.00 27.78 349 HIS C CA 1
ATOM 9812 C C . HIS C 1 369 ? -83.152 29.311 227.148 1.00 33.31 349 HIS C C 1
ATOM 9813 O O . HIS C 1 369 ? -82.066 29.871 227.051 1.00 32.35 349 HIS C O 1
ATOM 9820 N N . ARG C 1 370 ? -84.295 29.988 227.213 1.00 32.05 350 ARG C N 1
ATOM 9821 C CA . ARG C 1 370 ? -84.256 31.453 227.228 1.00 31.06 350 ARG C CA 1
ATOM 9822 C C . ARG C 1 370 ? -83.440 31.993 228.398 1.00 33.52 350 ARG C C 1
ATOM 9823 O O . ARG C 1 370 ? -82.697 32.971 228.256 1.00 33.08 350 ARG C O 1
ATOM 9831 N N . ASP C 1 371 ? -83.563 31.350 229.556 1.00 33.61 351 ASP C N 1
ATOM 9832 C CA . ASP C 1 371 ? -82.735 31.727 230.705 1.00 32.79 351 ASP C CA 1
ATOM 9833 C C . ASP C 1 371 ? -81.236 31.690 230.380 1.00 35.13 351 ASP C C 1
ATOM 9834 O O . ASP C 1 371 ? -80.477 32.570 230.798 1.00 36.41 351 ASP C O 1
ATOM 9839 N N . LYS C 1 372 ? -80.803 30.662 229.654 1.00 35.62 352 LYS C N 1
ATOM 9840 C CA . LYS C 1 372 ? -79.397 30.576 229.263 1.00 35.62 352 LYS C CA 1
ATOM 9841 C C . LYS C 1 372 ? -79.048 31.703 228.304 1.00 30.18 352 LYS C C 1
ATOM 9842 O O . LYS C 1 372 ? -78.048 32.397 228.477 1.00 33.25 352 LYS C O 1
ATOM 9848 N N . VAL C 1 373 ? -79.883 31.884 227.289 1.00 29.71 353 VAL C N 1
ATOM 9849 C CA . VAL C 1 373 ? -79.604 32.883 226.265 1.00 28.03 353 VAL C CA 1
ATOM 9850 C C . VAL C 1 373 ? -79.561 34.284 226.875 1.00 32.38 353 VAL C C 1
ATOM 9851 O O . VAL C 1 373 ? -78.623 35.056 226.638 1.00 30.89 353 VAL C O 1
ATOM 9855 N N . LEU C 1 374 ? -80.544 34.606 227.708 1.00 33.47 354 LEU C N 1
ATOM 9856 C CA . LEU C 1 374 ? -80.522 35.907 228.384 1.00 31.18 354 LEU C CA 1
ATOM 9857 C C . LEU C 1 374 ? -79.322 36.089 229.314 1.00 33.30 354 LEU C C 1
ATOM 9858 O O . LEU C 1 374 ? -78.837 37.210 229.484 1.00 36.52 354 LEU C O 1
ATOM 9863 N N . SER C 1 375 ? -78.839 35.000 229.908 1.00 34.97 355 SER C N 1
ATOM 9864 C CA . SER C 1 375 ? -77.619 35.054 230.724 1.00 35.37 355 SER C CA 1
ATOM 9865 C C . SER C 1 375 ? -76.448 35.520 229.879 1.00 36.37 355 SER C C 1
ATOM 9866 O O . SER C 1 375 ? -75.608 36.304 230.333 1.00 34.22 355 SER C O 1
ATOM 9869 N N . TYR C 1 376 ? -76.392 35.031 228.643 1.00 34.52 356 TYR C N 1
ATOM 9870 C CA . TYR C 1 376 ? -75.360 35.476 227.711 1.00 32.79 356 TYR C CA 1
ATOM 9871 C C . TYR C 1 376 ? -75.581 36.909 227.227 1.00 32.01 356 TYR C C 1
ATOM 9872 O O . TYR C 1 376 ? -74.615 37.652 227.016 1.00 35.63 356 TYR C O 1
ATOM 9881 N N . TYR C 1 377 ? -76.838 37.312 227.058 1.00 32.83 357 TYR C N 1
ATOM 9882 C CA . TYR C 1 377 ? -77.109 38.695 226.675 1.00 31.04 357 TYR C CA 1
ATOM 9883 C C . TYR C 1 377 ? -76.553 39.648 227.729 1.00 34.71 357 TYR C C 1
ATOM 9884 O O . TYR C 1 377 ? -75.973 40.679 227.390 1.00 35.88 357 TYR C O 1
ATOM 9893 N N . ARG C 1 378 ? -76.722 39.292 229.005 1.00 36.31 358 ARG C N 1
ATOM 9894 C CA . ARG C 1 378 ? -76.200 40.112 230.104 1.00 37.84 358 ARG C CA 1
ATOM 9895 C C . ARG C 1 378 ? -74.682 40.073 230.156 1.00 39.18 358 ARG C C 1
ATOM 9896 O O . ARG C 1 378 ? -74.031 41.103 230.331 1.00 40.97 358 ARG C O 1
ATOM 9904 N N . LEU C 1 379 ? -74.125 38.876 230.007 1.00 37.01 359 LEU C N 1
ATOM 9905 C CA . LEU C 1 379 ? -72.682 38.698 230.026 1.00 38.35 359 LEU C CA 1
ATOM 9906 C C . LEU C 1 379 ? -72.017 39.548 228.949 1.00 38.15 359 LEU C C 1
ATOM 9907 O O . LEU C 1 379 ? -70.973 40.151 229.191 1.00 40.46 359 LEU C O 1
ATOM 9912 N N . ALA C 1 380 ? -72.637 39.631 227.773 1.00 36.15 360 ALA C N 1
ATOM 9913 C CA . ALA C 1 380 ? -72.037 40.386 226.674 1.00 36.73 360 ALA C CA 1
ATOM 9914 C C . ALA C 1 380 ? -71.864 41.846 227.057 1.00 39.20 360 ALA C C 1
ATOM 9915 O O . ALA C 1 380 ? -70.835 42.443 226.785 1.00 37.17 360 ALA C O 1
ATOM 9917 N N . VAL C 1 381 ? -72.883 42.409 227.697 1.00 35.69 361 VAL C N 1
ATOM 9918 C CA . VAL C 1 381 ? -72.826 43.804 228.109 1.00 39.41 361 VAL C CA 1
ATOM 9919 C C . VAL C 1 381 ? -71.719 43.993 229.137 1.00 40.59 361 VAL C C 1
ATOM 9920 O O . VAL C 1 381 ? -70.917 44.926 229.041 1.00 45.55 361 VAL C O 1
ATOM 9924 N N . ASP C 1 382 ? -71.668 43.092 230.109 1.00 40.84 362 ASP C N 1
ATOM 9925 C CA . ASP C 1 382 ? -70.610 43.108 231.118 1.00 44.12 362 ASP C CA 1
ATOM 9926 C C . ASP C 1 382 ? -69.218 42.929 230.519 1.00 46.16 362 ASP C C 1
ATOM 9927 O O . ASP C 1 382 ? -68.229 43.406 231.078 1.00 46.50 362 ASP C O 1
ATOM 9932 N N . GLU C 1 383 ? -69.134 42.239 229.384 1.00 42.73 363 GLU C N 1
ATOM 9933 C CA . GLU C 1 383 ? -67.843 42.006 228.747 1.00 41.25 363 GLU C CA 1
ATOM 9934 C C . GLU C 1 383 ? -67.424 43.175 227.860 1.00 41.34 363 GLU C C 1
ATOM 9935 O O . GLU C 1 383 ? -66.341 43.156 227.280 1.00 44.84 363 GLU C O 1
ATOM 9941 N N . GLY C 1 384 ? -68.281 44.187 227.757 1.00 41.15 364 GLY C N 1
ATOM 9942 C CA . GLY C 1 384 ? -67.937 45.402 227.040 1.00 43.81 364 GLY C CA 1
ATOM 9943 C C . GLY C 1 384 ? -68.516 45.510 225.644 1.00 41.54 364 GLY C C 1
ATOM 9944 O O . GLY C 1 384 ? -68.123 46.379 224.864 1.00 41.85 364 GLY C O 1
ATOM 9945 N N . ALA C 1 385 ? -69.454 44.627 225.322 1.00 42.49 365 ALA C N 1
ATOM 9946 C CA . ALA C 1 385 ? -70.089 44.648 224.009 1.00 40.33 365 ALA C CA 1
ATOM 9947 C C . ALA C 1 385 ? -70.895 45.911 223.765 1.00 40.07 365 ALA C C 1
ATOM 9948 O O . ALA C 1 385 ? -71.548 46.435 224.666 1.00 41.19 365 ALA C O 1
ATOM 9950 N N . THR C 1 386 ? -70.839 46.394 222.533 1.00 37.73 366 THR C N 1
ATOM 9951 C CA . THR C 1 386 ? -71.827 47.325 222.023 1.00 36.13 366 THR C CA 1
ATOM 9952 C C . THR C 1 386 ? -73.004 46.537 221.463 1.00 39.64 366 THR C C 1
ATOM 9953 O O . THR C 1 386 ? -72.822 45.654 220.618 1.00 35.41 366 THR C O 1
ATOM 9957 N N . VAL C 1 387 ? -74.209 46.842 221.936 1.00 35.87 367 VAL C N 1
ATOM 9958 C CA . VAL C 1 387 ? -75.402 46.174 221.433 1.00 36.97 367 VAL C CA 1
ATOM 9959 C C . VAL C 1 387 ? -75.927 46.925 220.224 1.00 38.48 367 VAL C C 1
ATOM 9960 O O . VAL C 1 387 ? -76.553 47.981 220.349 1.00 39.04 367 VAL C O 1
ATOM 9964 N N . VAL C 1 388 ? -75.653 46.383 219.046 1.00 36.10 368 VAL C N 1
ATOM 9965 C CA . VAL C 1 388 ? -76.061 47.015 217.803 1.00 34.32 368 VAL C CA 1
ATOM 9966 C C . VAL C 1 388 ? -77.572 46.960 217.652 1.00 35.62 368 VAL C C 1
ATOM 9967 O O . VAL C 1 388 ? -78.199 47.944 217.257 1.00 36.35 368 VAL C O 1
ATOM 9971 N N . THR C 1 389 ? -78.159 45.807 217.971 1.00 33.18 369 THR C N 1
ATOM 9972 C CA . THR C 1 389 ? -79.606 45.664 217.974 1.00 34.10 369 THR C CA 1
ATOM 9973 C C . THR C 1 389 ? -80.023 44.538 218.916 1.00 32.22 369 THR C C 1
ATOM 9974 O O . THR C 1 389 ? -79.216 43.668 219.247 1.00 33.44 369 THR C O 1
ATOM 9978 N N . GLY C 1 390 ? -81.271 44.584 219.371 1.00 34.37 370 GLY C N 1
ATOM 9979 C CA . GLY C 1 390 ? -81.805 43.552 220.245 1.00 35.20 370 GLY C CA 1
ATOM 9980 C C . GLY C 1 390 ? -81.255 43.649 221.651 1.00 35.60 370 GLY C C 1
ATOM 9981 O O . GLY C 1 390 ? -81.153 44.734 222.213 1.00 33.04 370 GLY C O 1
ATOM 9982 N N . GLY C 1 391 ? -80.904 42.507 222.229 1.00 34.38 371 GLY C N 1
ATOM 9983 C CA . GLY C 1 391 ? -80.295 42.491 223.547 1.00 33.91 371 GLY C CA 1
ATOM 9984 C C . GLY C 1 391 ? -81.262 42.192 224.684 1.00 33.38 371 GLY C C 1
ATOM 9985 O O . GLY C 1 391 ? -80.853 42.148 225.845 1.00 36.83 371 GLY C O 1
ATOM 9986 N N . GLY C 1 392 ? -82.531 41.971 224.363 1.00 34.50 372 GLY C N 1
ATOM 9987 C CA . GLY C 1 392 ? -83.513 41.647 225.390 1.00 37.56 372 GLY C CA 1
ATOM 9988 C C . GLY C 1 392 ? -84.681 40.824 224.889 1.00 38.41 372 GLY C C 1
ATOM 9989 O O . GLY C 1 392 ? -84.549 40.054 223.937 1.00 31.18 372 GLY C O 1
ATOM 9990 N N . VAL C 1 393 ? -85.836 40.974 225.535 1.00 36.83 373 VAL C N 1
ATOM 9991 C CA . VAL C 1 393 ? -87.032 40.281 225.085 1.00 35.13 373 VAL C CA 1
ATOM 9992 C C . VAL C 1 393 ? -88.055 41.294 224.584 1.00 37.75 373 VAL C C 1
ATOM 9993 O O . VAL C 1 393 ? -88.164 42.398 225.131 1.00 37.94 373 VAL C O 1
ATOM 9997 N N . PRO C 1 394 ? -88.765 40.953 223.501 1.00 35.11 374 PRO C N 1
ATOM 9998 C CA . PRO C 1 394 ? -89.786 41.868 222.976 1.00 34.03 374 PRO C CA 1
ATOM 9999 C C . PRO C 1 394 ? -90.967 41.946 223.935 1.00 40.74 374 PRO C C 1
ATOM 10000 O O . PRO C 1 394 ? -91.188 41.015 224.716 1.00 37.85 374 PRO C O 1
ATOM 10004 N N . LYS C 1 395 ? -91.697 43.057 223.897 1.00 39.53 375 LYS C N 1
ATOM 10005 C CA . LYS C 1 395 ? -92.917 43.188 224.691 1.00 41.74 375 LYS C CA 1
ATOM 10006 C C . LYS C 1 395 ? -94.114 43.132 223.749 1.00 38.11 375 LYS C C 1
ATOM 10007 O O . LYS C 1 395 ? -94.318 44.037 222.942 1.00 40.21 375 LYS C O 1
ATOM 10013 N N . PHE C 1 396 ? -94.887 42.054 223.828 1.00 34.56 376 PHE C N 1
ATOM 10014 C CA . PHE C 1 396 ? -95.980 41.846 222.886 1.00 33.72 376 PHE C CA 1
ATOM 10015 C C . PHE C 1 396 ? -97.325 42.306 223.435 1.00 36.93 376 PHE C C 1
ATOM 10016 O O . PHE C 1 396 ? -98.269 42.506 222.674 1.00 33.10 376 PHE C O 1
ATOM 10024 N N . ASN C 1 397 ? -97.408 42.416 224.757 1.00 37.82 377 ASN C N 1
ATOM 10025 C CA . ASN C 1 397 ? -98.673 42.723 225.430 1.00 40.32 377 ASN C CA 1
ATOM 10026 C C . ASN C 1 397 ? -99.782 41.724 225.074 1.00 38.85 377 ASN C C 1
ATOM 10027 O O . ASN C 1 397 ? -100.940 42.097 224.883 1.00 40.55 377 ASN C O 1
ATOM 10032 N N . ASP C 1 398 ? -99.410 40.450 224.950 1.00 33.99 378 ASP C N 1
ATOM 10033 C CA . ASP C 1 398 ? -100.386 39.381 224.774 1.00 30.93 378 ASP C CA 1
ATOM 10034 C C . ASP C 1 398 ? -99.800 38.063 225.270 1.00 31.21 378 ASP C C 1
ATOM 10035 O O . ASP C 1 398 ? -98.795 38.079 225.970 1.00 33.22 378 ASP C O 1
ATOM 10040 N N . GLU C 1 399 ? -100.422 36.944 224.912 1.00 31.35 379 GLU C N 1
ATOM 10041 C CA . GLU C 1 399 ? -100.012 35.643 225.458 1.00 37.24 379 GLU C CA 1
ATOM 10042 C C . GLU C 1 399 ? -98.568 35.270 225.107 1.00 34.24 379 GLU C C 1
ATOM 10043 O O . GLU C 1 399 ? -97.951 34.450 225.792 1.00 32.13 379 GLU C O 1
ATOM 10049 N N . ARG C 1 400 ? -98.013 35.881 224.061 1.00 33.24 380 ARG C N 1
ATOM 10050 C CA . ARG C 1 400 ? -96.612 35.613 223.713 1.00 33.52 380 ARG C CA 1
ATOM 10051 C C . ARG C 1 400 ? -95.656 36.022 224.836 1.00 34.68 380 ARG C C 1
ATOM 10052 O O . ARG C 1 400 ? -94.541 35.507 224.950 1.00 33.45 380 ARG C O 1
ATOM 10060 N N . ASP C 1 401 ? -96.097 36.940 225.688 1.00 33.25 381 ASP C N 1
ATOM 10061 C CA . ASP C 1 401 ? -95.285 37.339 226.829 1.00 32.32 381 ASP C CA 1
ATOM 10062 C C . ASP C 1 401 ? -95.147 36.216 227.856 1.00 30.72 381 ASP C C 1
ATOM 10063 O O . ASP C 1 401 ? -94.261 36.267 228.704 1.00 31.52 381 ASP C O 1
ATOM 10068 N N . GLN C 1 402 ? -96.024 35.218 227.784 1.00 31.12 382 GLN C N 1
ATOM 10069 C CA . GLN C 1 402 ? -95.916 34.044 228.645 1.00 36.66 382 GLN C CA 1
ATOM 10070 C C . GLN C 1 402 ? -95.036 32.977 228.005 1.00 36.01 382 GLN C C 1
ATOM 10071 O O . GLN C 1 402 ? -94.773 31.927 228.607 1.00 33.83 382 GLN C O 1
ATOM 10077 N N . GLY C 1 403 ? -94.592 33.256 226.782 1.00 35.21 383 GLY C N 1
ATOM 10078 C CA . GLY C 1 403 ? -93.745 32.340 226.037 1.00 31.88 383 GLY C CA 1
ATOM 10079 C C . GLY C 1 403 ? -92.269 32.585 226.274 1.00 32.23 383 GLY C C 1
ATOM 10080 O O . GLY C 1 403 ? -91.872 33.127 227.303 1.00 32.30 383 GLY C O 1
ATOM 10081 N N . ALA C 1 404 ? -91.441 32.175 225.312 1.00 31.40 384 ALA C N 1
ATOM 10082 C CA . ALA C 1 404 ? -90.000 32.180 225.505 1.00 31.35 384 ALA C CA 1
ATOM 10083 C C . ALA C 1 404 ? -89.271 32.938 224.399 1.00 34.69 384 ALA C C 1
ATOM 10084 O O . ALA C 1 404 ? -88.239 32.482 223.899 1.00 29.35 384 ALA C O 1
ATOM 10086 N N . TYR C 1 405 ? -89.807 34.103 224.036 1.00 30.55 385 TYR C N 1
ATOM 10087 C CA . TYR C 1 405 ? -89.220 34.932 222.987 1.00 32.53 385 TYR C CA 1
ATOM 10088 C C . TYR C 1 405 ? -88.007 35.720 223.443 1.00 32.46 385 TYR C C 1
ATOM 10089 O O . TYR C 1 405 ? -87.915 36.120 224.603 1.00 32.09 385 TYR C O 1
ATOM 10098 N N . VAL C 1 406 ? -87.071 35.930 222.515 1.00 29.90 386 VAL C N 1
ATOM 10099 C CA . VAL C 1 406 ? -86.013 36.908 222.691 1.00 28.04 386 VAL C CA 1
ATOM 10100 C C . VAL C 1 406 ? -85.850 37.653 221.367 1.00 27.43 386 VAL C C 1
ATOM 10101 O O . VAL C 1 406 ? -86.334 37.205 220.326 1.00 28.36 386 VAL C O 1
ATOM 10105 N N . GLN C 1 407 ? -85.173 38.791 221.415 1.00 29.84 387 GLN C N 1
ATOM 10106 C CA . GLN C 1 407 ? -84.928 39.590 220.224 1.00 31.24 387 GLN C CA 1
ATOM 10107 C C . GLN C 1 407 ? -83.704 39.086 219.470 1.00 28.41 387 GLN C C 1
ATOM 10108 O O . GLN C 1 407 ? -82.723 38.679 220.093 1.00 29.08 387 GLN C O 1
ATOM 10114 N N . PRO C 1 408 ? -83.744 39.159 218.131 1.00 27.92 388 PRO C N 1
ATOM 10115 C CA . PRO C 1 408 ? -82.517 38.934 217.359 1.00 27.01 388 PRO C CA 1
ATOM 10116 C C . PRO C 1 408 ? -81.521 40.015 217.744 1.00 30.01 388 PRO C C 1
ATOM 10117 O O . PRO C 1 408 ? -81.889 41.199 217.848 1.00 29.78 388 PRO C O 1
ATOM 10121 N N . THR C 1 409 ? -80.278 39.610 217.962 1.00 27.74 389 THR C N 1
ATOM 10122 C CA . THR C 1 409 ? -79.281 40.454 218.603 1.00 29.37 389 THR C CA 1
ATOM 10123 C C . THR C 1 409 ? -77.955 40.471 217.836 1.00 32.40 389 THR C C 1
ATOM 10124 O O . THR C 1 409 ? -77.502 39.439 217.328 1.00 30.88 389 THR C O 1
ATOM 10128 N N . ILE C 1 410 ? -77.347 41.652 217.746 1.00 29.13 390 ILE C N 1
ATOM 10129 C CA . ILE C 1 410 ? -76.031 41.815 217.135 1.00 29.97 390 ILE C CA 1
ATOM 10130 C C . ILE C 1 410 ? -75.102 42.582 218.092 1.00 32.39 390 ILE C C 1
ATOM 10131 O O . ILE C 1 410 ? -75.472 43.637 218.612 1.00 32.43 390 ILE C O 1
ATOM 10136 N N . TRP C 1 411 ? -73.912 42.042 218.334 1.00 29.46 391 TRP C N 1
ATOM 10137 C CA . TRP C 1 411 ? -72.909 42.715 219.154 1.00 31.34 391 TRP C CA 1
ATOM 10138 C C . TRP C 1 411 ? -71.696 43.099 218.325 1.00 34.99 391 TRP C C 1
ATOM 10139 O O . TRP C 1 411 ? -71.394 42.459 217.319 1.00 31.74 391 TRP C O 1
ATOM 10150 N N . THR C 1 412 ? -70.986 44.131 218.765 1.00 32.15 392 THR C N 1
ATOM 10151 C CA . THR C 1 412 ? -69.645 44.402 218.264 1.00 33.07 392 THR C CA 1
ATOM 10152 C C . THR C 1 412 ? -68.795 44.766 219.469 1.00 35.47 392 THR C C 1
ATOM 10153 O O . THR C 1 412 ? -69.314 44.940 220.576 1.00 35.96 392 THR C O 1
ATOM 10157 N N . GLY C 1 413 ? -67.489 44.866 219.258 1.00 36.25 393 GLY C N 1
ATOM 10158 C CA . GLY C 1 413 ? -66.590 45.409 220.263 1.00 36.87 393 GLY C CA 1
ATOM 10159 C C . GLY C 1 413 ? -65.964 44.452 221.257 1.00 37.88 393 GLY C C 1
ATOM 10160 O O . GLY C 1 413 ? -65.270 44.892 222.167 1.00 39.69 393 GLY C O 1
ATOM 10161 N N . LEU C 1 414 ? -66.191 43.150 221.100 1.00 34.27 394 LEU C N 1
ATOM 10162 C CA . LEU C 1 414 ? -65.613 42.172 222.018 1.00 36.47 394 LEU C CA 1
ATOM 10163 C C . LEU C 1 414 ? -64.285 41.583 221.531 1.00 38.09 394 LEU C C 1
ATOM 10164 O O . LEU C 1 414 ? -64.041 41.487 220.332 1.00 39.25 394 LEU C O 1
ATOM 10169 N N . SER C 1 415 ? -63.449 41.172 222.477 1.00 36.47 395 SER C N 1
ATOM 10170 C CA . SER C 1 415 ? -62.200 40.469 222.186 1.00 39.13 395 SER C CA 1
ATOM 10171 C C . SER C 1 415 ? -62.482 39.059 221.666 1.00 36.07 395 SER C C 1
ATOM 10172 O O . SER C 1 415 ? -63.515 38.481 221.988 1.00 36.09 395 SER C O 1
ATOM 10175 N N . ASP C 1 416 ? -61.562 38.497 220.881 1.00 34.76 396 ASP C N 1
ATOM 10176 C CA . ASP C 1 416 ? -61.699 37.115 220.406 1.00 33.93 396 ASP C CA 1
ATOM 10177 C C . ASP C 1 416 ? -61.724 36.120 221.568 1.00 36.01 396 ASP C C 1
ATOM 10178 O O . ASP C 1 416 ? -62.117 34.969 221.403 1.00 35.58 396 ASP C O 1
ATOM 10183 N N . LYS C 1 417 ? -61.279 36.561 222.740 1.00 37.36 397 LYS C N 1
ATOM 10184 C CA . LYS C 1 417 ? -61.217 35.688 223.908 1.00 38.29 397 LYS C CA 1
ATOM 10185 C C . LYS C 1 417 ? -62.427 35.843 224.838 1.00 36.46 397 LYS C C 1
ATOM 10186 O O . LYS C 1 417 ? -62.542 35.114 225.823 1.00 39.00 397 LYS C O 1
ATOM 10192 N N . ALA C 1 418 ? -63.318 36.783 224.527 1.00 35.17 398 ALA C N 1
ATOM 10193 C CA . ALA C 1 418 ? -64.544 36.972 225.315 1.00 39.21 398 ALA C CA 1
ATOM 10194 C C . ALA C 1 418 ? -65.409 35.710 225.356 1.00 41.62 398 ALA C C 1
ATOM 10195 O O . ALA C 1 418 ? -65.520 34.990 224.360 1.00 37.08 398 ALA C O 1
ATOM 10197 N N . ARG C 1 419 ? -66.031 35.449 226.504 1.00 36.23 399 ARG C N 1
ATOM 10198 C CA . ARG C 1 419 ? -66.843 34.250 226.665 1.00 36.43 399 ARG C CA 1
ATOM 10199 C C . ARG C 1 419 ? -67.980 34.210 225.651 1.00 35.10 399 ARG C C 1
ATOM 10200 O O . ARG C 1 419 ? -68.345 33.141 225.171 1.00 33.62 399 ARG C O 1
ATOM 10208 N N . CYS C 1 420 ? -68.525 35.378 225.324 1.00 33.48 400 CYS C N 1
ATOM 10209 C CA . CYS C 1 420 ? -69.665 35.460 224.418 1.00 34.07 400 CYS C CA 1
ATOM 10210 C C . CYS C 1 420 ? -69.259 35.204 222.967 1.00 34.50 400 CYS C C 1
ATOM 10211 O O . CYS C 1 420 ? -70.114 35.005 222.107 1.00 32.07 400 CYS C O 1
ATOM 10214 N N . VAL C 1 421 ? -67.954 35.219 222.712 1.00 34.21 401 VAL C N 1
ATOM 10215 C CA . VAL C 1 421 ? -67.422 34.975 221.376 1.00 33.05 401 VAL C CA 1
ATOM 10216 C C . VAL C 1 421 ? -66.850 33.555 221.285 1.00 35.75 401 VAL C C 1
ATOM 10217 O O . VAL C 1 421 ? -66.560 33.059 220.198 1.00 34.71 401 VAL C O 1
ATOM 10221 N N . THR C 1 422 ? -66.735 32.872 222.422 1.00 32.14 402 THR C N 1
ATOM 10222 C CA . THR C 1 422 ? -66.123 31.540 222.424 1.00 31.11 402 THR C CA 1
ATOM 10223 C C . THR C 1 422 ? -67.049 30.390 222.822 1.00 34.54 402 THR C C 1
ATOM 10224 O O . THR C 1 422 ? -66.804 29.239 222.456 1.00 37.93 402 THR C O 1
ATOM 10228 N N . GLU C 1 423 ? -68.107 30.692 223.571 1.00 34.16 403 GLU C N 1
ATOM 10229 C CA . GLU C 1 423 ? -69.022 29.663 224.065 1.00 32.78 403 GLU C CA 1
ATOM 10230 C C . GLU C 1 423 ? -70.311 29.628 223.245 1.00 28.85 403 GLU C C 1
ATOM 10231 O O . GLU C 1 423 ? -70.862 30.677 222.920 1.00 30.32 403 GLU C O 1
ATOM 10237 N N . GLU C 1 424 ? -70.779 28.427 222.905 1.00 29.97 404 GLU C N 1
ATOM 10238 C CA . GLU C 1 424 ? -72.024 28.277 222.143 1.00 26.88 404 GLU C CA 1
ATOM 10239 C C . GLU C 1 424 ? -73.236 28.796 222.933 1.00 31.59 404 GLU C C 1
ATOM 10240 O O . GLU C 1 424 ? -73.504 28.333 224.036 1.00 31.26 404 GLU C O 1
ATOM 10246 N N . ILE C 1 425 ? -73.966 29.753 222.363 1.00 26.19 405 ILE C N 1
ATOM 10247 C CA . ILE C 1 425 ? -75.153 30.323 223.019 1.00 27.67 405 ILE C CA 1
ATOM 10248 C C . ILE C 1 425 ? -76.417 29.610 222.538 1.00 30.20 405 ILE C C 1
ATOM 10249 O O . ILE C 1 425 ? -77.321 29.304 223.331 1.00 30.16 405 ILE C O 1
ATOM 10254 N N . PHE C 1 426 ? -76.455 29.321 221.236 1.00 28.80 406 PHE C N 1
ATOM 10255 C CA . PHE C 1 426 ? -77.589 28.648 220.605 1.00 26.90 406 PHE C CA 1
ATOM 10256 C C . PHE C 1 426 ? -78.822 29.565 220.645 1.00 28.53 406 PHE C C 1
ATOM 10257 O O . PHE C 1 426 ? -79.946 29.117 220.879 1.00 29.44 406 PHE C O 1
ATOM 10265 N N . GLY C 1 427 ? -78.593 30.852 220.399 1.00 27.62 407 GLY C N 1
ATOM 10266 C CA . GLY C 1 427 ? -79.673 31.816 220.307 1.00 27.72 407 GLY C CA 1
ATOM 10267 C C . GLY C 1 427 ? -79.495 32.652 219.049 1.00 28.31 407 GLY C C 1
ATOM 10268 O O . GLY C 1 427 ? -78.533 32.470 218.300 1.00 28.44 407 GLY C O 1
ATOM 10269 N N . PRO C 1 428 ? -80.424 33.582 218.817 1.00 28.85 408 PRO C N 1
ATOM 10270 C CA . PRO C 1 428 ? -80.432 34.368 217.584 1.00 26.64 408 PRO C CA 1
ATOM 10271 C C . PRO C 1 428 ? -79.495 35.547 217.736 1.00 29.00 408 PRO C C 1
ATOM 10272 O O . PRO C 1 428 ? -79.933 36.703 217.854 1.00 27.57 408 PRO C O 1
ATOM 10276 N N . VAL C 1 429 ? -78.199 35.256 217.734 1.00 26.46 409 VAL C N 1
ATOM 10277 C CA . VAL C 1 429 ? -77.216 36.280 218.038 1.00 27.97 409 VAL C CA 1
ATOM 10278 C C . VAL C 1 429 ? -75.937 36.089 217.230 1.00 28.64 409 VAL C C 1
ATOM 10279 O O . VAL C 1 429 ? -75.553 34.967 216.912 1.00 28.50 409 VAL C O 1
ATOM 10283 N N . CYS C 1 430 ? -75.281 37.193 216.891 1.00 28.55 410 CYS C N 1
ATOM 10284 C CA . CYS C 1 430 ? -73.940 37.117 216.354 1.00 30.38 410 CYS C CA 1
ATOM 10285 C C . CYS C 1 430 ? -73.109 38.296 216.838 1.00 28.78 410 CYS C C 1
ATOM 10286 O O . CYS C 1 430 ? -73.637 39.388 217.069 1.00 29.46 410 CYS C O 1
ATOM 10289 N N . HIS C 1 431 ? -71.821 38.054 217.018 1.00 26.80 411 HIS C N 1
ATOM 10290 C CA . HIS C 1 431 ? -70.871 39.134 217.244 1.00 28.53 411 HIS C CA 1
ATOM 10291 C C . HIS C 1 431 ? -70.096 39.386 215.954 1.00 30.86 411 HIS C C 1
ATOM 10292 O O . HIS C 1 431 ? -69.656 38.450 215.298 1.00 28.59 411 HIS C O 1
ATOM 10299 N N . ILE C 1 432 ? -69.942 40.647 215.584 1.00 28.23 412 ILE C N 1
ATOM 10300 C CA . ILE C 1 432 ? -69.245 40.977 214.348 1.00 29.08 412 ILE C CA 1
ATOM 10301 C C . ILE C 1 432 ? -67.944 41.701 214.637 1.00 31.89 412 ILE C C 1
ATOM 10302 O O . ILE C 1 432 ? -67.924 42.666 215.400 1.00 31.72 412 ILE C O 1
ATOM 10307 N N . SER C 1 433 ? -66.854 41.233 214.030 1.00 27.21 413 SER C N 1
ATOM 10308 C CA . SER C 1 433 ? -65.547 41.820 214.263 1.00 31.50 413 SER C CA 1
ATOM 10309 C C . SER C 1 433 ? -64.861 42.108 212.927 1.00 32.03 413 SER C C 1
ATOM 10310 O O . SER C 1 433 ? -64.993 41.338 211.975 1.00 30.49 413 SER C O 1
ATOM 10313 N N . PRO C 1 434 ? -64.130 43.228 212.839 1.00 31.44 414 PRO C N 1
ATOM 10314 C CA . PRO C 1 434 ? -63.436 43.490 211.577 1.00 31.52 414 PRO C CA 1
ATOM 10315 C C . PRO C 1 434 ? -62.156 42.661 211.472 1.00 30.53 414 PRO C C 1
ATOM 10316 O O . PRO C 1 434 ? -61.648 42.185 212.481 1.00 34.24 414 PRO C O 1
ATOM 10320 N N . PHE C 1 435 ? -61.651 42.473 210.256 1.00 30.12 415 PHE C N 1
ATOM 10321 C CA . PHE C 1 435 ? -60.341 41.862 210.058 1.00 29.56 415 PHE C CA 1
ATOM 10322 C C . PHE C 1 435 ? -59.692 42.538 208.861 1.00 29.48 415 PHE C C 1
ATOM 10323 O O . PHE C 1 435 ? -60.373 43.212 208.081 1.00 30.07 415 PHE C O 1
ATOM 10331 N N . ASP C 1 436 ? -58.390 42.327 208.706 1.00 29.29 416 ASP C N 1
ATOM 10332 C CA . ASP C 1 436 ? -57.616 43.000 207.677 1.00 30.41 416 ASP C CA 1
ATOM 10333 C C . ASP C 1 436 ? -57.018 42.025 206.665 1.00 28.80 416 ASP C C 1
ATOM 10334 O O . ASP C 1 436 ? -57.056 42.284 205.465 1.00 29.67 416 ASP C O 1
ATOM 10339 N N . ASP C 1 437 ? -56.458 40.923 207.160 1.00 27.49 417 ASP C N 1
ATOM 10340 C CA . ASP C 1 437 ? -55.688 39.996 206.336 1.00 28.29 417 ASP C CA 1
ATOM 10341 C C . ASP C 1 437 ? -56.349 38.631 206.248 1.00 30.91 417 ASP C C 1
ATOM 10342 O O . ASP C 1 437 ? -57.022 38.198 207.181 1.00 27.86 417 ASP C O 1
ATOM 10347 N N . GLU C 1 438 ? -56.090 37.932 205.149 1.00 30.11 418 GLU C N 1
ATOM 10348 C CA . GLU C 1 438 ? -56.649 36.599 204.948 1.00 30.07 418 GLU C CA 1
ATOM 10349 C C . GLU C 1 438 ? -56.057 35.583 205.925 1.00 29.70 418 GLU C C 1
ATOM 10350 O O . GLU C 1 438 ? -56.792 34.800 206.536 1.00 28.21 418 GLU C O 1
ATOM 10356 N N . ASP C 1 439 ? -54.737 35.587 206.098 1.00 29.72 419 ASP C N 1
ATOM 10357 C CA . ASP C 1 439 ? -54.147 34.620 207.018 1.00 30.95 419 ASP C CA 1
ATOM 10358 C C . ASP C 1 439 ? -54.604 34.883 208.451 1.00 31.85 419 ASP C C 1
ATOM 10359 O O . ASP C 1 439 ? -54.829 33.943 209.215 1.00 29.60 419 ASP C O 1
ATOM 10364 N N . GLU C 1 440 ? -54.737 36.161 208.799 1.00 29.50 420 GLU C N 1
ATOM 10365 C CA . GLU C 1 440 ? -55.262 36.566 210.105 1.00 31.90 420 GLU C CA 1
ATOM 10366 C C . GLU C 1 440 ? -56.645 35.969 210.365 1.00 30.17 420 GLU C C 1
ATOM 10367 O O . GLU C 1 440 ? -56.875 35.350 211.399 1.00 29.48 420 GLU C O 1
ATOM 10373 N N . VAL C 1 441 ? -57.573 36.163 209.434 1.00 25.59 421 VAL C N 1
ATOM 10374 C CA . VAL C 1 441 ? -58.941 35.739 209.681 1.00 27.08 421 VAL C CA 1
ATOM 10375 C C . VAL C 1 441 ? -59.049 34.203 209.726 1.00 29.43 421 VAL C C 1
ATOM 10376 O O . VAL C 1 441 ? -59.849 33.653 210.492 1.00 26.66 421 VAL C O 1
ATOM 10380 N N . ILE C 1 442 ? -58.219 33.513 208.947 1.00 24.45 422 ILE C N 1
ATOM 10381 C CA . ILE C 1 442 ? -58.185 32.050 208.986 1.00 26.25 422 ILE C CA 1
ATOM 10382 C C . ILE C 1 442 ? -57.813 31.556 210.386 1.00 28.57 422 ILE C C 1
ATOM 10383 O O . ILE C 1 442 ? -58.463 30.664 210.948 1.00 26.81 422 ILE C O 1
ATOM 10388 N N . ASN C 1 443 ? -56.778 32.158 210.960 1.00 26.25 423 ASN C N 1
ATOM 10389 C CA . ASN C 1 443 ? -56.339 31.788 212.300 1.00 28.60 423 ASN C CA 1
ATOM 10390 C C . ASN C 1 443 ? -57.384 32.120 213.371 1.00 26.85 423 ASN C C 1
ATOM 10391 O O . ASN C 1 443 ? -57.556 31.366 214.323 1.00 30.50 423 ASN C O 1
ATOM 10396 N N . ARG C 1 444 ? -58.064 33.251 213.218 1.00 26.52 424 ARG C N 1
ATOM 10397 C CA . ARG C 1 444 ? -59.090 33.640 214.183 1.00 26.34 424 ARG C CA 1
ATOM 10398 C C . ARG C 1 444 ? -60.319 32.709 214.117 1.00 29.30 424 ARG C C 1
ATOM 10399 O O . ARG C 1 444 ? -60.876 32.308 215.150 1.00 27.09 424 ARG C O 1
ATOM 10407 N N . VAL C 1 445 ? -60.720 32.346 212.903 1.00 25.15 425 VAL C N 1
ATOM 10408 C CA . VAL C 1 445 ? -61.752 31.327 212.726 1.00 25.68 425 VAL C CA 1
ATOM 10409 C C . VAL C 1 445 ? -61.365 30.011 213.410 1.00 24.03 425 VAL C C 1
ATOM 10410 O O . VAL C 1 445 ? -62.176 29.409 214.145 1.00 24.71 425 VAL C O 1
ATOM 10414 N N . ASN C 1 446 ? -60.132 29.570 213.177 1.00 28.14 426 ASN C N 1
ATOM 10415 C CA . ASN C 1 446 ? -59.666 28.272 213.680 1.00 26.51 426 ASN C CA 1
ATOM 10416 C C . ASN C 1 446 ? -59.334 28.275 215.167 1.00 27.55 426 ASN C C 1
ATOM 10417 O O . ASN C 1 446 ? -59.198 27.216 215.770 1.00 28.58 426 ASN C O 1
ATOM 10422 N N . ASP C 1 447 ? -59.216 29.465 215.750 1.00 29.01 427 ASP C N 1
ATOM 10423 C CA . ASP C 1 447 ? -58.888 29.589 217.175 1.00 33.84 427 ASP C CA 1
ATOM 10424 C C . ASP C 1 447 ? -60.126 29.331 218.027 1.00 32.95 427 ASP C C 1
ATOM 10425 O O . ASP C 1 447 ? -60.780 30.258 218.524 1.00 31.46 427 ASP C O 1
ATOM 10430 N N . SER C 1 448 ? -60.449 28.053 218.174 1.00 30.57 428 SER C N 1
ATOM 10431 C CA . SER C 1 448 ? -61.696 27.632 218.782 1.00 30.37 428 SER C CA 1
ATOM 10432 C C . SER C 1 448 ? -61.571 26.165 219.185 1.00 32.79 428 SER C C 1
ATOM 10433 O O . SER C 1 448 ? -60.893 25.393 218.507 1.00 30.93 428 SER C O 1
ATOM 10436 N N . ASN C 1 449 ? -62.217 25.776 220.283 1.00 29.52 429 ASN C N 1
ATOM 10437 C CA . ASN C 1 449 ? -62.257 24.365 220.674 1.00 31.93 429 ASN C CA 1
ATOM 10438 C C . ASN C 1 449 ? -63.328 23.611 219.892 1.00 29.62 429 ASN C C 1
ATOM 10439 O O . ASN C 1 449 ? -63.460 22.395 220.007 1.00 31.74 429 ASN C O 1
ATOM 10444 N N . TYR C 1 450 ? -64.106 24.352 219.115 1.00 25.29 430 TYR C N 1
ATOM 10445 C CA . TYR C 1 450 ? -65.133 23.769 218.256 1.00 26.06 430 TYR C CA 1
ATOM 10446 C C . TYR C 1 450 ? -64.657 23.792 216.815 1.00 27.83 430 TYR C C 1
ATOM 10447 O O . TYR C 1 450 ? -63.696 24.481 216.497 1.00 28.76 430 TYR C O 1
ATOM 10456 N N . GLY C 1 451 ? -65.354 23.071 215.941 1.00 29.76 431 GLY C N 1
ATOM 10457 C CA . GLY C 1 451 ? -65.010 23.076 214.528 1.00 26.96 431 GLY C CA 1
ATOM 10458 C C . GLY C 1 451 ? -66.069 22.398 213.683 1.00 27.70 431 GLY C C 1
ATOM 10459 O O . GLY C 1 451 ? -65.792 21.387 213.035 1.00 26.52 431 GLY C O 1
ATOM 10460 N N . LEU C 1 452 ? -67.278 22.957 213.675 1.00 25.86 432 LEU C N 1
ATOM 10461 C CA . LEU C 1 452 ? -68.383 22.331 212.955 1.00 24.39 432 LEU C CA 1
ATOM 10462 C C . LEU C 1 452 ? -68.470 22.864 211.532 1.00 27.70 432 LEU C C 1
ATOM 10463 O O . LEU C 1 452 ? -68.247 22.125 210.560 1.00 25.51 432 LEU C O 1
ATOM 10468 N N . ALA C 1 453 ? -68.810 24.144 211.407 1.00 24.05 433 ALA C N 1
ATOM 10469 C CA . ALA C 1 453 ? -69.029 24.722 210.071 1.00 26.20 433 ALA C CA 1
ATOM 10470 C C . ALA C 1 453 ? -68.492 26.134 209.936 1.00 26.01 433 ALA C C 1
ATOM 10471 O O . ALA C 1 453 ? -68.243 26.814 210.935 1.00 26.35 433 ALA C O 1
ATOM 10473 N N . CYS C 1 454 ? -68.321 26.569 208.688 1.00 21.73 434 CYS C N 1
ATOM 10474 C CA . CYS C 1 454 ? -67.935 27.946 208.403 1.00 23.67 434 CYS C CA 1
ATOM 10475 C C . CYS C 1 454 ? -68.581 28.370 207.088 1.00 24.27 434 CYS C C 1
ATOM 10476 O O . CYS C 1 454 ? -68.726 27.551 206.176 1.00 24.62 434 CYS C O 1
ATOM 10479 N N . ALA C 1 455 ? -69.007 29.630 207.004 1.00 22.70 435 ALA C N 1
ATOM 10480 C CA . ALA C 1 455 ? -69.532 30.175 205.751 1.00 21.25 435 ALA C CA 1
ATOM 10481 C C . ALA C 1 455 ? -68.585 31.299 205.315 1.00 25.12 435 ALA C C 1
ATOM 10482 O O . ALA C 1 455 ? -68.212 32.141 206.112 1.00 24.13 435 ALA C O 1
ATOM 10484 N N . ILE C 1 456 ? -68.182 31.293 204.056 1.00 22.57 436 ILE C N 1
ATOM 10485 C CA . ILE C 1 456 ? -67.223 32.279 203.560 1.00 22.40 436 ILE C CA 1
ATOM 10486 C C . ILE C 1 456 ? -67.883 32.988 202.411 1.00 24.74 436 ILE C C 1
ATOM 10487 O O . ILE C 1 456 ? -68.514 32.336 201.574 1.00 23.59 436 ILE C O 1
ATOM 10492 N N . TRP C 1 457 ? -67.761 34.315 202.378 1.00 23.44 437 TRP C N 1
ATOM 10493 C CA . TRP C 1 457 ? -68.340 35.122 201.308 1.00 23.24 437 TRP C CA 1
ATOM 10494 C C . TRP C 1 457 ? -67.231 35.825 200.524 1.00 23.24 437 TRP C C 1
ATOM 10495 O O . TRP C 1 457 ? -66.507 36.638 201.078 1.00 22.94 437 TRP C O 1
ATOM 10506 N N . THR C 1 458 ? -67.068 35.434 199.261 1.00 24.17 438 THR C N 1
ATOM 10507 C CA . THR C 1 458 ? -66.051 35.994 198.374 1.00 24.34 438 THR C CA 1
ATOM 10508 C C . THR C 1 458 ? -66.420 35.694 196.928 1.00 24.94 438 THR C C 1
ATOM 10509 O O . THR C 1 458 ? -67.009 34.659 196.640 1.00 25.17 438 THR C O 1
ATOM 10513 N N . THR C 1 459 ? -66.090 36.601 196.018 1.00 25.82 439 THR C N 1
ATOM 10514 C CA . THR C 1 459 ? -66.310 36.330 194.600 1.00 24.49 439 THR C CA 1
ATOM 10515 C C . THR C 1 459 ? -65.039 35.892 193.892 1.00 24.71 439 THR C C 1
ATOM 10516 O O . THR C 1 459 ? -65.047 35.631 192.698 1.00 25.49 439 THR C O 1
ATOM 10520 N N . ASN C 1 460 ? -63.947 35.791 194.640 1.00 25.60 440 ASN C N 1
ATOM 10521 C CA . ASN C 1 460 ? -62.665 35.425 194.046 1.00 25.55 440 ASN C CA 1
ATOM 10522 C C . ASN C 1 460 ? -62.453 33.904 193.992 1.00 27.08 440 ASN C C 1
ATOM 10523 O O . ASN C 1 460 ? -62.588 33.202 195.007 1.00 24.49 440 ASN C O 1
ATOM 10528 N N . LEU C 1 461 ? -62.125 33.402 192.802 1.00 22.04 441 LEU C N 1
ATOM 10529 C CA . LEU C 1 461 ? -61.967 31.964 192.587 1.00 22.43 441 LEU C CA 1
ATOM 10530 C C . LEU C 1 461 ? -60.864 31.341 193.463 1.00 24.75 441 LEU C C 1
ATOM 10531 O O . LEU C 1 461 ? -61.110 30.369 194.202 1.00 23.52 441 LEU C O 1
ATOM 10536 N N . SER C 1 462 ? -59.652 31.888 193.378 1.00 23.50 442 SER C N 1
ATOM 10537 C CA . SER C 1 462 ? -58.539 31.321 194.133 1.00 26.75 442 SER C CA 1
ATOM 10538 C C . SER C 1 462 ? -58.806 31.419 195.625 1.00 24.24 442 SER C C 1
ATOM 10539 O O . SER C 1 462 ? -58.587 30.453 196.352 1.00 23.94 442 SER C O 1
ATOM 10542 N N . ARG C 1 463 ? -59.292 32.576 196.063 1.00 25.46 443 ARG C N 1
ATOM 10543 C CA . ARG C 1 463 ? -59.561 32.793 197.483 1.00 25.67 443 ARG C CA 1
ATOM 10544 C C . ARG C 1 463 ? -60.542 31.771 198.036 1.00 24.89 443 ARG C C 1
ATOM 10545 O O . ARG C 1 463 ? -60.293 31.182 199.086 1.00 24.10 443 ARG C O 1
ATOM 10553 N N . ALA C 1 464 ? -61.643 31.546 197.325 1.00 22.80 444 ALA C N 1
ATOM 10554 C CA . ALA C 1 464 ? -62.626 30.561 197.779 1.00 21.90 444 ALA C CA 1
ATOM 10555 C C . ALA C 1 464 ? -62.000 29.188 198.055 1.00 26.19 444 ALA C C 1
ATOM 10556 O O . ALA C 1 464 ? -62.218 28.581 199.113 1.00 23.61 444 ALA C O 1
ATOM 10558 N N . HIS C 1 465 ? -61.230 28.684 197.104 1.00 21.38 445 HIS C N 1
ATOM 10559 C CA . HIS C 1 465 ? -60.695 27.342 197.276 1.00 21.80 445 HIS C CA 1
ATOM 10560 C C . HIS C 1 465 ? -59.524 27.301 198.246 1.00 25.25 445 HIS C C 1
ATOM 10561 O O . HIS C 1 465 ? -59.380 26.342 198.999 1.00 25.42 445 HIS C O 1
ATOM 10568 N N . ARG C 1 466 ? -58.701 28.343 198.224 1.00 24.62 446 ARG C N 1
ATOM 10569 C CA . ARG C 1 466 ? -57.530 28.442 199.100 1.00 27.24 446 ARG C CA 1
ATOM 10570 C C . ARG C 1 466 ? -57.943 28.550 200.561 1.00 25.20 446 ARG C C 1
ATOM 10571 O O . ARG C 1 466 ? -57.417 27.857 201.430 1.00 26.44 446 ARG C O 1
ATOM 10579 N N . VAL C 1 467 ? -58.884 29.439 200.825 1.00 22.55 447 VAL C N 1
ATOM 10580 C CA . VAL C 1 467 ? -59.331 29.680 202.198 1.00 23.95 447 VAL C CA 1
ATOM 10581 C C . VAL C 1 467 ? -60.157 28.521 202.738 1.00 25.38 447 VAL C C 1
ATOM 10582 O O . VAL C 1 467 ? -59.929 28.053 203.860 1.00 25.22 447 VAL C O 1
ATOM 10586 N N . SER C 1 468 ? -61.082 28.025 201.922 1.00 24.25 448 SER C N 1
ATOM 10587 C CA . SER C 1 468 ? -61.982 26.956 202.366 1.00 23.79 448 SER C CA 1
ATOM 10588 C C . SER C 1 468 ? -61.203 25.747 202.853 1.00 25.68 448 SER C C 1
ATOM 10589 O O . SER C 1 468 ? -61.562 25.147 203.866 1.00 24.15 448 SER C O 1
ATOM 10592 N N . ARG C 1 469 ? -60.127 25.395 202.155 1.00 22.56 449 ARG C N 1
ATOM 10593 C CA . ARG C 1 469 ? -59.378 24.198 202.565 1.00 23.65 449 ARG C CA 1
ATOM 10594 C C . ARG C 1 469 ? -58.599 24.395 203.873 1.00 26.61 449 ARG C C 1
ATOM 10595 O O . ARG C 1 469 ? -58.204 23.419 204.503 1.00 25.35 449 ARG C O 1
ATOM 10603 N N . GLN C 1 470 ? -58.374 25.646 204.266 1.00 24.86 450 GLN C N 1
ATOM 10604 C CA . GLN C 1 470 ? -57.614 25.945 205.484 1.00 25.43 450 GLN C CA 1
ATOM 10605 C C . GLN C 1 470 ? -58.449 26.066 206.758 1.00 26.41 450 GLN C C 1
ATOM 10606 O O . GLN C 1 470 ? -57.888 26.173 207.853 1.00 24.86 450 GLN C O 1
ATOM 10612 N N . ILE C 1 471 ? -59.772 26.071 206.615 1.00 23.67 451 ILE C N 1
ATOM 10613 C CA . ILE C 1 471 ? -60.659 26.183 207.774 1.00 23.88 451 ILE C CA 1
ATOM 10614 C C . ILE C 1 471 ? -60.825 24.835 208.439 1.00 25.11 451 ILE C C 1
ATOM 10615 O O . ILE C 1 471 ? -61.182 23.849 207.792 1.00 25.08 451 ILE C O 1
ATOM 10620 N N . HIS C 1 472 ? -60.552 24.788 209.735 1.00 24.39 452 HIS C N 1
ATOM 10621 C CA . HIS C 1 472 ? -60.556 23.524 210.448 1.00 25.06 452 HIS C CA 1
ATOM 10622 C C . HIS C 1 472 ? -61.957 23.167 210.941 1.00 25.13 452 HIS C C 1
ATOM 10623 O O . HIS C 1 472 ? -62.255 23.251 212.140 1.00 23.82 452 HIS C O 1
ATOM 10630 N N . VAL C 1 473 ? -62.822 22.764 210.005 1.00 26.42 453 VAL C N 1
ATOM 10631 C CA . VAL C 1 473 ? -64.195 22.391 210.320 1.00 24.29 453 VAL C CA 1
ATOM 10632 C C . VAL C 1 473 ? -64.606 21.220 209.440 1.00 26.36 453 VAL C C 1
ATOM 10633 O O . VAL C 1 473 ? -63.879 20.834 208.530 1.00 24.06 453 VAL C O 1
ATOM 10637 N N . GLY C 1 474 ? -65.772 20.653 209.698 1.00 22.89 454 GLY C N 1
ATOM 10638 C CA . GLY C 1 474 ? -66.230 19.542 208.883 1.00 23.61 454 GLY C CA 1
ATOM 10639 C C . GLY C 1 474 ? -66.911 20.026 207.611 1.00 25.73 454 GLY C C 1
ATOM 10640 O O . GLY C 1 474 ? -66.975 19.307 206.599 1.00 23.96 454 GLY C O 1
ATOM 10641 N N . LEU C 1 475 ? -67.435 21.246 207.669 1.00 25.21 455 LEU C N 1
ATOM 10642 C CA . LEU C 1 475 ? -68.351 21.746 206.644 1.00 23.06 455 LEU C CA 1
ATOM 10643 C C . LEU C 1 475 ? -68.068 23.203 206.308 1.00 25.27 455 LEU C C 1
ATOM 10644 O O . LEU C 1 475 ? -68.125 24.063 207.187 1.00 24.19 455 LEU C O 1
ATOM 10649 N N . VAL C 1 476 ? -67.781 23.489 205.043 1.00 24.52 456 VAL C N 1
ATOM 10650 C CA . VAL C 1 476 ? -67.610 24.877 204.615 1.00 23.26 456 VAL C CA 1
ATOM 10651 C C . VAL C 1 476 ? -68.635 25.175 203.527 1.00 23.80 456 VAL C C 1
ATOM 10652 O O . VAL C 1 476 ? -68.872 24.345 202.646 1.00 25.00 456 VAL C O 1
ATOM 10656 N N . TRP C 1 477 ? -69.285 26.333 203.623 1.00 21.57 457 TRP C N 1
ATOM 10657 C CA . TRP C 1 477 ? -70.148 26.827 202.550 1.00 23.89 457 TRP C CA 1
ATOM 10658 C C . TRP C 1 477 ? -69.526 28.095 202.007 1.00 22.76 457 TRP C C 1
ATOM 10659 O O . TRP C 1 477 ? -68.995 28.903 202.764 1.00 22.69 457 TRP C O 1
ATOM 10670 N N . VAL C 1 478 ? -69.600 28.281 200.698 1.00 23.53 458 VAL C N 1
ATOM 10671 C CA . VAL C 1 478 ? -69.069 29.490 200.090 1.00 20.15 458 VAL C CA 1
ATOM 10672 C C . VAL C 1 478 ? -70.214 30.174 199.355 1.00 23.13 458 VAL C C 1
ATOM 10673 O O . VAL C 1 478 ? -70.843 29.566 198.487 1.00 22.03 458 VAL C O 1
ATOM 10677 N N . ASN C 1 479 ? -70.491 31.419 199.736 1.00 21.70 459 ASN C N 1
ATOM 10678 C CA . ASN C 1 479 ? -71.585 32.207 199.152 1.00 23.43 459 ASN C CA 1
ATOM 10679 C C . ASN C 1 479 ? -72.968 31.601 199.395 1.00 25.78 459 ASN C C 1
ATOM 10680 O O . ASN C 1 479 ? -73.916 31.816 198.632 1.00 23.60 459 ASN C O 1
ATOM 10685 N N . THR C 1 480 ? -73.072 30.836 200.473 1.00 23.35 460 THR C N 1
ATOM 10686 C CA . THR C 1 480 ? -74.355 30.301 200.905 1.00 24.18 460 THR C CA 1
ATOM 10687 C C . THR C 1 480 ? -74.189 29.790 202.329 1.00 24.39 460 THR C C 1
ATOM 10688 O O . THR C 1 480 ? -73.137 29.985 202.935 1.00 23.18 460 THR C O 1
ATOM 10692 N N . TRP C 1 481 ? -75.231 29.151 202.848 1.00 25.11 461 TRP C N 1
ATOM 10693 C CA . TRP C 1 481 ? -75.204 28.558 204.186 1.00 28.11 461 TRP C CA 1
ATOM 10694 C C . TRP C 1 481 ? -76.307 27.500 204.327 1.00 26.69 461 TRP C C 1
ATOM 10695 O O . TRP C 1 481 ? -77.417 27.681 203.835 1.00 26.42 461 TRP C O 1
ATOM 10706 N N . TYR C 1 482 ? -75.961 26.388 204.973 1.00 25.69 462 TYR C N 1
ATOM 10707 C CA . TYR C 1 482 ? -76.874 25.274 205.219 1.00 26.31 462 TYR C CA 1
ATOM 10708 C C . TYR C 1 482 ? -77.576 24.813 203.936 1.00 31.48 462 TYR C C 1
ATOM 10709 O O . TYR C 1 482 ? -78.793 24.606 203.912 1.00 28.45 462 TYR C O 1
ATOM 10718 N N . LEU C 1 483 ? -76.790 24.672 202.868 1.00 26.38 463 LEU C N 1
ATOM 10719 C CA . LEU C 1 483 ? -77.256 24.070 201.628 1.00 28.11 463 LEU C CA 1
ATOM 10720 C C . LEU C 1 483 ? -76.826 22.620 201.718 1.00 30.18 463 LEU C C 1
ATOM 10721 O O . LEU C 1 483 ? -75.637 22.345 201.805 1.00 28.35 463 LEU C O 1
ATOM 10726 N N . ARG C 1 484 ? -77.779 21.695 201.678 1.00 27.54 464 ARG C N 1
ATOM 10727 C CA . ARG C 1 484 ? -77.503 20.301 202.009 1.00 31.00 464 ARG C CA 1
ATOM 10728 C C . ARG C 1 484 ? -77.729 19.323 200.854 1.00 31.43 464 ARG C C 1
ATOM 10729 O O . ARG C 1 484 ? -78.834 19.214 200.319 1.00 32.72 464 ARG C O 1
ATOM 10737 N N . ASP C 1 485 ? -76.671 18.612 200.485 1.00 29.24 465 ASP C N 1
ATOM 10738 C CA . ASP C 1 485 ? -76.774 17.458 199.607 1.00 28.23 465 ASP C CA 1
ATOM 10739 C C . ASP C 1 485 ? -76.606 16.257 200.537 1.00 26.42 465 ASP C C 1
ATOM 10740 O O . ASP C 1 485 ? -75.555 16.096 201.156 1.00 26.00 465 ASP C O 1
ATOM 10745 N N . LEU C 1 486 ? -77.637 15.419 200.639 1.00 26.42 466 LEU C N 1
ATOM 10746 C CA . LEU C 1 486 ? -77.661 14.371 201.661 1.00 25.34 466 LEU C CA 1
ATOM 10747 C C . LEU C 1 486 ? -76.628 13.263 201.416 1.00 26.64 466 LEU C C 1
ATOM 10748 O O . LEU C 1 486 ? -76.418 12.406 202.273 1.00 27.26 466 LEU C O 1
ATOM 10753 N N . ARG C 1 487 ? -75.978 13.289 200.254 1.00 27.25 467 ARG C N 1
ATOM 10754 C CA . ARG C 1 487 ? -74.937 12.300 199.931 1.00 28.48 467 ARG C CA 1
ATOM 10755 C C . ARG C 1 487 ? -73.580 12.666 200.523 1.00 26.42 467 ARG C C 1
ATOM 10756 O O . ARG C 1 487 ? -72.661 11.842 200.550 1.00 27.64 467 ARG C O 1
ATOM 10764 N N . THR C 1 488 ? -73.437 13.907 200.974 1.00 25.63 468 THR C N 1
ATOM 10765 C CA . THR C 1 488 ? -72.122 14.417 201.378 1.00 26.89 468 THR C CA 1
ATOM 10766 C C . THR C 1 488 ? -71.787 14.066 202.833 1.00 29.41 468 THR C C 1
ATOM 10767 O O . THR C 1 488 ? -72.698 13.878 203.649 1.00 25.67 468 THR C O 1
ATOM 10771 N N . PRO C 1 489 ? -70.481 13.975 203.164 1.00 25.75 469 PRO C N 1
ATOM 10772 C CA . PRO C 1 489 ? -70.111 13.692 204.555 1.00 23.09 469 PRO C CA 1
ATOM 10773 C C . PRO C 1 489 ? -70.440 14.885 205.452 1.00 29.52 469 PRO C C 1
ATOM 10774 O O . PRO C 1 489 ? -70.125 16.025 205.110 1.00 26.98 469 PRO C O 1
ATOM 10778 N N . PHE C 1 490 ? -71.071 14.606 206.587 1.00 25.52 470 PHE C N 1
ATOM 10779 C CA . PHE C 1 490 ? -71.532 15.648 207.493 1.00 27.75 470 PHE C CA 1
ATOM 10780 C C . PHE C 1 490 ? -71.045 15.362 208.915 1.00 28.11 470 PHE C C 1
ATOM 10781 O O . PHE C 1 490 ? -71.259 14.269 209.460 1.00 28.06 470 PHE C O 1
ATOM 10789 N N . GLY C 1 491 ? -70.380 16.341 209.516 1.00 26.54 471 GLY C N 1
ATOM 10790 C CA . GLY C 1 491 ? -69.903 16.185 210.880 1.00 27.63 471 GLY C CA 1
ATOM 10791 C C . GLY C 1 491 ? -68.895 17.259 211.222 1.00 27.11 471 GLY C C 1
ATOM 10792 O O . GLY C 1 491 ? -68.663 18.174 210.430 1.00 26.38 471 GLY C O 1
ATOM 10793 N N . GLY C 1 492 ? -68.282 17.149 212.396 1.00 25.36 472 GLY C N 1
ATOM 10794 C CA . GLY C 1 492 ? -67.360 18.174 212.844 1.00 25.51 472 GLY C CA 1
ATOM 10795 C C . GLY C 1 492 ? -66.033 17.625 213.339 1.00 26.31 472 GLY C C 1
ATOM 10796 O O . GLY C 1 492 ? -65.807 16.410 213.372 1.00 27.66 472 GLY C O 1
ATOM 10797 N N . VAL C 1 493 ? -65.137 18.541 213.690 1.00 25.18 473 VAL C N 1
ATOM 10798 C CA . VAL C 1 493 ? -63.844 18.190 214.249 1.00 27.48 473 VAL C CA 1
ATOM 10799 C C . VAL C 1 493 ? -63.763 18.763 215.658 1.00 27.10 473 VAL C C 1
ATOM 10800 O O . VAL C 1 493 ? -64.668 19.489 216.094 1.00 24.62 473 VAL C O 1
ATOM 10804 N N . LYS C 1 494 ? -62.680 18.441 216.359 1.00 27.53 474 LYS C N 1
ATOM 10805 C CA . LYS C 1 494 ? -62.461 18.928 217.721 1.00 26.44 474 LYS C CA 1
ATOM 10806 C C . LYS C 1 494 ? -63.677 18.611 218.606 1.00 25.13 474 LYS C C 1
ATOM 10807 O O . LYS C 1 494 ? -64.193 17.504 218.544 1.00 27.54 474 LYS C O 1
ATOM 10813 N N . LEU C 1 495 ? -64.163 19.555 219.406 1.00 27.53 475 LEU C N 1
ATOM 10814 C CA . LEU C 1 495 ? -65.308 19.255 220.277 1.00 27.58 475 LEU C CA 1
ATOM 10815 C C . LEU C 1 495 ? -66.650 19.152 219.538 1.00 27.60 475 LEU C C 1
ATOM 10816 O O . LEU C 1 495 ? -67.674 18.833 220.145 1.00 29.70 475 LEU C O 1
ATOM 10821 N N . SER C 1 496 ? -66.646 19.432 218.237 1.00 30.21 476 SER C N 1
ATOM 10822 C CA . SER C 1 496 ? -67.880 19.438 217.450 1.00 27.47 476 SER C CA 1
ATOM 10823 C C . SER C 1 496 ? -68.308 18.077 216.926 1.00 26.56 476 SER C C 1
ATOM 10824 O O . SER C 1 496 ? -69.342 17.959 216.272 1.00 26.11 476 SER C O 1
ATOM 10827 N N . GLY C 1 497 ? -67.513 17.043 217.163 1.00 25.27 477 GLY C N 1
ATOM 10828 C CA . GLY C 1 497 ? -67.969 15.736 216.743 1.00 29.07 477 GLY C CA 1
ATOM 10829 C C . GLY C 1 497 ? -66.943 14.629 216.664 1.00 26.92 477 GLY C C 1
ATOM 10830 O O . GLY C 1 497 ? -65.757 14.812 216.948 1.00 27.05 477 GLY C O 1
ATOM 10831 N N . LEU C 1 498 ? -67.446 13.471 216.255 1.00 27.82 478 LEU C N 1
ATOM 10832 C CA . LEU C 1 498 ? -66.664 12.271 216.052 1.00 29.39 478 LEU C CA 1
ATOM 10833 C C . LEU C 1 498 ? -67.395 11.565 214.919 1.00 28.22 478 LEU C C 1
ATOM 10834 O O . LEU C 1 498 ? -68.607 11.384 214.991 1.00 29.60 478 LEU C O 1
ATOM 10839 N N . GLY C 1 499 ? -66.675 11.167 213.873 1.00 30.10 479 GLY C N 1
ATOM 10840 C CA . GLY C 1 499 ? -67.309 10.463 212.760 1.00 28.26 479 GLY C CA 1
ATOM 10841 C C . GLY C 1 499 ? -67.976 11.367 211.736 1.00 24.64 479 GLY C C 1
ATOM 10842 O O . GLY C 1 499 ? -68.084 12.581 211.927 1.00 26.12 479 GLY C O 1
ATOM 10843 N N . ARG C 1 500 ? -68.425 10.766 210.636 1.00 26.64 480 ARG C N 1
ATOM 10844 C CA . ARG C 1 500 ? -69.230 11.465 209.631 1.00 26.11 480 ARG C CA 1
ATOM 10845 C C . ARG C 1 500 ? -70.470 10.663 209.297 1.00 25.85 480 ARG C C 1
ATOM 10846 O O . ARG C 1 500 ? -70.439 9.430 209.296 1.00 26.65 480 ARG C O 1
ATOM 10854 N N . GLU C 1 501 ? -71.556 11.364 208.991 1.00 25.01 481 GLU C N 1
ATOM 10855 C CA . GLU C 1 501 ? -72.751 10.714 208.464 1.00 24.78 481 GLU C CA 1
ATOM 10856 C C . GLU C 1 501 ? -73.080 11.366 207.134 1.00 28.60 481 GLU C C 1
ATOM 10857 O O . GLU C 1 501 ? -72.430 12.347 206.735 1.00 28.58 481 GLU C O 1
ATOM 10863 N N . GLY C 1 502 ? -74.059 10.799 206.444 1.00 26.40 482 GLY C N 1
ATOM 10864 C CA . GLY C 1 502 ? -74.436 11.245 205.113 1.00 30.11 482 GLY C CA 1
ATOM 10865 C C . GLY C 1 502 ? -73.898 10.292 204.068 1.00 28.25 482 GLY C C 1
ATOM 10866 O O . GLY C 1 502 ? -72.797 9.771 204.228 1.00 26.17 482 GLY C O 1
ATOM 10867 N N . GLY C 1 503 ? -74.664 10.071 203.002 1.00 25.77 483 GLY C N 1
ATOM 10868 C CA . GLY C 1 503 ? -74.217 9.234 201.901 1.00 28.03 483 GLY C CA 1
ATOM 10869 C C . GLY C 1 503 ? -73.576 7.920 202.326 1.00 30.74 483 GLY C C 1
ATOM 10870 O O . GLY C 1 503 ? -74.112 7.183 203.165 1.00 27.12 483 GLY C O 1
ATOM 10871 N N . ARG C 1 504 ? -72.411 7.639 201.754 1.00 27.00 484 ARG C N 1
ATOM 10872 C CA . ARG C 1 504 ? -71.688 6.405 202.041 1.00 29.05 484 ARG C CA 1
ATOM 10873 C C . ARG C 1 504 ? -71.221 6.325 203.494 1.00 28.13 484 ARG C C 1
ATOM 10874 O O . ARG C 1 504 ? -71.006 5.237 204.030 1.00 28.53 484 ARG C O 1
ATOM 10882 N N . PHE C 1 505 ? -71.076 7.473 204.142 1.00 25.26 485 PHE C N 1
ATOM 10883 C CA . PHE C 1 505 ? -70.588 7.477 205.519 1.00 26.89 485 PHE C CA 1
ATOM 10884 C C . PHE C 1 505 ? -71.649 6.933 206.463 1.00 28.40 485 PHE C C 1
ATOM 10885 O O . PHE C 1 505 ? -71.324 6.261 207.443 1.00 27.16 485 PHE C O 1
ATOM 10893 N N . SER C 1 506 ? -72.912 7.199 206.147 1.00 27.00 486 SER C N 1
ATOM 10894 C CA . SER C 1 506 ? -74.010 6.602 206.904 1.00 24.54 486 SER C CA 1
ATOM 10895 C C . SER C 1 506 ? -74.145 5.121 206.535 1.00 28.86 486 SER C C 1
ATOM 10896 O O . SER C 1 506 ? -74.364 4.271 207.407 1.00 28.09 486 SER C O 1
ATOM 10899 N N . MET C 1 507 ? -74.010 4.803 205.249 1.00 27.60 487 MET C N 1
ATOM 10900 C CA . MET C 1 507 ? -74.093 3.400 204.828 1.00 28.70 487 MET C CA 1
ATOM 10901 C C . MET C 1 507 ? -73.021 2.562 205.533 1.00 28.41 487 MET C C 1
ATOM 10902 O O . MET C 1 507 ? -73.281 1.413 205.911 1.00 28.95 487 MET C O 1
ATOM 10907 N N . ASP C 1 508 ? -71.831 3.140 205.719 1.00 28.15 488 ASP C N 1
ATOM 10908 C CA . ASP C 1 508 ? -70.764 2.486 206.489 1.00 28.51 488 ASP C CA 1
ATOM 10909 C C . ASP C 1 508 ? -71.042 2.451 207.992 1.00 28.85 488 ASP C C 1
ATOM 10910 O O . ASP C 1 508 ? -70.894 1.402 208.627 1.00 26.85 488 ASP C O 1
ATOM 10915 N N . PHE C 1 509 ? -71.426 3.587 208.572 1.00 27.45 489 PHE C N 1
ATOM 10916 C CA . PHE C 1 509 ? -71.616 3.626 210.026 1.00 30.25 489 PHE C CA 1
ATOM 10917 C C . PHE C 1 509 ? -72.730 2.717 210.527 1.00 28.56 489 PHE C C 1
ATOM 10918 O O . PHE C 1 509 ? -72.588 2.075 211.568 1.00 28.98 489 PHE C O 1
ATOM 10926 N N . TYR C 1 510 ? -73.843 2.673 209.803 1.00 25.38 490 TYR C N 1
ATOM 10927 C CA . TYR C 1 510 ? -74.996 1.914 210.265 1.00 25.40 490 TYR C CA 1
ATOM 10928 C C . TYR C 1 510 ? -74.915 0.478 209.788 1.00 26.48 490 TYR C C 1
ATOM 10929 O O . TYR C 1 510 ? -75.897 -0.260 209.849 1.00 28.22 490 TYR C O 1
ATOM 10938 N N . SER C 1 511 ? -73.734 0.087 209.301 1.00 27.67 491 SER C N 1
ATOM 10939 C CA . SER C 1 511 ? -73.514 -1.289 208.856 1.00 29.01 491 SER C CA 1
ATOM 10940 C C . SER C 1 511 ? -72.325 -1.972 209.521 1.00 28.63 491 SER C C 1
ATOM 10941 O O . SER C 1 511 ? -71.332 -1.335 209.864 1.00 27.60 491 SER C O 1
ATOM 10944 N N . ASP C 1 512 ? -72.447 -3.282 209.704 1.00 28.37 492 ASP C N 1
ATOM 10945 C CA . ASP C 1 512 ? -71.285 -4.129 209.935 1.00 27.67 492 ASP C CA 1
ATOM 10946 C C . ASP C 1 512 ? -70.593 -4.246 208.586 1.00 28.41 492 ASP C C 1
ATOM 10947 O O . ASP C 1 512 ? -71.219 -4.647 207.603 1.00 28.97 492 ASP C O 1
ATOM 10952 N N . ILE C 1 513 ? -69.314 -3.898 208.535 1.00 30.90 493 ILE C N 1
ATOM 10953 C CA . ILE C 1 513 ? -68.509 -4.135 207.348 1.00 28.52 493 ILE C CA 1
ATOM 10954 C C . ILE C 1 513 ? -67.724 -5.403 207.620 1.00 31.60 493 ILE C C 1
ATOM 10955 O O . ILE C 1 513 ? -66.897 -5.433 208.534 1.00 29.70 493 ILE C O 1
ATOM 10960 N N . ALA C 1 514 ? -67.996 -6.460 206.859 1.00 29.20 494 ALA C N 1
ATOM 10961 C CA . ALA C 1 514 ? -67.274 -7.707 207.055 1.00 28.64 494 ALA C CA 1
ATOM 10962 C C . ALA C 1 514 ? -66.425 -8.020 205.832 1.00 24.95 494 ALA C C 1
ATOM 10963 O O . ALA C 1 514 ? -66.866 -7.815 204.700 1.00 25.44 494 ALA C O 1
ATOM 10965 N N . ASN C 1 515 ? -65.226 -8.532 206.071 1.00 23.18 495 ASN C N 1
ATOM 10966 C CA . ASN C 1 515 ? -64.364 -9.002 204.989 1.00 24.84 495 ASN C CA 1
ATOM 10967 C C . ASN C 1 515 ? -64.362 -10.517 204.974 1.00 24.99 495 ASN C C 1
ATOM 10968 O O . ASN C 1 515 ? -64.148 -11.151 206.004 1.00 26.35 495 ASN C O 1
ATOM 10973 N N . ILE C 1 516 ? -64.613 -11.089 203.805 1.00 23.56 496 ILE C N 1
ATOM 10974 C CA . ILE C 1 516 ? -64.656 -12.533 203.647 1.00 21.75 496 ILE C CA 1
ATOM 10975 C C . ILE C 1 516 ? -63.554 -12.913 202.672 1.00 24.49 496 ILE C C 1
ATOM 10976 O O . ILE C 1 516 ? -63.545 -12.473 201.540 1.00 25.46 496 ILE C O 1
ATOM 10981 N N . CYS C 1 517 ? -62.628 -13.741 203.134 1.00 24.13 497 CYS C N 1
ATOM 10982 C CA . CYS C 1 517 ? -61.474 -14.117 202.334 1.00 25.07 497 CYS C CA 1
ATOM 10983 C C . CYS C 1 517 ? -61.541 -15.597 201.968 1.00 28.59 497 CYS C C 1
ATOM 10984 O O . CYS C 1 517 ? -61.538 -16.455 202.851 1.00 27.48 497 CYS C O 1
ATOM 10987 N N . ILE C 1 518 ? -61.601 -15.879 200.669 1.00 24.82 498 ILE C N 1
ATOM 10988 C CA . ILE C 1 518 ? -61.693 -17.249 200.161 1.00 30.05 498 ILE C CA 1
ATOM 10989 C C . ILE C 1 518 ? -60.360 -17.671 199.539 1.00 27.87 498 ILE C C 1
ATOM 10990 O O . ILE C 1 518 ? -59.928 -17.074 198.555 1.00 26.73 498 ILE C O 1
ATOM 10995 N N . LYS C 1 519 ? -59.714 -18.685 200.107 1.00 29.60 499 LYS C N 1
ATOM 10996 C CA . LYS C 1 519 ? -58.508 -19.248 199.497 1.00 30.96 499 LYS C CA 1
ATOM 10997 C C . LYS C 1 519 ? -58.955 -20.187 198.381 1.00 33.08 499 LYS C C 1
ATOM 10998 O O . LYS C 1 519 ? -59.809 -21.044 198.596 1.00 36.32 499 LYS C O 1
ATOM 11004 N N . ILE C 1 520 ? -58.412 -20.009 197.181 1.00 31.37 500 ILE C N 1
ATOM 11005 C CA . ILE C 1 520 ? -58.848 -20.808 196.035 1.00 32.40 500 ILE C CA 1
ATOM 11006 C C . ILE C 1 520 ? -57.969 -22.054 195.863 1.00 38.08 500 ILE C C 1
ATOM 11007 O O . ILE C 1 520 ? -56.780 -22.020 196.200 1.00 40.67 500 ILE C O 1
ATOM 11012 N N . SER D 1 38 ? -104.606 -2.752 162.904 1.00 53.69 18 SER D N 1
ATOM 11013 C CA . SER D 1 38 ? -103.755 -1.987 163.814 1.00 53.79 18 SER D CA 1
ATOM 11014 C C . SER D 1 38 ? -102.657 -1.261 163.031 1.00 49.15 18 SER D C 1
ATOM 11015 O O . SER D 1 38 ? -102.092 -1.813 162.086 1.00 45.66 18 SER D O 1
ATOM 11018 N N . GLN D 1 39 ? -102.382 -0.010 163.395 1.00 44.34 19 GLN D N 1
ATOM 11019 C CA . GLN D 1 39 ? -101.331 0.754 162.729 1.00 43.47 19 GLN D CA 1
ATOM 11020 C C . GLN D 1 39 ? -100.320 1.266 163.741 1.00 44.08 19 GLN D C 1
ATOM 11021 O O . GLN D 1 39 ? -100.686 1.753 164.809 1.00 41.35 19 GLN D O 1
ATOM 11027 N N . LEU D 1 40 ? -99.047 1.154 163.394 1.00 38.30 20 LEU D N 1
ATOM 11028 C CA . LEU D 1 40 ? -97.986 1.624 164.268 1.00 34.00 20 LEU D CA 1
ATOM 11029 C C . LEU D 1 40 ? -97.287 2.780 163.589 1.00 36.72 20 LEU D C 1
ATOM 11030 O O . LEU D 1 40 ? -96.741 2.635 162.489 1.00 35.63 20 LEU D O 1
ATOM 11035 N N . LEU D 1 41 ? -97.326 3.941 164.234 1.00 35.19 21 LEU D N 1
ATOM 11036 C CA . LEU D 1 41 ? -96.780 5.150 163.645 1.00 34.86 21 LEU D CA 1
ATOM 11037 C C . LEU D 1 41 ? -95.419 5.476 164.256 1.00 34.37 21 LEU D C 1
ATOM 11038 O O . LEU D 1 41 ? -95.064 4.952 165.303 1.00 33.61 21 LEU D O 1
ATOM 11043 N N . ASN D 1 42 ? -94.662 6.328 163.579 1.00 34.29 22 ASN D N 1
ATOM 11044 C CA . ASN D 1 42 ? -93.452 6.885 164.170 1.00 32.97 22 ASN D CA 1
ATOM 11045 C C . ASN D 1 42 ? -93.861 7.917 165.197 1.00 34.64 22 ASN D C 1
ATOM 11046 O O . ASN D 1 42 ? -94.989 8.414 165.171 1.00 35.97 22 ASN D O 1
ATOM 11051 N N . TYR D 1 43 ? -92.954 8.241 166.110 1.00 29.97 23 TYR D N 1
ATOM 11052 C CA . TYR D 1 43 ? -93.219 9.298 167.069 1.00 33.16 23 TYR D CA 1
ATOM 11053 C C . TYR D 1 43 ? -92.040 10.253 167.013 1.00 35.22 23 TYR D C 1
ATOM 11054 O O . TYR D 1 43 ? -90.925 9.917 167.429 1.00 31.28 23 TYR D O 1
ATOM 11063 N N . ILE D 1 44 ? -92.286 11.427 166.439 1.00 33.36 24 ILE D N 1
ATOM 11064 C CA . ILE D 1 44 ? -91.240 12.379 166.121 1.00 33.09 24 ILE D CA 1
ATOM 11065 C C . ILE D 1 44 ? -91.638 13.758 166.626 1.00 39.66 24 ILE D C 1
ATOM 11066 O O . ILE D 1 44 ? -92.716 14.277 166.291 1.00 35.28 24 ILE D O 1
ATOM 11071 N N . ASP D 1 45 ? -90.767 14.332 167.454 1.00 33.87 25 ASP D N 1
ATOM 11072 C CA . ASP D 1 45 ? -90.947 15.679 167.976 1.00 34.02 25 ASP D CA 1
ATOM 11073 C C . ASP D 1 45 ? -92.328 15.861 168.596 1.00 36.02 25 ASP D C 1
ATOM 11074 O O . ASP D 1 45 ? -93.034 16.827 168.302 1.00 39.45 25 ASP D O 1
ATOM 11079 N N . GLY D 1 46 ? -92.721 14.912 169.434 1.00 36.73 26 GLY D N 1
ATOM 11080 C CA . GLY D 1 46 ? -93.974 15.009 170.161 1.00 38.34 26 GLY D CA 1
ATOM 11081 C C . GLY D 1 46 ? -95.217 14.611 169.378 1.00 41.74 26 GLY D C 1
ATOM 11082 O O . GLY D 1 46 ? -96.331 14.740 169.887 1.00 41.00 26 GLY D O 1
ATOM 11083 N N . ASN D 1 47 ? -95.041 14.118 168.153 1.00 36.19 27 ASN D N 1
ATOM 11084 C CA . ASN D 1 47 ? -96.196 13.747 167.324 1.00 41.38 27 ASN D CA 1
ATOM 11085 C C . ASN D 1 47 ? -96.095 12.372 166.688 1.00 40.06 27 ASN D C 1
ATOM 11086 O O . ASN D 1 47 ? -95.037 11.988 166.184 1.00 37.44 27 ASN D O 1
ATOM 11091 N N . PHE D 1 48 ? -97.210 11.648 166.698 1.00 39.63 28 PHE D N 1
ATOM 11092 C CA . PHE D 1 48 ? -97.332 10.415 165.922 1.00 37.48 28 PHE D CA 1
ATOM 11093 C C . PHE D 1 48 ? -97.529 10.738 164.451 1.00 40.53 28 PHE D C 1
ATOM 11094 O O . PHE D 1 48 ? -98.425 11.509 164.087 1.00 39.81 28 PHE D O 1
ATOM 11102 N N . VAL D 1 49 ? -96.682 10.166 163.600 1.00 38.56 29 VAL D N 1
ATOM 11103 C CA . VAL D 1 49 ? -96.737 10.475 162.179 1.00 37.17 29 VAL D CA 1
ATOM 11104 C C . VAL D 1 49 ? -96.642 9.214 161.334 1.00 40.87 29 VAL D C 1
ATOM 11105 O O . VAL D 1 49 ? -95.978 8.236 161.714 1.00 37.31 29 VAL D O 1
ATOM 11109 N N . THR D 1 50 ? -97.323 9.241 160.191 1.00 37.09 30 THR D N 1
ATOM 11110 C CA . THR D 1 50 ? -97.276 8.141 159.240 1.00 39.35 30 THR D CA 1
ATOM 11111 C C . THR D 1 50 ? -96.104 8.349 158.288 1.00 41.89 30 THR D C 1
ATOM 11112 O O . THR D 1 50 ? -95.307 9.275 158.460 1.00 39.96 30 THR D O 1
ATOM 11116 N N . SER D 1 51 ? -95.999 7.489 157.284 1.00 38.60 31 SER D N 1
ATOM 11117 C CA . SER D 1 51 ? -94.936 7.600 156.298 1.00 39.48 31 SER D CA 1
ATOM 11118 C C . SER D 1 51 ? -95.480 7.269 154.918 1.00 40.24 31 SER D C 1
ATOM 11119 O O . SER D 1 51 ? -96.598 6.779 154.790 1.00 42.12 31 SER D O 1
ATOM 11122 N N . ALA D 1 52 ? -94.676 7.522 153.890 1.00 41.23 32 ALA D N 1
ATOM 11123 C CA . ALA D 1 52 ? -95.042 7.156 152.530 1.00 44.26 32 ALA D CA 1
ATOM 11124 C C . ALA D 1 52 ? -95.044 5.636 152.359 1.00 46.19 32 ALA D C 1
ATOM 11125 O O . ALA D 1 52 ? -95.809 5.093 151.556 1.00 49.49 32 ALA D O 1
ATOM 11127 N N . SER D 1 53 ? -94.191 4.952 153.114 1.00 42.86 33 SER D N 1
ATOM 11128 C CA . SER D 1 53 ? -94.098 3.496 153.026 1.00 42.70 33 SER D CA 1
ATOM 11129 C C . SER D 1 53 ? -94.587 2.835 154.306 1.00 41.59 33 SER D C 1
ATOM 11130 O O . SER D 1 53 ? -94.395 3.370 155.400 1.00 39.60 33 SER D O 1
ATOM 11133 N N . SER D 1 54 ? -95.209 1.671 154.167 1.00 37.99 34 SER D N 1
ATOM 11134 C CA . SER D 1 54 ? -95.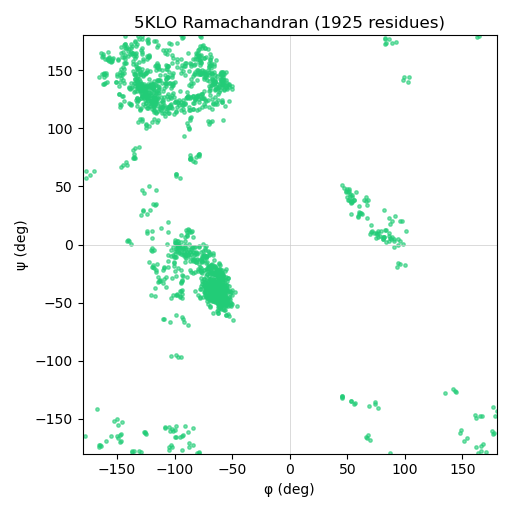585 0.864 155.329 1.00 38.08 34 SER D CA 1
ATOM 11135 C C . SER D 1 54 ? -95.268 -0.616 155.106 1.00 41.98 34 SER D C 1
ATOM 11136 O O . SER D 1 54 ? -95.176 -1.075 153.964 1.00 38.93 34 SER D O 1
ATOM 11139 N N . PHE D 1 55 ? -95.079 -1.358 156.192 1.00 35.83 35 PHE D N 1
ATOM 11140 C CA . PHE D 1 55 ? -94.781 -2.777 156.074 1.00 35.18 35 PHE D CA 1
ATOM 11141 C C . PHE D 1 55 ? -95.579 -3.595 157.064 1.00 35.37 35 PHE D C 1
ATOM 11142 O O . PHE D 1 55 ? -96.149 -3.060 158.010 1.00 38.36 35 PHE D O 1
ATOM 11150 N N . ALA D 1 56 ? -95.617 -4.900 156.829 1.00 36.25 36 ALA D N 1
ATOM 11151 C CA . ALA D 1 56 ? -96.445 -5.789 157.625 1.00 36.41 36 ALA D CA 1
ATOM 11152 C C . ALA D 1 56 ? -95.751 -6.295 158.878 1.00 36.20 36 ALA D C 1
ATOM 11153 O O . ALA D 1 56 ? -94.580 -6.664 158.854 1.00 38.31 36 ALA D O 1
ATOM 11155 N N . ASN D 1 57 ? -96.514 -6.306 159.959 1.00 35.82 37 ASN D N 1
ATOM 11156 C CA . ASN D 1 57 ? -96.143 -6.893 161.231 1.00 37.30 37 ASN D CA 1
ATOM 11157 C C . ASN D 1 57 ? -96.940 -8.199 161.346 1.00 40.75 37 ASN D C 1
ATOM 11158 O O . ASN D 1 57 ? -98.166 -8.169 161.430 1.00 42.00 37 ASN D O 1
ATOM 11163 N N . ILE D 1 58 ? -96.249 -9.339 161.326 1.00 38.79 38 ILE D N 1
ATOM 11164 C CA . ILE D 1 58 ? -96.893 -10.652 161.201 1.00 42.34 38 ILE D CA 1
ATOM 11165 C C . ILE D 1 58 ? -96.825 -11.501 162.466 1.00 42.08 38 ILE D C 1
ATOM 11166 O O . ILE D 1 58 ? -95.746 -11.809 162.938 1.00 43.25 38 ILE D O 1
ATOM 11171 N N . ASN D 1 59 ? -97.959 -11.932 162.999 1.00 38.24 39 ASN D N 1
ATOM 11172 C CA . ASN D 1 59 ? -97.937 -12.847 164.144 1.00 38.84 39 ASN D CA 1
ATOM 11173 C C . ASN D 1 59 ? -97.282 -14.196 163.785 1.00 41.95 39 ASN D C 1
ATOM 11174 O O . ASN D 1 59 ? -97.755 -14.895 162.887 1.00 40.37 39 ASN D O 1
ATOM 11179 N N . PRO D 1 60 ? -96.188 -14.573 164.487 1.00 41.02 40 PRO D N 1
ATOM 11180 C CA . PRO D 1 60 ? -95.499 -15.829 164.150 1.00 38.01 40 PRO D CA 1
ATOM 11181 C C . PRO D 1 60 ? -96.215 -17.087 164.665 1.00 40.06 40 PRO D C 1
ATOM 11182 O O . PRO D 1 60 ? -95.793 -18.202 164.353 1.00 37.10 40 PRO D O 1
ATOM 11186 N N . VAL D 1 61 ? -97.269 -16.917 165.454 1.00 39.82 41 VAL D N 1
ATOM 11187 C CA . VAL D 1 61 ? -98.027 -18.075 165.931 1.00 40.21 41 VAL D CA 1
ATOM 11188 C C . VAL D 1 61 ? -98.866 -18.694 164.801 1.00 42.61 41 VAL D C 1
ATOM 11189 O O . VAL D 1 61 ? -98.991 -19.922 164.702 1.00 42.20 41 VAL D O 1
ATOM 11193 N N . ASN D 1 62 ? -99.412 -17.839 163.937 1.00 42.66 42 ASN D N 1
ATOM 11194 C CA . ASN D 1 62 ? -100.347 -18.285 162.903 1.00 45.14 42 ASN D CA 1
ATOM 11195 C C . ASN D 1 62 ? -100.125 -17.640 161.533 1.00 48.02 42 ASN D C 1
ATOM 11196 O O . ASN D 1 62 ? -100.859 -17.914 160.582 1.00 44.83 42 ASN D O 1
ATOM 11201 N N . GLY D 1 63 ? -99.124 -16.772 161.432 1.00 40.96 43 GLY D N 1
ATOM 11202 C CA . GLY D 1 63 ? -98.824 -16.131 160.164 1.00 42.85 43 GLY D CA 1
ATOM 11203 C C . GLY D 1 63 ? -99.781 -15.018 159.774 1.00 44.20 43 GLY D C 1
ATOM 11204 O O . GLY D 1 63 ? -99.714 -14.502 158.656 1.00 46.82 43 GLY D O 1
ATOM 11205 N N . LYS D 1 64 ? -100.662 -14.634 160.692 1.00 40.37 44 LYS D N 1
ATOM 11206 C CA . LYS D 1 64 ? -101.630 -13.569 160.439 1.00 44.61 44 LYS D CA 1
ATOM 11207 C C . LYS D 1 64 ? -101.036 -12.164 160.544 1.00 48.00 44 LYS D C 1
ATOM 11208 O O . LYS D 1 64 ? -100.051 -11.943 161.256 1.00 45.29 44 LYS D O 1
ATOM 11214 N N . LEU D 1 65 ? -101.662 -11.216 159.849 1.00 45.39 45 LEU D N 1
ATOM 11215 C CA . LEU D 1 65 ? -101.266 -9.815 159.919 1.00 46.44 45 LEU D CA 1
ATOM 11216 C C . LEU D 1 65 ? -101.724 -9.218 161.244 1.00 48.72 45 LEU D C 1
ATOM 11217 O O . LEU D 1 65 ? -102.875 -9.393 161.637 1.00 42.56 45 LEU D O 1
ATOM 11222 N N . ILE D 1 66 ? -100.818 -8.520 161.931 1.00 44.76 46 ILE D N 1
ATOM 11223 C CA . ILE D 1 66 ? -101.138 -7.854 163.195 1.00 44.06 46 ILE D CA 1
ATOM 11224 C C . ILE D 1 66 ? -101.307 -6.363 162.969 1.00 42.83 46 ILE D C 1
ATOM 11225 O O . ILE D 1 66 ? -102.243 -5.753 163.479 1.00 45.37 46 ILE D O 1
ATOM 11230 N N . SER D 1 67 ? -100.376 -5.773 162.220 1.00 39.44 47 SER D N 1
ATOM 11231 C CA . SER D 1 67 ? -100.384 -4.335 162.023 1.00 39.92 47 SER D CA 1
ATOM 11232 C C . SER D 1 67 ? -99.661 -3.872 160.771 1.00 38.09 47 SER D C 1
ATOM 11233 O O . SER D 1 67 ? -98.814 -4.577 160.224 1.00 37.80 47 SER D O 1
ATOM 11236 N N . ASP D 1 68 ? -100.028 -2.680 160.314 1.00 39.09 48 ASP D N 1
ATOM 11237 C CA . ASP D 1 68 ? -99.269 -1.982 159.295 1.00 39.02 48 ASP D CA 1
ATOM 11238 C C . ASP D 1 68 ? -98.343 -1.048 160.056 1.00 40.88 48 ASP D C 1
ATOM 11239 O O . ASP D 1 68 ? -98.778 -0.346 160.975 1.00 39.34 48 ASP D O 1
ATOM 11244 N N . VAL D 1 69 ? -97.070 -1.052 159.680 1.00 38.12 49 VAL D N 1
ATOM 11245 C CA . VAL D 1 69 ? -96.071 -0.234 160.362 1.00 36.72 49 VAL D CA 1
ATOM 11246 C C . VAL D 1 69 ? -95.494 0.796 159.414 1.00 34.16 49 VAL D C 1
ATOM 11247 O O . VAL D 1 69 ? -95.039 0.449 158.332 1.00 35.15 49 VAL D O 1
ATOM 11251 N N . PHE D 1 70 ? -95.486 2.065 159.811 1.00 33.27 50 PHE D N 1
ATOM 11252 C CA . PHE D 1 70 ? -94.962 3.094 158.922 1.00 35.91 50 PHE D CA 1
ATOM 11253 C C . PHE D 1 70 ? -93.443 3.219 158.980 1.00 37.93 50 PHE D C 1
ATOM 11254 O O . PHE D 1 70 ? -92.875 3.472 160.033 1.00 38.39 50 PHE D O 1
ATOM 11262 N N . GLU D 1 71 ? -92.796 3.041 157.833 1.00 37.96 51 GLU D N 1
ATOM 11263 C CA . GLU D 1 71 ? -91.337 3.046 157.763 1.00 37.89 51 GLU D CA 1
ATOM 11264 C C . GLU D 1 71 ? -90.805 4.467 157.588 1.00 38.34 51 GLU D C 1
ATOM 11265 O O . GLU D 1 71 ? -91.062 5.117 156.574 1.00 37.93 51 GLU D O 1
ATOM 11271 N N . ALA D 1 72 ? -90.062 4.950 158.581 1.00 37.37 52 ALA D N 1
ATOM 11272 C CA . ALA D 1 72 ? -89.464 6.276 158.499 1.00 36.15 52 ALA D CA 1
ATOM 11273 C C . ALA D 1 72 ? -88.500 6.369 157.322 1.00 35.88 52 ALA D C 1
ATOM 11274 O O . ALA D 1 72 ? -87.697 5.469 157.100 1.00 38.79 52 ALA D O 1
ATOM 11276 N N . ASP D 1 73 ? -88.573 7.452 156.561 1.00 37.12 53 ASP D N 1
ATOM 11277 C CA . ASP D 1 73 ? -87.583 7.660 155.508 1.00 39.96 53 ASP D CA 1
ATOM 11278 C C . ASP D 1 73 ? -86.430 8.531 156.008 1.00 38.12 53 ASP D C 1
ATOM 11279 O O . ASP D 1 73 ? -86.432 8.970 157.161 1.00 37.37 53 ASP D O 1
ATOM 11284 N N . ALA D 1 74 ? -85.459 8.791 155.137 1.00 37.92 54 ALA D N 1
ATOM 11285 C CA . ALA D 1 74 ? -84.315 9.617 155.500 1.00 34.26 54 ALA D CA 1
ATOM 11286 C C . ALA D 1 74 ? -84.736 10.988 156.022 1.00 37.78 54 ALA D C 1
ATOM 11287 O O . ALA D 1 74 ? -84.132 11.511 156.966 1.00 37.04 54 ALA D O 1
ATOM 11289 N N . LYS D 1 75 ? -85.769 11.569 155.417 1.00 35.14 55 LYS D N 1
ATOM 11290 C CA . LYS D 1 75 ? -86.236 12.893 155.823 1.00 37.34 55 LYS D CA 1
ATOM 11291 C C . LYS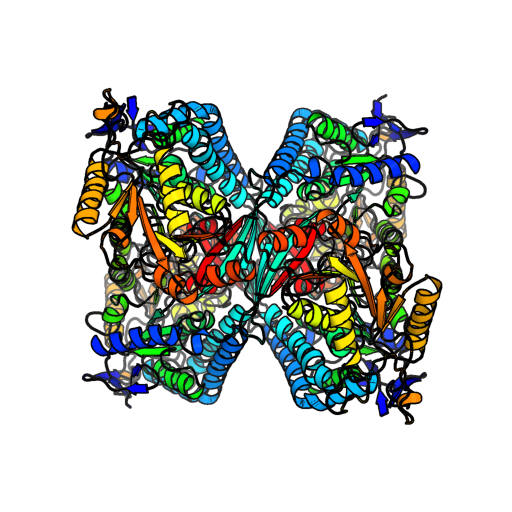 D 1 75 ? -86.771 12.876 157.245 1.00 37.46 55 LYS D C 1
ATOM 11292 O O . LYS D 1 75 ? -86.552 13.811 158.023 1.00 36.68 55 LYS D O 1
ATOM 11298 N N . GLN D 1 76 ? -87.485 11.813 157.580 1.00 31.91 56 GLN D N 1
ATOM 11299 C CA . GLN D 1 76 ? -88.076 11.696 158.907 1.00 32.21 56 GLN D CA 1
ATOM 11300 C C . GLN D 1 76 ? -87.000 11.394 159.949 1.00 33.41 56 GLN D C 1
ATOM 11301 O O . GLN D 1 76 ? -87.055 11.880 161.078 1.00 35.13 56 GLN D O 1
ATOM 11307 N N . VAL D 1 77 ? -86.018 10.589 159.563 1.00 32.99 57 VAL D N 1
ATOM 11308 C CA . VAL D 1 77 ? -84.917 10.282 160.472 1.00 34.40 57 VAL D CA 1
ATOM 11309 C C . VAL D 1 77 ? -84.170 11.572 160.788 1.00 33.75 57 VAL D C 1
ATOM 11310 O O . VAL D 1 77 ? -83.827 11.838 161.940 1.00 33.73 57 VAL D O 1
ATOM 11314 N N . ASN D 1 78 ? -83.951 12.395 159.771 1.00 33.88 58 ASN D N 1
ATOM 11315 C CA . ASN D 1 78 ? -83.349 13.691 160.009 1.00 33.07 58 ASN D CA 1
ATOM 11316 C C . ASN D 1 78 ? -84.226 14.559 160.900 1.00 35.46 58 ASN D C 1
ATOM 11317 O O . ASN D 1 78 ? -83.726 15.222 161.808 1.00 34.43 58 ASN D O 1
ATOM 11322 N N . GLU D 1 79 ? -85.531 14.554 160.643 1.00 33.58 59 GLU D N 1
ATOM 11323 C CA . GLU D 1 79 ? -86.456 15.320 161.475 1.00 36.21 59 GLU D CA 1
ATOM 11324 C C . GLU D 1 79 ? -86.352 14.881 162.935 1.00 36.93 59 GLU D C 1
ATOM 11325 O O . GLU D 1 79 ? -86.357 15.713 163.844 1.00 38.53 59 GLU D O 1
ATOM 11331 N N . ALA D 1 80 ? -86.230 13.576 163.151 1.00 32.80 60 ALA D N 1
ATOM 11332 C CA . ALA D 1 80 ? -86.133 13.030 164.501 1.00 32.04 60 ALA D CA 1
ATOM 11333 C C . ALA D 1 80 ? -84.839 13.464 165.210 1.00 33.02 60 ALA D C 1
ATOM 11334 O O . ALA D 1 80 ? -84.865 13.877 166.369 1.00 34.67 60 ALA D O 1
ATOM 11336 N N . VAL D 1 81 ? -83.709 13.364 164.514 1.00 33.15 61 VAL D N 1
ATOM 11337 C CA . VAL D 1 81 ? -82.424 13.719 165.118 1.00 31.84 61 VAL D CA 1
ATOM 11338 C C . VAL D 1 81 ? -82.368 15.210 165.438 1.00 33.40 61 VAL D C 1
ATOM 11339 O O . VAL D 1 81 ? -81.919 15.605 166.518 1.00 31.47 61 VAL D O 1
ATOM 11343 N N . VAL D 1 82 ? -82.848 16.036 164.511 1.00 31.06 62 VAL D N 1
ATOM 11344 C CA . VAL D 1 82 ? -82.871 17.483 164.717 1.00 34.08 62 VAL D CA 1
ATOM 11345 C C . VAL D 1 82 ? -83.777 17.851 165.902 1.00 33.87 62 VAL D C 1
ATOM 11346 O O . VAL D 1 82 ? -83.429 18.720 166.717 1.00 35.46 62 VAL D O 1
ATOM 11350 N N . ALA D 1 83 ? -84.922 17.176 166.008 1.00 33.79 63 ALA D N 1
ATOM 11351 C CA . ALA D 1 83 ? -85.840 17.368 167.135 1.00 33.89 63 ALA D CA 1
ATOM 11352 C C . ALA D 1 83 ? -85.170 17.025 168.460 1.00 34.64 63 ALA D C 1
ATOM 11353 O O . ALA D 1 83 ? -85.364 17.716 169.468 1.00 32.45 63 ALA D O 1
ATOM 11355 N N . ALA D 1 84 ? -84.402 15.938 168.452 1.00 33.42 64 ALA D N 1
ATOM 11356 C CA . ALA D 1 84 ? -83.678 15.499 169.641 1.00 34.20 64 ALA D CA 1
ATOM 11357 C C . ALA D 1 84 ? -82.560 16.477 170.002 1.00 31.42 64 ALA D C 1
ATOM 11358 O O . ALA D 1 84 ? -82.328 16.743 171.178 1.00 32.78 64 ALA D O 1
ATOM 11360 N N . GLN D 1 85 ? -81.874 17.006 168.991 1.00 31.39 65 GLN D N 1
ATOM 11361 C CA . GLN D 1 85 ? -80.828 18.001 169.230 1.00 32.06 65 GLN D CA 1
ATOM 11362 C C . GLN D 1 85 ? -81.437 19.241 169.862 1.00 35.82 65 GLN D C 1
ATOM 11363 O O . GLN D 1 85 ? -80.882 19.805 170.812 1.00 35.22 65 GLN D O 1
ATOM 11369 N N . ASN D 1 86 ? -82.593 19.656 169.349 1.00 33.39 66 ASN D N 1
ATOM 11370 C CA . ASN D 1 86 ? -83.240 20.857 169.861 1.00 35.19 66 ASN D CA 1
ATOM 11371 C C . ASN D 1 86 ? -83.827 20.659 171.252 1.00 36.53 66 ASN D C 1
ATOM 11372 O O . ASN D 1 86 ? -83.872 21.595 172.049 1.00 38.88 66 ASN D O 1
ATOM 11377 N N . ALA D 1 87 ? -84.271 19.441 171.546 1.00 33.87 67 ALA D N 1
ATOM 11378 C CA . ALA D 1 87 ? -84.851 19.140 172.853 1.00 33.35 67 ALA D CA 1
ATOM 11379 C C . ALA D 1 87 ? -83.838 19.248 174.005 1.00 36.16 67 ALA D C 1
ATOM 11380 O O . ALA D 1 87 ? -84.222 19.470 175.158 1.00 35.28 67 ALA D O 1
ATOM 11382 N N . LEU D 1 88 ? -82.552 19.081 173.699 1.00 32.79 68 LEU D N 1
ATOM 11383 C CA . LEU D 1 88 ? -81.506 19.256 174.715 1.00 34.34 68 LEU D CA 1
ATOM 11384 C C . LEU D 1 88 ? -81.451 20.708 175.213 1.00 38.81 68 LEU D C 1
ATOM 11385 O O . LEU D 1 88 ? -81.008 20.972 176.334 1.00 39.68 68 LEU D O 1
ATOM 11390 N N . LYS D 1 89 ? -81.914 21.635 174.375 1.00 38.02 69 LYS D N 1
ATOM 11391 C CA . LYS D 1 89 ? -81.888 23.065 174.685 1.00 38.35 69 LYS D CA 1
ATOM 11392 C C . LYS D 1 89 ? -83.218 23.572 175.233 1.00 40.07 69 LYS D C 1
ATOM 11393 O O . LYS D 1 89 ? -83.378 24.771 175.474 1.00 41.69 69 LYS D O 1
ATOM 11399 N N . GLY D 1 90 ? -84.173 22.665 175.417 1.00 39.38 70 GLY D N 1
ATOM 11400 C CA . GLY D 1 90 ? -85.491 23.037 175.896 1.00 37.45 70 GLY D CA 1
ATOM 11401 C C . GLY D 1 90 ? -85.685 22.657 177.347 1.00 39.64 70 GLY D C 1
ATOM 11402 O O . GLY D 1 90 ? -84.714 22.504 178.076 1.00 38.36 70 GLY D O 1
ATOM 11403 N N . PRO D 1 91 ? -86.946 22.499 177.773 1.00 38.02 71 PRO D N 1
ATOM 11404 C CA . PRO D 1 91 ? -87.303 22.182 179.161 1.00 39.81 71 PRO D CA 1
ATOM 11405 C C . PRO D 1 91 ? -86.635 20.925 179.721 1.00 37.05 71 PRO D C 1
ATOM 11406 O O . PRO D 1 91 ? -86.338 20.889 180.915 1.00 38.57 71 PRO D O 1
ATOM 11410 N N . TRP D 1 92 ? -86.425 19.909 178.887 1.00 37.54 72 TRP D N 1
ATOM 11411 C CA . TRP D 1 92 ? -85.742 18.683 179.315 1.00 33.15 72 TRP D CA 1
ATOM 11412 C C . TRP D 1 92 ? -84.339 19.001 179.805 1.00 35.74 72 TRP D C 1
ATOM 11413 O O . TRP D 1 92 ? -83.905 18.493 180.837 1.00 36.23 72 TRP D O 1
ATOM 11424 N N . GLY D 1 93 ? -83.641 19.849 179.054 1.00 34.23 73 GLY D N 1
ATOM 11425 C CA . GLY D 1 93 ? -82.270 20.207 179.363 1.00 39.65 73 GLY D CA 1
ATOM 11426 C C . GLY D 1 93 ? -82.131 21.022 180.632 1.00 40.26 73 GLY D C 1
ATOM 11427 O O . GLY D 1 93 ? -81.038 21.135 181.186 1.00 43.87 73 GLY D O 1
ATOM 11428 N N . LYS D 1 94 ? -83.239 21.591 181.094 1.00 41.00 74 LYS D N 1
ATOM 11429 C CA . LYS D 1 94 ? -83.213 22.445 182.270 1.00 41.09 74 LYS D CA 1
ATOM 11430 C C . LYS D 1 94 ? -83.667 21.733 183.546 1.00 41.15 74 LYS D C 1
ATOM 11431 O O . LYS D 1 94 ? -83.599 22.307 184.630 1.00 42.19 74 LYS D O 1
ATOM 11437 N N . LEU D 1 95 ? -84.129 20.491 183.426 1.00 35.75 75 LEU D N 1
ATOM 11438 C CA . LEU D 1 95 ? -84.528 19.717 184.597 1.00 33.60 75 LEU D CA 1
ATOM 11439 C C . LEU D 1 95 ? -83.351 19.372 185.499 1.00 36.03 75 LEU D C 1
ATOM 11440 O O . LEU D 1 95 ? -82.272 19.023 185.020 1.00 37.44 75 LEU D O 1
ATOM 11445 N N . SER D 1 96 ? -83.568 19.449 186.807 1.00 35.96 76 SER D N 1
ATOM 11446 C CA . SER D 1 96 ? -82.580 18.967 187.766 1.00 38.47 76 SER D CA 1
ATOM 11447 C C . SER D 1 96 ? -82.525 17.456 187.656 1.00 37.95 76 SER D C 1
ATOM 11448 O O . SER D 1 96 ? -83.434 16.841 187.097 1.00 34.61 76 SER D O 1
ATOM 11451 N N . VAL D 1 97 ? -81.469 16.852 188.195 1.00 35.88 77 VAL D N 1
ATOM 11452 C CA . VAL D 1 97 ? -81.317 15.405 188.126 1.00 35.95 77 VAL D CA 1
ATOM 11453 C C . VAL D 1 97 ? -82.476 14.739 188.861 1.00 38.80 77 VAL D C 1
ATOM 11454 O O . VAL D 1 97 ? -83.042 13.756 188.377 1.00 35.53 77 VAL D O 1
ATOM 11458 N N . GLN D 1 98 ? -82.857 15.305 190.005 1.00 36.94 78 GLN D N 1
ATOM 11459 C CA . GLN D 1 98 ? -83.989 14.787 190.777 1.00 38.77 78 GLN D CA 1
ATOM 11460 C C . GLN D 1 98 ? -85.320 14.862 190.033 1.00 36.84 78 GLN D C 1
ATOM 11461 O O . GLN D 1 98 ? -86.112 13.926 190.098 1.00 37.96 78 GLN D O 1
ATOM 11467 N N . ASP D 1 99 ? -85.575 15.964 189.335 1.00 36.86 79 ASP D N 1
ATOM 11468 C CA . ASP D 1 99 ? -86.836 16.099 188.592 1.00 36.41 79 ASP D CA 1
ATOM 11469 C C . ASP D 1 99 ? -86.828 15.179 187.371 1.00 35.53 79 ASP D C 1
ATOM 11470 O O . ASP D 1 99 ? -87.857 14.609 186.983 1.00 33.40 79 ASP D O 1
ATOM 11475 N N . ARG D 1 100 ? -85.654 15.035 186.772 1.00 33.38 80 ARG D N 1
ATOM 11476 C CA . ARG D 1 100 ? -85.490 14.130 185.650 1.00 35.66 80 ARG D CA 1
ATOM 11477 C C . ARG D 1 100 ? -85.764 12.694 186.088 1.00 33.74 80 ARG D C 1
ATOM 11478 O O . ARG D 1 100 ? -86.487 11.955 185.416 1.00 30.32 80 ARG D O 1
ATOM 11486 N N . ALA D 1 101 ? -85.198 12.304 187.227 1.00 30.72 81 ALA D N 1
ATOM 11487 C CA . ALA D 1 101 ? -85.409 10.964 187.764 1.00 31.78 81 ALA D CA 1
ATOM 11488 C C . ALA D 1 101 ? -86.872 10.725 188.137 1.00 33.39 81 ALA D C 1
ATOM 11489 O O . ALA D 1 101 ? -87.399 9.619 187.968 1.00 30.72 81 ALA D O 1
ATOM 11491 N N . ALA D 1 102 ? -87.538 11.759 188.639 1.00 30.31 82 ALA D N 1
ATOM 11492 C CA . ALA D 1 102 ? -88.948 11.611 189.018 1.00 34.32 82 ALA D CA 1
ATOM 11493 C C . ALA D 1 102 ? -89.807 11.341 187.785 1.00 32.74 82 ALA D C 1
ATOM 11494 O O . ALA D 1 102 ? -90.698 10.485 187.806 1.00 33.06 82 ALA D O 1
ATOM 11496 N N . LEU D 1 103 ? -89.523 12.074 186.712 1.00 31.71 83 LEU D N 1
ATOM 11497 C CA . LEU D 1 103 ? -90.215 11.899 185.442 1.00 33.11 83 LEU D CA 1
ATOM 11498 C C . LEU D 1 103 ? -89.947 10.515 184.859 1.00 33.23 83 LEU D C 1
ATOM 11499 O O . LEU D 1 103 ? -90.833 9.903 184.270 1.00 35.36 83 LEU D O 1
ATOM 11504 N N . ILE D 1 104 ? -88.728 10.009 185.026 1.00 32.43 84 ILE D N 1
ATOM 11505 C CA . ILE D 1 104 ? -88.442 8.656 184.561 1.00 31.81 84 ILE D CA 1
ATOM 11506 C C . ILE D 1 104 ? -89.208 7.602 185.366 1.00 32.38 84 ILE D C 1
ATOM 11507 O O . ILE D 1 104 ? -89.668 6.599 184.804 1.00 32.16 84 ILE D O 1
ATOM 11512 N N . HIS D 1 105 ? -89.369 7.823 186.670 1.00 29.03 85 HIS D N 1
ATOM 11513 C CA . HIS D 1 105 ? -90.196 6.913 187.462 1.00 33.78 85 HIS D CA 1
ATOM 11514 C C . HIS D 1 105 ? -91.655 6.982 187.000 1.00 33.07 85 HIS D C 1
ATOM 11515 O O . HIS D 1 105 ? -92.403 6.004 187.120 1.00 36.47 85 HIS D O 1
ATOM 11522 N N . LYS D 1 106 ? -92.055 8.127 186.458 1.00 33.34 86 LYS D N 1
ATOM 11523 C CA . LYS D 1 106 ? -93.415 8.283 185.926 1.00 36.23 86 LYS D CA 1
ATOM 11524 C C . LYS D 1 106 ? -93.625 7.494 184.631 1.00 39.55 86 LYS D C 1
ATOM 11525 O O . LYS D 1 106 ? -94.728 6.985 184.375 1.00 36.43 86 LYS D O 1
ATOM 11531 N N . ILE D 1 107 ? -92.579 7.421 183.806 1.00 34.99 87 ILE D N 1
ATOM 11532 C CA . ILE D 1 107 ? -92.598 6.559 182.630 1.00 34.38 87 ILE D CA 1
ATOM 11533 C C . ILE D 1 107 ? -92.830 5.129 183.078 1.00 35.67 87 ILE D C 1
ATOM 11534 O O . ILE D 1 107 ? -93.680 4.428 182.520 1.00 35.44 87 ILE D O 1
ATOM 11539 N N . ALA D 1 108 ? -92.071 4.703 184.089 1.00 31.88 88 ALA D N 1
ATOM 11540 C CA . ALA D 1 108 ? -92.206 3.365 184.656 1.00 34.35 88 ALA D CA 1
ATOM 11541 C C . ALA D 1 108 ? -93.616 3.120 185.200 1.00 38.79 88 ALA D C 1
ATOM 11542 O O . ALA D 1 108 ? -94.164 2.026 185.043 1.00 37.62 88 ALA D O 1
ATOM 11544 N N . ASP D 1 109 ? -94.190 4.134 185.845 1.00 36.34 89 ASP D N 1
ATOM 11545 C CA . ASP D 1 109 ? -95.565 4.050 186.345 1.00 36.68 89 ASP D CA 1
ATOM 11546 C C . ASP D 1 109 ? -96.528 3.877 185.177 1.00 37.30 89 ASP D C 1
ATOM 11547 O O . ASP D 1 109 ? -97.539 3.188 185.286 1.00 38.86 89 ASP D O 1
ATOM 11552 N N . GLY D 1 110 ? -96.212 4.530 184.065 1.00 35.32 90 GLY D N 1
ATOM 11553 C CA . GLY D 1 110 ? -97.048 4.493 182.878 1.00 37.23 90 GLY D CA 1
ATOM 11554 C C . GLY D 1 110 ? -97.101 3.112 182.267 1.00 38.75 90 GLY D C 1
ATOM 11555 O O . GLY D 1 110 ? -98.167 2.668 181.817 1.00 39.01 90 GLY D O 1
ATOM 11556 N N . ILE D 1 111 ? -95.960 2.424 182.253 1.00 34.44 91 ILE D N 1
ATOM 11557 C CA . ILE D 1 111 ? -95.909 1.041 181.784 1.00 34.92 91 ILE D CA 1
ATOM 11558 C C . ILE D 1 111 ? -96.713 0.131 182.722 1.00 40.47 91 ILE D C 1
ATOM 11559 O O . ILE D 1 111 ? -97.535 -0.683 182.281 1.00 36.33 91 ILE D O 1
ATOM 11564 N N . GLN D 1 112 ? -96.465 0.284 184.021 1.00 38.06 92 GLN D N 1
ATOM 11565 C CA . GLN D 1 112 ? -97.143 -0.498 185.046 1.00 39.41 92 GLN D CA 1
ATOM 11566 C C . GLN D 1 112 ? -98.662 -0.341 184.956 1.00 41.92 92 GLN D C 1
ATOM 11567 O O . GLN D 1 112 ? -99.410 -1.301 185.162 1.00 40.39 92 GLN D O 1
ATOM 11573 N N . ALA D 1 113 ? -99.105 0.871 184.647 1.00 39.04 93 ALA D N 1
ATOM 11574 C CA . ALA D 1 113 ? -100.532 1.165 184.562 1.00 45.46 93 ALA D CA 1
ATOM 11575 C C . ALA D 1 113 ? -101.191 0.526 183.337 1.00 44.70 93 ALA D C 1
ATOM 11576 O O . ALA D 1 113 ? -102.404 0.319 183.314 1.00 46.18 93 ALA D O 1
ATOM 11578 N N . ARG D 1 114 ? -100.396 0.230 182.316 1.00 40.78 94 ARG D N 1
ATOM 11579 C CA . ARG D 1 114 ? -100.916 -0.403 181.112 1.00 40.61 94 ARG D CA 1
ATOM 11580 C C . ARG D 1 114 ? -100.259 -1.756 180.914 1.00 37.50 94 ARG D C 1
ATOM 11581 O O . ARG D 1 114 ? -100.033 -2.184 179.778 1.00 38.17 94 ARG D O 1
ATOM 11589 N N . PHE D 1 115 ? -99.973 -2.421 182.035 1.00 36.08 95 PHE D N 1
ATOM 11590 C CA . PHE D 1 115 ? -99.154 -3.636 182.072 1.00 38.71 95 PHE D CA 1
ATOM 11591 C C . PHE D 1 115 ? -99.627 -4.714 181.098 1.00 40.50 95 PHE D C 1
ATOM 11592 O O . PHE D 1 115 ? -98.843 -5.241 180.301 1.00 37.65 95 PHE D O 1
ATOM 11600 N N . GLU D 1 116 ? -100.911 -5.044 181.164 1.00 40.45 96 GLU D N 1
ATOM 11601 C CA . GLU D 1 116 ? -101.441 -6.121 180.336 1.00 39.77 96 GLU D CA 1
ATOM 11602 C C . GLU D 1 116 ? -101.462 -5.760 178.853 1.00 37.52 96 GLU D C 1
ATOM 11603 O O . GLU D 1 116 ? -101.307 -6.632 178.000 1.00 41.07 96 GLU D O 1
ATOM 11609 N N . GLU D 1 117 ? -101.619 -4.477 178.551 1.00 36.25 97 GLU D N 1
ATOM 11610 C CA . GLU D 1 117 ? -101.486 -4.006 177.177 1.00 39.16 97 GLU D CA 1
ATOM 11611 C C . GLU D 1 117 ? -100.083 -4.245 176.623 1.00 38.50 97 GLU D C 1
ATOM 11612 O O . GLU D 1 117 ? -99.919 -4.622 175.458 1.00 37.17 97 GLU D O 1
ATOM 11618 N N . PHE D 1 118 ? -99.071 -3.997 177.452 1.00 36.44 98 PHE D N 1
ATOM 11619 C CA . PHE D 1 118 ? -97.685 -4.248 177.045 1.00 35.50 98 PHE D CA 1
ATOM 11620 C C . PHE D 1 118 ? -97.414 -5.736 176.889 1.00 34.72 98 PHE D C 1
ATOM 11621 O O . PHE D 1 118 ? -96.745 -6.153 175.946 1.00 33.27 98 PHE D O 1
ATOM 11629 N N . VAL D 1 119 ? -97.940 -6.530 177.817 1.00 33.82 99 VAL D N 1
ATOM 11630 C CA . VAL D 1 119 ? -97.859 -7.984 177.721 1.00 36.52 99 VAL D CA 1
ATOM 11631 C C . VAL D 1 119 ? -98.421 -8.474 176.383 1.00 38.70 99 VAL D C 1
ATOM 11632 O O . VAL D 1 119 ? -97.789 -9.262 175.670 1.00 37.30 99 VAL D O 1
ATOM 11636 N N . ALA D 1 120 ? -99.601 -7.981 176.033 1.00 36.33 100 ALA D N 1
ATOM 11637 C CA . ALA D 1 120 ? -100.289 -8.466 174.844 1.00 38.41 100 ALA D CA 1
ATOM 11638 C C . ALA D 1 120 ? -99.574 -8.011 173.574 1.00 40.96 100 ALA D C 1
ATOM 11639 O O . ALA D 1 120 ? -99.551 -8.731 172.571 1.00 37.12 100 ALA D O 1
ATOM 11641 N N . ALA D 1 121 ? -98.984 -6.815 173.618 1.00 37.04 101 ALA D N 1
ATOM 11642 C CA . ALA D 1 121 ? -98.249 -6.302 172.465 1.00 36.60 101 ALA D CA 1
ATOM 11643 C C . ALA D 1 121 ? -97.014 -7.148 172.218 1.00 36.73 101 ALA D C 1
ATOM 11644 O O . ALA D 1 121 ? -96.679 -7.473 171.081 1.00 37.80 101 ALA D O 1
ATOM 11646 N N . GLU D 1 122 ? -96.331 -7.504 173.298 1.00 34.81 102 GLU D N 1
ATOM 11647 C CA . GLU D 1 122 ? -95.082 -8.247 173.187 1.00 36.96 102 GLU D CA 1
ATOM 11648 C C . GLU D 1 122 ? -95.359 -9.670 172.708 1.00 39.09 102 GLU D C 1
ATOM 11649 O O . GLU D 1 122 ? -94.655 -10.196 171.849 1.00 33.28 102 GLU D O 1
ATOM 11655 N N . VAL D 1 123 ? -96.400 -10.278 173.268 1.00 38.96 103 VAL D N 1
ATOM 11656 C CA . VAL D 1 123 ? -96.822 -11.624 172.876 1.00 38.52 103 VAL D CA 1
ATOM 11657 C C . VAL D 1 123 ? -97.266 -11.702 171.412 1.00 37.84 103 VAL D C 1
ATOM 11658 O O . VAL D 1 123 ? -96.874 -12.612 170.681 1.00 40.11 103 VAL D O 1
ATOM 11662 N N . ALA D 1 124 ? -98.080 -10.743 170.988 1.00 35.30 104 ALA D N 1
ATOM 11663 C CA . ALA D 1 124 ? -98.605 -10.739 169.628 1.00 37.33 104 ALA D CA 1
ATOM 11664 C C . ALA D 1 124 ? -97.468 -10.698 168.617 1.00 39.75 104 ALA D C 1
ATOM 11665 O O . ALA D 1 124 ? -97.453 -11.460 167.653 1.00 37.58 104 ALA D O 1
ATOM 11667 N N . ASP D 1 125 ? -96.505 -9.811 168.861 1.00 35.83 105 ASP D N 1
ATOM 11668 C CA . ASP D 1 125 ? -95.362 -9.656 167.974 1.00 35.99 105 ASP D CA 1
ATOM 11669 C C . ASP D 1 125 ? -94.518 -10.922 167.889 1.00 36.16 105 ASP D C 1
ATOM 11670 O O . ASP D 1 125 ? -94.025 -11.277 166.836 1.00 41.87 105 ASP D O 1
ATOM 11675 N N . THR D 1 126 ? -94.316 -11.606 168.999 1.00 36.26 106 THR D N 1
ATOM 11676 C CA . THR D 1 126 ? -93.204 -12.549 169.030 1.00 39.47 106 THR D CA 1
ATOM 11677 C C . THR D 1 126 ? -93.616 -13.979 169.279 1.00 36.91 106 THR D C 1
ATOM 11678 O O . THR D 1 126 ? -92.848 -14.897 169.003 1.00 33.67 106 THR D O 1
ATOM 11682 N N . GLY D 1 127 ? -94.817 -14.159 169.816 1.00 39.62 107 GLY D N 1
ATOM 11683 C CA . GLY D 1 127 ? -95.307 -15.486 170.134 1.00 38.15 107 GLY D CA 1
ATOM 11684 C C . GLY D 1 127 ? -94.803 -16.016 171.463 1.00 41.84 107 GLY D C 1
ATOM 11685 O O . GLY D 1 127 ? -95.038 -17.180 171.797 1.00 40.33 107 GLY D O 1
ATOM 11686 N N . ARG D 1 128 ? -94.105 -15.176 172.230 1.00 38.00 108 ARG D N 1
ATOM 11687 C CA . ARG D 1 128 ? -93.573 -15.617 173.516 1.00 38.62 108 ARG D CA 1
ATOM 11688 C C . ARG D 1 128 ? -94.709 -15.996 174.460 1.00 36.33 108 ARG D C 1
ATOM 11689 O O . ARG D 1 128 ? -95.787 -15.397 174.408 1.00 39.57 108 ARG D O 1
ATOM 11697 N N . PRO D 1 129 ? -94.481 -17.017 175.301 1.00 36.16 109 PRO D N 1
ATOM 11698 C CA . PRO D 1 129 ? -95.449 -17.408 176.328 1.00 38.60 109 PRO D CA 1
ATOM 11699 C C . PRO D 1 129 ? -95.899 -16.217 177.157 1.00 43.25 109 PRO D C 1
ATOM 11700 O O . PRO D 1 129 ? -95.070 -15.389 177.553 1.00 41.20 109 PRO D O 1
ATOM 11704 N N . VAL D 1 130 ? -97.202 -16.133 177.409 1.00 40.72 110 VAL D N 1
ATOM 11705 C CA . VAL D 1 130 ? -97.760 -15.037 178.187 1.00 41.18 110 VAL D CA 1
ATOM 11706 C C . VAL D 1 130 ? -97.115 -14.971 179.566 1.00 42.68 110 VAL D C 1
ATOM 11707 O O . VAL D 1 130 ? -96.852 -13.882 180.089 1.00 41.28 110 VAL D O 1
ATOM 11711 N N . HIS D 1 131 ? -96.824 -16.134 180.137 1.00 41.69 111 HIS D N 1
ATOM 11712 C CA . HIS D 1 131 ? -96.187 -16.184 181.450 1.00 47.08 111 HIS D CA 1
ATOM 11713 C C . HIS D 1 131 ? -94.785 -15.562 181.441 1.00 44.21 111 HIS D C 1
ATOM 11714 O O . HIS D 1 131 ? -94.401 -14.880 182.392 1.00 44.22 111 HIS D O 1
ATOM 11721 N N . GLN D 1 132 ? -94.026 -15.803 180.373 1.00 43.01 112 GLN D N 1
ATOM 11722 C CA . GLN D 1 132 ? -92.700 -15.199 180.232 1.00 42.13 112 GLN D CA 1
ATOM 11723 C C . GLN D 1 132 ? -92.807 -13.678 180.111 1.00 41.08 112 GLN D C 1
ATOM 11724 O O . GLN D 1 132 ? -92.049 -12.940 180.748 1.00 38.60 112 GLN D O 1
ATOM 11730 N N . ALA D 1 133 ? -93.751 -13.217 179.291 1.00 37.10 113 ALA D N 1
ATOM 11731 C CA . ALA D 1 133 ? -93.997 -11.789 179.122 1.00 40.87 113 ALA D CA 1
ATOM 11732 C C . ALA D 1 133 ? -94.365 -11.122 180.443 1.00 41.44 113 ALA D C 1
ATOM 11733 O O . ALA D 1 133 ? -93.949 -9.987 180.721 1.00 39.34 113 ALA D O 1
ATOM 11735 N N . ARG D 1 134 ? -95.131 -11.835 181.262 1.00 38.59 114 ARG D N 1
ATOM 11736 C CA . ARG D 1 134 ? -95.589 -11.304 182.545 1.00 40.63 114 ARG D CA 1
ATOM 11737 C C . ARG D 1 134 ? -94.535 -11.317 183.642 1.00 38.43 114 ARG D C 1
ATOM 11738 O O . ARG D 1 134 ? -94.654 -10.571 184.611 1.00 38.28 114 ARG D O 1
ATOM 11746 N N . THR D 1 135 ? -93.528 -12.174 183.517 1.00 39.92 115 THR D N 1
ATOM 11747 C CA . THR D 1 135 ? -92.551 -12.312 184.594 1.00 39.45 115 THR D CA 1
ATOM 11748 C C . THR D 1 135 ? -91.153 -11.819 184.229 1.00 41.29 115 THR D C 1
ATOM 11749 O O . THR D 1 135 ? -90.412 -11.348 185.094 1.00 41.43 115 THR D O 1
ATOM 11753 N N . LEU D 1 136 ? -90.790 -11.922 182.957 1.00 41.60 116 LEU D N 1
ATOM 11754 C CA . LEU D 1 136 ? -89.474 -11.467 182.516 1.00 37.85 116 LEU D CA 1
ATOM 11755 C C . LEU D 1 136 ? -89.565 -10.135 181.786 1.00 39.48 116 LEU D C 1
ATOM 11756 O O . LEU D 1 136 ? -89.085 -9.117 182.279 1.00 40.72 116 LEU D O 1
ATOM 11761 N N . ASP D 1 137 ? -90.195 -10.142 180.616 1.00 39.62 117 ASP D N 1
ATOM 11762 C CA . ASP D 1 137 ? -90.082 -9.026 179.675 1.00 37.90 117 ASP D CA 1
ATOM 11763 C C . ASP D 1 137 ? -90.617 -7.694 180.183 1.00 39.83 117 ASP D C 1
ATOM 11764 O O . ASP D 1 137 ? -89.899 -6.690 180.198 1.00 38.39 117 ASP D O 1
ATOM 11769 N N . ILE D 1 138 ? -91.877 -7.669 180.588 1.00 36.49 118 ILE D N 1
ATOM 11770 C CA . ILE D 1 138 ? -92.476 -6.401 180.999 1.00 34.74 118 ILE D CA 1
ATOM 11771 C C . ILE D 1 138 ? -91.976 -5.904 182.371 1.00 35.47 118 ILE D C 1
ATOM 11772 O O . ILE D 1 138 ? -91.683 -4.717 182.517 1.00 35.93 118 ILE D O 1
ATOM 11777 N N . PRO D 1 139 ? -91.872 -6.796 183.374 1.00 34.59 119 PRO D N 1
ATOM 11778 C CA . PRO D 1 139 ? -91.294 -6.320 184.637 1.00 35.54 119 PRO D CA 1
ATOM 11779 C C . PRO D 1 139 ? -89.850 -5.799 184.487 1.00 37.06 119 PRO D C 1
ATOM 11780 O O . PRO D 1 139 ? -89.509 -4.822 185.153 1.00 36.12 119 PRO D O 1
ATOM 11784 N N . ARG D 1 140 ? -89.035 -6.417 183.632 1.00 35.77 120 ARG D N 1
ATOM 11785 C CA . ARG D 1 140 ? -87.673 -5.910 183.404 1.00 36.53 120 ARG D CA 1
ATOM 11786 C C . ARG D 1 140 ? -87.660 -4.524 182.772 1.00 34.88 120 ARG D C 1
ATOM 11787 O O . ARG D 1 140 ? -86.762 -3.732 183.051 1.00 33.49 120 ARG D O 1
ATOM 11795 N N . ALA D 1 141 ? -88.647 -4.229 181.922 1.00 33.75 121 ALA D N 1
ATOM 11796 C CA . ALA D 1 141 ? -88.720 -2.926 181.273 1.00 32.41 121 ALA D CA 1
ATOM 11797 C C . ALA D 1 141 ? -88.955 -1.849 182.317 1.00 33.67 121 ALA D C 1
ATOM 11798 O O . ALA D 1 141 ? -88.350 -0.761 182.281 1.00 32.03 121 ALA D O 1
ATOM 11800 N N . ILE D 1 142 ? -89.841 -2.166 183.252 1.00 32.45 122 ILE D N 1
ATOM 11801 C CA . ILE D 1 142 ? -90.167 -1.263 184.339 1.00 32.89 122 ILE D CA 1
ATOM 11802 C C . ILE D 1 142 ? -88.938 -1.099 185.240 1.00 34.22 122 ILE D C 1
ATOM 11803 O O . ILE D 1 142 ? -88.575 0.025 185.611 1.00 32.91 122 ILE D O 1
ATOM 11808 N N . ALA D 1 143 ? -88.301 -2.222 185.573 1.00 31.89 123 ALA D N 1
ATOM 11809 C CA . ALA D 1 143 ? -87.096 -2.216 186.405 1.00 33.58 123 ALA D CA 1
ATOM 11810 C C . ALA D 1 143 ? -85.930 -1.472 185.754 1.00 30.18 123 ALA D C 1
ATOM 11811 O O . ALA D 1 143 ? -85.143 -0.838 186.453 1.00 31.41 123 ALA D O 1
ATOM 11813 N N . ASN D 1 144 ? -85.818 -1.541 184.430 1.00 28.62 124 ASN D N 1
ATOM 11814 C CA . ASN D 1 144 ? -84.789 -0.776 183.722 1.00 30.83 124 ASN D CA 1
ATOM 11815 C C . ASN D 1 144 ? -84.927 0.718 183.972 1.00 30.37 124 ASN D C 1
ATOM 11816 O O . ASN D 1 144 ? -83.951 1.396 184.306 1.00 30.07 124 ASN D O 1
ATOM 11821 N N . PHE D 1 145 ? -86.143 1.236 183.814 1.00 29.27 125 PHE D N 1
ATOM 11822 C CA . PHE D 1 145 ? -86.381 2.654 184.076 1.00 30.07 125 PHE D CA 1
ATOM 11823 C C . PHE D 1 145 ? -86.145 3.026 185.540 1.00 31.73 125 PHE D C 1
ATOM 11824 O O . PHE D 1 145 ? -85.471 4.018 185.830 1.00 29.83 125 PHE D O 1
ATOM 11832 N N . ARG D 1 146 ? -86.676 2.233 186.467 1.00 30.34 126 ARG D N 1
ATOM 11833 C CA . ARG D 1 146 ? -86.519 2.568 187.880 1.00 31.79 126 ARG D CA 1
ATOM 11834 C C . ARG D 1 146 ? -85.072 2.484 188.369 1.00 32.16 126 ARG D C 1
ATOM 11835 O O . ARG D 1 146 ? -84.614 3.342 189.135 1.00 30.15 126 ARG D O 1
ATOM 11843 N N . THR D 1 147 ? -84.354 1.461 187.926 1.00 28.08 127 THR D N 1
ATOM 11844 C CA . THR D 1 147 ? -82.969 1.292 188.357 1.00 30.06 127 THR D CA 1
ATOM 11845 C C . THR D 1 147 ? -82.071 2.424 187.879 1.00 29.39 127 THR D C 1
ATOM 11846 O O . THR D 1 147 ? -81.271 2.956 188.649 1.00 29.18 127 THR D O 1
ATOM 11850 N N . PHE D 1 148 ? -82.180 2.791 186.609 1.00 28.48 128 PHE D N 1
ATOM 11851 C CA . PHE D 1 148 ? -81.331 3.878 186.113 1.00 28.34 128 PHE D CA 1
ATOM 11852 C C . PHE D 1 148 ? -81.771 5.247 186.624 1.00 29.95 128 PHE D C 1
ATOM 11853 O O . PHE D 1 148 ? -80.942 6.136 186.813 1.00 28.77 128 PHE D O 1
ATOM 11861 N N . ALA D 1 149 ? -83.068 5.422 186.871 1.00 30.18 129 ALA D N 1
ATOM 11862 C CA . ALA D 1 149 ? -83.521 6.624 187.570 1.00 30.64 129 ALA D CA 1
ATOM 11863 C C . ALA D 1 149 ? -82.867 6.736 188.957 1.00 31.06 129 ALA D C 1
ATOM 11864 O O . ALA D 1 149 ? -82.413 7.816 189.351 1.00 31.50 129 ALA D O 1
ATOM 11866 N N . ASP D 1 150 ? -82.830 5.629 189.695 1.00 29.64 130 ASP D N 1
ATOM 11867 C CA . ASP D 1 150 ? -82.223 5.619 191.027 1.00 29.70 130 ASP D CA 1
ATOM 11868 C C . ASP D 1 150 ? -80.701 5.787 190.963 1.00 32.80 130 ASP D C 1
ATOM 11869 O O . ASP D 1 150 ? -80.101 6.479 191.798 1.00 29.23 130 ASP D O 1
ATOM 11874 N N . LEU D 1 151 ? -80.073 5.147 189.983 1.00 28.84 131 LEU D N 1
ATOM 11875 C CA . LEU D 1 151 ? -78.629 5.304 189.811 1.00 32.84 131 LEU D CA 1
ATOM 11876 C C . LEU D 1 151 ? -78.292 6.758 189.531 1.00 31.66 131 LEU D C 1
ATOM 11877 O O . LEU D 1 151 ? -77.309 7.287 190.040 1.00 33.32 131 LEU D O 1
ATOM 11882 N N . ALA D 1 152 ? -79.113 7.412 188.715 1.00 30.85 132 ALA D N 1
ATOM 11883 C CA . ALA D 1 152 ? -78.881 8.818 188.391 1.00 31.94 132 ALA D CA 1
ATOM 11884 C C . ALA D 1 152 ? -78.979 9.712 189.620 1.00 34.84 132 ALA D C 1
ATOM 11885 O O . ALA D 1 152 ? -78.220 10.677 189.751 1.00 35.04 132 ALA D O 1
ATOM 11887 N N . LYS D 1 153 ? -79.891 9.379 190.531 1.00 29.70 133 LYS D N 1
ATOM 11888 C CA . LYS D 1 153 ? -80.090 10.169 191.743 1.00 34.25 133 LYS D CA 1
ATOM 11889 C C . LYS D 1 153 ? -78.917 10.062 192.704 1.00 34.71 133 LYS D C 1
ATOM 11890 O O . LYS D 1 153 ? -78.562 11.026 193.377 1.00 33.73 133 LYS D O 1
ATOM 11896 N N . THR D 1 154 ? -78.326 8.880 192.774 1.00 28.41 134 THR D N 1
ATOM 11897 C CA . THR D 1 154 ? -77.314 8.611 193.783 1.00 30.78 134 THR D CA 1
ATOM 11898 C C . THR D 1 154 ? -75.881 8.697 193.262 1.00 33.77 134 THR D C 1
ATOM 11899 O O . THR D 1 154 ? -74.936 8.663 194.049 1.00 31.91 134 THR D O 1
ATOM 11903 N N . SER D 1 155 ? -75.704 8.782 191.946 1.00 29.45 135 SER D N 1
ATOM 11904 C CA . SER D 1 155 ? -74.350 8.670 191.393 1.00 32.09 135 SER D CA 1
ATOM 11905 C C . SER D 1 155 ? -73.573 9.961 191.614 1.00 30.11 135 SER D C 1
ATOM 11906 O O . SER D 1 155 ? -74.164 11.037 191.676 1.00 30.92 135 SER D O 1
ATOM 11909 N N . HIS D 1 156 ? -72.257 9.855 191.747 1.00 26.43 136 HIS D N 1
ATOM 11910 C CA . HIS D 1 156 ? -71.436 11.055 191.858 1.00 27.68 136 HIS D CA 1
ATOM 11911 C C . HIS D 1 156 ? -70.120 10.859 191.136 1.00 26.23 136 HIS D C 1
ATOM 11912 O O . HIS D 1 156 ? -69.873 9.794 190.564 1.00 27.89 136 HIS D O 1
ATOM 11919 N N . THR D 1 157 ? -69.282 11.890 191.159 1.00 23.94 137 THR D N 1
ATOM 11920 C CA . THR D 1 157 ? -68.025 11.841 190.430 1.00 25.72 137 THR D CA 1
ATOM 11921 C C . THR D 1 157 ? -66.839 12.123 191.363 1.00 27.57 137 THR D C 1
ATOM 11922 O O . THR D 1 157 ? -66.980 12.024 192.586 1.00 24.69 137 THR D O 1
ATOM 11926 N N . ASP D 1 158 ? -65.680 12.454 190.792 1.00 26.73 138 ASP D N 1
ATOM 11927 C CA . ASP D 1 158 ? -64.429 12.435 191.556 1.00 28.92 138 ASP D CA 1
ATOM 11928 C C . ASP D 1 158 ? -63.762 13.787 191.728 1.00 28.25 138 ASP D C 1
ATOM 11929 O O . ASP D 1 158 ? -63.948 14.712 190.931 1.00 29.08 138 ASP D O 1
ATOM 11934 N N . LEU D 1 159 ? -62.958 13.887 192.781 1.00 26.90 139 LEU D N 1
ATOM 11935 C CA . LEU D 1 159 ? -62.212 15.097 193.081 1.00 23.95 139 LEU D CA 1
ATOM 11936 C C . LEU D 1 159 ? -60.762 14.641 193.287 1.00 25.72 139 LEU D C 1
ATOM 11937 O O . LEU D 1 159 ? -60.508 13.728 194.067 1.00 25.26 139 LEU D O 1
ATOM 11942 N N . PHE D 1 160 ? -59.833 15.259 192.558 1.00 25.57 140 PHE D N 1
ATOM 11943 C CA . PHE D 1 160 ? -58.410 14.955 192.675 1.00 26.94 140 PHE D CA 1
ATOM 11944 C C . PHE D 1 160 ? -57.676 16.224 193.032 1.00 24.79 140 PHE D C 1
ATOM 11945 O O . PHE D 1 160 ? -57.827 17.239 192.362 1.00 28.74 140 PHE D O 1
ATOM 11953 N N . GLU D 1 161 ? -56.877 16.175 194.090 1.00 26.91 141 GLU D N 1
ATOM 11954 C CA . GLU D 1 161 ? -56.056 17.321 194.460 1.00 27.36 141 GLU D CA 1
ATOM 11955 C C . GLU D 1 161 ? -54.611 17.100 194.034 1.00 29.57 141 GLU D C 1
ATOM 11956 O O . GLU D 1 161 ? -54.107 15.986 194.109 1.00 26.72 141 GLU D O 1
ATOM 11962 N N . MET D 1 162 ? -53.935 18.161 193.609 1.00 27.47 142 MET D N 1
ATOM 11963 C CA . MET D 1 162 ? -52.538 18.024 193.196 1.00 30.91 142 MET D CA 1
ATOM 11964 C C . MET D 1 162 ? -51.736 19.244 193.619 1.00 30.51 142 MET D C 1
ATOM 11965 O O . MET D 1 162 ? -52.299 20.318 193.803 1.00 30.16 142 MET D O 1
ATOM 11970 N N . SER D 1 163 ? -50.422 19.077 193.764 1.00 29.53 143 SER D N 1
ATOM 11971 C CA . SER D 1 163 ? -49.550 20.215 194.028 1.00 29.72 143 SER D CA 1
ATOM 11972 C C . SER D 1 163 ? -48.972 20.766 192.730 1.00 33.18 143 SER D C 1
ATOM 11973 O O . SER D 1 163 ? -48.858 20.047 191.742 1.00 34.41 143 SER D O 1
ATOM 11976 N N . THR D 1 164 ? -48.611 22.047 192.750 1.00 32.02 144 THR D N 1
ATOM 11977 C CA . THR D 1 164 ? -48.010 22.712 191.598 1.00 36.81 144 THR D CA 1
ATOM 11978 C C . THR D 1 164 ? -46.729 23.433 192.024 1.00 39.62 144 THR D C 1
ATOM 11979 O O . THR D 1 164 ? -46.476 23.607 193.219 1.00 37.60 144 THR D O 1
ATOM 11983 N N . SER D 1 165 ? -45.936 23.854 191.040 1.00 42.69 145 SER D N 1
ATOM 11984 C CA . SER D 1 165 ? -44.653 24.522 191.283 1.00 43.92 145 SER D CA 1
ATOM 11985 C C . SER D 1 165 ? -44.738 25.721 192.225 1.00 45.02 145 SER D C 1
ATOM 11986 O O . SER D 1 165 ? -43.908 25.866 193.124 1.00 46.02 145 SER D O 1
ATOM 11989 N N . ASP D 1 166 ? -45.735 26.579 192.023 1.00 43.78 146 ASP D N 1
ATOM 11990 C CA . ASP D 1 166 ? -45.830 27.808 192.805 1.00 43.66 146 ASP D CA 1
ATOM 11991 C C . ASP D 1 166 ? -46.317 27.595 194.232 1.00 45.64 146 ASP D C 1
ATOM 11992 O O . ASP D 1 166 ? -46.444 28.554 194.999 1.00 50.28 146 ASP D O 1
ATOM 11997 N N . GLY D 1 167 ? -46.589 26.338 194.581 1.00 43.62 147 GLY D N 1
ATOM 11998 C CA . GLY D 1 167 ? -46.989 25.976 195.930 1.00 45.95 147 GLY D CA 1
ATOM 11999 C C . GLY D 1 167 ? -48.450 26.201 196.286 1.00 47.19 147 GLY D C 1
ATOM 12000 O O . GLY D 1 167 ? -48.844 25.990 197.441 1.00 44.49 147 GLY D O 1
ATOM 12001 N N . SER D 1 168 ? -49.255 26.625 195.307 1.00 43.12 148 SER D N 1
ATOM 12002 C CA . SER D 1 168 ? -50.666 26.945 195.545 1.00 42.24 148 SER D CA 1
ATOM 12003 C C . SER D 1 168 ? -51.597 25.770 195.260 1.00 40.73 148 SER D C 1
ATOM 12004 O O . SER D 1 168 ? -52.692 25.694 195.814 1.00 39.24 148 SER D O 1
ATOM 12007 N N . GLY D 1 169 ? -51.171 24.870 194.382 1.00 33.66 149 GLY D N 1
ATOM 12008 C CA . GLY D 1 169 ? -51.951 23.677 194.111 1.00 32.59 149 GLY D CA 1
ATOM 12009 C C . GLY D 1 169 ? -53.022 23.854 193.048 1.00 30.85 149 GLY D C 1
ATOM 12010 O O . GLY D 1 169 ? -53.213 24.946 192.503 1.00 28.74 149 GLY D O 1
ATOM 12011 N N . ALA D 1 170 ? -53.707 22.758 192.739 1.00 26.28 150 ALA D N 1
ATOM 12012 C CA . ALA D 1 170 ? -54.799 22.788 191.777 1.00 27.28 150 ALA D CA 1
ATOM 12013 C C . ALA D 1 170 ? -55.802 21.728 192.170 1.00 29.08 150 ALA D C 1
ATOM 12014 O O . ALA D 1 170 ? -55.471 20.792 192.894 1.00 26.93 150 ALA D O 1
ATOM 12016 N N . LEU D 1 171 ? -57.037 21.873 191.714 1.00 24.82 151 LEU D N 1
ATOM 12017 C CA . LEU D 1 171 ? -57.991 20.797 191.917 1.00 26.05 151 LEU D CA 1
ATOM 12018 C C . LEU D 1 171 ? -58.614 20.389 190.605 1.00 23.84 151 LEU D C 1
ATOM 12019 O O . LEU D 1 171 ? -58.895 21.229 189.757 1.00 31.28 151 LEU D O 1
ATOM 12024 N N . ASN D 1 172 ? -58.761 19.088 190.419 1.00 24.31 152 ASN D N 1
ATOM 12025 C CA . ASN D 1 172 ? -59.383 18.560 189.227 1.00 23.70 152 ASN D CA 1
ATOM 12026 C C . ASN D 1 172 ? -60.646 17.890 189.694 1.00 26.55 152 ASN D C 1
ATOM 12027 O O . ASN D 1 172 ? -60.600 17.053 190.596 1.00 27.94 152 ASN D O 1
ATOM 12032 N N . TYR D 1 173 ? -61.777 18.243 189.100 1.00 22.77 153 TYR D N 1
ATOM 12033 C CA . TYR D 1 173 ? -62.982 17.490 189.397 1.00 23.03 153 TYR D CA 1
ATOM 12034 C C . TYR D 1 173 ? -63.641 17.052 188.109 1.00 24.64 153 TYR D C 1
ATOM 12035 O O . TYR D 1 173 ? -63.500 17.695 187.065 1.00 22.77 153 TYR D O 1
ATOM 12044 N N . THR D 1 174 ? -64.343 15.939 188.183 1.00 26.36 154 THR D N 1
ATOM 12045 C CA . THR D 1 174 ? -65.054 15.437 187.022 1.00 25.53 154 THR D CA 1
ATOM 12046 C C . THR D 1 174 ? -66.548 15.651 187.172 1.00 26.47 154 THR D C 1
ATOM 12047 O O . THR D 1 174 ? -67.084 15.738 188.292 1.00 25.52 154 THR D O 1
ATOM 12051 N N . VAL D 1 175 ? -67.224 15.761 186.032 1.00 23.79 155 VAL D N 1
ATOM 12052 C CA . VAL D 1 175 ? -68.675 15.842 186.002 1.00 26.37 155 VAL D CA 1
ATOM 12053 C C . VAL D 1 175 ? -69.169 14.931 184.887 1.00 27.82 155 VAL D C 1
ATOM 12054 O O . VAL D 1 175 ? -68.457 14.701 183.902 1.00 28.27 155 VAL D O 1
ATOM 12058 N N . ARG D 1 176 ? -70.365 14.383 185.072 1.00 29.12 156 ARG D N 1
ATOM 12059 C CA . ARG D 1 176 ? -71.069 13.669 184.018 1.00 26.43 156 ARG D CA 1
ATOM 12060 C C . ARG D 1 176 ? -72.115 14.600 183.431 1.00 27.09 156 ARG D C 1
ATOM 12061 O O . ARG D 1 176 ? -72.944 15.161 184.153 1.00 28.49 156 ARG D O 1
ATOM 12069 N N . LYS D 1 177 ? -72.076 14.754 182.116 1.00 24.24 157 LYS D N 1
ATOM 12070 C CA . LYS D 1 177 ? -73.047 15.577 181.414 1.00 26.66 157 LYS D CA 1
ATOM 12071 C C . LYS D 1 177 ? -73.714 14.692 180.393 1.00 26.61 157 LYS D C 1
ATOM 12072 O O . LYS D 1 177 ? -73.193 13.633 180.077 1.00 26.81 157 LYS D O 1
ATOM 12078 N N . PRO D 1 178 ? -74.870 15.119 179.870 1.00 29.57 158 PRO D N 1
ATOM 12079 C CA . PRO D 1 178 ? -75.478 14.316 178.805 1.00 28.77 158 PRO D CA 1
ATOM 12080 C C . PRO D 1 178 ? -74.533 14.227 177.614 1.00 29.69 158 PRO D C 1
ATOM 12081 O O . PRO D 1 178 ? -73.901 15.228 177.258 1.00 30.08 158 PRO D O 1
ATOM 12085 N N . LEU D 1 179 ? -74.439 13.051 177.008 1.00 29.28 159 LEU D N 1
ATOM 12086 C CA . LEU D 1 179 ? -73.624 12.864 175.813 1.00 27.51 159 LEU D CA 1
ATOM 12087 C C . LEU D 1 179 ? -74.188 13.674 174.636 1.00 28.92 159 LEU D C 1
ATOM 12088 O O . LEU D 1 179 ? -73.439 14.263 173.849 1.00 32.72 159 LEU D O 1
ATOM 12093 N N . GLY D 1 180 ? -75.510 13.690 174.513 1.00 31.43 160 GLY D N 1
ATOM 12094 C CA . GLY D 1 180 ? -76.173 14.420 173.440 1.00 30.86 160 GLY D CA 1
ATOM 12095 C C . GLY D 1 180 ? -77.358 13.598 172.951 1.00 30.31 160 GLY D C 1
ATOM 12096 O O . GLY D 1 180 ? -78.214 13.214 173.749 1.00 26.85 160 GLY D O 1
ATOM 12097 N N . VAL D 1 181 ? -77.396 13.311 171.652 1.00 26.30 161 VAL D N 1
ATOM 12098 C CA . VAL D 1 181 ? -78.463 12.476 171.100 1.00 28.15 161 VAL D CA 1
ATOM 12099 C C . VAL D 1 181 ? -77.966 11.048 171.004 1.00 26.20 161 VAL D C 1
ATOM 12100 O O . VAL D 1 181 ? -76.936 10.785 170.380 1.00 28.08 161 VAL D O 1
ATOM 12104 N N . ILE D 1 182 ? -78.694 10.121 171.615 1.00 26.71 162 ILE D N 1
ATOM 12105 C CA . ILE D 1 182 ? -78.306 8.717 171.557 1.00 25.69 162 ILE D CA 1
ATOM 12106 C C . ILE D 1 182 ? -79.134 7.990 170.495 1.00 25.40 162 ILE D C 1
ATOM 12107 O O . ILE D 1 182 ? -80.352 8.026 170.548 1.00 28.40 162 ILE D O 1
ATOM 12112 N N . GLY D 1 183 ? -78.463 7.371 169.528 1.00 27.13 163 GLY D N 1
ATOM 12113 C CA . GLY D 1 183 ? -79.125 6.468 168.596 1.00 29.57 163 GLY D CA 1
ATOM 12114 C C . GLY D 1 183 ? -79.244 5.082 169.197 1.00 28.29 163 GLY D C 1
ATOM 12115 O O . GLY D 1 183 ? -78.256 4.507 169.653 1.00 28.14 163 GLY D O 1
ATOM 12116 N N . VAL D 1 184 ? -80.452 4.527 169.205 1.00 27.08 164 VAL D N 1
ATOM 12117 C CA . VAL D 1 184 ? -80.659 3.210 169.773 1.00 23.23 164 VAL D CA 1
ATOM 12118 C C . VAL D 1 184 ? -81.205 2.314 168.677 1.00 30.73 164 VAL D C 1
ATOM 12119 O O . VAL D 1 184 ? -82.191 2.667 168.033 1.00 26.79 164 VAL D O 1
ATOM 12123 N N . ILE D 1 185 ? -80.556 1.177 168.454 1.00 28.57 165 ILE D N 1
ATOM 12124 C CA . ILE D 1 185 ? -81.048 0.188 167.494 1.00 29.85 165 ILE D CA 1
ATOM 12125 C C . ILE D 1 185 ? -81.114 -1.152 168.204 1.00 27.87 165 ILE D C 1
ATOM 12126 O O . ILE D 1 185 ? -80.112 -1.634 168.719 1.00 28.54 165 ILE D O 1
ATOM 12131 N N . SER D 1 186 ? -82.303 -1.748 168.266 1.00 28.34 166 SER D N 1
ATOM 12132 C CA . SER D 1 186 ? -82.491 -2.914 169.115 1.00 27.90 166 SER D CA 1
ATOM 12133 C C . SER D 1 186 ? -83.102 -4.092 168.351 1.00 30.43 166 SER D C 1
ATOM 12134 O O . SER D 1 186 ? -83.698 -3.897 167.292 1.00 32.07 166 SER D O 1
ATOM 12137 N N . PRO D 1 187 ? -82.942 -5.315 168.885 1.00 31.86 167 PRO D N 1
ATOM 12138 C CA . PRO D 1 187 ? -83.353 -6.507 168.135 1.00 31.87 167 PRO D CA 1
ATOM 12139 C C . PRO D 1 187 ? -84.666 -7.083 168.638 1.00 32.20 167 PRO D C 1
ATOM 12140 O O . PRO D 1 187 ? -85.338 -6.489 169.490 1.00 32.69 167 PRO D O 1
ATOM 12144 N N . TRP D 1 188 ? -85.031 -8.251 168.116 1.00 32.08 168 TRP D N 1
ATOM 12145 C CA . TRP D 1 188 ? -86.346 -8.826 168.408 1.00 31.59 168 TRP D CA 1
ATOM 12146 C C . TRP D 1 188 ? -86.365 -9.882 169.507 1.00 34.44 168 TRP D C 1
ATOM 12147 O O . TRP D 1 188 ? -87.440 -10.352 169.890 1.00 37.01 168 TRP D O 1
ATOM 12158 N N . ALA D 1 189 ? -85.191 -10.259 170.009 1.00 31.79 169 ALA D N 1
ATOM 12159 C CA . ALA D 1 189 ? -85.094 -11.356 170.974 1.00 33.76 169 ALA D CA 1
ATOM 12160 C C . ALA D 1 189 ? -85.926 -11.096 172.223 1.00 35.78 169 ALA D C 1
ATOM 12161 O O . ALA D 1 189 ? -86.767 -11.908 172.607 1.00 37.55 169 ALA D O 1
ATOM 12163 N N . LEU D 1 190 ? -85.667 -9.966 172.868 1.00 34.14 170 LEU D N 1
ATOM 12164 C CA . LEU D 1 190 ? -86.451 -9.544 174.025 1.00 32.09 170 LEU D CA 1
ATOM 12165 C C . LEU D 1 190 ? -86.750 -8.076 173.779 1.00 34.88 170 LEU D C 1
ATOM 12166 O O . LEU D 1 190 ? -86.034 -7.199 174.266 1.00 32.13 170 LEU D O 1
ATOM 12171 N N . PRO D 1 191 ? -87.798 -7.801 172.988 1.00 32.85 171 PRO D N 1
ATOM 12172 C CA . PRO D 1 191 ? -88.039 -6.473 172.416 1.00 34.96 171 PRO D CA 1
ATOM 12173 C C . PRO D 1 191 ? -88.061 -5.319 173.423 1.00 31.81 171 PRO D C 1
ATOM 12174 O O . PRO D 1 191 ? -87.233 -4.411 173.304 1.00 30.80 171 PRO D O 1
ATOM 12178 N N . LEU D 1 192 ? -88.984 -5.338 174.376 1.00 28.34 172 LEU D N 1
ATOM 12179 C CA . LEU D 1 192 ? -89.127 -4.194 175.268 1.00 33.79 172 LEU D CA 1
ATOM 12180 C C . LEU D 1 192 ? -87.986 -4.127 176.277 1.00 31.84 172 LEU D C 1
ATOM 12181 O O . LEU D 1 192 ? -87.497 -3.038 176.596 1.00 30.15 172 LEU D O 1
ATOM 12186 N N . LEU D 1 193 ? -87.584 -5.291 176.781 1.00 30.66 173 LEU D N 1
ATOM 12187 C CA . LEU D 1 193 ? -86.468 -5.389 177.714 1.00 29.87 173 LEU D CA 1
ATOM 12188 C C . LEU D 1 193 ? -85.225 -4.751 177.116 1.00 31.97 173 LEU D C 1
ATOM 12189 O O . LEU D 1 193 ? -84.594 -3.901 177.741 1.00 31.12 173 LEU D O 1
ATOM 12194 N N . LEU D 1 194 ? -84.858 -5.169 175.911 1.00 30.61 174 LEU D N 1
ATOM 12195 C CA . LEU D 1 194 ? -83.637 -4.656 175.286 1.00 31.46 174 LEU D CA 1
ATOM 12196 C C . LEU D 1 194 ? -83.764 -3.203 174.844 1.00 32.40 174 LEU D C 1
ATOM 12197 O O . LEU D 1 194 ? -82.811 -2.429 174.958 1.00 30.64 174 LEU D O 1
ATOM 12202 N N . PHE D 1 195 ? -84.937 -2.836 174.330 1.00 29.07 175 PHE D N 1
ATOM 12203 C CA . PHE D 1 195 ? -85.202 -1.462 173.916 1.00 31.30 175 PHE D CA 1
ATOM 12204 C C . PHE D 1 195 ? -85.016 -0.522 175.112 1.00 30.41 175 PHE D C 1
ATOM 12205 O O . PHE D 1 195 ? -84.314 0.493 175.017 1.00 30.39 175 PHE D O 1
ATOM 12213 N N . THR D 1 196 ? -85.615 -0.887 176.244 1.00 28.46 176 THR D N 1
ATOM 12214 C CA . THR D 1 196 ? -85.575 -0.032 177.425 1.00 30.00 176 THR D CA 1
ATOM 12215 C C . THR D 1 196 ? -84.261 -0.145 178.168 1.00 29.44 176 THR D C 1
ATOM 12216 O O . THR D 1 196 ? -83.902 0.750 178.930 1.00 30.00 176 THR D O 1
ATOM 12220 N N . TRP D 1 197 ? -83.544 -1.242 177.946 1.00 26.87 177 TRP D N 1
ATOM 12221 C CA . TRP D 1 197 ? -82.218 -1.412 178.539 1.00 29.68 177 TRP D CA 1
ATOM 12222 C C . TRP D 1 197 ? -81.296 -0.304 178.039 1.00 29.28 177 TRP D C 1
ATOM 12223 O O . TRP D 1 197 ? -80.391 0.123 178.754 1.00 29.33 177 TRP D O 1
ATOM 12234 N N . LYS D 1 198 ? -81.559 0.185 176.825 1.00 28.92 178 LYS D N 1
ATOM 12235 C CA . LYS D 1 198 ? -80.797 1.287 176.240 1.00 27.72 178 LYS D CA 1
ATOM 12236 C C . LYS D 1 198 ? -81.466 2.636 176.525 1.00 30.54 178 LYS D C 1
ATOM 12237 O O . LYS D 1 198 ? -80.802 3.606 176.926 1.00 27.79 178 LYS D O 1
ATOM 12243 N N . VAL D 1 199 ? -82.781 2.704 176.321 1.00 28.52 179 VAL D N 1
ATOM 12244 C CA . VAL D 1 199 ? -83.494 3.968 176.473 1.00 29.54 179 VAL D CA 1
ATOM 12245 C C . VAL D 1 199 ? -83.474 4.509 177.913 1.00 27.56 179 VAL D C 1
ATOM 12246 O O . VAL D 1 199 ? -83.311 5.712 178.111 1.00 27.47 179 VAL D O 1
ATOM 12250 N N . ALA D 1 200 ? -83.628 3.634 178.907 1.00 26.16 180 ALA D N 1
ATOM 12251 C CA . ALA D 1 200 ? -83.629 4.080 180.306 1.00 28.00 180 ALA D CA 1
ATOM 12252 C C . ALA D 1 200 ? -82.332 4.791 180.771 1.00 28.16 180 ALA D C 1
ATOM 12253 O O . ALA D 1 200 ? -82.403 5.909 181.287 1.00 27.89 180 ALA D O 1
ATOM 12255 N N . PRO D 1 201 ? -81.151 4.158 180.597 1.00 29.01 181 PRO D N 1
ATOM 12256 C CA . PRO D 1 201 ? -79.951 4.909 181.010 1.00 27.70 181 PRO D CA 1
ATOM 12257 C C . PRO D 1 201 ? -79.726 6.143 180.144 1.00 29.90 181 PRO D C 1
ATOM 12258 O O . PRO D 1 201 ? -79.211 7.156 180.636 1.00 26.84 181 PRO D O 1
ATOM 12262 N N . ALA D 1 202 ? -80.126 6.080 178.875 1.00 27.37 182 ALA D N 1
ATOM 12263 C CA . ALA D 1 202 ? -79.939 7.227 177.995 1.00 26.72 182 ALA D CA 1
ATOM 12264 C C . ALA D 1 202 ? -80.716 8.429 178.533 1.00 30.26 182 ALA D C 1
ATOM 12265 O O . ALA D 1 202 ? -80.187 9.536 178.611 1.00 28.30 182 ALA D O 1
ATOM 12267 N N . LEU D 1 203 ? -81.962 8.204 178.939 1.00 27.25 183 LEU D N 1
ATOM 12268 C CA . LEU D 1 203 ? -82.771 9.293 179.465 1.00 26.65 183 LEU D CA 1
ATOM 12269 C C . LEU D 1 203 ? -82.316 9.683 180.872 1.00 28.63 183 LEU D C 1
ATOM 12270 O O . LEU D 1 203 ? -82.289 10.866 181.214 1.00 28.87 183 LEU D O 1
ATOM 12275 N N . ALA D 1 204 ? -81.945 8.690 181.676 1.00 27.03 184 ALA D N 1
ATOM 12276 C CA . ALA D 1 204 ? -81.497 8.953 183.039 1.00 28.44 184 ALA D CA 1
ATOM 12277 C C . ALA D 1 204 ? -80.270 9.865 183.055 1.00 29.50 184 ALA D C 1
ATOM 12278 O O . ALA D 1 204 ? -80.131 10.707 183.944 1.00 29.34 184 ALA D O 1
ATOM 12280 N N . CYS D 1 205 ? -79.401 9.720 182.057 1.00 25.55 185 CYS D N 1
ATOM 12281 C CA . CYS D 1 205 ? -78.226 10.586 181.946 1.00 26.55 185 CYS D CA 1
ATOM 12282 C C . CYS D 1 205 ? -78.488 11.920 181.248 1.00 30.82 185 CYS D C 1
ATOM 12283 O O . CYS D 1 205 ? -77.555 12.678 180.985 1.00 28.45 185 CYS D O 1
ATOM 12286 N N . GLY D 1 206 ? -79.745 12.208 180.933 1.00 29.83 186 GLY D N 1
ATOM 12287 C CA . GLY D 1 206 ? -80.104 13.529 180.439 1.00 30.38 186 GLY D CA 1
ATOM 12288 C C . GLY D 1 206 ? -79.996 13.681 178.938 1.00 31.31 186 GLY D C 1
ATOM 12289 O O . GLY D 1 206 ? -80.162 14.778 178.416 1.00 29.98 186 GLY D O 1
ATOM 12290 N N . ASN D 1 207 ? -79.715 12.582 178.242 1.00 27.19 187 ASN D N 1
ATOM 12291 C CA . ASN D 1 207 ? -79.682 12.593 176.787 1.00 28.65 187 ASN D CA 1
ATOM 12292 C C . ASN D 1 207 ? -81.068 12.723 176.181 1.00 27.00 187 ASN D C 1
ATOM 12293 O O . ASN D 1 207 ? -82.074 12.576 176.868 1.00 29.53 187 ASN D O 1
ATOM 12298 N N . THR D 1 208 ? -81.107 12.984 174.878 1.00 29.48 188 THR D N 1
ATOM 12299 C CA . THR D 1 208 ? -82.314 12.733 174.091 1.00 29.88 188 THR D CA 1
ATOM 12300 C C . THR D 1 208 ? -82.057 11.513 173.195 1.00 29.23 188 THR D C 1
ATOM 12301 O O . THR D 1 208 ? -80.916 11.059 173.059 1.00 27.71 188 THR D O 1
ATOM 12305 N N . VAL D 1 209 ? -83.114 10.965 172.601 1.00 28.68 189 VAL D N 1
ATOM 12306 C CA . VAL D 1 209 ? -83.027 9.633 172.035 1.00 26.66 189 VAL D CA 1
ATOM 12307 C C . VAL D 1 209 ? -83.755 9.539 170.694 1.00 29.70 189 VAL D C 1
ATOM 12308 O O . VAL D 1 209 ? -84.873 10.036 170.556 1.00 28.39 189 VAL D O 1
ATOM 12312 N N . VAL D 1 210 ? -83.115 8.914 169.712 1.00 29.45 190 VAL D N 1
ATOM 12313 C CA . VAL D 1 210 ? -83.822 8.468 168.503 1.00 30.92 190 VAL D CA 1
ATOM 12314 C C . VAL D 1 210 ? -83.692 6.946 168.460 1.00 28.61 190 VAL D C 1
ATOM 12315 O O . VAL D 1 210 ? -82.593 6.410 168.353 1.00 29.16 190 VAL D O 1
ATOM 12319 N N . ALA D 1 211 ? -84.811 6.244 168.560 1.00 31.12 191 ALA D N 1
ATOM 12320 C CA . ALA D 1 211 ? -84.754 4.807 168.772 1.00 30.71 191 ALA D CA 1
ATOM 12321 C C . ALA D 1 211 ? -85.508 4.050 167.690 1.00 30.46 191 ALA D C 1
ATOM 12322 O O . ALA D 1 211 ? -86.615 4.441 167.316 1.00 30.28 191 ALA D O 1
ATOM 12324 N N . LYS D 1 212 ? -84.889 2.974 167.206 1.00 29.19 192 LYS D N 1
ATOM 12325 C CA . LYS D 1 212 ? -85.407 2.159 166.106 1.00 29.69 192 LYS D CA 1
ATOM 12326 C C . LYS D 1 212 ? -85.514 0.699 166.564 1.00 30.82 192 LYS D C 1
ATOM 12327 O O . LYS D 1 212 ? -84.497 -0.009 166.643 1.00 30.64 192 LYS D O 1
ATOM 12333 N N . PRO D 1 213 ? -86.736 0.229 166.864 1.00 30.18 193 PRO D N 1
ATOM 12334 C CA . PRO D 1 213 ? -86.902 -1.168 167.278 1.00 32.17 193 PRO D CA 1
ATOM 12335 C C . PRO D 1 213 ? -86.891 -2.106 166.069 1.00 32.03 193 PRO D C 1
ATOM 12336 O O . PRO D 1 213 ? -87.000 -1.634 164.935 1.00 30.65 193 PRO D O 1
ATOM 12340 N N . SER D 1 214 ? -86.721 -3.404 166.306 1.00 31.58 194 SER D N 1
ATOM 12341 C CA . SER D 1 214 ? -86.677 -4.356 165.209 1.00 32.92 194 SER D CA 1
ATOM 12342 C C . SER D 1 214 ? -87.983 -4.299 164.418 1.00 31.12 194 SER D C 1
ATOM 12343 O O . SER D 1 214 ? -89.065 -4.155 165.005 1.00 31.65 194 SER D O 1
ATOM 12346 N N . GLU D 1 215 ? -87.870 -4.407 163.098 1.00 32.04 195 GLU D N 1
ATOM 12347 C CA . GLU D 1 215 ? -89.050 -4.455 162.224 1.00 33.60 195 GLU D CA 1
ATOM 12348 C C . GLU D 1 215 ? -89.938 -5.643 162.589 1.00 34.85 195 GLU D C 1
ATOM 12349 O O . GLU D 1 215 ? -91.142 -5.650 162.287 1.00 34.84 195 GLU D O 1
ATOM 12355 N N . GLU D 1 216 ? -89.341 -6.639 163.243 1.00 30.81 196 GLU D N 1
ATOM 12356 C CA . GLU D 1 216 ? -90.070 -7.840 163.660 1.00 34.84 196 GLU D CA 1
ATOM 12357 C C . GLU D 1 216 ? -90.794 -7.641 164.978 1.00 39.86 196 GLU D C 1
ATOM 12358 O O . GLU D 1 216 ? -91.605 -8.453 165.357 1.00 36.46 196 GLU D O 1
ATOM 12364 N N . SER D 1 217 ? -90.491 -6.594 165.724 1.00 34.01 197 SER D N 1
ATOM 12365 C CA . SER D 1 217 ? -91.166 -6.469 167.011 1.00 33.21 197 SER D CA 1
ATOM 12366 C C . SER D 1 217 ? -91.402 -5.012 167.364 1.00 34.91 197 SER D C 1
ATOM 12367 O O . SER D 1 217 ? -90.811 -4.497 168.315 1.00 36.73 197 SER D O 1
ATOM 12370 N N . PRO D 1 218 ? -92.266 -4.341 166.596 1.00 32.80 198 PRO D N 1
ATOM 12371 C CA . PRO D 1 218 ? -92.400 -2.891 166.722 1.00 30.98 198 PRO D CA 1
ATOM 12372 C C . PRO D 1 218 ? -93.467 -2.439 167.719 1.00 32.68 198 PRO D C 1
ATOM 12373 O O . PRO D 1 218 ? -93.521 -1.246 168.008 1.00 34.69 198 PRO D O 1
ATOM 12377 N N . SER D 1 219 ? -94.278 -3.354 168.242 1.00 31.81 199 SER D N 1
ATOM 12378 C CA . SER D 1 219 ? -95.484 -2.965 168.984 1.00 33.71 199 SER D CA 1
ATOM 12379 C C . SER D 1 219 ? -95.251 -2.338 170.357 1.00 33.99 199 SER D C 1
ATOM 12380 O O . SER D 1 219 ? -95.821 -1.286 170.657 1.00 34.29 199 SER D O 1
ATOM 12383 N N . SER D 1 220 ? -94.455 -2.991 171.201 1.00 32.94 200 SER D N 1
ATOM 12384 C CA . SER D 1 220 ? -94.289 -2.509 172.575 1.00 31.48 200 SER D CA 1
ATOM 12385 C C . SER D 1 220 ? -93.529 -1.184 172.610 1.00 31.16 200 SER D C 1
ATOM 12386 O O . SER D 1 220 ? -93.791 -0.341 173.461 1.00 32.78 200 SER D O 1
ATOM 12389 N N . ALA D 1 221 ? -92.605 -0.991 171.672 1.00 31.94 201 ALA D N 1
ATOM 12390 C CA . ALA D 1 221 ? -91.891 0.278 171.578 1.00 29.25 201 ALA D CA 1
ATOM 12391 C C . ALA D 1 221 ? -92.858 1.391 171.197 1.00 33.11 201 ALA D C 1
ATOM 12392 O O . ALA D 1 221 ? -92.722 2.532 171.647 1.00 32.43 201 ALA D O 1
ATOM 12394 N N . THR D 1 222 ? -93.840 1.059 170.360 1.00 31.25 202 THR D N 1
ATOM 12395 C CA . THR D 1 222 ? -94.853 2.038 169.975 1.00 32.84 202 THR D CA 1
ATOM 12396 C C . THR D 1 222 ? -95.757 2.421 171.156 1.00 30.84 202 THR D C 1
ATOM 12397 O O . THR D 1 222 ? -96.101 3.591 171.329 1.00 33.49 202 THR D O 1
ATOM 12401 N N . LEU D 1 223 ? -96.122 1.441 171.975 1.00 33.47 203 LEU D N 1
ATOM 12402 C CA . LEU D 1 223 ? -96.894 1.709 173.193 1.00 33.03 203 LEU D CA 1
ATOM 12403 C C . LEU D 1 223 ? -96.052 2.515 174.189 1.00 34.72 203 LEU D C 1
ATOM 12404 O O . LEU D 1 223 ? -96.578 3.322 174.947 1.00 33.11 203 LEU D O 1
ATOM 12409 N N . LEU D 1 224 ? -94.742 2.277 174.204 1.00 32.18 204 LEU D N 1
ATOM 12410 C CA . LEU D 1 224 ? -93.865 3.081 175.061 1.00 32.26 204 LEU D CA 1
ATOM 12411 C C . LEU D 1 224 ? -93.905 4.550 174.655 1.00 30.77 204 LEU D C 1
ATOM 12412 O O . LEU D 1 224 ? -93.935 5.437 175.509 1.00 32.59 204 LEU D O 1
ATOM 12417 N N . ALA D 1 225 ? -93.909 4.815 173.352 1.00 30.79 205 ALA D N 1
ATOM 12418 C CA . ALA D 1 225 ? -94.002 6.184 172.873 1.00 32.43 205 ALA D CA 1
ATOM 12419 C C . ALA D 1 225 ? -95.271 6.855 173.418 1.00 35.13 205 ALA D C 1
ATOM 12420 O O . ALA D 1 225 ? -95.238 8.025 173.799 1.00 33.80 205 ALA D O 1
ATOM 12422 N N . GLU D 1 226 ? -96.370 6.098 173.47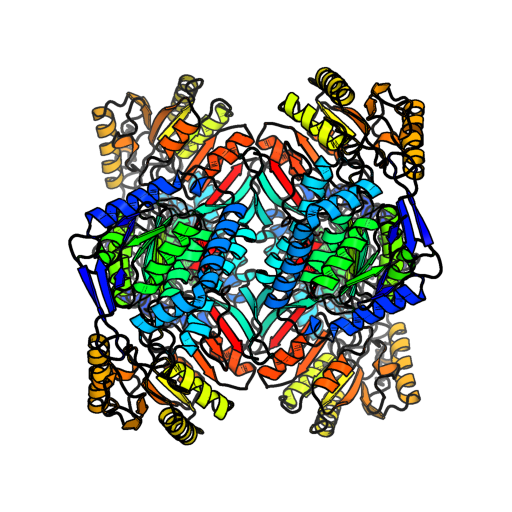7 1.00 33.17 206 GLU D N 1
ATOM 12423 C CA . GLU D 1 226 ? -97.630 6.590 174.056 1.00 37.81 206 GLU D CA 1
ATOM 12424 C C . GLU D 1 226 ? -97.515 6.926 175.543 1.00 36.66 206 GLU D C 1
ATOM 12425 O O . GLU D 1 226 ? -98.012 7.959 176.000 1.00 41.06 206 GLU D O 1
ATOM 12431 N N . VAL D 1 227 ? -96.861 6.050 176.291 1.00 35.04 207 VAL D N 1
ATOM 12432 C CA . VAL D 1 227 ? -96.608 6.283 177.711 1.00 36.94 207 VAL D CA 1
ATOM 12433 C C . VAL D 1 227 ? -95.748 7.537 177.914 1.00 37.10 207 VAL D C 1
ATOM 12434 O O . VAL D 1 227 ? -96.021 8.351 178.803 1.00 36.71 207 VAL D O 1
ATOM 12438 N N . MET D 1 228 ? -94.726 7.700 177.075 1.00 36.78 208 MET D N 1
ATOM 12439 C CA . MET D 1 228 ? -93.839 8.866 177.163 1.00 34.74 208 MET D CA 1
ATOM 12440 C C . MET D 1 228 ? -94.637 10.137 176.935 1.00 35.97 208 MET D C 1
ATOM 12441 O O . MET D 1 228 ? -94.530 11.103 177.690 1.00 36.81 208 MET D O 1
ATOM 12446 N N . HIS D 1 229 ? -95.424 10.132 175.865 1.00 34.38 209 HIS D N 1
ATOM 12447 C CA . HIS D 1 229 ? -96.309 11.246 175.563 1.00 39.52 209 HIS D CA 1
ATOM 12448 C C . HIS D 1 229 ? -97.238 11.571 176.736 1.00 37.15 209 HIS D C 1
ATOM 12449 O O . HIS D 1 229 ? -97.369 12.733 177.136 1.00 37.66 209 HIS D O 1
ATOM 12456 N N . ASP D 1 230 ? -97.861 10.541 177.292 1.00 36.93 210 ASP D N 1
ATOM 12457 C CA . ASP D 1 230 ? -98.864 10.723 178.343 1.00 37.86 210 ASP D CA 1
ATOM 12458 C C . ASP D 1 230 ? -98.252 11.098 179.690 1.00 41.57 210 ASP D C 1
ATOM 12459 O O . ASP D 1 230 ? -98.929 11.654 180.557 1.00 40.33 210 ASP D O 1
ATOM 12464 N N . ALA D 1 231 ? -96.974 10.786 179.874 1.00 40.17 211 ALA D N 1
ATOM 12465 C CA . ALA D 1 231 ? -96.279 11.180 181.094 1.00 38.57 211 ALA D CA 1
ATOM 12466 C C . ALA D 1 231 ? -95.806 12.630 180.999 1.00 39.61 211 ALA D C 1
ATOM 12467 O O . ALA D 1 231 ? -95.325 13.197 181.979 1.00 40.44 211 ALA D O 1
ATOM 12469 N N . GLY D 1 232 ? -95.939 13.222 179.814 1.00 36.73 212 GLY D N 1
ATOM 12470 C CA . GLY D 1 232 ? -95.516 14.589 179.595 1.00 39.54 212 GLY D CA 1
ATOM 12471 C C . GLY D 1 232 ? -94.031 14.758 179.323 1.00 41.08 212 GLY D C 1
ATOM 12472 O O . GLY D 1 232 ? -93.450 15.791 179.649 1.00 40.32 212 GLY D O 1
ATOM 12473 N N . VAL D 1 233 ? -93.403 13.751 178.726 1.00 36.79 213 VAL D N 1
ATOM 12474 C CA . VAL D 1 233 ? -92.018 13.899 178.303 1.00 34.95 213 VAL D CA 1
ATOM 12475 C C . VAL D 1 233 ? -91.988 14.926 177.172 1.00 39.35 213 VAL D C 1
ATOM 12476 O O . VAL D 1 233 ? -92.714 14.786 176.184 1.00 36.02 213 VAL D O 1
ATOM 12480 N N . PRO D 1 234 ? -91.173 15.982 177.322 1.00 34.45 214 PRO D N 1
ATOM 12481 C CA . PRO D 1 234 ? -91.174 17.073 176.339 1.00 36.72 214 PRO D CA 1
ATOM 12482 C C . PRO D 1 234 ? -90.924 16.566 174.921 1.00 37.52 214 PRO D C 1
ATOM 12483 O O . PRO D 1 234 ? -90.237 15.557 174.746 1.00 37.73 214 PRO D O 1
ATOM 12487 N N . PRO D 1 235 ? -91.509 17.240 173.926 1.00 38.08 215 PRO D N 1
ATOM 12488 C CA . PRO D 1 235 ? -91.347 16.874 172.517 1.00 37.99 215 PRO D CA 1
ATOM 12489 C C . PRO D 1 235 ? -89.881 16.858 172.126 1.00 35.91 215 PRO D C 1
ATOM 12490 O O . PRO D 1 235 ? -89.150 17.796 172.456 1.00 34.06 215 PRO D O 1
ATOM 12494 N N . GLY D 1 236 ? -89.455 15.804 171.436 1.00 33.96 216 GLY D N 1
ATOM 12495 C CA . GLY D 1 236 ? -88.107 15.752 170.900 1.00 32.87 216 GLY D CA 1
ATOM 12496 C C . GLY D 1 236 ? -87.166 14.924 171.762 1.00 31.29 216 GLY D C 1
ATOM 12497 O O . GLY D 1 236 ? -86.113 14.495 171.296 1.00 29.12 216 GLY D O 1
ATOM 12498 N N . VAL D 1 237 ? -87.567 14.685 173.007 1.00 27.79 217 VAL D N 1
ATOM 12499 C CA . VAL D 1 237 ? -86.737 13.958 173.971 1.00 30.78 217 VAL D CA 1
ATOM 12500 C C . VAL D 1 237 ? -86.657 12.474 173.641 1.00 31.71 217 VAL D C 1
ATOM 12501 O O . VAL D 1 237 ? -85.586 11.878 173.685 1.00 28.49 217 VAL D O 1
ATOM 12505 N N . PHE D 1 238 ? -87.807 11.887 173.315 1.00 30.87 218 PHE D N 1
ATOM 12506 C CA . PHE D 1 238 ? -87.863 10.499 172.886 1.00 31.41 218 PHE D CA 1
ATOM 12507 C C . PHE D 1 238 ? -88.523 10.404 171.516 1.00 30.52 218 PHE D C 1
ATOM 12508 O O . PHE D 1 238 ? -89.684 10.772 171.360 1.00 31.01 218 PHE D O 1
ATOM 12516 N N . ASN D 1 239 ? -87.774 9.926 170.529 1.00 29.13 219 ASN D N 1
ATOM 12517 C CA . ASN D 1 239 ? -88.299 9.787 169.178 1.00 30.43 219 ASN D CA 1
ATOM 12518 C C . ASN D 1 239 ? -88.205 8.337 168.727 1.00 33.80 219 ASN D C 1
ATOM 12519 O O . ASN D 1 239 ? -87.196 7.648 168.959 1.00 31.74 219 ASN D O 1
ATOM 12524 N N . LEU D 1 240 ? -89.267 7.863 168.095 1.00 29.60 220 LEU D N 1
ATOM 12525 C CA . LEU D 1 240 ? -89.341 6.468 167.683 1.00 30.05 220 LEU D CA 1
ATOM 12526 C C . LEU D 1 240 ? -89.449 6.406 166.173 1.00 31.56 220 LEU D C 1
ATOM 12527 O O . LEU D 1 240 ? -90.342 7.018 165.591 1.00 33.01 220 LEU D O 1
ATOM 12532 N N . ILE D 1 241 ? -88.520 5.702 165.530 1.00 32.84 221 ILE D N 1
ATOM 12533 C CA . ILE D 1 241 ? -88.564 5.552 164.079 1.00 29.89 221 ILE D CA 1
ATOM 12534 C C . ILE D 1 241 ? -88.675 4.073 163.728 1.00 34.71 221 ILE D C 1
ATOM 12535 O O . ILE D 1 241 ? -87.978 3.237 164.305 1.00 30.56 221 ILE D O 1
ATOM 12540 N N . HIS D 1 242 ? -89.573 3.736 162.805 1.00 31.83 222 HIS D N 1
ATOM 12541 C CA . HIS D 1 242 ? -89.754 2.337 162.430 1.00 31.23 222 HIS D CA 1
ATOM 12542 C C . HIS D 1 242 ? -89.078 2.033 161.105 1.00 33.68 222 HIS D C 1
ATOM 12543 O O . HIS D 1 242 ? -88.854 2.928 160.293 1.00 36.38 222 HIS D O 1
ATOM 12550 N N . GLY D 1 243 ? -88.744 0.770 160.877 1.00 34.35 223 GLY D N 1
ATOM 12551 C CA . GLY D 1 243 ? -88.143 0.411 159.608 1.00 34.11 223 GLY D CA 1
ATOM 12552 C C . GLY D 1 243 ? -87.151 -0.723 159.702 1.00 34.34 223 GLY D C 1
ATOM 12553 O O . GLY D 1 243 ? -87.136 -1.477 160.674 1.00 32.72 223 GLY D O 1
ATOM 12554 N N . PHE D 1 244 ? -86.325 -0.841 158.668 1.00 33.24 224 PHE D N 1
ATOM 12555 C CA . PHE D 1 244 ? -85.386 -1.950 158.559 1.00 36.29 224 PHE D CA 1
ATOM 12556 C C . PHE D 1 244 ? -83.972 -1.450 158.786 1.00 37.32 224 PHE D C 1
ATOM 12557 O O . PHE D 1 244 ? -83.776 -0.396 159.398 1.00 36.46 224 PHE D O 1
ATOM 12565 N N . GLY D 1 245 ? -82.994 -2.204 158.291 1.00 36.98 225 GLY D N 1
ATOM 12566 C CA . GLY D 1 245 ? -81.598 -1.813 158.392 1.00 35.69 225 GLY D CA 1
ATOM 12567 C C . GLY D 1 245 ? -81.098 -1.082 157.159 1.00 35.82 225 GLY D C 1
ATOM 12568 O O . GLY D 1 245 ? -81.290 0.125 157.029 1.00 34.69 225 GLY D O 1
ATOM 12569 N N . LYS D 1 246 ? -80.451 -1.813 156.251 1.00 35.86 226 LYS D N 1
ATOM 12570 C CA . LYS D 1 246 ? -79.880 -1.205 155.048 1.00 41.68 226 LYS D CA 1
ATOM 12571 C C . LYS D 1 246 ? -80.947 -0.510 154.221 1.00 42.56 226 LYS D C 1
ATOM 12572 O O . LYS D 1 246 ? -82.042 -1.041 154.058 1.00 42.94 226 LYS D O 1
ATOM 12578 N N . ASP D 1 247 ? -80.612 0.672 153.702 1.00 39.93 227 ASP D N 1
ATOM 12579 C CA . ASP D 1 247 ? -81.510 1.456 152.856 1.00 42.47 227 ASP D CA 1
ATOM 12580 C C . ASP D 1 247 ? -82.802 1.805 153.580 1.00 41.32 227 ASP D C 1
ATOM 12581 O O . ASP D 1 247 ? -83.829 2.049 152.946 1.00 38.76 227 ASP D O 1
ATOM 12586 N N . SER D 1 248 ? -82.739 1.825 154.909 1.00 36.48 228 SER D N 1
ATOM 12587 C CA . SER D 1 248 ? -83.912 2.097 155.729 1.00 35.50 228 SER D CA 1
ATOM 12588 C C . SER D 1 248 ? -83.536 2.862 157.006 1.00 34.14 228 SER D C 1
ATOM 12589 O O . SER D 1 248 ? -82.405 3.361 157.139 1.00 32.66 228 SER D O 1
ATOM 12592 N N . ALA D 1 249 ? -84.496 2.959 157.923 1.00 31.42 229 ALA D N 1
ATOM 12593 C CA . ALA D 1 249 ? -84.369 3.819 159.097 1.00 32.40 229 ALA D CA 1
ATOM 12594 C C . ALA D 1 249 ? -83.113 3.522 159.914 1.00 34.01 229 ALA D C 1
ATOM 12595 O O . ALA D 1 249 ? -82.455 4.442 160.398 1.00 30.18 229 ALA D O 1
ATOM 12597 N N . GLY D 1 250 ? -82.773 2.244 160.049 1.00 31.92 230 GLY D N 1
ATOM 12598 C CA . GLY D 1 250 ? -81.593 1.860 160.813 1.00 33.45 230 GLY D CA 1
ATOM 12599 C C . GLY D 1 250 ? -80.315 2.449 160.247 1.00 32.68 230 GLY D C 1
ATOM 12600 O O . GLY D 1 250 ? -79.537 3.096 160.958 1.00 32.31 230 GLY D O 1
ATOM 12601 N N . GLU D 1 251 ? -80.090 2.228 158.958 1.00 31.62 231 GLU D N 1
ATOM 12602 C CA . GLU D 1 251 ? -78.908 2.755 158.300 1.00 34.11 231 GLU D CA 1
ATOM 12603 C C . GLU D 1 251 ? -78.879 4.279 158.347 1.00 35.82 231 GLU D C 1
ATOM 12604 O O . GLU D 1 251 ? -77.824 4.871 158.599 1.00 35.57 231 GLU D O 1
ATOM 12610 N N . PHE D 1 252 ? -80.031 4.904 158.095 1.00 32.38 232 PHE D N 1
ATOM 12611 C CA . PHE D 1 252 ? -80.118 6.364 158.060 1.00 34.12 232 PHE D CA 1
ATOM 12612 C C . PHE D 1 252 ? -79.737 6.945 159.420 1.00 34.66 232 PHE D C 1
ATOM 12613 O O . PHE D 1 252 ? -79.046 7.964 159.500 1.00 33.26 232 PHE D O 1
ATOM 12621 N N . LEU D 1 253 ? -80.193 6.293 160.482 1.00 30.53 233 LEU D N 1
ATOM 12622 C CA . LEU D 1 253 ? -79.820 6.714 161.831 1.00 32.81 233 LEU D CA 1
ATOM 12623 C C . LEU D 1 253 ? -78.304 6.634 162.062 1.00 32.10 233 LEU D C 1
ATOM 12624 O O . LEU D 1 253 ? -77.718 7.566 162.598 1.00 30.54 233 LEU D O 1
ATOM 12629 N N . THR D 1 254 ? -77.668 5.542 161.642 1.00 29.52 234 THR D N 1
ATOM 12630 C CA . THR D 1 254 ? -76.229 5.371 161.883 1.00 32.75 234 THR D CA 1
ATOM 12631 C C . THR D 1 254 ? -75.388 6.342 161.061 1.00 34.73 234 THR D C 1
ATOM 12632 O O . THR D 1 254 ? -74.253 6.668 161.436 1.00 34.68 234 THR D O 1
ATOM 12636 N N . GLN D 1 255 ? -75.944 6.805 159.943 1.00 31.24 235 GLN D N 1
ATOM 12637 C CA . GLN D 1 255 ? -75.231 7.721 159.052 1.00 34.85 235 GLN D CA 1
ATOM 12638 C C . GLN D 1 255 ? -75.443 9.186 159.418 1.00 35.12 235 GLN D C 1
ATOM 12639 O O . GLN D 1 255 ? -74.815 10.082 158.838 1.00 35.69 235 GLN D O 1
ATOM 12645 N N . HIS D 1 256 ? -76.334 9.444 160.364 1.00 31.31 236 HIS D N 1
ATOM 12646 C CA . HIS D 1 256 ? -76.659 10.826 160.664 1.00 33.82 236 HIS D CA 1
ATOM 12647 C C . HIS D 1 256 ? -75.596 11.502 161.542 1.00 34.87 236 HIS D C 1
ATOM 12648 O O . HIS D 1 256 ? -75.306 11.033 162.637 1.00 34.16 236 HIS D O 1
ATOM 12655 N N . PRO D 1 257 ? -75.016 12.609 161.055 1.00 32.48 237 PRO D N 1
ATOM 12656 C CA . PRO D 1 257 ? -73.956 13.315 161.791 1.00 33.37 237 PRO D CA 1
ATOM 12657 C C . PRO D 1 257 ? -74.438 13.937 163.106 1.00 34.66 237 PRO D C 1
ATOM 12658 O O . PRO D 1 257 ? -73.608 14.335 163.931 1.00 32.47 237 PRO D O 1
ATOM 12662 N N . GLY D 1 258 ? -75.751 14.013 163.302 1.00 29.92 238 GLY D N 1
ATOM 12663 C CA . GLY D 1 258 ? -76.317 14.665 164.471 1.00 33.22 238 GLY D CA 1
ATOM 12664 C C . GLY D 1 258 ? -76.354 13.840 165.756 1.00 33.83 238 GLY D C 1
ATOM 12665 O O . GLY D 1 258 ? -76.578 14.390 166.832 1.00 32.08 238 GLY D O 1
ATOM 12666 N N . ILE D 1 259 ? -76.157 12.527 165.660 1.00 31.01 239 ILE D N 1
ATOM 12667 C CA . ILE D 1 259 ? -76.166 11.694 166.864 1.00 29.74 239 ILE D CA 1
ATOM 12668 C C . ILE D 1 259 ? -74.798 11.757 167.549 1.00 30.18 239 ILE D C 1
ATOM 12669 O O . ILE D 1 259 ? -73.804 12.122 166.925 1.00 33.40 239 ILE D O 1
ATOM 12674 N N . SER D 1 260 ? -74.757 11.410 168.832 1.00 28.37 240 SER D N 1
ATOM 12675 C CA . SER D 1 260 ? -73.500 11.437 169.587 1.00 27.77 240 SER D CA 1
ATOM 12676 C C . SER D 1 260 ? -73.005 10.039 169.916 1.00 27.67 240 SER D C 1
ATOM 12677 O O . SER D 1 260 ? -71.835 9.844 170.240 1.00 29.23 240 SER D O 1
ATOM 12680 N N . ALA D 1 261 ? -73.905 9.066 169.851 1.00 26.43 241 ALA D N 1
ATOM 12681 C CA . ALA D 1 261 ? -73.557 7.685 170.137 1.00 25.64 241 ALA D CA 1
ATOM 12682 C C . ALA D 1 261 ? -74.519 6.766 169.437 1.00 27.19 241 ALA D C 1
ATOM 12683 O O . ALA D 1 261 ? -75.637 7.147 169.123 1.00 28.59 241 ALA D O 1
ATOM 12685 N N . LEU D 1 262 ? -74.070 5.543 169.217 1.00 27.19 242 LEU D N 1
ATOM 12686 C CA . LEU D 1 262 ? -74.943 4.500 168.706 1.00 27.99 242 LEU D CA 1
ATOM 12687 C C . LEU D 1 262 ? -74.775 3.312 169.630 1.00 29.38 242 LEU D C 1
ATOM 12688 O O . LEU D 1 262 ? -73.690 2.760 169.719 1.00 28.52 242 LEU D O 1
ATOM 12693 N N . THR D 1 263 ? -75.851 2.918 170.304 1.00 28.33 243 THR D N 1
ATOM 12694 C CA . THR D 1 263 ? -75.838 1.700 171.101 1.00 27.13 243 THR D CA 1
ATOM 12695 C C . THR D 1 263 ? -76.708 0.630 170.428 1.00 27.49 243 THR D C 1
ATOM 12696 O O . THR D 1 263 ? -77.802 0.920 169.954 1.00 28.21 243 THR D O 1
ATOM 12700 N N . PHE D 1 264 ? -76.183 -0.591 170.353 1.00 28.56 244 PHE D N 1
ATOM 12701 C CA . PHE D 1 264 ? -76.750 -1.616 169.480 1.00 30.88 244 PHE D CA 1
ATOM 12702 C C . PHE D 1 264 ? -76.652 -2.995 170.104 1.00 30.95 244 PHE D C 1
ATOM 12703 O O . PHE D 1 264 ? -75.647 -3.342 170.710 1.00 29.55 244 PHE D O 1
ATOM 12711 N N . THR D 1 265 ? -77.708 -3.786 169.957 1.00 27.71 245 THR D N 1
ATOM 12712 C CA . THR D 1 265 ? -77.659 -5.188 170.329 1.00 28.20 245 THR D CA 1
ATOM 12713 C C . THR D 1 265 ? -78.196 -5.932 169.108 1.00 30.13 245 THR D C 1
ATOM 12714 O O . THR D 1 265 ? -79.187 -5.506 168.526 1.00 30.72 245 THR D O 1
ATOM 12718 N N . GLY D 1 266 ? -77.536 -7.013 168.709 1.00 32.07 246 GLY D N 1
ATOM 12719 C CA . GLY D 1 266 ? -77.974 -7.780 167.549 1.00 33.05 246 GLY D CA 1
ATOM 12720 C C . GLY D 1 266 ? -76.867 -8.662 167.005 1.00 33.75 246 GLY D C 1
ATOM 12721 O O . GLY D 1 266 ? -76.021 -9.145 167.762 1.00 31.78 246 GLY D O 1
ATOM 12722 N N . GLU D 1 267 ? -76.853 -8.861 165.689 1.00 33.94 247 GLU D N 1
ATOM 12723 C CA . GLU D 1 267 ? -75.866 -9.752 165.077 1.00 34.52 247 GLU D CA 1
ATOM 12724 C C . GLU D 1 267 ? -74.478 -9.106 165.025 1.00 34.72 247 GLU D C 1
ATOM 12725 O O . GLU D 1 267 ? -74.357 -7.895 164.824 1.00 30.82 247 GLU D O 1
ATOM 12731 N N . SER D 1 268 ? -73.435 -9.913 165.207 1.00 32.42 248 SER D N 1
ATOM 12732 C CA . SER D 1 268 ? -72.060 -9.390 165.192 1.00 32.13 248 SER D CA 1
ATOM 12733 C C . SER D 1 268 ? -71.703 -8.690 163.888 1.00 34.10 248 SER D C 1
ATOM 12734 O O . SER D 1 268 ? -71.104 -7.618 163.903 1.00 32.83 248 SER D O 1
ATOM 12737 N N . LYS D 1 269 ? -72.057 -9.293 162.756 1.00 34.05 249 LYS D N 1
ATOM 12738 C CA . LYS D 1 269 ? -71.732 -8.668 161.476 1.00 35.04 249 LYS D CA 1
ATOM 12739 C C . LYS D 1 269 ? -72.425 -7.320 161.325 1.00 33.33 249 LYS D C 1
ATOM 12740 O O . LYS D 1 269 ? -71.885 -6.420 160.688 1.00 34.03 249 LYS D O 1
ATOM 12746 N N . THR D 1 270 ? -73.605 -7.174 161.923 1.00 31.45 250 THR D N 1
ATOM 12747 C CA . THR D 1 270 ? -74.298 -5.886 161.911 1.00 33.89 250 THR D CA 1
ATOM 12748 C C . THR D 1 270 ? -73.576 -4.853 162.777 1.00 31.91 250 THR D C 1
ATOM 12749 O O . THR D 1 270 ? -73.500 -3.678 162.421 1.00 31.81 250 THR D O 1
ATOM 12753 N N . GLY D 1 271 ? -73.052 -5.291 163.917 1.00 33.00 251 GLY D N 1
ATOM 12754 C CA . GLY D 1 271 ? -72.193 -4.429 164.718 1.00 29.61 251 GLY D CA 1
ATOM 12755 C C . GLY D 1 271 ? -71.005 -3.914 163.923 1.00 33.39 251 GLY D C 1
ATOM 12756 O O . GLY D 1 271 ? -70.662 -2.725 163.997 1.00 31.87 251 GLY D O 1
ATOM 12757 N N . SER D 1 272 ? -70.363 -4.798 163.160 1.00 28.29 252 SER D N 1
ATOM 12758 C CA . SER D 1 272 ? -69.222 -4.385 162.341 1.00 30.62 252 SER D CA 1
ATOM 12759 C C . SER D 1 272 ? -69.635 -3.335 161.321 1.00 32.89 252 SER D C 1
ATOM 12760 O O . SER D 1 272 ? -68.946 -2.323 161.127 1.00 32.18 252 SER D O 1
ATOM 12763 N N . THR D 1 273 ? -70.767 -3.577 160.674 1.00 32.37 253 THR D N 1
ATOM 12764 C CA . THR D 1 273 ? -71.295 -2.646 159.687 1.00 31.85 253 THR D CA 1
ATOM 12765 C C . THR D 1 273 ? -71.585 -1.273 160.299 1.00 31.88 253 THR D C 1
ATOM 12766 O O . THR D 1 273 ? -71.255 -0.242 159.718 1.00 33.58 253 THR D O 1
ATOM 12770 N N . ILE D 1 274 ? -72.208 -1.270 161.471 1.00 31.71 254 ILE D N 1
ATOM 12771 C CA . ILE D 1 274 ? -72.536 -0.026 162.148 1.00 30.27 254 ILE D CA 1
ATOM 12772 C C . ILE D 1 274 ? -71.258 0.687 162.596 1.00 30.95 254 ILE D C 1
ATOM 12773 O O . ILE D 1 274 ? -71.141 1.903 162.479 1.00 31.19 254 ILE D O 1
ATOM 12778 N N . MET D 1 275 ? -70.292 -0.077 163.089 1.00 31.13 255 MET D N 1
ATOM 12779 C CA . MET D 1 275 ? -69.045 0.521 163.555 1.00 29.65 255 MET D CA 1
ATOM 12780 C C . MET D 1 275 ? -68.342 1.260 162.404 1.00 34.93 255 MET D C 1
ATOM 12781 O O . MET D 1 275 ? -67.789 2.349 162.591 1.00 30.25 255 MET D O 1
ATOM 12786 N N . LYS D 1 276 ? -68.389 0.677 161.208 1.00 33.09 256 LYS D N 1
ATOM 12787 C CA . LYS D 1 276 ? -67.885 1.357 160.016 1.00 34.18 256 LYS D CA 1
ATOM 12788 C C . LYS D 1 276 ? -68.720 2.584 159.661 1.00 35.39 256 LYS D C 1
ATOM 12789 O O . LYS D 1 276 ? -68.180 3.608 159.219 1.00 33.83 256 LYS D O 1
ATOM 12795 N N . ALA D 1 277 ? -70.036 2.477 159.843 1.00 32.79 257 ALA D N 1
ATOM 12796 C CA . ALA D 1 277 ? -70.941 3.553 159.454 1.00 33.63 257 ALA D CA 1
ATOM 12797 C C . ALA D 1 277 ? -70.724 4.836 160.262 1.00 35.76 257 ALA D C 1
ATOM 12798 O O . ALA D 1 277 ? -70.828 5.931 159.714 1.00 33.98 257 ALA D O 1
ATOM 12800 N N . VAL D 1 278 ? -70.423 4.695 161.553 1.00 33.69 258 VAL D N 1
ATOM 12801 C CA . VAL D 1 278 ? -70.290 5.856 162.446 1.00 30.80 258 VAL D CA 1
ATOM 12802 C C . VAL D 1 278 ? -68.845 6.354 162.554 1.00 32.33 258 VAL D C 1
ATOM 12803 O O . VAL D 1 278 ? -68.587 7.368 163.198 1.00 32.18 258 VAL D O 1
ATOM 12807 N N . ALA D 1 279 ? -67.920 5.646 161.914 1.00 32.83 259 ALA D N 1
ATOM 12808 C CA . ALA D 1 279 ? -66.486 5.924 162.031 1.00 32.29 259 ALA D CA 1
ATOM 12809 C C . ALA D 1 279 ? -66.072 7.328 161.588 1.00 34.86 259 ALA D C 1
ATOM 12810 O O . ALA D 1 279 ? -65.234 7.961 162.235 1.00 31.10 259 ALA D O 1
ATOM 12812 N N . ASP D 1 280 ? -66.653 7.825 160.495 1.00 32.27 260 ASP D N 1
ATOM 12813 C CA . ASP D 1 280 ? -66.268 9.153 160.011 1.00 38.52 260 ASP D CA 1
ATOM 12814 C C . ASP D 1 280 ? -66.622 10.280 160.982 1.00 33.94 260 ASP D C 1
ATOM 12815 O O . ASP D 1 280 ? -65.992 11.333 160.961 1.00 35.34 260 ASP D O 1
ATOM 12820 N N . GLY D 1 281 ? -67.628 10.054 161.822 1.00 32.56 261 GLY D N 1
ATOM 12821 C CA . GLY D 1 281 ? -68.011 11.024 162.832 1.00 32.56 261 GLY D CA 1
ATOM 12822 C C . GLY D 1 281 ? -67.445 10.674 164.200 1.00 33.21 261 GLY D C 1
ATOM 12823 O O . GLY D 1 281 ? -67.723 11.359 165.182 1.00 31.12 261 GLY D O 1
ATOM 12824 N N . VAL D 1 282 ? -66.642 9.615 164.245 1.00 28.42 262 VAL D N 1
ATOM 12825 C CA . VAL D 1 282 ? -66.033 9.103 165.482 1.00 30.34 262 VAL D CA 1
ATOM 12826 C C . VAL D 1 282 ? -67.056 9.037 166.617 1.00 30.93 262 VAL D C 1
ATOM 12827 O O . VAL D 1 282 ? -66.818 9.545 167.712 1.00 27.65 262 VAL D O 1
ATOM 12831 N N . LYS D 1 283 ? -68.199 8.407 166.350 1.00 29.78 263 LYS D N 1
ATOM 12832 C CA . LYS D 1 283 ? -69.277 8.361 167.334 1.00 27.51 263 LYS D CA 1
ATOM 12833 C C . LYS D 1 283 ? -68.965 7.330 168.409 1.00 28.68 263 LYS D C 1
ATOM 12834 O O . LYS D 1 283 ? -68.363 6.295 168.123 1.00 28.49 263 LYS D O 1
ATOM 12840 N N . GLU D 1 284 ? -69.389 7.599 169.641 1.00 26.72 264 GLU D N 1
ATOM 12841 C CA . GLU D 1 284 ? -69.252 6.614 170.711 1.00 28.45 264 GLU D CA 1
ATOM 12842 C C . GLU D 1 284 ? -70.116 5.408 170.376 1.00 28.84 264 GLU D C 1
ATOM 12843 O O . GLU D 1 284 ? -71.224 5.563 169.892 1.00 28.68 264 GLU D O 1
ATOM 12849 N N . VAL D 1 285 ? -69.614 4.211 170.644 1.00 27.77 265 VAL D N 1
ATOM 12850 C CA . VAL D 1 285 ? -70.355 2.994 170.312 1.00 28.59 265 VAL D CA 1
ATOM 12851 C C . VAL D 1 285 ? -70.369 2.020 171.488 1.00 30.09 265 VAL D C 1
ATOM 12852 O O . VAL D 1 285 ? -69.447 1.998 172.315 1.00 27.12 265 VAL D O 1
ATOM 12856 N N . SER D 1 286 ? -71.427 1.225 171.555 1.00 29.60 266 SER D N 1
ATOM 12857 C CA . SER D 1 286 ? -71.583 0.214 172.588 1.00 28.04 266 SER D CA 1
ATOM 12858 C C . SER D 1 286 ? -72.339 -0.934 171.938 1.00 29.54 266 SER D C 1
ATOM 12859 O O . SER D 1 286 ? -73.461 -0.742 171.484 1.00 29.13 266 SER D O 1
ATOM 12862 N N . PHE D 1 287 ? -71.719 -2.107 171.876 1.00 28.75 267 PHE D N 1
ATOM 12863 C CA . PHE D 1 287 ? -72.280 -3.232 171.125 1.00 30.54 267 PHE D CA 1
ATOM 12864 C C . PHE D 1 287 ? -72.377 -4.499 171.970 1.00 31.02 267 PHE D C 1
ATOM 12865 O O . PHE D 1 287 ? -71.418 -4.881 172.642 1.00 28.84 267 PHE D O 1
ATOM 12873 N N . GLU D 1 288 ? -73.530 -5.167 171.914 1.00 31.35 268 GLU D N 1
ATOM 12874 C CA . GLU D 1 288 ? -73.640 -6.514 172.448 1.00 29.73 268 GLU D CA 1
ATOM 12875 C C . GLU D 1 288 ? -74.113 -7.366 171.280 1.00 32.63 268 GLU D C 1
ATOM 12876 O O . GLU D 1 288 ? -75.129 -7.061 170.660 1.00 32.10 268 GLU D O 1
ATOM 12882 N N . LEU D 1 289 ? -73.354 -8.410 170.967 1.00 29.65 269 LEU D N 1
ATOM 12883 C CA . LEU D 1 289 ? -73.407 -9.013 169.642 1.00 33.71 269 LEU D CA 1
ATOM 12884 C C . LEU D 1 289 ? -73.610 -10.531 169.643 1.00 35.92 269 LEU D C 1
ATOM 12885 O O . LEU D 1 289 ? -73.218 -11.221 168.693 1.00 32.75 269 LEU D O 1
ATOM 12890 N N . GLY D 1 290 ? -74.211 -11.051 170.706 1.00 32.31 270 GLY D N 1
ATOM 12891 C CA . GLY D 1 290 ? -74.540 -12.468 170.749 1.00 37.98 270 GLY D CA 1
ATOM 12892 C C . GLY D 1 290 ? -73.303 -13.344 170.821 1.00 37.86 270 GLY D C 1
ATOM 12893 O O . GLY D 1 290 ? -72.212 -12.873 171.129 1.00 35.97 270 GLY D O 1
ATOM 12894 N N . GLY D 1 291 ? -73.451 -14.629 170.532 1.00 33.02 271 GLY D N 1
ATOM 12895 C CA . GLY D 1 291 ? -72.318 -15.518 170.688 1.00 32.41 271 GLY D CA 1
ATOM 12896 C C . GLY D 1 291 ? -72.641 -16.975 170.432 1.00 32.22 271 GLY D C 1
ATOM 12897 O O . GLY D 1 291 ? -73.632 -17.291 169.798 1.00 33.60 271 GLY D O 1
ATOM 12898 N N . LYS D 1 292 ? -71.781 -17.853 170.930 1.00 30.61 272 LYS D N 1
ATOM 12899 C CA . LYS D 1 292 ? -71.994 -19.290 170.844 1.00 32.31 272 LYS D CA 1
ATOM 12900 C C . LYS D 1 292 ? -71.647 -19.826 172.216 1.00 32.55 272 LYS D C 1
ATOM 12901 O O . LYS D 1 292 ? -70.578 -20.385 172.415 1.00 28.74 272 LYS D O 1
ATOM 12907 N N . ASN D 1 293 ? -72.543 -19.621 173.176 1.00 30.54 273 ASN D N 1
ATOM 12908 C CA . ASN D 1 293 ? -72.181 -19.800 174.575 1.00 29.99 273 ASN D CA 1
ATOM 12909 C C . ASN D 1 293 ? -72.180 -21.242 175.015 1.00 29.81 273 ASN D C 1
ATOM 12910 O O . ASN D 1 293 ? -72.995 -22.036 174.561 1.00 32.05 273 ASN D O 1
ATOM 12915 N N . ALA D 1 294 ? -71.283 -21.559 175.934 1.00 29.43 274 ALA D N 1
ATOM 12916 C CA . ALA D 1 294 ? -71.182 -22.909 176.470 1.00 31.60 274 ALA D CA 1
ATOM 12917 C C . ALA D 1 294 ? -71.730 -22.998 177.884 1.00 33.39 274 ALA D C 1
ATOM 12918 O O . ALA D 1 294 ? -71.612 -22.049 178.668 1.00 30.33 274 ALA D O 1
ATOM 12920 N N . ALA D 1 295 ? -72.357 -24.132 178.191 1.00 28.75 275 ALA D N 1
ATOM 12921 C CA . ALA D 1 295 ? -72.601 -24.530 179.571 1.00 29.92 275 ALA D CA 1
ATOM 12922 C C . ALA D 1 295 ? -71.655 -25.677 179.887 1.00 33.23 275 ALA D C 1
ATOM 12923 O O . ALA D 1 295 ? -71.385 -26.514 179.022 1.00 33.64 275 ALA D O 1
ATOM 12925 N N . VAL D 1 296 ? -71.130 -25.704 181.109 1.00 29.98 276 VAL D N 1
ATOM 12926 C CA . VAL D 1 296 ? -70.194 -26.743 181.519 1.00 27.79 276 VAL D CA 1
ATOM 12927 C C . VAL D 1 296 ? -70.708 -27.432 182.769 1.00 31.80 276 VAL D C 1
ATOM 12928 O O . VAL D 1 296 ? -71.048 -26.777 183.747 1.00 29.76 276 VAL D O 1
ATOM 12932 N N . VAL D 1 297 ? -70.781 -28.760 182.734 1.00 29.39 277 VAL D N 1
ATOM 12933 C CA . VAL D 1 297 ? -71.302 -29.508 183.870 1.00 29.30 277 VAL D CA 1
ATOM 12934 C C . VAL D 1 297 ? -70.223 -30.441 184.368 1.00 31.22 277 VAL D C 1
ATOM 12935 O O . VAL D 1 297 ? -69.915 -31.433 183.713 1.00 31.63 277 VAL D O 1
ATOM 12939 N N . PHE D 1 298 ? -69.616 -30.102 185.504 1.00 28.26 278 PHE D N 1
ATOM 12940 C CA . PHE D 1 298 ? -68.573 -30.939 186.078 1.00 32.21 278 PHE D CA 1
ATOM 12941 C C . PHE D 1 298 ? -69.177 -32.129 186.804 1.00 31.57 278 PHE D C 1
ATOM 12942 O O . PHE D 1 298 ? -70.348 -32.119 187.135 1.00 32.71 278 PHE D O 1
ATOM 12950 N N . ALA D 1 299 ? -68.363 -33.149 187.053 1.00 31.00 279 ALA D N 1
ATOM 12951 C CA . ALA D 1 299 ? -68.841 -34.370 187.697 1.00 34.87 279 ALA D CA 1
ATOM 12952 C C . ALA D 1 299 ? -69.423 -34.107 189.088 1.00 37.04 279 ALA D C 1
ATOM 12953 O O . ALA D 1 299 ? -70.320 -34.828 189.532 1.00 37.91 279 ALA D O 1
ATOM 12955 N N . ASP D 1 300 ? -68.921 -33.072 189.765 1.00 32.81 280 ASP D N 1
ATOM 12956 C CA . ASP D 1 300 ? -69.404 -32.726 191.107 1.00 35.52 280 ASP D CA 1
ATOM 12957 C C . ASP D 1 300 ? -70.616 -31.784 191.121 1.00 33.28 280 ASP D C 1
ATOM 12958 O O . ASP D 1 300 ? -70.964 -31.233 192.164 1.00 34.51 280 ASP D O 1
ATOM 12963 N N . ALA D 1 301 ? -71.253 -31.598 189.969 1.00 33.70 281 ALA D N 1
ATOM 12964 C CA . ALA D 1 301 ? -72.479 -30.803 189.901 1.00 31.08 281 ALA D CA 1
ATOM 12965 C C . ALA D 1 301 ? -73.644 -31.522 190.568 1.00 34.35 281 ALA D C 1
ATOM 12966 O O . ALA D 1 301 ? -73.679 -32.751 190.634 1.00 39.45 281 ALA D O 1
ATOM 12968 N N . ASP D 1 302 ? -74.599 -30.746 191.066 1.00 34.66 282 ASP D N 1
ATOM 12969 C CA . ASP D 1 302 ? -75.913 -31.271 191.410 1.00 34.35 282 ASP D CA 1
ATOM 12970 C C . ASP D 1 302 ? -76.528 -31.608 190.064 1.00 34.78 282 ASP D C 1
ATOM 12971 O O . ASP D 1 302 ? -76.924 -30.707 189.327 1.00 34.55 282 ASP D O 1
ATOM 12976 N N . LEU D 1 303 ? -76.600 -32.896 189.731 1.00 36.56 283 LEU D N 1
ATOM 12977 C CA . LEU D 1 303 ? -76.969 -33.294 188.374 1.00 34.62 283 LEU D CA 1
ATOM 12978 C C . LEU D 1 303 ? -78.387 -32.876 187.979 1.00 37.86 283 LEU D C 1
ATOM 12979 O O . LEU D 1 303 ? -78.613 -32.390 186.868 1.00 37.02 283 LEU D O 1
ATOM 12984 N N . ASP D 1 304 ? -79.341 -33.056 188.889 1.00 40.50 284 ASP D N 1
ATOM 12985 C CA . ASP D 1 304 ? -80.719 -32.652 188.626 1.00 39.39 284 ASP D CA 1
ATOM 12986 C C . ASP D 1 304 ? -80.849 -31.146 188.403 1.00 36.89 284 ASP D C 1
ATOM 12987 O O . ASP D 1 304 ? -81.578 -30.700 187.504 1.00 38.01 284 ASP D O 1
ATOM 12992 N N . ALA D 1 305 ? -80.161 -30.362 189.227 1.00 35.59 285 ALA D N 1
ATOM 12993 C CA . ALA D 1 305 ? -80.165 -28.911 189.057 1.00 35.97 285 ALA D CA 1
ATOM 12994 C C . ALA D 1 305 ? -79.531 -28.510 187.725 1.00 32.85 285 ALA D C 1
ATOM 12995 O O . ALA D 1 305 ? -80.011 -27.593 187.061 1.00 35.10 285 ALA D O 1
ATOM 12997 N N . ALA D 1 306 ? -78.467 -29.208 187.331 1.00 31.97 286 ALA D N 1
ATOM 12998 C CA . ALA D 1 306 ? -77.769 -28.884 186.088 1.00 32.20 286 ALA D CA 1
ATOM 12999 C C . ALA D 1 306 ? -78.615 -29.211 184.857 1.00 34.57 286 ALA D C 1
ATOM 13000 O O . ALA D 1 306 ? -78.598 -28.472 183.873 1.00 33.35 286 ALA D O 1
ATOM 13002 N N . ILE D 1 307 ? -79.354 -30.320 184.907 1.00 33.78 287 ILE D N 1
ATOM 13003 C CA . ILE D 1 307 ? -80.246 -30.671 183.805 1.00 31.61 287 ILE D CA 1
ATOM 13004 C C . ILE D 1 307 ? -81.327 -29.613 183.644 1.00 31.54 287 ILE D C 1
ATOM 13005 O O . ILE D 1 307 ? -81.582 -29.131 182.537 1.00 33.69 287 ILE D O 1
ATOM 13010 N N . GLU D 1 308 ? -81.959 -29.246 184.756 1.00 31.56 288 GLU D N 1
ATOM 13011 C CA . GLU D 1 308 ? -82.971 -28.196 184.755 1.00 35.26 288 GLU D CA 1
ATOM 13012 C C . GLU D 1 308 ? -82.399 -26.846 184.292 1.00 35.28 288 GLU D C 1
ATOM 13013 O O . GLU D 1 308 ? -83.038 -26.117 183.536 1.00 34.15 288 GLU D O 1
ATOM 13019 N N . GLY D 1 309 ? -81.188 -26.531 184.741 1.00 36.29 289 GLY D N 1
ATOM 13020 C CA . GLY D 1 309 ? -80.541 -25.283 184.361 1.00 33.70 289 GLY D CA 1
ATOM 13021 C C . GLY D 1 309 ? -80.208 -25.214 182.883 1.00 33.43 289 GLY D C 1
ATOM 13022 O O . GLY D 1 309 ? -80.354 -24.159 182.263 1.00 34.44 289 GLY D O 1
ATOM 13023 N N . VAL D 1 310 ? -79.756 -26.333 182.315 1.00 30.82 290 VAL D N 1
ATOM 13024 C CA . VAL D 1 310 ? -79.384 -26.372 180.898 1.00 31.77 290 VAL D CA 1
ATOM 13025 C C . VAL D 1 310 ? -80.617 -26.408 179.992 1.00 31.50 290 VAL D C 1
ATOM 13026 O O . VAL D 1 310 ? -80.608 -25.868 178.877 1.00 30.99 290 VAL D O 1
ATOM 13030 N N . LEU D 1 311 ? -81.691 -27.022 180.483 1.00 33.97 291 LEU D N 1
ATOM 13031 C CA . LEU D 1 311 ? -82.973 -26.958 179.794 1.00 35.38 291 LEU D CA 1
ATOM 13032 C C . LEU D 1 311 ? -83.365 -25.487 179.675 1.00 33.70 291 LEU D C 1
ATOM 13033 O O . LEU D 1 311 ? -83.790 -25.013 178.624 1.00 34.12 291 LEU D O 1
ATOM 13038 N N . ARG D 1 312 ? -83.201 -24.765 180.773 1.00 33.88 292 ARG D N 1
ATOM 13039 C CA . ARG D 1 312 ? -83.520 -23.351 180.806 1.00 33.59 292 ARG D CA 1
ATOM 13040 C C . ARG D 1 312 ? -82.593 -22.571 179.881 1.00 30.17 292 ARG D C 1
ATOM 13041 O O . ARG D 1 312 ? -83.052 -21.770 179.067 1.00 32.06 292 ARG D O 1
ATOM 13049 N N . SER D 1 313 ? -81.289 -22.799 180.007 1.00 30.20 293 SER D N 1
ATOM 13050 C CA . SER D 1 313 ? -80.335 -22.003 179.235 1.00 30.81 293 SER D CA 1
ATOM 13051 C C . SER D 1 313 ? -80.358 -22.320 177.743 1.00 32.78 293 SER D C 1
ATOM 13052 O O . SER D 1 313 ? -79.914 -21.521 176.940 1.00 30.68 293 SER D O 1
ATOM 13055 N N . SER D 1 314 ? -80.892 -23.477 177.362 1.00 33.29 294 SER D N 1
ATOM 13056 C CA . SER D 1 314 ? -80.924 -23.834 175.942 1.00 32.97 294 SER D CA 1
ATOM 13057 C C . SER D 1 314 ? -82.223 -23.449 175.236 1.00 31.85 294 SER D C 1
ATOM 13058 O O . SER D 1 314 ? -82.209 -23.119 174.047 1.00 32.69 294 SER D O 1
ATOM 13061 N N . PHE D 1 315 ? -83.334 -23.471 175.971 1.00 32.80 295 PHE D N 1
ATOM 13062 C CA . PHE D 1 315 ? -84.652 -23.409 175.351 1.00 32.31 295 PHE D CA 1
ATOM 13063 C C . PHE D 1 315 ? -85.528 -22.213 175.755 1.00 33.51 295 PHE D C 1
ATOM 13064 O O . PHE D 1 315 ? -86.598 -22.020 175.192 1.00 33.78 295 PHE D O 1
ATOM 13072 N N . THR D 1 316 ? -85.068 -21.410 176.712 1.00 30.89 296 THR D N 1
ATOM 13073 C CA . THR D 1 316 ? -85.773 -20.179 177.084 1.00 31.04 296 THR D CA 1
ATOM 13074 C C . THR D 1 316 ? -86.049 -19.284 175.866 1.00 31.32 296 THR D C 1
ATOM 13075 O O . THR D 1 316 ? -85.171 -19.096 175.017 1.00 33.70 296 THR D O 1
ATOM 13079 N N . ASN D 1 317 ? -87.269 -18.757 175.778 1.00 31.60 297 ASN D N 1
ATOM 13080 C CA . ASN D 1 317 ? -87.689 -17.941 174.641 1.00 33.92 297 ASN D CA 1
ATOM 13081 C C . ASN D 1 317 ? -87.461 -18.701 173.334 1.00 32.75 297 ASN D C 1
ATOM 13082 O O . ASN D 1 317 ? -87.076 -18.115 172.327 1.00 33.27 297 ASN D O 1
ATOM 13087 N N . SER D 1 318 ? -87.687 -20.016 173.364 1.00 33.31 298 SER D N 1
ATOM 13088 C CA . SER D 1 318 ? -87.364 -20.880 172.228 1.00 32.17 298 SER D CA 1
ATOM 13089 C C . SER D 1 318 ? -85.912 -20.721 171.751 1.00 34.98 298 SER D C 1
ATOM 13090 O O . SER D 1 318 ? -85.614 -20.802 170.551 1.00 32.93 298 SER D O 1
ATOM 13093 N N . GLY D 1 319 ? -85.012 -20.495 172.705 1.00 32.07 299 GLY D N 1
ATOM 13094 C CA . GLY D 1 319 ? -83.590 -20.425 172.409 1.00 34.40 299 GLY D CA 1
ATOM 13095 C C . GLY D 1 319 ? -83.157 -19.138 171.731 1.00 32.74 299 GLY D C 1
ATOM 13096 O O . GLY D 1 319 ? -82.024 -19.034 171.257 1.00 34.65 299 GLY D O 1
ATOM 13097 N N . GLN D 1 320 ? -84.054 -18.160 171.680 1.00 29.71 300 GLN D N 1
ATOM 13098 C CA . GLN D 1 320 ? -83.768 -16.907 171.009 1.00 31.82 300 GLN D CA 1
ATOM 13099 C C . GLN D 1 320 ? -83.350 -15.858 172.035 1.00 30.95 300 GLN D C 1
ATOM 13100 O O . GLN D 1 320 ? -84.023 -14.841 172.217 1.00 32.65 300 GLN D O 1
ATOM 13106 N N . VAL D 1 321 ? -82.260 -16.156 172.734 1.00 34.65 301 VAL D N 1
ATOM 13107 C CA . VAL D 1 321 ? -81.601 -15.186 173.607 1.00 33.06 301 VAL D CA 1
ATOM 13108 C C . VAL D 1 321 ? -80.111 -15.255 173.284 1.00 33.83 301 VAL D C 1
ATOM 13109 O O . VAL D 1 321 ? -79.577 -16.339 173.052 1.00 31.44 301 VAL D O 1
ATOM 13113 N N . CYS D 1 322 ? -79.438 -14.104 173.266 1.00 32.52 302 CYS D N 1
ATOM 13114 C CA . CYS D 1 322 ? -78.019 -14.050 172.936 1.00 33.00 302 CYS D CA 1
ATOM 13115 C C . CYS D 1 322 ? -77.208 -14.870 173.932 1.00 28.13 302 CYS D C 1
ATOM 13116 O O . CYS D 1 322 ? -76.111 -15.342 173.625 1.00 35.15 302 CYS D O 1
ATOM 13119 N N . LEU D 1 323 ? -77.771 -15.039 175.124 1.00 28.61 303 LEU D N 1
ATOM 13120 C CA . LEU D 1 323 ? -77.102 -15.689 176.245 1.00 30.67 303 LEU D CA 1
ATOM 13121 C C . LEU D 1 323 ? -77.293 -17.207 176.294 1.00 31.63 303 LEU D C 1
ATOM 13122 O O . LEU D 1 323 ? -76.656 -17.887 177.093 1.00 31.00 303 LEU D O 1
ATOM 13127 N N . CYS D 1 324 ? -78.162 -17.736 175.439 1.00 34.00 304 CYS D N 1
ATOM 13128 C CA . CYS D 1 324 ? -78.437 -19.182 175.437 1.00 31.85 304 CYS D CA 1
ATOM 13129 C C . CYS D 1 324 ? -77.217 -20.082 175.200 1.00 31.79 304 CYS D C 1
ATOM 13130 O O . CYS D 1 324 ? -76.286 -19.735 174.472 1.00 31.93 304 CYS D O 1
ATOM 13133 N N . SER D 1 325 ? -77.231 -21.250 175.827 1.00 31.86 305 SER D N 1
ATOM 13134 C CA . SER D 1 325 ? -76.159 -22.221 175.672 1.00 30.79 305 SER D CA 1
ATOM 13135 C C . SER D 1 325 ? -76.400 -23.137 174.477 1.00 35.49 305 SER D C 1
ATOM 13136 O O . SER D 1 325 ? -77.154 -24.098 174.578 1.00 40.16 305 SER D O 1
ATOM 13139 N N . GLU D 1 326 ? -75.756 -22.860 173.350 1.00 34.66 306 GLU D N 1
ATOM 13140 C CA . GLU D 1 326 ? -75.869 -23.766 172.209 1.00 33.45 306 GLU D CA 1
ATOM 13141 C C . GLU D 1 326 ? -74.769 -24.837 172.204 1.00 33.81 306 GLU D C 1
ATOM 13142 O O . GLU D 1 326 ? -74.821 -25.778 171.413 1.00 35.69 306 GLU D O 1
ATOM 13148 N N . ARG D 1 327 ? -73.782 -24.693 173.092 1.00 33.55 307 ARG D N 1
ATOM 13149 C CA . ARG D 1 327 ? -72.777 -25.735 173.324 1.00 33.79 307 ARG D CA 1
ATOM 13150 C C . ARG D 1 327 ? -72.866 -26.175 174.775 1.00 36.25 307 ARG D C 1
ATOM 13151 O O . ARG D 1 327 ? -72.987 -25.337 175.683 1.00 32.65 307 ARG D O 1
ATOM 13159 N N . VAL D 1 328 ? -72.803 -27.481 175.008 1.00 32.10 308 VAL D N 1
ATOM 13160 C CA . VAL D 1 328 ? -72.776 -28.000 176.366 1.00 31.47 308 VAL D CA 1
ATOM 13161 C C . VAL D 1 328 ? -71.674 -29.034 176.501 1.00 34.26 308 VAL D C 1
ATOM 13162 O O . VAL D 1 328 ? -71.543 -29.924 175.655 1.00 34.41 308 VAL D O 1
ATOM 13166 N N . TYR D 1 329 ? -70.879 -28.908 177.558 1.00 30.24 309 TYR D N 1
ATOM 13167 C CA . TYR D 1 329 ? -69.829 -29.872 177.870 1.00 31.33 309 TYR D CA 1
ATOM 13168 C C . TYR D 1 329 ? -70.153 -30.519 179.206 1.00 35.01 309 TYR D C 1
ATOM 13169 O O . TYR D 1 329 ? -70.381 -29.830 180.188 1.00 31.64 309 TYR D O 1
ATOM 13178 N N . VAL D 1 330 ? -70.188 -31.848 179.237 1.00 30.66 310 VAL D N 1
ATOM 13179 C CA . VAL D 1 330 ? -70.555 -32.579 180.439 1.00 30.93 310 VAL D CA 1
ATOM 13180 C C . VAL D 1 330 ? -69.463 -33.595 180.704 1.00 34.57 310 VAL D C 1
ATOM 13181 O O . VAL D 1 330 ? -68.987 -34.242 179.761 1.00 34.08 310 VAL D O 1
ATOM 13185 N N . HIS D 1 331 ? -69.040 -33.733 181.960 1.00 32.55 311 HIS D N 1
ATOM 13186 C CA . HIS D 1 331 ? -67.956 -34.662 182.250 1.00 34.53 311 HIS D CA 1
ATOM 13187 C C . HIS D 1 331 ? -68.346 -36.081 181.841 1.00 34.43 311 HIS D C 1
ATOM 13188 O O . HIS D 1 331 ? -69.501 -36.481 181.997 1.00 36.24 311 HIS D O 1
ATOM 13195 N N . ARG D 1 332 ? -67.378 -36.823 181.316 1.00 37.49 312 ARG D N 1
ATOM 13196 C CA . ARG D 1 332 ? -67.641 -38.136 180.722 1.00 39.07 312 ARG D CA 1
ATOM 13197 C C . ARG D 1 332 ? -68.388 -39.065 181.676 1.00 33.09 312 ARG D C 1
ATOM 13198 O O . ARG D 1 332 ? -69.302 -39.768 181.269 1.00 37.38 312 ARG D O 1
ATOM 13206 N N . SER D 1 333 ? -68.018 -39.020 182.949 1.00 37.14 313 SER D N 1
ATOM 13207 C CA . SER D 1 333 ? -68.617 -39.872 183.977 1.00 34.78 313 SER D CA 1
ATOM 13208 C C . SER D 1 333 ? -70.125 -39.705 184.197 1.00 38.71 313 SER D C 1
ATOM 13209 O O . SER D 1 333 ? -70.776 -40.610 184.728 1.00 39.25 313 SER D O 1
ATOM 13212 N N . ILE D 1 334 ? -70.683 -38.564 183.797 1.00 36.99 314 ILE D N 1
ATOM 13213 C CA . ILE D 1 334 ? -72.115 -38.316 183.944 1.00 34.04 314 ILE D CA 1
ATOM 13214 C C . ILE D 1 334 ? -72.781 -37.961 182.622 1.00 36.44 314 ILE D C 1
ATOM 13215 O O . ILE D 1 334 ? -73.922 -37.505 182.602 1.00 38.20 314 ILE D O 1
ATOM 13220 N N . PHE D 1 335 ? -72.067 -38.157 181.517 1.00 37.99 315 PHE D N 1
ATOM 13221 C CA . PHE D 1 335 ? -72.557 -37.741 180.204 1.00 35.58 315 PHE D CA 1
ATOM 13222 C C . PHE D 1 335 ? -73.859 -38.428 179.781 1.00 39.69 315 PHE D C 1
ATOM 13223 O O . PHE D 1 335 ? -74.813 -37.758 179.390 1.00 40.48 315 PHE D O 1
ATOM 13231 N N . ASP D 1 336 ? -73.902 -39.757 179.839 1.00 40.75 316 ASP D N 1
ATOM 13232 C CA . ASP D 1 336 ? -75.094 -40.484 179.396 1.00 42.02 316 ASP D CA 1
ATOM 13233 C C . ASP D 1 336 ? -76.300 -40.146 180.255 1.00 39.58 316 ASP D C 1
ATOM 13234 O O . ASP D 1 336 ? -77.394 -39.913 179.745 1.00 41.01 316 ASP D O 1
ATOM 13239 N N . GLU D 1 337 ? -76.090 -40.108 181.564 1.00 39.01 317 GLU D N 1
ATOM 13240 C CA . GLU D 1 337 ? -77.172 -39.798 182.475 1.00 40.36 317 GLU D CA 1
ATOM 13241 C C . GLU D 1 337 ? -77.691 -38.382 182.241 1.00 39.18 317 GLU D C 1
ATOM 13242 O O . GLU D 1 337 ? -78.894 -38.145 182.283 1.00 37.87 317 GLU D O 1
ATOM 13248 N N . PHE D 1 338 ? -76.777 -37.448 181.982 1.00 41.36 318 PHE D N 1
ATOM 13249 C CA . PHE D 1 338 ? -77.170 -36.071 181.723 1.00 38.74 318 PHE D CA 1
ATOM 13250 C C . PHE D 1 338 ? -77.986 -35.975 180.446 1.00 37.11 318 PHE D C 1
ATOM 13251 O O . PHE D 1 338 ? -79.028 -35.331 180.417 1.00 37.28 318 PHE D O 1
ATOM 13259 N N . VAL D 1 339 ? -77.500 -36.599 179.379 1.00 38.39 319 VAL D N 1
ATOM 13260 C CA . VAL D 1 339 ? -78.163 -36.497 178.084 1.00 37.52 319 VAL D CA 1
ATOM 13261 C C . VAL D 1 339 ? -79.556 -37.115 178.126 1.00 39.88 319 VAL D C 1
ATOM 13262 O O . VAL D 1 339 ? -80.514 -36.550 177.594 1.00 40.94 319 VAL D O 1
ATOM 13266 N N . SER D 1 340 ? -79.657 -38.273 178.773 1.00 43.74 320 SER D N 1
ATOM 13267 C CA . SER D 1 340 ? -80.935 -38.952 178.953 1.00 42.64 320 SER D CA 1
ATOM 13268 C C . SER D 1 340 ? -81.922 -38.081 179.717 1.00 41.65 320 SER D C 1
ATOM 13269 O O . SER D 1 340 ? -83.079 -37.957 179.320 1.00 43.37 320 SER D O 1
ATOM 13272 N N . GLY D 1 341 ? -81.454 -37.490 180.816 1.00 40.14 321 GLY D N 1
ATOM 13273 C CA . GLY D 1 341 ? -82.286 -36.640 181.652 1.00 39.93 321 GLY D CA 1
ATOM 13274 C C . GLY D 1 341 ? -82.807 -35.420 180.917 1.00 40.39 321 GLY D C 1
ATOM 13275 O O . GLY D 1 341 ? -83.979 -35.060 181.034 1.00 43.09 321 GLY D O 1
ATOM 13276 N N . LEU D 1 342 ? -81.931 -34.784 180.147 1.00 39.58 322 LEU D N 1
ATOM 13277 C CA . LEU D 1 342 ? -82.295 -33.591 179.394 1.00 41.54 322 LEU D CA 1
ATOM 13278 C C . LEU D 1 342 ? -83.261 -33.924 178.255 1.00 39.41 322 LEU D C 1
ATOM 13279 O O . LEU D 1 342 ? -84.186 -33.169 177.978 1.00 38.32 322 LEU D O 1
ATOM 13284 N N . LYS D 1 343 ? -83.041 -35.063 177.602 1.00 44.27 323 LYS D N 1
ATOM 13285 C CA . LYS D 1 343 ? -83.957 -35.557 176.571 1.00 42.50 323 LYS D CA 1
ATOM 13286 C C . LYS D 1 343 ? -85.383 -35.681 177.113 1.00 42.76 323 LYS D C 1
ATOM 13287 O O . LYS D 1 343 ? -86.339 -35.175 176.513 1.00 42.60 323 LYS D O 1
ATOM 13293 N N . VAL D 1 344 ? -85.513 -36.339 178.261 1.00 42.46 324 VAL D N 1
ATOM 13294 C CA . VAL D 1 344 ? -86.803 -36.492 178.926 1.00 42.95 324 VAL D CA 1
ATOM 13295 C C . VAL D 1 344 ? -87.454 -35.138 179.200 1.00 44.41 324 VAL D C 1
ATOM 13296 O O . VAL D 1 344 ? -88.634 -34.926 178.905 1.00 42.74 324 VAL D O 1
ATOM 13300 N N . GLU D 1 345 ? -86.680 -34.217 179.765 1.00 42.50 325 GLU D N 1
ATOM 13301 C CA . GLU D 1 345 ? -87.215 -32.905 180.107 1.00 43.06 325 GLU D CA 1
ATOM 13302 C C . GLU D 1 345 ? -87.535 -32.109 178.851 1.00 38.31 325 GLU D C 1
ATOM 13303 O O . GLU D 1 345 ? -88.554 -31.431 178.789 1.00 43.21 325 GLU D O 1
ATOM 13309 N N . ALA D 1 346 ? -86.662 -32.213 177.850 1.00 39.63 326 ALA D N 1
ATOM 13310 C CA . ALA D 1 346 ? -86.871 -31.553 176.564 1.00 42.12 326 ALA D CA 1
ATOM 13311 C C . ALA D 1 346 ? -88.179 -32.001 175.906 1.00 45.44 326 ALA D C 1
ATOM 13312 O O . ALA D 1 346 ? -88.931 -31.189 175.362 1.00 44.61 326 ALA D O 1
ATOM 13314 N N . GLU D 1 347 ? -88.449 -33.300 175.962 1.00 45.63 327 GLU D N 1
ATOM 13315 C CA . GLU D 1 347 ? -89.663 -33.843 175.347 1.00 45.73 327 GLU D CA 1
ATOM 13316 C C . GLU D 1 347 ? -90.935 -33.585 176.166 1.00 46.22 327 GLU D C 1
ATOM 13317 O O . GLU D 1 347 ? -92.048 -33.760 175.662 1.00 47.69 327 GLU D O 1
ATOM 13323 N N . ARG D 1 348 ? -90.773 -33.157 177.418 1.00 44.28 328 ARG D N 1
ATOM 13324 C CA . ARG D 1 348 ? -91.911 -32.783 178.256 1.00 44.67 328 ARG D CA 1
ATOM 13325 C C . ARG D 1 348 ? -92.340 -31.332 178.043 1.00 46.31 328 ARG D C 1
ATOM 13326 O O . ARG D 1 348 ? -93.371 -30.900 178.562 1.00 46.15 328 ARG D O 1
ATOM 13334 N N . LEU D 1 349 ? -91.545 -30.579 177.288 1.00 44.54 329 LEU D N 1
ATOM 13335 C CA . LEU D 1 349 ? -91.855 -29.178 177.035 1.00 45.91 329 LEU D CA 1
ATOM 13336 C C . LEU D 1 349 ? -93.079 -29.028 176.138 1.00 43.62 329 LEU D C 1
ATOM 13337 O O . LEU D 1 349 ? -93.190 -29.698 175.115 1.00 43.19 329 LEU D O 1
ATOM 13342 N N . VAL D 1 350 ? -93.981 -28.127 176.510 1.00 41.48 330 VAL D N 1
ATOM 13343 C CA . VAL D 1 350 ? -95.175 -27.863 175.709 1.00 44.32 330 VAL D CA 1
ATOM 13344 C C . VAL D 1 350 ? -94.949 -26.736 174.703 1.00 44.66 330 VAL D C 1
ATOM 13345 O O . VAL D 1 350 ? -94.752 -25.576 175.084 1.00 44.46 330 VAL D O 1
ATOM 13349 N N . VAL D 1 351 ? -94.982 -27.085 173.421 1.00 39.82 331 VAL D N 1
ATOM 13350 C CA . VAL D 1 351 ? -94.843 -26.112 172.348 1.00 40.66 331 VAL D CA 1
ATOM 13351 C C . VAL D 1 351 ? -96.217 -25.775 171.778 1.00 45.16 331 VAL D C 1
ATOM 13352 O O . VAL D 1 351 ? -96.851 -26.631 171.170 1.00 47.99 331 VAL D O 1
ATOM 13356 N N . GLY D 1 352 ? -96.689 -24.544 171.974 1.00 41.16 332 GLY D N 1
ATOM 13357 C CA . GLY D 1 352 ? -98.034 -24.201 171.533 1.00 43.78 332 GLY D CA 1
ATOM 13358 C C . GLY D 1 352 ? -98.411 -22.730 171.517 1.00 45.76 332 GLY D C 1
ATOM 13359 O O . GLY D 1 352 ? -97.602 -21.871 171.148 1.00 44.30 332 GLY D O 1
ATOM 13360 N N . TYR D 1 353 ? -99.655 -22.440 171.891 1.00 44.32 333 TYR D N 1
ATOM 13361 C CA . TYR D 1 353 ? -100.144 -21.067 171.947 1.00 46.31 333 TYR D CA 1
ATOM 13362 C C . TYR D 1 353 ? -99.549 -20.359 173.157 1.00 46.65 333 TYR D C 1
ATOM 13363 O O . TYR D 1 353 ? -99.326 -20.984 174.194 1.00 42.52 333 TYR D O 1
ATOM 13372 N N . PRO D 1 354 ? -99.309 -19.043 173.033 1.00 46.11 334 PRO D N 1
ATOM 13373 C CA . PRO D 1 354 ? -98.777 -18.241 174.143 1.00 43.83 334 PRO D CA 1
ATOM 13374 C C . PRO D 1 354 ? -99.589 -18.325 175.437 1.00 44.99 334 PRO D C 1
ATOM 13375 O O . PRO D 1 354 ? -99.007 -18.207 176.517 1.00 44.83 334 PRO D O 1
ATOM 13379 N N . ASP D 1 355 ? -100.904 -18.516 175.337 1.00 47.33 335 ASP D N 1
ATOM 13380 C CA . ASP D 1 355 ? -101.753 -18.560 176.528 1.00 47.17 335 ASP D CA 1
ATOM 13381 C C . ASP D 1 355 ? -102.232 -19.978 176.851 1.00 52.32 335 ASP D C 1
ATOM 13382 O O . ASP D 1 355 ? -102.954 -20.191 177.825 1.00 52.70 335 ASP D O 1
ATOM 13387 N N . GLN D 1 356 ? -101.812 -20.936 176.029 1.00 50.20 336 GLN D N 1
ATOM 13388 C CA . GLN D 1 356 ? -102.130 -22.353 176.213 1.00 51.01 336 GLN D CA 1
ATOM 13389 C C . GLN D 1 356 ? -101.676 -22.850 177.583 1.00 52.03 336 GLN D C 1
ATOM 13390 O O . GLN D 1 356 ? -100.623 -22.453 178.074 1.00 50.18 336 GLN D O 1
ATOM 13396 N N . ASP D 1 357 ? -102.478 -23.711 178.201 1.00 55.07 337 ASP D N 1
ATOM 13397 C CA . ASP D 1 357 ? -102.179 -24.235 179.533 1.00 53.14 337 ASP D CA 1
ATOM 13398 C C . ASP D 1 357 ? -100.844 -24.979 179.597 1.00 53.84 337 ASP D C 1
ATOM 13399 O O . ASP D 1 357 ? -100.621 -25.938 178.859 1.00 54.81 337 ASP D O 1
ATOM 13404 N N . GLY D 1 358 ? -99.964 -24.524 180.487 1.00 52.45 338 GLY D N 1
ATOM 13405 C CA . GLY D 1 358 ? -98.667 -25.149 180.691 1.00 49.80 338 GLY D CA 1
ATOM 13406 C C . GLY D 1 358 ? -97.717 -25.024 179.514 1.00 46.80 338 GLY D C 1
ATOM 13407 O O . GLY D 1 358 ? -96.792 -25.825 179.371 1.00 45.92 338 GLY D O 1
ATOM 13408 N N . VAL D 1 359 ? -97.936 -24.027 178.662 1.00 46.34 339 VAL D N 1
ATOM 13409 C CA . VAL D 1 359 ? -97.061 -23.846 177.505 1.00 44.48 339 VAL D CA 1
ATOM 13410 C C . VAL D 1 359 ? -95.652 -23.467 177.965 1.00 46.71 339 VAL D C 1
ATOM 13411 O O . VAL D 1 359 ? -95.484 -22.713 178.928 1.00 47.55 339 VAL D O 1
ATOM 13415 N N . ASN D 1 360 ? -94.645 -24.021 177.298 1.00 44.21 340 ASN D N 1
ATOM 13416 C CA . ASN D 1 360 ? -93.252 -23.726 177.628 1.00 45.80 340 ASN D CA 1
ATOM 13417 C C . ASN D 1 360 ? -92.558 -22.965 176.510 1.00 45.50 340 ASN D C 1
ATOM 13418 O O . ASN D 1 360 ? -91.654 -22.167 176.758 1.00 41.96 340 ASN D O 1
ATOM 13423 N N . MET D 1 361 ? -92.984 -23.226 175.279 1.00 41.10 341 MET D N 1
ATOM 13424 C CA . MET D 1 361 ? -92.335 -22.661 174.101 1.00 39.00 341 MET D CA 1
ATOM 13425 C C . MET D 1 361 ? -93.345 -22.162 173.080 1.00 44.69 341 MET D C 1
ATOM 13426 O O . MET D 1 361 ? -94.333 -22.846 172.772 1.00 40.82 341 MET D O 1
ATOM 13431 N N . GLY D 1 362 ? -93.090 -20.972 172.549 1.00 35.71 342 GLY D N 1
ATOM 13432 C CA . GLY D 1 362 ? -93.847 -20.470 171.422 1.00 36.27 342 GLY D CA 1
ATOM 13433 C C . GLY D 1 362 ? -93.049 -20.703 170.156 1.00 33.50 342 GLY D C 1
ATOM 13434 O O . GLY D 1 362 ? -92.073 -21.458 170.159 1.00 35.03 342 GLY D O 1
ATOM 13435 N N . PRO D 1 363 ? -93.451 -20.054 169.063 1.00 33.56 343 PRO D N 1
ATOM 13436 C CA . PRO D 1 363 ? -92.754 -20.238 167.788 1.00 34.60 343 PRO D CA 1
ATOM 13437 C C . PRO D 1 363 ? -91.458 -19.438 167.771 1.00 36.95 343 PRO D C 1
ATOM 13438 O O . PRO D 1 363 ? -91.148 -18.759 168.750 1.00 36.27 343 PRO D O 1
ATOM 13442 N N . LEU D 1 364 ? -90.722 -19.521 166.669 1.00 35.38 344 LEU D N 1
ATOM 13443 C CA . LEU D 1 364 ? -89.609 -18.611 166.422 1.00 34.62 344 LEU D CA 1
ATOM 13444 C C . LEU D 1 364 ? -90.197 -17.273 166.009 1.00 38.98 344 LEU D C 1
ATOM 13445 O O . LEU D 1 364 ? -91.413 -17.162 165.784 1.00 36.22 344 LEU D O 1
ATOM 13450 N N . ILE D 1 365 ? -89.352 -16.249 165.910 1.00 36.33 345 ILE D N 1
ATOM 13451 C CA . ILE D 1 365 ? -89.846 -14.901 165.656 1.00 33.82 345 ILE D CA 1
ATOM 13452 C C . ILE D 1 365 ? -90.526 -14.751 164.289 1.00 34.66 345 ILE D C 1
ATOM 13453 O O . ILE D 1 365 ? -91.453 -13.960 164.143 1.00 36.36 345 ILE D O 1
ATOM 13458 N N . SER D 1 366 ? -90.061 -15.510 163.298 1.00 35.88 346 SER D N 1
ATOM 13459 C CA . SER D 1 366 ? -90.468 -15.302 161.914 1.00 36.99 346 SER D CA 1
ATOM 13460 C C . SER D 1 366 ? -90.211 -16.547 161.063 1.00 39.25 346 SER D C 1
ATOM 13461 O O . SER D 1 366 ? -89.396 -17.399 161.423 1.00 38.12 346 SER D O 1
ATOM 13464 N N . HIS D 1 367 ? -90.904 -16.641 159.928 1.00 42.57 347 HIS D N 1
ATOM 13465 C CA . HIS D 1 367 ? -90.679 -17.726 158.975 1.00 40.05 347 HIS D CA 1
ATOM 13466 C C . HIS D 1 367 ? -89.272 -17.644 158.401 1.00 40.52 347 HIS D C 1
ATOM 13467 O O . HIS D 1 367 ? -88.614 -18.667 158.167 1.00 41.22 347 HIS D O 1
ATOM 13474 N N . GLY D 1 368 ? -88.813 -16.414 158.180 1.00 38.54 348 GLY D N 1
ATOM 13475 C CA . GLY D 1 368 ? -87.457 -16.173 157.728 1.00 40.28 348 GLY D CA 1
ATOM 13476 C C . GLY D 1 368 ? -86.462 -16.727 158.729 1.00 37.01 348 GLY D C 1
ATOM 13477 O O . GLY D 1 368 ? -85.489 -17.384 158.349 1.00 39.15 348 GLY D O 1
ATOM 13478 N N . HIS D 1 369 ? -86.699 -16.479 160.014 1.00 39.86 349 HIS D N 1
ATOM 13479 C CA . HIS D 1 369 ? -85.792 -17.016 161.024 1.00 34.44 349 HIS D CA 1
ATOM 13480 C C . HIS D 1 369 ? -85.903 -18.533 161.115 1.00 38.27 349 HIS D C 1
ATOM 13481 O O . HIS D 1 369 ? -84.910 -19.219 161.340 1.00 37.59 349 HIS D O 1
ATOM 13488 N N . ARG D 1 370 ? -87.109 -19.063 160.937 1.00 40.54 350 ARG D N 1
ATOM 13489 C CA . ARG D 1 370 ? -87.259 -20.513 160.944 1.00 38.16 350 ARG D CA 1
ATOM 13490 C C . ARG D 1 370 ? -86.480 -21.155 159.798 1.00 39.49 350 ARG D C 1
ATOM 13491 O O . ARG D 1 370 ? -85.884 -22.224 159.967 1.00 39.07 350 ARG D O 1
ATOM 13499 N N . ASP D 1 371 ? -86.480 -20.496 158.641 1.00 40.73 351 ASP D N 1
ATOM 13500 C CA . ASP D 1 371 ? -85.688 -20.949 157.500 1.00 41.16 351 ASP D CA 1
ATOM 13501 C C . ASP D 1 371 ? -84.209 -21.090 157.850 1.00 43.38 351 ASP D C 1
ATOM 13502 O O . ASP D 1 371 ? -83.565 -22.058 157.455 1.00 40.83 351 ASP D O 1
ATOM 13507 N N . LYS D 1 372 ? -83.670 -20.110 158.577 1.00 40.60 352 LYS D N 1
ATOM 13508 C CA . LYS D 1 372 ? -82.283 -20.180 159.031 1.00 42.18 352 LYS D CA 1
ATOM 13509 C C . LYS D 1 372 ? -82.085 -21.368 159.962 1.00 38.97 352 LYS D C 1
ATOM 13510 O O . LYS D 1 372 ? -81.176 -22.182 159.773 1.00 42.71 352 LYS D O 1
ATOM 13516 N N . VAL D 1 373 ? -82.940 -21.460 160.972 1.00 36.95 353 VAL D N 1
ATOM 13517 C CA . VAL D 1 373 ? -82.804 -22.500 161.979 1.00 38.56 353 VAL D CA 1
ATOM 13518 C C . VAL D 1 373 ? -82.901 -23.910 161.377 1.00 41.01 353 VAL D C 1
ATOM 13519 O O . VAL D 1 373 ? -82.030 -24.746 161.611 1.00 36.80 353 VAL D O 1
ATOM 13523 N N . LEU D 1 374 ? -83.938 -24.159 160.582 1.00 40.28 354 LEU D N 1
ATOM 13524 C CA . LEU D 1 374 ? -84.082 -25.458 159.908 1.00 39.52 354 LEU D CA 1
ATOM 13525 C C . LEU D 1 374 ? -82.887 -25.790 159.020 1.00 42.36 354 LEU D C 1
ATOM 13526 O O . LEU D 1 374 ? -82.469 -26.949 158.927 1.00 40.03 354 LEU D O 1
ATOM 13531 N N . SER D 1 375 ? -82.344 -24.769 158.363 1.00 38.34 355 SER D N 1
ATOM 13532 C CA . SER D 1 375 ? -81.157 -24.940 157.538 1.00 41.71 355 SER D CA 1
ATOM 13533 C C . SER D 1 375 ? -80.014 -25.482 158.391 1.00 43.27 355 SER D C 1
ATOM 13534 O O . SER D 1 375 ? -79.214 -26.304 157.931 1.00 42.39 355 SER D O 1
ATOM 13537 N N . TYR D 1 376 ? -79.952 -25.034 159.642 1.00 41.47 356 TYR D N 1
ATOM 13538 C CA . TYR D 1 376 ? -78.990 -25.570 160.593 1.00 39.19 356 TYR D CA 1
ATOM 13539 C C . TYR D 1 376 ? -79.369 -26.974 161.067 1.00 39.72 356 TYR D C 1
ATOM 13540 O O . TYR D 1 376 ? -78.493 -27.817 161.283 1.00 40.42 356 TYR D O 1
ATOM 13549 N N . TYR D 1 377 ? -80.664 -27.235 161.220 1.00 38.41 357 TYR D N 1
ATOM 13550 C CA . TYR D 1 377 ? -81.112 -28.570 161.602 1.00 40.20 357 TYR D CA 1
ATOM 13551 C C . TYR D 1 377 ? -80.643 -29.609 160.581 1.00 44.17 357 TYR D C 1
ATOM 13552 O O . TYR D 1 377 ? -80.180 -30.689 160.952 1.00 42.60 357 TYR D O 1
ATOM 13561 N N . ARG D 1 378 ? -80.755 -29.266 159.300 1.00 44.32 358 ARG D N 1
ATOM 13562 C CA . ARG D 1 378 ? -80.307 -30.147 158.222 1.00 44.17 358 ARG D CA 1
ATOM 13563 C C . ARG D 1 378 ? -78.792 -30.237 158.187 1.00 45.61 358 ARG D C 1
ATOM 13564 O O . ARG D 1 378 ? -78.229 -31.301 157.921 1.00 44.18 358 ARG D O 1
ATOM 13572 N N . LEU D 1 379 ? -78.130 -29.116 158.457 1.00 42.98 359 LEU D N 1
ATOM 13573 C CA . LEU D 1 379 ? -76.677 -29.070 158.410 1.00 43.67 359 LEU D CA 1
ATOM 13574 C C . LEU D 1 379 ? -76.076 -29.981 159.474 1.00 44.23 359 LEU D C 1
ATOM 13575 O O . LEU D 1 379 ? -75.041 -30.610 159.252 1.00 44.61 359 LEU D O 1
ATOM 13580 N N . ALA D 1 380 ? -76.731 -30.053 160.626 1.00 42.67 360 ALA D N 1
ATOM 13581 C CA . ALA D 1 380 ? -76.252 -30.897 161.715 1.00 43.05 360 ALA D CA 1
ATOM 13582 C C . ALA D 1 380 ? -76.249 -32.358 161.293 1.00 45.43 360 ALA D C 1
ATOM 13583 O O . ALA D 1 380 ? -75.294 -33.081 161.551 1.00 45.38 360 ALA D O 1
ATOM 13585 N N . VAL D 1 381 ? -77.326 -32.791 160.650 1.00 44.91 361 VAL D N 1
ATOM 13586 C CA . VAL D 1 381 ? -77.388 -34.162 160.153 1.00 45.95 361 VAL D CA 1
ATOM 13587 C C . VAL D 1 381 ? -76.284 -34.425 159.123 1.00 47.47 361 VAL D C 1
ATOM 13588 O O . VAL D 1 381 ? -75.551 -35.411 159.226 1.00 47.46 361 VAL D O 1
ATOM 13592 N N . ASP D 1 382 ? -76.154 -33.527 158.150 1.00 47.43 362 ASP D N 1
ATOM 13593 C CA . ASP D 1 382 ? -75.094 -33.622 157.147 1.00 48.54 362 ASP D CA 1
ATOM 13594 C C . ASP D 1 382 ? -73.700 -33.635 157.763 1.00 51.05 362 ASP D C 1
ATOM 13595 O O . ASP D 1 382 ? -72.753 -34.164 157.173 1.00 51.99 362 ASP D O 1
ATOM 13600 N N . GLU D 1 383 ? -73.567 -33.043 158.944 1.00 49.33 363 GLU D N 1
ATOM 13601 C CA . GLU D 1 383 ? -72.280 -33.023 159.623 1.00 47.75 363 GLU D CA 1
ATOM 13602 C C . GLU D 1 383 ? -72.094 -34.267 160.491 1.00 46.34 363 GLU D C 1
ATOM 13603 O O . GLU D 1 383 ? -71.070 -34.429 161.142 1.00 51.49 363 GLU D O 1
ATOM 13609 N N . GLY D 1 384 ? -73.091 -35.145 160.491 1.00 48.68 364 GLY D N 1
ATOM 13610 C CA . GLY D 1 384 ? -72.966 -36.423 161.168 1.00 50.15 364 GLY D CA 1
ATOM 13611 C C . GLY D 1 384 ? -73.439 -36.440 162.610 1.00 50.17 364 GLY D C 1
ATOM 13612 O O . GLY D 1 384 ? -73.002 -37.270 163.407 1.00 51.92 364 GLY D O 1
ATOM 13613 N N . ALA D 1 385 ? -74.342 -35.528 162.948 1.00 50.08 365 ALA D N 1
ATOM 13614 C CA . ALA D 1 385 ? -74.849 -35.440 164.310 1.00 49.23 365 ALA D CA 1
ATOM 13615 C C . ALA D 1 385 ? -75.871 -36.524 164.601 1.00 49.29 365 ALA D C 1
ATOM 13616 O O . ALA D 1 385 ? -76.625 -36.933 163.718 1.00 47.87 365 ALA D O 1
ATOM 13618 N N . THR D 1 386 ? -75.890 -36.976 165.851 1.00 45.83 366 THR D N 1
ATOM 13619 C CA . THR D 1 386 ? -77.003 -37.753 166.370 1.00 44.97 366 THR D CA 1
ATOM 13620 C C . THR D 1 386 ? -78.079 -36.782 166.843 1.00 47.18 366 THR D C 1
ATOM 13621 O O . THR D 1 386 ? -77.788 -35.856 167.601 1.00 41.97 366 THR D O 1
ATOM 13625 N N . VAL D 1 387 ? -79.311 -36.978 166.381 1.00 44.90 367 VAL D N 1
ATOM 13626 C CA . VAL D 1 387 ? -80.430 -36.177 166.855 1.00 42.25 367 VAL D CA 1
ATOM 13627 C C . VAL D 1 387 ? -81.093 -36.862 168.045 1.00 46.34 367 VAL D C 1
ATOM 13628 O O . VAL D 1 387 ? -81.971 -37.719 167.884 1.00 45.17 367 VAL D O 1
ATOM 13632 N N . VAL D 1 388 ? -80.655 -36.481 169.242 1.00 42.71 368 VAL D N 1
ATOM 13633 C CA . VAL D 1 388 ? -81.188 -37.034 170.482 1.00 40.45 368 VAL D CA 1
ATOM 13634 C C . VAL D 1 388 ? -82.676 -36.740 170.619 1.00 43.61 368 VAL D C 1
ATOM 13635 O O . VAL D 1 388 ? -83.445 -37.591 171.074 1.00 44.48 368 VAL D O 1
ATOM 13639 N N . THR D 1 389 ? -83.082 -35.534 170.226 1.00 41.44 369 THR D N 1
ATOM 13640 C CA . THR D 1 389 ? -84.498 -35.174 170.196 1.00 40.69 369 THR D CA 1
ATOM 13641 C C . THR D 1 389 ? -84.755 -33.999 169.257 1.00 42.24 369 THR D C 1
ATOM 13642 O O . THR D 1 389 ? -83.832 -33.247 168.922 1.00 40.37 369 THR D O 1
ATOM 13646 N N . GLY D 1 390 ? -86.006 -33.860 168.826 1.00 41.40 370 GLY D N 1
ATOM 13647 C CA . GLY D 1 390 ? -86.417 -32.767 167.959 1.00 43.02 370 GLY D CA 1
ATOM 13648 C C . GLY D 1 390 ? -85.822 -32.888 166.573 1.00 44.87 370 GLY D C 1
ATOM 13649 O O . GLY D 1 390 ? -85.744 -33.983 166.020 1.00 45.55 370 GLY D O 1
ATOM 13650 N N . GLY D 1 391 ? -85.391 -31.764 166.010 1.00 42.94 371 GLY D N 1
ATOM 13651 C CA . GLY D 1 391 ? -84.778 -31.762 164.694 1.00 42.02 371 GLY D CA 1
ATOM 13652 C C . GLY D 1 391 ? -85.740 -31.439 163.557 1.00 43.87 371 GLY D C 1
ATOM 13653 O O . GLY D 1 391 ? -85.352 -31.444 162.389 1.00 46.79 371 GLY D O 1
ATOM 13654 N N . GLY D 1 392 ? -86.992 -31.144 163.888 1.00 43.01 372 GLY D N 1
ATOM 13655 C CA . GLY D 1 392 ? -87.969 -30.788 162.873 1.00 42.17 372 GLY D CA 1
ATOM 13656 C C . GLY D 1 392 ? -88.961 -29.758 163.368 1.00 47.68 372 GLY D C 1
ATOM 13657 O O . GLY D 1 392 ? -88.645 -28.960 164.257 1.00 43.08 372 GLY D O 1
ATOM 13658 N N . VAL D 1 393 ? -90.163 -29.763 162.794 1.00 40.44 373 VAL D N 1
ATOM 13659 C CA . VAL D 1 393 ? -91.212 -28.870 163.263 1.00 46.22 373 VAL D CA 1
ATOM 13660 C C . VAL D 1 393 ? -92.445 -29.665 163.690 1.00 49.48 373 VAL D C 1
ATOM 13661 O O . VAL D 1 393 ? -92.781 -30.683 163.079 1.00 49.25 373 VAL D O 1
ATOM 13665 N N . PRO D 1 394 ? -93.106 -29.222 164.767 1.00 50.32 374 PRO D N 1
ATOM 13666 C CA . PRO D 1 394 ? -94.283 -29.959 165.237 1.00 47.01 374 PRO D CA 1
ATOM 13667 C C . PRO D 1 394 ? -95.473 -29.820 164.285 1.00 51.00 374 PRO D C 1
ATOM 13668 O O . PRO D 1 394 ? -95.554 -28.868 163.504 1.00 46.19 374 PRO D O 1
ATOM 13672 N N . LYS D 1 395 ? -96.380 -30.789 164.341 1.00 51.75 375 LYS D N 1
ATOM 13673 C CA . LYS D 1 395 ? -97.580 -30.761 163.512 1.00 50.42 375 LYS D CA 1
ATOM 13674 C C . LYS D 1 395 ? -98.790 -30.528 164.410 1.00 48.86 375 LYS D C 1
ATOM 13675 O O . LYS D 1 395 ? -99.072 -31.332 165.298 1.00 47.53 375 LYS D O 1
ATOM 13681 N N . PHE D 1 396 ? -99.490 -29.418 164.186 1.00 47.99 376 PHE D N 1
ATOM 13682 C CA . PHE D 1 396 ? -100.576 -28.998 165.067 1.00 46.80 376 PHE D CA 1
ATOM 13683 C C . PHE D 1 396 ? -101.969 -29.302 164.520 1.00 50.17 376 PHE D C 1
ATOM 13684 O O . PHE D 1 396 ? -102.915 -29.468 165.290 1.00 44.83 376 PHE D O 1
ATOM 13692 N N . ASN D 1 397 ? -102.087 -29.324 163.194 1.00 50.27 377 ASN D N 1
ATOM 13693 C CA . ASN D 1 397 ? -103.379 -29.446 162.516 1.00 50.45 377 ASN D CA 1
ATOM 13694 C C . ASN D 1 397 ? -104.350 -28.318 162.843 1.00 52.47 377 ASN D C 1
ATOM 13695 O O . ASN D 1 397 ? -105.564 -28.526 162.909 1.00 49.07 377 ASN D O 1
ATOM 13700 N N . ASP D 1 398 ? -103.807 -27.126 163.061 1.00 45.46 378 ASP D N 1
ATOM 13701 C CA . ASP D 1 398 ? -104.622 -25.920 163.132 1.00 51.49 378 ASP D CA 1
ATOM 13702 C C . ASP D 1 398 ? -103.826 -24.741 162.570 1.00 47.26 378 ASP D C 1
ATOM 13703 O O . ASP D 1 398 ? -102.825 -24.944 161.888 1.00 46.10 378 ASP D O 1
ATOM 13708 N N . GLU D 1 399 ? -104.271 -23.523 162.863 1.00 48.74 379 GLU D N 1
ATOM 13709 C CA . GLU D 1 399 ? -103.637 -22.311 162.337 1.00 51.32 379 GLU D CA 1
ATOM 13710 C C . GLU D 1 399 ? -102.133 -22.235 162.615 1.00 48.99 379 GLU D C 1
ATOM 13711 O O . GLU D 1 399 ? -101.387 -21.627 161.845 1.00 47.46 379 GLU D O 1
ATOM 13717 N N . ARG D 1 400 ? -101.694 -22.858 163.704 1.00 45.85 380 ARG D N 1
ATOM 13718 C CA . ARG D 1 400 ? -100.283 -22.808 164.094 1.00 45.67 380 ARG D CA 1
ATOM 13719 C C . ARG D 1 400 ? -99.350 -23.384 163.030 1.00 47.93 380 ARG D C 1
ATOM 13720 O O . ARG D 1 400 ? -98.173 -23.034 162.979 1.00 44.01 380 ARG D O 1
ATOM 13728 N N . ASP D 1 401 ? -99.877 -24.249 162.165 1.00 47.04 381 ASP D N 1
ATOM 13729 C CA . ASP D 1 401 ? -99.079 -24.787 161.064 1.00 45.87 381 ASP D CA 1
ATOM 13730 C C . ASP D 1 401 ? -98.684 -23.705 160.053 1.00 45.02 381 ASP D C 1
ATOM 13731 O O . ASP D 1 401 ? -97.761 -23.900 159.258 1.00 48.22 381 ASP D O 1
ATOM 13736 N N . GLN D 1 402 ? -99.384 -22.573 160.080 1.00 44.66 382 GLN D N 1
ATOM 13737 C CA . GLN D 1 402 ? -99.021 -21.426 159.241 1.00 48.82 382 GLN D CA 1
ATOM 13738 C C . GLN D 1 402 ? -98.069 -20.472 159.970 1.00 45.45 382 GLN D C 1
ATOM 13739 O O . GLN D 1 402 ? -97.670 -19.441 159.416 1.00 43.22 382 GLN D O 1
ATOM 13745 N N . GLY D 1 403 ? -97.732 -20.821 161.208 1.00 43.97 383 GLY D N 1
ATOM 13746 C CA . GLY D 1 403 ? -96.815 -20.033 162.018 1.00 42.28 383 GLY D CA 1
ATOM 13747 C C . GLY D 1 403 ? -95.381 -20.464 161.790 1.00 44.04 383 GLY D C 1
ATOM 13748 O O . GLY D 1 403 ? -95.077 -21.106 160.781 1.00 43.92 383 GLY D O 1
ATOM 13749 N N . ALA D 1 404 ? -94.493 -20.119 162.725 1.00 40.93 384 ALA D N 1
ATOM 13750 C CA . ALA D 1 404 ? -93.071 -20.397 162.566 1.00 38.36 384 ALA D CA 1
ATOM 13751 C C . ALA D 1 404 ? -92.500 -21.242 163.701 1.00 42.56 384 ALA D C 1
ATOM 13752 O O . ALA D 1 404 ? -91.469 -20.895 164.280 1.00 37.08 384 ALA D O 1
ATOM 13754 N N . TYR D 1 405 ? -93.157 -22.358 164.010 1.00 37.80 385 TYR D N 1
ATOM 13755 C CA . TYR D 1 405 ? -92.700 -23.234 165.088 1.00 38.07 385 TYR D CA 1
ATOM 13756 C C . TYR D 1 405 ? -91.588 -24.189 164.663 1.00 41.70 385 TYR D C 1
ATOM 13757 O O . TYR D 1 405 ? -91.520 -24.617 163.505 1.00 40.92 385 TYR D O 1
ATOM 13766 N N . VAL D 1 406 ? -90.711 -24.517 165.612 1.00 39.48 386 VAL D N 1
ATOM 13767 C CA . VAL D 1 406 ? -89.787 -25.638 165.473 1.00 38.90 386 VAL D CA 1
ATOM 13768 C C . VAL D 1 406 ? -89.744 -26.379 166.796 1.00 39.85 386 VAL D C 1
ATOM 13769 O O . VAL D 1 406 ? -90.257 -25.894 167.802 1.00 39.10 386 VAL D O 1
ATOM 13773 N N . GLN D 1 407 ? -89.129 -27.556 166.789 1.00 38.80 387 GLN D N 1
ATOM 13774 C CA . GLN D 1 407 ? -89.023 -28.371 167.984 1.00 36.96 387 GLN D CA 1
ATOM 13775 C C . GLN D 1 407 ? -87.738 -28.058 168.736 1.00 37.33 387 GLN D C 1
ATOM 13776 O O . GLN D 1 407 ? -86.713 -27.778 168.114 1.00 41.42 387 GLN D O 1
ATOM 13782 N N . PRO D 1 408 ? -87.786 -28.139 170.077 1.00 39.27 388 PRO D N 1
ATOM 13783 C CA . PRO D 1 408 ? -86.562 -28.118 170.882 1.00 36.24 388 PRO D CA 1
ATOM 13784 C C . PRO D 1 408 ? -85.692 -29.310 170.505 1.00 42.05 388 PRO D C 1
ATOM 13785 O O . PRO D 1 408 ? -86.188 -30.446 170.432 1.00 40.07 388 PRO D O 1
ATOM 13789 N N . THR D 1 409 ? -84.413 -29.044 170.260 1.00 36.58 389 THR D N 1
ATOM 13790 C CA . THR D 1 409 ? -83.519 -30.008 169.634 1.00 39.37 389 THR D CA 1
ATOM 13791 C C . THR D 1 409 ? -82.207 -30.194 170.403 1.00 39.74 389 THR D C 1
ATOM 13792 O O . THR D 1 409 ? -81.610 -29.233 170.904 1.00 37.28 389 THR D O 1
ATOM 13796 N N . ILE D 1 410 ? -81.769 -31.445 170.508 1.00 34.98 390 ILE D N 1
ATOM 13797 C CA . ILE D 1 410 ? -80.490 -31.768 171.124 1.00 38.23 390 ILE D CA 1
ATOM 13798 C C . ILE D 1 410 ? -79.667 -32.609 170.154 1.00 42.09 390 ILE D C 1
ATOM 13799 O O . ILE D 1 410 ? -80.196 -33.553 169.545 1.00 40.07 390 ILE D O 1
ATOM 13804 N N . TRP D 1 411 ? -78.391 -32.255 169.995 1.00 38.83 391 TRP D N 1
ATOM 13805 C CA . TRP D 1 411 ? -77.455 -33.024 169.177 1.00 37.45 391 TRP D CA 1
ATOM 13806 C C . TRP D 1 411 ? -76.319 -33.570 170.018 1.00 41.25 391 TRP D C 1
ATOM 13807 O O . TRP D 1 411 ? -75.967 -32.994 171.051 1.00 38.31 391 TRP D O 1
ATOM 13818 N N . THR D 1 412 ? -75.733 -34.676 169.563 1.00 37.18 392 THR D N 1
ATOM 13819 C CA . THR D 1 412 ? -74.442 -35.140 170.071 1.00 40.68 392 THR D CA 1
ATOM 13820 C C . THR D 1 412 ? -73.581 -35.611 168.894 1.00 40.54 392 THR D C 1
ATOM 13821 O O . THR D 1 412 ? -74.053 -35.670 167.760 1.00 44.25 392 THR D O 1
ATOM 13825 N N . GLY D 1 413 ? -72.318 -35.927 169.159 1.00 44.78 393 GLY D N 1
ATOM 13826 C CA . GLY D 1 413 ? -71.471 -36.570 168.167 1.00 44.15 393 GLY D CA 1
ATOM 13827 C C . GLY D 1 413 ? -70.721 -35.700 167.171 1.00 48.01 393 GLY D C 1
ATOM 13828 O O . GLY D 1 413 ? -70.044 -36.230 166.288 1.00 47.78 393 GLY D O 1
ATOM 13829 N N . LEU D 1 414 ? -70.828 -34.377 167.292 1.00 44.48 394 LEU D N 1
ATOM 13830 C CA . LEU D 1 414 ? -70.097 -33.475 166.395 1.00 42.62 394 LEU D CA 1
ATOM 13831 C C . LEU D 1 414 ? -68.742 -33.085 166.974 1.00 42.71 394 LEU D C 1
ATOM 13832 O O . LEU D 1 414 ? -68.558 -33.085 168.190 1.00 44.12 394 LEU D O 1
ATOM 13837 N N . SER D 1 415 ? -67.791 -32.759 166.102 1.00 41.81 395 SER D N 1
ATOM 13838 C CA . SER D 1 415 ? -66.485 -32.297 166.548 1.00 43.85 395 SER D CA 1
ATOM 13839 C C . SER D 1 415 ? -66.567 -30.820 166.917 1.00 43.07 395 SER D C 1
ATOM 13840 O O . SER D 1 415 ? -67.523 -30.137 166.537 1.00 43.01 395 SER D O 1
ATOM 13843 N N . ASP D 1 416 ? -65.565 -30.332 167.646 1.00 42.68 396 ASP D N 1
ATOM 13844 C CA . ASP D 1 416 ? -65.545 -28.938 168.082 1.00 41.42 396 ASP D CA 1
ATOM 13845 C C . ASP D 1 416 ? -65.472 -27.954 166.916 1.00 44.90 396 ASP D C 1
ATOM 13846 O O . ASP D 1 416 ? -65.808 -26.779 167.070 1.00 43.55 396 ASP D O 1
ATOM 13851 N N . LYS D 1 417 ? -65.031 -28.428 165.753 1.00 44.98 397 LYS D N 1
ATOM 13852 C CA . LYS D 1 417 ? -64.870 -27.552 164.594 1.00 42.90 397 LYS D CA 1
ATOM 13853 C C . LYS D 1 417 ? -66.084 -27.551 163.663 1.00 43.19 397 LYS D C 1
ATOM 13854 O O . LYS D 1 417 ? -66.104 -26.818 162.669 1.00 42.37 397 LYS D O 1
ATOM 13860 N N . ALA D 1 418 ? -67.089 -28.362 163.985 1.00 41.95 398 ALA D N 1
ATOM 13861 C CA . ALA D 1 418 ? -68.321 -28.408 163.198 1.00 42.69 398 ALA D CA 1
ATOM 13862 C C . ALA D 1 418 ? -68.991 -27.034 163.129 1.00 44.58 398 ALA D C 1
ATOM 13863 O O . ALA D 1 418 ? -68.956 -26.271 164.096 1.00 41.09 398 ALA D O 1
ATOM 13865 N N . ARG D 1 419 ? -69.597 -26.724 161.986 1.00 42.89 399 ARG D N 1
ATOM 13866 C CA . ARG D 1 419 ? -70.260 -25.434 161.799 1.00 41.75 399 ARG D CA 1
ATOM 13867 C C . ARG D 1 419 ? -71.374 -25.231 162.817 1.00 40.59 399 ARG D C 1
ATOM 13868 O O . ARG D 1 419 ? -71.590 -24.123 163.304 1.00 41.81 399 ARG D O 1
ATOM 13876 N N . CYS D 1 420 ? -72.076 -26.311 163.138 1.00 42.89 400 CYS D N 1
ATOM 13877 C CA . CYS D 1 420 ? -73.210 -26.251 164.056 1.00 41.56 400 CYS D CA 1
ATOM 13878 C C . CYS D 1 420 ? -72.810 -26.038 165.517 1.00 39.33 400 CYS D C 1
ATOM 13879 O O . CYS D 1 420 ? -73.648 -25.686 166.351 1.00 38.05 400 CYS D O 1
ATOM 13882 N N . VAL D 1 421 ? -71.537 -26.254 165.824 1.00 40.49 401 VAL D N 1
ATOM 13883 C CA . VAL D 1 421 ? -71.039 -26.038 167.177 1.00 42.46 401 VAL D CA 1
ATOM 13884 C C . VAL D 1 421 ? -70.248 -24.730 167.257 1.00 39.48 401 VAL D C 1
ATOM 13885 O O . VAL D 1 421 ? -69.832 -24.315 168.340 1.00 41.70 401 VAL D O 1
ATOM 13889 N N . THR D 1 422 ? -70.056 -24.069 166.117 1.00 40.60 402 THR D N 1
ATOM 13890 C CA . THR D 1 422 ? -69.236 -22.849 166.081 1.00 38.58 402 THR D CA 1
ATOM 13891 C C . THR D 1 422 ? -69.985 -21.598 165.630 1.00 40.21 402 THR D C 1
ATOM 13892 O O . THR D 1 422 ? -69.523 -20.485 165.876 1.00 43.30 402 THR D O 1
ATOM 13896 N N . GLU D 1 423 ? -71.117 -21.779 164.954 1.00 36.22 403 GLU D N 1
ATOM 13897 C CA . GLU D 1 423 ? -71.896 -20.651 164.446 1.00 36.76 403 GLU D CA 1
ATOM 13898 C C . GLU D 1 423 ? -73.177 -20.458 165.246 1.00 34.38 403 GLU D C 1
ATOM 13899 O O . GLU D 1 423 ? -73.847 -21.432 165.589 1.00 36.46 403 GLU D O 1
ATOM 13905 N N . GLU D 1 424 ? -73.511 -19.202 165.538 1.00 35.49 404 GLU D N 1
ATOM 13906 C CA . GLU D 1 424 ? -74.730 -18.880 166.283 1.00 34.08 404 GLU D CA 1
ATOM 13907 C C . GLU D 1 424 ? -75.988 -19.222 165.488 1.00 37.30 404 GLU D C 1
ATOM 13908 O O . GLU D 1 424 ? -76.212 -18.696 164.397 1.00 37.57 404 GLU D O 1
ATOM 13914 N N . ILE D 1 425 ? -76.821 -20.088 166.055 1.00 35.06 405 ILE D N 1
ATOM 13915 C CA . ILE D 1 425 ? -78.051 -20.506 165.397 1.00 35.33 405 ILE D CA 1
ATOM 13916 C C . ILE D 1 425 ? -79.237 -19.653 165.851 1.00 35.98 405 ILE D C 1
ATOM 13917 O O . ILE D 1 425 ? -80.090 -19.271 165.041 1.00 36.09 405 ILE D O 1
ATOM 13922 N N . PHE D 1 426 ? -79.274 -19.351 167.147 1.00 35.92 406 PHE D N 1
ATOM 13923 C CA . PHE D 1 426 ? -80.349 -18.558 167.740 1.00 35.36 406 PHE D CA 1
ATOM 13924 C C . PHE D 1 426 ? -81.690 -19.290 167.652 1.00 35.64 406 PHE D C 1
ATOM 13925 O O . PHE D 1 426 ? -82.745 -18.686 167.417 1.00 34.47 406 PHE D O 1
ATOM 13933 N N . GLY D 1 427 ? -81.635 -20.600 167.848 1.00 35.64 407 GLY D N 1
ATOM 13934 C CA . GLY D 1 427 ? -82.838 -21.405 167.945 1.00 35.38 407 GLY D CA 1
ATOM 13935 C C . GLY D 1 427 ? -82.767 -22.229 169.210 1.00 35.65 407 GLY D C 1
ATOM 13936 O O . GLY D 1 427 ? -81.770 -22.163 169.932 1.00 34.07 407 GLY D O 1
ATOM 13937 N N . PRO D 1 428 ? -83.814 -23.026 169.475 1.00 34.55 408 PRO D N 1
ATOM 13938 C CA . PRO D 1 428 ? -83.898 -23.868 170.675 1.00 32.49 408 PRO D CA 1
ATOM 13939 C C . PRO D 1 428 ? -83.103 -25.148 170.475 1.00 37.76 408 PRO D C 1
ATOM 13940 O O . PRO D 1 428 ? -83.659 -26.232 170.258 1.00 37.95 408 PRO D O 1
ATOM 13944 N N . VAL D 1 429 ? -81.788 -25.019 170.550 1.00 37.70 409 VAL D N 1
ATOM 13945 C CA . VAL D 1 429 ? -80.926 -26.141 170.255 1.00 34.39 409 VAL D CA 1
ATOM 13946 C C . VAL D 1 429 ? -79.670 -26.104 171.105 1.00 39.32 409 VAL D C 1
ATOM 13947 O O . VAL D 1 429 ? -79.213 -25.031 171.523 1.00 36.85 409 VAL D O 1
ATOM 13951 N N . CYS D 1 430 ? -79.130 -27.286 171.388 1.00 35.02 410 CYS D N 1
ATOM 13952 C CA . CYS D 1 430 ? -77.813 -27.390 171.980 1.00 33.60 410 CYS D CA 1
ATOM 13953 C C . CYS D 1 430 ? -77.155 -28.689 171.548 1.00 37.22 410 CYS D C 1
ATOM 13954 O O . CYS D 1 430 ? -77.825 -29.711 171.361 1.00 36.38 410 CYS D O 1
ATOM 13957 N N . HIS D 1 431 ? -75.841 -28.627 171.374 1.00 34.32 411 HIS D N 1
ATOM 13958 C CA . HIS D 1 431 ? -75.041 -29.822 171.162 1.00 35.62 411 HIS D CA 1
ATOM 13959 C C . HIS D 1 431 ? -74.345 -30.167 172.467 1.00 37.84 411 HIS D C 1
ATOM 13960 O O . HIS D 1 431 ? 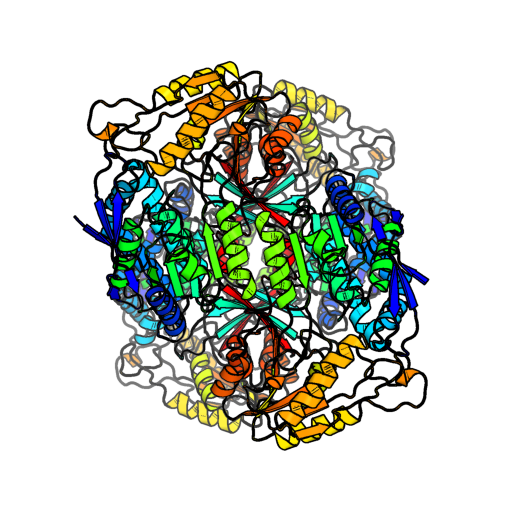-73.873 -29.279 173.182 1.00 37.43 411 HIS D O 1
ATOM 13967 N N . ILE D 1 432 ? -74.294 -31.452 172.793 1.00 33.58 412 ILE D N 1
ATOM 13968 C CA . ILE D 1 432 ? -73.661 -31.880 174.031 1.00 36.00 412 ILE D CA 1
ATOM 13969 C C . ILE D 1 432 ? -72.465 -32.785 173.748 1.00 37.33 412 ILE D C 1
ATOM 13970 O O . ILE D 1 432 ? -72.549 -33.733 172.955 1.00 35.74 412 ILE D O 1
ATOM 13975 N N . SER D 1 433 ? -71.350 -32.478 174.397 1.00 35.68 413 SER D N 1
ATOM 13976 C CA . SER D 1 433 ? -70.095 -33.166 174.135 1.00 35.64 413 SER D CA 1
ATOM 13977 C C . SER D 1 433 ? -69.439 -33.525 175.452 1.00 38.23 413 SER D C 1
ATOM 13978 O O . SER D 1 433 ? -69.454 -32.732 176.390 1.00 33.02 413 SER D O 1
ATOM 13981 N N . PRO D 1 434 ? -68.858 -34.734 175.542 1.00 36.60 414 PRO D N 1
ATOM 13982 C CA . PRO D 1 434 ? -68.207 -35.098 176.805 1.00 33.91 414 PRO D CA 1
ATOM 13983 C C . PRO D 1 434 ? -66.838 -34.441 176.941 1.00 33.37 414 PRO D C 1
ATOM 13984 O O . PRO D 1 434 ? -66.258 -34.037 175.939 1.00 37.55 414 PRO D O 1
ATOM 13988 N N . PHE D 1 435 ? -66.342 -34.317 178.169 1.00 32.89 415 PHE D N 1
ATOM 13989 C CA . PHE D 1 435 ? -64.966 -33.890 178.397 1.00 34.97 415 PHE D CA 1
ATOM 13990 C C . PHE D 1 435 ? -64.433 -34.661 179.581 1.00 34.68 415 PHE D C 1
ATOM 13991 O O . PHE D 1 435 ? -65.202 -35.299 180.299 1.00 35.74 415 PHE D O 1
ATOM 13999 N N . ASP D 1 436 ? -63.125 -34.576 179.796 1.00 35.78 416 ASP D N 1
ATOM 14000 C CA . ASP D 1 436 ? -62.477 -35.340 180.852 1.00 38.02 416 ASP D CA 1
ATOM 14001 C C . ASP D 1 436 ? -61.764 -34.478 181.886 1.00 35.85 416 ASP D C 1
ATOM 14002 O O . ASP D 1 436 ? -61.866 -34.733 183.082 1.00 39.48 416 ASP D O 1
ATOM 14007 N N . ASP D 1 437 ? -61.044 -33.459 181.424 1.00 35.40 417 ASP D N 1
ATOM 14008 C CA . ASP D 1 437 ? -60.207 -32.642 182.306 1.00 37.85 417 ASP D CA 1
ATOM 14009 C C . ASP D 1 437 ? -60.656 -31.184 182.387 1.00 34.75 417 ASP D C 1
ATOM 14010 O O . ASP D 1 437 ? -61.174 -30.629 181.422 1.00 32.61 417 ASP D O 1
ATOM 14015 N N . GLU D 1 438 ? -60.402 -30.563 183.530 1.00 33.90 418 GLU D N 1
ATOM 14016 C CA . GLU D 1 438 ? -60.725 -29.149 183.729 1.00 32.53 418 GLU D CA 1
ATOM 14017 C C . GLU D 1 438 ? -60.000 -28.221 182.748 1.00 31.87 418 GLU D C 1
ATOM 14018 O O . GLU D 1 438 ? -60.627 -27.374 182.121 1.00 32.01 418 GLU D O 1
ATOM 14024 N N . ASP D 1 439 ? -58.688 -28.374 182.601 1.00 33.32 419 ASP D N 1
ATOM 14025 C CA . ASP D 1 439 ? -57.962 -27.492 181.685 1.00 33.17 419 ASP D CA 1
ATOM 14026 C C . ASP D 1 439 ? -58.411 -27.691 180.237 1.00 32.88 419 ASP D C 1
ATOM 14027 O O . ASP D 1 439 ? -58.535 -26.726 179.485 1.00 32.63 419 ASP D O 1
ATOM 14032 N N . GLU D 1 440 ? -58.674 -28.944 179.868 1.00 33.80 420 GLU D N 1
ATOM 14033 C CA . GLU D 1 440 ? -59.239 -29.280 178.557 1.00 32.50 420 GLU D CA 1
ATOM 14034 C C . GLU D 1 440 ? -60.531 -28.517 178.243 1.00 34.28 420 GLU D C 1
ATOM 14035 O O . GLU D 1 440 ? -60.662 -27.890 177.187 1.00 32.53 420 GLU D O 1
ATOM 14041 N N . VAL D 1 441 ? -61.499 -28.582 179.152 1.00 32.88 421 VAL D N 1
ATOM 14042 C CA . VAL D 1 441 ? -62.796 -27.972 178.884 1.00 28.97 421 VAL D CA 1
ATOM 14043 C C . VAL D 1 441 ? -62.719 -26.436 178.886 1.00 29.30 421 VAL D C 1
ATOM 14044 O O . VAL D 1 441 ? -63.432 -25.764 178.138 1.00 30.03 421 VAL D O 1
ATOM 14048 N N . ILE D 1 442 ? -61.841 -25.885 179.708 1.00 29.51 422 ILE D N 1
ATOM 14049 C CA . ILE D 1 442 ? -61.607 -24.444 179.681 1.00 29.98 422 ILE D CA 1
ATOM 14050 C C . ILE D 1 442 ? -61.115 -24.035 178.297 1.00 31.79 422 ILE D C 1
ATOM 14051 O O . ILE D 1 442 ? -61.626 -23.090 177.707 1.00 28.16 422 ILE D O 1
ATOM 14056 N N . ASN D 1 443 ? -60.145 -24.773 177.761 1.00 30.21 423 ASN D N 1
ATOM 14057 C CA . ASN D 1 443 ? -59.645 -24.479 176.415 1.00 31.98 423 ASN D CA 1
ATOM 14058 C C . ASN D 1 443 ? -60.716 -24.663 175.337 1.00 29.12 423 ASN D C 1
ATOM 14059 O O . ASN D 1 443 ? -60.810 -23.870 174.395 1.00 32.88 423 ASN D O 1
ATOM 14064 N N . ARG D 1 444 ? -61.544 -25.691 175.481 1.00 29.78 424 ARG D N 1
ATOM 14065 C CA . ARG D 1 444 ? -62.604 -25.919 174.508 1.00 32.14 424 ARG D CA 1
ATOM 14066 C C . ARG D 1 444 ? -63.700 -24.853 174.565 1.00 30.17 424 ARG D C 1
ATOM 14067 O O . ARG D 1 444 ? -64.206 -24.420 173.528 1.00 30.41 424 ARG D O 1
ATOM 14075 N N . VAL D 1 445 ? -64.053 -24.416 175.773 1.00 31.27 425 VAL D N 1
ATOM 14076 C CA . VAL D 1 445 ? -64.993 -23.302 175.911 1.00 29.50 425 VAL D CA 1
ATOM 14077 C C . VAL D 1 445 ? -64.446 -22.030 175.251 1.00 27.95 425 VAL D C 1
ATOM 14078 O O . VAL D 1 445 ? -65.169 -21.335 174.538 1.00 29.21 425 VAL D O 1
ATOM 14082 N N . ASN D 1 446 ? -63.167 -21.745 175.481 1.00 30.14 426 ASN D N 1
ATOM 14083 C CA . ASN D 1 446 ? -62.535 -20.527 174.960 1.00 29.89 426 ASN D CA 1
ATOM 14084 C C . ASN D 1 446 ? -62.203 -20.565 173.466 1.00 32.52 426 ASN D C 1
ATOM 14085 O O . ASN D 1 446 ? -61.938 -19.527 172.849 1.00 32.22 426 ASN D O 1
ATOM 14090 N N . ASP D 1 447 ? -62.240 -21.755 172.880 1.00 31.54 427 ASP D N 1
ATOM 14091 C CA . ASP D 1 447 ? -61.879 -21.915 171.473 1.00 34.20 427 ASP D CA 1
ATOM 14092 C C . ASP D 1 447 ? -63.060 -21.500 170.611 1.00 36.58 427 ASP D C 1
ATOM 14093 O O . ASP D 1 447 ? -63.776 -22.337 170.058 1.00 35.13 427 ASP D O 1
ATOM 14098 N N . SER D 1 448 ? -63.245 -20.190 170.497 1.00 32.08 428 SER D N 1
ATOM 14099 C CA . SER D 1 448 ? -64.428 -19.616 169.878 1.00 32.10 428 SER D CA 1
ATOM 14100 C C . SER D 1 448 ? -64.099 -18.196 169.467 1.00 32.78 428 SER D C 1
ATOM 14101 O O . SER D 1 448 ? -63.311 -17.524 170.139 1.00 31.26 428 SER D O 1
ATOM 14104 N N . ASN D 1 449 ? -64.680 -17.745 168.361 1.00 30.94 429 ASN D N 1
ATOM 14105 C CA . ASN D 1 449 ? -64.530 -16.358 167.948 1.00 35.92 429 ASN D CA 1
ATOM 14106 C C . ASN D 1 449 ? -65.480 -15.467 168.735 1.00 33.50 429 ASN D C 1
ATOM 14107 O O . ASN D 1 449 ? -65.372 -14.242 168.691 1.00 33.16 429 ASN D O 1
ATOM 14112 N N . TYR D 1 450 ? -66.424 -16.096 169.433 1.00 30.26 430 TYR D N 1
ATOM 14113 C CA . TYR D 1 450 ? -67.359 -15.385 170.300 1.00 30.23 430 TYR D CA 1
ATOM 14114 C C . TYR D 1 450 ? -66.903 -15.426 171.761 1.00 28.22 430 TYR D C 1
ATOM 14115 O O . TYR D 1 450 ? -65.959 -16.125 172.096 1.00 29.76 430 TYR D O 1
ATOM 14124 N N . GLY D 1 451 ? -67.596 -14.698 172.635 1.00 29.59 431 GLY D N 1
ATOM 14125 C CA . GLY D 1 451 ? -67.226 -14.684 174.042 1.00 26.33 431 GLY D CA 1
ATOM 14126 C C . GLY D 1 451 ? -68.174 -13.867 174.902 1.00 29.75 431 GLY D C 1
ATOM 14127 O O . GLY D 1 451 ? -67.751 -12.935 175.603 1.00 29.99 431 GLY D O 1
ATOM 14128 N N . LEU D 1 452 ? -69.452 -14.231 174.865 1.00 27.90 432 LEU D N 1
ATOM 14129 C CA . LEU D 1 452 ? -70.480 -13.490 175.589 1.00 27.14 432 LEU D CA 1
ATOM 14130 C C . LEU D 1 452 ? -70.639 -14.017 177.010 1.00 30.21 432 LEU D C 1
ATOM 14131 O O . LEU D 1 452 ? -70.299 -13.331 177.983 1.00 29.43 432 LEU D O 1
ATOM 14136 N N . ALA D 1 453 ? -71.171 -15.234 177.132 1.00 28.13 433 ALA D N 1
ATOM 14137 C CA . ALA D 1 453 ? -71.477 -15.801 178.444 1.00 27.68 433 ALA D CA 1
ATOM 14138 C C . ALA D 1 453 ? -71.110 -17.270 178.564 1.00 29.83 433 ALA D C 1
ATOM 14139 O O . ALA D 1 453 ? -70.877 -17.949 177.560 1.00 27.57 433 ALA D O 1
ATOM 14141 N N . CYS D 1 454 ? -71.058 -17.743 179.806 1.00 27.38 434 CYS D N 1
ATOM 14142 C CA . CYS D 1 454 ? -70.822 -19.151 180.101 1.00 27.81 434 CYS D CA 1
ATOM 14143 C C . CYS D 1 454 ? -71.511 -19.501 181.418 1.00 28.88 434 CYS D C 1
ATOM 14144 O O . CYS D 1 454 ? -71.516 -18.695 182.344 1.00 27.45 434 CYS D O 1
ATOM 14147 N N . ALA D 1 455 ? -72.124 -20.682 181.484 1.00 26.83 435 ALA D N 1
ATOM 14148 C CA . ALA D 1 455 ? -72.723 -21.174 182.719 1.00 28.58 435 ALA D CA 1
ATOM 14149 C C . ALA D 1 455 ? -71.957 -22.406 183.171 1.00 27.57 435 ALA D C 1
ATOM 14150 O O . ALA D 1 455 ? -71.715 -23.312 182.387 1.00 29.61 435 ALA D O 1
ATOM 14152 N N . ILE D 1 456 ? -71.556 -22.424 184.431 1.00 27.62 436 ILE D N 1
ATOM 14153 C CA . ILE D 1 456 ? -70.775 -23.521 184.975 1.00 28.03 436 ILE D CA 1
ATOM 14154 C C . ILE D 1 456 ? -71.557 -24.166 186.103 1.00 30.65 436 ILE D C 1
ATOM 14155 O O . ILE D 1 456 ? -72.131 -23.461 186.938 1.00 27.65 436 ILE D O 1
ATOM 14160 N N . TRP D 1 457 ? -71.590 -25.501 186.118 1.00 28.54 437 TRP D N 1
ATOM 14161 C CA . TRP D 1 457 ? -72.257 -26.248 187.179 1.00 26.99 437 TRP D CA 1
ATOM 14162 C C . TRP D 1 457 ? -71.258 -27.090 187.965 1.00 28.83 437 TRP D C 1
ATOM 14163 O O . TRP D 1 457 ? -70.638 -28.014 187.425 1.00 28.90 437 TRP D O 1
ATOM 14174 N N . THR D 1 458 ? -71.083 -26.738 189.237 1.00 26.33 438 THR D N 1
ATOM 14175 C CA . THR D 1 458 ? -70.193 -27.441 190.144 1.00 27.14 438 THR D CA 1
ATOM 14176 C C . THR D 1 458 ? -70.552 -27.102 191.590 1.00 29.44 438 THR D C 1
ATOM 14177 O O . THR D 1 458 ? -70.977 -25.990 191.881 1.00 27.78 438 THR D O 1
ATOM 14181 N N . THR D 1 459 ? -70.371 -28.051 192.502 1.00 29.18 439 THR D N 1
ATOM 14182 C CA . THR D 1 459 ? -70.578 -27.764 193.922 1.00 30.26 439 THR D CA 1
ATOM 14183 C C . THR D 1 459 ? -69.278 -27.456 194.653 1.00 29.94 439 THR D C 1
ATOM 14184 O O . THR D 1 459 ? -69.284 -27.193 195.857 1.00 28.28 439 THR D O 1
ATOM 14188 N N . ASN D 1 460 ? -68.164 -27.488 193.930 1.00 28.39 440 ASN D N 1
ATOM 14189 C CA . ASN D 1 460 ? -66.855 -27.341 194.563 1.00 26.64 440 ASN D CA 1
ATOM 14190 C C . ASN D 1 460 ? -66.447 -25.878 194.640 1.00 28.71 440 ASN D C 1
ATOM 14191 O O . ASN D 1 460 ? -66.462 -25.192 193.627 1.00 28.62 440 ASN D O 1
ATOM 14196 N N . LEU D 1 461 ? -66.085 -25.409 195.835 1.00 25.74 441 LEU D N 1
ATOM 14197 C CA . LEU D 1 461 ? -65.747 -23.996 196.059 1.00 28.10 441 LEU D CA 1
ATOM 14198 C C . LEU D 1 461 ? -64.571 -23.521 195.202 1.00 26.84 441 LEU D C 1
ATOM 14199 O O . LEU D 1 461 ? -64.675 -22.531 194.460 1.00 27.02 441 LEU D O 1
ATOM 14204 N N . SER D 1 462 ? -63.446 -24.215 195.322 1.00 27.14 442 SER D N 1
ATOM 14205 C CA . SER D 1 462 ? -62.241 -23.814 194.596 1.00 29.65 442 SER D CA 1
ATOM 14206 C C . SER D 1 462 ? -62.461 -23.865 193.096 1.00 26.56 442 SER D C 1
ATOM 14207 O O . SER D 1 462 ? -62.077 -22.938 192.364 1.00 27.55 442 SER D O 1
ATOM 14210 N N . ARG D 1 463 ? -63.094 -24.939 192.645 1.00 27.20 443 ARG D N 1
ATOM 14211 C CA . ARG D 1 463 ? -63.359 -25.134 191.229 1.00 30.05 443 ARG D CA 1
ATOM 14212 C C . ARG D 1 463 ? -64.194 -24.004 190.651 1.00 28.67 443 ARG D C 1
ATOM 14213 O O . ARG D 1 463 ? -63.871 -23.487 189.583 1.00 25.83 443 ARG D O 1
ATOM 14221 N N . ALA D 1 464 ? -65.259 -23.610 191.356 1.00 24.74 444 ALA D N 1
ATOM 14222 C CA . ALA D 1 464 ? -66.112 -22.543 190.849 1.00 28.02 444 ALA D CA 1
ATOM 14223 C C . ALA D 1 464 ? -65.295 -21.281 190.569 1.00 27.36 444 ALA D C 1
ATOM 14224 O O . ALA D 1 464 ? -65.397 -20.698 189.494 1.00 28.37 444 ALA D O 1
ATOM 14226 N N . HIS D 1 465 ? -64.482 -20.864 191.530 1.00 24.25 445 HIS D N 1
ATOM 14227 C CA . HIS D 1 465 ? -63.768 -19.592 191.390 1.00 24.62 445 HIS D CA 1
ATOM 14228 C C . HIS D 1 465 ? -62.561 -19.716 190.452 1.00 27.33 445 HIS D C 1
ATOM 14229 O O . HIS D 1 465 ? -62.272 -18.810 189.677 1.00 27.58 445 HIS D O 1
ATOM 14236 N N . ARG D 1 466 ? -61.872 -20.844 190.526 1.00 26.97 446 ARG D N 1
ATOM 14237 C CA . ARG D 1 466 ? -60.713 -21.103 189.663 1.00 31.43 446 ARG D CA 1
ATOM 14238 C C . ARG D 1 466 ? -61.099 -21.146 188.179 1.00 28.90 446 ARG D C 1
ATOM 14239 O O . ARG D 1 466 ? -60.450 -20.538 187.322 1.00 28.73 446 ARG D O 1
ATOM 14247 N N . VAL D 1 467 ? -62.170 -21.856 187.879 1.00 26.82 447 VAL D N 1
ATOM 14248 C CA . VAL D 1 467 ? -62.602 -22.031 186.500 1.00 26.59 447 VAL D CA 1
ATOM 14249 C C . VAL D 1 467 ? -63.270 -20.780 185.959 1.00 27.17 447 VAL D C 1
ATOM 14250 O O . VAL D 1 467 ? -62.976 -20.349 184.837 1.00 28.92 447 VAL D O 1
ATOM 14254 N N . SER D 1 468 ? -64.156 -20.187 186.756 1.00 24.26 448 SER D N 1
ATOM 14255 C CA . SER D 1 468 ? -64.868 -18.981 186.323 1.00 24.93 448 SER D CA 1
ATOM 14256 C C . SER D 1 468 ? -63.926 -17.896 185.809 1.00 26.32 448 SER D C 1
ATOM 14257 O O . SER D 1 468 ? -64.202 -17.264 184.787 1.00 27.88 448 SER D O 1
ATOM 14260 N N . ARG D 1 469 ? -62.811 -17.698 186.511 1.00 25.52 449 ARG D N 1
ATOM 14261 C CA . ARG D 1 469 ? -61.899 -16.618 186.183 1.00 24.44 449 ARG D CA 1
ATOM 14262 C C . ARG D 1 469 ? -61.159 -16.876 184.867 1.00 30.43 449 ARG D C 1
ATOM 14263 O O . ARG D 1 469 ? -60.635 -15.946 184.250 1.00 29.35 449 ARG D O 1
ATOM 14271 N N . GLN D 1 470 ? -61.120 -18.137 184.440 1.00 26.21 450 GLN D N 1
ATOM 14272 C CA . GLN D 1 470 ? -60.381 -18.492 183.229 1.00 26.31 450 GLN D CA 1
ATOM 14273 C C . GLN D 1 470 ? -61.225 -18.518 181.962 1.00 29.36 450 GLN D C 1
ATOM 14274 O O . GLN D 1 470 ? -60.691 -18.704 180.867 1.00 30.77 450 GLN D O 1
ATOM 14280 N N . ILE D 1 471 ? -62.534 -18.353 182.091 1.00 26.80 451 ILE D N 1
ATOM 14281 C CA . ILE D 1 471 ? -63.380 -18.365 180.905 1.00 28.00 451 ILE D CA 1
ATOM 14282 C C . ILE D 1 471 ? -63.344 -17.003 180.231 1.00 29.63 451 ILE D C 1
ATOM 14283 O O . ILE D 1 471 ? -63.583 -15.972 180.875 1.00 27.26 451 ILE D O 1
ATOM 14288 N N . HIS D 1 472 ? -63.051 -16.999 178.933 1.00 26.44 452 HIS D N 1
ATOM 14289 C CA . HIS D 1 472 ? -62.878 -15.748 178.208 1.00 28.69 452 HIS D CA 1
ATOM 14290 C C . HIS D 1 472 ? -64.210 -15.219 177.690 1.00 28.92 452 HIS D C 1
ATOM 14291 O O . HIS D 1 472 ? -64.500 -15.290 176.493 1.00 27.46 452 HIS D O 1
ATOM 14298 N N . VAL D 1 473 ? -65.026 -14.692 178.608 1.00 25.86 453 VAL D N 1
ATOM 14299 C CA . VAL D 1 473 ? -66.335 -14.143 178.283 1.00 26.85 453 VAL D CA 1
ATOM 14300 C C . VAL D 1 473 ? -66.592 -12.930 179.175 1.00 28.56 453 VAL D C 1
ATOM 14301 O O . VAL D 1 473 ? -65.816 -12.642 180.085 1.00 26.82 453 VAL D O 1
ATOM 14305 N N . GLY D 1 474 ? -67.663 -12.198 178.916 1.00 26.89 454 GLY D N 1
ATOM 14306 C CA . GLY D 1 474 ? -67.944 -11.058 179.770 1.00 26.80 454 GLY D CA 1
ATOM 14307 C C . GLY D 1 474 ? -68.763 -11.470 180.987 1.00 31.29 454 GLY D C 1
ATOM 14308 O O . GLY D 1 474 ? -68.778 -10.783 182.012 1.00 27.12 454 GLY D O 1
ATOM 14309 N N . LEU D 1 475 ? -69.448 -12.603 180.875 1.00 28.13 455 LEU D N 1
ATOM 14310 C CA . LEU D 1 475 ? -70.426 -12.993 181.887 1.00 28.59 455 LEU D CA 1
ATOM 14311 C C . LEU D 1 475 ? -70.348 -14.469 182.223 1.00 28.62 455 LEU D C 1
ATOM 14312 O O . LEU D 1 475 ? -70.534 -15.306 181.351 1.00 27.97 455 LEU D O 1
ATOM 14317 N N . VAL D 1 476 ? -70.104 -14.796 183.483 1.00 25.56 456 VAL D N 1
ATOM 14318 C CA . VAL D 1 476 ? -70.156 -16.189 183.915 1.00 25.22 456 VAL D CA 1
ATOM 14319 C C . VAL D 1 476 ? -71.221 -16.329 184.994 1.00 29.48 456 VAL D C 1
ATOM 14320 O O . VAL D 1 476 ? -71.349 -15.461 185.854 1.00 30.05 456 VAL D O 1
ATOM 14324 N N . TRP D 1 477 ? -72.010 -17.402 184.913 1.00 24.96 457 TRP D N 1
ATOM 14325 C CA . TRP D 1 477 ? -72.945 -17.782 185.968 1.00 25.74 457 TRP D CA 1
ATOM 14326 C C . TRP D 1 477 ? -72.529 -19.137 186.505 1.00 27.35 457 TRP D C 1
ATOM 14327 O O . TRP D 1 477 ? -72.146 -20.012 185.723 1.00 27.72 457 TRP D O 1
ATOM 14338 N N . VAL D 1 478 ? -72.578 -19.309 187.829 1.00 25.62 458 VAL D N 1
ATOM 14339 C CA . VAL D 1 478 ? -72.286 -20.595 188.447 1.00 24.28 458 VAL D CA 1
ATOM 14340 C C . VAL D 1 478 ? -73.545 -21.133 189.153 1.00 28.38 458 VAL D C 1
ATOM 14341 O O . VAL D 1 478 ? -74.128 -20.467 190.018 1.00 26.13 458 VAL D O 1
ATOM 14345 N N . ASN D 1 479 ? -73.974 -22.326 188.743 1.00 26.76 459 ASN D N 1
ATOM 14346 C CA . ASN D 1 479 ? -75.173 -22.973 189.287 1.00 28.80 459 ASN D CA 1
ATOM 14347 C C . ASN D 1 479 ? -76.453 -22.161 189.054 1.00 28.69 459 ASN D C 1
ATOM 14348 O O . ASN D 1 479 ? -77.429 -22.258 189.810 1.00 29.14 459 ASN D O 1
ATOM 14353 N N . THR D 1 480 ? -76.439 -21.371 187.988 1.00 25.96 460 THR D N 1
ATOM 14354 C CA . THR D 1 480 ? -77.625 -20.679 187.519 1.00 27.81 460 THR D CA 1
ATOM 14355 C C . THR D 1 480 ? -77.383 -20.193 186.102 1.00 27.34 460 THR D C 1
ATOM 14356 O O . THR D 1 480 ? -76.373 -20.533 185.491 1.00 26.70 460 THR D O 1
ATOM 14360 N N . TRP D 1 481 ? -78.321 -19.425 185.569 1.00 29.44 461 TRP D N 1
ATOM 14361 C CA . TRP D 1 481 ? -78.177 -18.859 184.234 1.00 32.35 461 TRP D CA 1
ATOM 14362 C C . TRP D 1 481 ? -79.094 -17.659 184.092 1.00 31.54 461 TRP D C 1
ATOM 14363 O O . TRP D 1 481 ? -80.225 -17.683 184.575 1.00 31.50 461 TRP D O 1
ATOM 14374 N N . TYR D 1 482 ? -78.590 -16.613 183.439 1.00 30.13 462 TYR D N 1
ATOM 14375 C CA . TYR D 1 482 ? -79.347 -15.382 183.195 1.00 30.27 462 TYR D CA 1
ATOM 14376 C C . TYR D 1 482 ? -80.026 -14.843 184.467 1.00 30.79 462 TYR D C 1
ATOM 14377 O O . TYR D 1 482 ? -81.196 -14.473 184.455 1.00 31.69 462 TYR D O 1
ATOM 14386 N N . LEU D 1 483 ? -79.264 -14.825 185.558 1.00 30.30 463 LEU D N 1
ATOM 14387 C CA . LEU D 1 483 ? -79.651 -14.168 186.796 1.00 33.02 463 LEU D CA 1
ATOM 14388 C C . LEU D 1 483 ? -79.044 -12.780 186.712 1.00 31.49 463 LEU D C 1
ATOM 14389 O O . LEU D 1 483 ? -77.820 -12.656 186.627 1.00 31.48 463 LEU D O 1
ATOM 14394 N N . ARG D 1 484 ? -79.880 -11.748 186.763 1.00 30.01 464 ARG D N 1
ATOM 14395 C CA . ARG D 1 484 ? -79.456 -10.385 186.436 1.00 32.80 464 ARG D CA 1
ATOM 14396 C C . ARG D 1 484 ? -79.558 -9.380 187.588 1.00 34.49 464 ARG D C 1
ATOM 14397 O O . ARG D 1 484 ? -80.651 -9.102 188.090 1.00 31.73 464 ARG D O 1
ATOM 14405 N N . ASP D 1 485 ? -78.415 -8.825 187.980 1.00 32.78 465 ASP D N 1
ATOM 14406 C CA . ASP D 1 485 ? -78.368 -7.640 188.832 1.00 31.88 465 ASP D CA 1
ATOM 14407 C C . ASP D 1 485 ? -78.024 -6.476 187.903 1.00 30.19 465 ASP D C 1
ATOM 14408 O O . ASP D 1 485 ? -76.960 -6.464 187.273 1.00 30.58 465 ASP D O 1
ATOM 14413 N N . LEU D 1 486 ? -78.916 -5.500 187.806 1.00 29.45 466 LEU D N 1
ATOM 14414 C CA . LEU D 1 486 ? -78.770 -4.475 186.779 1.00 29.22 466 LEU D CA 1
ATOM 14415 C C . LEU D 1 486 ? -77.596 -3.519 187.017 1.00 27.18 466 LEU D C 1
ATOM 14416 O O . LEU D 1 486 ? -77.256 -2.731 186.141 1.00 29.67 466 LEU D O 1
ATOM 14421 N N . ARG D 1 487 ? -76.975 -3.604 188.191 1.00 29.27 467 ARG D N 1
ATOM 14422 C CA . ARG D 1 487 ? -75.822 -2.762 188.514 1.00 28.45 467 ARG D CA 1
ATOM 14423 C C . ARG D 1 487 ? -74.514 -3.304 187.939 1.00 29.84 467 ARG D C 1
ATOM 14424 O O . ARG D 1 487 ? -73.511 -2.594 187.907 1.00 29.76 467 ARG D O 1
ATOM 14432 N N . THR D 1 488 ? -74.516 -4.565 187.518 1.00 29.00 468 THR D N 1
ATOM 14433 C CA . THR D 1 488 ? -73.281 -5.249 187.137 1.00 26.30 468 THR D CA 1
ATOM 14434 C C . THR D 1 488 ? -72.907 -4.910 185.703 1.00 29.07 468 THR D C 1
ATOM 14435 O O . THR D 1 488 ? -73.780 -4.554 184.906 1.00 28.02 468 THR D O 1
ATOM 14439 N N . PRO D 1 489 ? -71.605 -5.003 185.366 1.00 28.88 469 PRO D N 1
ATOM 14440 C CA . PRO D 1 489 ? -71.184 -4.783 183.977 1.00 27.48 469 PRO D CA 1
ATOM 14441 C C . PRO D 1 489 ? -71.645 -5.928 183.086 1.00 30.10 469 PRO D C 1
ATOM 14442 O O . PRO D 1 489 ? -71.442 -7.095 183.427 1.00 27.68 469 PRO D O 1
ATOM 14446 N N . PHE D 1 490 ? -72.247 -5.580 181.954 1.00 27.79 470 PHE D N 1
ATOM 14447 C CA . PHE D 1 490 ? -72.823 -6.552 181.034 1.00 30.07 470 PHE D CA 1
ATOM 14448 C C . PHE D 1 490 ? -72.252 -6.333 179.635 1.00 28.06 470 PHE D C 1
ATOM 14449 O O . PHE D 1 490 ? -72.287 -5.225 179.106 1.00 29.15 470 PHE D O 1
ATOM 14457 N N . GLY D 1 491 ? -71.741 -7.395 179.020 1.00 28.57 471 GLY D N 1
ATOM 14458 C CA . GLY D 1 491 ? -71.193 -7.274 177.685 1.00 29.59 471 GLY D CA 1
ATOM 14459 C C . GLY D 1 491 ? -70.296 -8.447 177.353 1.00 27.92 471 GLY D C 1
ATOM 14460 O O . GLY D 1 491 ? -70.188 -9.382 178.138 1.00 30.06 471 GLY D O 1
ATOM 14461 N N . GLY D 1 492 ? -69.638 -8.386 176.200 1.00 29.02 472 GLY D N 1
ATOM 14462 C CA . GLY D 1 492 ? -68.890 -9.526 175.710 1.00 30.49 472 GLY D CA 1
ATOM 14463 C C . GLY D 1 492 ? -67.494 -9.179 175.228 1.00 31.50 472 GLY D C 1
ATOM 14464 O O . GLY D 1 492 ? -67.108 -8.012 175.162 1.00 32.00 472 GLY D O 1
ATOM 14465 N N . VAL D 1 493 ? -66.729 -10.218 174.915 1.00 29.97 473 VAL D N 1
ATOM 14466 C CA . VAL D 1 493 ? -65.393 -10.064 174.364 1.00 28.65 473 VAL D CA 1
ATOM 14467 C C . VAL D 1 493 ? -65.358 -10.632 172.950 1.00 31.16 473 VAL D C 1
ATOM 14468 O O . VAL D 1 493 ? -66.318 -11.269 172.513 1.00 29.38 473 VAL D O 1
ATOM 14472 N N . LYS D 1 494 ? -64.259 -10.386 172.238 1.00 28.58 474 LYS D N 1
ATOM 14473 C CA . LYS D 1 494 ? -64.090 -10.912 170.881 1.00 29.37 474 LYS D CA 1
ATOM 14474 C C . LYS D 1 494 ? -65.265 -10.476 170.020 1.00 29.50 474 LYS D C 1
ATOM 14475 O O . LYS D 1 494 ? -65.692 -9.335 170.135 1.00 27.88 474 LYS D O 1
ATOM 14481 N N . LEU D 1 495 ? -65.823 -11.357 169.186 1.00 30.30 475 LEU D N 1
ATOM 14482 C CA . LEU D 1 495 ? -66.896 -10.912 168.294 1.00 29.76 475 LEU D CA 1
ATOM 14483 C C . LEU D 1 495 ? -68.206 -10.620 169.025 1.00 30.91 475 LEU D C 1
ATOM 14484 O O . LEU D 1 495 ? -69.167 -10.145 168.417 1.00 31.53 475 LEU D O 1
ATOM 14489 N N . SER D 1 496 ? -68.250 -10.909 170.323 1.00 30.14 476 SER D N 1
ATOM 14490 C CA . SER D 1 496 ? -69.493 -10.763 171.085 1.00 29.75 476 SER D CA 1
ATOM 14491 C C . SER D 1 496 ? -69.749 -9.355 171.601 1.00 32.45 476 SER D C 1
ATOM 14492 O O . SER D 1 496 ? -70.810 -9.080 172.159 1.00 30.52 476 SER D O 1
ATOM 14495 N N . GLY D 1 497 ? -68.796 -8.450 171.431 1.00 29.61 477 GLY D N 1
ATOM 14496 C CA . GLY D 1 497 ? -69.109 -7.093 171.810 1.00 30.98 477 GLY D CA 1
ATOM 14497 C C . GLY D 1 497 ? -67.960 -6.118 171.936 1.00 29.72 477 GLY D C 1
ATOM 14498 O O . GLY D 1 497 ? -66.804 -6.430 171.688 1.00 28.70 477 GLY D O 1
ATOM 14499 N N . LEU D 1 498 ? -68.337 -4.916 172.333 1.00 29.84 478 LEU D N 1
ATOM 14500 C CA . LEU D 1 498 ? -67.424 -3.820 172.563 1.00 33.01 478 LEU D CA 1
ATOM 14501 C C . LEU D 1 498 ? -68.078 -3.031 173.690 1.00 28.45 478 LEU D C 1
ATOM 14502 O O . LEU D 1 498 ? -69.255 -2.686 173.605 1.00 28.98 478 LEU D O 1
ATOM 14507 N N . GLY D 1 499 ? -67.314 -2.733 174.736 1.00 30.43 479 GLY D N 1
ATOM 14508 C CA . GLY D 1 499 ? -67.835 -1.954 175.845 1.00 28.80 479 GLY D CA 1
ATOM 14509 C C . GLY D 1 499 ? -68.613 -2.780 176.856 1.00 29.66 479 GLY D C 1
ATOM 14510 O O . GLY D 1 499 ? -68.803 -3.993 176.692 1.00 28.87 479 GLY D O 1
ATOM 14511 N N . ARG D 1 500 ? -69.060 -2.103 177.910 1.00 27.94 480 ARG D N 1
ATOM 14512 C CA . ARG D 1 500 ? -69.923 -2.688 178.928 1.00 27.68 480 ARG D CA 1
ATOM 14513 C C . ARG D 1 500 ? -71.055 -1.706 179.212 1.00 30.23 480 ARG D C 1
ATOM 14514 O O . ARG D 1 500 ? -70.861 -0.476 179.168 1.00 27.87 480 ARG D O 1
ATOM 14522 N N . GLU D 1 501 ? -72.229 -2.251 179.511 1.00 27.46 481 GLU D N 1
ATOM 14523 C CA . GLU D 1 501 ? -73.339 -1.452 180.015 1.00 26.05 481 GLU D CA 1
ATOM 14524 C C . GLU D 1 501 ? -73.793 -2.033 181.351 1.00 28.97 481 GLU D C 1
ATOM 14525 O O . GLU D 1 501 ? -73.262 -3.051 181.794 1.00 31.57 481 GLU D O 1
ATOM 14531 N N . GLY D 1 502 ? -74.745 -1.371 182.000 1.00 30.45 482 GLY D N 1
ATOM 14532 C CA . GLY D 1 502 ? -75.176 -1.757 183.328 1.00 29.75 482 GLY D CA 1
ATOM 14533 C C . GLY D 1 502 ? -74.526 -0.880 184.379 1.00 31.43 482 GLY D C 1
ATOM 14534 O O . GLY D 1 502 ? -73.370 -0.489 184.229 1.00 26.97 482 GLY D O 1
ATOM 14535 N N . GLY D 1 503 ? -75.266 -0.568 185.438 1.00 30.97 483 GLY D N 1
ATOM 14536 C CA . GLY D 1 503 ? -74.732 0.214 186.543 1.00 30.42 483 GLY D CA 1
ATOM 14537 C C . GLY D 1 503 ? -73.923 1.434 186.132 1.00 27.58 483 GLY D C 1
ATOM 14538 O O . GLY D 1 503 ? -74.350 2.226 185.275 1.00 28.08 483 GLY D O 1
ATOM 14539 N N . ARG D 1 504 ? -72.748 1.577 186.736 1.00 29.53 484 ARG D N 1
ATOM 14540 C CA . ARG D 1 504 ? -71.882 2.727 186.468 1.00 29.29 484 ARG D CA 1
ATOM 14541 C C . ARG D 1 504 ? -71.312 2.699 185.050 1.00 29.67 484 ARG D C 1
ATOM 14542 O O . ARG D 1 504 ? -70.886 3.730 184.523 1.00 30.12 484 ARG D O 1
ATOM 14550 N N . PHE D 1 505 ? -71.297 1.526 184.424 1.00 27.89 485 PHE D N 1
ATOM 14551 C CA . PHE D 1 505 ? -70.783 1.443 183.057 1.00 27.81 485 PHE D CA 1
ATOM 14552 C C . PHE D 1 505 ? -71.760 2.119 182.094 1.00 28.40 485 PHE D C 1
ATOM 14553 O O . PHE D 1 505 ? -71.343 2.767 181.123 1.00 26.56 485 PHE D O 1
ATOM 14561 N N . SER D 1 506 ? -73.054 1.980 182.376 1.00 25.94 486 SER D N 1
ATOM 14562 C CA . SER D 1 506 ? -74.059 2.747 181.641 1.00 23.73 486 SER D CA 1
ATOM 14563 C C . SER D 1 506 ? -73.994 4.234 181.975 1.00 27.45 486 SER D C 1
ATOM 14564 O O . SER D 1 506 ? -74.116 5.075 181.081 1.00 29.40 486 SER D O 1
ATOM 14567 N N . MET D 1 507 ? -73.803 4.573 183.250 1.00 28.03 487 MET D N 1
ATOM 14568 C CA . MET D 1 507 ? -73.744 5.994 183.628 1.00 30.89 487 MET D CA 1
ATOM 14569 C C . MET D 1 507 ? -72.575 6.704 182.942 1.00 30.91 487 MET D C 1
ATOM 14570 O O . MET D 1 507 ? -72.664 7.891 182.616 1.00 31.03 487 MET D O 1
ATOM 14575 N N . ASP D 1 508 ? -71.486 5.969 182.723 1.00 30.08 488 ASP D N 1
ATOM 14576 C CA . ASP D 1 508 ? -70.316 6.501 182.023 1.00 27.22 488 ASP D CA 1
ATOM 14577 C C . ASP D 1 508 ? -70.533 6.530 180.514 1.00 28.67 488 ASP D C 1
ATOM 14578 O O . ASP D 1 508 ? -70.200 7.511 179.860 1.00 29.65 488 ASP D O 1
ATOM 14583 N N . PHE D 1 509 ? -71.073 5.454 179.947 1.00 26.69 489 PHE D N 1
ATOM 14584 C CA . PHE D 1 509 ? -71.206 5.428 178.491 1.00 28.04 489 PHE D CA 1
ATOM 14585 C C . PHE D 1 509 ? -72.196 6.477 177.996 1.00 27.89 489 PHE D C 1
ATOM 14586 O O . PHE D 1 509 ? -71.966 7.131 176.977 1.00 28.48 489 PHE D O 1
ATOM 14594 N N . TYR D 1 510 ? -73.303 6.633 178.712 1.00 27.47 490 TYR D N 1
ATOM 14595 C CA . TYR D 1 510 ? -74.344 7.555 178.267 1.00 26.97 490 TYR D CA 1
ATOM 14596 C C . TYR D 1 510 ? -74.081 8.978 178.737 1.00 28.18 490 TYR D C 1
ATOM 14597 O O . TYR D 1 510 ? -74.950 9.840 178.620 1.00 28.49 490 TYR D O 1
ATOM 14606 N N . SER D 1 511 ? -72.882 9.219 179.269 1.00 27.96 491 SER D N 1
ATOM 14607 C CA . SER D 1 511 ? -72.481 10.579 179.658 1.00 28.04 491 SER D CA 1
ATOM 14608 C C . SER D 1 511 ? -71.193 11.063 179.004 1.00 27.53 491 SER D C 1
ATOM 14609 O O . SER D 1 511 ? -70.293 10.286 178.736 1.00 27.51 491 SER D O 1
ATOM 14612 N N . ASP D 1 512 ? -71.117 12.373 178.780 1.00 28.22 492 ASP D N 1
ATOM 14613 C CA . ASP D 1 512 ? -69.850 13.049 178.563 1.00 25.62 492 ASP D CA 1
ATOM 14614 C C . ASP D 1 512 ? -69.170 13.080 179.928 1.00 29.43 492 ASP D C 1
ATOM 14615 O O . ASP D 1 512 ? -69.752 13.578 180.890 1.00 29.20 492 ASP D O 1
ATOM 14620 N N . ILE D 1 513 ? -67.961 12.541 180.025 1.00 30.23 493 ILE D N 1
ATOM 14621 C CA . ILE D 1 513 ? -67.186 12.681 181.249 1.00 28.85 493 ILE D CA 1
ATOM 14622 C C . ILE D 1 513 ? -66.236 13.834 181.002 1.00 28.12 493 ILE D C 1
ATOM 14623 O O . ILE D 1 513 ? -65.426 13.774 180.082 1.00 28.38 493 ILE D O 1
ATOM 14628 N N . ALA D 1 514 ? -66.352 14.905 181.784 1.00 26.84 494 ALA D N 1
ATOM 14629 C CA . ALA D 1 514 ? -65.478 16.053 181.574 1.00 25.52 494 ALA D CA 1
ATOM 14630 C C . ALA D 1 514 ? -64.625 16.298 182.806 1.00 24.27 494 ALA D C 1
ATOM 14631 O O . ALA D 1 514 ? -65.099 16.144 183.931 1.00 25.59 494 ALA D O 1
ATOM 14633 N N . ASN D 1 515 ? -63.367 16.654 182.586 1.00 23.75 495 ASN D N 1
ATOM 14634 C CA . ASN D 1 515 ? -62.474 16.979 183.696 1.00 22.75 495 ASN D CA 1
ATOM 14635 C C . ASN D 1 515 ? -62.259 18.484 183.730 1.00 25.80 495 ASN D C 1
ATOM 14636 O O . ASN D 1 515 ? -61.901 19.078 182.719 1.00 26.16 495 ASN D O 1
ATOM 14641 N N . ILE D 1 516 ? -62.478 19.090 184.889 1.00 22.06 496 ILE D N 1
ATOM 14642 C CA . ILE D 1 516 ? -62.294 20.516 185.045 1.00 22.13 496 ILE D CA 1
ATOM 14643 C C . ILE D 1 516 ? -61.161 20.728 186.039 1.00 24.74 496 ILE D C 1
ATOM 14644 O O . ILE D 1 516 ? -61.218 20.233 187.163 1.00 23.12 496 ILE D O 1
ATOM 14649 N N . CYS D 1 517 ? -60.132 21.453 185.606 1.00 21.78 497 CYS D N 1
ATOM 14650 C CA . CYS D 1 517 ? -58.929 21.663 186.404 1.00 23.38 497 CYS D CA 1
ATOM 14651 C C . CYS D 1 517 ? -58.817 23.139 186.809 1.00 29.63 497 CYS D C 1
ATOM 14652 O O . CYS D 1 517 ? -58.695 24.009 185.949 1.00 27.77 497 CYS D O 1
ATOM 14655 N N . ILE D 1 518 ? -58.871 23.423 188.111 1.00 22.87 498 ILE D N 1
ATOM 14656 C CA . ILE D 1 518 ? -58.808 24.793 188.604 1.00 24.88 498 ILE D CA 1
ATOM 14657 C C . ILE D 1 518 ? -57.438 25.037 189.205 1.00 27.61 498 ILE D C 1
ATOM 14658 O O . ILE D 1 518 ? -57.057 24.374 190.174 1.00 24.45 498 ILE D O 1
ATOM 14663 N N . LYS D 1 519 ? -56.692 25.977 188.631 1.00 26.55 499 LYS D N 1
ATOM 14664 C CA . LYS D 1 519 ? -55.418 26.350 189.213 1.00 29.99 499 LYS D CA 1
ATOM 14665 C C . LYS D 1 519 ? -55.718 27.337 190.327 1.00 31.03 499 LYS D C 1
ATOM 14666 O O . LYS D 1 519 ? -56.367 28.352 190.107 1.00 31.90 499 LYS D O 1
ATOM 14672 N N . ILE D 1 520 ? -55.256 27.042 191.532 1.00 28.65 500 ILE D N 1
ATOM 14673 C CA . ILE D 1 520 ? -55.546 27.918 192.658 1.00 27.83 500 ILE D CA 1
ATOM 14674 C C . ILE D 1 520 ? -54.465 28.992 192.843 1.00 36.15 500 ILE D C 1
ATOM 14675 O O . ILE D 1 520 ? -53.293 28.766 192.502 1.00 33.94 500 ILE D O 1
#

B-factor: mean 34.07, std 7.24, range [18.16, 73.65]

Sequence (1933 aa):
PSQLLNYIDGNFVTSASSFANINPVNGKLISDVFEADAKQVNEAVVAAQNALKGPWGKLSVQDRAALIHKIADGIQARFEEFVAAEVADTGRPVHQARTLDIPRAIANFRTFADLAKTSHTDLFEMSTSDGSGALNYTVRKPLGVIGVISPWALPLLLFTWKVAPALACGNTVVAKPSEESPSSATLLAEVMHDAGVPPGVFNLIHGFGKDSAGEFLTQHPGISALTFTGESKTGSTIMKAVADGVKEVSFELGGKNAAVVFADADLDAAIEGVLRSSFTNSGQVCLCSERVYVHRSIFDEFVSGLKVEAERLVVGYPDQDGVNMGPLISHGHRDKVLSYYRLAVDEGATVVTGGGVPKFNDERDQGAYVQPTIWTGLSDKARCVTEEIFGPVCHISPFDDEDEVINRVNDSNYGLACAIWTTNLSRAHRVSRQIHVGLVWVNTWYLRDLRTPFGGVKLSGLGREGGRFSMDFYSDIANICIKISQLLNYIDGNFVTSASSFANINPVNGKLISDVFEADAKQVNEAVVAAQNALKGPWGKLSVQDRAALIHKIADGIQARFEEFVAAEVADTGRPVHQARTLDIPRAIANFRTFADLAKTSHTDLFEMSTSDGSGALNYTVRKPLGVIGVISPWALPLLLFTWKVAPALACGNTVVAKPSEESPSSATLLAEVMHDAGVPPGVFNLIHGFGKDSAGEFLTQHPGISALTFTGESKTGSTIMKAVADGVKEVSFELGGKNAAVVFADADLDAAIEGVLRSSFTNSGQVCLCSERVYVHRSIFDEFVSGLKVEAERLVVGYPDQDGVNMGPLISHGHRDKVLSYYRLAVDEGATVVTGGGVPKFNDERDQGAYVQPTIWTGLSDKARCVTEEIFGPVCHISPFDDEDEVINRVNDSNYGLACAIWTTNLSRAHRVSRQIHVGLVWVNTWYLRDLRTPFGGVKLSGLGREGGRFSMDFYSDIANICIKISQLLNYIDGNFVTSASSFANINPVNGKLISDVFEADAKQVNEAVVAAQNALKGPWGKLSVQDRAALIHKIADGIQARFEEFVAAEVADTGRPVHQARTLDIPRAIANFRTFADLAKTSHTDLFEMSTSDGSGALNYTVRKPLGVIGVISPWALPLLLFTWKVAPALACGNTVVAKPSEESPSSATLLAEVMHDAGVPPGVFNLIHGFGKDSAGEFLTQHPGISALTFTGESKTGSTIMKAVADGVKEVSFELGGKNAAVVFADADLDAAIEGVLRSSFTNSGQVCLCSERVYVHRSIFDEFVSGLKVEAERLVVGYPDQDGVNMGPLISHGHRDKVLSYYRLAVDEGATVVTGGGVPKFNDERDQGAYVQPTIWTGLSDKARCVTEEIFGPVCHISPFDDEDEVINRVNDSNYGLACAIWTTNLSRAHRVSRQIHVGLVWVNTWYLRDLRTPFGGVKLSGLGREGGRFSMDFYSDIANICIKISQLLNYIDGNFVTSASSFANINPVNGKLISDVFEADAKQVNEAVVAAQNALKGPWGKLSVQDRAALIHKIADGIQARFEEFVAAEVADTGRPVHQARTLDIPRAIANFRTFADLAKTSHTDLFEMSTSDGSGALNYTVRKPLGVIGVISPWALPLLLFTWKVAPALACGNTVVAKPSEESPSSATLLAEVMHDAGVPPGVFNLIHGFGKDSAGEFLTQHPGISALTFTGESKTGSTIMKAVADGVKEVSFELGGKNAAVVFADADLDAAIEGVLRSSFTNSGQVCLCSERVYVHRSIFDEFVSGLKVEAERLVVGYPDQDGVNMGPLISHGHRDKVLSYYRLAVDEGATVVTGGGVPKFNDERDQGAYVQPTIWTGLSDKARCVTEEIFGPVCHISPFDDEDEVINRVNDSNYGLACAIWTTNLSRAHRVSRQIHVGLVWVNTWYLRDLRTPFGGVKLSGLGREGGRFSMDFYSDIANICIKI

Foldseek 3Di:
DAEFFWAAQLDTDAAPDWDFQAFQQFRDTDYTYGFDALVRLVRLLVLQQVVCVDPLVVDDLLRLLVLLLLLLVLCVVCVVVLLVQLCRLFQAASVCSNPPQSVLLSVLQNVLSVLLVPDDWDKDWDADPVGQTKIKTKDWAFLEEEEEEEESLRFSNGQSNQVRNLSSSSYAYEYETALSRCGSVSVSSVSCSVSPPGGSRYIYGYDHPPNGSNLSNLQDLSHQEYEYEEALVVVVVSCVNNVVSPHFYWYFHAFAEEEEEEPQFPLVLVLVQLLCLQQAQQLQDSRRHQEYEYAPVCQVVSLVSNLVVLVVAAEHGSHDPRHRYYAGSFQVLLVLLLVLLVQCVVQPKDKSDWSFFDDDPDSSVSRHHGGQTETEDHDLPRPSNADDSSGNHHYYYYDHDLVVVLVSRQPHQWAAEYEYGHPDDCSVVVSQVSRQWDYYHYSHGPPDDQQDWHHTDGSRIDFTHGRVSSSVSSTDIDMDMGDD/DEFFWAAQLDGDAAPDWDFQAFQQFRDTDYIYHFDALVRLVRLLVLQQVVCVDPLVVDDLLRLLVLLLLLLVLCVVCVVVLLCQLCRLFVAASVCSNPPQSVLLSVLQNVLSVLLVPDDWDKDWDADPVRQTKIKTKDWAFLEEEEEEEESLRFSNGQSNQVRNLSSRSGAYEYETHLSRCGSVSVSSVSCSVSCPGGSRYIYGYDHPPNGSNLSNLQDLSHQAYEYEEALVVLVVSCVNNVVSPHFYWYFHAFAEEEEEEPQFPLVLVLVQLLCLQQQQQLQDSRRHQEYEYAPVCQVVNLVSNLVVLVPAAEHGSHDDRHRYYFGSFQVLLVLLLVLLVQCVVQPKDWSDWSFFDDDPDSSVSRHHGGQTETEDHDLPRCSNAPDSSGRHHYYYYDHDLVVVLVSRQPHQWAAEYEYGHPDPCCVVVSQVSRQWDYYHYSHGPDDDQQDWHHTDGSRIDFTDGRVRSSPSSTDIDMDMGRD/DEFFWAAQLDTDAAPDWDFAAFQQFRHTDYIYHFDALVRLVRLLVLQQVCCVDPLVVDDLLRLLVLLLLLLVLCVVVVVVLLVQLCRLFQAASVCCNPPQSVLLSVLQNVLSVLLVPDDWDKDWDADPVGQTKIKTKDWAFLEEEEEEEESLRFSNGQSNQVRLLSSRSGAYEYETALSRRGSVSVSSVSCSVSCPGTSRYIYGYDHDPNGSNLSNLQDLSHQEYEYEEALVVVVVSCVNNVVNPHHYWYFHAFAEEEEEEPQFPLVLVLVQLLCLQQPQQLQDSRRHQEYEYAPVCQVVSLVSNLVVLVVAAEHGSHDVRHDYYFGSFQVLLVLLLVLLVLCVVQPKDKSDFSFFDDDVDSSVSRHHGGQTETEDGDLPRPSNAPDSSGNYHYYYYDHDLVVVLVSRQPYQWAAEYEYGHPDDCSVVVSQVSRQWPYYHYSHGPDDDQQDWHHTDRSRIDFTHGRVSSSVSSTDMDMDMGDD/DEFFWQAQLDGDAAPDWDFAAQQQQRHTDYIYHFDALVRLVRLLVLQQVVCVDPLVVDDLLRLLVLLLLLLVLCVVCVVVLLVLLCRLFVAASVCSNPPQSVLLSVLQNVLSVLLVPPDWDKDWAADDVGQTKIKTKDWAFLEEEEEEEESLRFSNGQSNQVRLLSSRSGAYEYETALSRCGSVSVSSVSCSVSPPGGSRYIYGYDHPPNGSNLSNLQDLSHQEYEYEEALVVVVVSCVNNVVSPHHYWYFHAFAEEEEEEPQFPLVLSLVQLLCLQQQQQLQDSRRHQEYEYAPVCQVVSLVSNLVVLVVAAEHGSHPPRHRYYFGSFQVLLVLLLVLLVLCVVQPKDWSDWSAFDDDPDSSVNRHHGGQTEIEDGDLPRCSSADDSSGNYHYYYYDHDLVVVLVSRQPHQWAAEYEYGHPDDCSVVVSQVSRQWPYYHYSHGPDDDQQDWHHTDGSRIDFTHGRVSSSVSSTDMDMDMGDD

CATH classification: 3.40.605.10 (+1 more: 3.40.309.10)

Nearest PDB structures (foldseek):
  5kln-assembly1_B  TM=1.001E+00  e=0.000E+00  Pseudomonas fluorescens
  4i1w-assembly1_A  TM=1.001E+00  e=0.000E+00  Pseudomonas fluorescens
  5kj5-assembly1_B  TM=1.001E+00  e=0.000E+00  Pseudomonas fluorescens
  4oub-assembly1_B  TM=1.001E+00  e=0.000E+00  Pseudomonas fluorescens
  4u3w-assembly1_A  TM=9.960E-01  e=7.490E-92  Burkholderia cenocepacia J2315

Secondary structure (DSSP, 8-state):
-EEE-EEETTEEE--S-EEEEE-TTT--EEEEEEPP-HHHHHHHHHHHHHHTTSHHHH--HHHHHHHHHHHHHHHHHTHHHHHHHHHHHH---HHHIIIIIHHHHHHHHHHHHHHHHH--EEEEEE--TTSS-EEEEEEEEE-SEEEEE--SSSHHHHHHHHHHHHHHTT-EEEEE--TT--HHHHHHHHHHHHTTPPTTSEEE----STTSHHHHHHH-TT-SEEEEES-HHHHHHHHHHHGGGT-EEEEE----EEEEE-TTS-HHHHHHHHHHHHHGGGG-STT-EEEEEEEGGGHHHHHHHHHHHHHH--BS-TTSTT--B---S-HHHHHHHHHHHHHHHHTT-EEEE--S----SSGGGGS-----EEEE---TTSHHHHS---SSEEEEEEE--HHHHHHHHH-SS--SEEEEE--BHHHHHHHHTTS-SSEEEESSSS---TTS-B--SGGGEES-BSHHHHHHHTEEEEEEEEE-/-EE-EEETTEEE--SEEEEEE-TTT--EEEEEEEP-HHHHHHHHHHHHHHTTSGGGG--HHHHHHHHHHHHHHHHHTHHHHHHHHHHHH---HHHIIIIIHHHHHHHHHHHHHHHHH--EEEEEE--TTSS-EEEEEEEEE-SEEEEE--SSSHHHHHHHHHHHHHHTT-EEEEE--TT--HHHHHHHHHHHHHTPPTTSEEE----STTSHHHHHHH-TT-SEEEEES-HHHHHHHHHHTGGGT-EEEEE----EEEEE-TTS-HHHHHHHHHHHHHGGGG-STT-EEEEEEEGGGHHHHHHHHHHHHHT--BS-TTSTT--B---S-HHHHHHHHHHHHHHHHTT-EEEE--S----SSGGGGS-----EEEES--TTSHHHHS---SSEEEEEEE--HHHHHHHHH-SS--SEEEEE--BHHHHHHHHTTS-SSEEEESSSS---TTS-B--SGGGEES-BSHHHHHHHTEEEEEEEEE-/-EE-EEETTEEE--SEEEEEE-TTT--EEEEEEEP-HHHHHHHHHHHHHHTTSHHHH--HHHHHHHHHHHHHHHHHTHHHHHHHHHHHH---HHHIIIIIHHHHHHHHHHHHHHHHH--EEEEEE--TTSS-EEEEEEEEE-SEEEEE--SSSHHHHHHHHHHHHHHTT-EEEEE--TT--HHHHHHHHHHHHHTPPTTSEEE----STTSHHHHHHH-TT-SEEEEES-HHHHHHHHHHTGGGT-EEEEE----EEEEE-TTS-HHHHHHHHHHHHHGGGG-STT-EEEEEEETTTHHHHHHHHHHHHHHPPBS-TTSTT--B---S-HHHHHHHHHHHHHHHHTT-EEEE--S----SSGGGGS-----EEEE---TTSHHHHS---SSEEEEEEE--HHHHHHHHH-SS--SEEEEE--BHHHHHHHHHHS-SSEEEESSSS---TTS-B--SGGGEES-BSHHHHHHHTEEEEEEEEE-/-EE-EEETTEEE--SEEEEEE-TTT--EEEEEEE--HHHHHHHHHHHHHHTTSHHHH--HHHHHHHHHHHHHHHHHTHHHHHHHHHHHH---HHHIIIIIHHHHHHHHHHHHHHHHH--EEEEEE--TTSS-EEEEEEEEE-SEEEEE--SSSHHHHHHHHHHHHHHTT-EEEEE--TT--HHHHHHHHHHHHTTPPTTSEEE----STTSHHHHHHH-TT-SEEEEES-HHHHHHHHHHHGGGT-EEEEE----EEEEE-TTS-HHHHHHHHHHHHHGGGG-STT-EEEEEEEGGGHHHHHHHHHHHHHT--BS-TTSTT--B---S-HHHHHHHHHHHHHHHHTT-EEEE--S----SSGGGGS-----EEEE---TT-HHHHS---SSEEEEEEE--HHHHHHHHH-SS--SEEEEE--BHHHHHHHHTTS-SSEEEESSSS---TTS-B--SGGGEES-BSHHHHHHHTEEEEEEEEE-

Organism: Pseudomonas fluorescens (NCBI:txid294)

InterPro domains:
  IPR015590 Aldehyde dehydrogenase domain [PF00171] (30-494)
  IPR016160 Aldehyde dehydrogenase, cysteine active site [PS00070] (295-306)
  IPR016161 Aldehyde/histidinol dehydrogenase [SSF53720] (12-499)
  IPR016162 Aldehyde dehydrogenase, N-terminal [G3DSA:3.40.605.10] (33-484)
  IPR016163 Aldehyde dehydrogenase, C-terminal [G3DSA:3.40.309.10] (271-465)
  IPR017628 2-hydroxymuconic semialdehyde dehydrogenase [TIGR03216] (21-500)
  IPR029510 Aldehyde dehydrogenase, glutamic acid active site [PS00687] (267-274)

Radius of gyration: 36.17 Å; Cα contacts (8 Å, |Δi|>4): 4948; chains: 4; bounding box: 80×90×86 Å